Protein 2JSX (pdb70)

InterPro domains:
  IPR005623 Chaperone NapD, nitrate reductase assembly [MF_02200] (5-82)
  IPR005623 Chaperone NapD, nitrate reductase assembly [PF03927] (5-81)
  IPR005623 Chaperone NapD, nitrate reductase assembly [PTHR38603] (1-87)

Solvent-accessible surface area: 7201 Å² total; per-residue (Å²): 203,140,50,155,98,46,88,3,30,0,48,0,62,0,76,50,161,79,8,85,94,0,19,102,83,0,63,85,36,107,35,7,97,24,61,85,70,50,46,113,50,0,71,0,35,0,42,0,74,10,109,79,62,121,47,4,98,121,15,6,109,52,0,141,114,16,120,2,22,110,50,12,60,44,93,129,147,132,133,131,143,143,46,136,170,105,98,196,76,120,150,154,141,193,213

CATH classification: 3.30.70.920

Radius of gyration: 16.71 Å; Cα contacts (8 Å, |Δi|>4): 155; chains: 1; bounding box: 59×30×21 Å

Structure (mmCIF, N/CA/C/O backbone):
data_2JSX
#
_entry.id   2JSX
#
loop_
_atom_site.group_PDB
_atom_site.id
_atom_site.type_symbol
_atom_site.label_atom_id
_atom_site.label_alt_id
_atom_site.label_comp_id
_atom_site.label_asym_id
_atom_site.label_entity_id
_atom_site.label_seq_id
_atom_site.pdbx_PDB_ins_code
_atom_site.Cartn_x
_atom_site.Cartn_y
_atom_site.Cartn_z
_atom_site.occupancy
_atom_site.B_iso_or_equiv
_atom_site.auth_seq_id
_atom_site.auth_comp_id
_atom_site.auth_asym_id
_atom_site.auth_atom_id
_atom_site.pdbx_PDB_model_num
ATOM 1 N N . MET A 1 1 ? 86.360 17.611 4.296 1.00 0.00 1 MET A N 1
ATOM 2 C CA . MET A 1 1 ? 86.132 18.149 2.955 1.00 0.00 1 MET A CA 1
ATOM 3 C C . MET A 1 1 ? 84.919 17.483 2.343 1.00 0.00 1 MET A C 1
ATOM 4 O O . MET A 1 1 ? 84.469 16.431 2.816 1.00 0.00 1 MET A O 1
ATOM 20 N N . HIS A 1 2 ? 84.392 18.075 1.306 1.00 0.00 2 HIS A N 1
ATOM 21 C CA . HIS A 1 2 ? 83.335 17.469 0.555 1.00 0.00 2 HIS A CA 1
ATOM 22 C C . HIS A 1 2 ? 83.987 16.612 -0.506 1.00 0.00 2 HIS A C 1
ATOM 23 O O . HIS A 1 2 ? 84.624 17.125 -1.429 1.00 0.00 2 HIS A O 1
ATOM 37 N N . THR A 1 3 ? 83.906 15.337 -0.324 1.00 0.00 3 THR A N 1
ATOM 38 C CA . THR A 1 3 ? 84.475 14.394 -1.239 1.00 0.00 3 THR A CA 1
ATOM 39 C C . THR A 1 3 ? 83.498 14.105 -2.365 1.00 0.00 3 THR A C 1
ATOM 40 O O . THR A 1 3 ? 82.294 14.405 -2.243 1.00 0.00 3 THR A O 1
ATOM 51 N N . ASN A 1 4 ? 83.991 13.537 -3.446 1.00 0.00 4 ASN A N 1
ATOM 52 C CA . ASN A 1 4 ? 83.136 13.183 -4.559 1.00 0.00 4 ASN A CA 1
ATOM 53 C C . ASN A 1 4 ? 82.399 11.909 -4.205 1.00 0.00 4 ASN A C 1
ATOM 54 O O . ASN A 1 4 ? 82.902 10.782 -4.368 1.00 0.00 4 ASN A O 1
ATOM 65 N N . TRP A 1 5 ? 81.275 12.116 -3.616 1.00 0.00 5 TRP A N 1
ATOM 66 C CA . TRP A 1 5 ? 80.419 11.080 -3.126 1.00 0.00 5 TRP A CA 1
ATOM 67 C C . TRP A 1 5 ? 79.503 10.575 -4.208 1.00 0.00 5 TRP A C 1
ATOM 68 O O . TRP A 1 5 ? 79.359 11.206 -5.266 1.00 0.00 5 TRP A O 1
ATOM 89 N N . GLN A 1 6 ? 78.909 9.455 -3.969 1.00 0.00 6 GLN A N 1
ATOM 90 C CA . GLN A 1 6 ? 78.004 8.890 -4.903 1.00 0.00 6 GLN A CA 1
ATOM 91 C C . GLN A 1 6 ? 76.693 8.560 -4.249 1.00 0.00 6 GLN A C 1
ATOM 92 O O . GLN A 1 6 ? 76.648 8.155 -3.077 1.00 0.00 6 GLN A O 1
ATOM 106 N N . VAL A 1 7 ? 75.644 8.778 -4.984 1.00 0.00 7 VAL A N 1
ATOM 107 C CA . VAL A 1 7 ? 74.323 8.455 -4.544 1.00 0.00 7 VAL A CA 1
ATOM 108 C C . VAL A 1 7 ? 73.953 7.141 -5.211 1.00 0.00 7 VAL A C 1
ATOM 109 O O . VAL A 1 7 ? 74.451 6.848 -6.305 1.00 0.00 7 VAL A O 1
ATOM 122 N N . CYS A 1 8 ? 73.182 6.334 -4.571 1.00 0.00 8 CYS A N 1
ATOM 123 C CA . CYS A 1 8 ? 72.757 5.089 -5.156 1.00 0.00 8 CYS A CA 1
ATOM 124 C C . CYS A 1 8 ? 71.326 4.776 -4.801 1.00 0.00 8 CYS A C 1
ATOM 125 O O . CYS A 1 8 ? 70.925 4.897 -3.639 1.00 0.00 8 CYS A O 1
ATOM 133 N N . SER A 1 9 ? 70.561 4.427 -5.801 1.00 0.00 9 SER A N 1
ATOM 134 C CA . SER A 1 9 ? 69.203 4.016 -5.612 1.00 0.00 9 SER A CA 1
ATOM 135 C C . SER A 1 9 ? 69.175 2.529 -5.278 1.00 0.00 9 SER A C 1
ATOM 136 O O . SER A 1 9 ? 70.022 1.735 -5.752 1.00 0.00 9 SER A O 1
ATOM 144 N N . LEU A 1 10 ? 68.276 2.177 -4.433 1.00 0.00 10 LEU A N 1
ATOM 145 C CA . LEU A 1 10 ? 68.084 0.841 -4.004 1.00 0.00 10 LEU A CA 1
ATOM 146 C C . LEU A 1 10 ? 66.676 0.444 -4.284 1.00 0.00 10 LEU A C 1
ATOM 147 O O . LEU A 1 10 ? 65.741 1.144 -3.885 1.00 0.00 10 LEU A O 1
ATOM 163 N N . VAL A 1 11 ? 66.513 -0.629 -4.981 1.00 0.00 11 VAL A N 1
ATOM 164 C CA . VAL A 1 11 ? 65.217 -1.182 -5.191 1.00 0.00 11 VAL A CA 1
ATOM 165 C C . VAL A 1 11 ? 65.053 -2.253 -4.144 1.00 0.00 11 VAL A C 1
ATOM 166 O O . VAL A 1 11 ? 65.646 -3.333 -4.227 1.00 0.00 11 VAL A O 1
ATOM 179 N N . VAL A 1 12 ? 64.339 -1.919 -3.131 1.00 0.00 12 VAL A N 1
ATOM 180 C CA . VAL A 1 12 ? 64.145 -2.787 -2.020 1.00 0.00 12 VAL A CA 1
ATOM 181 C C . VAL A 1 12 ? 62.851 -3.550 -2.181 1.00 0.00 12 VAL A C 1
ATOM 182 O O . VAL A 1 12 ? 61.774 -2.952 -2.230 1.00 0.00 12 VAL A O 1
ATOM 195 N N . GLN A 1 13 ? 62.967 -4.844 -2.316 1.00 0.00 13 GLN A N 1
ATOM 196 C CA . GLN A 1 13 ? 61.826 -5.708 -2.347 1.00 0.00 13 GLN A CA 1
ATOM 197 C C . GLN A 1 13 ? 61.611 -6.160 -0.929 1.00 0.00 13 GLN A C 1
ATOM 198 O O . GLN A 1 13 ? 62.492 -6.800 -0.334 1.00 0.00 13 GLN A O 1
ATOM 212 N N . ALA A 1 14 ? 60.510 -5.806 -0.373 1.00 0.00 14 ALA A N 1
ATOM 213 C CA . ALA A 1 14 ? 60.230 -6.098 0.995 1.00 0.00 14 ALA A CA 1
ATOM 214 C C . ALA A 1 14 ? 58.810 -6.601 1.146 1.00 0.00 14 ALA A C 1
ATOM 215 O O . ALA A 1 14 ? 58.055 -6.612 0.168 1.00 0.00 14 ALA A O 1
ATOM 222 N N . LYS A 1 15 ? 58.461 -7.066 2.362 1.00 0.00 15 LYS A N 1
ATOM 223 C CA . LYS A 1 15 ? 57.083 -7.475 2.656 1.00 0.00 15 LYS A CA 1
ATOM 224 C C . LYS A 1 15 ? 56.141 -6.328 2.375 1.00 0.00 15 LYS A C 1
ATOM 225 O O . LYS A 1 15 ? 56.184 -5.307 3.065 1.00 0.00 15 LYS A O 1
ATOM 244 N N . SER A 1 16 ? 55.286 -6.512 1.393 1.00 0.00 16 SER A N 1
ATOM 245 C CA . SER A 1 16 ? 54.333 -5.515 0.944 1.00 0.00 16 SER A CA 1
ATOM 246 C C . SER A 1 16 ? 53.389 -5.071 2.087 1.00 0.00 16 SER A C 1
ATOM 247 O O . SER A 1 16 ? 52.868 -3.952 2.092 1.00 0.00 16 SER A O 1
ATOM 255 N N . GLU A 1 17 ? 53.192 -5.959 3.041 1.00 0.00 17 GLU A N 1
ATOM 256 C CA . GLU A 1 17 ? 52.363 -5.705 4.207 1.00 0.00 17 GLU A CA 1
ATOM 257 C C . GLU A 1 17 ? 53.098 -4.829 5.246 1.00 0.00 17 GLU A C 1
ATOM 258 O O . GLU A 1 17 ? 52.486 -4.033 5.955 1.00 0.00 17 GLU A O 1
ATOM 270 N N . ARG A 1 18 ? 54.411 -4.942 5.274 1.00 0.00 18 ARG A N 1
ATOM 271 C CA . ARG A 1 18 ? 55.223 -4.359 6.324 1.00 0.00 18 ARG A CA 1
ATOM 272 C C . ARG A 1 18 ? 55.944 -3.110 5.809 1.00 0.00 18 ARG A C 1
ATOM 273 O O . ARG A 1 18 ? 56.823 -2.546 6.469 1.00 0.00 18 ARG A O 1
ATOM 294 N N . ILE A 1 19 ? 55.514 -2.651 4.654 1.00 0.00 19 ILE A N 1
ATOM 295 C CA . ILE A 1 19 ? 56.129 -1.526 3.968 1.00 0.00 19 ILE A CA 1
ATOM 296 C C . ILE A 1 19 ? 56.206 -0.262 4.819 1.00 0.00 19 ILE A C 1
ATOM 297 O O . ILE A 1 19 ? 57.237 0.413 4.812 1.00 0.00 19 ILE A O 1
ATOM 313 N N . SER A 1 20 ? 55.177 0.019 5.597 1.00 0.00 20 SER A N 1
ATOM 314 C CA . SER A 1 20 ? 55.143 1.232 6.401 1.00 0.00 20 SER A CA 1
ATOM 315 C C . SER A 1 20 ? 56.240 1.211 7.476 1.00 0.00 20 SER A C 1
ATOM 316 O O . SER A 1 20 ? 56.946 2.207 7.679 1.00 0.00 20 SER A O 1
ATOM 324 N N . ASP A 1 21 ? 56.415 0.066 8.121 1.00 0.00 21 ASP A N 1
ATOM 325 C CA . ASP A 1 21 ? 57.433 -0.079 9.172 1.00 0.00 21 ASP A CA 1
ATOM 326 C C . ASP A 1 21 ? 58.816 0.061 8.573 1.00 0.00 21 ASP A C 1
ATOM 327 O O . ASP A 1 21 ? 59.646 0.849 9.045 1.00 0.00 21 ASP A O 1
ATOM 336 N N . ILE A 1 22 ? 59.030 -0.670 7.496 1.00 0.00 22 ILE A N 1
ATOM 337 C CA . ILE A 1 22 ? 60.318 -0.727 6.819 1.00 0.00 22 ILE A CA 1
ATOM 338 C C . ILE A 1 22 ? 60.736 0.650 6.288 1.00 0.00 22 ILE A C 1
ATOM 339 O O . ILE A 1 22 ? 61.840 1.104 6.558 1.00 0.00 22 ILE A O 1
ATOM 355 N N . SER A 1 23 ? 59.836 1.317 5.574 1.00 0.00 23 SER A N 1
ATOM 356 C CA . SER A 1 23 ? 60.127 2.624 4.991 1.00 0.00 23 SER A CA 1
ATOM 357 C C . SER A 1 23 ? 60.495 3.650 6.063 1.00 0.00 23 SER A C 1
ATOM 358 O O . SER A 1 23 ? 61.507 4.348 5.934 1.00 0.00 23 SER A O 1
ATOM 366 N N . THR A 1 24 ? 59.707 3.687 7.135 1.00 0.00 24 THR A N 1
ATOM 367 C CA . THR A 1 24 ? 59.943 4.592 8.240 1.00 0.00 24 THR A CA 1
ATOM 368 C C . THR A 1 24 ? 61.348 4.361 8.827 1.00 0.00 24 THR A C 1
ATOM 369 O O . THR A 1 24 ? 62.124 5.311 8.994 1.00 0.00 24 THR A O 1
ATOM 380 N N . GLN A 1 25 ? 61.674 3.095 9.094 1.00 0.00 25 GLN A N 1
ATOM 381 C CA . GLN A 1 25 ? 62.926 2.722 9.641 1.00 0.00 25 GLN A CA 1
ATOM 382 C C . GLN A 1 25 ? 64.087 3.072 8.699 1.00 0.00 25 GLN A C 1
ATOM 383 O O . GLN A 1 25 ? 65.078 3.643 9.137 1.00 0.00 25 GLN A O 1
ATOM 397 N N . LEU A 1 26 ? 63.951 2.747 7.407 1.00 0.00 26 LEU A N 1
ATOM 398 C CA . LEU A 1 26 ? 64.996 2.972 6.440 1.00 0.00 26 LEU A CA 1
ATOM 399 C C . LEU A 1 26 ? 65.264 4.447 6.200 1.00 0.00 26 LEU A C 1
ATOM 400 O O . LEU A 1 26 ? 66.396 4.845 5.964 1.00 0.00 26 LEU A O 1
ATOM 416 N N . ASN A 1 27 ? 64.238 5.263 6.287 1.00 0.00 27 ASN A N 1
ATOM 417 C CA . ASN A 1 27 ? 64.392 6.696 6.079 1.00 0.00 27 ASN A CA 1
ATOM 418 C C . ASN A 1 27 ? 65.064 7.337 7.304 1.00 0.00 27 ASN A C 1
ATOM 419 O O . ASN A 1 27 ? 65.449 8.501 7.298 1.00 0.00 27 ASN A O 1
ATOM 430 N N . ALA A 1 28 ? 65.210 6.558 8.349 1.00 0.00 28 ALA A N 1
ATOM 431 C CA . ALA A 1 28 ? 65.853 7.009 9.558 1.00 0.00 28 ALA A CA 1
ATOM 432 C C . ALA A 1 28 ? 67.335 6.602 9.556 1.00 0.00 28 ALA A C 1
ATOM 433 O O . ALA A 1 28 ? 68.045 6.760 10.551 1.00 0.00 28 ALA A O 1
ATOM 440 N N . PHE A 1 29 ? 67.793 6.064 8.437 1.00 0.00 29 PHE A N 1
ATOM 441 C CA . PHE A 1 29 ? 69.167 5.697 8.259 1.00 0.00 29 PHE A CA 1
ATOM 442 C C . PHE A 1 29 ? 69.955 6.913 7.757 1.00 0.00 29 PHE A C 1
ATOM 443 O O . PHE A 1 29 ? 69.374 7.824 7.135 1.00 0.00 29 PHE A O 1
ATOM 460 N N . PRO A 1 30 ? 71.268 6.962 8.007 1.00 0.00 30 PRO A N 1
ATOM 461 C CA . PRO A 1 30 ? 72.084 8.102 7.637 1.00 0.00 30 PRO A CA 1
ATOM 462 C C . PRO A 1 30 ? 72.382 8.132 6.143 1.00 0.00 30 PRO A C 1
ATOM 463 O O . PRO A 1 30 ? 73.079 7.260 5.610 1.00 0.00 30 PRO A O 1
ATOM 474 N N . GLY A 1 31 ? 71.813 9.098 5.465 1.00 0.00 31 GLY A N 1
ATOM 475 C CA . GLY A 1 31 ? 72.032 9.235 4.051 1.00 0.00 31 GLY A CA 1
ATOM 476 C C . GLY A 1 31 ? 71.011 8.485 3.232 1.00 0.00 31 GLY A C 1
ATOM 477 O O . GLY A 1 31 ? 71.094 8.480 2.018 1.00 0.00 31 GLY A O 1
ATOM 481 N N . CYS A 1 32 ? 70.066 7.836 3.893 1.00 0.00 32 CYS A N 1
ATOM 482 C CA . CYS A 1 32 ? 69.054 7.087 3.211 1.00 0.00 32 CYS A CA 1
ATOM 483 C C . CYS A 1 32 ? 67.736 7.854 3.187 1.00 0.00 32 CYS A C 1
ATOM 484 O O . CYS A 1 32 ? 67.239 8.278 4.229 1.00 0.00 32 CYS A O 1
ATOM 492 N N . GLU A 1 33 ? 67.210 8.057 2.007 1.00 0.00 33 GLU A N 1
ATOM 493 C CA . GLU A 1 33 ? 65.926 8.707 1.815 1.00 0.00 33 GLU A CA 1
ATOM 494 C C . GLU A 1 33 ? 65.035 7.798 0.985 1.00 0.00 33 GLU A C 1
ATOM 495 O O . GLU A 1 33 ? 65.478 7.242 -0.025 1.00 0.00 33 GLU A O 1
ATOM 507 N N . VAL A 1 34 ? 63.805 7.639 1.398 1.00 0.00 34 VAL A N 1
ATOM 508 C CA . VAL A 1 34 ? 62.863 6.831 0.657 1.00 0.00 34 VAL A CA 1
ATOM 509 C C . VAL A 1 34 ? 62.241 7.714 -0.412 1.00 0.00 34 VAL A C 1
ATOM 510 O O . VAL A 1 34 ? 61.471 8.632 -0.113 1.00 0.00 34 VAL A O 1
ATOM 523 N N . ALA A 1 35 ? 62.603 7.462 -1.633 1.00 0.00 35 ALA A N 1
ATOM 524 C CA . ALA A 1 35 ? 62.151 8.258 -2.738 1.00 0.00 35 ALA A CA 1
ATOM 525 C C . ALA A 1 35 ? 60.791 7.787 -3.202 1.00 0.00 35 ALA A C 1
ATOM 526 O O . ALA A 1 35 ? 59.836 8.555 -3.245 1.00 0.00 35 ALA A O 1
ATOM 533 N N . VAL A 1 36 ? 60.691 6.518 -3.497 1.00 0.00 36 VAL A N 1
ATOM 534 C CA . VAL A 1 36 ? 59.462 5.946 -4.021 1.00 0.00 36 VAL A CA 1
ATOM 535 C C . VAL A 1 36 ? 59.022 4.810 -3.114 1.00 0.00 36 VAL A C 1
ATOM 536 O O . VAL A 1 36 ? 59.863 4.046 -2.631 1.00 0.00 36 VAL A O 1
ATOM 549 N N . SER A 1 37 ? 57.746 4.710 -2.863 1.00 0.00 37 SER A N 1
ATOM 550 C CA . SER A 1 37 ? 57.224 3.669 -2.033 1.00 0.00 37 SER A CA 1
ATOM 551 C C . SER A 1 37 ? 55.955 3.049 -2.633 1.00 0.00 37 SER A C 1
ATOM 552 O O . SER A 1 37 ? 54.871 3.646 -2.597 1.00 0.00 37 SER A O 1
ATOM 560 N N . ASP A 1 38 ? 56.100 1.869 -3.203 1.00 0.00 38 ASP A N 1
ATOM 561 C CA . ASP A 1 38 ? 54.980 1.153 -3.788 1.00 0.00 38 ASP A CA 1
ATOM 562 C C . ASP A 1 38 ? 54.642 -0.019 -2.903 1.00 0.00 38 ASP A C 1
ATOM 563 O O . ASP A 1 38 ? 55.261 -1.091 -2.981 1.00 0.00 38 ASP A O 1
ATOM 572 N N . ALA A 1 39 ? 53.705 0.215 -2.019 1.00 0.00 39 ALA A N 1
ATOM 573 C CA . ALA A 1 39 ? 53.252 -0.775 -1.050 1.00 0.00 39 ALA A CA 1
ATOM 574 C C . ALA A 1 39 ? 52.688 -2.067 -1.696 1.00 0.00 39 ALA A C 1
ATOM 575 O O . ALA A 1 39 ? 53.023 -3.153 -1.236 1.00 0.00 39 ALA A O 1
ATOM 582 N N . PRO A 1 40 ? 51.829 -1.979 -2.768 1.00 0.00 40 PRO A N 1
ATOM 583 C CA . PRO A 1 40 ? 51.257 -3.158 -3.451 1.00 0.00 40 PRO A CA 1
ATOM 584 C C . PRO A 1 40 ? 52.312 -4.193 -3.902 1.00 0.00 40 PRO A C 1
ATOM 585 O O . PRO A 1 40 ? 52.119 -5.397 -3.711 1.00 0.00 40 PRO A O 1
ATOM 596 N N . SER A 1 41 ? 53.413 -3.737 -4.489 1.00 0.00 41 SER A N 1
ATOM 597 C CA . SER A 1 41 ? 54.446 -4.660 -4.936 1.00 0.00 41 SER A CA 1
ATOM 598 C C . SER A 1 41 ? 55.438 -4.933 -3.817 1.00 0.00 41 SER A C 1
ATOM 599 O O . SER A 1 41 ? 56.065 -5.997 -3.765 1.00 0.00 41 SER A O 1
ATOM 607 N N . GLY A 1 42 ? 55.558 -3.985 -2.911 1.00 0.00 42 GLY A N 1
ATOM 608 C CA . GLY A 1 42 ? 56.502 -4.118 -1.840 1.00 0.00 42 GLY A CA 1
ATOM 609 C C . GLY A 1 42 ? 57.826 -3.519 -2.213 1.00 0.00 42 GLY A C 1
ATOM 610 O O . GLY A 1 42 ? 58.860 -3.922 -1.700 1.00 0.00 42 GLY A O 1
ATOM 614 N N . GLN A 1 43 ? 57.785 -2.569 -3.125 1.00 0.00 43 GLN A N 1
ATOM 615 C CA . GLN A 1 43 ? 58.976 -1.947 -3.636 1.00 0.00 43 GLN A CA 1
ATOM 616 C C . GLN A 1 43 ? 59.217 -0.613 -2.977 1.00 0.00 43 GLN A C 1
ATOM 617 O O . GLN A 1 43 ? 58.342 0.261 -2.950 1.00 0.00 43 GLN A O 1
ATOM 631 N N . LEU A 1 44 ? 60.378 -0.472 -2.438 1.00 0.00 44 LEU A N 1
ATOM 632 C CA . LEU A 1 44 ? 60.814 0.752 -1.839 1.00 0.00 44 LEU A CA 1
ATOM 633 C C . LEU A 1 44 ? 62.066 1.217 -2.530 1.00 0.00 44 LEU A C 1
ATOM 634 O O . LEU A 1 44 ? 63.029 0.466 -2.641 1.00 0.00 44 LEU A O 1
ATOM 650 N N . ILE A 1 45 ? 62.039 2.409 -3.037 1.00 0.00 45 ILE A N 1
ATOM 651 C CA . ILE A 1 45 ? 63.201 2.989 -3.641 1.00 0.00 45 ILE A CA 1
ATOM 652 C C . ILE A 1 45 ? 63.852 3.862 -2.606 1.00 0.00 45 ILE A C 1
ATOM 653 O O . ILE A 1 45 ? 63.249 4.833 -2.130 1.00 0.00 45 ILE A O 1
ATOM 669 N N . VAL A 1 46 ? 65.045 3.528 -2.254 1.00 0.00 46 VAL A N 1
ATOM 670 C CA . VAL A 1 46 ? 65.772 4.249 -1.250 1.00 0.00 46 VAL A CA 1
ATOM 671 C C . VAL A 1 46 ? 67.040 4.768 -1.866 1.00 0.00 46 VAL A C 1
ATOM 672 O O . VAL A 1 46 ? 67.774 4.024 -2.484 1.00 0.00 46 VAL A O 1
ATOM 685 N N . VAL A 1 47 ? 67.259 6.037 -1.753 1.00 0.00 47 VAL A N 1
ATOM 686 C CA . VAL A 1 47 ? 68.438 6.646 -2.293 1.00 0.00 47 VAL A CA 1
ATOM 687 C C . VAL A 1 47 ? 69.384 6.907 -1.159 1.00 0.00 47 VAL A C 1
ATOM 688 O O . VAL A 1 47 ? 69.012 7.535 -0.164 1.00 0.00 47 VAL A O 1
ATOM 701 N N . VAL A 1 48 ? 70.562 6.371 -1.266 1.00 0.00 48 VAL A N 1
ATOM 702 C CA . VAL A 1 48 ? 71.561 6.538 -0.253 1.00 0.00 48 VAL A CA 1
ATOM 703 C C . VAL A 1 48 ? 72.712 7.347 -0.814 1.00 0.00 48 VAL A C 1
ATOM 704 O O . VAL A 1 48 ? 73.207 7.051 -1.903 1.00 0.00 48 VAL A O 1
ATOM 717 N N . GLU A 1 49 ? 73.099 8.376 -0.105 1.00 0.00 49 GLU A N 1
ATOM 718 C CA . GLU A 1 49 ? 74.226 9.193 -0.490 1.00 0.00 49 GLU A CA 1
ATOM 719 C C . GLU A 1 49 ? 75.280 9.172 0.612 1.00 0.00 49 GLU A C 1
ATOM 720 O O . GLU A 1 49 ? 74.998 9.504 1.775 1.00 0.00 49 GLU A O 1
ATOM 732 N N . ALA A 1 50 ? 76.477 8.756 0.264 1.00 0.00 50 ALA A N 1
ATOM 733 C CA . ALA A 1 50 ? 77.541 8.650 1.234 1.00 0.00 50 ALA A CA 1
ATOM 734 C C . ALA A 1 50 ? 78.855 9.097 0.637 1.00 0.00 50 ALA A C 1
ATOM 735 O O . ALA A 1 50 ? 79.095 8.910 -0.563 1.00 0.00 50 ALA A O 1
ATOM 742 N N . GLU A 1 51 ? 79.684 9.669 1.492 1.00 0.00 51 GLU A N 1
ATOM 743 C CA . GLU A 1 51 ? 80.991 10.252 1.170 1.00 0.00 51 GLU A CA 1
ATOM 744 C C . GLU A 1 51 ? 81.890 9.324 0.362 1.00 0.00 51 GLU A C 1
ATOM 745 O O . GLU A 1 51 ? 82.302 9.650 -0.750 1.00 0.00 51 GLU A O 1
ATOM 757 N N . ASP A 1 52 ? 82.214 8.196 0.928 1.00 0.00 52 ASP A N 1
ATOM 758 C CA . ASP A 1 52 ? 83.108 7.255 0.289 1.00 0.00 52 ASP A CA 1
ATOM 759 C C . ASP A 1 52 ? 82.320 6.025 -0.107 1.00 0.00 52 ASP A C 1
ATOM 760 O O . ASP A 1 52 ? 81.268 5.743 0.491 1.00 0.00 52 ASP A O 1
ATOM 769 N N . SER A 1 53 ? 82.801 5.306 -1.103 1.00 0.00 53 SER A N 1
ATOM 770 C CA . SER A 1 53 ? 82.154 4.110 -1.595 1.00 0.00 53 SER A CA 1
ATOM 771 C C . SER A 1 53 ? 81.978 3.070 -0.480 1.00 0.00 53 SER A C 1
ATOM 772 O O . SER A 1 53 ? 80.961 2.386 -0.416 1.00 0.00 53 SER A O 1
ATOM 780 N N . GLU A 1 54 ? 82.933 3.009 0.424 1.00 0.00 54 GLU A N 1
ATOM 781 C CA . GLU A 1 54 ? 82.900 2.074 1.523 1.00 0.00 54 GLU A CA 1
ATOM 782 C C . GLU A 1 54 ? 81.868 2.511 2.565 1.00 0.00 54 GLU A C 1
ATOM 783 O O . GLU A 1 54 ? 81.150 1.676 3.119 1.00 0.00 54 GLU A O 1
ATOM 795 N N . THR A 1 55 ? 81.761 3.825 2.787 1.00 0.00 55 THR A N 1
ATOM 796 C CA . THR A 1 55 ? 80.795 4.377 3.733 1.00 0.00 55 THR A CA 1
ATOM 797 C C . THR A 1 55 ? 79.383 4.043 3.239 1.00 0.00 55 THR A C 1
ATOM 798 O O . THR A 1 55 ? 78.456 3.767 4.026 1.00 0.00 55 THR A O 1
ATOM 809 N N . LEU A 1 56 ? 79.245 4.052 1.920 1.00 0.00 56 LEU A N 1
ATOM 810 C CA . LEU A 1 56 ? 78.020 3.703 1.259 1.00 0.00 56 LEU A CA 1
ATOM 811 C C . LEU A 1 56 ? 77.690 2.245 1.551 1.00 0.00 56 LEU A C 1
ATOM 812 O O . LEU A 1 56 ? 76.571 1.931 1.950 1.00 0.00 56 LEU A O 1
ATOM 828 N N . ILE A 1 57 ? 78.689 1.372 1.396 1.00 0.00 57 ILE A N 1
ATOM 829 C CA . ILE A 1 57 ? 78.526 -0.065 1.633 1.00 0.00 57 ILE A CA 1
ATOM 830 C C . ILE A 1 57 ? 78.084 -0.318 3.081 1.00 0.00 57 ILE A C 1
ATOM 831 O O . ILE A 1 57 ? 77.129 -1.063 3.320 1.00 0.00 57 ILE A O 1
ATOM 847 N N . GLN A 1 58 ? 78.757 0.350 4.031 1.00 0.00 58 GLN A N 1
ATOM 848 C CA . GLN A 1 58 ? 78.434 0.246 5.469 1.00 0.00 58 GLN A CA 1
ATOM 849 C C . GLN A 1 58 ? 76.963 0.572 5.724 1.00 0.00 58 GLN A C 1
ATOM 850 O O . GLN A 1 58 ? 76.283 -0.108 6.507 1.00 0.00 58 GLN A O 1
ATOM 864 N N . THR A 1 59 ? 76.483 1.588 5.043 1.00 0.00 59 THR A N 1
ATOM 865 C CA . THR A 1 59 ? 75.129 2.035 5.195 1.00 0.00 59 THR A CA 1
ATOM 866 C C . THR A 1 59 ? 74.145 1.038 4.515 1.00 0.00 59 THR A C 1
ATOM 867 O O . THR A 1 59 ? 73.188 0.567 5.142 1.00 0.00 59 THR A O 1
ATOM 878 N N . ILE A 1 60 ? 74.434 0.675 3.262 1.00 0.00 60 ILE A N 1
ATOM 879 C CA . ILE A 1 60 ? 73.578 -0.222 2.476 1.00 0.00 60 ILE A CA 1
ATOM 880 C C . ILE A 1 60 ? 73.470 -1.615 3.111 1.00 0.00 60 ILE A C 1
ATOM 881 O O . ILE A 1 60 ? 72.392 -2.221 3.116 1.00 0.00 60 ILE A O 1
ATOM 897 N N . GLU A 1 61 ? 74.566 -2.099 3.677 1.00 0.00 61 GLU A N 1
ATOM 898 C CA . GLU A 1 61 ? 74.568 -3.397 4.335 1.00 0.00 61 GLU A CA 1
ATOM 899 C C . GLU A 1 61 ? 73.605 -3.376 5.524 1.00 0.00 61 GLU A C 1
ATOM 900 O O . GLU A 1 61 ? 72.893 -4.345 5.779 1.00 0.00 61 GLU A O 1
ATOM 912 N N . SER A 1 62 ? 73.548 -2.252 6.213 1.00 0.00 62 SER A N 1
ATOM 913 C CA . SER A 1 62 ? 72.674 -2.109 7.348 1.00 0.00 62 SER A CA 1
ATOM 914 C C . SER A 1 62 ? 71.212 -2.140 6.871 1.00 0.00 62 SER A C 1
ATOM 915 O O . SER A 1 62 ? 70.356 -2.757 7.505 1.00 0.00 62 SER A O 1
ATOM 923 N N . VAL A 1 63 ? 70.960 -1.519 5.715 1.00 0.00 63 VAL A N 1
ATOM 924 C CA . VAL A 1 63 ? 69.636 -1.513 5.090 1.00 0.00 63 VAL A CA 1
ATOM 925 C C . VAL A 1 63 ? 69.180 -2.966 4.820 1.00 0.00 63 VAL A C 1
ATOM 926 O O . VAL A 1 63 ? 68.031 -3.335 5.055 1.00 0.00 63 VAL A O 1
ATOM 939 N N . ARG A 1 64 ? 70.124 -3.793 4.390 1.00 0.00 64 ARG A N 1
ATOM 940 C CA . ARG A 1 64 ? 69.854 -5.197 4.063 1.00 0.00 64 ARG A CA 1
ATOM 941 C C . ARG A 1 64 ? 69.714 -6.060 5.322 1.00 0.00 64 ARG A C 1
ATOM 942 O O . ARG A 1 64 ? 69.356 -7.235 5.245 1.00 0.00 64 ARG A O 1
ATOM 963 N N . ASN A 1 65 ? 70.021 -5.491 6.466 1.00 0.00 65 ASN A N 1
ATOM 964 C CA . ASN A 1 65 ? 69.932 -6.210 7.740 1.00 0.00 65 ASN A CA 1
ATOM 965 C C . ASN A 1 65 ? 68.601 -6.008 8.447 1.00 0.00 65 ASN A C 1
ATOM 966 O O . ASN A 1 65 ? 68.404 -6.484 9.563 1.00 0.00 65 ASN A O 1
ATOM 977 N N . VAL A 1 66 ? 67.686 -5.320 7.810 1.00 0.00 66 VAL A N 1
ATOM 978 C CA . VAL A 1 66 ? 66.366 -5.115 8.393 1.00 0.00 66 VAL A CA 1
ATOM 979 C C . VAL A 1 66 ? 65.457 -6.253 8.092 1.00 0.00 66 VAL A C 1
ATOM 980 O O . VAL A 1 66 ? 65.424 -6.779 6.957 1.00 0.00 66 VAL A O 1
ATOM 993 N N . GLU A 1 67 ? 64.741 -6.673 9.100 1.00 0.00 67 GLU A N 1
ATOM 994 C CA . GLU A 1 67 ? 63.720 -7.590 8.887 1.00 0.00 67 GLU A CA 1
ATOM 995 C C . GLU A 1 67 ? 62.561 -6.928 8.185 1.00 0.00 67 GLU A C 1
ATOM 996 O O . GLU A 1 67 ? 61.955 -5.975 8.667 1.00 0.00 67 GLU A O 1
ATOM 1008 N N . GLY A 1 68 ? 62.312 -7.415 7.048 1.00 0.00 68 GLY A N 1
ATOM 1009 C CA . GLY A 1 68 ? 61.243 -6.966 6.253 1.00 0.00 68 GLY A CA 1
ATOM 1010 C C . GLY A 1 68 ? 61.672 -6.939 4.844 1.00 0.00 68 GLY A C 1
ATOM 1011 O O . GLY A 1 68 ? 60.882 -7.164 3.931 1.00 0.00 68 GLY A O 1
ATOM 1015 N N . VAL A 1 69 ? 62.940 -6.697 4.672 1.00 0.00 69 VAL A N 1
ATOM 1016 C CA . VAL A 1 69 ? 63.543 -6.643 3.377 1.00 0.00 69 VAL A CA 1
ATOM 1017 C C . VAL A 1 69 ? 63.834 -8.051 2.891 1.00 0.00 69 VAL A C 1
ATOM 1018 O O . VAL A 1 69 ? 64.432 -8.859 3.611 1.00 0.00 69 VAL A O 1
ATOM 1031 N N . LEU A 1 70 ? 63.429 -8.333 1.689 1.00 0.00 70 LEU A N 1
ATOM 1032 C CA . LEU A 1 70 ? 63.594 -9.631 1.103 1.00 0.00 70 LEU A CA 1
ATOM 1033 C C . LEU A 1 70 ? 64.820 -9.593 0.229 1.00 0.00 70 LEU A C 1
ATOM 1034 O O . LEU A 1 70 ? 65.750 -10.377 0.413 1.00 0.00 70 LEU A O 1
ATOM 1050 N N . ALA A 1 71 ? 64.858 -8.631 -0.668 1.00 0.00 71 ALA A N 1
ATOM 1051 C CA . ALA A 1 71 ? 65.983 -8.470 -1.546 1.00 0.00 71 ALA A CA 1
ATOM 1052 C C . ALA A 1 71 ? 66.241 -7.005 -1.789 1.00 0.00 71 ALA A C 1
ATOM 1053 O O . ALA A 1 71 ? 65.307 -6.237 -1.995 1.00 0.00 71 ALA A O 1
ATOM 1060 N N . VAL A 1 72 ? 67.476 -6.613 -1.713 1.00 0.00 72 VAL A N 1
ATOM 1061 C CA . VAL A 1 72 ? 67.861 -5.262 -2.064 1.00 0.00 72 VAL A CA 1
ATOM 1062 C C . VAL A 1 72 ? 68.621 -5.288 -3.369 1.00 0.00 72 VAL A C 1
ATOM 1063 O O . VAL A 1 72 ? 69.718 -5.850 -3.465 1.00 0.00 72 VAL A O 1
ATOM 1076 N N . SER A 1 73 ? 68.025 -4.745 -4.364 1.00 0.00 73 SER A N 1
ATOM 1077 C CA . SER A 1 73 ? 68.622 -4.644 -5.642 1.00 0.00 73 SER A CA 1
ATOM 1078 C C . SER A 1 73 ? 69.307 -3.290 -5.754 1.00 0.00 73 SER A C 1
ATOM 1079 O O . SER A 1 73 ? 68.654 -2.244 -5.795 1.00 0.00 73 SER A O 1
ATOM 1087 N N . LEU A 1 74 ? 70.612 -3.314 -5.724 1.00 0.00 74 LEU A N 1
ATOM 1088 C CA . LEU A 1 74 ? 71.393 -2.111 -5.780 1.00 0.00 74 LEU A CA 1
ATOM 1089 C C . LEU A 1 74 ? 71.466 -1.660 -7.237 1.00 0.00 74 LEU A C 1
ATOM 1090 O O . LEU A 1 74 ? 71.896 -2.419 -8.105 1.00 0.00 74 LEU A O 1
ATOM 1106 N N . VAL A 1 75 ? 71.024 -0.445 -7.493 1.00 0.00 75 VAL A N 1
ATOM 1107 C CA . VAL A 1 75 ? 71.013 0.133 -8.835 1.00 0.00 75 VAL A CA 1
ATOM 1108 C C . VAL A 1 75 ? 72.437 0.399 -9.340 1.00 0.00 75 VAL A C 1
ATOM 1109 O O . VAL A 1 75 ? 72.692 0.461 -10.542 1.00 0.00 75 VAL A O 1
ATOM 1122 N N . TYR A 1 76 ? 73.351 0.492 -8.434 1.00 0.00 76 TYR A N 1
ATOM 1123 C CA . TYR A 1 76 ? 74.720 0.697 -8.782 1.00 0.00 76 TYR A CA 1
ATOM 1124 C C . TYR A 1 76 ? 75.542 -0.433 -8.223 1.00 0.00 76 TYR A C 1
ATOM 1125 O O . TYR A 1 76 ? 75.768 -0.515 -7.026 1.00 0.00 76 TYR A O 1
ATOM 1143 N N . HIS A 1 77 ? 75.947 -1.319 -9.072 1.00 0.00 77 HIS A N 1
ATOM 1144 C CA . HIS A 1 77 ? 76.685 -2.470 -8.641 1.00 0.00 77 HIS A CA 1
ATOM 1145 C C . HIS A 1 77 ? 77.927 -2.654 -9.478 1.00 0.00 77 HIS A C 1
ATOM 1146 O O . HIS A 1 77 ? 77.950 -2.296 -10.661 1.00 0.00 77 HIS A O 1
ATOM 1160 N N . GLN A 1 78 ? 78.949 -3.161 -8.857 1.00 0.00 78 GLN A N 1
ATOM 1161 C CA . GLN A 1 78 ? 80.181 -3.464 -9.519 1.00 0.00 78 GLN A CA 1
ATOM 1162 C C . GLN A 1 78 ? 80.348 -4.975 -9.511 1.00 0.00 78 GLN A C 1
ATOM 1163 O O . GLN A 1 78 ? 79.468 -5.708 -9.022 1.00 0.00 78 GLN A O 1
ATOM 1177 N N . GLN A 1 79 ? 81.442 -5.435 -10.040 1.00 0.00 79 GLN A N 1
ATOM 1178 C CA . GLN A 1 79 ? 81.778 -6.838 -9.999 1.00 0.00 79 GLN A CA 1
ATOM 1179 C C . GLN A 1 79 ? 82.348 -7.157 -8.619 1.00 0.00 79 GLN A C 1
ATOM 1180 O O . GLN A 1 79 ? 82.512 -6.259 -7.784 1.00 0.00 79 GLN A O 1
ATOM 1194 N N . GLU A 1 80 ? 82.659 -8.401 -8.370 1.00 0.00 80 GLU A N 1
ATOM 1195 C CA . GLU A 1 80 ? 83.322 -8.734 -7.144 1.00 0.00 80 GLU A CA 1
ATOM 1196 C C . GLU A 1 80 ? 84.776 -8.299 -7.285 1.00 0.00 80 GLU A C 1
ATOM 1197 O O . GLU A 1 80 ? 85.276 -8.158 -8.425 1.00 0.00 80 GLU A O 1
ATOM 1209 N N . GLU A 1 81 ? 85.443 -8.077 -6.176 1.00 0.00 81 GLU A N 1
ATOM 1210 C CA . GLU A 1 81 ? 86.838 -7.674 -6.200 1.00 0.00 81 GLU A CA 1
ATOM 1211 C C . GLU A 1 81 ? 87.673 -8.730 -6.897 1.00 0.00 81 GLU A C 1
ATOM 1212 O O . GLU A 1 81 ? 88.550 -8.406 -7.707 1.00 0.00 81 GLU A O 1
ATOM 1224 N N . GLN A 1 82 ? 87.370 -9.993 -6.573 1.00 0.00 82 GLN A N 1
ATOM 1225 C CA . GLN A 1 82 ? 87.973 -11.196 -7.174 1.00 0.00 82 GLN A CA 1
ATOM 1226 C C . GLN A 1 82 ? 89.442 -11.381 -6.768 1.00 0.00 82 GLN A C 1
ATOM 1227 O O . GLN A 1 82 ? 89.832 -12.435 -6.284 1.00 0.00 82 GLN A O 1
ATOM 1241 N N . GLY A 1 83 ? 90.219 -10.358 -6.941 1.00 0.00 83 GLY A N 1
ATOM 1242 C CA . GLY A 1 83 ? 91.607 -10.416 -6.642 1.00 0.00 83 GLY A CA 1
ATOM 1243 C C . GLY A 1 83 ? 92.403 -10.289 -7.899 1.00 0.00 83 GLY A C 1
ATOM 1244 O O . GLY A 1 83 ? 92.086 -10.927 -8.912 1.00 0.00 83 GLY A O 1
ATOM 1248 N N . GLU A 1 84 ? 93.391 -9.455 -7.884 1.00 0.00 84 GLU A N 1
ATOM 1249 C CA . GLU A 1 84 ? 94.196 -9.283 -9.041 1.00 0.00 84 GLU A CA 1
ATOM 1250 C C . GLU A 1 84 ? 95.375 -10.240 -8.962 1.00 0.00 84 GLU A C 1
ATOM 1251 O O . GLU A 1 84 ? 96.138 -10.222 -7.996 1.00 0.00 84 GLU A O 1
ATOM 1263 N N . GLU A 1 85 ? 95.501 -11.078 -9.977 1.00 0.00 85 GLU A N 1
ATOM 1264 C CA . GLU A 1 85 ? 96.496 -12.150 -9.999 1.00 0.00 85 GLU A CA 1
ATOM 1265 C C . GLU A 1 85 ? 97.904 -11.596 -10.212 1.00 0.00 85 GLU A C 1
ATOM 1266 O O . GLU A 1 85 ? 98.903 -12.240 -9.890 1.00 0.00 85 GLU A O 1
ATOM 1278 N N . THR A 1 86 ? 97.971 -10.420 -10.767 1.00 0.00 86 THR A N 1
ATOM 1279 C CA . THR A 1 86 ? 99.210 -9.730 -10.986 1.00 0.00 86 THR A CA 1
ATOM 1280 C C . THR A 1 86 ? 98.961 -8.252 -10.698 1.00 0.00 86 THR A C 1
ATOM 1281 O O . THR A 1 86 ? 98.246 -7.593 -11.452 1.00 0.00 86 THR A O 1
ATOM 1292 N N . PRO A 1 87 ? 99.516 -7.716 -9.604 1.00 0.00 87 PRO A N 1
ATOM 1293 C CA . PRO A 1 87 ? 99.228 -6.352 -9.160 1.00 0.00 87 PRO A CA 1
ATOM 1294 C C . PRO A 1 87 ? 99.725 -5.294 -10.117 1.00 0.00 87 PRO A C 1
ATOM 1295 O O . PRO A 1 87 ? 100.611 -5.534 -10.965 1.00 0.00 87 PRO A O 1
ATOM 1306 N N . ARG A 1 88 ? 99.173 -4.144 -9.974 1.00 0.00 88 ARG A N 1
ATOM 1307 C CA . ARG A 1 88 ? 99.504 -3.020 -10.796 1.00 0.00 88 ARG A CA 1
ATOM 1308 C C . ARG A 1 88 ? 100.543 -2.149 -10.085 1.00 0.00 88 ARG A C 1
ATOM 1309 O O . ARG A 1 88 ? 101.118 -2.562 -9.073 1.00 0.00 88 ARG A O 1
ATOM 1330 N N . SER A 1 89 ? 100.779 -0.974 -10.609 1.00 0.00 89 SER A N 1
ATOM 1331 C CA . SER A 1 89 ? 101.734 -0.067 -10.041 1.00 0.00 89 SER A CA 1
ATOM 1332 C C . SER A 1 89 ? 101.185 0.602 -8.774 1.00 0.00 89 SER A C 1
ATOM 1333 O O . SER A 1 89 ? 100.082 1.171 -8.772 1.00 0.00 89 SER A O 1
ATOM 1341 N N . HIS A 1 90 ? 101.922 0.476 -7.710 1.00 0.00 90 HIS A N 1
ATOM 1342 C CA . HIS A 1 90 ? 101.619 1.113 -6.454 1.00 0.00 90 HIS A CA 1
ATOM 1343 C C . HIS A 1 90 ? 102.625 2.222 -6.248 1.00 0.00 90 HIS A C 1
ATOM 1344 O O . HIS A 1 90 ? 103.789 2.078 -6.627 1.00 0.00 90 HIS A O 1
ATOM 1358 N N . HIS A 1 91 ? 102.196 3.316 -5.676 1.00 0.00 91 HIS A N 1
ATOM 1359 C CA . HIS A 1 91 ? 103.070 4.465 -5.497 1.00 0.00 91 HIS A CA 1
ATOM 1360 C C . HIS A 1 91 ? 103.077 4.899 -4.047 1.00 0.00 91 HIS A C 1
ATOM 1361 O O . HIS A 1 91 ? 103.025 6.090 -3.732 1.00 0.00 91 HIS A O 1
ATOM 1375 N N . HIS A 1 92 ? 103.171 3.940 -3.164 1.00 0.00 92 HIS A N 1
ATOM 1376 C CA . HIS A 1 92 ? 103.219 4.233 -1.750 1.00 0.00 92 HIS A CA 1
ATOM 1377 C C . HIS A 1 92 ? 104.682 4.398 -1.396 1.00 0.00 92 HIS A C 1
ATOM 1378 O O . HIS A 1 92 ? 105.390 3.408 -1.164 1.00 0.00 92 HIS A O 1
ATOM 1392 N N . HIS A 1 93 ? 105.162 5.610 -1.439 1.00 0.00 93 HIS A N 1
ATOM 1393 C CA . HIS A 1 93 ? 106.557 5.851 -1.193 1.00 0.00 93 HIS A CA 1
ATOM 1394 C C . HIS A 1 93 ? 106.773 6.576 0.106 1.00 0.00 93 HIS A C 1
ATOM 1395 O O . HIS A 1 93 ? 106.095 7.566 0.408 1.00 0.00 93 HIS A O 1
ATOM 1409 N N . HIS A 1 94 ? 107.677 6.052 0.898 1.00 0.00 94 HIS A N 1
ATOM 1410 C CA . HIS A 1 94 ? 108.036 6.653 2.171 1.00 0.00 94 HIS A CA 1
ATOM 1411 C C . HIS A 1 94 ? 109.060 7.736 1.941 1.00 0.00 94 HIS A C 1
ATOM 1412 O O . HIS A 1 94 ? 109.206 8.668 2.735 1.00 0.00 94 HIS A O 1
ATOM 1426 N N . HIS A 1 95 ? 109.752 7.617 0.859 1.00 0.00 95 HIS A N 1
ATOM 1427 C CA . HIS A 1 95 ? 110.706 8.580 0.444 1.00 0.00 95 HIS A CA 1
ATOM 1428 C C . HIS A 1 95 ? 110.521 8.749 -1.042 1.00 0.00 95 HIS A C 1
ATOM 1429 O O . HIS A 1 95 ? 110.931 7.859 -1.793 1.00 0.00 95 HIS A O 1
ATOM 1444 N N . MET A 1 1 ? 85.619 11.374 -6.234 1.00 0.00 1 MET A N 2
ATOM 1445 C CA . MET A 1 1 ? 85.781 12.798 -5.956 1.00 0.00 1 MET A CA 2
ATOM 1446 C C . MET A 1 1 ? 85.662 13.050 -4.480 1.00 0.00 1 MET A C 2
ATOM 1447 O O . MET A 1 1 ? 85.368 12.127 -3.709 1.00 0.00 1 MET A O 2
ATOM 1463 N N . HIS A 1 2 ? 85.914 14.272 -4.076 1.00 0.00 2 HIS A N 2
ATOM 1464 C CA . HIS A 1 2 ? 85.807 14.649 -2.684 1.00 0.00 2 HIS A CA 2
ATOM 1465 C C . HIS A 1 2 ? 84.669 15.620 -2.556 1.00 0.00 2 HIS A C 2
ATOM 1466 O O . HIS A 1 2 ? 84.378 16.359 -3.520 1.00 0.00 2 HIS A O 2
ATOM 1480 N N . THR A 1 3 ? 83.998 15.591 -1.418 1.00 0.00 3 THR A N 2
ATOM 1481 C CA . THR A 1 3 ? 82.879 16.479 -1.091 1.00 0.00 3 THR A CA 2
ATOM 1482 C C . THR A 1 3 ? 81.584 16.089 -1.841 1.00 0.00 3 THR A C 2
ATOM 1483 O O . THR A 1 3 ? 80.504 16.011 -1.239 1.00 0.00 3 THR A O 2
ATOM 1494 N N . ASN A 1 4 ? 81.696 15.854 -3.132 1.00 0.00 4 ASN A N 2
ATOM 1495 C CA . ASN A 1 4 ? 80.572 15.404 -3.915 1.00 0.00 4 ASN A CA 2
ATOM 1496 C C . ASN A 1 4 ? 80.323 13.957 -3.646 1.00 0.00 4 ASN A C 2
ATOM 1497 O O . ASN A 1 4 ? 81.072 13.080 -4.104 1.00 0.00 4 ASN A O 2
ATOM 1508 N N . TRP A 1 5 ? 79.326 13.723 -2.856 1.00 0.00 5 TRP A N 2
ATOM 1509 C CA . TRP A 1 5 ? 78.874 12.403 -2.511 1.00 0.00 5 TRP A CA 2
ATOM 1510 C C . TRP A 1 5 ? 78.356 11.645 -3.729 1.00 0.00 5 TRP A C 2
ATOM 1511 O O . TRP A 1 5 ? 78.155 12.217 -4.811 1.00 0.00 5 TRP A O 2
ATOM 1532 N N . GLN A 1 6 ? 78.139 10.388 -3.548 1.00 0.00 6 GLN A N 2
ATOM 1533 C CA . GLN A 1 6 ? 77.628 9.531 -4.573 1.00 0.00 6 GLN A CA 2
ATOM 1534 C C . GLN A 1 6 ? 76.372 8.858 -4.088 1.00 0.00 6 GLN A C 2
ATOM 1535 O O . GLN A 1 6 ? 76.252 8.525 -2.900 1.00 0.00 6 GLN A O 2
ATOM 1549 N N . VAL A 1 7 ? 75.436 8.681 -4.983 1.00 0.00 7 VAL A N 2
ATOM 1550 C CA . VAL A 1 7 ? 74.157 8.119 -4.633 1.00 0.00 7 VAL A CA 2
ATOM 1551 C C . VAL A 1 7 ? 74.043 6.675 -5.067 1.00 0.00 7 VAL A C 2
ATOM 1552 O O . VAL A 1 7 ? 74.719 6.229 -6.014 1.00 0.00 7 VAL A O 2
ATOM 1565 N N . CYS A 1 8 ? 73.228 5.955 -4.377 1.00 0.00 8 CYS A N 2
ATOM 1566 C CA . CYS A 1 8 ? 72.881 4.630 -4.756 1.00 0.00 8 CYS A CA 2
ATOM 1567 C C . CYS A 1 8 ? 71.407 4.451 -4.506 1.00 0.00 8 CYS A C 2
ATOM 1568 O O . CYS A 1 8 ? 70.894 4.875 -3.454 1.00 0.00 8 CYS A O 2
ATOM 1576 N N . SER A 1 9 ? 70.728 3.918 -5.465 1.00 0.00 9 SER A N 2
ATOM 1577 C CA . SER A 1 9 ? 69.352 3.600 -5.320 1.00 0.00 9 SER A CA 2
ATOM 1578 C C . SER A 1 9 ? 69.260 2.144 -4.912 1.00 0.00 9 SER A C 2
ATOM 1579 O O . SER A 1 9 ? 69.939 1.268 -5.491 1.00 0.00 9 SER A O 2
ATOM 1587 N N . LEU A 1 10 ? 68.531 1.902 -3.894 1.00 0.00 10 LEU A N 2
ATOM 1588 C CA . LEU A 1 10 ? 68.343 0.591 -3.400 1.00 0.00 10 LEU A CA 2
ATOM 1589 C C . LEU A 1 10 ? 66.931 0.181 -3.636 1.00 0.00 10 LEU A C 2
ATOM 1590 O O . LEU A 1 10 ? 65.993 0.841 -3.180 1.00 0.00 10 LEU A O 2
ATOM 1606 N N . VAL A 1 11 ? 66.784 -0.864 -4.371 1.00 0.00 11 VAL A N 2
ATOM 1607 C CA . VAL A 1 11 ? 65.509 -1.414 -4.675 1.00 0.00 11 VAL A CA 2
ATOM 1608 C C . VAL A 1 11 ? 65.183 -2.438 -3.610 1.00 0.00 11 VAL A C 2
ATOM 1609 O O . VAL A 1 11 ? 65.742 -3.547 -3.583 1.00 0.00 11 VAL A O 2
ATOM 1622 N N . VAL A 1 12 ? 64.347 -2.035 -2.705 1.00 0.00 12 VAL A N 2
ATOM 1623 C CA . VAL A 1 12 ? 63.950 -2.847 -1.597 1.00 0.00 12 VAL A CA 2
ATOM 1624 C C . VAL A 1 12 ? 62.603 -3.486 -1.882 1.00 0.00 12 VAL A C 2
ATOM 1625 O O . VAL A 1 12 ? 61.577 -2.814 -1.855 1.00 0.00 12 VAL A O 2
ATOM 1638 N N . GLN A 1 13 ? 62.623 -4.748 -2.224 1.00 0.00 13 GLN A N 2
ATOM 1639 C CA . GLN A 1 13 ? 61.407 -5.495 -2.439 1.00 0.00 13 GLN A CA 2
ATOM 1640 C C . GLN A 1 13 ? 61.128 -6.233 -1.132 1.00 0.00 13 GLN A C 2
ATOM 1641 O O . GLN A 1 13 ? 61.856 -7.168 -0.771 1.00 0.00 13 GLN A O 2
ATOM 1655 N N . ALA A 1 14 ? 60.124 -5.791 -0.416 1.00 0.00 14 ALA A N 2
ATOM 1656 C CA . ALA A 1 14 ? 59.836 -6.275 0.916 1.00 0.00 14 ALA A CA 2
ATOM 1657 C C . ALA A 1 14 ? 58.356 -6.585 1.089 1.00 0.00 14 ALA A C 2
ATOM 1658 O O . ALA A 1 14 ? 57.561 -6.319 0.185 1.00 0.00 14 ALA A O 2
ATOM 1665 N N . LYS A 1 15 ? 57.995 -7.184 2.242 1.00 0.00 15 LYS A N 2
ATOM 1666 C CA . LYS A 1 15 ? 56.585 -7.503 2.556 1.00 0.00 15 LYS A CA 2
ATOM 1667 C C . LYS A 1 15 ? 55.696 -6.268 2.452 1.00 0.00 15 LYS A C 2
ATOM 1668 O O . LYS A 1 15 ? 55.923 -5.278 3.141 1.00 0.00 15 LYS A O 2
ATOM 1687 N N . SER A 1 16 ? 54.653 -6.382 1.660 1.00 0.00 16 SER A N 2
ATOM 1688 C CA . SER A 1 16 ? 53.744 -5.291 1.362 1.00 0.00 16 SER A CA 2
ATOM 1689 C C . SER A 1 16 ? 53.021 -4.765 2.627 1.00 0.00 16 SER A C 2
ATOM 1690 O O . SER A 1 16 ? 52.861 -3.552 2.805 1.00 0.00 16 SER A O 2
ATOM 1698 N N . GLU A 1 17 ? 52.659 -5.658 3.533 1.00 0.00 17 GLU A N 2
ATOM 1699 C CA . GLU A 1 17 ? 51.957 -5.242 4.744 1.00 0.00 17 GLU A CA 2
ATOM 1700 C C . GLU A 1 17 ? 52.937 -4.692 5.789 1.00 0.00 17 GLU A C 2
ATOM 1701 O O . GLU A 1 17 ? 52.533 -4.083 6.777 1.00 0.00 17 GLU A O 2
ATOM 1713 N N . ARG A 1 18 ? 54.227 -4.878 5.544 1.00 0.00 18 ARG A N 2
ATOM 1714 C CA . ARG A 1 18 ? 55.253 -4.460 6.487 1.00 0.00 18 ARG A CA 2
ATOM 1715 C C . ARG A 1 18 ? 55.961 -3.206 5.955 1.00 0.00 18 ARG A C 2
ATOM 1716 O O . ARG A 1 18 ? 56.896 -2.675 6.571 1.00 0.00 18 ARG A O 2
ATOM 1737 N N . ILE A 1 19 ? 55.475 -2.724 4.829 1.00 0.00 19 ILE A N 2
ATOM 1738 C CA . ILE A 1 19 ? 56.046 -1.575 4.140 1.00 0.00 19 ILE A CA 2
ATOM 1739 C C . ILE A 1 19 ? 56.112 -0.309 5.019 1.00 0.00 19 ILE A C 2
ATOM 1740 O O . ILE A 1 19 ? 57.134 0.369 5.028 1.00 0.00 19 ILE A O 2
ATOM 1756 N N . SER A 1 20 ? 55.077 -0.044 5.798 1.00 0.00 20 SER A N 2
ATOM 1757 C CA . SER A 1 20 ? 55.023 1.161 6.628 1.00 0.00 20 SER A CA 2
ATOM 1758 C C . SER A 1 20 ? 56.143 1.127 7.697 1.00 0.00 20 SER A C 2
ATOM 1759 O O . SER A 1 20 ? 56.847 2.132 7.929 1.00 0.00 20 SER A O 2
ATOM 1767 N N . ASP A 1 21 ? 56.342 -0.041 8.291 1.00 0.00 21 ASP A N 2
ATOM 1768 C CA . ASP A 1 21 ? 57.396 -0.246 9.286 1.00 0.00 21 ASP A CA 2
ATOM 1769 C C . ASP A 1 21 ? 58.750 -0.074 8.648 1.00 0.00 21 ASP A C 2
ATOM 1770 O O . ASP A 1 21 ? 59.596 0.674 9.139 1.00 0.00 21 ASP A O 2
ATOM 1779 N N . ILE A 1 22 ? 58.947 -0.760 7.544 1.00 0.00 22 ILE A N 2
ATOM 1780 C CA . ILE A 1 22 ? 60.214 -0.746 6.836 1.00 0.00 22 ILE A CA 2
ATOM 1781 C C . ILE A 1 22 ? 60.557 0.653 6.291 1.00 0.00 22 ILE A C 2
ATOM 1782 O O . ILE A 1 22 ? 61.686 1.082 6.412 1.00 0.00 22 ILE A O 2
ATOM 1798 N N . SER A 1 23 ? 59.574 1.378 5.767 1.00 0.00 23 SER A N 2
ATOM 1799 C CA . SER A 1 23 ? 59.808 2.726 5.216 1.00 0.00 23 SER A CA 2
ATOM 1800 C C . SER A 1 23 ? 60.374 3.674 6.277 1.00 0.00 23 SER A C 2
ATOM 1801 O O . SER A 1 23 ? 61.257 4.480 5.995 1.00 0.00 23 SER A O 2
ATOM 1809 N N . THR A 1 24 ? 59.930 3.500 7.504 1.00 0.00 24 THR A N 2
ATOM 1810 C CA . THR A 1 24 ? 60.309 4.384 8.576 1.00 0.00 24 THR A CA 2
ATOM 1811 C C . THR A 1 24 ? 61.720 4.020 9.018 1.00 0.00 24 THR A C 2
ATOM 1812 O O . THR A 1 24 ? 62.548 4.875 9.308 1.00 0.00 24 THR A O 2
ATOM 1823 N N . GLN A 1 25 ? 61.975 2.737 8.996 1.00 0.00 25 GLN A N 2
ATOM 1824 C CA . GLN A 1 25 ? 63.235 2.175 9.323 1.00 0.00 25 GLN A CA 2
ATOM 1825 C C . GLN A 1 25 ? 64.307 2.578 8.312 1.00 0.00 25 GLN A C 2
ATOM 1826 O O . GLN A 1 25 ? 65.390 2.992 8.695 1.00 0.00 25 GLN A O 2
ATOM 1840 N N . LEU A 1 26 ? 63.979 2.491 7.024 1.00 0.00 26 LEU A N 2
ATOM 1841 C CA . LEU A 1 26 ? 64.884 2.852 5.965 1.00 0.00 26 LEU A CA 2
ATOM 1842 C C . LEU A 1 26 ? 65.179 4.354 5.993 1.00 0.00 26 LEU A C 2
ATOM 1843 O O . LEU A 1 26 ? 66.297 4.785 5.743 1.00 0.00 26 LEU A O 2
ATOM 1859 N N . ASN A 1 27 ? 64.161 5.129 6.333 1.00 0.00 27 ASN A N 2
ATOM 1860 C CA . ASN A 1 27 ? 64.250 6.581 6.417 1.00 0.00 27 ASN A CA 2
ATOM 1861 C C . ASN A 1 27 ? 65.162 7.011 7.576 1.00 0.00 27 ASN A C 2
ATOM 1862 O O . ASN A 1 27 ? 65.775 8.083 7.543 1.00 0.00 27 ASN A O 2
ATOM 1873 N N . ALA A 1 28 ? 65.255 6.164 8.584 1.00 0.00 28 ALA A N 2
ATOM 1874 C CA . ALA A 1 28 ? 66.003 6.456 9.798 1.00 0.00 28 ALA A CA 2
ATOM 1875 C C . ALA A 1 28 ? 67.511 6.382 9.594 1.00 0.00 28 ALA A C 2
ATOM 1876 O O . ALA A 1 28 ? 68.281 6.845 10.439 1.00 0.00 28 ALA A O 2
ATOM 1883 N N . PHE A 1 29 ? 67.940 5.817 8.493 1.00 0.00 29 PHE A N 2
ATOM 1884 C CA . PHE A 1 29 ? 69.322 5.679 8.230 1.00 0.00 29 PHE A CA 2
ATOM 1885 C C . PHE A 1 29 ? 69.941 6.988 7.727 1.00 0.00 29 PHE A C 2
ATOM 1886 O O . PHE A 1 29 ? 69.254 7.817 7.105 1.00 0.00 29 PHE A O 2
ATOM 1903 N N . PRO A 1 30 ? 71.235 7.213 8.023 1.00 0.00 30 PRO A N 2
ATOM 1904 C CA . PRO A 1 30 ? 71.957 8.417 7.595 1.00 0.00 30 PRO A CA 2
ATOM 1905 C C . PRO A 1 30 ? 72.068 8.500 6.075 1.00 0.00 30 PRO A C 2
ATOM 1906 O O . PRO A 1 30 ? 72.613 7.594 5.428 1.00 0.00 30 PRO A O 2
ATOM 1917 N N . GLY A 1 31 ? 71.475 9.534 5.512 1.00 0.00 31 GLY A N 2
ATOM 1918 C CA . GLY A 1 31 ? 71.558 9.780 4.089 1.00 0.00 31 GLY A CA 2
ATOM 1919 C C . GLY A 1 31 ? 70.667 8.877 3.265 1.00 0.00 31 GLY A C 2
ATOM 1920 O O . GLY A 1 31 ? 70.653 8.965 2.043 1.00 0.00 31 GLY A O 2
ATOM 1924 N N . CYS A 1 32 ? 69.914 8.033 3.919 1.00 0.00 32 CYS A N 2
ATOM 1925 C CA . CYS A 1 32 ? 69.074 7.098 3.246 1.00 0.00 32 CYS A CA 2
ATOM 1926 C C . CYS A 1 32 ? 67.637 7.568 3.320 1.00 0.00 32 CYS A C 2
ATOM 1927 O O . CYS A 1 32 ? 67.054 7.623 4.403 1.00 0.00 32 CYS A O 2
ATOM 1935 N N . GLU A 1 33 ? 67.075 7.952 2.216 1.00 0.00 33 GLU A N 2
ATOM 1936 C CA . GLU A 1 33 ? 65.702 8.373 2.224 1.00 0.00 33 GLU A CA 2
ATOM 1937 C C . GLU A 1 33 ? 64.917 7.546 1.226 1.00 0.00 33 GLU A C 2
ATOM 1938 O O . GLU A 1 33 ? 65.417 7.220 0.148 1.00 0.00 33 GLU A O 2
ATOM 1950 N N . VAL A 1 34 ? 63.714 7.183 1.595 1.00 0.00 34 VAL A N 2
ATOM 1951 C CA . VAL A 1 34 ? 62.841 6.429 0.728 1.00 0.00 34 VAL A CA 2
ATOM 1952 C C . VAL A 1 34 ? 62.210 7.406 -0.263 1.00 0.00 34 VAL A C 2
ATOM 1953 O O . VAL A 1 34 ? 61.419 8.259 0.121 1.00 0.00 34 VAL A O 2
ATOM 1966 N N . ALA A 1 35 ? 62.580 7.301 -1.503 1.00 0.00 35 ALA A N 2
ATOM 1967 C CA . ALA A 1 35 ? 62.119 8.234 -2.513 1.00 0.00 35 ALA A CA 2
ATOM 1968 C C . ALA A 1 35 ? 60.812 7.781 -3.124 1.00 0.00 35 ALA A C 2
ATOM 1969 O O . ALA A 1 35 ? 59.807 8.489 -3.069 1.00 0.00 35 ALA A O 2
ATOM 1976 N N . VAL A 1 36 ? 60.819 6.598 -3.687 1.00 0.00 36 VAL A N 2
ATOM 1977 C CA . VAL A 1 36 ? 59.654 6.074 -4.364 1.00 0.00 36 VAL A CA 2
ATOM 1978 C C . VAL A 1 36 ? 59.111 4.899 -3.579 1.00 0.00 36 VAL A C 2
ATOM 1979 O O . VAL A 1 36 ? 59.814 3.897 -3.395 1.00 0.00 36 VAL A O 2
ATOM 1992 N N . SER A 1 37 ? 57.908 5.021 -3.100 1.00 0.00 37 SER A N 2
ATOM 1993 C CA . SER A 1 37 ? 57.301 3.963 -2.352 1.00 0.00 37 SER A CA 2
ATOM 1994 C C . SER A 1 37 ? 56.148 3.352 -3.148 1.00 0.00 37 SER A C 2
ATOM 1995 O O . SER A 1 37 ? 55.179 4.043 -3.505 1.00 0.00 37 SER A O 2
ATOM 2003 N N . ASP A 1 38 ? 56.272 2.087 -3.464 1.00 0.00 38 ASP A N 2
ATOM 2004 C CA . ASP A 1 38 ? 55.238 1.364 -4.180 1.00 0.00 38 ASP A CA 2
ATOM 2005 C C . ASP A 1 38 ? 54.789 0.200 -3.325 1.00 0.00 38 ASP A C 2
ATOM 2006 O O . ASP A 1 38 ? 55.377 -0.889 -3.364 1.00 0.00 38 ASP A O 2
ATOM 2015 N N . ALA A 1 39 ? 53.797 0.457 -2.500 1.00 0.00 39 ALA A N 2
ATOM 2016 C CA . ALA A 1 39 ? 53.230 -0.549 -1.594 1.00 0.00 39 ALA A CA 2
ATOM 2017 C C . ALA A 1 39 ? 52.633 -1.790 -2.330 1.00 0.00 39 ALA A C 2
ATOM 2018 O O . ALA A 1 39 ? 52.821 -2.914 -1.854 1.00 0.00 39 ALA A O 2
ATOM 2025 N N . PRO A 1 40 ? 51.903 -1.616 -3.498 1.00 0.00 40 PRO A N 2
ATOM 2026 C CA . PRO A 1 40 ? 51.334 -2.738 -4.287 1.00 0.00 40 PRO A CA 2
ATOM 2027 C C . PRO A 1 40 ? 52.369 -3.823 -4.631 1.00 0.00 40 PRO A C 2
ATOM 2028 O O . PRO A 1 40 ? 52.096 -5.016 -4.496 1.00 0.00 40 PRO A O 2
ATOM 2039 N N . SER A 1 41 ? 53.552 -3.415 -5.058 1.00 0.00 41 SER A N 2
ATOM 2040 C CA . SER A 1 41 ? 54.579 -4.374 -5.396 1.00 0.00 41 SER A CA 2
ATOM 2041 C C . SER A 1 41 ? 55.427 -4.690 -4.164 1.00 0.00 41 SER A C 2
ATOM 2042 O O . SER A 1 41 ? 56.019 -5.771 -4.054 1.00 0.00 41 SER A O 2
ATOM 2050 N N . GLY A 1 42 ? 55.464 -3.749 -3.238 1.00 0.00 42 GLY A N 2
ATOM 2051 C CA . GLY A 1 42 ? 56.242 -3.917 -2.039 1.00 0.00 42 GLY A CA 2
ATOM 2052 C C . GLY A 1 42 ? 57.645 -3.399 -2.228 1.00 0.00 42 GLY A C 2
ATOM 2053 O O . GLY A 1 42 ? 58.571 -3.828 -1.549 1.00 0.00 42 GLY A O 2
ATOM 2057 N N . GLN A 1 43 ? 57.805 -2.477 -3.154 1.00 0.00 43 GLN A N 2
ATOM 2058 C CA . GLN A 1 43 ? 59.094 -1.943 -3.461 1.00 0.00 43 GLN A CA 2
ATOM 2059 C C . GLN A 1 43 ? 59.266 -0.538 -2.953 1.00 0.00 43 GLN A C 2
ATOM 2060 O O . GLN A 1 43 ? 58.437 0.347 -3.201 1.00 0.00 43 GLN A O 2
ATOM 2074 N N . LEU A 1 44 ? 60.318 -0.355 -2.235 1.00 0.00 44 LEU A N 2
ATOM 2075 C CA . LEU A 1 44 ? 60.706 0.921 -1.728 1.00 0.00 44 LEU A CA 2
ATOM 2076 C C . LEU A 1 44 ? 62.046 1.276 -2.329 1.00 0.00 44 LEU A C 2
ATOM 2077 O O . LEU A 1 44 ? 62.994 0.493 -2.244 1.00 0.00 44 LEU A O 2
ATOM 2093 N N . ILE A 1 45 ? 62.102 2.393 -2.985 1.00 0.00 45 ILE A N 2
ATOM 2094 C CA . ILE A 1 45 ? 63.329 2.880 -3.561 1.00 0.00 45 ILE A CA 2
ATOM 2095 C C . ILE A 1 45 ? 63.996 3.778 -2.551 1.00 0.00 45 ILE A C 2
ATOM 2096 O O . ILE A 1 45 ? 63.427 4.799 -2.154 1.00 0.00 45 ILE A O 2
ATOM 2112 N N . VAL A 1 46 ? 65.164 3.411 -2.132 1.00 0.00 46 VAL A N 2
ATOM 2113 C CA . VAL A 1 46 ? 65.883 4.179 -1.154 1.00 0.00 46 VAL A CA 2
ATOM 2114 C C . VAL A 1 46 ? 67.071 4.827 -1.816 1.00 0.00 46 VAL A C 2
ATOM 2115 O O . VAL A 1 46 ? 67.881 4.150 -2.445 1.00 0.00 46 VAL A O 2
ATOM 2128 N N . VAL A 1 47 ? 67.153 6.120 -1.718 1.00 0.00 47 VAL A N 2
ATOM 2129 C CA . VAL A 1 47 ? 68.253 6.837 -2.272 1.00 0.00 47 VAL A CA 2
ATOM 2130 C C . VAL A 1 47 ? 69.164 7.236 -1.141 1.00 0.00 47 VAL A C 2
ATOM 2131 O O . VAL A 1 47 ? 68.743 7.919 -0.202 1.00 0.00 47 VAL A O 2
ATOM 2144 N N . VAL A 1 48 ? 70.368 6.745 -1.198 1.00 0.00 48 VAL A N 2
ATOM 2145 C CA . VAL A 1 48 ? 71.368 7.002 -0.192 1.00 0.00 48 VAL A CA 2
ATOM 2146 C C . VAL A 1 48 ? 72.499 7.775 -0.828 1.00 0.00 48 VAL A C 2
ATOM 2147 O O . VAL A 1 48 ? 72.940 7.407 -1.924 1.00 0.00 48 VAL A O 2
ATOM 2160 N N . GLU A 1 49 ? 72.952 8.844 -0.197 1.00 0.00 49 GLU A N 2
ATOM 2161 C CA . GLU A 1 49 ? 74.127 9.502 -0.691 1.00 0.00 49 GLU A CA 2
ATOM 2162 C C . GLU A 1 49 ? 75.228 9.475 0.361 1.00 0.00 49 GLU A C 2
ATOM 2163 O O . GLU A 1 49 ? 75.054 9.948 1.490 1.00 0.00 49 GLU A O 2
ATOM 2175 N N . ALA A 1 50 ? 76.342 8.914 0.003 1.00 0.00 50 ALA A N 2
ATOM 2176 C CA . ALA A 1 50 ? 77.445 8.803 0.916 1.00 0.00 50 ALA A CA 2
ATOM 2177 C C . ALA A 1 50 ? 78.689 9.345 0.286 1.00 0.00 50 ALA A C 2
ATOM 2178 O O . ALA A 1 50 ? 78.771 9.444 -0.942 1.00 0.00 50 ALA A O 2
ATOM 2185 N N . GLU A 1 51 ? 79.629 9.714 1.118 1.00 0.00 51 GLU A N 2
ATOM 2186 C CA . GLU A 1 51 ? 80.887 10.301 0.685 1.00 0.00 51 GLU A CA 2
ATOM 2187 C C . GLU A 1 51 ? 81.734 9.292 -0.104 1.00 0.00 51 GLU A C 2
ATOM 2188 O O . GLU A 1 51 ? 81.822 9.343 -1.331 1.00 0.00 51 GLU A O 2
ATOM 2200 N N . ASP A 1 52 ? 82.313 8.349 0.604 1.00 0.00 52 ASP A N 2
ATOM 2201 C CA . ASP A 1 52 ? 83.188 7.373 -0.014 1.00 0.00 52 ASP A CA 2
ATOM 2202 C C . ASP A 1 52 ? 82.421 6.127 -0.332 1.00 0.00 52 ASP A C 2
ATOM 2203 O O . ASP A 1 52 ? 81.372 5.868 0.267 1.00 0.00 52 ASP A O 2
ATOM 2212 N N . SER A 1 53 ? 82.936 5.351 -1.253 1.00 0.00 53 SER A N 2
ATOM 2213 C CA . SER A 1 53 ? 82.259 4.163 -1.728 1.00 0.00 53 SER A CA 2
ATOM 2214 C C . SER A 1 53 ? 82.140 3.099 -0.636 1.00 0.00 53 SER A C 2
ATOM 2215 O O . SER A 1 53 ? 81.093 2.489 -0.471 1.00 0.00 53 SER A O 2
ATOM 2223 N N . GLU A 1 54 ? 83.189 2.920 0.136 1.00 0.00 54 GLU A N 2
ATOM 2224 C CA . GLU A 1 54 ? 83.166 1.937 1.198 1.00 0.00 54 GLU A CA 2
ATOM 2225 C C . GLU A 1 54 ? 82.265 2.392 2.350 1.00 0.00 54 GLU A C 2
ATOM 2226 O O . GLU A 1 54 ? 81.600 1.576 2.991 1.00 0.00 54 GLU A O 2
ATOM 2238 N N . THR A 1 55 ? 82.212 3.699 2.561 1.00 0.00 55 THR A N 2
ATOM 2239 C CA . THR A 1 55 ? 81.331 4.308 3.534 1.00 0.00 55 THR A CA 2
ATOM 2240 C C . THR A 1 55 ? 79.873 4.034 3.107 1.00 0.00 55 THR A C 2
ATOM 2241 O O . THR A 1 55 ? 78.994 3.740 3.931 1.00 0.00 55 THR A O 2
ATOM 2252 N N . LEU A 1 56 ? 79.652 4.106 1.799 1.00 0.00 56 LEU A N 2
ATOM 2253 C CA . LEU A 1 56 ? 78.370 3.817 1.190 1.00 0.00 56 LEU A CA 2
ATOM 2254 C C . LEU A 1 56 ? 77.997 2.361 1.471 1.00 0.00 56 LEU A C 2
ATOM 2255 O O . LEU A 1 56 ? 76.899 2.082 1.936 1.00 0.00 56 LEU A O 2
ATOM 2271 N N . ILE A 1 57 ? 78.949 1.457 1.237 1.00 0.00 57 ILE A N 2
ATOM 2272 C CA . ILE A 1 57 ? 78.764 0.018 1.478 1.00 0.00 57 ILE A CA 2
ATOM 2273 C C . ILE A 1 57 ? 78.349 -0.249 2.927 1.00 0.00 57 ILE A C 2
ATOM 2274 O O . ILE A 1 57 ? 77.368 -0.950 3.170 1.00 0.00 57 ILE A O 2
ATOM 2290 N N . GLN A 1 58 ? 79.078 0.352 3.874 1.00 0.00 58 GLN A N 2
ATOM 2291 C CA . GLN A 1 58 ? 78.780 0.211 5.311 1.00 0.00 58 GLN A CA 2
ATOM 2292 C C . GLN A 1 58 ? 77.344 0.613 5.613 1.00 0.00 58 GLN A C 2
ATOM 2293 O O . GLN A 1 58 ? 76.629 -0.065 6.368 1.00 0.00 58 GLN A O 2
ATOM 2307 N N . THR A 1 59 ? 76.928 1.688 4.991 1.00 0.00 59 THR A N 2
ATOM 2308 C CA . THR A 1 59 ? 75.600 2.200 5.141 1.00 0.00 59 THR A CA 2
ATOM 2309 C C . THR A 1 59 ? 74.579 1.206 4.544 1.00 0.00 59 THR A C 2
ATOM 2310 O O . THR A 1 59 ? 73.609 0.829 5.211 1.00 0.00 59 THR A O 2
ATOM 2321 N N . ILE A 1 60 ? 74.853 0.737 3.325 1.00 0.00 60 ILE A N 2
ATOM 2322 C CA . ILE A 1 60 ? 73.994 -0.214 2.623 1.00 0.00 60 ILE A CA 2
ATOM 2323 C C . ILE A 1 60 ? 73.801 -1.494 3.443 1.00 0.00 60 ILE A C 2
ATOM 2324 O O . ILE A 1 60 ? 72.696 -2.048 3.494 1.00 0.00 60 ILE A O 2
ATOM 2340 N N . GLU A 1 61 ? 74.863 -1.950 4.102 1.00 0.00 61 GLU A N 2
ATOM 2341 C CA . GLU A 1 61 ? 74.777 -3.132 4.947 1.00 0.00 61 GLU A CA 2
ATOM 2342 C C . GLU A 1 61 ? 73.796 -2.915 6.085 1.00 0.00 61 GLU A C 2
ATOM 2343 O O . GLU A 1 61 ? 72.931 -3.747 6.320 1.00 0.00 61 GLU A O 2
ATOM 2355 N N . SER A 1 62 ? 73.898 -1.771 6.747 1.00 0.00 62 SER A N 2
ATOM 2356 C CA . SER A 1 62 ? 73.026 -1.458 7.864 1.00 0.00 62 SER A CA 2
ATOM 2357 C C . SER A 1 62 ? 71.567 -1.330 7.378 1.00 0.00 62 SER A C 2
ATOM 2358 O O . SER A 1 62 ? 70.641 -1.742 8.073 1.00 0.00 62 SER A O 2
ATOM 2366 N N . VAL A 1 63 ? 71.379 -0.801 6.165 1.00 0.00 63 VAL A N 2
ATOM 2367 C CA . VAL A 1 63 ? 70.046 -0.692 5.550 1.00 0.00 63 VAL A CA 2
ATOM 2368 C C . VAL A 1 63 ? 69.444 -2.090 5.348 1.00 0.00 63 VAL A C 2
ATOM 2369 O O . VAL A 1 63 ? 68.266 -2.324 5.615 1.00 0.00 63 VAL A O 2
ATOM 2382 N N . ARG A 1 64 ? 70.284 -3.026 4.945 1.00 0.00 64 ARG A N 2
ATOM 2383 C CA . ARG A 1 64 ? 69.855 -4.398 4.704 1.00 0.00 64 ARG A CA 2
ATOM 2384 C C . ARG A 1 64 ? 69.596 -5.151 6.002 1.00 0.00 64 ARG A C 2
ATOM 2385 O O . ARG A 1 64 ? 69.048 -6.255 5.988 1.00 0.00 64 ARG A O 2
ATOM 2406 N N . ASN A 1 65 ? 69.971 -4.546 7.124 1.00 0.00 65 ASN A N 2
ATOM 2407 C CA . ASN A 1 65 ? 69.753 -5.149 8.439 1.00 0.00 65 ASN A CA 2
ATOM 2408 C C . ASN A 1 65 ? 68.286 -5.105 8.838 1.00 0.00 65 ASN A C 2
ATOM 2409 O O . ASN A 1 65 ? 67.903 -5.632 9.892 1.00 0.00 65 ASN A O 2
ATOM 2420 N N . VAL A 1 66 ? 67.468 -4.448 8.036 1.00 0.00 66 VAL A N 2
ATOM 2421 C CA . VAL A 1 66 ? 66.041 -4.492 8.232 1.00 0.00 66 VAL A CA 2
ATOM 2422 C C . VAL A 1 66 ? 65.530 -5.742 7.533 1.00 0.00 66 VAL A C 2
ATOM 2423 O O . VAL A 1 66 ? 65.364 -5.774 6.307 1.00 0.00 66 VAL A O 2
ATOM 2436 N N . GLU A 1 67 ? 65.301 -6.762 8.292 1.00 0.00 67 GLU A N 2
ATOM 2437 C CA . GLU A 1 67 ? 65.019 -8.038 7.754 1.00 0.00 67 GLU A CA 2
ATOM 2438 C C . GLU A 1 67 ? 63.549 -8.283 7.495 1.00 0.00 67 GLU A C 2
ATOM 2439 O O . GLU A 1 67 ? 62.879 -9.072 8.173 1.00 0.00 67 GLU A O 2
ATOM 2451 N N . GLY A 1 68 ? 63.049 -7.530 6.564 1.00 0.00 68 GLY A N 2
ATOM 2452 C CA . GLY A 1 68 ? 61.719 -7.706 6.066 1.00 0.00 68 GLY A CA 2
ATOM 2453 C C . GLY A 1 68 ? 61.746 -7.639 4.570 1.00 0.00 68 GLY A C 2
ATOM 2454 O O . GLY A 1 68 ? 60.709 -7.669 3.903 1.00 0.00 68 GLY A O 2
ATOM 2458 N N . VAL A 1 69 ? 62.958 -7.571 4.048 1.00 0.00 69 VAL A N 2
ATOM 2459 C CA . VAL A 1 69 ? 63.206 -7.426 2.641 1.00 0.00 69 VAL A CA 2
ATOM 2460 C C . VAL A 1 69 ? 63.430 -8.800 2.032 1.00 0.00 69 VAL A C 2
ATOM 2461 O O . VAL A 1 69 ? 64.124 -9.641 2.614 1.00 0.00 69 VAL A O 2
ATOM 2474 N N . LEU A 1 70 ? 62.827 -9.033 0.901 1.00 0.00 70 LEU A N 2
ATOM 2475 C CA . LEU A 1 70 ? 62.935 -10.287 0.197 1.00 0.00 70 LEU A CA 2
ATOM 2476 C C . LEU A 1 70 ? 64.105 -10.207 -0.754 1.00 0.00 70 LEU A C 2
ATOM 2477 O O . LEU A 1 70 ? 65.061 -10.987 -0.673 1.00 0.00 70 LEU A O 2
ATOM 2493 N N . ALA A 1 71 ? 64.055 -9.232 -1.609 1.00 0.00 71 ALA A N 2
ATOM 2494 C CA . ALA A 1 71 ? 65.083 -9.030 -2.573 1.00 0.00 71 ALA A CA 2
ATOM 2495 C C . ALA A 1 71 ? 65.573 -7.617 -2.475 1.00 0.00 71 ALA A C 2
ATOM 2496 O O . ALA A 1 71 ? 64.794 -6.674 -2.640 1.00 0.00 71 ALA A O 2
ATOM 2503 N N . VAL A 1 72 ? 66.819 -7.456 -2.138 1.00 0.00 72 VAL A N 2
ATOM 2504 C CA . VAL A 1 72 ? 67.404 -6.153 -2.096 1.00 0.00 72 VAL A CA 2
ATOM 2505 C C . VAL A 1 72 ? 68.376 -6.006 -3.250 1.00 0.00 72 VAL A C 2
ATOM 2506 O O . VAL A 1 72 ? 69.422 -6.673 -3.316 1.00 0.00 72 VAL A O 2
ATOM 2519 N N . SER A 1 73 ? 67.997 -5.204 -4.180 1.00 0.00 73 SER A N 2
ATOM 2520 C CA . SER A 1 73 ? 68.752 -5.000 -5.362 1.00 0.00 73 SER A CA 2
ATOM 2521 C C . SER A 1 73 ? 69.444 -3.649 -5.339 1.00 0.00 73 SER A C 2
ATOM 2522 O O . SER A 1 73 ? 68.802 -2.599 -5.266 1.00 0.00 73 SER A O 2
ATOM 2530 N N . LEU A 1 74 ? 70.749 -3.685 -5.344 1.00 0.00 74 LEU A N 2
ATOM 2531 C CA . LEU A 1 74 ? 71.543 -2.489 -5.369 1.00 0.00 74 LEU A CA 2
ATOM 2532 C C . LEU A 1 74 ? 71.611 -2.068 -6.833 1.00 0.00 74 LEU A C 2
ATOM 2533 O O . LEU A 1 74 ? 72.028 -2.856 -7.676 1.00 0.00 74 LEU A O 2
ATOM 2549 N N . VAL A 1 75 ? 71.210 -0.844 -7.126 1.00 0.00 75 VAL A N 2
ATOM 2550 C CA . VAL A 1 75 ? 71.128 -0.340 -8.508 1.00 0.00 75 VAL A CA 2
ATOM 2551 C C . VAL A 1 75 ? 72.502 -0.286 -9.195 1.00 0.00 75 VAL A C 2
ATOM 2552 O O . VAL A 1 75 ? 72.603 -0.251 -10.418 1.00 0.00 75 VAL A O 2
ATOM 2565 N N . TYR A 1 76 ? 73.532 -0.325 -8.399 1.00 0.00 76 TYR A N 2
ATOM 2566 C CA . TYR A 1 76 ? 74.874 -0.175 -8.876 1.00 0.00 76 TYR A CA 2
ATOM 2567 C C . TYR A 1 76 ? 75.587 -1.529 -8.791 1.00 0.00 76 TYR A C 2
ATOM 2568 O O . TYR A 1 76 ? 76.806 -1.616 -8.709 1.00 0.00 76 TYR A O 2
ATOM 2586 N N . HIS A 1 77 ? 74.805 -2.581 -8.792 1.00 0.00 77 HIS A N 2
ATOM 2587 C CA . HIS A 1 77 ? 75.328 -3.921 -8.805 1.00 0.00 77 HIS A CA 2
ATOM 2588 C C . HIS A 1 77 ? 74.491 -4.727 -9.769 1.00 0.00 77 HIS A C 2
ATOM 2589 O O . HIS A 1 77 ? 73.303 -4.971 -9.526 1.00 0.00 77 HIS A O 2
ATOM 2603 N N . GLN A 1 78 ? 75.068 -5.103 -10.860 1.00 0.00 78 GLN A N 2
ATOM 2604 C CA . GLN A 1 78 ? 74.352 -5.832 -11.861 1.00 0.00 78 GLN A CA 2
ATOM 2605 C C . GLN A 1 78 ? 74.493 -7.322 -11.637 1.00 0.00 78 GLN A C 2
ATOM 2606 O O . GLN A 1 78 ? 75.501 -7.925 -12.001 1.00 0.00 78 GLN A O 2
ATOM 2620 N N . GLN A 1 79 ? 73.502 -7.900 -10.981 1.00 0.00 79 GLN A N 2
ATOM 2621 C CA . GLN A 1 79 ? 73.482 -9.326 -10.753 1.00 0.00 79 GLN A CA 2
ATOM 2622 C C . GLN A 1 79 ? 73.103 -9.993 -12.045 1.00 0.00 79 GLN A C 2
ATOM 2623 O O . GLN A 1 79 ? 73.790 -10.915 -12.505 1.00 0.00 79 GLN A O 2
ATOM 2637 N N . GLU A 1 80 ? 72.018 -9.485 -12.643 1.00 0.00 80 GLU A N 2
ATOM 2638 C CA . GLU A 1 80 ? 71.518 -9.930 -13.937 1.00 0.00 80 GLU A CA 2
ATOM 2639 C C . GLU A 1 80 ? 71.129 -11.408 -13.884 1.00 0.00 80 GLU A C 2
ATOM 2640 O O . GLU A 1 80 ? 70.954 -11.988 -12.801 1.00 0.00 80 GLU A O 2
ATOM 2652 N N . GLU A 1 81 ? 70.964 -12.005 -15.043 1.00 0.00 81 GLU A N 2
ATOM 2653 C CA . GLU A 1 81 ? 70.680 -13.417 -15.129 1.00 0.00 81 GLU A CA 2
ATOM 2654 C C . GLU A 1 81 ? 71.944 -14.229 -14.822 1.00 0.00 81 GLU A C 2
ATOM 2655 O O . GLU A 1 81 ? 71.869 -15.380 -14.393 1.00 0.00 81 GLU A O 2
ATOM 2667 N N . GLN A 1 82 ? 73.083 -13.604 -15.029 1.00 0.00 82 GLN A N 2
ATOM 2668 C CA . GLN A 1 82 ? 74.365 -14.250 -14.920 1.00 0.00 82 GLN A CA 2
ATOM 2669 C C . GLN A 1 82 ? 74.755 -14.500 -13.462 1.00 0.00 82 GLN A C 2
ATOM 2670 O O . GLN A 1 82 ? 74.989 -13.568 -12.692 1.00 0.00 82 GLN A O 2
ATOM 2684 N N . GLY A 1 83 ? 74.822 -15.751 -13.104 1.00 0.00 83 GLY A N 2
ATOM 2685 C CA . GLY A 1 83 ? 75.228 -16.135 -11.788 1.00 0.00 83 GLY A CA 2
ATOM 2686 C C . GLY A 1 83 ? 76.610 -16.730 -11.841 1.00 0.00 83 GLY A C 2
ATOM 2687 O O . GLY A 1 83 ? 76.952 -17.403 -12.818 1.00 0.00 83 GLY A O 2
ATOM 2691 N N . GLU A 1 84 ? 77.398 -16.480 -10.824 1.00 0.00 84 GLU A N 2
ATOM 2692 C CA . GLU A 1 84 ? 78.778 -16.960 -10.765 1.00 0.00 84 GLU A CA 2
ATOM 2693 C C . GLU A 1 84 ? 78.792 -18.490 -10.700 1.00 0.00 84 GLU A C 2
ATOM 2694 O O . GLU A 1 84 ? 79.091 -19.187 -11.676 1.00 0.00 84 GLU A O 2
ATOM 2706 N N . GLU A 1 85 ? 78.426 -18.982 -9.557 1.00 0.00 85 GLU A N 2
ATOM 2707 C CA . GLU A 1 85 ? 78.340 -20.373 -9.270 1.00 0.00 85 GLU A CA 2
ATOM 2708 C C . GLU A 1 85 ? 77.230 -20.532 -8.266 1.00 0.00 85 GLU A C 2
ATOM 2709 O O . GLU A 1 85 ? 77.366 -20.185 -7.094 1.00 0.00 85 GLU A O 2
ATOM 2721 N N . THR A 1 86 ? 76.124 -20.964 -8.744 1.00 0.00 86 THR A N 2
ATOM 2722 C CA . THR A 1 86 ? 74.937 -20.984 -7.977 1.00 0.00 86 THR A CA 2
ATOM 2723 C C . THR A 1 86 ? 74.551 -22.418 -7.665 1.00 0.00 86 THR A C 2
ATOM 2724 O O . THR A 1 86 ? 74.092 -23.150 -8.544 1.00 0.00 86 THR A O 2
ATOM 2735 N N . PRO A 1 87 ? 74.693 -22.819 -6.403 1.00 0.00 87 PRO A N 2
ATOM 2736 C CA . PRO A 1 87 ? 74.462 -24.199 -5.952 1.00 0.00 87 PRO A CA 2
ATOM 2737 C C . PRO A 1 87 ? 72.972 -24.534 -5.781 1.00 0.00 87 PRO A C 2
ATOM 2738 O O . PRO A 1 87 ? 72.581 -25.302 -4.902 1.00 0.00 87 PRO A O 2
ATOM 2749 N N . ARG A 1 88 ? 72.166 -24.003 -6.658 1.00 0.00 88 ARG A N 2
ATOM 2750 C CA . ARG A 1 88 ? 70.733 -24.215 -6.632 1.00 0.00 88 ARG A CA 2
ATOM 2751 C C . ARG A 1 88 ? 70.349 -25.111 -7.800 1.00 0.00 88 ARG A C 2
ATOM 2752 O O . ARG A 1 88 ? 69.205 -25.136 -8.251 1.00 0.00 88 ARG A O 2
ATOM 2773 N N . SER A 1 89 ? 71.323 -25.839 -8.274 1.00 0.00 89 SER A N 2
ATOM 2774 C CA . SER A 1 89 ? 71.157 -26.767 -9.352 1.00 0.00 89 SER A CA 2
ATOM 2775 C C . SER A 1 89 ? 71.671 -28.135 -8.895 1.00 0.00 89 SER A C 2
ATOM 2776 O O . SER A 1 89 ? 72.265 -28.247 -7.812 1.00 0.00 89 SER A O 2
ATOM 2784 N N . HIS A 1 90 ? 71.436 -29.157 -9.678 1.00 0.00 90 HIS A N 2
ATOM 2785 C CA . HIS A 1 90 ? 71.930 -30.470 -9.362 1.00 0.00 90 HIS A CA 2
ATOM 2786 C C . HIS A 1 90 ? 73.292 -30.636 -9.998 1.00 0.00 90 HIS A C 2
ATOM 2787 O O . HIS A 1 90 ? 73.410 -30.962 -11.188 1.00 0.00 90 HIS A O 2
ATOM 2801 N N . HIS A 1 91 ? 74.300 -30.359 -9.230 1.00 0.00 91 HIS A N 2
ATOM 2802 C CA . HIS A 1 91 ? 75.647 -30.461 -9.703 1.00 0.00 91 HIS A CA 2
ATOM 2803 C C . HIS A 1 91 ? 76.086 -31.893 -9.540 1.00 0.00 91 HIS A C 2
ATOM 2804 O O . HIS A 1 91 ? 76.449 -32.558 -10.516 1.00 0.00 91 HIS A O 2
ATOM 2818 N N . HIS A 1 92 ? 75.995 -32.379 -8.312 1.00 0.00 92 HIS A N 2
ATOM 2819 C CA . HIS A 1 92 ? 76.360 -33.737 -7.955 1.00 0.00 92 HIS A CA 2
ATOM 2820 C C . HIS A 1 92 ? 76.055 -34.006 -6.497 1.00 0.00 92 HIS A C 2
ATOM 2821 O O . HIS A 1 92 ? 76.024 -33.084 -5.690 1.00 0.00 92 HIS A O 2
ATOM 2835 N N . HIS A 1 93 ? 75.802 -35.254 -6.172 1.00 0.00 93 HIS A N 2
ATOM 2836 C CA . HIS A 1 93 ? 75.649 -35.670 -4.780 1.00 0.00 93 HIS A CA 2
ATOM 2837 C C . HIS A 1 93 ? 76.923 -36.362 -4.340 1.00 0.00 93 HIS A C 2
ATOM 2838 O O . HIS A 1 93 ? 77.036 -36.826 -3.204 1.00 0.00 93 HIS A O 2
ATOM 2852 N N . HIS A 1 94 ? 77.874 -36.398 -5.272 1.00 0.00 94 HIS A N 2
ATOM 2853 C CA . HIS A 1 94 ? 79.189 -37.002 -5.130 1.00 0.00 94 HIS A CA 2
ATOM 2854 C C . HIS A 1 94 ? 79.087 -38.523 -5.234 1.00 0.00 94 HIS A C 2
ATOM 2855 O O . HIS A 1 94 ? 78.771 -39.237 -4.260 1.00 0.00 94 HIS A O 2
ATOM 2869 N N . HIS A 1 95 ? 79.269 -38.987 -6.441 1.00 0.00 95 HIS A N 2
ATOM 2870 C CA . HIS A 1 95 ? 79.205 -40.379 -6.798 1.00 0.00 95 HIS A CA 2
ATOM 2871 C C . HIS A 1 95 ? 80.035 -40.536 -8.063 1.00 0.00 95 HIS A C 2
ATOM 2872 O O . HIS A 1 95 ? 79.487 -40.443 -9.170 1.00 0.00 95 HIS A O 2
ATOM 2887 N N . MET A 1 1 ? 88.511 17.716 -3.221 1.00 0.00 1 MET A N 3
ATOM 2888 C CA . MET A 1 1 ? 87.528 18.720 -2.795 1.00 0.00 1 MET A CA 3
ATOM 2889 C C . MET A 1 1 ? 86.128 18.267 -3.177 1.00 0.00 1 MET A C 3
ATOM 2890 O O . MET A 1 1 ? 85.244 18.154 -2.322 1.00 0.00 1 MET A O 3
ATOM 2906 N N . HIS A 1 2 ? 85.914 18.033 -4.446 1.00 0.00 2 HIS A N 3
ATOM 2907 C CA . HIS A 1 2 ? 84.678 17.470 -4.914 1.00 0.00 2 HIS A CA 3
ATOM 2908 C C . HIS A 1 2 ? 84.942 16.046 -5.312 1.00 0.00 2 HIS A C 3
ATOM 2909 O O . HIS A 1 2 ? 85.433 15.761 -6.403 1.00 0.00 2 HIS A O 3
ATOM 2923 N N . THR A 1 3 ? 84.679 15.172 -4.389 1.00 0.00 3 THR A N 3
ATOM 2924 C CA . THR A 1 3 ? 84.963 13.771 -4.515 1.00 0.00 3 THR A CA 3
ATOM 2925 C C . THR A 1 3 ? 83.973 13.103 -5.464 1.00 0.00 3 THR A C 3
ATOM 2926 O O . THR A 1 3 ? 84.283 12.075 -6.089 1.00 0.00 3 THR A O 3
ATOM 2937 N N . ASN A 1 4 ? 82.806 13.728 -5.577 1.00 0.00 4 ASN A N 3
ATOM 2938 C CA . ASN A 1 4 ? 81.663 13.204 -6.305 1.00 0.00 4 ASN A CA 3
ATOM 2939 C C . ASN A 1 4 ? 81.185 11.931 -5.649 1.00 0.00 4 ASN A C 3
ATOM 2940 O O . ASN A 1 4 ? 81.653 10.819 -5.936 1.00 0.00 4 ASN A O 3
ATOM 2951 N N . TRP A 1 5 ? 80.328 12.132 -4.693 1.00 0.00 5 TRP A N 3
ATOM 2952 C CA . TRP A 1 5 ? 79.769 11.084 -3.878 1.00 0.00 5 TRP A CA 3
ATOM 2953 C C . TRP A 1 5 ? 78.954 10.079 -4.675 1.00 0.00 5 TRP A C 3
ATOM 2954 O O . TRP A 1 5 ? 78.427 10.385 -5.752 1.00 0.00 5 TRP A O 3
ATOM 2975 N N . GLN A 1 6 ? 78.838 8.901 -4.133 1.00 0.00 6 GLN A N 3
ATOM 2976 C CA . GLN A 1 6 ? 78.135 7.853 -4.777 1.00 0.00 6 GLN A CA 3
ATOM 2977 C C . GLN A 1 6 ? 76.680 7.938 -4.370 1.00 0.00 6 GLN A C 3
ATOM 2978 O O . GLN A 1 6 ? 76.347 7.909 -3.174 1.00 0.00 6 GLN A O 3
ATOM 2992 N N . VAL A 1 7 ? 75.839 8.111 -5.343 1.00 0.00 7 VAL A N 3
ATOM 2993 C CA . VAL A 1 7 ? 74.417 8.154 -5.145 1.00 0.00 7 VAL A CA 3
ATOM 2994 C C . VAL A 1 7 ? 73.789 7.017 -5.926 1.00 0.00 7 VAL A C 3
ATOM 2995 O O . VAL A 1 7 ? 73.895 6.952 -7.154 1.00 0.00 7 VAL A O 3
ATOM 3008 N N . CYS A 1 8 ? 73.226 6.082 -5.230 1.00 0.00 8 CYS A N 3
ATOM 3009 C CA . CYS A 1 8 ? 72.680 4.915 -5.874 1.00 0.00 8 CYS A CA 3
ATOM 3010 C C . CYS A 1 8 ? 71.271 4.687 -5.382 1.00 0.00 8 CYS A C 3
ATOM 3011 O O . CYS A 1 8 ? 70.929 5.058 -4.243 1.00 0.00 8 CYS A O 3
ATOM 3019 N N . SER A 1 9 ? 70.474 4.105 -6.212 1.00 0.00 9 SER A N 3
ATOM 3020 C CA . SER A 1 9 ? 69.131 3.803 -5.882 1.00 0.00 9 SER A CA 3
ATOM 3021 C C . SER A 1 9 ? 69.070 2.348 -5.456 1.00 0.00 9 SER A C 3
ATOM 3022 O O . SER A 1 9 ? 69.786 1.504 -5.981 1.00 0.00 9 SER A O 3
ATOM 3030 N N . LEU A 1 10 ? 68.310 2.073 -4.471 1.00 0.00 10 LEU A N 3
ATOM 3031 C CA . LEU A 1 10 ? 68.113 0.744 -4.026 1.00 0.00 10 LEU A CA 3
ATOM 3032 C C . LEU A 1 10 ? 66.686 0.382 -4.227 1.00 0.00 10 LEU A C 3
ATOM 3033 O O . LEU A 1 10 ? 65.788 1.093 -3.758 1.00 0.00 10 LEU A O 3
ATOM 3049 N N . VAL A 1 11 ? 66.460 -0.668 -4.948 1.00 0.00 11 VAL A N 3
ATOM 3050 C CA . VAL A 1 11 ? 65.138 -1.167 -5.109 1.00 0.00 11 VAL A CA 3
ATOM 3051 C C . VAL A 1 11 ? 64.969 -2.247 -4.082 1.00 0.00 11 VAL A C 3
ATOM 3052 O O . VAL A 1 11 ? 65.511 -3.351 -4.217 1.00 0.00 11 VAL A O 3
ATOM 3065 N N . VAL A 1 12 ? 64.306 -1.908 -3.034 1.00 0.00 12 VAL A N 3
ATOM 3066 C CA . VAL A 1 12 ? 64.097 -2.814 -1.966 1.00 0.00 12 VAL A CA 3
ATOM 3067 C C . VAL A 1 12 ? 62.765 -3.497 -2.150 1.00 0.00 12 VAL A C 3
ATOM 3068 O O . VAL A 1 12 ? 61.710 -2.865 -2.026 1.00 0.00 12 VAL A O 3
ATOM 3081 N N . GLN A 1 13 ? 62.816 -4.742 -2.528 1.00 0.00 13 GLN A N 3
ATOM 3082 C CA . GLN A 1 13 ? 61.640 -5.558 -2.596 1.00 0.00 13 GLN A CA 3
ATOM 3083 C C . GLN A 1 13 ? 61.453 -6.077 -1.202 1.00 0.00 13 GLN A C 3
ATOM 3084 O O . GLN A 1 13 ? 62.350 -6.740 -0.669 1.00 0.00 13 GLN A O 3
ATOM 3098 N N . ALA A 1 14 ? 60.363 -5.752 -0.590 1.00 0.00 14 ALA A N 3
ATOM 3099 C CA . ALA A 1 14 ? 60.158 -6.090 0.793 1.00 0.00 14 ALA A CA 3
ATOM 3100 C C . ALA A 1 14 ? 58.741 -6.544 1.040 1.00 0.00 14 ALA A C 3
ATOM 3101 O O . ALA A 1 14 ? 57.880 -6.430 0.156 1.00 0.00 14 ALA A O 3
ATOM 3108 N N . LYS A 1 15 ? 58.511 -7.091 2.242 1.00 0.00 15 LYS A N 3
ATOM 3109 C CA . LYS A 1 15 ? 57.169 -7.471 2.681 1.00 0.00 15 LYS A CA 3
ATOM 3110 C C . LYS A 1 15 ? 56.284 -6.253 2.607 1.00 0.00 15 LYS A C 3
ATOM 3111 O O . LYS A 1 15 ? 56.495 -5.284 3.341 1.00 0.00 15 LYS A O 3
ATOM 3130 N N . SER A 1 16 ? 55.300 -6.312 1.754 1.00 0.00 16 SER A N 3
ATOM 3131 C CA . SER A 1 16 ? 54.412 -5.209 1.498 1.00 0.00 16 SER A CA 3
ATOM 3132 C C . SER A 1 16 ? 53.608 -4.817 2.759 1.00 0.00 16 SER A C 3
ATOM 3133 O O . SER A 1 16 ? 53.258 -3.652 2.956 1.00 0.00 16 SER A O 3
ATOM 3141 N N . GLU A 1 17 ? 53.379 -5.778 3.637 1.00 0.00 17 GLU A N 3
ATOM 3142 C CA . GLU A 1 17 ? 52.664 -5.527 4.881 1.00 0.00 17 GLU A CA 3
ATOM 3143 C C . GLU A 1 17 ? 53.580 -4.846 5.906 1.00 0.00 17 GLU A C 3
ATOM 3144 O O . GLU A 1 17 ? 53.126 -4.148 6.817 1.00 0.00 17 GLU A O 3
ATOM 3156 N N . ARG A 1 18 ? 54.865 -5.036 5.738 1.00 0.00 18 ARG A N 3
ATOM 3157 C CA . ARG A 1 18 ? 55.833 -4.554 6.681 1.00 0.00 18 ARG A CA 3
ATOM 3158 C C . ARG A 1 18 ? 56.519 -3.311 6.143 1.00 0.00 18 ARG A C 3
ATOM 3159 O O . ARG A 1 18 ? 57.434 -2.776 6.752 1.00 0.00 18 ARG A O 3
ATOM 3180 N N . ILE A 1 19 ? 56.042 -2.833 5.004 1.00 0.00 19 ILE A N 3
ATOM 3181 C CA . ILE A 1 19 ? 56.575 -1.630 4.382 1.00 0.00 19 ILE A CA 3
ATOM 3182 C C . ILE A 1 19 ? 56.510 -0.428 5.317 1.00 0.00 19 ILE A C 3
ATOM 3183 O O . ILE A 1 19 ? 57.460 0.353 5.389 1.00 0.00 19 ILE A O 3
ATOM 3199 N N . SER A 1 20 ? 55.433 -0.335 6.073 1.00 0.00 20 SER A N 3
ATOM 3200 C CA . SER A 1 20 ? 55.224 0.728 7.037 1.00 0.00 20 SER A CA 3
ATOM 3201 C C . SER A 1 20 ? 56.395 0.779 8.053 1.00 0.00 20 SER A C 3
ATOM 3202 O O . SER A 1 20 ? 56.860 1.862 8.456 1.00 0.00 20 SER A O 3
ATOM 3210 N N . ASP A 1 21 ? 56.878 -0.393 8.424 1.00 0.00 21 ASP A N 3
ATOM 3211 C CA . ASP A 1 21 ? 57.980 -0.541 9.363 1.00 0.00 21 ASP A CA 3
ATOM 3212 C C . ASP A 1 21 ? 59.287 -0.259 8.651 1.00 0.00 21 ASP A C 3
ATOM 3213 O O . ASP A 1 21 ? 60.044 0.638 9.023 1.00 0.00 21 ASP A O 3
ATOM 3222 N N . ILE A 1 22 ? 59.507 -1.008 7.587 1.00 0.00 22 ILE A N 3
ATOM 3223 C CA . ILE A 1 22 ? 60.749 -0.995 6.815 1.00 0.00 22 ILE A CA 3
ATOM 3224 C C . ILE A 1 22 ? 61.056 0.389 6.233 1.00 0.00 22 ILE A C 3
ATOM 3225 O O . ILE A 1 22 ? 62.160 0.868 6.373 1.00 0.00 22 ILE A O 3
ATOM 3241 N N . SER A 1 23 ? 60.072 1.043 5.645 1.00 0.00 23 SER A N 3
ATOM 3242 C CA . SER A 1 23 ? 60.279 2.344 5.015 1.00 0.00 23 SER A CA 3
ATOM 3243 C C . SER A 1 23 ? 60.669 3.395 6.070 1.00 0.00 23 SER A C 3
ATOM 3244 O O . SER A 1 23 ? 61.472 4.273 5.808 1.00 0.00 23 SER A O 3
ATOM 3252 N N . THR A 1 24 ? 60.179 3.223 7.285 1.00 0.00 24 THR A N 3
ATOM 3253 C CA . THR A 1 24 ? 60.456 4.165 8.346 1.00 0.00 24 THR A CA 3
ATOM 3254 C C . THR A 1 24 ? 61.879 3.937 8.845 1.00 0.00 24 THR A C 3
ATOM 3255 O O . THR A 1 24 ? 62.625 4.876 9.126 1.00 0.00 24 THR A O 3
ATOM 3266 N N . GLN A 1 25 ? 62.241 2.680 8.868 1.00 0.00 25 GLN A N 3
ATOM 3267 C CA . GLN A 1 25 ? 63.532 2.225 9.269 1.00 0.00 25 GLN A CA 3
ATOM 3268 C C . GLN A 1 25 ? 64.618 2.579 8.252 1.00 0.00 25 GLN A C 3
ATOM 3269 O O . GLN A 1 25 ? 65.674 3.077 8.628 1.00 0.00 25 GLN A O 3
ATOM 3283 N N . LEU A 1 26 ? 64.349 2.358 6.972 1.00 0.00 26 LEU A N 3
ATOM 3284 C CA . LEU A 1 26 ? 65.289 2.656 5.932 1.00 0.00 26 LEU A CA 3
ATOM 3285 C C . LEU A 1 26 ? 65.514 4.147 5.829 1.00 0.00 26 LEU A C 3
ATOM 3286 O O . LEU A 1 26 ? 66.637 4.603 5.667 1.00 0.00 26 LEU A O 3
ATOM 3302 N N . ASN A 1 27 ? 64.447 4.909 5.986 1.00 0.00 27 ASN A N 3
ATOM 3303 C CA . ASN A 1 27 ? 64.500 6.346 5.865 1.00 0.00 27 ASN A CA 3
ATOM 3304 C C . ASN A 1 27 ? 65.091 6.980 7.133 1.00 0.00 27 ASN A C 3
ATOM 3305 O O . ASN A 1 27 ? 65.267 8.187 7.218 1.00 0.00 27 ASN A O 3
ATOM 3316 N N . ALA A 1 28 ? 65.401 6.153 8.115 1.00 0.00 28 ALA A N 3
ATOM 3317 C CA . ALA A 1 28 ? 65.935 6.636 9.373 1.00 0.00 28 ALA A CA 3
ATOM 3318 C C . ALA A 1 28 ? 67.458 6.727 9.349 1.00 0.00 28 ALA A C 3
ATOM 3319 O O . ALA A 1 28 ? 68.051 7.408 10.192 1.00 0.00 28 ALA A O 3
ATOM 3326 N N . PHE A 1 29 ? 68.098 6.064 8.407 1.00 0.00 29 PHE A N 3
ATOM 3327 C CA . PHE A 1 29 ? 69.515 6.072 8.344 1.00 0.00 29 PHE A CA 3
ATOM 3328 C C . PHE A 1 29 ? 70.010 7.359 7.675 1.00 0.00 29 PHE A C 3
ATOM 3329 O O . PHE A 1 29 ? 69.362 7.868 6.758 1.00 0.00 29 PHE A O 3
ATOM 3346 N N . PRO A 1 30 ? 71.134 7.912 8.129 1.00 0.00 30 PRO A N 3
ATOM 3347 C CA . PRO A 1 30 ? 71.712 9.121 7.537 1.00 0.00 30 PRO A CA 3
ATOM 3348 C C . PRO A 1 30 ? 72.277 8.833 6.150 1.00 0.00 30 PRO A C 3
ATOM 3349 O O . PRO A 1 30 ? 73.056 7.892 5.973 1.00 0.00 30 PRO A O 3
ATOM 3360 N N . GLY A 1 31 ? 71.851 9.595 5.173 1.00 0.00 31 GLY A N 3
ATOM 3361 C CA . GLY A 1 31 ? 72.324 9.400 3.821 1.00 0.00 31 GLY A CA 3
ATOM 3362 C C . GLY A 1 31 ? 71.445 8.436 3.057 1.00 0.00 31 GLY A C 3
ATOM 3363 O O . GLY A 1 31 ? 71.698 8.132 1.897 1.00 0.00 31 GLY A O 3
ATOM 3367 N N . CYS A 1 32 ? 70.423 7.958 3.708 1.00 0.00 32 CYS A N 3
ATOM 3368 C CA . CYS A 1 32 ? 69.517 7.020 3.145 1.00 0.00 32 CYS A CA 3
ATOM 3369 C C . CYS A 1 32 ? 68.125 7.596 3.239 1.00 0.00 32 CYS A C 3
ATOM 3370 O O . CYS A 1 32 ? 67.651 7.924 4.335 1.00 0.00 32 CYS A O 3
ATOM 3378 N N . GLU A 1 33 ? 67.497 7.784 2.117 1.00 0.00 33 GLU A N 3
ATOM 3379 C CA . GLU A 1 33 ? 66.174 8.337 2.110 1.00 0.00 33 GLU A CA 3
ATOM 3380 C C . GLU A 1 33 ? 65.297 7.576 1.140 1.00 0.00 33 GLU A C 3
ATOM 3381 O O . GLU A 1 33 ? 65.751 7.170 0.063 1.00 0.00 33 GLU A O 3
ATOM 3393 N N . VAL A 1 34 ? 64.061 7.369 1.518 1.00 0.00 34 VAL A N 3
ATOM 3394 C CA . VAL A 1 34 ? 63.117 6.664 0.686 1.00 0.00 34 VAL A CA 3
ATOM 3395 C C . VAL A 1 34 ? 62.411 7.672 -0.210 1.00 0.00 34 VAL A C 3
ATOM 3396 O O . VAL A 1 34 ? 61.733 8.579 0.275 1.00 0.00 34 VAL A O 3
ATOM 3409 N N . ALA A 1 35 ? 62.574 7.513 -1.500 1.00 0.00 35 ALA A N 3
ATOM 3410 C CA . ALA A 1 35 ? 62.032 8.455 -2.456 1.00 0.00 35 ALA A CA 3
ATOM 3411 C C . ALA A 1 35 ? 60.659 8.037 -2.959 1.00 0.00 35 ALA A C 3
ATOM 3412 O O . ALA A 1 35 ? 59.779 8.871 -3.128 1.00 0.00 35 ALA A O 3
ATOM 3419 N N . VAL A 1 36 ? 60.481 6.751 -3.211 1.00 0.00 36 VAL A N 3
ATOM 3420 C CA . VAL A 1 36 ? 59.216 6.239 -3.737 1.00 0.00 36 VAL A CA 3
ATOM 3421 C C . VAL A 1 36 ? 58.860 4.954 -3.014 1.00 0.00 36 VAL A C 3
ATOM 3422 O O . VAL A 1 36 ? 59.636 3.989 -3.040 1.00 0.00 36 VAL A O 3
ATOM 3435 N N . SER A 1 37 ? 57.728 4.938 -2.375 1.00 0.00 37 SER A N 3
ATOM 3436 C CA . SER A 1 37 ? 57.273 3.759 -1.697 1.00 0.00 37 SER A CA 3
ATOM 3437 C C . SER A 1 37 ? 56.044 3.210 -2.409 1.00 0.00 37 SER A C 3
ATOM 3438 O O . SER A 1 37 ? 55.067 3.930 -2.606 1.00 0.00 37 SER A O 3
ATOM 3446 N N . ASP A 1 38 ? 56.108 1.975 -2.831 1.00 0.00 38 ASP A N 3
ATOM 3447 C CA . ASP A 1 38 ? 54.972 1.328 -3.453 1.00 0.00 38 ASP A CA 3
ATOM 3448 C C . ASP A 1 38 ? 54.559 0.159 -2.651 1.00 0.00 38 ASP A C 3
ATOM 3449 O O . ASP A 1 38 ? 55.135 -0.933 -2.786 1.00 0.00 38 ASP A O 3
ATOM 3458 N N . ALA A 1 39 ? 53.588 0.371 -1.804 1.00 0.00 39 ALA A N 3
ATOM 3459 C CA . ALA A 1 39 ? 53.008 -0.695 -1.013 1.00 0.00 39 ALA A CA 3
ATOM 3460 C C . ALA A 1 39 ? 52.456 -1.845 -1.909 1.00 0.00 39 ALA A C 3
ATOM 3461 O O . ALA A 1 39 ? 52.733 -3.001 -1.631 1.00 0.00 39 ALA A O 3
ATOM 3468 N N . PRO A 1 40 ? 51.704 -1.542 -3.036 1.00 0.00 40 PRO A N 3
ATOM 3469 C CA . PRO A 1 40 ? 51.156 -2.578 -3.950 1.00 0.00 40 PRO A CA 3
ATOM 3470 C C . PRO A 1 40 ? 52.247 -3.469 -4.561 1.00 0.00 40 PRO A C 3
ATOM 3471 O O . PRO A 1 40 ? 52.089 -4.690 -4.666 1.00 0.00 40 PRO A O 3
ATOM 3482 N N . SER A 1 41 ? 53.356 -2.853 -4.932 1.00 0.00 41 SER A N 3
ATOM 3483 C CA . SER A 1 41 ? 54.416 -3.536 -5.628 1.00 0.00 41 SER A CA 3
ATOM 3484 C C . SER A 1 41 ? 55.386 -4.211 -4.647 1.00 0.00 41 SER A C 3
ATOM 3485 O O . SER A 1 41 ? 56.111 -5.133 -5.018 1.00 0.00 41 SER A O 3
ATOM 3493 N N . GLY A 1 42 ? 55.377 -3.764 -3.399 1.00 0.00 42 GLY A N 3
ATOM 3494 C CA . GLY A 1 42 ? 56.335 -4.265 -2.439 1.00 0.00 42 GLY A CA 3
ATOM 3495 C C . GLY A 1 42 ? 57.687 -3.635 -2.681 1.00 0.00 42 GLY A C 3
ATOM 3496 O O . GLY A 1 42 ? 58.722 -4.197 -2.344 1.00 0.00 42 GLY A O 3
ATOM 3500 N N . GLN A 1 43 ? 57.655 -2.457 -3.278 1.00 0.00 43 GLN A N 3
ATOM 3501 C CA . GLN A 1 43 ? 58.840 -1.749 -3.698 1.00 0.00 43 GLN A CA 3
ATOM 3502 C C . GLN A 1 43 ? 59.098 -0.538 -2.855 1.00 0.00 43 GLN A C 3
ATOM 3503 O O . GLN A 1 43 ? 58.191 0.238 -2.557 1.00 0.00 43 GLN A O 3
ATOM 3517 N N . LEU A 1 44 ? 60.315 -0.386 -2.474 1.00 0.00 44 LEU A N 3
ATOM 3518 C CA . LEU A 1 44 ? 60.776 0.781 -1.796 1.00 0.00 44 LEU A CA 3
ATOM 3519 C C . LEU A 1 44 ? 62.016 1.281 -2.496 1.00 0.00 44 LEU A C 3
ATOM 3520 O O . LEU A 1 44 ? 63.034 0.588 -2.529 1.00 0.00 44 LEU A O 3
ATOM 3536 N N . ILE A 1 45 ? 61.912 2.429 -3.112 1.00 0.00 45 ILE A N 3
ATOM 3537 C CA . ILE A 1 45 ? 63.042 3.033 -3.779 1.00 0.00 45 ILE A CA 3
ATOM 3538 C C . ILE A 1 45 ? 63.757 3.901 -2.778 1.00 0.00 45 ILE A C 3
ATOM 3539 O O . ILE A 1 45 ? 63.189 4.880 -2.262 1.00 0.00 45 ILE A O 3
ATOM 3555 N N . VAL A 1 46 ? 64.971 3.559 -2.509 1.00 0.00 46 VAL A N 3
ATOM 3556 C CA . VAL A 1 46 ? 65.761 4.255 -1.545 1.00 0.00 46 VAL A CA 3
ATOM 3557 C C . VAL A 1 46 ? 66.969 4.842 -2.230 1.00 0.00 46 VAL A C 3
ATOM 3558 O O . VAL A 1 46 ? 67.669 4.148 -2.935 1.00 0.00 46 VAL A O 3
ATOM 3571 N N . VAL A 1 47 ? 67.188 6.107 -2.051 1.00 0.00 47 VAL A N 3
ATOM 3572 C CA . VAL A 1 47 ? 68.317 6.755 -2.650 1.00 0.00 47 VAL A CA 3
ATOM 3573 C C . VAL A 1 47 ? 69.366 6.954 -1.577 1.00 0.00 47 VAL A C 3
ATOM 3574 O O . VAL A 1 47 ? 69.146 7.689 -0.595 1.00 0.00 47 VAL A O 3
ATOM 3587 N N . VAL A 1 48 ? 70.461 6.273 -1.728 1.00 0.00 48 VAL A N 3
ATOM 3588 C CA . VAL A 1 48 ? 71.531 6.347 -0.776 1.00 0.00 48 VAL A CA 3
ATOM 3589 C C . VAL A 1 48 ? 72.635 7.221 -1.327 1.00 0.00 48 VAL A C 3
ATOM 3590 O O . VAL A 1 48 ? 73.089 7.032 -2.462 1.00 0.00 48 VAL A O 3
ATOM 3603 N N . GLU A 1 49 ? 73.028 8.176 -0.541 1.00 0.00 49 GLU A N 3
ATOM 3604 C CA . GLU A 1 49 ? 74.054 9.106 -0.888 1.00 0.00 49 GLU A CA 3
ATOM 3605 C C . GLU A 1 49 ? 75.188 9.014 0.130 1.00 0.00 49 GLU A C 3
ATOM 3606 O O . GLU A 1 49 ? 74.972 9.157 1.344 1.00 0.00 49 GLU A O 3
ATOM 3618 N N . ALA A 1 50 ? 76.366 8.736 -0.339 1.00 0.00 50 ALA A N 3
ATOM 3619 C CA . ALA A 1 50 ? 77.514 8.656 0.529 1.00 0.00 50 ALA A CA 3
ATOM 3620 C C . ALA A 1 50 ? 78.752 8.967 -0.258 1.00 0.00 50 ALA A C 3
ATOM 3621 O O . ALA A 1 50 ? 78.860 8.583 -1.416 1.00 0.00 50 ALA A O 3
ATOM 3628 N N . GLU A 1 51 ? 79.677 9.670 0.345 1.00 0.00 51 GLU A N 3
ATOM 3629 C CA . GLU A 1 51 ? 80.881 10.043 -0.352 1.00 0.00 51 GLU A CA 3
ATOM 3630 C C . GLU A 1 51 ? 81.872 8.893 -0.343 1.00 0.00 51 GLU A C 3
ATOM 3631 O O . GLU A 1 51 ? 82.346 8.460 -1.395 1.00 0.00 51 GLU A O 3
ATOM 3643 N N . ASP A 1 52 ? 82.162 8.392 0.837 1.00 0.00 52 ASP A N 3
ATOM 3644 C CA . ASP A 1 52 ? 83.099 7.292 0.975 1.00 0.00 52 ASP A CA 3
ATOM 3645 C C . ASP A 1 52 ? 82.429 6.011 0.568 1.00 0.00 52 ASP A C 3
ATOM 3646 O O . ASP A 1 52 ? 81.224 5.824 0.814 1.00 0.00 52 ASP A O 3
ATOM 3655 N N . SER A 1 53 ? 83.192 5.124 -0.012 1.00 0.00 53 SER A N 3
ATOM 3656 C CA . SER A 1 53 ? 82.688 3.870 -0.501 1.00 0.00 53 SER A CA 3
ATOM 3657 C C . SER A 1 53 ? 82.185 3.008 0.671 1.00 0.00 53 SER A C 3
ATOM 3658 O O . SER A 1 53 ? 81.109 2.405 0.598 1.00 0.00 53 SER A O 3
ATOM 3666 N N . GLU A 1 54 ? 82.920 3.016 1.785 1.00 0.00 54 GLU A N 3
ATOM 3667 C CA . GLU A 1 54 ? 82.521 2.225 2.941 1.00 0.00 54 GLU A CA 3
ATOM 3668 C C . GLU A 1 54 ? 81.317 2.829 3.625 1.00 0.00 54 GLU A C 3
ATOM 3669 O O . GLU A 1 54 ? 80.518 2.123 4.210 1.00 0.00 54 GLU A O 3
ATOM 3681 N N . THR A 1 55 ? 81.182 4.131 3.520 1.00 0.00 55 THR A N 3
ATOM 3682 C CA . THR A 1 55 ? 80.051 4.824 4.064 1.00 0.00 55 THR A CA 3
ATOM 3683 C C . THR A 1 55 ? 78.784 4.386 3.313 1.00 0.00 55 THR A C 3
ATOM 3684 O O . THR A 1 55 ? 77.710 4.226 3.904 1.00 0.00 55 THR A O 3
ATOM 3695 N N . LEU A 1 56 ? 78.941 4.135 2.016 1.00 0.00 56 LEU A N 3
ATOM 3696 C CA . LEU A 1 56 ? 77.859 3.618 1.206 1.00 0.00 56 LEU A CA 3
ATOM 3697 C C . LEU A 1 56 ? 77.538 2.200 1.688 1.00 0.00 56 LEU A C 3
ATOM 3698 O O . LEU A 1 56 ? 76.382 1.875 1.981 1.00 0.00 56 LEU A O 3
ATOM 3714 N N . ILE A 1 57 ? 78.595 1.384 1.821 1.00 0.00 57 ILE A N 3
ATOM 3715 C CA . ILE A 1 57 ? 78.487 -0.008 2.281 1.00 0.00 57 ILE A CA 3
ATOM 3716 C C . ILE A 1 57 ? 77.763 -0.095 3.635 1.00 0.00 57 ILE A C 3
ATOM 3717 O O . ILE A 1 57 ? 76.793 -0.823 3.761 1.00 0.00 57 ILE A O 3
ATOM 3733 N N . GLN A 1 58 ? 78.219 0.690 4.618 1.00 0.00 58 GLN A N 3
ATOM 3734 C CA . GLN A 1 58 ? 77.637 0.701 5.982 1.00 0.00 58 GLN A CA 3
ATOM 3735 C C . GLN A 1 58 ? 76.149 1.054 5.969 1.00 0.00 58 GLN A C 3
ATOM 3736 O O . GLN A 1 58 ? 75.345 0.504 6.755 1.00 0.00 58 GLN A O 3
ATOM 3750 N N . THR A 1 59 ? 75.774 1.938 5.077 1.00 0.00 59 THR A N 3
ATOM 3751 C CA . THR A 1 59 ? 74.400 2.339 4.955 1.00 0.00 59 THR A CA 3
ATOM 3752 C C . THR A 1 59 ? 73.563 1.191 4.352 1.00 0.00 59 THR A C 3
ATOM 3753 O O . THR A 1 59 ? 72.514 0.823 4.896 1.00 0.00 59 THR A O 3
ATOM 3764 N N . ILE A 1 60 ? 74.068 0.589 3.271 1.00 0.00 60 ILE A N 3
ATOM 3765 C CA . ILE A 1 60 ? 73.395 -0.546 2.622 1.00 0.00 60 ILE A CA 3
ATOM 3766 C C . ILE A 1 60 ? 73.317 -1.731 3.598 1.00 0.00 60 ILE A C 3
ATOM 3767 O O . ILE A 1 60 ? 72.300 -2.422 3.682 1.00 0.00 60 ILE A O 3
ATOM 3783 N N . GLU A 1 61 ? 74.389 -1.916 4.350 1.00 0.00 61 GLU A N 3
ATOM 3784 C CA . GLU A 1 61 ? 74.498 -2.932 5.390 1.00 0.00 61 GLU A CA 3
ATOM 3785 C C . GLU A 1 61 ? 73.343 -2.780 6.383 1.00 0.00 61 GLU A C 3
ATOM 3786 O O . GLU A 1 61 ? 72.614 -3.728 6.651 1.00 0.00 61 GLU A O 3
ATOM 3798 N N . SER A 1 62 ? 73.169 -1.572 6.880 1.00 0.00 62 SER A N 3
ATOM 3799 C CA . SER A 1 62 ? 72.116 -1.235 7.812 1.00 0.00 62 SER A CA 3
ATOM 3800 C C . SER A 1 62 ? 70.730 -1.546 7.243 1.00 0.00 62 SER A C 3
ATOM 3801 O O . SER A 1 62 ? 69.865 -2.091 7.936 1.00 0.00 62 SER A O 3
ATOM 3809 N N . VAL A 1 63 ? 70.555 -1.207 5.988 1.00 0.00 63 VAL A N 3
ATOM 3810 C CA . VAL A 1 63 ? 69.337 -1.460 5.238 1.00 0.00 63 VAL A CA 3
ATOM 3811 C C . VAL A 1 63 ? 69.048 -2.971 5.157 1.00 0.00 63 VAL A C 3
ATOM 3812 O O . VAL A 1 63 ? 67.936 -3.416 5.418 1.00 0.00 63 VAL A O 3
ATOM 3825 N N . ARG A 1 64 ? 70.082 -3.750 4.857 1.00 0.00 64 ARG A N 3
ATOM 3826 C CA . ARG A 1 64 ? 69.958 -5.211 4.729 1.00 0.00 64 ARG A CA 3
ATOM 3827 C C . ARG A 1 64 ? 69.787 -5.885 6.091 1.00 0.00 64 ARG A C 3
ATOM 3828 O O . ARG A 1 64 ? 69.507 -7.086 6.179 1.00 0.00 64 ARG A O 3
ATOM 3849 N N . ASN A 1 65 ? 69.970 -5.118 7.140 1.00 0.00 65 ASN A N 3
ATOM 3850 C CA . ASN A 1 65 ? 69.794 -5.600 8.499 1.00 0.00 65 ASN A CA 3
ATOM 3851 C C . ASN A 1 65 ? 68.353 -5.475 8.950 1.00 0.00 65 ASN A C 3
ATOM 3852 O O . ASN A 1 65 ? 67.992 -5.909 10.046 1.00 0.00 65 ASN A O 3
ATOM 3863 N N . VAL A 1 66 ? 67.521 -4.885 8.112 1.00 0.00 66 VAL A N 3
ATOM 3864 C CA . VAL A 1 66 ? 66.108 -4.805 8.397 1.00 0.00 66 VAL A CA 3
ATOM 3865 C C . VAL A 1 66 ? 65.445 -6.058 7.890 1.00 0.00 66 VAL A C 3
ATOM 3866 O O . VAL A 1 66 ? 65.529 -6.395 6.694 1.00 0.00 66 VAL A O 3
ATOM 3879 N N . GLU A 1 67 ? 64.829 -6.772 8.785 1.00 0.00 67 GLU A N 3
ATOM 3880 C CA . GLU A 1 67 ? 64.205 -7.969 8.444 1.00 0.00 67 GLU A CA 3
ATOM 3881 C C . GLU A 1 67 ? 62.843 -7.729 7.875 1.00 0.00 67 GLU A C 3
ATOM 3882 O O . GLU A 1 67 ? 61.874 -7.381 8.572 1.00 0.00 67 GLU A O 3
ATOM 3894 N N . GLY A 1 68 ? 62.798 -7.902 6.617 1.00 0.00 68 GLY A N 3
ATOM 3895 C CA . GLY A 1 68 ? 61.641 -7.663 5.858 1.00 0.00 68 GLY A CA 3
ATOM 3896 C C . GLY A 1 68 ? 62.016 -7.455 4.427 1.00 0.00 68 GLY A C 3
ATOM 3897 O O . GLY A 1 68 ? 61.150 -7.419 3.546 1.00 0.00 68 GLY A O 3
ATOM 3901 N N . VAL A 1 69 ? 63.313 -7.310 4.185 1.00 0.00 69 VAL A N 3
ATOM 3902 C CA . VAL A 1 69 ? 63.801 -7.137 2.835 1.00 0.00 69 VAL A CA 3
ATOM 3903 C C . VAL A 1 69 ? 63.896 -8.495 2.157 1.00 0.00 69 VAL A C 3
ATOM 3904 O O . VAL A 1 69 ? 64.570 -9.399 2.648 1.00 0.00 69 VAL A O 3
ATOM 3917 N N . LEU A 1 70 ? 63.211 -8.632 1.050 1.00 0.00 70 LEU A N 3
ATOM 3918 C CA . LEU A 1 70 ? 63.215 -9.852 0.281 1.00 0.00 70 LEU A CA 3
ATOM 3919 C C . LEU A 1 70 ? 64.452 -9.860 -0.578 1.00 0.00 70 LEU A C 3
ATOM 3920 O O . LEU A 1 70 ? 65.246 -10.800 -0.548 1.00 0.00 70 LEU A O 3
ATOM 3936 N N . ALA A 1 71 ? 64.614 -8.791 -1.322 1.00 0.00 71 ALA A N 3
ATOM 3937 C CA . ALA A 1 71 ? 65.729 -8.613 -2.206 1.00 0.00 71 ALA A CA 3
ATOM 3938 C C . ALA A 1 71 ? 65.970 -7.143 -2.382 1.00 0.00 71 ALA A C 3
ATOM 3939 O O . ALA A 1 71 ? 65.058 -6.397 -2.725 1.00 0.00 71 ALA A O 3
ATOM 3946 N N . VAL A 1 72 ? 67.149 -6.715 -2.096 1.00 0.00 72 VAL A N 3
ATOM 3947 C CA . VAL A 1 72 ? 67.512 -5.349 -2.327 1.00 0.00 72 VAL A CA 3
ATOM 3948 C C . VAL A 1 72 ? 68.485 -5.268 -3.490 1.00 0.00 72 VAL A C 3
ATOM 3949 O O . VAL A 1 72 ? 69.651 -5.720 -3.404 1.00 0.00 72 VAL A O 3
ATOM 3962 N N . SER A 1 73 ? 67.989 -4.745 -4.570 1.00 0.00 73 SER A N 3
ATOM 3963 C CA . SER A 1 73 ? 68.730 -4.619 -5.778 1.00 0.00 73 SER A CA 3
ATOM 3964 C C . SER A 1 73 ? 69.439 -3.279 -5.797 1.00 0.00 73 SER A C 3
ATOM 3965 O O . SER A 1 73 ? 68.804 -2.215 -5.672 1.00 0.00 73 SER A O 3
ATOM 3973 N N . LEU A 1 74 ? 70.737 -3.328 -5.910 1.00 0.00 74 LEU A N 3
ATOM 3974 C CA . LEU A 1 74 ? 71.548 -2.151 -5.914 1.00 0.00 74 LEU A CA 3
ATOM 3975 C C . LEU A 1 74 ? 71.567 -1.583 -7.317 1.00 0.00 74 LEU A C 3
ATOM 3976 O O . LEU A 1 74 ? 72.011 -2.236 -8.269 1.00 0.00 74 LEU A O 3
ATOM 3992 N N . VAL A 1 75 ? 71.029 -0.412 -7.446 1.00 0.00 75 VAL A N 3
ATOM 3993 C CA . VAL A 1 75 ? 70.960 0.273 -8.689 1.00 0.00 75 VAL A CA 3
ATOM 3994 C C . VAL A 1 75 ? 71.959 1.419 -8.679 1.00 0.00 75 VAL A C 3
ATOM 3995 O O . VAL A 1 75 ? 71.668 2.537 -8.240 1.00 0.00 75 VAL A O 3
ATOM 4008 N N . TYR A 1 76 ? 73.158 1.098 -9.060 1.00 0.00 76 TYR A N 3
ATOM 4009 C CA . TYR A 1 76 ? 74.237 2.068 -9.141 1.00 0.00 76 TYR A CA 3
ATOM 4010 C C . TYR A 1 76 ? 74.153 2.768 -10.506 1.00 0.00 76 TYR A C 3
ATOM 4011 O O . TYR A 1 76 ? 74.586 3.914 -10.677 1.00 0.00 76 TYR A O 3
ATOM 4029 N N . HIS A 1 77 ? 73.589 2.063 -11.472 1.00 0.00 77 HIS A N 3
ATOM 4030 C CA . HIS A 1 77 ? 73.365 2.617 -12.799 1.00 0.00 77 HIS A CA 3
ATOM 4031 C C . HIS A 1 77 ? 72.003 3.272 -12.813 1.00 0.00 77 HIS A C 3
ATOM 4032 O O . HIS A 1 77 ? 70.982 2.585 -12.925 1.00 0.00 77 HIS A O 3
ATOM 4046 N N . GLN A 1 78 ? 71.971 4.563 -12.651 1.00 0.00 78 GLN A N 3
ATOM 4047 C CA . GLN A 1 78 ? 70.718 5.268 -12.558 1.00 0.00 78 GLN A CA 3
ATOM 4048 C C . GLN A 1 78 ? 70.606 6.361 -13.613 1.00 0.00 78 GLN A C 3
ATOM 4049 O O . GLN A 1 78 ? 71.493 7.223 -13.733 1.00 0.00 78 GLN A O 3
ATOM 4063 N N . GLN A 1 79 ? 69.531 6.275 -14.390 1.00 0.00 79 GLN A N 3
ATOM 4064 C CA . GLN A 1 79 ? 69.157 7.224 -15.429 1.00 0.00 79 GLN A CA 3
ATOM 4065 C C . GLN A 1 79 ? 70.156 7.221 -16.574 1.00 0.00 79 GLN A C 3
ATOM 4066 O O . GLN A 1 79 ? 71.176 7.932 -16.553 1.00 0.00 79 GLN A O 3
ATOM 4080 N N . GLU A 1 80 ? 69.889 6.376 -17.541 1.00 0.00 80 GLU A N 3
ATOM 4081 C CA . GLU A 1 80 ? 70.756 6.211 -18.698 1.00 0.00 80 GLU A CA 3
ATOM 4082 C C . GLU A 1 80 ? 70.020 5.607 -19.888 1.00 0.00 80 GLU A C 3
ATOM 4083 O O . GLU A 1 80 ? 70.440 5.781 -21.036 1.00 0.00 80 GLU A O 3
ATOM 4095 N N . GLU A 1 81 ? 68.918 4.919 -19.616 1.00 0.00 81 GLU A N 3
ATOM 4096 C CA . GLU A 1 81 ? 68.142 4.241 -20.653 1.00 0.00 81 GLU A CA 3
ATOM 4097 C C . GLU A 1 81 ? 67.579 5.234 -21.649 1.00 0.00 81 GLU A C 3
ATOM 4098 O O . GLU A 1 81 ? 67.536 4.974 -22.865 1.00 0.00 81 GLU A O 3
ATOM 4110 N N . GLN A 1 82 ? 67.175 6.362 -21.155 1.00 0.00 82 GLN A N 3
ATOM 4111 C CA . GLN A 1 82 ? 66.669 7.408 -21.991 1.00 0.00 82 GLN A CA 3
ATOM 4112 C C . GLN A 1 82 ? 67.470 8.660 -21.751 1.00 0.00 82 GLN A C 3
ATOM 4113 O O . GLN A 1 82 ? 68.380 8.678 -20.911 1.00 0.00 82 GLN A O 3
ATOM 4127 N N . GLY A 1 83 ? 67.157 9.677 -22.474 1.00 0.00 83 GLY A N 3
ATOM 4128 C CA . GLY A 1 83 ? 67.824 10.926 -22.326 1.00 0.00 83 GLY A CA 3
ATOM 4129 C C . GLY A 1 83 ? 66.859 12.026 -22.531 1.00 0.00 83 GLY A C 3
ATOM 4130 O O . GLY A 1 83 ? 66.953 12.763 -23.529 1.00 0.00 83 GLY A O 3
ATOM 4134 N N . GLU A 1 84 ? 65.903 12.125 -21.597 1.00 0.00 84 GLU A N 3
ATOM 4135 C CA . GLU A 1 84 ? 64.818 13.102 -21.651 1.00 0.00 84 GLU A CA 3
ATOM 4136 C C . GLU A 1 84 ? 63.983 12.837 -22.911 1.00 0.00 84 GLU A C 3
ATOM 4137 O O . GLU A 1 84 ? 63.872 11.674 -23.361 1.00 0.00 84 GLU A O 3
ATOM 4149 N N . GLU A 1 85 ? 63.369 13.873 -23.450 1.00 0.00 85 GLU A N 3
ATOM 4150 C CA . GLU A 1 85 ? 62.658 13.767 -24.702 1.00 0.00 85 GLU A CA 3
ATOM 4151 C C . GLU A 1 85 ? 63.664 13.491 -25.811 1.00 0.00 85 GLU A C 3
ATOM 4152 O O . GLU A 1 85 ? 64.863 13.750 -25.664 1.00 0.00 85 GLU A O 3
ATOM 4164 N N . THR A 1 86 ? 63.208 12.968 -26.887 1.00 0.00 86 THR A N 3
ATOM 4165 C CA . THR A 1 86 ? 64.064 12.622 -27.966 1.00 0.00 86 THR A CA 3
ATOM 4166 C C . THR A 1 86 ? 63.346 12.969 -29.257 1.00 0.00 86 THR A C 3
ATOM 4167 O O . THR A 1 86 ? 62.263 12.436 -29.530 1.00 0.00 86 THR A O 3
ATOM 4178 N N . PRO A 1 87 ? 63.901 13.902 -30.044 1.00 0.00 87 PRO A N 3
ATOM 4179 C CA . PRO A 1 87 ? 63.246 14.400 -31.246 1.00 0.00 87 PRO A CA 3
ATOM 4180 C C . PRO A 1 87 ? 63.140 13.347 -32.341 1.00 0.00 87 PRO A C 3
ATOM 4181 O O . PRO A 1 87 ? 63.740 12.268 -32.251 1.00 0.00 87 PRO A O 3
ATOM 4192 N N . ARG A 1 88 ? 62.416 13.674 -33.385 1.00 0.00 88 ARG A N 3
ATOM 4193 C CA . ARG A 1 88 ? 62.142 12.734 -34.462 1.00 0.00 88 ARG A CA 3
ATOM 4194 C C . ARG A 1 88 ? 63.272 12.674 -35.484 1.00 0.00 88 ARG A C 3
ATOM 4195 O O . ARG A 1 88 ? 63.158 12.007 -36.512 1.00 0.00 88 ARG A O 3
ATOM 4216 N N . SER A 1 89 ? 64.358 13.336 -35.191 1.00 0.00 89 SER A N 3
ATOM 4217 C CA . SER A 1 89 ? 65.512 13.321 -36.033 1.00 0.00 89 SER A CA 3
ATOM 4218 C C . SER A 1 89 ? 66.745 13.230 -35.133 1.00 0.00 89 SER A C 3
ATOM 4219 O O . SER A 1 89 ? 66.927 14.061 -34.227 1.00 0.00 89 SER A O 3
ATOM 4227 N N . HIS A 1 90 ? 67.545 12.201 -35.333 1.00 0.00 90 HIS A N 3
ATOM 4228 C CA . HIS A 1 90 ? 68.747 11.985 -34.529 1.00 0.00 90 HIS A CA 3
ATOM 4229 C C . HIS A 1 90 ? 69.911 12.811 -35.067 1.00 0.00 90 HIS A C 3
ATOM 4230 O O . HIS A 1 90 ? 70.832 13.168 -34.319 1.00 0.00 90 HIS A O 3
ATOM 4244 N N . HIS A 1 91 ? 69.829 13.125 -36.359 1.00 0.00 91 HIS A N 3
ATOM 4245 C CA . HIS A 1 91 ? 70.773 13.985 -37.086 1.00 0.00 91 HIS A CA 3
ATOM 4246 C C . HIS A 1 91 ? 72.125 13.361 -37.394 1.00 0.00 91 HIS A C 3
ATOM 4247 O O . HIS A 1 91 ? 72.905 13.027 -36.498 1.00 0.00 91 HIS A O 3
ATOM 4261 N N . HIS A 1 92 ? 72.382 13.190 -38.675 1.00 0.00 92 HIS A N 3
ATOM 4262 C CA . HIS A 1 92 ? 73.709 12.827 -39.156 1.00 0.00 92 HIS A CA 3
ATOM 4263 C C . HIS A 1 92 ? 74.420 14.127 -39.477 1.00 0.00 92 HIS A C 3
ATOM 4264 O O . HIS A 1 92 ? 75.639 14.234 -39.426 1.00 0.00 92 HIS A O 3
ATOM 4278 N N . HIS A 1 93 ? 73.618 15.122 -39.807 1.00 0.00 93 HIS A N 3
ATOM 4279 C CA . HIS A 1 93 ? 74.093 16.441 -40.134 1.00 0.00 93 HIS A CA 3
ATOM 4280 C C . HIS A 1 93 ? 73.684 17.415 -39.038 1.00 0.00 93 HIS A C 3
ATOM 4281 O O . HIS A 1 93 ? 72.493 17.782 -38.908 1.00 0.00 93 HIS A O 3
ATOM 4295 N N . HIS A 1 94 ? 74.650 17.804 -38.239 1.00 0.00 94 HIS A N 3
ATOM 4296 C CA . HIS A 1 94 ? 74.424 18.740 -37.137 1.00 0.00 94 HIS A CA 3
ATOM 4297 C C . HIS A 1 94 ? 74.425 20.169 -37.657 1.00 0.00 94 HIS A C 3
ATOM 4298 O O . HIS A 1 94 ? 73.944 21.104 -37.004 1.00 0.00 94 HIS A O 3
ATOM 4312 N N . HIS A 1 95 ? 74.955 20.332 -38.828 1.00 0.00 95 HIS A N 3
ATOM 4313 C CA . HIS A 1 95 ? 74.962 21.599 -39.494 1.00 0.00 95 HIS A CA 3
ATOM 4314 C C . HIS A 1 95 ? 74.211 21.399 -40.795 1.00 0.00 95 HIS A C 3
ATOM 4315 O O . HIS A 1 95 ? 72.967 21.493 -40.799 1.00 0.00 95 HIS A O 3
ATOM 4330 N N . MET A 1 1 ? 86.035 21.475 1.179 1.00 0.00 1 MET A N 4
ATOM 4331 C CA . MET A 1 1 ? 84.948 20.696 1.759 1.00 0.00 1 MET A CA 4
ATOM 4332 C C . MET A 1 1 ? 84.405 19.749 0.747 1.00 0.00 1 MET A C 4
ATOM 4333 O O . MET A 1 1 ? 84.052 20.157 -0.355 1.00 0.00 1 MET A O 4
ATOM 4349 N N . HIS A 1 2 ? 84.341 18.496 1.102 1.00 0.00 2 HIS A N 4
ATOM 4350 C CA . HIS A 1 2 ? 83.846 17.480 0.208 1.00 0.00 2 HIS A CA 4
ATOM 4351 C C . HIS A 1 2 ? 82.344 17.562 0.138 1.00 0.00 2 HIS A C 4
ATOM 4352 O O . HIS A 1 2 ? 81.666 17.681 1.164 1.00 0.00 2 HIS A O 4
ATOM 4366 N N . THR A 1 3 ? 81.840 17.633 -1.051 1.00 0.00 3 THR A N 4
ATOM 4367 C CA . THR A 1 3 ? 80.426 17.610 -1.311 1.00 0.00 3 THR A CA 4
ATOM 4368 C C . THR A 1 3 ? 80.258 16.933 -2.670 1.00 0.00 3 THR A C 4
ATOM 4369 O O . THR A 1 3 ? 79.596 17.425 -3.589 1.00 0.00 3 THR A O 4
ATOM 4380 N N . ASN A 1 4 ? 80.884 15.786 -2.774 1.00 0.00 4 ASN A N 4
ATOM 4381 C CA . ASN A 1 4 ? 80.934 15.023 -4.011 1.00 0.00 4 ASN A CA 4
ATOM 4382 C C . ASN A 1 4 ? 80.614 13.607 -3.683 1.00 0.00 4 ASN A C 4
ATOM 4383 O O . ASN A 1 4 ? 81.333 12.676 -4.034 1.00 0.00 4 ASN A O 4
ATOM 4394 N N . TRP A 1 5 ? 79.553 13.476 -2.965 1.00 0.00 5 TRP A N 4
ATOM 4395 C CA . TRP A 1 5 ? 79.030 12.218 -2.508 1.00 0.00 5 TRP A CA 4
ATOM 4396 C C . TRP A 1 5 ? 78.536 11.324 -3.618 1.00 0.00 5 TRP A C 4
ATOM 4397 O O . TRP A 1 5 ? 78.137 11.789 -4.699 1.00 0.00 5 TRP A O 4
ATOM 4418 N N . GLN A 1 6 ? 78.571 10.052 -3.346 1.00 0.00 6 GLN A N 4
ATOM 4419 C CA . GLN A 1 6 ? 78.132 9.066 -4.271 1.00 0.00 6 GLN A CA 4
ATOM 4420 C C . GLN A 1 6 ? 76.709 8.738 -3.960 1.00 0.00 6 GLN A C 4
ATOM 4421 O O . GLN A 1 6 ? 76.317 8.702 -2.778 1.00 0.00 6 GLN A O 4
ATOM 4435 N N . VAL A 1 7 ? 75.935 8.534 -4.980 1.00 0.00 7 VAL A N 4
ATOM 4436 C CA . VAL A 1 7 ? 74.553 8.212 -4.818 1.00 0.00 7 VAL A CA 4
ATOM 4437 C C . VAL A 1 7 ? 74.235 6.915 -5.542 1.00 0.00 7 VAL A C 4
ATOM 4438 O O . VAL A 1 7 ? 74.806 6.624 -6.605 1.00 0.00 7 VAL A O 4
ATOM 4451 N N . CYS A 1 8 ? 73.401 6.118 -4.955 1.00 0.00 8 CYS A N 4
ATOM 4452 C CA . CYS A 1 8 ? 72.986 4.891 -5.568 1.00 0.00 8 CYS A CA 4
ATOM 4453 C C . CYS A 1 8 ? 71.540 4.635 -5.239 1.00 0.00 8 CYS A C 4
ATOM 4454 O O . CYS A 1 8 ? 71.023 5.160 -4.239 1.00 0.00 8 CYS A O 4
ATOM 4462 N N . SER A 1 9 ? 70.883 3.886 -6.073 1.00 0.00 9 SER A N 4
ATOM 4463 C CA . SER A 1 9 ? 69.530 3.529 -5.844 1.00 0.00 9 SER A CA 4
ATOM 4464 C C . SER A 1 9 ? 69.470 2.059 -5.460 1.00 0.00 9 SER A C 4
ATOM 4465 O O . SER A 1 9 ? 70.315 1.241 -5.894 1.00 0.00 9 SER A O 4
ATOM 4473 N N . LEU A 1 10 ? 68.536 1.740 -4.627 1.00 0.00 10 LEU A N 4
ATOM 4474 C CA . LEU A 1 10 ? 68.327 0.405 -4.166 1.00 0.00 10 LEU A CA 4
ATOM 4475 C C . LEU A 1 10 ? 66.886 0.040 -4.359 1.00 0.00 10 LEU A C 4
ATOM 4476 O O . LEU A 1 10 ? 65.995 0.812 -3.984 1.00 0.00 10 LEU A O 4
ATOM 4492 N N . VAL A 1 11 ? 66.650 -1.099 -4.946 1.00 0.00 11 VAL A N 4
ATOM 4493 C CA . VAL A 1 11 ? 65.313 -1.605 -5.068 1.00 0.00 11 VAL A CA 4
ATOM 4494 C C . VAL A 1 11 ? 65.106 -2.556 -3.921 1.00 0.00 11 VAL A C 4
ATOM 4495 O O . VAL A 1 11 ? 65.658 -3.668 -3.902 1.00 0.00 11 VAL A O 4
ATOM 4508 N N . VAL A 1 12 ? 64.409 -2.092 -2.938 1.00 0.00 12 VAL A N 4
ATOM 4509 C CA . VAL A 1 12 ? 64.153 -2.848 -1.757 1.00 0.00 12 VAL A CA 4
ATOM 4510 C C . VAL A 1 12 ? 62.824 -3.566 -1.885 1.00 0.00 12 VAL A C 4
ATOM 4511 O O . VAL A 1 12 ? 61.765 -2.952 -1.823 1.00 0.00 12 VAL A O 4
ATOM 4524 N N . GLN A 1 13 ? 62.902 -4.837 -2.124 1.00 0.00 13 GLN A N 4
ATOM 4525 C CA . GLN A 1 13 ? 61.756 -5.698 -2.217 1.00 0.00 13 GLN A CA 4
ATOM 4526 C C . GLN A 1 13 ? 61.461 -6.161 -0.802 1.00 0.00 13 GLN A C 4
ATOM 4527 O O . GLN A 1 13 ? 62.273 -6.880 -0.206 1.00 0.00 13 GLN A O 4
ATOM 4541 N N . ALA A 1 14 ? 60.372 -5.728 -0.244 1.00 0.00 14 ALA A N 4
ATOM 4542 C CA . ALA A 1 14 ? 60.059 -6.047 1.124 1.00 0.00 14 ALA A CA 4
ATOM 4543 C C . ALA A 1 14 ? 58.599 -6.420 1.279 1.00 0.00 14 ALA A C 4
ATOM 4544 O O . ALA A 1 14 ? 57.827 -6.314 0.330 1.00 0.00 14 ALA A O 4
ATOM 4551 N N . LYS A 1 15 ? 58.239 -6.891 2.471 1.00 0.00 15 LYS A N 4
ATOM 4552 C CA . LYS A 1 15 ? 56.852 -7.234 2.796 1.00 0.00 15 LYS A CA 4
ATOM 4553 C C . LYS A 1 15 ? 55.945 -6.035 2.591 1.00 0.00 15 LYS A C 4
ATOM 4554 O O . LYS A 1 15 ? 56.092 -5.031 3.291 1.00 0.00 15 LYS A O 4
ATOM 4573 N N . SER A 1 16 ? 54.998 -6.161 1.668 1.00 0.00 16 SER A N 4
ATOM 4574 C CA . SER A 1 16 ? 54.019 -5.119 1.367 1.00 0.00 16 SER A CA 4
ATOM 4575 C C . SER A 1 16 ? 53.261 -4.726 2.641 1.00 0.00 16 SER A C 4
ATOM 4576 O O . SER A 1 16 ? 52.984 -3.557 2.891 1.00 0.00 16 SER A O 4
ATOM 4584 N N . GLU A 1 17 ? 53.012 -5.713 3.466 1.00 0.00 17 GLU A N 4
ATOM 4585 C CA . GLU A 1 17 ? 52.312 -5.561 4.727 1.00 0.00 17 GLU A CA 4
ATOM 4586 C C . GLU A 1 17 ? 53.125 -4.770 5.771 1.00 0.00 17 GLU A C 4
ATOM 4587 O O . GLU A 1 17 ? 52.569 -4.256 6.732 1.00 0.00 17 GLU A O 4
ATOM 4599 N N . ARG A 1 18 ? 54.416 -4.642 5.565 1.00 0.00 18 ARG A N 4
ATOM 4600 C CA . ARG A 1 18 ? 55.265 -4.069 6.577 1.00 0.00 18 ARG A CA 4
ATOM 4601 C C . ARG A 1 18 ? 56.030 -2.863 6.011 1.00 0.00 18 ARG A C 4
ATOM 4602 O O . ARG A 1 18 ? 56.899 -2.288 6.671 1.00 0.00 18 ARG A O 4
ATOM 4623 N N . ILE A 1 19 ? 55.642 -2.458 4.805 1.00 0.00 19 ILE A N 4
ATOM 4624 C CA . ILE A 1 19 ? 56.293 -1.365 4.059 1.00 0.00 19 ILE A CA 4
ATOM 4625 C C . ILE A 1 19 ? 56.413 -0.069 4.864 1.00 0.00 19 ILE A C 4
ATOM 4626 O O . ILE A 1 19 ? 57.492 0.523 4.933 1.00 0.00 19 ILE A O 4
ATOM 4642 N N . SER A 1 20 ? 55.335 0.330 5.489 1.00 0.00 20 SER A N 4
ATOM 4643 C CA . SER A 1 20 ? 55.275 1.562 6.241 1.00 0.00 20 SER A CA 4
ATOM 4644 C C . SER A 1 20 ? 56.350 1.591 7.359 1.00 0.00 20 SER A C 4
ATOM 4645 O O . SER A 1 20 ? 57.082 2.582 7.528 1.00 0.00 20 SER A O 4
ATOM 4653 N N . ASP A 1 21 ? 56.488 0.479 8.054 1.00 0.00 21 ASP A N 4
ATOM 4654 C CA . ASP A 1 21 ? 57.436 0.381 9.154 1.00 0.00 21 ASP A CA 4
ATOM 4655 C C . ASP A 1 21 ? 58.861 0.241 8.642 1.00 0.00 21 ASP A C 4
ATOM 4656 O O . ASP A 1 21 ? 59.784 0.862 9.163 1.00 0.00 21 ASP A O 4
ATOM 4665 N N . ILE A 1 22 ? 59.027 -0.531 7.590 1.00 0.00 22 ILE A N 4
ATOM 4666 C CA . ILE A 1 22 ? 60.335 -0.724 6.965 1.00 0.00 22 ILE A CA 4
ATOM 4667 C C . ILE A 1 22 ? 60.853 0.596 6.392 1.00 0.00 22 ILE A C 4
ATOM 4668 O O . ILE A 1 22 ? 62.028 0.907 6.518 1.00 0.00 22 ILE A O 4
ATOM 4684 N N . SER A 1 23 ? 59.965 1.390 5.825 1.00 0.00 23 SER A N 4
ATOM 4685 C CA . SER A 1 23 ? 60.335 2.675 5.269 1.00 0.00 23 SER A CA 4
ATOM 4686 C C . SER A 1 23 ? 60.815 3.621 6.386 1.00 0.00 23 SER A C 4
ATOM 4687 O O . SER A 1 23 ? 61.773 4.376 6.206 1.00 0.00 23 SER A O 4
ATOM 4695 N N . THR A 1 24 ? 60.232 3.471 7.572 1.00 0.00 24 THR A N 4
ATOM 4696 C CA . THR A 1 24 ? 60.556 4.329 8.696 1.00 0.00 24 THR A CA 4
ATOM 4697 C C . THR A 1 24 ? 61.942 3.944 9.204 1.00 0.00 24 THR A C 4
ATOM 4698 O O . THR A 1 24 ? 62.744 4.784 9.642 1.00 0.00 24 THR A O 4
ATOM 4709 N N . GLN A 1 25 ? 62.216 2.671 9.068 1.00 0.00 25 GLN A N 4
ATOM 4710 C CA . GLN A 1 25 ? 63.449 2.071 9.425 1.00 0.00 25 GLN A CA 4
ATOM 4711 C C . GLN A 1 25 ? 64.568 2.437 8.455 1.00 0.00 25 GLN A C 4
ATOM 4712 O O . GLN A 1 25 ? 65.671 2.780 8.888 1.00 0.00 25 GLN A O 4
ATOM 4726 N N . LEU A 1 26 ? 64.290 2.373 7.153 1.00 0.00 26 LEU A N 4
ATOM 4727 C CA . LEU A 1 26 ? 65.259 2.706 6.145 1.00 0.00 26 LEU A CA 4
ATOM 4728 C C . LEU A 1 26 ? 65.624 4.174 6.213 1.00 0.00 26 LEU A C 4
ATOM 4729 O O . LEU A 1 26 ? 66.788 4.534 6.101 1.00 0.00 26 LEU A O 4
ATOM 4745 N N . ASN A 1 27 ? 64.633 5.002 6.456 1.00 0.00 27 ASN A N 4
ATOM 4746 C CA . ASN A 1 27 ? 64.822 6.455 6.564 1.00 0.00 27 ASN A CA 4
ATOM 4747 C C . ASN A 1 27 ? 65.530 6.861 7.853 1.00 0.00 27 ASN A C 4
ATOM 4748 O O . ASN A 1 27 ? 65.811 8.046 8.067 1.00 0.00 27 ASN A O 4
ATOM 4759 N N . ALA A 1 28 ? 65.811 5.910 8.707 1.00 0.00 28 ALA A N 4
ATOM 4760 C CA . ALA A 1 28 ? 66.466 6.200 9.959 1.00 0.00 28 ALA A CA 4
ATOM 4761 C C . ALA A 1 28 ? 67.983 6.165 9.814 1.00 0.00 28 ALA A C 4
ATOM 4762 O O . ALA A 1 28 ? 68.705 6.785 10.606 1.00 0.00 28 ALA A O 4
ATOM 4769 N N . PHE A 1 29 ? 68.476 5.464 8.800 1.00 0.00 29 PHE A N 4
ATOM 4770 C CA . PHE A 1 29 ? 69.870 5.353 8.592 1.00 0.00 29 PHE A CA 4
ATOM 4771 C C . PHE A 1 29 ? 70.402 6.645 7.947 1.00 0.00 29 PHE A C 4
ATOM 4772 O O . PHE A 1 29 ? 69.740 7.226 7.075 1.00 0.00 29 PHE A O 4
ATOM 4789 N N . PRO A 1 30 ? 71.602 7.100 8.347 1.00 0.00 30 PRO A N 4
ATOM 4790 C CA . PRO A 1 30 ? 72.179 8.344 7.839 1.00 0.00 30 PRO A CA 4
ATOM 4791 C C . PRO A 1 30 ? 72.630 8.198 6.399 1.00 0.00 30 PRO A C 4
ATOM 4792 O O . PRO A 1 30 ? 73.570 7.446 6.108 1.00 0.00 30 PRO A O 4
ATOM 4803 N N . GLY A 1 31 ? 71.956 8.869 5.510 1.00 0.00 31 GLY A N 4
ATOM 4804 C CA . GLY A 1 31 ? 72.304 8.794 4.116 1.00 0.00 31 GLY A CA 4
ATOM 4805 C C . GLY A 1 31 ? 71.325 7.957 3.338 1.00 0.00 31 GLY A C 4
ATOM 4806 O O . GLY A 1 31 ? 71.361 7.922 2.113 1.00 0.00 31 GLY A O 4
ATOM 4810 N N . CYS A 1 32 ? 70.440 7.314 4.037 1.00 0.00 32 CYS A N 4
ATOM 4811 C CA . CYS A 1 32 ? 69.488 6.431 3.430 1.00 0.00 32 CYS A CA 4
ATOM 4812 C C . CYS A 1 32 ? 68.115 7.053 3.469 1.00 0.00 32 CYS A C 4
ATOM 4813 O O . CYS A 1 32 ? 67.618 7.420 4.547 1.00 0.00 32 CYS A O 4
ATOM 4821 N N . GLU A 1 33 ? 67.516 7.211 2.319 1.00 0.00 33 GLU A N 4
ATOM 4822 C CA . GLU A 1 33 ? 66.199 7.764 2.259 1.00 0.00 33 GLU A CA 4
ATOM 4823 C C . GLU A 1 33 ? 65.386 7.099 1.163 1.00 0.00 33 GLU A C 4
ATOM 4824 O O . GLU A 1 33 ? 65.874 6.877 0.048 1.00 0.00 33 GLU A O 4
ATOM 4836 N N . VAL A 1 34 ? 64.171 6.767 1.496 1.00 0.00 34 VAL A N 4
ATOM 4837 C CA . VAL A 1 34 ? 63.231 6.168 0.579 1.00 0.00 34 VAL A CA 4
ATOM 4838 C C . VAL A 1 34 ? 62.633 7.270 -0.279 1.00 0.00 34 VAL A C 4
ATOM 4839 O O . VAL A 1 34 ? 61.933 8.149 0.231 1.00 0.00 34 VAL A O 4
ATOM 4852 N N . ALA A 1 35 ? 62.916 7.237 -1.548 1.00 0.00 35 ALA A N 4
ATOM 4853 C CA . ALA A 1 35 ? 62.442 8.255 -2.465 1.00 0.00 35 ALA A CA 4
ATOM 4854 C C . ALA A 1 35 ? 61.065 7.898 -2.986 1.00 0.00 35 ALA A C 4
ATOM 4855 O O . ALA A 1 35 ? 60.121 8.682 -2.874 1.00 0.00 35 ALA A O 4
ATOM 4862 N N . VAL A 1 36 ? 60.949 6.706 -3.530 1.00 0.00 36 VAL A N 4
ATOM 4863 C CA . VAL A 1 36 ? 59.700 6.237 -4.093 1.00 0.00 36 VAL A CA 4
ATOM 4864 C C . VAL A 1 36 ? 59.257 4.999 -3.341 1.00 0.00 36 VAL A C 4
ATOM 4865 O O . VAL A 1 36 ? 60.054 4.081 -3.121 1.00 0.00 36 VAL A O 4
ATOM 4878 N N . SER A 1 37 ? 58.031 4.983 -2.935 1.00 0.00 37 SER A N 4
ATOM 4879 C CA . SER A 1 37 ? 57.484 3.877 -2.223 1.00 0.00 37 SER A CA 4
ATOM 4880 C C . SER A 1 37 ? 56.263 3.324 -2.948 1.00 0.00 37 SER A C 4
ATOM 4881 O O . SER A 1 37 ? 55.214 3.981 -3.012 1.00 0.00 37 SER A O 4
ATOM 4889 N N . ASP A 1 38 ? 56.401 2.151 -3.528 1.00 0.00 38 ASP A N 4
ATOM 4890 C CA . ASP A 1 38 ? 55.289 1.538 -4.212 1.00 0.00 38 ASP A CA 4
ATOM 4891 C C . ASP A 1 38 ? 54.810 0.365 -3.371 1.00 0.00 38 ASP A C 4
ATOM 4892 O O . ASP A 1 38 ? 55.292 -0.771 -3.489 1.00 0.00 38 ASP A O 4
ATOM 4901 N N . ALA A 1 39 ? 53.901 0.682 -2.466 1.00 0.00 39 ALA A N 4
ATOM 4902 C CA . ALA A 1 39 ? 53.316 -0.273 -1.520 1.00 0.00 39 ALA A CA 4
ATOM 4903 C C . ALA A 1 39 ? 52.652 -1.512 -2.189 1.00 0.00 39 ALA A C 4
ATOM 4904 O O . ALA A 1 39 ? 52.816 -2.626 -1.677 1.00 0.00 39 ALA A O 4
ATOM 4911 N N . PRO A 1 40 ? 51.884 -1.349 -3.332 1.00 0.00 40 PRO A N 4
ATOM 4912 C CA . PRO A 1 40 ? 51.238 -2.471 -4.054 1.00 0.00 40 PRO A CA 4
ATOM 4913 C C . PRO A 1 40 ? 52.198 -3.631 -4.352 1.00 0.00 40 PRO A C 4
ATOM 4914 O O . PRO A 1 40 ? 51.861 -4.804 -4.124 1.00 0.00 40 PRO A O 4
ATOM 4925 N N . SER A 1 41 ? 53.392 -3.307 -4.812 1.00 0.00 41 SER A N 4
ATOM 4926 C CA . SER A 1 41 ? 54.353 -4.324 -5.137 1.00 0.00 41 SER A CA 4
ATOM 4927 C C . SER A 1 41 ? 55.181 -4.681 -3.909 1.00 0.00 41 SER A C 4
ATOM 4928 O O . SER A 1 41 ? 55.567 -5.839 -3.721 1.00 0.00 41 SER A O 4
ATOM 4936 N N . GLY A 1 42 ? 55.386 -3.709 -3.052 1.00 0.00 42 GLY A N 4
ATOM 4937 C CA . GLY A 1 42 ? 56.196 -3.910 -1.887 1.00 0.00 42 GLY A CA 4
ATOM 4938 C C . GLY A 1 42 ? 57.622 -3.510 -2.158 1.00 0.00 42 GLY A C 4
ATOM 4939 O O . GLY A 1 42 ? 58.548 -3.982 -1.503 1.00 0.00 42 GLY A O 4
ATOM 4943 N N . GLN A 1 43 ? 57.798 -2.651 -3.140 1.00 0.00 43 GLN A N 4
ATOM 4944 C CA . GLN A 1 43 ? 59.102 -2.184 -3.509 1.00 0.00 43 GLN A CA 4
ATOM 4945 C C . GLN A 1 43 ? 59.335 -0.760 -3.061 1.00 0.00 43 GLN A C 4
ATOM 4946 O O . GLN A 1 43 ? 58.501 0.134 -3.272 1.00 0.00 43 GLN A O 4
ATOM 4960 N N . LEU A 1 44 ? 60.443 -0.568 -2.420 1.00 0.00 44 LEU A N 4
ATOM 4961 C CA . LEU A 1 44 ? 60.865 0.718 -1.963 1.00 0.00 44 LEU A CA 4
ATOM 4962 C C . LEU A 1 44 ? 62.130 1.111 -2.688 1.00 0.00 44 LEU A C 4
ATOM 4963 O O . LEU A 1 44 ? 63.079 0.338 -2.747 1.00 0.00 44 LEU A O 4
ATOM 4979 N N . ILE A 1 45 ? 62.128 2.269 -3.266 1.00 0.00 45 ILE A N 4
ATOM 4980 C CA . ILE A 1 45 ? 63.299 2.787 -3.919 1.00 0.00 45 ILE A CA 4
ATOM 4981 C C . ILE A 1 45 ? 64.023 3.665 -2.930 1.00 0.00 45 ILE A C 4
ATOM 4982 O O . ILE A 1 45 ? 63.479 4.678 -2.464 1.00 0.00 45 ILE A O 4
ATOM 4998 N N . VAL A 1 46 ? 65.215 3.290 -2.614 1.00 0.00 46 VAL A N 4
ATOM 4999 C CA . VAL A 1 46 ? 66.005 4.000 -1.657 1.00 0.00 46 VAL A CA 4
ATOM 5000 C C . VAL A 1 46 ? 67.178 4.630 -2.354 1.00 0.00 46 VAL A C 4
ATOM 5001 O O . VAL A 1 46 ? 67.839 3.991 -3.157 1.00 0.00 46 VAL A O 4
ATOM 5014 N N . VAL A 1 47 ? 67.391 5.881 -2.091 1.00 0.00 47 VAL A N 4
ATOM 5015 C CA . VAL A 1 47 ? 68.513 6.581 -2.626 1.00 0.00 47 VAL A CA 4
ATOM 5016 C C . VAL A 1 47 ? 69.494 6.768 -1.502 1.00 0.00 47 VAL A C 4
ATOM 5017 O O . VAL A 1 47 ? 69.171 7.373 -0.470 1.00 0.00 47 VAL A O 4
ATOM 5030 N N . VAL A 1 48 ? 70.641 6.199 -1.657 1.00 0.00 48 VAL A N 4
ATOM 5031 C CA . VAL A 1 48 ? 71.654 6.297 -0.664 1.00 0.00 48 VAL A CA 4
ATOM 5032 C C . VAL A 1 48 ? 72.638 7.355 -1.080 1.00 0.00 48 VAL A C 4
ATOM 5033 O O . VAL A 1 48 ? 73.163 7.330 -2.198 1.00 0.00 48 VAL A O 4
ATOM 5046 N N . GLU A 1 49 ? 72.835 8.287 -0.206 1.00 0.00 49 GLU A N 4
ATOM 5047 C CA . GLU A 1 49 ? 73.742 9.373 -0.394 1.00 0.00 49 GLU A CA 4
ATOM 5048 C C . GLU A 1 49 ? 74.798 9.298 0.667 1.00 0.00 49 GLU A C 4
ATOM 5049 O O . GLU A 1 49 ? 74.477 9.295 1.853 1.00 0.00 49 GLU A O 4
ATOM 5061 N N . ALA A 1 50 ? 76.034 9.211 0.270 1.00 0.00 50 ALA A N 4
ATOM 5062 C CA . ALA A 1 50 ? 77.107 9.174 1.230 1.00 0.00 50 ALA A CA 4
ATOM 5063 C C . ALA A 1 50 ? 78.371 9.734 0.621 1.00 0.00 50 ALA A C 4
ATOM 5064 O O . ALA A 1 50 ? 78.657 9.488 -0.557 1.00 0.00 50 ALA A O 4
ATOM 5071 N N . GLU A 1 51 ? 79.106 10.488 1.415 1.00 0.00 51 GLU A N 4
ATOM 5072 C CA . GLU A 1 51 ? 80.321 11.162 0.975 1.00 0.00 51 GLU A CA 4
ATOM 5073 C C . GLU A 1 51 ? 81.385 10.143 0.563 1.00 0.00 51 GLU A C 4
ATOM 5074 O O . GLU A 1 51 ? 82.014 10.268 -0.497 1.00 0.00 51 GLU A O 4
ATOM 5086 N N . ASP A 1 52 ? 81.566 9.141 1.398 1.00 0.00 52 ASP A N 4
ATOM 5087 C CA . ASP A 1 52 ? 82.549 8.105 1.153 1.00 0.00 52 ASP A CA 4
ATOM 5088 C C . ASP A 1 52 ? 81.893 6.923 0.499 1.00 0.00 52 ASP A C 4
ATOM 5089 O O . ASP A 1 52 ? 80.753 6.573 0.833 1.00 0.00 52 ASP A O 4
ATOM 5098 N N . SER A 1 53 ? 82.617 6.277 -0.386 1.00 0.00 53 SER A N 4
ATOM 5099 C CA . SER A 1 53 ? 82.117 5.134 -1.117 1.00 0.00 53 SER A CA 4
ATOM 5100 C C . SER A 1 53 ? 81.973 3.947 -0.168 1.00 0.00 53 SER A C 4
ATOM 5101 O O . SER A 1 53 ? 81.114 3.088 -0.348 1.00 0.00 53 SER A O 4
ATOM 5109 N N . GLU A 1 54 ? 82.780 3.937 0.865 1.00 0.00 54 GLU A N 4
ATOM 5110 C CA . GLU A 1 54 ? 82.715 2.901 1.865 1.00 0.00 54 GLU A CA 4
ATOM 5111 C C . GLU A 1 54 ? 81.473 3.109 2.742 1.00 0.00 54 GLU A C 4
ATOM 5112 O O . GLU A 1 54 ? 80.764 2.161 3.057 1.00 0.00 54 GLU A O 4
ATOM 5124 N N . THR A 1 55 ? 81.198 4.367 3.086 1.00 0.00 55 THR A N 4
ATOM 5125 C CA . THR A 1 55 ? 80.025 4.734 3.846 1.00 0.00 55 THR A CA 4
ATOM 5126 C C . THR A 1 55 ? 78.772 4.382 3.039 1.00 0.00 55 THR A C 4
ATOM 5127 O O . THR A 1 55 ? 77.747 3.977 3.597 1.00 0.00 55 THR A O 4
ATOM 5138 N N . LEU A 1 56 ? 78.885 4.514 1.725 1.00 0.00 56 LEU A N 4
ATOM 5139 C CA . LEU A 1 56 ? 77.831 4.155 0.805 1.00 0.00 56 LEU A CA 4
ATOM 5140 C C . LEU A 1 56 ? 77.503 2.670 1.006 1.00 0.00 56 LEU A C 4
ATOM 5141 O O . LEU A 1 56 ? 76.352 2.306 1.238 1.00 0.00 56 LEU A O 4
ATOM 5157 N N . ILE A 1 57 ? 78.550 1.839 1.004 1.00 0.00 57 ILE A N 4
ATOM 5158 C CA . ILE A 1 57 ? 78.411 0.392 1.190 1.00 0.00 57 ILE A CA 4
ATOM 5159 C C . ILE A 1 57 ? 77.805 0.082 2.565 1.00 0.00 57 ILE A C 4
ATOM 5160 O O . ILE A 1 57 ? 76.848 -0.697 2.665 1.00 0.00 57 ILE A O 4
ATOM 5176 N N . GLN A 1 58 ? 78.352 0.725 3.608 1.00 0.00 58 GLN A N 4
ATOM 5177 C CA . GLN A 1 58 ? 77.905 0.528 5.003 1.00 0.00 58 GLN A CA 4
ATOM 5178 C C . GLN A 1 58 ? 76.408 0.783 5.155 1.00 0.00 58 GLN A C 4
ATOM 5179 O O . GLN A 1 58 ? 75.702 0.038 5.833 1.00 0.00 58 GLN A O 4
ATOM 5193 N N . THR A 1 59 ? 75.932 1.824 4.506 1.00 0.00 59 THR A N 4
ATOM 5194 C CA . THR A 1 59 ? 74.537 2.194 4.571 1.00 0.00 59 THR A CA 4
ATOM 5195 C C . THR A 1 59 ? 73.652 1.126 3.883 1.00 0.00 59 THR A C 4
ATOM 5196 O O . THR A 1 59 ? 72.556 0.811 4.351 1.00 0.00 59 THR A O 4
ATOM 5207 N N . ILE A 1 60 ? 74.164 0.539 2.814 1.00 0.00 60 ILE A N 4
ATOM 5208 C CA . ILE A 1 60 ? 73.439 -0.501 2.100 1.00 0.00 60 ILE A CA 4
ATOM 5209 C C . ILE A 1 60 ? 73.382 -1.777 2.975 1.00 0.00 60 ILE A C 4
ATOM 5210 O O . ILE A 1 60 ? 72.389 -2.517 2.963 1.00 0.00 60 ILE A O 4
ATOM 5226 N N . GLU A 1 61 ? 74.443 -1.994 3.769 1.00 0.00 61 GLU A N 4
ATOM 5227 C CA . GLU A 1 61 ? 74.509 -3.128 4.699 1.00 0.00 61 GLU A CA 4
ATOM 5228 C C . GLU A 1 61 ? 73.392 -3.005 5.722 1.00 0.00 61 GLU A C 4
ATOM 5229 O O . GLU A 1 61 ? 72.705 -3.978 6.029 1.00 0.00 61 GLU A O 4
ATOM 5241 N N . SER A 1 62 ? 73.201 -1.796 6.209 1.00 0.00 62 SER A N 4
ATOM 5242 C CA . SER A 1 62 ? 72.161 -1.467 7.157 1.00 0.00 62 SER A CA 4
ATOM 5243 C C . SER A 1 62 ? 70.778 -1.822 6.606 1.00 0.00 62 SER A C 4
ATOM 5244 O O . SER A 1 62 ? 69.970 -2.461 7.271 1.00 0.00 62 SER A O 4
ATOM 5252 N N . VAL A 1 63 ? 70.547 -1.416 5.381 1.00 0.00 63 VAL A N 4
ATOM 5253 C CA . VAL A 1 63 ? 69.305 -1.656 4.672 1.00 0.00 63 VAL A CA 4
ATOM 5254 C C . VAL A 1 63 ? 69.007 -3.162 4.551 1.00 0.00 63 VAL A C 4
ATOM 5255 O O . VAL A 1 63 ? 67.877 -3.604 4.753 1.00 0.00 63 VAL A O 4
ATOM 5268 N N . ARG A 1 64 ? 70.037 -3.941 4.289 1.00 0.00 64 ARG A N 4
ATOM 5269 C CA . ARG A 1 64 ? 69.896 -5.389 4.139 1.00 0.00 64 ARG A CA 4
ATOM 5270 C C . ARG A 1 64 ? 69.695 -6.087 5.491 1.00 0.00 64 ARG A C 4
ATOM 5271 O O . ARG A 1 64 ? 69.367 -7.275 5.550 1.00 0.00 64 ARG A O 4
ATOM 5292 N N . ASN A 1 65 ? 69.876 -5.343 6.559 1.00 0.00 65 ASN A N 4
ATOM 5293 C CA . ASN A 1 65 ? 69.723 -5.864 7.914 1.00 0.00 65 ASN A CA 4
ATOM 5294 C C . ASN A 1 65 ? 68.303 -5.756 8.403 1.00 0.00 65 ASN A C 4
ATOM 5295 O O . ASN A 1 65 ? 67.971 -6.275 9.482 1.00 0.00 65 ASN A O 4
ATOM 5306 N N . VAL A 1 66 ? 67.462 -5.095 7.633 1.00 0.00 66 VAL A N 4
ATOM 5307 C CA . VAL A 1 66 ? 66.089 -4.906 8.025 1.00 0.00 66 VAL A CA 4
ATOM 5308 C C . VAL A 1 66 ? 65.280 -6.157 7.770 1.00 0.00 66 VAL A C 4
ATOM 5309 O O . VAL A 1 66 ? 65.121 -6.617 6.624 1.00 0.00 66 VAL A O 4
ATOM 5322 N N . GLU A 1 67 ? 64.784 -6.707 8.832 1.00 0.00 67 GLU A N 4
ATOM 5323 C CA . GLU A 1 67 ? 64.047 -7.890 8.793 1.00 0.00 67 GLU A CA 4
ATOM 5324 C C . GLU A 1 67 ? 62.616 -7.617 8.428 1.00 0.00 67 GLU A C 4
ATOM 5325 O O . GLU A 1 67 ? 61.823 -7.104 9.207 1.00 0.00 67 GLU A O 4
ATOM 5337 N N . GLY A 1 68 ? 62.337 -7.941 7.226 1.00 0.00 68 GLY A N 4
ATOM 5338 C CA . GLY A 1 68 ? 61.089 -7.666 6.600 1.00 0.00 68 GLY A CA 4
ATOM 5339 C C . GLY A 1 68 ? 61.364 -7.412 5.148 1.00 0.00 68 GLY A C 4
ATOM 5340 O O . GLY A 1 68 ? 60.453 -7.349 4.318 1.00 0.00 68 GLY A O 4
ATOM 5344 N N . VAL A 1 69 ? 62.642 -7.243 4.844 1.00 0.00 69 VAL A N 4
ATOM 5345 C CA . VAL A 1 69 ? 63.088 -7.077 3.485 1.00 0.00 69 VAL A CA 4
ATOM 5346 C C . VAL A 1 69 ? 63.386 -8.456 2.903 1.00 0.00 69 VAL A C 4
ATOM 5347 O O . VAL A 1 69 ? 63.925 -9.321 3.591 1.00 0.00 69 VAL A O 4
ATOM 5360 N N . LEU A 1 70 ? 63.013 -8.656 1.673 1.00 0.00 70 LEU A N 4
ATOM 5361 C CA . LEU A 1 70 ? 63.177 -9.928 1.019 1.00 0.00 70 LEU A CA 4
ATOM 5362 C C . LEU A 1 70 ? 64.380 -9.889 0.109 1.00 0.00 70 LEU A C 4
ATOM 5363 O O . LEU A 1 70 ? 65.148 -10.846 0.048 1.00 0.00 70 LEU A O 4
ATOM 5379 N N . ALA A 1 71 ? 64.554 -8.783 -0.582 1.00 0.00 71 ALA A N 4
ATOM 5380 C CA . ALA A 1 71 ? 65.655 -8.640 -1.496 1.00 0.00 71 ALA A CA 4
ATOM 5381 C C . ALA A 1 71 ? 65.987 -7.182 -1.718 1.00 0.00 71 ALA A C 4
ATOM 5382 O O . ALA A 1 71 ? 65.117 -6.381 -2.020 1.00 0.00 71 ALA A O 4
ATOM 5389 N N . VAL A 1 72 ? 67.217 -6.844 -1.529 1.00 0.00 72 VAL A N 4
ATOM 5390 C CA . VAL A 1 72 ? 67.707 -5.525 -1.844 1.00 0.00 72 VAL A CA 4
ATOM 5391 C C . VAL A 1 72 ? 68.580 -5.648 -3.066 1.00 0.00 72 VAL A C 4
ATOM 5392 O O . VAL A 1 72 ? 69.664 -6.265 -3.014 1.00 0.00 72 VAL A O 4
ATOM 5405 N N . SER A 1 73 ? 68.103 -5.137 -4.158 1.00 0.00 73 SER A N 4
ATOM 5406 C CA . SER A 1 73 ? 68.837 -5.159 -5.378 1.00 0.00 73 SER A CA 4
ATOM 5407 C C . SER A 1 73 ? 69.509 -3.811 -5.538 1.00 0.00 73 SER A C 4
ATOM 5408 O O . SER A 1 73 ? 68.847 -2.760 -5.467 1.00 0.00 73 SER A O 4
ATOM 5416 N N . LEU A 1 74 ? 70.804 -3.823 -5.704 1.00 0.00 74 LEU A N 4
ATOM 5417 C CA . LEU A 1 74 ? 71.543 -2.605 -5.866 1.00 0.00 74 LEU A CA 4
ATOM 5418 C C . LEU A 1 74 ? 71.452 -2.236 -7.342 1.00 0.00 74 LEU A C 4
ATOM 5419 O O . LEU A 1 74 ? 71.650 -3.087 -8.207 1.00 0.00 74 LEU A O 4
ATOM 5435 N N . VAL A 1 75 ? 71.133 -0.994 -7.627 1.00 0.00 75 VAL A N 4
ATOM 5436 C CA . VAL A 1 75 ? 70.982 -0.516 -9.002 1.00 0.00 75 VAL A CA 4
ATOM 5437 C C . VAL A 1 75 ? 72.362 -0.340 -9.700 1.00 0.00 75 VAL A C 4
ATOM 5438 O O . VAL A 1 75 ? 72.466 -0.059 -10.903 1.00 0.00 75 VAL A O 4
ATOM 5451 N N . TYR A 1 76 ? 73.400 -0.589 -8.960 1.00 0.00 76 TYR A N 4
ATOM 5452 C CA . TYR A 1 76 ? 74.732 -0.542 -9.471 1.00 0.00 76 TYR A CA 4
ATOM 5453 C C . TYR A 1 76 ? 75.478 -1.777 -8.987 1.00 0.00 76 TYR A C 4
ATOM 5454 O O . TYR A 1 76 ? 75.867 -1.869 -7.815 1.00 0.00 76 TYR A O 4
ATOM 5472 N N . HIS A 1 77 ? 75.634 -2.737 -9.856 1.00 0.00 77 HIS A N 4
ATOM 5473 C CA . HIS A 1 77 ? 76.291 -3.975 -9.502 1.00 0.00 77 HIS A CA 4
ATOM 5474 C C . HIS A 1 77 ? 77.370 -4.253 -10.527 1.00 0.00 77 HIS A C 4
ATOM 5475 O O . HIS A 1 77 ? 77.144 -4.078 -11.721 1.00 0.00 77 HIS A O 4
ATOM 5489 N N . GLN A 1 78 ? 78.527 -4.653 -10.077 1.00 0.00 78 GLN A N 4
ATOM 5490 C CA . GLN A 1 78 ? 79.625 -4.909 -10.972 1.00 0.00 78 GLN A CA 4
ATOM 5491 C C . GLN A 1 78 ? 80.074 -6.338 -10.894 1.00 0.00 78 GLN A C 4
ATOM 5492 O O . GLN A 1 78 ? 80.025 -6.960 -9.834 1.00 0.00 78 GLN A O 4
ATOM 5506 N N . GLN A 1 79 ? 80.482 -6.853 -12.010 1.00 0.00 79 GLN A N 4
ATOM 5507 C CA . GLN A 1 79 ? 81.090 -8.144 -12.088 1.00 0.00 79 GLN A CA 4
ATOM 5508 C C . GLN A 1 79 ? 82.570 -7.963 -11.816 1.00 0.00 79 GLN A C 4
ATOM 5509 O O . GLN A 1 79 ? 83.167 -8.661 -10.986 1.00 0.00 79 GLN A O 4
ATOM 5523 N N . GLU A 1 80 ? 83.136 -6.988 -12.484 1.00 0.00 80 GLU A N 4
ATOM 5524 C CA . GLU A 1 80 ? 84.534 -6.691 -12.387 1.00 0.00 80 GLU A CA 4
ATOM 5525 C C . GLU A 1 80 ? 84.740 -5.452 -11.512 1.00 0.00 80 GLU A C 4
ATOM 5526 O O . GLU A 1 80 ? 84.445 -4.331 -11.932 1.00 0.00 80 GLU A O 4
ATOM 5538 N N . GLU A 1 81 ? 85.177 -5.654 -10.282 1.00 0.00 81 GLU A N 4
ATOM 5539 C CA . GLU A 1 81 ? 85.516 -4.534 -9.405 1.00 0.00 81 GLU A CA 4
ATOM 5540 C C . GLU A 1 81 ? 86.819 -3.925 -9.878 1.00 0.00 81 GLU A C 4
ATOM 5541 O O . GLU A 1 81 ? 86.985 -2.701 -9.901 1.00 0.00 81 GLU A O 4
ATOM 5553 N N . GLN A 1 82 ? 87.733 -4.818 -10.238 1.00 0.00 82 GLN A N 4
ATOM 5554 C CA . GLN A 1 82 ? 89.044 -4.516 -10.807 1.00 0.00 82 GLN A CA 4
ATOM 5555 C C . GLN A 1 82 ? 89.934 -3.735 -9.866 1.00 0.00 82 GLN A C 4
ATOM 5556 O O . GLN A 1 82 ? 89.583 -3.460 -8.707 1.00 0.00 82 GLN A O 4
ATOM 5570 N N . GLY A 1 83 ? 91.090 -3.431 -10.347 1.00 0.00 83 GLY A N 4
ATOM 5571 C CA . GLY A 1 83 ? 91.997 -2.615 -9.644 1.00 0.00 83 GLY A CA 4
ATOM 5572 C C . GLY A 1 83 ? 92.650 -1.702 -10.615 1.00 0.00 83 GLY A C 4
ATOM 5573 O O . GLY A 1 83 ? 91.979 -1.025 -11.392 1.00 0.00 83 GLY A O 4
ATOM 5577 N N . GLU A 1 84 ? 93.926 -1.703 -10.618 1.00 0.00 84 GLU A N 4
ATOM 5578 C CA . GLU A 1 84 ? 94.689 -0.929 -11.557 1.00 0.00 84 GLU A CA 4
ATOM 5579 C C . GLU A 1 84 ? 95.213 -1.868 -12.627 1.00 0.00 84 GLU A C 4
ATOM 5580 O O . GLU A 1 84 ? 95.569 -1.443 -13.739 1.00 0.00 84 GLU A O 4
ATOM 5592 N N . GLU A 1 85 ? 95.205 -3.154 -12.273 1.00 0.00 85 GLU A N 4
ATOM 5593 C CA . GLU A 1 85 ? 95.773 -4.219 -13.056 1.00 0.00 85 GLU A CA 4
ATOM 5594 C C . GLU A 1 85 ? 97.282 -4.057 -13.082 1.00 0.00 85 GLU A C 4
ATOM 5595 O O . GLU A 1 85 ? 97.843 -3.296 -13.875 1.00 0.00 85 GLU A O 4
ATOM 5607 N N . THR A 1 86 ? 97.927 -4.735 -12.184 1.00 0.00 86 THR A N 4
ATOM 5608 C CA . THR A 1 86 ? 99.322 -4.581 -11.989 1.00 0.00 86 THR A CA 4
ATOM 5609 C C . THR A 1 86 ? 100.062 -5.808 -12.520 1.00 0.00 86 THR A C 4
ATOM 5610 O O . THR A 1 86 ? 99.712 -6.953 -12.204 1.00 0.00 86 THR A O 4
ATOM 5621 N N . PRO A 1 87 ? 101.030 -5.595 -13.395 1.00 0.00 87 PRO A N 4
ATOM 5622 C CA . PRO A 1 87 ? 101.819 -6.662 -13.944 1.00 0.00 87 PRO A CA 4
ATOM 5623 C C . PRO A 1 87 ? 103.101 -6.878 -13.135 1.00 0.00 87 PRO A C 4
ATOM 5624 O O . PRO A 1 87 ? 103.280 -6.293 -12.046 1.00 0.00 87 PRO A O 4
ATOM 5635 N N . ARG A 1 88 ? 103.972 -7.706 -13.633 1.00 0.00 88 ARG A N 4
ATOM 5636 C CA . ARG A 1 88 ? 105.227 -7.933 -12.982 1.00 0.00 88 ARG A CA 4
ATOM 5637 C C . ARG A 1 88 ? 106.343 -7.405 -13.854 1.00 0.00 88 ARG A C 4
ATOM 5638 O O . ARG A 1 88 ? 106.149 -7.170 -15.049 1.00 0.00 88 ARG A O 4
ATOM 5659 N N . SER A 1 89 ? 107.471 -7.179 -13.281 1.00 0.00 89 SER A N 4
ATOM 5660 C CA . SER A 1 89 ? 108.618 -6.701 -13.998 1.00 0.00 89 SER A CA 4
ATOM 5661 C C . SER A 1 89 ? 109.842 -7.225 -13.298 1.00 0.00 89 SER A C 4
ATOM 5662 O O . SER A 1 89 ? 109.839 -7.335 -12.070 1.00 0.00 89 SER A O 4
ATOM 5670 N N . HIS A 1 90 ? 110.852 -7.598 -14.041 1.00 0.00 90 HIS A N 4
ATOM 5671 C CA . HIS A 1 90 ? 112.049 -8.083 -13.421 1.00 0.00 90 HIS A CA 4
ATOM 5672 C C . HIS A 1 90 ? 112.877 -6.897 -12.978 1.00 0.00 90 HIS A C 4
ATOM 5673 O O . HIS A 1 90 ? 113.055 -5.925 -13.724 1.00 0.00 90 HIS A O 4
ATOM 5687 N N . HIS A 1 91 ? 113.309 -6.943 -11.761 1.00 0.00 91 HIS A N 4
ATOM 5688 C CA . HIS A 1 91 ? 114.092 -5.879 -11.169 1.00 0.00 91 HIS A CA 4
ATOM 5689 C C . HIS A 1 91 ? 115.522 -5.991 -11.608 1.00 0.00 91 HIS A C 4
ATOM 5690 O O . HIS A 1 91 ? 116.183 -4.997 -11.878 1.00 0.00 91 HIS A O 4
ATOM 5704 N N . HIS A 1 92 ? 115.993 -7.202 -11.695 1.00 0.00 92 HIS A N 4
ATOM 5705 C CA . HIS A 1 92 ? 117.324 -7.470 -12.174 1.00 0.00 92 HIS A CA 4
ATOM 5706 C C . HIS A 1 92 ? 117.231 -8.497 -13.269 1.00 0.00 92 HIS A C 4
ATOM 5707 O O . HIS A 1 92 ? 116.592 -9.540 -13.092 1.00 0.00 92 HIS A O 4
ATOM 5721 N N . HIS A 1 93 ? 117.795 -8.200 -14.394 1.00 0.00 93 HIS A N 4
ATOM 5722 C CA . HIS A 1 93 ? 117.792 -9.131 -15.498 1.00 0.00 93 HIS A CA 4
ATOM 5723 C C . HIS A 1 93 ? 118.903 -10.135 -15.313 1.00 0.00 93 HIS A C 4
ATOM 5724 O O . HIS A 1 93 ? 119.952 -9.803 -14.758 1.00 0.00 93 HIS A O 4
ATOM 5738 N N . HIS A 1 94 ? 118.662 -11.354 -15.736 1.00 0.00 94 HIS A N 4
ATOM 5739 C CA . HIS A 1 94 ? 119.616 -12.436 -15.540 1.00 0.00 94 HIS A CA 4
ATOM 5740 C C . HIS A 1 94 ? 120.637 -12.520 -16.657 1.00 0.00 94 HIS A C 4
ATOM 5741 O O . HIS A 1 94 ? 120.537 -11.791 -17.655 1.00 0.00 94 HIS A O 4
ATOM 5755 N N . HIS A 1 95 ? 121.602 -13.417 -16.470 1.00 0.00 95 HIS A N 4
ATOM 5756 C CA . HIS A 1 95 ? 122.688 -13.695 -17.418 1.00 0.00 95 HIS A CA 4
ATOM 5757 C C . HIS A 1 95 ? 123.625 -12.501 -17.518 1.00 0.00 95 HIS A C 4
ATOM 5758 O O . HIS A 1 95 ? 123.663 -11.820 -18.565 1.00 0.00 95 HIS A O 4
ATOM 5773 N N . MET A 1 1 ? 83.036 20.983 -4.264 1.00 0.00 1 MET A N 5
ATOM 5774 C CA . MET A 1 1 ? 84.009 21.432 -3.276 1.00 0.00 1 MET A CA 5
ATOM 5775 C C . MET A 1 1 ? 83.736 20.776 -1.933 1.00 0.00 1 MET A C 5
ATOM 5776 O O . MET A 1 1 ? 84.520 19.943 -1.472 1.00 0.00 1 MET A O 5
ATOM 5792 N N . HIS A 1 2 ? 82.620 21.108 -1.316 1.00 0.00 2 HIS A N 5
ATOM 5793 C CA . HIS A 1 2 ? 82.300 20.552 -0.028 1.00 0.00 2 HIS A CA 5
ATOM 5794 C C . HIS A 1 2 ? 81.445 19.311 -0.192 1.00 0.00 2 HIS A C 5
ATOM 5795 O O . HIS A 1 2 ? 80.349 19.377 -0.751 1.00 0.00 2 HIS A O 5
ATOM 5809 N N . THR A 1 3 ? 81.970 18.210 0.280 1.00 0.00 3 THR A N 5
ATOM 5810 C CA . THR A 1 3 ? 81.328 16.908 0.265 1.00 0.00 3 THR A CA 5
ATOM 5811 C C . THR A 1 3 ? 80.781 16.478 -1.119 1.00 0.00 3 THR A C 5
ATOM 5812 O O . THR A 1 3 ? 79.586 16.668 -1.445 1.00 0.00 3 THR A O 5
ATOM 5823 N N . ASN A 1 4 ? 81.672 15.993 -1.954 1.00 0.00 4 ASN A N 5
ATOM 5824 C CA . ASN A 1 4 ? 81.268 15.389 -3.195 1.00 0.00 4 ASN A CA 5
ATOM 5825 C C . ASN A 1 4 ? 80.957 13.958 -2.888 1.00 0.00 4 ASN A C 5
ATOM 5826 O O . ASN A 1 4 ? 81.813 13.204 -2.425 1.00 0.00 4 ASN A O 5
ATOM 5837 N N . TRP A 1 5 ? 79.746 13.612 -3.079 1.00 0.00 5 TRP A N 5
ATOM 5838 C CA . TRP A 1 5 ? 79.255 12.327 -2.711 1.00 0.00 5 TRP A CA 5
ATOM 5839 C C . TRP A 1 5 ? 78.801 11.538 -3.883 1.00 0.00 5 TRP A C 5
ATOM 5840 O O . TRP A 1 5 ? 78.731 12.042 -5.000 1.00 0.00 5 TRP A O 5
ATOM 5861 N N . GLN A 1 6 ? 78.513 10.323 -3.622 1.00 0.00 6 GLN A N 5
ATOM 5862 C CA . GLN A 1 6 ? 78.091 9.393 -4.595 1.00 0.00 6 GLN A CA 5
ATOM 5863 C C . GLN A 1 6 ? 76.761 8.813 -4.165 1.00 0.00 6 GLN A C 5
ATOM 5864 O O . GLN A 1 6 ? 76.556 8.495 -2.982 1.00 0.00 6 GLN A O 5
ATOM 5878 N N . VAL A 1 7 ? 75.852 8.735 -5.092 1.00 0.00 7 VAL A N 5
ATOM 5879 C CA . VAL A 1 7 ? 74.514 8.283 -4.806 1.00 0.00 7 VAL A CA 5
ATOM 5880 C C . VAL A 1 7 ? 74.296 6.890 -5.377 1.00 0.00 7 VAL A C 5
ATOM 5881 O O . VAL A 1 7 ? 74.941 6.496 -6.359 1.00 0.00 7 VAL A O 5
ATOM 5894 N N . CYS A 1 8 ? 73.431 6.156 -4.760 1.00 0.00 8 CYS A N 5
ATOM 5895 C CA . CYS A 1 8 ? 73.075 4.856 -5.217 1.00 0.00 8 CYS A CA 5
ATOM 5896 C C . CYS A 1 8 ? 71.590 4.647 -5.012 1.00 0.00 8 CYS A C 5
ATOM 5897 O O . CYS A 1 8 ? 70.992 5.259 -4.113 1.00 0.00 8 CYS A O 5
ATOM 5905 N N . SER A 1 9 ? 70.997 3.828 -5.838 1.00 0.00 9 SER A N 5
ATOM 5906 C CA . SER A 1 9 ? 69.596 3.530 -5.740 1.00 0.00 9 SER A CA 5
ATOM 5907 C C . SER A 1 9 ? 69.425 2.055 -5.499 1.00 0.00 9 SER A C 5
ATOM 5908 O O . SER A 1 9 ? 70.141 1.217 -6.101 1.00 0.00 9 SER A O 5
ATOM 5916 N N . LEU A 1 10 ? 68.534 1.745 -4.616 1.00 0.00 10 LEU A N 5
ATOM 5917 C CA . LEU A 1 10 ? 68.272 0.410 -4.209 1.00 0.00 10 LEU A CA 5
ATOM 5918 C C . LEU A 1 10 ? 66.798 0.115 -4.350 1.00 0.00 10 LEU A C 5
ATOM 5919 O O . LEU A 1 10 ? 65.961 0.900 -3.896 1.00 0.00 10 LEU A O 5
ATOM 5935 N N . VAL A 1 11 ? 66.478 -0.983 -4.990 1.00 0.00 11 VAL A N 5
ATOM 5936 C CA . VAL A 1 11 ? 65.109 -1.441 -5.047 1.00 0.00 11 VAL A CA 5
ATOM 5937 C C . VAL A 1 11 ? 64.943 -2.414 -3.921 1.00 0.00 11 VAL A C 5
ATOM 5938 O O . VAL A 1 11 ? 65.441 -3.547 -3.976 1.00 0.00 11 VAL A O 5
ATOM 5951 N N . VAL A 1 12 ? 64.338 -1.959 -2.887 1.00 0.00 12 VAL A N 5
ATOM 5952 C CA . VAL A 1 12 ? 64.096 -2.761 -1.744 1.00 0.00 12 VAL A CA 5
ATOM 5953 C C . VAL A 1 12 ? 62.769 -3.456 -1.916 1.00 0.00 12 VAL A C 5
ATOM 5954 O O . VAL A 1 12 ? 61.719 -2.822 -1.929 1.00 0.00 12 VAL A O 5
ATOM 5967 N N . GLN A 1 13 ? 62.846 -4.731 -2.134 1.00 0.00 13 GLN A N 5
ATOM 5968 C CA . GLN A 1 13 ? 61.692 -5.574 -2.262 1.00 0.00 13 GLN A CA 5
ATOM 5969 C C . GLN A 1 13 ? 61.430 -6.109 -0.892 1.00 0.00 13 GLN A C 5
ATOM 5970 O O . GLN A 1 13 ? 62.295 -6.777 -0.328 1.00 0.00 13 GLN A O 5
ATOM 5984 N N . ALA A 1 14 ? 60.301 -5.805 -0.341 1.00 0.00 14 ALA A N 5
ATOM 5985 C CA . ALA A 1 14 ? 60.024 -6.146 1.027 1.00 0.00 14 ALA A CA 5
ATOM 5986 C C . ALA A 1 14 ? 58.586 -6.566 1.211 1.00 0.00 14 ALA A C 5
ATOM 5987 O O . ALA A 1 14 ? 57.787 -6.486 0.279 1.00 0.00 14 ALA A O 5
ATOM 5994 N N . LYS A 1 15 ? 58.273 -7.050 2.412 1.00 0.00 15 LYS A N 5
ATOM 5995 C CA . LYS A 1 15 ? 56.908 -7.408 2.782 1.00 0.00 15 LYS A CA 5
ATOM 5996 C C . LYS A 1 15 ? 56.027 -6.181 2.693 1.00 0.00 15 LYS A C 5
ATOM 5997 O O . LYS A 1 15 ? 56.271 -5.195 3.389 1.00 0.00 15 LYS A O 5
ATOM 6016 N N . SER A 1 16 ? 55.002 -6.262 1.877 1.00 0.00 16 SER A N 5
ATOM 6017 C CA . SER A 1 16 ? 54.098 -5.164 1.627 1.00 0.00 16 SER A CA 5
ATOM 6018 C C . SER A 1 16 ? 53.403 -4.720 2.916 1.00 0.00 16 SER A C 5
ATOM 6019 O O . SER A 1 16 ? 53.335 -3.525 3.217 1.00 0.00 16 SER A O 5
ATOM 6027 N N . GLU A 1 17 ? 52.975 -5.686 3.722 1.00 0.00 17 GLU A N 5
ATOM 6028 C CA . GLU A 1 17 ? 52.269 -5.398 4.971 1.00 0.00 17 GLU A CA 5
ATOM 6029 C C . GLU A 1 17 ? 53.200 -4.767 6.014 1.00 0.00 17 GLU A C 5
ATOM 6030 O O . GLU A 1 17 ? 52.751 -4.129 6.970 1.00 0.00 17 GLU A O 5
ATOM 6042 N N . ARG A 1 18 ? 54.491 -4.897 5.792 1.00 0.00 18 ARG A N 5
ATOM 6043 C CA . ARG A 1 18 ? 55.471 -4.444 6.739 1.00 0.00 18 ARG A CA 5
ATOM 6044 C C . ARG A 1 18 ? 56.180 -3.194 6.207 1.00 0.00 18 ARG A C 5
ATOM 6045 O O . ARG A 1 18 ? 57.031 -2.615 6.880 1.00 0.00 18 ARG A O 5
ATOM 6066 N N . ILE A 1 19 ? 55.772 -2.750 5.011 1.00 0.00 19 ILE A N 5
ATOM 6067 C CA . ILE A 1 19 ? 56.362 -1.571 4.358 1.00 0.00 19 ILE A CA 5
ATOM 6068 C C . ILE A 1 19 ? 56.273 -0.326 5.229 1.00 0.00 19 ILE A C 5
ATOM 6069 O O . ILE A 1 19 ? 57.205 0.484 5.252 1.00 0.00 19 ILE A O 5
ATOM 6085 N N . SER A 1 20 ? 55.193 -0.215 5.972 1.00 0.00 20 SER A N 5
ATOM 6086 C CA . SER A 1 20 ? 54.962 0.895 6.869 1.00 0.00 20 SER A CA 5
ATOM 6087 C C . SER A 1 20 ? 56.142 1.042 7.864 1.00 0.00 20 SER A C 5
ATOM 6088 O O . SER A 1 20 ? 56.713 2.126 8.026 1.00 0.00 20 SER A O 5
ATOM 6096 N N . ASP A 1 21 ? 56.555 -0.081 8.433 1.00 0.00 21 ASP A N 5
ATOM 6097 C CA . ASP A 1 21 ? 57.647 -0.118 9.401 1.00 0.00 21 ASP A CA 5
ATOM 6098 C C . ASP A 1 21 ? 58.972 0.053 8.690 1.00 0.00 21 ASP A C 5
ATOM 6099 O O . ASP A 1 21 ? 59.812 0.871 9.087 1.00 0.00 21 ASP A O 5
ATOM 6108 N N . ILE A 1 22 ? 59.139 -0.705 7.617 1.00 0.00 22 ILE A N 5
ATOM 6109 C CA . ILE A 1 22 ? 60.384 -0.745 6.851 1.00 0.00 22 ILE A CA 5
ATOM 6110 C C . ILE A 1 22 ? 60.764 0.625 6.286 1.00 0.00 22 ILE A C 5
ATOM 6111 O O . ILE A 1 22 ? 61.911 1.030 6.397 1.00 0.00 22 ILE A O 5
ATOM 6127 N N . SER A 1 23 ? 59.803 1.349 5.752 1.00 0.00 23 SER A N 5
ATOM 6128 C CA . SER A 1 23 ? 60.071 2.660 5.172 1.00 0.00 23 SER A CA 5
ATOM 6129 C C . SER A 1 23 ? 60.611 3.643 6.221 1.00 0.00 23 SER A C 5
ATOM 6130 O O . SER A 1 23 ? 61.537 4.408 5.948 1.00 0.00 23 SER A O 5
ATOM 6138 N N . THR A 1 24 ? 60.114 3.548 7.437 1.00 0.00 24 THR A N 5
ATOM 6139 C CA . THR A 1 24 ? 60.510 4.464 8.477 1.00 0.00 24 THR A CA 5
ATOM 6140 C C . THR A 1 24 ? 61.894 4.074 8.976 1.00 0.00 24 THR A C 5
ATOM 6141 O O . THR A 1 24 ? 62.734 4.918 9.280 1.00 0.00 24 THR A O 5
ATOM 6152 N N . GLN A 1 25 ? 62.132 2.788 8.973 1.00 0.00 25 GLN A N 5
ATOM 6153 C CA . GLN A 1 25 ? 63.393 2.230 9.319 1.00 0.00 25 GLN A CA 5
ATOM 6154 C C . GLN A 1 25 ? 64.473 2.589 8.298 1.00 0.00 25 GLN A C 5
ATOM 6155 O O . GLN A 1 25 ? 65.591 2.935 8.676 1.00 0.00 25 GLN A O 5
ATOM 6169 N N . LEU A 1 26 ? 64.131 2.537 7.012 1.00 0.00 26 LEU A N 5
ATOM 6170 C CA . LEU A 1 26 ? 65.049 2.883 5.967 1.00 0.00 26 LEU A CA 5
ATOM 6171 C C . LEU A 1 26 ? 65.405 4.351 6.025 1.00 0.00 26 LEU A C 5
ATOM 6172 O O . LEU A 1 26 ? 66.551 4.716 5.845 1.00 0.00 26 LEU A O 5
ATOM 6188 N N . ASN A 1 27 ? 64.427 5.186 6.330 1.00 0.00 27 ASN A N 5
ATOM 6189 C CA . ASN A 1 27 ? 64.657 6.634 6.437 1.00 0.00 27 ASN A CA 5
ATOM 6190 C C . ASN A 1 27 ? 65.375 7.011 7.729 1.00 0.00 27 ASN A C 5
ATOM 6191 O O . ASN A 1 27 ? 65.687 8.190 7.952 1.00 0.00 27 ASN A O 5
ATOM 6202 N N . ALA A 1 28 ? 65.639 6.040 8.575 1.00 0.00 28 ALA A N 5
ATOM 6203 C CA . ALA A 1 28 ? 66.292 6.305 9.836 1.00 0.00 28 ALA A CA 5
ATOM 6204 C C . ALA A 1 28 ? 67.810 6.287 9.699 1.00 0.00 28 ALA A C 5
ATOM 6205 O O . ALA A 1 28 ? 68.511 6.941 10.471 1.00 0.00 28 ALA A O 5
ATOM 6212 N N . PHE A 1 29 ? 68.322 5.558 8.714 1.00 0.00 29 PHE A N 5
ATOM 6213 C CA . PHE A 1 29 ? 69.725 5.454 8.531 1.00 0.00 29 PHE A CA 5
ATOM 6214 C C . PHE A 1 29 ? 70.271 6.743 7.895 1.00 0.00 29 PHE A C 5
ATOM 6215 O O . PHE A 1 29 ? 69.634 7.319 6.992 1.00 0.00 29 PHE A O 5
ATOM 6232 N N . PRO A 1 30 ? 71.448 7.208 8.342 1.00 0.00 30 PRO A N 5
ATOM 6233 C CA . PRO A 1 30 ? 72.053 8.445 7.852 1.00 0.00 30 PRO A CA 5
ATOM 6234 C C . PRO A 1 30 ? 72.478 8.343 6.388 1.00 0.00 30 PRO A C 5
ATOM 6235 O O . PRO A 1 30 ? 73.393 7.591 6.039 1.00 0.00 30 PRO A O 5
ATOM 6246 N N . GLY A 1 31 ? 71.791 9.066 5.543 1.00 0.00 31 GLY A N 5
ATOM 6247 C CA . GLY A 1 31 ? 72.110 9.079 4.134 1.00 0.00 31 GLY A CA 5
ATOM 6248 C C . GLY A 1 31 ? 71.240 8.158 3.343 1.00 0.00 31 GLY A C 5
ATOM 6249 O O . GLY A 1 31 ? 71.430 7.995 2.143 1.00 0.00 31 GLY A O 5
ATOM 6253 N N . CYS A 1 32 ? 70.285 7.569 4.005 1.00 0.00 32 CYS A N 5
ATOM 6254 C CA . CYS A 1 32 ? 69.395 6.634 3.395 1.00 0.00 32 CYS A CA 5
ATOM 6255 C C . CYS A 1 32 ? 67.972 7.156 3.457 1.00 0.00 32 CYS A C 5
ATOM 6256 O O . CYS A 1 32 ? 67.402 7.316 4.535 1.00 0.00 32 CYS A O 5
ATOM 6264 N N . GLU A 1 33 ? 67.415 7.454 2.317 1.00 0.00 33 GLU A N 5
ATOM 6265 C CA . GLU A 1 33 ? 66.057 7.955 2.242 1.00 0.00 33 GLU A CA 5
ATOM 6266 C C . GLU A 1 33 ? 65.276 7.185 1.190 1.00 0.00 33 GLU A C 5
ATOM 6267 O O . GLU A 1 33 ? 65.823 6.814 0.147 1.00 0.00 33 GLU A O 5
ATOM 6279 N N . VAL A 1 34 ? 64.019 6.927 1.472 1.00 0.00 34 VAL A N 5
ATOM 6280 C CA . VAL A 1 34 ? 63.138 6.271 0.527 1.00 0.00 34 VAL A CA 5
ATOM 6281 C C . VAL A 1 34 ? 62.524 7.353 -0.342 1.00 0.00 34 VAL A C 5
ATOM 6282 O O . VAL A 1 34 ? 62.009 8.337 0.176 1.00 0.00 34 VAL A O 5
ATOM 6295 N N . ALA A 1 35 ? 62.605 7.193 -1.627 1.00 0.00 35 ALA A N 5
ATOM 6296 C CA . ALA A 1 35 ? 62.055 8.165 -2.538 1.00 0.00 35 ALA A CA 5
ATOM 6297 C C . ALA A 1 35 ? 60.716 7.679 -3.070 1.00 0.00 35 ALA A C 5
ATOM 6298 O O . ALA A 1 35 ? 59.661 8.265 -2.797 1.00 0.00 35 ALA A O 5
ATOM 6305 N N . VAL A 1 36 ? 60.753 6.596 -3.799 1.00 0.00 36 VAL A N 5
ATOM 6306 C CA . VAL A 1 36 ? 59.555 6.023 -4.372 1.00 0.00 36 VAL A CA 5
ATOM 6307 C C . VAL A 1 36 ? 59.118 4.865 -3.500 1.00 0.00 36 VAL A C 5
ATOM 6308 O O . VAL A 1 36 ? 59.929 4.003 -3.161 1.00 0.00 36 VAL A O 5
ATOM 6321 N N . SER A 1 37 ? 57.884 4.861 -3.115 1.00 0.00 37 SER A N 5
ATOM 6322 C CA . SER A 1 37 ? 57.365 3.836 -2.270 1.00 0.00 37 SER A CA 5
ATOM 6323 C C . SER A 1 37 ? 56.117 3.204 -2.883 1.00 0.00 37 SER A C 5
ATOM 6324 O O . SER A 1 37 ? 55.047 3.822 -2.917 1.00 0.00 37 SER A O 5
ATOM 6332 N N . ASP A 1 38 ? 56.268 2.004 -3.402 1.00 0.00 38 ASP A N 5
ATOM 6333 C CA . ASP A 1 38 ? 55.157 1.273 -3.982 1.00 0.00 38 ASP A CA 5
ATOM 6334 C C . ASP A 1 38 ? 54.728 0.218 -3.017 1.00 0.00 38 ASP A C 5
ATOM 6335 O O . ASP A 1 38 ? 55.293 -0.893 -3.015 1.00 0.00 38 ASP A O 5
ATOM 6344 N N . ALA A 1 39 ? 53.769 0.544 -2.179 1.00 0.00 39 ALA A N 5
ATOM 6345 C CA . ALA A 1 39 ? 53.212 -0.425 -1.251 1.00 0.00 39 ALA A CA 5
ATOM 6346 C C . ALA A 1 39 ? 52.670 -1.689 -1.992 1.00 0.00 39 ALA A C 5
ATOM 6347 O O . ALA A 1 39 ? 53.017 -2.802 -1.608 1.00 0.00 39 ALA A O 5
ATOM 6354 N N . PRO A 1 40 ? 51.863 -1.538 -3.109 1.00 0.00 40 PRO A N 5
ATOM 6355 C CA . PRO A 1 40 ? 51.290 -2.681 -3.874 1.00 0.00 40 PRO A CA 5
ATOM 6356 C C . PRO A 1 40 ? 52.356 -3.670 -4.375 1.00 0.00 40 PRO A C 5
ATOM 6357 O O . PRO A 1 40 ? 52.206 -4.886 -4.237 1.00 0.00 40 PRO A O 5
ATOM 6368 N N . SER A 1 41 ? 53.438 -3.133 -4.911 1.00 0.00 41 SER A N 5
ATOM 6369 C CA . SER A 1 41 ? 54.471 -3.921 -5.530 1.00 0.00 41 SER A CA 5
ATOM 6370 C C . SER A 1 41 ? 55.427 -4.510 -4.487 1.00 0.00 41 SER A C 5
ATOM 6371 O O . SER A 1 41 ? 56.080 -5.526 -4.727 1.00 0.00 41 SER A O 5
ATOM 6379 N N . GLY A 1 42 ? 55.486 -3.890 -3.326 1.00 0.00 42 GLY A N 5
ATOM 6380 C CA . GLY A 1 42 ? 56.438 -4.324 -2.335 1.00 0.00 42 GLY A CA 5
ATOM 6381 C C . GLY A 1 42 ? 57.790 -3.700 -2.621 1.00 0.00 42 GLY A C 5
ATOM 6382 O O . GLY A 1 42 ? 58.822 -4.230 -2.242 1.00 0.00 42 GLY A O 5
ATOM 6386 N N . GLN A 1 43 ? 57.757 -2.564 -3.304 1.00 0.00 43 GLN A N 5
ATOM 6387 C CA . GLN A 1 43 ? 58.950 -1.898 -3.787 1.00 0.00 43 GLN A CA 5
ATOM 6388 C C . GLN A 1 43 ? 59.191 -0.590 -3.093 1.00 0.00 43 GLN A C 5
ATOM 6389 O O . GLN A 1 43 ? 58.308 0.260 -3.019 1.00 0.00 43 GLN A O 5
ATOM 6403 N N . LEU A 1 44 ? 60.369 -0.437 -2.600 1.00 0.00 44 LEU A N 5
ATOM 6404 C CA . LEU A 1 44 ? 60.797 0.786 -1.989 1.00 0.00 44 LEU A CA 5
ATOM 6405 C C . LEU A 1 44 ? 62.111 1.214 -2.616 1.00 0.00 44 LEU A C 5
ATOM 6406 O O . LEU A 1 44 ? 63.090 0.474 -2.581 1.00 0.00 44 LEU A O 5
ATOM 6422 N N . ILE A 1 45 ? 62.118 2.368 -3.227 1.00 0.00 45 ILE A N 5
ATOM 6423 C CA . ILE A 1 45 ? 63.316 2.902 -3.834 1.00 0.00 45 ILE A CA 5
ATOM 6424 C C . ILE A 1 45 ? 64.044 3.709 -2.803 1.00 0.00 45 ILE A C 5
ATOM 6425 O O . ILE A 1 45 ? 63.516 4.706 -2.293 1.00 0.00 45 ILE A O 5
ATOM 6441 N N . VAL A 1 46 ? 65.222 3.298 -2.499 1.00 0.00 46 VAL A N 5
ATOM 6442 C CA . VAL A 1 46 ? 66.012 3.935 -1.504 1.00 0.00 46 VAL A CA 5
ATOM 6443 C C . VAL A 1 46 ? 67.213 4.576 -2.158 1.00 0.00 46 VAL A C 5
ATOM 6444 O O . VAL A 1 46 ? 67.911 3.942 -2.947 1.00 0.00 46 VAL A O 5
ATOM 6457 N N . VAL A 1 47 ? 67.414 5.827 -1.873 1.00 0.00 47 VAL A N 5
ATOM 6458 C CA . VAL A 1 47 ? 68.538 6.551 -2.380 1.00 0.00 47 VAL A CA 5
ATOM 6459 C C . VAL A 1 47 ? 69.515 6.740 -1.242 1.00 0.00 47 VAL A C 5
ATOM 6460 O O . VAL A 1 47 ? 69.223 7.445 -0.263 1.00 0.00 47 VAL A O 5
ATOM 6473 N N . VAL A 1 48 ? 70.627 6.086 -1.341 1.00 0.00 48 VAL A N 5
ATOM 6474 C CA . VAL A 1 48 ? 71.655 6.182 -0.347 1.00 0.00 48 VAL A CA 5
ATOM 6475 C C . VAL A 1 48 ? 72.768 7.010 -0.927 1.00 0.00 48 VAL A C 5
ATOM 6476 O O . VAL A 1 48 ? 73.246 6.724 -2.029 1.00 0.00 48 VAL A O 5
ATOM 6489 N N . GLU A 1 49 ? 73.147 8.033 -0.233 1.00 0.00 49 GLU A N 5
ATOM 6490 C CA . GLU A 1 49 ? 74.163 8.919 -0.702 1.00 0.00 49 GLU A CA 5
ATOM 6491 C C . GLU A 1 49 ? 75.130 9.270 0.412 1.00 0.00 49 GLU A C 5
ATOM 6492 O O . GLU A 1 49 ? 74.721 9.615 1.535 1.00 0.00 49 GLU A O 5
ATOM 6504 N N . ALA A 1 50 ? 76.399 9.128 0.120 1.00 0.00 50 ALA A N 5
ATOM 6505 C CA . ALA A 1 50 ? 77.455 9.366 1.071 1.00 0.00 50 ALA A CA 5
ATOM 6506 C C . ALA A 1 50 ? 78.716 9.692 0.306 1.00 0.00 50 ALA A C 5
ATOM 6507 O O . ALA A 1 50 ? 78.771 9.442 -0.901 1.00 0.00 50 ALA A O 5
ATOM 6514 N N . GLU A 1 51 ? 79.699 10.272 0.972 1.00 0.00 51 GLU A N 5
ATOM 6515 C CA . GLU A 1 51 ? 80.949 10.620 0.318 1.00 0.00 51 GLU A CA 5
ATOM 6516 C C . GLU A 1 51 ? 81.780 9.380 0.030 1.00 0.00 51 GLU A C 5
ATOM 6517 O O . GLU A 1 51 ? 81.993 9.022 -1.123 1.00 0.00 51 GLU A O 5
ATOM 6529 N N . ASP A 1 52 ? 82.239 8.734 1.087 1.00 0.00 52 ASP A N 5
ATOM 6530 C CA . ASP A 1 52 ? 83.087 7.562 0.961 1.00 0.00 52 ASP A CA 5
ATOM 6531 C C . ASP A 1 52 ? 82.259 6.399 0.496 1.00 0.00 52 ASP A C 5
ATOM 6532 O O . ASP A 1 52 ? 81.121 6.214 0.960 1.00 0.00 52 ASP A O 5
ATOM 6541 N N . SER A 1 53 ? 82.824 5.596 -0.365 1.00 0.00 53 SER A N 5
ATOM 6542 C CA . SER A 1 53 ? 82.157 4.428 -0.883 1.00 0.00 53 SER A CA 5
ATOM 6543 C C . SER A 1 53 ? 81.929 3.419 0.222 1.00 0.00 53 SER A C 5
ATOM 6544 O O . SER A 1 53 ? 80.913 2.768 0.260 1.00 0.00 53 SER A O 5
ATOM 6552 N N . GLU A 1 54 ? 82.864 3.346 1.145 1.00 0.00 54 GLU A N 5
ATOM 6553 C CA . GLU A 1 54 ? 82.787 2.440 2.278 1.00 0.00 54 GLU A CA 5
ATOM 6554 C C . GLU A 1 54 ? 81.602 2.832 3.155 1.00 0.00 54 GLU A C 5
ATOM 6555 O O . GLU A 1 54 ? 80.797 1.993 3.560 1.00 0.00 54 GLU A O 5
ATOM 6567 N N . THR A 1 55 ? 81.497 4.121 3.402 1.00 0.00 55 THR A N 5
ATOM 6568 C CA . THR A 1 55 ? 80.425 4.689 4.174 1.00 0.00 55 THR A CA 5
ATOM 6569 C C . THR A 1 55 ? 79.084 4.412 3.461 1.00 0.00 55 THR A C 5
ATOM 6570 O O . THR A 1 55 ? 78.066 4.100 4.098 1.00 0.00 55 THR A O 5
ATOM 6581 N N . LEU A 1 56 ? 79.118 4.476 2.136 1.00 0.00 56 LEU A N 5
ATOM 6582 C CA . LEU A 1 56 ? 77.974 4.167 1.304 1.00 0.00 56 LEU A CA 5
ATOM 6583 C C . LEU A 1 56 ? 77.593 2.685 1.511 1.00 0.00 56 LEU A C 5
ATOM 6584 O O . LEU A 1 56 ? 76.444 2.367 1.822 1.00 0.00 56 LEU A O 5
ATOM 6600 N N . ILE A 1 57 ? 78.601 1.796 1.400 1.00 0.00 57 ILE A N 5
ATOM 6601 C CA . ILE A 1 57 ? 78.428 0.335 1.561 1.00 0.00 57 ILE A CA 5
ATOM 6602 C C . ILE A 1 57 ? 77.784 0.006 2.905 1.00 0.00 57 ILE A C 5
ATOM 6603 O O . ILE A 1 57 ? 76.820 -0.739 2.966 1.00 0.00 57 ILE A O 5
ATOM 6619 N N . GLN A 1 58 ? 78.310 0.587 3.965 1.00 0.00 58 GLN A N 5
ATOM 6620 C CA . GLN A 1 58 ? 77.822 0.326 5.317 1.00 0.00 58 GLN A CA 5
ATOM 6621 C C . GLN A 1 58 ? 76.389 0.803 5.508 1.00 0.00 58 GLN A C 5
ATOM 6622 O O . GLN A 1 58 ? 75.609 0.199 6.271 1.00 0.00 58 GLN A O 5
ATOM 6636 N N . THR A 1 59 ? 76.019 1.845 4.805 1.00 0.00 59 THR A N 5
ATOM 6637 C CA . THR A 1 59 ? 74.673 2.324 4.874 1.00 0.00 59 THR A CA 5
ATOM 6638 C C . THR A 1 59 ? 73.744 1.348 4.084 1.00 0.00 59 THR A C 5
ATOM 6639 O O . THR A 1 59 ? 72.627 1.045 4.513 1.00 0.00 59 THR A O 5
ATOM 6650 N N . ILE A 1 60 ? 74.258 0.806 2.969 1.00 0.00 60 ILE A N 5
ATOM 6651 C CA . ILE A 1 60 ? 73.536 -0.209 2.182 1.00 0.00 60 ILE A CA 5
ATOM 6652 C C . ILE A 1 60 ? 73.403 -1.505 3.011 1.00 0.00 60 ILE A C 5
ATOM 6653 O O . ILE A 1 60 ? 72.353 -2.151 3.017 1.00 0.00 60 ILE A O 5
ATOM 6669 N N . GLU A 1 61 ? 74.478 -1.844 3.721 1.00 0.00 61 GLU A N 5
ATOM 6670 C CA . GLU A 1 61 ? 74.534 -2.996 4.628 1.00 0.00 61 GLU A CA 5
ATOM 6671 C C . GLU A 1 61 ? 73.398 -2.884 5.648 1.00 0.00 61 GLU A C 5
ATOM 6672 O O . GLU A 1 61 ? 72.658 -3.832 5.870 1.00 0.00 61 GLU A O 5
ATOM 6684 N N . SER A 1 62 ? 73.240 -1.691 6.200 1.00 0.00 62 SER A N 5
ATOM 6685 C CA . SER A 1 62 ? 72.196 -1.378 7.154 1.00 0.00 62 SER A CA 5
ATOM 6686 C C . SER A 1 62 ? 70.800 -1.656 6.582 1.00 0.00 62 SER A C 5
ATOM 6687 O O . SER A 1 62 ? 69.948 -2.242 7.241 1.00 0.00 62 SER A O 5
ATOM 6695 N N . VAL A 1 63 ? 70.605 -1.263 5.353 1.00 0.00 63 VAL A N 5
ATOM 6696 C CA . VAL A 1 63 ? 69.367 -1.478 4.631 1.00 0.00 63 VAL A CA 5
ATOM 6697 C C . VAL A 1 63 ? 69.092 -2.989 4.463 1.00 0.00 63 VAL A C 5
ATOM 6698 O O . VAL A 1 63 ? 67.960 -3.450 4.592 1.00 0.00 63 VAL A O 5
ATOM 6711 N N . ARG A 1 64 ? 70.152 -3.753 4.235 1.00 0.00 64 ARG A N 5
ATOM 6712 C CA . ARG A 1 64 ? 70.051 -5.206 4.075 1.00 0.00 64 ARG A CA 5
ATOM 6713 C C . ARG A 1 64 ? 69.824 -5.888 5.443 1.00 0.00 64 ARG A C 5
ATOM 6714 O O . ARG A 1 64 ? 69.559 -7.089 5.523 1.00 0.00 64 ARG A O 5
ATOM 6735 N N . ASN A 1 65 ? 69.951 -5.114 6.512 1.00 0.00 65 ASN A N 5
ATOM 6736 C CA . ASN A 1 65 ? 69.741 -5.600 7.877 1.00 0.00 65 ASN A CA 5
ATOM 6737 C C . ASN A 1 65 ? 68.298 -5.431 8.307 1.00 0.00 65 ASN A C 5
ATOM 6738 O O . ASN A 1 65 ? 67.927 -5.828 9.407 1.00 0.00 65 ASN A O 5
ATOM 6749 N N . VAL A 1 66 ? 67.486 -4.814 7.471 1.00 0.00 66 VAL A N 5
ATOM 6750 C CA . VAL A 1 66 ? 66.099 -4.611 7.831 1.00 0.00 66 VAL A CA 5
ATOM 6751 C C . VAL A 1 66 ? 65.322 -5.867 7.620 1.00 0.00 66 VAL A C 5
ATOM 6752 O O . VAL A 1 66 ? 65.226 -6.388 6.507 1.00 0.00 66 VAL A O 5
ATOM 6765 N N . GLU A 1 67 ? 64.790 -6.361 8.685 1.00 0.00 67 GLU A N 5
ATOM 6766 C CA . GLU A 1 67 ? 64.050 -7.536 8.673 1.00 0.00 67 GLU A CA 5
ATOM 6767 C C . GLU A 1 67 ? 62.666 -7.276 8.209 1.00 0.00 67 GLU A C 5
ATOM 6768 O O . GLU A 1 67 ? 61.891 -6.555 8.834 1.00 0.00 67 GLU A O 5
ATOM 6780 N N . GLY A 1 68 ? 62.409 -7.822 7.089 1.00 0.00 68 GLY A N 5
ATOM 6781 C CA . GLY A 1 68 ? 61.176 -7.651 6.408 1.00 0.00 68 GLY A CA 5
ATOM 6782 C C . GLY A 1 68 ? 61.452 -7.443 4.952 1.00 0.00 68 GLY A C 5
ATOM 6783 O O . GLY A 1 68 ? 60.541 -7.369 4.131 1.00 0.00 68 GLY A O 5
ATOM 6787 N N . VAL A 1 69 ? 62.721 -7.336 4.635 1.00 0.00 69 VAL A N 5
ATOM 6788 C CA . VAL A 1 69 ? 63.154 -7.174 3.276 1.00 0.00 69 VAL A CA 5
ATOM 6789 C C . VAL A 1 69 ? 63.353 -8.556 2.642 1.00 0.00 69 VAL A C 5
ATOM 6790 O O . VAL A 1 69 ? 63.739 -9.500 3.309 1.00 0.00 69 VAL A O 5
ATOM 6803 N N . LEU A 1 70 ? 63.048 -8.661 1.388 1.00 0.00 70 LEU A N 5
ATOM 6804 C CA . LEU A 1 70 ? 63.170 -9.893 0.654 1.00 0.00 70 LEU A CA 5
ATOM 6805 C C . LEU A 1 70 ? 64.466 -9.840 -0.111 1.00 0.00 70 LEU A C 5
ATOM 6806 O O . LEU A 1 70 ? 65.281 -10.760 -0.066 1.00 0.00 70 LEU A O 5
ATOM 6822 N N . ALA A 1 71 ? 64.673 -8.721 -0.780 1.00 0.00 71 ALA A N 5
ATOM 6823 C CA . ALA A 1 71 ? 65.845 -8.507 -1.572 1.00 0.00 71 ALA A CA 5
ATOM 6824 C C . ALA A 1 71 ? 66.101 -7.031 -1.733 1.00 0.00 71 ALA A C 5
ATOM 6825 O O . ALA A 1 71 ? 65.169 -6.247 -1.924 1.00 0.00 71 ALA A O 5
ATOM 6832 N N . VAL A 1 72 ? 67.329 -6.653 -1.609 1.00 0.00 72 VAL A N 5
ATOM 6833 C CA . VAL A 1 72 ? 67.746 -5.304 -1.880 1.00 0.00 72 VAL A CA 5
ATOM 6834 C C . VAL A 1 72 ? 68.527 -5.354 -3.172 1.00 0.00 72 VAL A C 5
ATOM 6835 O O . VAL A 1 72 ? 69.627 -5.918 -3.224 1.00 0.00 72 VAL A O 5
ATOM 6848 N N . SER A 1 73 ? 67.952 -4.833 -4.200 1.00 0.00 73 SER A N 5
ATOM 6849 C CA . SER A 1 73 ? 68.564 -4.859 -5.489 1.00 0.00 73 SER A CA 5
ATOM 6850 C C . SER A 1 73 ? 69.313 -3.560 -5.743 1.00 0.00 73 SER A C 5
ATOM 6851 O O . SER A 1 73 ? 68.733 -2.470 -5.672 1.00 0.00 73 SER A O 5
ATOM 6859 N N . LEU A 1 74 ? 70.595 -3.677 -6.000 1.00 0.00 74 LEU A N 5
ATOM 6860 C CA . LEU A 1 74 ? 71.435 -2.534 -6.240 1.00 0.00 74 LEU A CA 5
ATOM 6861 C C . LEU A 1 74 ? 71.272 -2.113 -7.699 1.00 0.00 74 LEU A C 5
ATOM 6862 O O . LEU A 1 74 ? 71.589 -2.881 -8.616 1.00 0.00 74 LEU A O 5
ATOM 6878 N N . VAL A 1 75 ? 70.751 -0.926 -7.902 1.00 0.00 75 VAL A N 5
ATOM 6879 C CA . VAL A 1 75 ? 70.476 -0.415 -9.231 1.00 0.00 75 VAL A CA 5
ATOM 6880 C C . VAL A 1 75 ? 71.681 0.312 -9.797 1.00 0.00 75 VAL A C 5
ATOM 6881 O O . VAL A 1 75 ? 72.230 -0.054 -10.845 1.00 0.00 75 VAL A O 5
ATOM 6894 N N . TYR A 1 76 ? 72.083 1.301 -9.098 1.00 0.00 76 TYR A N 5
ATOM 6895 C CA . TYR A 1 76 ? 73.157 2.162 -9.503 1.00 0.00 76 TYR A CA 5
ATOM 6896 C C . TYR A 1 76 ? 73.989 2.475 -8.306 1.00 0.00 76 TYR A C 5
ATOM 6897 O O . TYR A 1 76 ? 73.451 2.551 -7.213 1.00 0.00 76 TYR A O 5
ATOM 6915 N N . HIS A 1 77 ? 75.270 2.624 -8.510 1.00 0.00 77 HIS A N 5
ATOM 6916 C CA . HIS A 1 77 ? 76.206 3.026 -7.492 1.00 0.00 77 HIS A CA 5
ATOM 6917 C C . HIS A 1 77 ? 77.459 3.488 -8.192 1.00 0.00 77 HIS A C 5
ATOM 6918 O O . HIS A 1 77 ? 77.478 3.603 -9.417 1.00 0.00 77 HIS A O 5
ATOM 6932 N N . GLN A 1 78 ? 78.480 3.755 -7.443 1.00 0.00 78 GLN A N 5
ATOM 6933 C CA . GLN A 1 78 ? 79.736 4.132 -8.007 1.00 0.00 78 GLN A CA 5
ATOM 6934 C C . GLN A 1 78 ? 80.772 3.085 -7.642 1.00 0.00 78 GLN A C 5
ATOM 6935 O O . GLN A 1 78 ? 80.730 2.515 -6.540 1.00 0.00 78 GLN A O 5
ATOM 6949 N N . GLN A 1 79 ? 81.671 2.810 -8.555 1.00 0.00 79 GLN A N 5
ATOM 6950 C CA . GLN A 1 79 ? 82.704 1.790 -8.374 1.00 0.00 79 GLN A CA 5
ATOM 6951 C C . GLN A 1 79 ? 83.976 2.439 -7.845 1.00 0.00 79 GLN A C 5
ATOM 6952 O O . GLN A 1 79 ? 85.089 2.131 -8.280 1.00 0.00 79 GLN A O 5
ATOM 6966 N N . GLU A 1 80 ? 83.814 3.276 -6.850 1.00 0.00 80 GLU A N 5
ATOM 6967 C CA . GLU A 1 80 ? 84.917 4.051 -6.327 1.00 0.00 80 GLU A CA 5
ATOM 6968 C C . GLU A 1 80 ? 85.729 3.253 -5.305 1.00 0.00 80 GLU A C 5
ATOM 6969 O O . GLU A 1 80 ? 86.700 3.767 -4.754 1.00 0.00 80 GLU A O 5
ATOM 6981 N N . GLU A 1 81 ? 85.328 2.011 -5.033 1.00 0.00 81 GLU A N 5
ATOM 6982 C CA . GLU A 1 81 ? 86.085 1.168 -4.111 1.00 0.00 81 GLU A CA 5
ATOM 6983 C C . GLU A 1 81 ? 87.377 0.756 -4.787 1.00 0.00 81 GLU A C 5
ATOM 6984 O O . GLU A 1 81 ? 88.471 0.925 -4.224 1.00 0.00 81 GLU A O 5
ATOM 6996 N N . GLN A 1 82 ? 87.225 0.263 -6.014 1.00 0.00 82 GLN A N 5
ATOM 6997 C CA . GLN A 1 82 ? 88.312 -0.148 -6.898 1.00 0.00 82 GLN A CA 5
ATOM 6998 C C . GLN A 1 82 ? 89.002 -1.430 -6.380 1.00 0.00 82 GLN A C 5
ATOM 6999 O O . GLN A 1 82 ? 88.843 -1.827 -5.211 1.00 0.00 82 GLN A O 5
ATOM 7013 N N . GLY A 1 83 ? 89.717 -2.090 -7.248 1.00 0.00 83 GLY A N 5
ATOM 7014 C CA . GLY A 1 83 ? 90.426 -3.259 -6.864 1.00 0.00 83 GLY A CA 5
ATOM 7015 C C . GLY A 1 83 ? 89.734 -4.497 -7.338 1.00 0.00 83 GLY A C 5
ATOM 7016 O O . GLY A 1 83 ? 88.797 -4.428 -8.158 1.00 0.00 83 GLY A O 5
ATOM 7020 N N . GLU A 1 84 ? 90.151 -5.610 -6.827 1.00 0.00 84 GLU A N 5
ATOM 7021 C CA . GLU A 1 84 ? 89.620 -6.881 -7.225 1.00 0.00 84 GLU A CA 5
ATOM 7022 C C . GLU A 1 84 ? 89.022 -7.569 -6.023 1.00 0.00 84 GLU A C 5
ATOM 7023 O O . GLU A 1 84 ? 89.389 -7.268 -4.877 1.00 0.00 84 GLU A O 5
ATOM 7035 N N . GLU A 1 85 ? 88.099 -8.468 -6.256 1.00 0.00 85 GLU A N 5
ATOM 7036 C CA . GLU A 1 85 ? 87.500 -9.190 -5.173 1.00 0.00 85 GLU A CA 5
ATOM 7037 C C . GLU A 1 85 ? 88.248 -10.479 -4.935 1.00 0.00 85 GLU A C 5
ATOM 7038 O O . GLU A 1 85 ? 87.935 -11.528 -5.527 1.00 0.00 85 GLU A O 5
ATOM 7050 N N . THR A 1 86 ? 89.253 -10.382 -4.115 1.00 0.00 86 THR A N 5
ATOM 7051 C CA . THR A 1 86 ? 90.129 -11.460 -3.804 1.00 0.00 86 THR A CA 5
ATOM 7052 C C . THR A 1 86 ? 89.557 -12.307 -2.663 1.00 0.00 86 THR A C 5
ATOM 7053 O O . THR A 1 86 ? 89.367 -11.819 -1.541 1.00 0.00 86 THR A O 5
ATOM 7064 N N . PRO A 1 87 ? 89.210 -13.553 -2.942 1.00 0.00 87 PRO A N 5
ATOM 7065 C CA . PRO A 1 87 ? 88.666 -14.446 -1.959 1.00 0.00 87 PRO A CA 5
ATOM 7066 C C . PRO A 1 87 ? 89.728 -15.395 -1.389 1.00 0.00 87 PRO A C 5
ATOM 7067 O O . PRO A 1 87 ? 90.937 -15.158 -1.525 1.00 0.00 87 PRO A O 5
ATOM 7078 N N . ARG A 1 88 ? 89.278 -16.432 -0.743 1.00 0.00 88 ARG A N 5
ATOM 7079 C CA . ARG A 1 88 ? 90.145 -17.441 -0.209 1.00 0.00 88 ARG A CA 5
ATOM 7080 C C . ARG A 1 88 ? 89.985 -18.728 -0.982 1.00 0.00 88 ARG A C 5
ATOM 7081 O O . ARG A 1 88 ? 89.121 -19.550 -0.675 1.00 0.00 88 ARG A O 5
ATOM 7102 N N . SER A 1 89 ? 90.764 -18.877 -2.023 1.00 0.00 89 SER A N 5
ATOM 7103 C CA . SER A 1 89 ? 90.691 -20.060 -2.842 1.00 0.00 89 SER A CA 5
ATOM 7104 C C . SER A 1 89 ? 91.646 -21.155 -2.354 1.00 0.00 89 SER A C 5
ATOM 7105 O O . SER A 1 89 ? 91.589 -22.291 -2.827 1.00 0.00 89 SER A O 5
ATOM 7113 N N . HIS A 1 90 ? 92.508 -20.822 -1.408 1.00 0.00 90 HIS A N 5
ATOM 7114 C CA . HIS A 1 90 ? 93.414 -21.797 -0.824 1.00 0.00 90 HIS A CA 5
ATOM 7115 C C . HIS A 1 90 ? 93.782 -21.368 0.582 1.00 0.00 90 HIS A C 5
ATOM 7116 O O . HIS A 1 90 ? 94.441 -20.343 0.777 1.00 0.00 90 HIS A O 5
ATOM 7130 N N . HIS A 1 91 ? 93.334 -22.119 1.551 1.00 0.00 91 HIS A N 5
ATOM 7131 C CA . HIS A 1 91 ? 93.635 -21.818 2.936 1.00 0.00 91 HIS A CA 5
ATOM 7132 C C . HIS A 1 91 ? 94.941 -22.446 3.336 1.00 0.00 91 HIS A C 5
ATOM 7133 O O . HIS A 1 91 ? 94.984 -23.574 3.836 1.00 0.00 91 HIS A O 5
ATOM 7147 N N . HIS A 1 92 ? 96.003 -21.758 3.032 1.00 0.00 92 HIS A N 5
ATOM 7148 C CA . HIS A 1 92 ? 97.328 -22.217 3.371 1.00 0.00 92 HIS A CA 5
ATOM 7149 C C . HIS A 1 92 ? 97.640 -21.861 4.817 1.00 0.00 92 HIS A C 5
ATOM 7150 O O . HIS A 1 92 ? 98.316 -22.599 5.519 1.00 0.00 92 HIS A O 5
ATOM 7164 N N . HIS A 1 93 ? 97.112 -20.751 5.256 1.00 0.00 93 HIS A N 5
ATOM 7165 C CA . HIS A 1 93 ? 97.373 -20.261 6.588 1.00 0.00 93 HIS A CA 5
ATOM 7166 C C . HIS A 1 93 ? 96.160 -20.492 7.462 1.00 0.00 93 HIS A C 5
ATOM 7167 O O . HIS A 1 93 ? 95.157 -19.767 7.348 1.00 0.00 93 HIS A O 5
ATOM 7181 N N . HIS A 1 94 ? 96.264 -21.530 8.300 1.00 0.00 94 HIS A N 5
ATOM 7182 C CA . HIS A 1 94 ? 95.215 -21.997 9.215 1.00 0.00 94 HIS A CA 5
ATOM 7183 C C . HIS A 1 94 ? 94.116 -22.736 8.454 1.00 0.00 94 HIS A C 5
ATOM 7184 O O . HIS A 1 94 ? 93.354 -22.144 7.684 1.00 0.00 94 HIS A O 5
ATOM 7198 N N . HIS A 1 95 ? 94.049 -24.021 8.673 1.00 0.00 95 HIS A N 5
ATOM 7199 C CA . HIS A 1 95 ? 93.083 -24.864 8.031 1.00 0.00 95 HIS A CA 5
ATOM 7200 C C . HIS A 1 95 ? 92.506 -25.801 9.078 1.00 0.00 95 HIS A C 5
ATOM 7201 O O . HIS A 1 95 ? 91.357 -25.606 9.488 1.00 0.00 95 HIS A O 5
ATOM 7216 N N . MET A 1 1 ? 86.117 12.161 -1.350 1.00 0.00 1 MET A N 6
ATOM 7217 C CA . MET A 1 1 ? 85.847 13.551 -0.983 1.00 0.00 1 MET A CA 6
ATOM 7218 C C . MET A 1 1 ? 85.702 14.383 -2.241 1.00 0.00 1 MET A C 6
ATOM 7219 O O . MET A 1 1 ? 86.696 14.757 -2.867 1.00 0.00 1 MET A O 6
ATOM 7235 N N . HIS A 1 2 ? 84.484 14.655 -2.634 1.00 0.00 2 HIS A N 6
ATOM 7236 C CA . HIS A 1 2 ? 84.227 15.358 -3.878 1.00 0.00 2 HIS A CA 6
ATOM 7237 C C . HIS A 1 2 ? 83.207 16.457 -3.666 1.00 0.00 2 HIS A C 6
ATOM 7238 O O . HIS A 1 2 ? 82.669 16.618 -2.566 1.00 0.00 2 HIS A O 6
ATOM 7252 N N . THR A 1 3 ? 82.948 17.217 -4.711 1.00 0.00 3 THR A N 6
ATOM 7253 C CA . THR A 1 3 ? 81.916 18.220 -4.677 1.00 0.00 3 THR A CA 6
ATOM 7254 C C . THR A 1 3 ? 80.601 17.571 -5.076 1.00 0.00 3 THR A C 6
ATOM 7255 O O . THR A 1 3 ? 79.519 18.099 -4.853 1.00 0.00 3 THR A O 6
ATOM 7266 N N . ASN A 1 4 ? 80.722 16.413 -5.676 1.00 0.00 4 ASN A N 6
ATOM 7267 C CA . ASN A 1 4 ? 79.600 15.631 -6.103 1.00 0.00 4 ASN A CA 6
ATOM 7268 C C . ASN A 1 4 ? 79.685 14.282 -5.438 1.00 0.00 4 ASN A C 6
ATOM 7269 O O . ASN A 1 4 ? 80.545 13.467 -5.778 1.00 0.00 4 ASN A O 6
ATOM 7280 N N . TRP A 1 5 ? 78.859 14.086 -4.450 1.00 0.00 5 TRP A N 6
ATOM 7281 C CA . TRP A 1 5 ? 78.785 12.833 -3.721 1.00 0.00 5 TRP A CA 6
ATOM 7282 C C . TRP A 1 5 ? 78.168 11.736 -4.557 1.00 0.00 5 TRP A C 6
ATOM 7283 O O . TRP A 1 5 ? 77.318 11.990 -5.425 1.00 0.00 5 TRP A O 6
ATOM 7304 N N . GLN A 1 6 ? 78.604 10.541 -4.310 1.00 0.00 6 GLN A N 6
ATOM 7305 C CA . GLN A 1 6 ? 78.150 9.397 -5.040 1.00 0.00 6 GLN A CA 6
ATOM 7306 C C . GLN A 1 6 ? 76.843 8.892 -4.461 1.00 0.00 6 GLN A C 6
ATOM 7307 O O . GLN A 1 6 ? 76.693 8.742 -3.239 1.00 0.00 6 GLN A O 6
ATOM 7321 N N . VAL A 1 7 ? 75.890 8.679 -5.325 1.00 0.00 7 VAL A N 6
ATOM 7322 C CA . VAL A 1 7 ? 74.578 8.257 -4.919 1.00 0.00 7 VAL A CA 6
ATOM 7323 C C . VAL A 1 7 ? 74.247 6.932 -5.572 1.00 0.00 7 VAL A C 6
ATOM 7324 O O . VAL A 1 7 ? 74.827 6.579 -6.603 1.00 0.00 7 VAL A O 6
ATOM 7337 N N . CYS A 1 8 ? 73.353 6.212 -4.973 1.00 0.00 8 CYS A N 6
ATOM 7338 C CA . CYS A 1 8 ? 72.912 4.948 -5.483 1.00 0.00 8 CYS A CA 6
ATOM 7339 C C . CYS A 1 8 ? 71.459 4.773 -5.119 1.00 0.00 8 CYS A C 6
ATOM 7340 O O . CYS A 1 8 ? 71.007 5.322 -4.103 1.00 0.00 8 CYS A O 6
ATOM 7348 N N . SER A 1 9 ? 70.718 4.078 -5.929 1.00 0.00 9 SER A N 6
ATOM 7349 C CA . SER A 1 9 ? 69.354 3.814 -5.603 1.00 0.00 9 SER A CA 6
ATOM 7350 C C . SER A 1 9 ? 69.252 2.352 -5.202 1.00 0.00 9 SER A C 6
ATOM 7351 O O . SER A 1 9 ? 70.044 1.528 -5.647 1.00 0.00 9 SER A O 6
ATOM 7359 N N . LEU A 1 10 ? 68.346 2.046 -4.351 1.00 0.00 10 LEU A N 6
ATOM 7360 C CA . LEU A 1 10 ? 68.144 0.709 -3.901 1.00 0.00 10 LEU A CA 6
ATOM 7361 C C . LEU A 1 10 ? 66.700 0.326 -4.098 1.00 0.00 10 LEU A C 6
ATOM 7362 O O . LEU A 1 10 ? 65.800 1.061 -3.692 1.00 0.00 10 LEU A O 6
ATOM 7378 N N . VAL A 1 11 ? 66.478 -0.781 -4.744 1.00 0.00 11 VAL A N 6
ATOM 7379 C CA . VAL A 1 11 ? 65.140 -1.294 -4.900 1.00 0.00 11 VAL A CA 6
ATOM 7380 C C . VAL A 1 11 ? 64.919 -2.310 -3.809 1.00 0.00 11 VAL A C 6
ATOM 7381 O O . VAL A 1 11 ? 65.450 -3.433 -3.858 1.00 0.00 11 VAL A O 6
ATOM 7394 N N . VAL A 1 12 ? 64.210 -1.895 -2.814 1.00 0.00 12 VAL A N 6
ATOM 7395 C CA . VAL A 1 12 ? 63.929 -2.700 -1.669 1.00 0.00 12 VAL A CA 6
ATOM 7396 C C . VAL A 1 12 ? 62.667 -3.499 -1.918 1.00 0.00 12 VAL A C 6
ATOM 7397 O O . VAL A 1 12 ? 61.567 -2.952 -1.955 1.00 0.00 12 VAL A O 6
ATOM 7410 N N . GLN A 1 13 ? 62.849 -4.763 -2.162 1.00 0.00 13 GLN A N 6
ATOM 7411 C CA . GLN A 1 13 ? 61.761 -5.684 -2.346 1.00 0.00 13 GLN A CA 6
ATOM 7412 C C . GLN A 1 13 ? 61.421 -6.220 -0.988 1.00 0.00 13 GLN A C 6
ATOM 7413 O O . GLN A 1 13 ? 62.261 -6.865 -0.343 1.00 0.00 13 GLN A O 6
ATOM 7427 N N . ALA A 1 14 ? 60.244 -5.925 -0.525 1.00 0.00 14 ALA A N 6
ATOM 7428 C CA . ALA A 1 14 ? 59.865 -6.251 0.813 1.00 0.00 14 ALA A CA 6
ATOM 7429 C C . ALA A 1 14 ? 58.412 -6.664 0.891 1.00 0.00 14 ALA A C 6
ATOM 7430 O O . ALA A 1 14 ? 57.690 -6.610 -0.105 1.00 0.00 14 ALA A O 6
ATOM 7437 N N . LYS A 1 15 ? 58.003 -7.126 2.065 1.00 0.00 15 LYS A N 6
ATOM 7438 C CA . LYS A 1 15 ? 56.615 -7.489 2.306 1.00 0.00 15 LYS A CA 6
ATOM 7439 C C . LYS A 1 15 ? 55.721 -6.272 2.302 1.00 0.00 15 LYS A C 6
ATOM 7440 O O . LYS A 1 15 ? 55.947 -5.329 3.060 1.00 0.00 15 LYS A O 6
ATOM 7459 N N . SER A 1 16 ? 54.689 -6.323 1.477 1.00 0.00 16 SER A N 6
ATOM 7460 C CA . SER A 1 16 ? 53.718 -5.250 1.313 1.00 0.00 16 SER A CA 6
ATOM 7461 C C . SER A 1 16 ? 53.041 -4.890 2.639 1.00 0.00 16 SER A C 6
ATOM 7462 O O . SER A 1 16 ? 52.780 -3.723 2.935 1.00 0.00 16 SER A O 6
ATOM 7470 N N . GLU A 1 17 ? 52.835 -5.901 3.449 1.00 0.00 17 GLU A N 6
ATOM 7471 C CA . GLU A 1 17 ? 52.113 -5.791 4.703 1.00 0.00 17 GLU A CA 6
ATOM 7472 C C . GLU A 1 17 ? 52.994 -5.151 5.768 1.00 0.00 17 GLU A C 6
ATOM 7473 O O . GLU A 1 17 ? 52.517 -4.761 6.842 1.00 0.00 17 GLU A O 6
ATOM 7485 N N . ARG A 1 18 ? 54.272 -5.054 5.474 1.00 0.00 18 ARG A N 6
ATOM 7486 C CA . ARG A 1 18 ? 55.243 -4.631 6.438 1.00 0.00 18 ARG A CA 6
ATOM 7487 C C . ARG A 1 18 ? 56.017 -3.420 5.908 1.00 0.00 18 ARG A C 6
ATOM 7488 O O . ARG A 1 18 ? 57.080 -3.053 6.427 1.00 0.00 18 ARG A O 6
ATOM 7509 N N . ILE A 1 19 ? 55.447 -2.776 4.895 1.00 0.00 19 ILE A N 6
ATOM 7510 C CA . ILE A 1 19 ? 56.069 -1.627 4.236 1.00 0.00 19 ILE A CA 6
ATOM 7511 C C . ILE A 1 19 ? 56.304 -0.487 5.211 1.00 0.00 19 ILE A C 6
ATOM 7512 O O . ILE A 1 19 ? 57.364 0.115 5.211 1.00 0.00 19 ILE A O 6
ATOM 7528 N N . SER A 1 20 ? 55.339 -0.247 6.060 1.00 0.00 20 SER A N 6
ATOM 7529 C CA . SER A 1 20 ? 55.390 0.821 7.034 1.00 0.00 20 SER A CA 6
ATOM 7530 C C . SER A 1 20 ? 56.614 0.666 7.955 1.00 0.00 20 SER A C 6
ATOM 7531 O O . SER A 1 20 ? 57.366 1.622 8.172 1.00 0.00 20 SER A O 6
ATOM 7539 N N . ASP A 1 21 ? 56.826 -0.548 8.432 1.00 0.00 21 ASP A N 6
ATOM 7540 C CA . ASP A 1 21 ? 57.931 -0.879 9.339 1.00 0.00 21 ASP A CA 6
ATOM 7541 C C . ASP A 1 21 ? 59.248 -0.621 8.646 1.00 0.00 21 ASP A C 6
ATOM 7542 O O . ASP A 1 21 ? 60.127 0.074 9.158 1.00 0.00 21 ASP A O 6
ATOM 7551 N N . ILE A 1 22 ? 59.346 -1.157 7.461 1.00 0.00 22 ILE A N 6
ATOM 7552 C CA . ILE A 1 22 ? 60.536 -1.082 6.637 1.00 0.00 22 ILE A CA 6
ATOM 7553 C C . ILE A 1 22 ? 60.822 0.355 6.184 1.00 0.00 22 ILE A C 6
ATOM 7554 O O . ILE A 1 22 ? 61.936 0.817 6.298 1.00 0.00 22 ILE A O 6
ATOM 7570 N N . SER A 1 23 ? 59.806 1.061 5.744 1.00 0.00 23 SER A N 6
ATOM 7571 C CA . SER A 1 23 ? 59.946 2.436 5.278 1.00 0.00 23 SER A CA 6
ATOM 7572 C C . SER A 1 23 ? 60.416 3.360 6.420 1.00 0.00 23 SER A C 6
ATOM 7573 O O . SER A 1 23 ? 61.198 4.293 6.198 1.00 0.00 23 SER A O 6
ATOM 7581 N N . THR A 1 24 ? 60.010 3.048 7.644 1.00 0.00 24 THR A N 6
ATOM 7582 C CA . THR A 1 24 ? 60.369 3.865 8.782 1.00 0.00 24 THR A CA 6
ATOM 7583 C C . THR A 1 24 ? 61.828 3.606 9.107 1.00 0.00 24 THR A C 6
ATOM 7584 O O . THR A 1 24 ? 62.599 4.526 9.399 1.00 0.00 24 THR A O 6
ATOM 7595 N N . GLN A 1 25 ? 62.196 2.349 8.979 1.00 0.00 25 GLN A N 6
ATOM 7596 C CA . GLN A 1 25 ? 63.532 1.892 9.162 1.00 0.00 25 GLN A CA 6
ATOM 7597 C C . GLN A 1 25 ? 64.485 2.487 8.108 1.00 0.00 25 GLN A C 6
ATOM 7598 O O . GLN A 1 25 ? 65.536 3.006 8.453 1.00 0.00 25 GLN A O 6
ATOM 7612 N N . LEU A 1 26 ? 64.077 2.466 6.840 1.00 0.00 26 LEU A N 6
ATOM 7613 C CA . LEU A 1 26 ? 64.878 2.969 5.745 1.00 0.00 26 LEU A CA 6
ATOM 7614 C C . LEU A 1 26 ? 65.119 4.474 5.855 1.00 0.00 26 LEU A C 6
ATOM 7615 O O . LEU A 1 26 ? 66.232 4.951 5.641 1.00 0.00 26 LEU A O 6
ATOM 7631 N N . ASN A 1 27 ? 64.086 5.211 6.221 1.00 0.00 27 ASN A N 6
ATOM 7632 C CA . ASN A 1 27 ? 64.192 6.672 6.377 1.00 0.00 27 ASN A CA 6
ATOM 7633 C C . ASN A 1 27 ? 64.935 7.065 7.643 1.00 0.00 27 ASN A C 6
ATOM 7634 O O . ASN A 1 27 ? 65.288 8.237 7.827 1.00 0.00 27 ASN A O 6
ATOM 7645 N N . ALA A 1 28 ? 65.187 6.098 8.507 1.00 0.00 28 ALA A N 6
ATOM 7646 C CA . ALA A 1 28 ? 65.863 6.354 9.765 1.00 0.00 28 ALA A CA 6
ATOM 7647 C C . ALA A 1 28 ? 67.372 6.332 9.594 1.00 0.00 28 ALA A C 6
ATOM 7648 O O . ALA A 1 28 ? 68.106 6.766 10.474 1.00 0.00 28 ALA A O 6
ATOM 7655 N N . PHE A 1 29 ? 67.833 5.829 8.468 1.00 0.00 29 PHE A N 6
ATOM 7656 C CA . PHE A 1 29 ? 69.220 5.748 8.199 1.00 0.00 29 PHE A CA 6
ATOM 7657 C C . PHE A 1 29 ? 69.752 7.103 7.743 1.00 0.00 29 PHE A C 6
ATOM 7658 O O . PHE A 1 29 ? 69.070 7.836 7.018 1.00 0.00 29 PHE A O 6
ATOM 7675 N N . PRO A 1 30 ? 70.972 7.457 8.139 1.00 0.00 30 PRO A N 6
ATOM 7676 C CA . PRO A 1 30 ? 71.569 8.726 7.792 1.00 0.00 30 PRO A CA 6
ATOM 7677 C C . PRO A 1 30 ? 72.187 8.703 6.390 1.00 0.00 30 PRO A C 6
ATOM 7678 O O . PRO A 1 30 ? 73.296 8.177 6.174 1.00 0.00 30 PRO A O 6
ATOM 7689 N N . GLY A 1 31 ? 71.453 9.225 5.442 1.00 0.00 31 GLY A N 6
ATOM 7690 C CA . GLY A 1 31 ? 71.919 9.256 4.079 1.00 0.00 31 GLY A CA 6
ATOM 7691 C C . GLY A 1 31 ? 71.060 8.417 3.175 1.00 0.00 31 GLY A C 6
ATOM 7692 O O . GLY A 1 31 ? 71.280 8.363 1.976 1.00 0.00 31 GLY A O 6
ATOM 7696 N N . CYS A 1 32 ? 70.092 7.749 3.756 1.00 0.00 32 CYS A N 6
ATOM 7697 C CA . CYS A 1 32 ? 69.170 6.932 3.030 1.00 0.00 32 CYS A CA 6
ATOM 7698 C C . CYS A 1 32 ? 67.784 7.540 3.140 1.00 0.00 32 CYS A C 6
ATOM 7699 O O . CYS A 1 32 ? 67.372 7.939 4.229 1.00 0.00 32 CYS A O 6
ATOM 7707 N N . GLU A 1 33 ? 67.095 7.658 2.043 1.00 0.00 33 GLU A N 6
ATOM 7708 C CA . GLU A 1 33 ? 65.751 8.176 2.061 1.00 0.00 33 GLU A CA 6
ATOM 7709 C C . GLU A 1 33 ? 64.911 7.430 1.044 1.00 0.00 33 GLU A C 6
ATOM 7710 O O . GLU A 1 33 ? 65.399 7.082 -0.037 1.00 0.00 33 GLU A O 6
ATOM 7722 N N . VAL A 1 34 ? 63.680 7.146 1.397 1.00 0.00 34 VAL A N 6
ATOM 7723 C CA . VAL A 1 34 ? 62.755 6.512 0.490 1.00 0.00 34 VAL A CA 6
ATOM 7724 C C . VAL A 1 34 ? 62.302 7.540 -0.546 1.00 0.00 34 VAL A C 6
ATOM 7725 O O . VAL A 1 34 ? 61.715 8.572 -0.200 1.00 0.00 34 VAL A O 6
ATOM 7738 N N . ALA A 1 35 ? 62.619 7.271 -1.781 1.00 0.00 35 ALA A N 6
ATOM 7739 C CA . ALA A 1 35 ? 62.299 8.141 -2.887 1.00 0.00 35 ALA A CA 6
ATOM 7740 C C . ALA A 1 35 ? 60.953 7.762 -3.473 1.00 0.00 35 ALA A C 6
ATOM 7741 O O . ALA A 1 35 ? 60.160 8.621 -3.848 1.00 0.00 35 ALA A O 6
ATOM 7748 N N . VAL A 1 36 ? 60.704 6.467 -3.551 1.00 0.00 36 VAL A N 6
ATOM 7749 C CA . VAL A 1 36 ? 59.450 5.962 -4.067 1.00 0.00 36 VAL A CA 6
ATOM 7750 C C . VAL A 1 36 ? 58.944 4.890 -3.128 1.00 0.00 36 VAL A C 6
ATOM 7751 O O . VAL A 1 36 ? 59.670 3.942 -2.811 1.00 0.00 36 VAL A O 6
ATOM 7764 N N . SER A 1 37 ? 57.748 5.045 -2.668 1.00 0.00 37 SER A N 6
ATOM 7765 C CA . SER A 1 37 ? 57.134 4.094 -1.805 1.00 0.00 37 SER A CA 6
ATOM 7766 C C . SER A 1 37 ? 55.917 3.484 -2.495 1.00 0.00 37 SER A C 6
ATOM 7767 O O . SER A 1 37 ? 54.885 4.142 -2.662 1.00 0.00 37 SER A O 6
ATOM 7775 N N . ASP A 1 38 ? 56.057 2.255 -2.948 1.00 0.00 38 ASP A N 6
ATOM 7776 C CA . ASP A 1 38 ? 54.991 1.597 -3.671 1.00 0.00 38 ASP A CA 6
ATOM 7777 C C . ASP A 1 38 ? 54.563 0.337 -2.942 1.00 0.00 38 ASP A C 6
ATOM 7778 O O . ASP A 1 38 ? 55.191 -0.729 -3.063 1.00 0.00 38 ASP A O 6
ATOM 7787 N N . ALA A 1 39 ? 53.538 0.476 -2.141 1.00 0.00 39 ALA A N 6
ATOM 7788 C CA . ALA A 1 39 ? 52.968 -0.643 -1.401 1.00 0.00 39 ALA A CA 6
ATOM 7789 C C . ALA A 1 39 ? 52.369 -1.735 -2.335 1.00 0.00 39 ALA A C 6
ATOM 7790 O O . ALA A 1 39 ? 52.553 -2.923 -2.062 1.00 0.00 39 ALA A O 6
ATOM 7797 N N . PRO A 1 40 ? 51.624 -1.360 -3.443 1.00 0.00 40 PRO A N 6
ATOM 7798 C CA . PRO A 1 40 ? 51.078 -2.322 -4.431 1.00 0.00 40 PRO A CA 6
ATOM 7799 C C . PRO A 1 40 ? 52.101 -3.378 -4.916 1.00 0.00 40 PRO A C 6
ATOM 7800 O O . PRO A 1 40 ? 51.774 -4.557 -5.000 1.00 0.00 40 PRO A O 6
ATOM 7811 N N . SER A 1 41 ? 53.327 -2.976 -5.227 1.00 0.00 41 SER A N 6
ATOM 7812 C CA . SER A 1 41 ? 54.322 -3.957 -5.639 1.00 0.00 41 SER A CA 6
ATOM 7813 C C . SER A 1 41 ? 55.163 -4.440 -4.461 1.00 0.00 41 SER A C 6
ATOM 7814 O O . SER A 1 41 ? 55.812 -5.485 -4.537 1.00 0.00 41 SER A O 6
ATOM 7822 N N . GLY A 1 42 ? 55.148 -3.686 -3.372 1.00 0.00 42 GLY A N 6
ATOM 7823 C CA . GLY A 1 42 ? 55.931 -4.050 -2.213 1.00 0.00 42 GLY A CA 6
ATOM 7824 C C . GLY A 1 42 ? 57.377 -3.672 -2.404 1.00 0.00 42 GLY A C 6
ATOM 7825 O O . GLY A 1 42 ? 58.282 -4.290 -1.840 1.00 0.00 42 GLY A O 6
ATOM 7829 N N . GLN A 1 43 ? 57.594 -2.684 -3.234 1.00 0.00 43 GLN A N 6
ATOM 7830 C CA . GLN A 1 43 ? 58.907 -2.242 -3.582 1.00 0.00 43 GLN A CA 6
ATOM 7831 C C . GLN A 1 43 ? 59.096 -0.800 -3.167 1.00 0.00 43 GLN A C 6
ATOM 7832 O O . GLN A 1 43 ? 58.250 0.061 -3.437 1.00 0.00 43 GLN A O 6
ATOM 7846 N N . LEU A 1 44 ? 60.171 -0.552 -2.498 1.00 0.00 44 LEU A N 6
ATOM 7847 C CA . LEU A 1 44 ? 60.503 0.772 -2.062 1.00 0.00 44 LEU A CA 6
ATOM 7848 C C . LEU A 1 44 ? 61.813 1.171 -2.692 1.00 0.00 44 LEU A C 6
ATOM 7849 O O . LEU A 1 44 ? 62.774 0.409 -2.668 1.00 0.00 44 LEU A O 6
ATOM 7865 N N . ILE A 1 45 ? 61.845 2.323 -3.278 1.00 0.00 45 ILE A N 6
ATOM 7866 C CA . ILE A 1 45 ? 63.054 2.817 -3.873 1.00 0.00 45 ILE A CA 6
ATOM 7867 C C . ILE A 1 45 ? 63.712 3.729 -2.866 1.00 0.00 45 ILE A C 6
ATOM 7868 O O . ILE A 1 45 ? 63.126 4.729 -2.455 1.00 0.00 45 ILE A O 6
ATOM 7884 N N . VAL A 1 46 ? 64.883 3.378 -2.455 1.00 0.00 46 VAL A N 6
ATOM 7885 C CA . VAL A 1 46 ? 65.629 4.155 -1.503 1.00 0.00 46 VAL A CA 6
ATOM 7886 C C . VAL A 1 46 ? 66.799 4.765 -2.219 1.00 0.00 46 VAL A C 6
ATOM 7887 O O . VAL A 1 46 ? 67.398 4.126 -3.052 1.00 0.00 46 VAL A O 6
ATOM 7900 N N . VAL A 1 47 ? 67.072 5.988 -1.959 1.00 0.00 47 VAL A N 6
ATOM 7901 C CA . VAL A 1 47 ? 68.215 6.619 -2.531 1.00 0.00 47 VAL A CA 6
ATOM 7902 C C . VAL A 1 47 ? 69.222 6.832 -1.401 1.00 0.00 47 VAL A C 6
ATOM 7903 O O . VAL A 1 47 ? 68.836 7.198 -0.272 1.00 0.00 47 VAL A O 6
ATOM 7916 N N . VAL A 1 48 ? 70.459 6.495 -1.652 1.00 0.00 48 VAL A N 6
ATOM 7917 C CA . VAL A 1 48 ? 71.490 6.594 -0.651 1.00 0.00 48 VAL A CA 6
ATOM 7918 C C . VAL A 1 48 ? 72.610 7.481 -1.138 1.00 0.00 48 VAL A C 6
ATOM 7919 O O . VAL A 1 48 ? 73.192 7.239 -2.213 1.00 0.00 48 VAL A O 6
ATOM 7932 N N . GLU A 1 49 ? 72.902 8.488 -0.360 1.00 0.00 49 GLU A N 6
ATOM 7933 C CA . GLU A 1 49 ? 73.972 9.400 -0.641 1.00 0.00 49 GLU A CA 6
ATOM 7934 C C . GLU A 1 49 ? 75.127 9.134 0.292 1.00 0.00 49 GLU A C 6
ATOM 7935 O O . GLU A 1 49 ? 74.930 8.998 1.516 1.00 0.00 49 GLU A O 6
ATOM 7947 N N . ALA A 1 50 ? 76.315 9.086 -0.246 1.00 0.00 50 ALA A N 6
ATOM 7948 C CA . ALA A 1 50 ? 77.490 8.952 0.560 1.00 0.00 50 ALA A CA 6
ATOM 7949 C C . ALA A 1 50 ? 78.671 9.560 -0.156 1.00 0.00 50 ALA A C 6
ATOM 7950 O O . ALA A 1 50 ? 78.568 9.954 -1.312 1.00 0.00 50 ALA A O 6
ATOM 7957 N N . GLU A 1 51 ? 79.761 9.652 0.530 1.00 0.00 51 GLU A N 6
ATOM 7958 C CA . GLU A 1 51 ? 80.966 10.193 -0.013 1.00 0.00 51 GLU A CA 6
ATOM 7959 C C . GLU A 1 51 ? 81.981 9.082 -0.105 1.00 0.00 51 GLU A C 6
ATOM 7960 O O . GLU A 1 51 ? 82.334 8.643 -1.184 1.00 0.00 51 GLU A O 6
ATOM 7972 N N . ASP A 1 52 ? 82.390 8.582 1.031 1.00 0.00 52 ASP A N 6
ATOM 7973 C CA . ASP A 1 52 ? 83.364 7.518 1.060 1.00 0.00 52 ASP A CA 6
ATOM 7974 C C . ASP A 1 52 ? 82.719 6.203 0.652 1.00 0.00 52 ASP A C 6
ATOM 7975 O O . ASP A 1 52 ? 81.655 5.829 1.160 1.00 0.00 52 ASP A O 6
ATOM 7984 N N . SER A 1 53 ? 83.365 5.513 -0.246 1.00 0.00 53 SER A N 6
ATOM 7985 C CA . SER A 1 53 ? 82.836 4.318 -0.833 1.00 0.00 53 SER A CA 6
ATOM 7986 C C . SER A 1 53 ? 82.664 3.134 0.142 1.00 0.00 53 SER A C 6
ATOM 7987 O O . SER A 1 53 ? 81.679 2.408 0.035 1.00 0.00 53 SER A O 6
ATOM 7995 N N . GLU A 1 54 ? 83.563 2.957 1.125 1.00 0.00 54 GLU A N 6
ATOM 7996 C CA . GLU A 1 54 ? 83.401 1.823 2.043 1.00 0.00 54 GLU A CA 6
ATOM 7997 C C . GLU A 1 54 ? 82.245 2.143 2.979 1.00 0.00 54 GLU A C 6
ATOM 7998 O O . GLU A 1 54 ? 81.468 1.261 3.358 1.00 0.00 54 GLU A O 6
ATOM 8010 N N . THR A 1 55 ? 82.124 3.430 3.284 1.00 0.00 55 THR A N 6
ATOM 8011 C CA . THR A 1 55 ? 81.048 3.972 4.070 1.00 0.00 55 THR A CA 6
ATOM 8012 C C . THR A 1 55 ? 79.719 3.690 3.364 1.00 0.00 55 THR A C 6
ATOM 8013 O O . THR A 1 55 ? 78.770 3.213 3.984 1.00 0.00 55 THR A O 6
ATOM 8024 N N . LEU A 1 56 ? 79.683 3.947 2.057 1.00 0.00 56 LEU A N 6
ATOM 8025 C CA . LEU A 1 56 ? 78.513 3.684 1.224 1.00 0.00 56 LEU A CA 6
ATOM 8026 C C . LEU A 1 56 ? 78.087 2.220 1.347 1.00 0.00 56 LEU A C 6
ATOM 8027 O O . LEU A 1 56 ? 76.923 1.930 1.624 1.00 0.00 56 LEU A O 6
ATOM 8043 N N . ILE A 1 57 ? 79.052 1.315 1.187 1.00 0.00 57 ILE A N 6
ATOM 8044 C CA . ILE A 1 57 ? 78.804 -0.137 1.264 1.00 0.00 57 ILE A CA 6
ATOM 8045 C C . ILE A 1 57 ? 78.187 -0.494 2.620 1.00 0.00 57 ILE A C 6
ATOM 8046 O O . ILE A 1 57 ? 77.147 -1.143 2.692 1.00 0.00 57 ILE A O 6
ATOM 8062 N N . GLN A 1 58 ? 78.815 -0.009 3.679 1.00 0.00 58 GLN A N 6
ATOM 8063 C CA . GLN A 1 58 ? 78.379 -0.284 5.046 1.00 0.00 58 GLN A CA 6
ATOM 8064 C C . GLN A 1 58 ? 76.996 0.305 5.331 1.00 0.00 58 GLN A C 6
ATOM 8065 O O . GLN A 1 58 ? 76.213 -0.270 6.089 1.00 0.00 58 GLN A O 6
ATOM 8079 N N . THR A 1 59 ? 76.681 1.419 4.693 1.00 0.00 59 THR A N 6
ATOM 8080 C CA . THR A 1 59 ? 75.373 2.031 4.834 1.00 0.00 59 THR A CA 6
ATOM 8081 C C . THR A 1 59 ? 74.310 1.115 4.200 1.00 0.00 59 THR A C 6
ATOM 8082 O O . THR A 1 59 ? 73.215 0.925 4.741 1.00 0.00 59 THR A O 6
ATOM 8093 N N . ILE A 1 60 ? 74.671 0.503 3.083 1.00 0.00 60 ILE A N 6
ATOM 8094 C CA . ILE A 1 60 ? 73.798 -0.427 2.398 1.00 0.00 60 ILE A CA 6
ATOM 8095 C C . ILE A 1 60 ? 73.611 -1.683 3.268 1.00 0.00 60 ILE A C 6
ATOM 8096 O O . ILE A 1 60 ? 72.521 -2.253 3.328 1.00 0.00 60 ILE A O 6
ATOM 8112 N N . GLU A 1 61 ? 74.666 -2.071 3.976 1.00 0.00 61 GLU A N 6
ATOM 8113 C CA . GLU A 1 61 ? 74.605 -3.192 4.911 1.00 0.00 61 GLU A CA 6
ATOM 8114 C C . GLU A 1 61 ? 73.586 -2.919 6.012 1.00 0.00 61 GLU A C 6
ATOM 8115 O O . GLU A 1 61 ? 72.796 -3.797 6.362 1.00 0.00 61 GLU A O 6
ATOM 8127 N N . SER A 1 62 ? 73.585 -1.695 6.518 1.00 0.00 62 SER A N 6
ATOM 8128 C CA . SER A 1 62 ? 72.630 -1.242 7.511 1.00 0.00 62 SER A CA 6
ATOM 8129 C C . SER A 1 62 ? 71.205 -1.397 7.004 1.00 0.00 62 SER A C 6
ATOM 8130 O O . SER A 1 62 ? 70.314 -1.844 7.726 1.00 0.00 62 SER A O 6
ATOM 8138 N N . VAL A 1 63 ? 71.019 -1.031 5.764 1.00 0.00 63 VAL A N 6
ATOM 8139 C CA . VAL A 1 63 ? 69.751 -1.143 5.072 1.00 0.00 63 VAL A CA 6
ATOM 8140 C C . VAL A 1 63 ? 69.315 -2.616 4.996 1.00 0.00 63 VAL A C 6
ATOM 8141 O O . VAL A 1 63 ? 68.146 -2.946 5.172 1.00 0.00 63 VAL A O 6
ATOM 8154 N N . ARG A 1 64 ? 70.278 -3.503 4.806 1.00 0.00 64 ARG A N 6
ATOM 8155 C CA . ARG A 1 64 ? 70.002 -4.940 4.737 1.00 0.00 64 ARG A CA 6
ATOM 8156 C C . ARG A 1 64 ? 69.638 -5.498 6.118 1.00 0.00 64 ARG A C 6
ATOM 8157 O O . ARG A 1 64 ? 69.217 -6.650 6.244 1.00 0.00 64 ARG A O 6
ATOM 8178 N N . ASN A 1 65 ? 69.817 -4.686 7.146 1.00 0.00 65 ASN A N 6
ATOM 8179 C CA . ASN A 1 65 ? 69.485 -5.070 8.512 1.00 0.00 65 ASN A CA 6
ATOM 8180 C C . ASN A 1 65 ? 68.006 -4.895 8.792 1.00 0.00 65 ASN A C 6
ATOM 8181 O O . ASN A 1 65 ? 67.537 -5.215 9.884 1.00 0.00 65 ASN A O 6
ATOM 8192 N N . VAL A 1 66 ? 67.268 -4.363 7.825 1.00 0.00 66 VAL A N 6
ATOM 8193 C CA . VAL A 1 66 ? 65.836 -4.244 7.971 1.00 0.00 66 VAL A CA 6
ATOM 8194 C C . VAL A 1 66 ? 65.214 -5.628 7.824 1.00 0.00 66 VAL A C 6
ATOM 8195 O O . VAL A 1 66 ? 65.188 -6.203 6.747 1.00 0.00 66 VAL A O 6
ATOM 8208 N N . GLU A 1 67 ? 64.733 -6.118 8.929 1.00 0.00 67 GLU A N 6
ATOM 8209 C CA . GLU A 1 67 ? 64.203 -7.468 9.117 1.00 0.00 67 GLU A CA 6
ATOM 8210 C C . GLU A 1 67 ? 63.235 -7.973 8.029 1.00 0.00 67 GLU A C 6
ATOM 8211 O O . GLU A 1 67 ? 63.275 -9.143 7.666 1.00 0.00 67 GLU A O 6
ATOM 8223 N N . GLY A 1 68 ? 62.419 -7.101 7.485 1.00 0.00 68 GLY A N 6
ATOM 8224 C CA . GLY A 1 68 ? 61.407 -7.554 6.562 1.00 0.00 68 GLY A CA 6
ATOM 8225 C C . GLY A 1 68 ? 61.804 -7.440 5.108 1.00 0.00 68 GLY A C 6
ATOM 8226 O O . GLY A 1 68 ? 60.942 -7.542 4.222 1.00 0.00 68 GLY A O 6
ATOM 8230 N N . VAL A 1 69 ? 63.069 -7.214 4.842 1.00 0.00 69 VAL A N 6
ATOM 8231 C CA . VAL A 1 69 ? 63.503 -7.079 3.466 1.00 0.00 69 VAL A CA 6
ATOM 8232 C C . VAL A 1 69 ? 63.710 -8.461 2.824 1.00 0.00 69 VAL A C 6
ATOM 8233 O O . VAL A 1 69 ? 64.155 -9.409 3.483 1.00 0.00 69 VAL A O 6
ATOM 8246 N N . LEU A 1 70 ? 63.344 -8.579 1.564 1.00 0.00 70 LEU A N 6
ATOM 8247 C CA . LEU A 1 70 ? 63.521 -9.809 0.828 1.00 0.00 70 LEU A CA 6
ATOM 8248 C C . LEU A 1 70 ? 64.829 -9.721 0.093 1.00 0.00 70 LEU A C 6
ATOM 8249 O O . LEU A 1 70 ? 65.751 -10.511 0.318 1.00 0.00 70 LEU A O 6
ATOM 8265 N N . ALA A 1 71 ? 64.914 -8.739 -0.764 1.00 0.00 71 ALA A N 6
ATOM 8266 C CA . ALA A 1 71 ? 66.081 -8.502 -1.555 1.00 0.00 71 ALA A CA 6
ATOM 8267 C C . ALA A 1 71 ? 66.221 -7.029 -1.777 1.00 0.00 71 ALA A C 6
ATOM 8268 O O . ALA A 1 71 ? 65.237 -6.349 -2.093 1.00 0.00 71 ALA A O 6
ATOM 8275 N N . VAL A 1 72 ? 67.387 -6.520 -1.560 1.00 0.00 72 VAL A N 6
ATOM 8276 C CA . VAL A 1 72 ? 67.651 -5.149 -1.863 1.00 0.00 72 VAL A CA 6
ATOM 8277 C C . VAL A 1 72 ? 68.564 -5.084 -3.075 1.00 0.00 72 VAL A C 6
ATOM 8278 O O . VAL A 1 72 ? 69.719 -5.520 -3.050 1.00 0.00 72 VAL A O 6
ATOM 8291 N N . SER A 1 73 ? 68.018 -4.631 -4.146 1.00 0.00 73 SER A N 6
ATOM 8292 C CA . SER A 1 73 ? 68.736 -4.554 -5.379 1.00 0.00 73 SER A CA 6
ATOM 8293 C C . SER A 1 73 ? 69.462 -3.222 -5.466 1.00 0.00 73 SER A C 6
ATOM 8294 O O . SER A 1 73 ? 68.836 -2.154 -5.396 1.00 0.00 73 SER A O 6
ATOM 8302 N N . LEU A 1 74 ? 70.768 -3.289 -5.583 1.00 0.00 74 LEU A N 6
ATOM 8303 C CA . LEU A 1 74 ? 71.607 -2.112 -5.622 1.00 0.00 74 LEU A CA 6
ATOM 8304 C C . LEU A 1 74 ? 71.615 -1.573 -7.048 1.00 0.00 74 LEU A C 6
ATOM 8305 O O . LEU A 1 74 ? 72.036 -2.257 -7.985 1.00 0.00 74 LEU A O 6
ATOM 8321 N N . VAL A 1 75 ? 71.147 -0.377 -7.210 1.00 0.00 75 VAL A N 6
ATOM 8322 C CA . VAL A 1 75 ? 71.079 0.245 -8.504 1.00 0.00 75 VAL A CA 6
ATOM 8323 C C . VAL A 1 75 ? 72.170 1.314 -8.623 1.00 0.00 75 VAL A C 6
ATOM 8324 O O . VAL A 1 75 ? 71.900 2.519 -8.463 1.00 0.00 75 VAL A O 6
ATOM 8337 N N . TYR A 1 76 ? 73.407 0.827 -8.767 1.00 0.00 76 TYR A N 6
ATOM 8338 C CA . TYR A 1 76 ? 74.643 1.607 -9.016 1.00 0.00 76 TYR A CA 6
ATOM 8339 C C . TYR A 1 76 ? 75.820 0.735 -8.637 1.00 0.00 76 TYR A C 6
ATOM 8340 O O . TYR A 1 76 ? 76.346 0.835 -7.541 1.00 0.00 76 TYR A O 6
ATOM 8358 N N . HIS A 1 77 ? 76.184 -0.173 -9.490 1.00 0.00 77 HIS A N 6
ATOM 8359 C CA . HIS A 1 77 ? 77.293 -1.037 -9.168 1.00 0.00 77 HIS A CA 6
ATOM 8360 C C . HIS A 1 77 ? 78.300 -1.036 -10.291 1.00 0.00 77 HIS A C 6
ATOM 8361 O O . HIS A 1 77 ? 78.479 -2.019 -11.004 1.00 0.00 77 HIS A O 6
ATOM 8375 N N . GLN A 1 78 ? 78.899 0.086 -10.497 1.00 0.00 78 GLN A N 6
ATOM 8376 C CA . GLN A 1 78 ? 79.907 0.205 -11.494 1.00 0.00 78 GLN A CA 6
ATOM 8377 C C . GLN A 1 78 ? 81.248 0.212 -10.810 1.00 0.00 78 GLN A C 6
ATOM 8378 O O . GLN A 1 78 ? 81.752 1.248 -10.390 1.00 0.00 78 GLN A O 6
ATOM 8392 N N . GLN A 1 79 ? 81.775 -0.966 -10.607 1.00 0.00 79 GLN A N 6
ATOM 8393 C CA . GLN A 1 79 ? 83.013 -1.105 -9.917 1.00 0.00 79 GLN A CA 6
ATOM 8394 C C . GLN A 1 79 ? 84.146 -1.172 -10.909 1.00 0.00 79 GLN A C 6
ATOM 8395 O O . GLN A 1 79 ? 84.391 -2.203 -11.534 1.00 0.00 79 GLN A O 6
ATOM 8409 N N . GLU A 1 80 ? 84.756 -0.048 -11.126 1.00 0.00 80 GLU A N 6
ATOM 8410 C CA . GLU A 1 80 ? 85.914 0.028 -11.953 1.00 0.00 80 GLU A CA 6
ATOM 8411 C C . GLU A 1 80 ? 87.107 -0.174 -11.036 1.00 0.00 80 GLU A C 6
ATOM 8412 O O . GLU A 1 80 ? 87.168 0.436 -9.969 1.00 0.00 80 GLU A O 6
ATOM 8424 N N . GLU A 1 81 ? 87.999 -1.061 -11.413 1.00 0.00 81 GLU A N 6
ATOM 8425 C CA . GLU A 1 81 ? 89.094 -1.466 -10.545 1.00 0.00 81 GLU A CA 6
ATOM 8426 C C . GLU A 1 81 ? 90.090 -0.345 -10.285 1.00 0.00 81 GLU A C 6
ATOM 8427 O O . GLU A 1 81 ? 90.477 -0.115 -9.129 1.00 0.00 81 GLU A O 6
ATOM 8439 N N . GLN A 1 82 ? 90.490 0.342 -11.355 1.00 0.00 82 GLN A N 6
ATOM 8440 C CA . GLN A 1 82 ? 91.453 1.451 -11.288 1.00 0.00 82 GLN A CA 6
ATOM 8441 C C . GLN A 1 82 ? 92.790 0.932 -10.735 1.00 0.00 82 GLN A C 6
ATOM 8442 O O . GLN A 1 82 ? 93.088 -0.273 -10.822 1.00 0.00 82 GLN A O 6
ATOM 8456 N N . GLY A 1 83 ? 93.590 1.815 -10.204 1.00 0.00 83 GLY A N 6
ATOM 8457 C CA . GLY A 1 83 ? 94.833 1.423 -9.613 1.00 0.00 83 GLY A CA 6
ATOM 8458 C C . GLY A 1 83 ? 94.880 1.825 -8.176 1.00 0.00 83 GLY A C 6
ATOM 8459 O O . GLY A 1 83 ? 95.696 2.659 -7.788 1.00 0.00 83 GLY A O 6
ATOM 8463 N N . GLU A 1 84 ? 93.972 1.270 -7.384 1.00 0.00 84 GLU A N 6
ATOM 8464 C CA . GLU A 1 84 ? 93.922 1.575 -5.967 1.00 0.00 84 GLU A CA 6
ATOM 8465 C C . GLU A 1 84 ? 95.205 1.170 -5.279 1.00 0.00 84 GLU A C 6
ATOM 8466 O O . GLU A 1 84 ? 95.699 0.063 -5.474 1.00 0.00 84 GLU A O 6
ATOM 8478 N N . GLU A 1 85 ? 95.743 2.063 -4.492 1.00 0.00 85 GLU A N 6
ATOM 8479 C CA . GLU A 1 85 ? 96.936 1.774 -3.732 1.00 0.00 85 GLU A CA 6
ATOM 8480 C C . GLU A 1 85 ? 96.555 1.398 -2.306 1.00 0.00 85 GLU A C 6
ATOM 8481 O O . GLU A 1 85 ? 97.404 1.058 -1.477 1.00 0.00 85 GLU A O 6
ATOM 8493 N N . THR A 1 86 ? 95.277 1.488 -2.024 1.00 0.00 86 THR A N 6
ATOM 8494 C CA . THR A 1 86 ? 94.742 1.109 -0.747 1.00 0.00 86 THR A CA 6
ATOM 8495 C C . THR A 1 86 ? 93.607 0.101 -0.912 1.00 0.00 86 THR A C 6
ATOM 8496 O O . THR A 1 86 ? 92.469 0.484 -1.197 1.00 0.00 86 THR A O 6
ATOM 8507 N N . PRO A 1 87 ? 93.916 -1.201 -0.803 1.00 0.00 87 PRO A N 6
ATOM 8508 C CA . PRO A 1 87 ? 92.916 -2.264 -0.897 1.00 0.00 87 PRO A CA 6
ATOM 8509 C C . PRO A 1 87 ? 92.158 -2.406 0.431 1.00 0.00 87 PRO A C 6
ATOM 8510 O O . PRO A 1 87 ? 92.339 -1.589 1.339 1.00 0.00 87 PRO A O 6
ATOM 8521 N N . ARG A 1 88 ? 91.324 -3.412 0.559 1.00 0.00 88 ARG A N 6
ATOM 8522 C CA . ARG A 1 88 ? 90.596 -3.587 1.801 1.00 0.00 88 ARG A CA 6
ATOM 8523 C C . ARG A 1 88 ? 91.335 -4.511 2.743 1.00 0.00 88 ARG A C 6
ATOM 8524 O O . ARG A 1 88 ? 91.877 -5.550 2.325 1.00 0.00 88 ARG A O 6
ATOM 8545 N N . SER A 1 89 ? 91.375 -4.139 3.990 1.00 0.00 89 SER A N 6
ATOM 8546 C CA . SER A 1 89 ? 92.010 -4.942 4.977 1.00 0.00 89 SER A CA 6
ATOM 8547 C C . SER A 1 89 ? 91.007 -5.943 5.497 1.00 0.00 89 SER A C 6
ATOM 8548 O O . SER A 1 89 ? 90.001 -5.581 6.139 1.00 0.00 89 SER A O 6
ATOM 8556 N N . HIS A 1 90 ? 91.246 -7.178 5.198 1.00 0.00 90 HIS A N 6
ATOM 8557 C CA . HIS A 1 90 ? 90.403 -8.240 5.644 1.00 0.00 90 HIS A CA 6
ATOM 8558 C C . HIS A 1 90 ? 91.320 -9.211 6.371 1.00 0.00 90 HIS A C 6
ATOM 8559 O O . HIS A 1 90 ? 91.317 -10.419 6.129 1.00 0.00 90 HIS A O 6
ATOM 8573 N N . HIS A 1 91 ? 92.134 -8.638 7.254 1.00 0.00 91 HIS A N 6
ATOM 8574 C CA . HIS A 1 91 ? 93.129 -9.372 8.036 1.00 0.00 91 HIS A CA 6
ATOM 8575 C C . HIS A 1 91 ? 92.456 -10.327 8.997 1.00 0.00 91 HIS A C 6
ATOM 8576 O O . HIS A 1 91 ? 93.002 -11.372 9.339 1.00 0.00 91 HIS A O 6
ATOM 8590 N N . HIS A 1 92 ? 91.283 -9.950 9.421 1.00 0.00 92 HIS A N 6
ATOM 8591 C CA . HIS A 1 92 ? 90.480 -10.752 10.286 1.00 0.00 92 HIS A CA 6
ATOM 8592 C C . HIS A 1 92 ? 89.148 -10.964 9.613 1.00 0.00 92 HIS A C 6
ATOM 8593 O O . HIS A 1 92 ? 88.452 -9.988 9.275 1.00 0.00 92 HIS A O 6
ATOM 8607 N N . HIS A 1 93 ? 88.813 -12.211 9.376 1.00 0.00 93 HIS A N 6
ATOM 8608 C CA . HIS A 1 93 ? 87.567 -12.546 8.731 1.00 0.00 93 HIS A CA 6
ATOM 8609 C C . HIS A 1 93 ? 86.401 -12.300 9.672 1.00 0.00 93 HIS A C 6
ATOM 8610 O O . HIS A 1 93 ? 86.099 -13.102 10.564 1.00 0.00 93 HIS A O 6
ATOM 8624 N N . HIS A 1 94 ? 85.805 -11.167 9.498 1.00 0.00 94 HIS A N 6
ATOM 8625 C CA . HIS A 1 94 ? 84.682 -10.760 10.277 1.00 0.00 94 HIS A CA 6
ATOM 8626 C C . HIS A 1 94 ? 83.410 -11.118 9.549 1.00 0.00 94 HIS A C 6
ATOM 8627 O O . HIS A 1 94 ? 83.358 -11.088 8.316 1.00 0.00 94 HIS A O 6
ATOM 8641 N N . HIS A 1 95 ? 82.422 -11.490 10.294 1.00 0.00 95 HIS A N 6
ATOM 8642 C CA . HIS A 1 95 ? 81.187 -11.962 9.733 1.00 0.00 95 HIS A CA 6
ATOM 8643 C C . HIS A 1 95 ? 80.172 -10.843 9.726 1.00 0.00 95 HIS A C 6
ATOM 8644 O O . HIS A 1 95 ? 80.072 -10.144 8.716 1.00 0.00 95 HIS A O 6
ATOM 8659 N N . MET A 1 1 ? 87.695 21.292 -0.861 1.00 0.00 1 MET A N 7
ATOM 8660 C CA . MET A 1 1 ? 86.784 21.089 0.280 1.00 0.00 1 MET A CA 7
ATOM 8661 C C . MET A 1 1 ? 85.477 20.467 -0.158 1.00 0.00 1 MET A C 7
ATOM 8662 O O . MET A 1 1 ? 84.801 19.808 0.636 1.00 0.00 1 MET A O 7
ATOM 8678 N N . HIS A 1 2 ? 85.104 20.670 -1.407 1.00 0.00 2 HIS A N 7
ATOM 8679 C CA . HIS A 1 2 ? 83.879 20.102 -1.915 1.00 0.00 2 HIS A CA 7
ATOM 8680 C C . HIS A 1 2 ? 84.119 18.680 -2.338 1.00 0.00 2 HIS A C 7
ATOM 8681 O O . HIS A 1 2 ? 85.009 18.403 -3.130 1.00 0.00 2 HIS A O 7
ATOM 8695 N N . THR A 1 3 ? 83.386 17.781 -1.781 1.00 0.00 3 THR A N 7
ATOM 8696 C CA . THR A 1 3 ? 83.506 16.415 -2.145 1.00 0.00 3 THR A CA 7
ATOM 8697 C C . THR A 1 3 ? 82.177 15.935 -2.714 1.00 0.00 3 THR A C 7
ATOM 8698 O O . THR A 1 3 ? 81.148 15.948 -2.026 1.00 0.00 3 THR A O 7
ATOM 8709 N N . ASN A 1 4 ? 82.182 15.599 -3.983 1.00 0.00 4 ASN A N 7
ATOM 8710 C CA . ASN A 1 4 ? 80.998 15.070 -4.621 1.00 0.00 4 ASN A CA 7
ATOM 8711 C C . ASN A 1 4 ? 80.773 13.649 -4.210 1.00 0.00 4 ASN A C 7
ATOM 8712 O O . ASN A 1 4 ? 81.437 12.731 -4.681 1.00 0.00 4 ASN A O 7
ATOM 8723 N N . TRP A 1 5 ? 79.893 13.504 -3.260 1.00 0.00 5 TRP A N 7
ATOM 8724 C CA . TRP A 1 5 ? 79.506 12.236 -2.717 1.00 0.00 5 TRP A CA 7
ATOM 8725 C C . TRP A 1 5 ? 78.728 11.409 -3.714 1.00 0.00 5 TRP A C 7
ATOM 8726 O O . TRP A 1 5 ? 78.184 11.933 -4.700 1.00 0.00 5 TRP A O 7
ATOM 8747 N N . GLN A 1 6 ? 78.658 10.153 -3.448 1.00 0.00 6 GLN A N 7
ATOM 8748 C CA . GLN A 1 6 ? 78.071 9.218 -4.346 1.00 0.00 6 GLN A CA 7
ATOM 8749 C C . GLN A 1 6 ? 76.759 8.684 -3.818 1.00 0.00 6 GLN A C 7
ATOM 8750 O O . GLN A 1 6 ? 76.586 8.479 -2.611 1.00 0.00 6 GLN A O 7
ATOM 8764 N N . VAL A 1 7 ? 75.827 8.505 -4.720 1.00 0.00 7 VAL A N 7
ATOM 8765 C CA . VAL A 1 7 ? 74.508 8.053 -4.379 1.00 0.00 7 VAL A CA 7
ATOM 8766 C C . VAL A 1 7 ? 74.229 6.725 -5.056 1.00 0.00 7 VAL A C 7
ATOM 8767 O O . VAL A 1 7 ? 74.828 6.411 -6.096 1.00 0.00 7 VAL A O 7
ATOM 8780 N N . CYS A 1 8 ? 73.367 5.958 -4.471 1.00 0.00 8 CYS A N 7
ATOM 8781 C CA . CYS A 1 8 ? 72.964 4.695 -5.020 1.00 0.00 8 CYS A CA 7
ATOM 8782 C C . CYS A 1 8 ? 71.481 4.506 -4.774 1.00 0.00 8 CYS A C 7
ATOM 8783 O O . CYS A 1 8 ? 70.943 4.987 -3.758 1.00 0.00 8 CYS A O 7
ATOM 8791 N N . SER A 1 9 ? 70.821 3.873 -5.697 1.00 0.00 9 SER A N 7
ATOM 8792 C CA . SER A 1 9 ? 69.431 3.585 -5.559 1.00 0.00 9 SER A CA 7
ATOM 8793 C C . SER A 1 9 ? 69.266 2.135 -5.202 1.00 0.00 9 SER A C 7
ATOM 8794 O O . SER A 1 9 ? 69.856 1.261 -5.813 1.00 0.00 9 SER A O 7
ATOM 8802 N N . LEU A 1 10 ? 68.546 1.894 -4.180 1.00 0.00 10 LEU A N 7
ATOM 8803 C CA . LEU A 1 10 ? 68.274 0.571 -3.760 1.00 0.00 10 LEU A CA 7
ATOM 8804 C C . LEU A 1 10 ? 66.841 0.265 -4.022 1.00 0.00 10 LEU A C 7
ATOM 8805 O O . LEU A 1 10 ? 65.951 0.939 -3.500 1.00 0.00 10 LEU A O 7
ATOM 8821 N N . VAL A 1 11 ? 66.609 -0.686 -4.855 1.00 0.00 11 VAL A N 7
ATOM 8822 C CA . VAL A 1 11 ? 65.264 -1.124 -5.127 1.00 0.00 11 VAL A CA 7
ATOM 8823 C C . VAL A 1 11 ? 64.992 -2.260 -4.180 1.00 0.00 11 VAL A C 7
ATOM 8824 O O . VAL A 1 11 ? 65.501 -3.374 -4.357 1.00 0.00 11 VAL A O 7
ATOM 8837 N N . VAL A 1 12 ? 64.273 -1.960 -3.154 1.00 0.00 12 VAL A N 7
ATOM 8838 C CA . VAL A 1 12 ? 63.998 -2.891 -2.108 1.00 0.00 12 VAL A CA 7
ATOM 8839 C C . VAL A 1 12 ? 62.630 -3.521 -2.298 1.00 0.00 12 VAL A C 7
ATOM 8840 O O . VAL A 1 12 ? 61.638 -2.825 -2.514 1.00 0.00 12 VAL A O 7
ATOM 8853 N N . GLN A 1 13 ? 62.618 -4.825 -2.277 1.00 0.00 13 GLN A N 7
ATOM 8854 C CA . GLN A 1 13 ? 61.413 -5.620 -2.286 1.00 0.00 13 GLN A CA 7
ATOM 8855 C C . GLN A 1 13 ? 61.219 -6.092 -0.860 1.00 0.00 13 GLN A C 7
ATOM 8856 O O . GLN A 1 13 ? 62.172 -6.614 -0.255 1.00 0.00 13 GLN A O 7
ATOM 8870 N N . ALA A 1 14 ? 60.049 -5.904 -0.320 1.00 0.00 14 ALA A N 7
ATOM 8871 C CA . ALA A 1 14 ? 59.798 -6.206 1.070 1.00 0.00 14 ALA A CA 7
ATOM 8872 C C . ALA A 1 14 ? 58.362 -6.661 1.286 1.00 0.00 14 ALA A C 7
ATOM 8873 O O . ALA A 1 14 ? 57.556 -6.642 0.354 1.00 0.00 14 ALA A O 7
ATOM 8880 N N . LYS A 1 15 ? 58.053 -7.114 2.509 1.00 0.00 15 LYS A N 7
ATOM 8881 C CA . LYS A 1 15 ? 56.681 -7.497 2.869 1.00 0.00 15 LYS A CA 7
ATOM 8882 C C . LYS A 1 15 ? 55.735 -6.315 2.694 1.00 0.00 15 LYS A C 7
ATOM 8883 O O . LYS A 1 15 ? 55.932 -5.273 3.315 1.00 0.00 15 LYS A O 7
ATOM 8902 N N . SER A 1 16 ? 54.702 -6.509 1.899 1.00 0.00 16 SER A N 7
ATOM 8903 C CA . SER A 1 16 ? 53.727 -5.474 1.581 1.00 0.00 16 SER A CA 7
ATOM 8904 C C . SER A 1 16 ? 53.012 -4.947 2.846 1.00 0.00 16 SER A C 7
ATOM 8905 O O . SER A 1 16 ? 52.674 -3.769 2.936 1.00 0.00 16 SER A O 7
ATOM 8913 N N . GLU A 1 17 ? 52.839 -5.812 3.833 1.00 0.00 17 GLU A N 7
ATOM 8914 C CA . GLU A 1 17 ? 52.168 -5.430 5.077 1.00 0.00 17 GLU A CA 7
ATOM 8915 C C . GLU A 1 17 ? 53.129 -4.706 6.022 1.00 0.00 17 GLU A C 7
ATOM 8916 O O . GLU A 1 17 ? 52.716 -4.136 7.029 1.00 0.00 17 GLU A O 7
ATOM 8928 N N . ARG A 1 18 ? 54.398 -4.720 5.696 1.00 0.00 18 ARG A N 7
ATOM 8929 C CA . ARG A 1 18 ? 55.397 -4.218 6.593 1.00 0.00 18 ARG A CA 7
ATOM 8930 C C . ARG A 1 18 ? 56.093 -3.012 5.972 1.00 0.00 18 ARG A C 7
ATOM 8931 O O . ARG A 1 18 ? 57.088 -2.503 6.488 1.00 0.00 18 ARG A O 7
ATOM 8952 N N . ILE A 1 19 ? 55.517 -2.522 4.891 1.00 0.00 19 ILE A N 7
ATOM 8953 C CA . ILE A 1 19 ? 56.069 -1.397 4.149 1.00 0.00 19 ILE A CA 7
ATOM 8954 C C . ILE A 1 19 ? 56.128 -0.143 5.018 1.00 0.00 19 ILE A C 7
ATOM 8955 O O . ILE A 1 19 ? 57.126 0.579 4.996 1.00 0.00 19 ILE A O 7
ATOM 8971 N N . SER A 1 20 ? 55.095 0.073 5.822 1.00 0.00 20 SER A N 7
ATOM 8972 C CA . SER A 1 20 ? 55.042 1.228 6.703 1.00 0.00 20 SER A CA 7
ATOM 8973 C C . SER A 1 20 ? 56.188 1.168 7.740 1.00 0.00 20 SER A C 7
ATOM 8974 O O . SER A 1 20 ? 56.817 2.193 8.044 1.00 0.00 20 SER A O 7
ATOM 8982 N N . ASP A 1 21 ? 56.497 -0.035 8.224 1.00 0.00 21 ASP A N 7
ATOM 8983 C CA . ASP A 1 21 ? 57.577 -0.215 9.203 1.00 0.00 21 ASP A CA 7
ATOM 8984 C C . ASP A 1 21 ? 58.905 0.062 8.540 1.00 0.00 21 ASP A C 7
ATOM 8985 O O . ASP A 1 21 ? 59.664 0.946 8.951 1.00 0.00 21 ASP A O 7
ATOM 8994 N N . ILE A 1 22 ? 59.141 -0.658 7.471 1.00 0.00 22 ILE A N 7
ATOM 8995 C CA . ILE A 1 22 ? 60.391 -0.628 6.750 1.00 0.00 22 ILE A CA 7
ATOM 8996 C C . ILE A 1 22 ? 60.685 0.749 6.153 1.00 0.00 22 ILE A C 7
ATOM 8997 O O . ILE A 1 22 ? 61.785 1.231 6.290 1.00 0.00 22 ILE A O 7
ATOM 9013 N N . SER A 1 23 ? 59.690 1.404 5.566 1.00 0.00 23 SER A N 7
ATOM 9014 C CA . SER A 1 23 ? 59.902 2.717 4.949 1.00 0.00 23 SER A CA 7
ATOM 9015 C C . SER A 1 23 ? 60.323 3.758 6.007 1.00 0.00 23 SER A C 7
ATOM 9016 O O . SER A 1 23 ? 61.132 4.641 5.730 1.00 0.00 23 SER A O 7
ATOM 9024 N N . THR A 1 24 ? 59.862 3.590 7.231 1.00 0.00 24 THR A N 7
ATOM 9025 C CA . THR A 1 24 ? 60.178 4.543 8.272 1.00 0.00 24 THR A CA 7
ATOM 9026 C C . THR A 1 24 ? 61.603 4.271 8.745 1.00 0.00 24 THR A C 7
ATOM 9027 O O . THR A 1 24 ? 62.410 5.178 8.945 1.00 0.00 24 THR A O 7
ATOM 9038 N N . GLN A 1 25 ? 61.905 3.000 8.830 1.00 0.00 25 GLN A N 7
ATOM 9039 C CA . GLN A 1 25 ? 63.186 2.509 9.211 1.00 0.00 25 GLN A CA 7
ATOM 9040 C C . GLN A 1 25 ? 64.276 2.868 8.193 1.00 0.00 25 GLN A C 7
ATOM 9041 O O . GLN A 1 25 ? 65.369 3.254 8.573 1.00 0.00 25 GLN A O 7
ATOM 9055 N N . LEU A 1 26 ? 63.964 2.770 6.909 1.00 0.00 26 LEU A N 7
ATOM 9056 C CA . LEU A 1 26 ? 64.901 3.080 5.861 1.00 0.00 26 LEU A CA 7
ATOM 9057 C C . LEU A 1 26 ? 65.286 4.555 5.870 1.00 0.00 26 LEU A C 7
ATOM 9058 O O . LEU A 1 26 ? 66.423 4.905 5.600 1.00 0.00 26 LEU A O 7
ATOM 9074 N N . ASN A 1 27 ? 64.344 5.408 6.235 1.00 0.00 27 ASN A N 7
ATOM 9075 C CA . ASN A 1 27 ? 64.606 6.854 6.301 1.00 0.00 27 ASN A CA 7
ATOM 9076 C C . ASN A 1 27 ? 65.348 7.229 7.577 1.00 0.00 27 ASN A C 7
ATOM 9077 O O . ASN A 1 27 ? 65.791 8.375 7.743 1.00 0.00 27 ASN A O 7
ATOM 9088 N N . ALA A 1 28 ? 65.495 6.272 8.473 1.00 0.00 28 ALA A N 7
ATOM 9089 C CA . ALA A 1 28 ? 66.164 6.507 9.732 1.00 0.00 28 ALA A CA 7
ATOM 9090 C C . ALA A 1 28 ? 67.679 6.426 9.571 1.00 0.00 28 ALA A C 7
ATOM 9091 O O . ALA A 1 28 ? 68.434 6.820 10.465 1.00 0.00 28 ALA A O 7
ATOM 9098 N N . PHE A 1 29 ? 68.127 5.921 8.441 1.00 0.00 29 PHE A N 7
ATOM 9099 C CA . PHE A 1 29 ? 69.512 5.815 8.156 1.00 0.00 29 PHE A CA 7
ATOM 9100 C C . PHE A 1 29 ? 70.034 7.142 7.589 1.00 0.00 29 PHE A C 7
ATOM 9101 O O . PHE A 1 29 ? 69.295 7.853 6.891 1.00 0.00 29 PHE A O 7
ATOM 9118 N N . PRO A 1 30 ? 71.305 7.493 7.872 1.00 0.00 30 PRO A N 7
ATOM 9119 C CA . PRO A 1 30 ? 71.897 8.758 7.430 1.00 0.00 30 PRO A CA 7
ATOM 9120 C C . PRO A 1 30 ? 71.960 8.857 5.914 1.00 0.00 30 PRO A C 7
ATOM 9121 O O . PRO A 1 30 ? 72.608 8.032 5.250 1.00 0.00 30 PRO A O 7
ATOM 9132 N N . GLY A 1 31 ? 71.244 9.813 5.373 1.00 0.00 31 GLY A N 7
ATOM 9133 C CA . GLY A 1 31 ? 71.258 10.054 3.955 1.00 0.00 31 GLY A CA 7
ATOM 9134 C C . GLY A 1 31 ? 70.576 8.963 3.170 1.00 0.00 31 GLY A C 7
ATOM 9135 O O . GLY A 1 31 ? 70.893 8.737 2.008 1.00 0.00 31 GLY A O 7
ATOM 9139 N N . CYS A 1 32 ? 69.692 8.249 3.806 1.00 0.00 32 CYS A N 7
ATOM 9140 C CA . CYS A 1 32 ? 68.953 7.243 3.155 1.00 0.00 32 CYS A CA 7
ATOM 9141 C C . CYS A 1 32 ? 67.495 7.641 3.178 1.00 0.00 32 CYS A C 7
ATOM 9142 O O . CYS A 1 32 ? 66.879 7.704 4.239 1.00 0.00 32 CYS A O 7
ATOM 9150 N N . GLU A 1 33 ? 66.972 7.991 2.045 1.00 0.00 33 GLU A N 7
ATOM 9151 C CA . GLU A 1 33 ? 65.592 8.387 1.952 1.00 0.00 33 GLU A CA 7
ATOM 9152 C C . GLU A 1 33 ? 64.868 7.477 0.992 1.00 0.00 33 GLU A C 7
ATOM 9153 O O . GLU A 1 33 ? 65.422 7.079 -0.045 1.00 0.00 33 GLU A O 7
ATOM 9165 N N . VAL A 1 34 ? 63.662 7.120 1.334 1.00 0.00 34 VAL A N 7
ATOM 9166 C CA . VAL A 1 34 ? 62.855 6.311 0.462 1.00 0.00 34 VAL A CA 7
ATOM 9167 C C . VAL A 1 34 ? 62.092 7.247 -0.463 1.00 0.00 34 VAL A C 7
ATOM 9168 O O . VAL A 1 34 ? 61.177 7.973 -0.026 1.00 0.00 34 VAL A O 7
ATOM 9181 N N . ALA A 1 35 ? 62.476 7.258 -1.703 1.00 0.00 35 ALA A N 7
ATOM 9182 C CA . ALA A 1 35 ? 61.864 8.124 -2.676 1.00 0.00 35 ALA A CA 7
ATOM 9183 C C . ALA A 1 35 ? 60.564 7.516 -3.164 1.00 0.00 35 ALA A C 7
ATOM 9184 O O . ALA A 1 35 ? 59.499 8.088 -2.992 1.00 0.00 35 ALA A O 7
ATOM 9191 N N . VAL A 1 36 ? 60.657 6.336 -3.727 1.00 0.00 36 VAL A N 7
ATOM 9192 C CA . VAL A 1 36 ? 59.506 5.655 -4.288 1.00 0.00 36 VAL A CA 7
ATOM 9193 C C . VAL A 1 36 ? 59.037 4.570 -3.335 1.00 0.00 36 VAL A C 7
ATOM 9194 O O . VAL A 1 36 ? 59.853 3.812 -2.807 1.00 0.00 36 VAL A O 7
ATOM 9207 N N . SER A 1 37 ? 57.757 4.527 -3.077 1.00 0.00 37 SER A N 7
ATOM 9208 C CA . SER A 1 37 ? 57.174 3.503 -2.249 1.00 0.00 37 SER A CA 7
ATOM 9209 C C . SER A 1 37 ? 55.887 3.015 -2.885 1.00 0.00 37 SER A C 7
ATOM 9210 O O . SER A 1 37 ? 54.982 3.819 -3.160 1.00 0.00 37 SER A O 7
ATOM 9218 N N . ASP A 1 38 ? 55.826 1.738 -3.165 1.00 0.00 38 ASP A N 7
ATOM 9219 C CA . ASP A 1 38 ? 54.638 1.119 -3.719 1.00 0.00 38 ASP A CA 7
ATOM 9220 C C . ASP A 1 38 ? 54.302 -0.117 -2.955 1.00 0.00 38 ASP A C 7
ATOM 9221 O O . ASP A 1 38 ? 54.879 -1.181 -3.195 1.00 0.00 38 ASP A O 7
ATOM 9230 N N . ALA A 1 39 ? 53.398 0.024 -2.015 1.00 0.00 39 ALA A N 7
ATOM 9231 C CA . ALA A 1 39 ? 52.882 -1.087 -1.220 1.00 0.00 39 ALA A CA 7
ATOM 9232 C C . ALA A 1 39 ? 52.349 -2.263 -2.093 1.00 0.00 39 ALA A C 7
ATOM 9233 O O . ALA A 1 39 ? 52.654 -3.403 -1.794 1.00 0.00 39 ALA A O 7
ATOM 9240 N N . PRO A 1 40 ? 51.577 -2.005 -3.222 1.00 0.00 40 PRO A N 7
ATOM 9241 C CA . PRO A 1 40 ? 51.073 -3.084 -4.132 1.00 0.00 40 PRO A CA 7
ATOM 9242 C C . PRO A 1 40 ? 52.209 -3.893 -4.798 1.00 0.00 40 PRO A C 7
ATOM 9243 O O . PRO A 1 40 ? 51.985 -4.956 -5.381 1.00 0.00 40 PRO A O 7
ATOM 9254 N N . SER A 1 41 ? 53.401 -3.374 -4.729 1.00 0.00 41 SER A N 7
ATOM 9255 C CA . SER A 1 41 ? 54.533 -3.997 -5.347 1.00 0.00 41 SER A CA 7
ATOM 9256 C C . SER A 1 41 ? 55.505 -4.486 -4.273 1.00 0.00 41 SER A C 7
ATOM 9257 O O . SER A 1 41 ? 56.323 -5.376 -4.517 1.00 0.00 41 SER A O 7
ATOM 9265 N N . GLY A 1 42 ? 55.354 -3.944 -3.066 1.00 0.00 42 GLY A N 7
ATOM 9266 C CA . GLY A 1 42 ? 56.302 -4.199 -2.003 1.00 0.00 42 GLY A CA 7
ATOM 9267 C C . GLY A 1 42 ? 57.608 -3.484 -2.298 1.00 0.00 42 GLY A C 7
ATOM 9268 O O . GLY A 1 42 ? 58.663 -3.856 -1.801 1.00 0.00 42 GLY A O 7
ATOM 9272 N N . GLN A 1 43 ? 57.509 -2.428 -3.088 1.00 0.00 43 GLN A N 7
ATOM 9273 C CA . GLN A 1 43 ? 58.660 -1.745 -3.599 1.00 0.00 43 GLN A CA 7
ATOM 9274 C C . GLN A 1 43 ? 58.987 -0.518 -2.781 1.00 0.00 43 GLN A C 7
ATOM 9275 O O . GLN A 1 43 ? 58.119 0.329 -2.519 1.00 0.00 43 GLN A O 7
ATOM 9289 N N . LEU A 1 44 ? 60.219 -0.424 -2.402 1.00 0.00 44 LEU A N 7
ATOM 9290 C CA . LEU A 1 44 ? 60.752 0.706 -1.690 1.00 0.00 44 LEU A CA 7
ATOM 9291 C C . LEU A 1 44 ? 62.081 1.096 -2.313 1.00 0.00 44 LEU A C 7
ATOM 9292 O O . LEU A 1 44 ? 63.025 0.332 -2.279 1.00 0.00 44 LEU A O 7
ATOM 9308 N N . ILE A 1 45 ? 62.135 2.239 -2.938 1.00 0.00 45 ILE A N 7
ATOM 9309 C CA . ILE A 1 45 ? 63.377 2.699 -3.521 1.00 0.00 45 ILE A CA 7
ATOM 9310 C C . ILE A 1 45 ? 64.052 3.663 -2.582 1.00 0.00 45 ILE A C 7
ATOM 9311 O O . ILE A 1 45 ? 63.509 4.727 -2.271 1.00 0.00 45 ILE A O 7
ATOM 9327 N N . VAL A 1 46 ? 65.223 3.303 -2.159 1.00 0.00 46 VAL A N 7
ATOM 9328 C CA . VAL A 1 46 ? 65.968 4.073 -1.207 1.00 0.00 46 VAL A CA 7
ATOM 9329 C C . VAL A 1 46 ? 67.141 4.707 -1.907 1.00 0.00 46 VAL A C 7
ATOM 9330 O O . VAL A 1 46 ? 67.814 4.056 -2.698 1.00 0.00 46 VAL A O 7
ATOM 9343 N N . VAL A 1 47 ? 67.340 5.960 -1.674 1.00 0.00 47 VAL A N 7
ATOM 9344 C CA . VAL A 1 47 ? 68.475 6.654 -2.194 1.00 0.00 47 VAL A CA 7
ATOM 9345 C C . VAL A 1 47 ? 69.451 6.831 -1.052 1.00 0.00 47 VAL A C 7
ATOM 9346 O O . VAL A 1 47 ? 69.154 7.530 -0.076 1.00 0.00 47 VAL A O 7
ATOM 9359 N N . VAL A 1 48 ? 70.556 6.152 -1.136 1.00 0.00 48 VAL A N 7
ATOM 9360 C CA . VAL A 1 48 ? 71.575 6.233 -0.122 1.00 0.00 48 VAL A CA 7
ATOM 9361 C C . VAL A 1 48 ? 72.704 7.099 -0.633 1.00 0.00 48 VAL A C 7
ATOM 9362 O O . VAL A 1 48 ? 73.309 6.796 -1.675 1.00 0.00 48 VAL A O 7
ATOM 9375 N N . GLU A 1 49 ? 72.950 8.179 0.057 1.00 0.00 49 GLU A N 7
ATOM 9376 C CA . GLU A 1 49 ? 73.983 9.115 -0.303 1.00 0.00 49 GLU A CA 7
ATOM 9377 C C . GLU A 1 49 ? 75.091 9.141 0.757 1.00 0.00 49 GLU A C 7
ATOM 9378 O O . GLU A 1 49 ? 74.830 9.373 1.954 1.00 0.00 49 GLU A O 7
ATOM 9390 N N . ALA A 1 50 ? 76.308 8.863 0.334 1.00 0.00 50 ALA A N 7
ATOM 9391 C CA . ALA A 1 50 ? 77.450 8.815 1.226 1.00 0.00 50 ALA A CA 7
ATOM 9392 C C . ALA A 1 50 ? 78.674 9.338 0.515 1.00 0.00 50 ALA A C 7
ATOM 9393 O O . ALA A 1 50 ? 78.722 9.346 -0.709 1.00 0.00 50 ALA A O 7
ATOM 9400 N N . GLU A 1 51 ? 79.650 9.756 1.274 1.00 0.00 51 GLU A N 7
ATOM 9401 C CA . GLU A 1 51 ? 80.855 10.351 0.732 1.00 0.00 51 GLU A CA 7
ATOM 9402 C C . GLU A 1 51 ? 81.845 9.276 0.267 1.00 0.00 51 GLU A C 7
ATOM 9403 O O . GLU A 1 51 ? 82.267 9.268 -0.891 1.00 0.00 51 GLU A O 7
ATOM 9415 N N . ASP A 1 52 ? 82.185 8.353 1.155 1.00 0.00 52 ASP A N 7
ATOM 9416 C CA . ASP A 1 52 ? 83.136 7.301 0.817 1.00 0.00 52 ASP A CA 7
ATOM 9417 C C . ASP A 1 52 ? 82.407 6.131 0.222 1.00 0.00 52 ASP A C 7
ATOM 9418 O O . ASP A 1 52 ? 81.302 5.804 0.657 1.00 0.00 52 ASP A O 7
ATOM 9427 N N . SER A 1 53 ? 83.038 5.478 -0.715 1.00 0.00 53 SER A N 7
ATOM 9428 C CA . SER A 1 53 ? 82.491 4.317 -1.379 1.00 0.00 53 SER A CA 7
ATOM 9429 C C . SER A 1 53 ? 82.288 3.154 -0.391 1.00 0.00 53 SER A C 7
ATOM 9430 O O . SER A 1 53 ? 81.262 2.479 -0.397 1.00 0.00 53 SER A O 7
ATOM 9438 N N . GLU A 1 54 ? 83.249 2.972 0.489 1.00 0.00 54 GLU A N 7
ATOM 9439 C CA . GLU A 1 54 ? 83.205 1.896 1.459 1.00 0.00 54 GLU A CA 7
ATOM 9440 C C . GLU A 1 54 ? 82.201 2.197 2.568 1.00 0.00 54 GLU A C 7
ATOM 9441 O O . GLU A 1 54 ? 81.498 1.305 3.049 1.00 0.00 54 GLU A O 7
ATOM 9453 N N . THR A 1 55 ? 82.103 3.460 2.938 1.00 0.00 55 THR A N 7
ATOM 9454 C CA . THR A 1 55 ? 81.140 3.890 3.918 1.00 0.00 55 THR A CA 7
ATOM 9455 C C . THR A 1 55 ? 79.725 3.732 3.331 1.00 0.00 55 THR A C 7
ATOM 9456 O O . THR A 1 55 ? 78.771 3.389 4.044 1.00 0.00 55 THR A O 7
ATOM 9467 N N . LEU A 1 56 ? 79.614 3.945 2.014 1.00 0.00 56 LEU A N 7
ATOM 9468 C CA . LEU A 1 56 ? 78.375 3.737 1.294 1.00 0.00 56 LEU A CA 7
ATOM 9469 C C . LEU A 1 56 ? 77.943 2.284 1.466 1.00 0.00 56 LEU A C 7
ATOM 9470 O O . LEU A 1 56 ? 76.817 2.012 1.868 1.00 0.00 56 LEU A O 7
ATOM 9486 N N . ILE A 1 57 ? 78.883 1.368 1.222 1.00 0.00 57 ILE A N 7
ATOM 9487 C CA . ILE A 1 57 ? 78.661 -0.080 1.360 1.00 0.00 57 ILE A CA 7
ATOM 9488 C C . ILE A 1 57 ? 78.128 -0.422 2.758 1.00 0.00 57 ILE A C 7
ATOM 9489 O O . ILE A 1 57 ? 77.122 -1.108 2.888 1.00 0.00 57 ILE A O 7
ATOM 9505 N N . GLN A 1 58 ? 78.791 0.103 3.788 1.00 0.00 58 GLN A N 7
ATOM 9506 C CA . GLN A 1 58 ? 78.390 -0.127 5.187 1.00 0.00 58 GLN A CA 7
ATOM 9507 C C . GLN A 1 58 ? 76.953 0.342 5.432 1.00 0.00 58 GLN A C 7
ATOM 9508 O O . GLN A 1 58 ? 76.160 -0.332 6.101 1.00 0.00 58 GLN A O 7
ATOM 9522 N N . THR A 1 59 ? 76.623 1.481 4.869 1.00 0.00 59 THR A N 7
ATOM 9523 C CA . THR A 1 59 ? 75.312 2.053 5.028 1.00 0.00 59 THR A CA 7
ATOM 9524 C C . THR A 1 59 ? 74.259 1.204 4.268 1.00 0.00 59 THR A C 7
ATOM 9525 O O . THR A 1 59 ? 73.158 0.958 4.771 1.00 0.00 59 THR A O 7
ATOM 9536 N N . ILE A 1 60 ? 74.634 0.709 3.092 1.00 0.00 60 ILE A N 7
ATOM 9537 C CA . ILE A 1 60 ? 73.779 -0.186 2.314 1.00 0.00 60 ILE A CA 7
ATOM 9538 C C . ILE A 1 60 ? 73.561 -1.488 3.094 1.00 0.00 60 ILE A C 7
ATOM 9539 O O . ILE A 1 60 ? 72.442 -2.001 3.177 1.00 0.00 60 ILE A O 7
ATOM 9555 N N . GLU A 1 61 ? 74.633 -1.991 3.696 1.00 0.00 61 GLU A N 7
ATOM 9556 C CA . GLU A 1 61 ? 74.576 -3.202 4.500 1.00 0.00 61 GLU A CA 7
ATOM 9557 C C . GLU A 1 61 ? 73.638 -3.000 5.693 1.00 0.00 61 GLU A C 7
ATOM 9558 O O . GLU A 1 61 ? 72.886 -3.891 6.054 1.00 0.00 61 GLU A O 7
ATOM 9570 N N . SER A 1 62 ? 73.667 -1.809 6.264 1.00 0.00 62 SER A N 7
ATOM 9571 C CA . SER A 1 62 ? 72.799 -1.436 7.362 1.00 0.00 62 SER A CA 7
ATOM 9572 C C . SER A 1 62 ? 71.339 -1.594 6.950 1.00 0.00 62 SER A C 7
ATOM 9573 O O . SER A 1 62 ? 70.530 -2.171 7.672 1.00 0.00 62 SER A O 7
ATOM 9581 N N . VAL A 1 63 ? 71.042 -1.110 5.765 1.00 0.00 63 VAL A N 7
ATOM 9582 C CA . VAL A 1 63 ? 69.730 -1.203 5.160 1.00 0.00 63 VAL A CA 7
ATOM 9583 C C . VAL A 1 63 ? 69.330 -2.678 4.958 1.00 0.00 63 VAL A C 7
ATOM 9584 O O . VAL A 1 63 ? 68.179 -3.061 5.180 1.00 0.00 63 VAL A O 7
ATOM 9597 N N . ARG A 1 64 ? 70.302 -3.509 4.595 1.00 0.00 64 ARG A N 7
ATOM 9598 C CA . ARG A 1 64 ? 70.047 -4.934 4.377 1.00 0.00 64 ARG A CA 7
ATOM 9599 C C . ARG A 1 64 ? 69.896 -5.674 5.708 1.00 0.00 64 ARG A C 7
ATOM 9600 O O . ARG A 1 64 ? 69.476 -6.816 5.745 1.00 0.00 64 ARG A O 7
ATOM 9621 N N . ASN A 1 65 ? 70.220 -5.005 6.797 1.00 0.00 65 ASN A N 7
ATOM 9622 C CA . ASN A 1 65 ? 70.134 -5.600 8.128 1.00 0.00 65 ASN A CA 7
ATOM 9623 C C . ASN A 1 65 ? 68.755 -5.424 8.746 1.00 0.00 65 ASN A C 7
ATOM 9624 O O . ASN A 1 65 ? 68.535 -5.725 9.932 1.00 0.00 65 ASN A O 7
ATOM 9635 N N . VAL A 1 66 ? 67.821 -4.949 7.953 1.00 0.00 66 VAL A N 7
ATOM 9636 C CA . VAL A 1 66 ? 66.435 -4.865 8.368 1.00 0.00 66 VAL A CA 7
ATOM 9637 C C . VAL A 1 66 ? 65.736 -6.127 8.031 1.00 0.00 66 VAL A C 7
ATOM 9638 O O . VAL A 1 66 ? 65.873 -6.648 6.921 1.00 0.00 66 VAL A O 7
ATOM 9651 N N . GLU A 1 67 ? 65.000 -6.625 8.979 1.00 0.00 67 GLU A N 7
ATOM 9652 C CA . GLU A 1 67 ? 64.187 -7.728 8.732 1.00 0.00 67 GLU A CA 7
ATOM 9653 C C . GLU A 1 67 ? 62.885 -7.299 8.103 1.00 0.00 67 GLU A C 7
ATOM 9654 O O . GLU A 1 67 ? 62.096 -6.560 8.686 1.00 0.00 67 GLU A O 7
ATOM 9666 N N . GLY A 1 68 ? 62.694 -7.740 6.928 1.00 0.00 68 GLY A N 7
ATOM 9667 C CA . GLY A 1 68 ? 61.477 -7.473 6.217 1.00 0.00 68 GLY A CA 7
ATOM 9668 C C . GLY A 1 68 ? 61.737 -7.368 4.760 1.00 0.00 68 GLY A C 7
ATOM 9669 O O . GLY A 1 68 ? 60.812 -7.414 3.943 1.00 0.00 68 GLY A O 7
ATOM 9673 N N . VAL A 1 69 ? 62.995 -7.259 4.437 1.00 0.00 69 VAL A N 7
ATOM 9674 C CA . VAL A 1 69 ? 63.447 -7.132 3.084 1.00 0.00 69 VAL A CA 7
ATOM 9675 C C . VAL A 1 69 ? 63.550 -8.519 2.450 1.00 0.00 69 VAL A C 7
ATOM 9676 O O . VAL A 1 69 ? 63.895 -9.487 3.115 1.00 0.00 69 VAL A O 7
ATOM 9689 N N . LEU A 1 70 ? 63.216 -8.607 1.198 1.00 0.00 70 LEU A N 7
ATOM 9690 C CA . LEU A 1 70 ? 63.255 -9.849 0.476 1.00 0.00 70 LEU A CA 7
ATOM 9691 C C . LEU A 1 70 ? 64.341 -9.765 -0.580 1.00 0.00 70 LEU A C 7
ATOM 9692 O O . LEU A 1 70 ? 65.120 -10.697 -0.768 1.00 0.00 70 LEU A O 7
ATOM 9708 N N . ALA A 1 71 ? 64.420 -8.627 -1.241 1.00 0.00 71 ALA A N 7
ATOM 9709 C CA . ALA A 1 71 ? 65.410 -8.421 -2.270 1.00 0.00 71 ALA A CA 7
ATOM 9710 C C . ALA A 1 71 ? 65.885 -6.983 -2.270 1.00 0.00 71 ALA A C 7
ATOM 9711 O O . ALA A 1 71 ? 65.079 -6.059 -2.116 1.00 0.00 71 ALA A O 7
ATOM 9718 N N . VAL A 1 72 ? 67.180 -6.806 -2.369 1.00 0.00 72 VAL A N 7
ATOM 9719 C CA . VAL A 1 72 ? 67.790 -5.490 -2.480 1.00 0.00 72 VAL A CA 7
ATOM 9720 C C . VAL A 1 72 ? 68.576 -5.421 -3.780 1.00 0.00 72 VAL A C 7
ATOM 9721 O O . VAL A 1 72 ? 69.594 -6.108 -3.939 1.00 0.00 72 VAL A O 7
ATOM 9734 N N . SER A 1 73 ? 68.106 -4.648 -4.711 1.00 0.00 73 SER A N 7
ATOM 9735 C CA . SER A 1 73 ? 68.825 -4.456 -5.932 1.00 0.00 73 SER A CA 7
ATOM 9736 C C . SER A 1 73 ? 69.635 -3.176 -5.800 1.00 0.00 73 SER A C 7
ATOM 9737 O O . SER A 1 73 ? 69.081 -2.109 -5.477 1.00 0.00 73 SER A O 7
ATOM 9745 N N . LEU A 1 74 ? 70.924 -3.277 -6.024 1.00 0.00 74 LEU A N 7
ATOM 9746 C CA . LEU A 1 74 ? 71.809 -2.167 -5.827 1.00 0.00 74 LEU A CA 7
ATOM 9747 C C . LEU A 1 74 ? 72.046 -1.463 -7.159 1.00 0.00 74 LEU A C 7
ATOM 9748 O O . LEU A 1 74 ? 72.746 -1.974 -8.045 1.00 0.00 74 LEU A O 7
ATOM 9764 N N . VAL A 1 75 ? 71.435 -0.326 -7.308 1.00 0.00 75 VAL A N 7
ATOM 9765 C CA . VAL A 1 75 ? 71.594 0.484 -8.474 1.00 0.00 75 VAL A CA 7
ATOM 9766 C C . VAL A 1 75 ? 72.741 1.462 -8.238 1.00 0.00 75 VAL A C 7
ATOM 9767 O O . VAL A 1 75 ? 72.557 2.569 -7.696 1.00 0.00 75 VAL A O 7
ATOM 9780 N N . TYR A 1 76 ? 73.919 0.993 -8.535 1.00 0.00 76 TYR A N 7
ATOM 9781 C CA . TYR A 1 76 ? 75.130 1.755 -8.416 1.00 0.00 76 TYR A CA 7
ATOM 9782 C C . TYR A 1 76 ? 76.035 1.373 -9.551 1.00 0.00 76 TYR A C 7
ATOM 9783 O O . TYR A 1 76 ? 76.113 0.197 -9.909 1.00 0.00 76 TYR A O 7
ATOM 9801 N N . HIS A 1 77 ? 76.682 2.351 -10.118 1.00 0.00 77 HIS A N 7
ATOM 9802 C CA . HIS A 1 77 ? 77.598 2.159 -11.217 1.00 0.00 77 HIS A CA 7
ATOM 9803 C C . HIS A 1 77 ? 78.481 3.372 -11.339 1.00 0.00 77 HIS A C 7
ATOM 9804 O O . HIS A 1 77 ? 78.261 4.375 -10.655 1.00 0.00 77 HIS A O 7
ATOM 9818 N N . GLN A 1 78 ? 79.461 3.287 -12.184 1.00 0.00 78 GLN A N 7
ATOM 9819 C CA . GLN A 1 78 ? 80.351 4.388 -12.423 1.00 0.00 78 GLN A CA 7
ATOM 9820 C C . GLN A 1 78 ? 79.935 5.069 -13.712 1.00 0.00 78 GLN A C 7
ATOM 9821 O O . GLN A 1 78 ? 79.151 4.513 -14.486 1.00 0.00 78 GLN A O 7
ATOM 9835 N N . GLN A 1 79 ? 80.445 6.238 -13.956 1.00 0.00 79 GLN A N 7
ATOM 9836 C CA . GLN A 1 79 ? 80.046 7.006 -15.108 1.00 0.00 79 GLN A CA 7
ATOM 9837 C C . GLN A 1 79 ? 81.243 7.662 -15.780 1.00 0.00 79 GLN A C 7
ATOM 9838 O O . GLN A 1 79 ? 82.070 8.273 -15.119 1.00 0.00 79 GLN A O 7
ATOM 9852 N N . GLU A 1 80 ? 81.337 7.478 -17.083 1.00 0.00 80 GLU A N 7
ATOM 9853 C CA . GLU A 1 80 ? 82.446 7.998 -17.885 1.00 0.00 80 GLU A CA 7
ATOM 9854 C C . GLU A 1 80 ? 81.910 8.684 -19.146 1.00 0.00 80 GLU A C 7
ATOM 9855 O O . GLU A 1 80 ? 82.267 9.812 -19.469 1.00 0.00 80 GLU A O 7
ATOM 9867 N N . GLU A 1 81 ? 81.064 7.980 -19.869 1.00 0.00 81 GLU A N 7
ATOM 9868 C CA . GLU A 1 81 ? 80.509 8.490 -21.111 1.00 0.00 81 GLU A CA 7
ATOM 9869 C C . GLU A 1 81 ? 79.220 9.250 -20.869 1.00 0.00 81 GLU A C 7
ATOM 9870 O O . GLU A 1 81 ? 78.738 9.985 -21.732 1.00 0.00 81 GLU A O 7
ATOM 9882 N N . GLN A 1 82 ? 78.643 9.046 -19.723 1.00 0.00 82 GLN A N 7
ATOM 9883 C CA . GLN A 1 82 ? 77.433 9.724 -19.363 1.00 0.00 82 GLN A CA 7
ATOM 9884 C C . GLN A 1 82 ? 77.618 10.335 -18.010 1.00 0.00 82 GLN A C 7
ATOM 9885 O O . GLN A 1 82 ? 78.244 9.726 -17.143 1.00 0.00 82 GLN A O 7
ATOM 9899 N N . GLY A 1 83 ? 77.159 11.545 -17.850 1.00 0.00 83 GLY A N 7
ATOM 9900 C CA . GLY A 1 83 ? 77.271 12.221 -16.586 1.00 0.00 83 GLY A CA 7
ATOM 9901 C C . GLY A 1 83 ? 78.643 12.816 -16.373 1.00 0.00 83 GLY A C 7
ATOM 9902 O O . GLY A 1 83 ? 78.875 13.985 -16.667 1.00 0.00 83 GLY A O 7
ATOM 9906 N N . GLU A 1 84 ? 79.573 12.004 -15.932 1.00 0.00 84 GLU A N 7
ATOM 9907 C CA . GLU A 1 84 ? 80.882 12.505 -15.617 1.00 0.00 84 GLU A CA 7
ATOM 9908 C C . GLU A 1 84 ? 81.813 12.258 -16.783 1.00 0.00 84 GLU A C 7
ATOM 9909 O O . GLU A 1 84 ? 82.613 11.328 -16.791 1.00 0.00 84 GLU A O 7
ATOM 9921 N N . GLU A 1 85 ? 81.627 13.052 -17.794 1.00 0.00 85 GLU A N 7
ATOM 9922 C CA . GLU A 1 85 ? 82.416 12.970 -18.987 1.00 0.00 85 GLU A CA 7
ATOM 9923 C C . GLU A 1 85 ? 83.692 13.737 -18.778 1.00 0.00 85 GLU A C 7
ATOM 9924 O O . GLU A 1 85 ? 83.659 14.934 -18.441 1.00 0.00 85 GLU A O 7
ATOM 9936 N N . THR A 1 86 ? 84.790 13.090 -18.972 1.00 0.00 86 THR A N 7
ATOM 9937 C CA . THR A 1 86 ? 86.058 13.686 -18.731 1.00 0.00 86 THR A CA 7
ATOM 9938 C C . THR A 1 86 ? 86.900 13.605 -20.010 1.00 0.00 86 THR A C 7
ATOM 9939 O O . THR A 1 86 ? 87.590 12.600 -20.251 1.00 0.00 86 THR A O 7
ATOM 9950 N N . PRO A 1 87 ? 86.789 14.628 -20.882 1.00 0.00 87 PRO A N 7
ATOM 9951 C CA . PRO A 1 87 ? 87.515 14.662 -22.137 1.00 0.00 87 PRO A CA 7
ATOM 9952 C C . PRO A 1 87 ? 89.001 14.947 -21.907 1.00 0.00 87 PRO A C 7
ATOM 9953 O O . PRO A 1 87 ? 89.871 14.386 -22.585 1.00 0.00 87 PRO A O 7
ATOM 9964 N N . ARG A 1 88 ? 89.294 15.817 -20.957 1.00 0.00 88 ARG A N 7
ATOM 9965 C CA . ARG A 1 88 ? 90.659 16.020 -20.510 1.00 0.00 88 ARG A CA 7
ATOM 9966 C C . ARG A 1 88 ? 91.031 14.906 -19.561 1.00 0.00 88 ARG A C 7
ATOM 9967 O O . ARG A 1 88 ? 90.793 14.993 -18.346 1.00 0.00 88 ARG A O 7
ATOM 9988 N N . SER A 1 89 ? 91.538 13.844 -20.119 1.00 0.00 89 SER A N 7
ATOM 9989 C CA . SER A 1 89 ? 91.900 12.689 -19.362 1.00 0.00 89 SER A CA 7
ATOM 9990 C C . SER A 1 89 ? 93.236 12.903 -18.624 1.00 0.00 89 SER A C 7
ATOM 9991 O O . SER A 1 89 ? 93.848 13.982 -18.711 1.00 0.00 89 SER A O 7
ATOM 9999 N N . HIS A 1 90 ? 93.667 11.883 -17.918 1.00 0.00 90 HIS A N 7
ATOM 10000 C CA . HIS A 1 90 ? 94.843 11.947 -17.065 1.00 0.00 90 HIS A CA 7
ATOM 10001 C C . HIS A 1 90 ? 96.116 12.218 -17.850 1.00 0.00 90 HIS A C 7
ATOM 10002 O O . HIS A 1 90 ? 96.311 11.692 -18.948 1.00 0.00 90 HIS A O 7
ATOM 10016 N N . HIS A 1 91 ? 96.946 13.075 -17.314 1.00 0.00 91 HIS A N 7
ATOM 10017 C CA . HIS A 1 91 ? 98.236 13.350 -17.903 1.00 0.00 91 HIS A CA 7
ATOM 10018 C C . HIS A 1 91 ? 99.165 12.265 -17.449 1.00 0.00 91 HIS A C 7
ATOM 10019 O O . HIS A 1 91 ? 99.696 11.493 -18.258 1.00 0.00 91 HIS A O 7
ATOM 10033 N N . HIS A 1 92 ? 99.295 12.163 -16.136 1.00 0.00 92 HIS A N 7
ATOM 10034 C CA . HIS A 1 92 ? 100.161 11.190 -15.513 1.00 0.00 92 HIS A CA 7
ATOM 10035 C C . HIS A 1 92 ? 99.421 9.869 -15.461 1.00 0.00 92 HIS A C 7
ATOM 10036 O O . HIS A 1 92 ? 98.706 9.574 -14.501 1.00 0.00 92 HIS A O 7
ATOM 10050 N N . HIS A 1 93 ? 99.518 9.128 -16.515 1.00 0.00 93 HIS A N 7
ATOM 10051 C CA . HIS A 1 93 ? 98.829 7.876 -16.636 1.00 0.00 93 HIS A CA 7
ATOM 10052 C C . HIS A 1 93 ? 99.743 6.767 -16.143 1.00 0.00 93 HIS A C 7
ATOM 10053 O O . HIS A 1 93 ? 100.683 6.361 -16.838 1.00 0.00 93 HIS A O 7
ATOM 10067 N N . HIS A 1 94 ? 99.512 6.339 -14.928 1.00 0.00 94 HIS A N 7
ATOM 10068 C CA . HIS A 1 94 ? 100.306 5.286 -14.305 1.00 0.00 94 HIS A CA 7
ATOM 10069 C C . HIS A 1 94 ? 99.379 4.236 -13.709 1.00 0.00 94 HIS A C 7
ATOM 10070 O O . HIS A 1 94 ? 99.770 3.430 -12.850 1.00 0.00 94 HIS A O 7
ATOM 10084 N N . HIS A 1 95 ? 98.159 4.248 -14.184 1.00 0.00 95 HIS A N 7
ATOM 10085 C CA . HIS A 1 95 ? 97.136 3.324 -13.781 1.00 0.00 95 HIS A CA 7
ATOM 10086 C C . HIS A 1 95 ? 96.511 2.777 -15.045 1.00 0.00 95 HIS A C 7
ATOM 10087 O O . HIS A 1 95 ? 95.623 3.448 -15.607 1.00 0.00 95 HIS A O 7
ATOM 10102 N N . MET A 1 1 ? 83.358 22.569 1.646 1.00 0.00 1 MET A N 8
ATOM 10103 C CA . MET A 1 1 ? 83.369 22.750 0.190 1.00 0.00 1 MET A CA 8
ATOM 10104 C C . MET A 1 1 ? 82.156 21.966 -0.336 1.00 0.00 1 MET A C 8
ATOM 10105 O O . MET A 1 1 ? 81.371 21.465 0.469 1.00 0.00 1 MET A O 8
ATOM 10121 N N . HIS A 1 2 ? 81.983 21.877 -1.631 1.00 0.00 2 HIS A N 8
ATOM 10122 C CA . HIS A 1 2 ? 80.876 21.147 -2.227 1.00 0.00 2 HIS A CA 8
ATOM 10123 C C . HIS A 1 2 ? 81.082 19.657 -2.043 1.00 0.00 2 HIS A C 8
ATOM 10124 O O . HIS A 1 2 ? 81.876 19.038 -2.763 1.00 0.00 2 HIS A O 8
ATOM 10138 N N . THR A 1 3 ? 80.433 19.110 -1.057 1.00 0.00 3 THR A N 8
ATOM 10139 C CA . THR A 1 3 ? 80.479 17.707 -0.795 1.00 0.00 3 THR A CA 8
ATOM 10140 C C . THR A 1 3 ? 79.649 16.974 -1.846 1.00 0.00 3 THR A C 8
ATOM 10141 O O . THR A 1 3 ? 78.407 16.945 -1.777 1.00 0.00 3 THR A O 8
ATOM 10152 N N . ASN A 1 4 ? 80.311 16.460 -2.853 1.00 0.00 4 ASN A N 8
ATOM 10153 C CA . ASN A 1 4 ? 79.623 15.834 -3.949 1.00 0.00 4 ASN A CA 8
ATOM 10154 C C . ASN A 1 4 ? 79.635 14.346 -3.851 1.00 0.00 4 ASN A C 8
ATOM 10155 O O . ASN A 1 4 ? 80.449 13.656 -4.454 1.00 0.00 4 ASN A O 8
ATOM 10166 N N . TRP A 1 5 ? 78.777 13.903 -2.998 1.00 0.00 5 TRP A N 8
ATOM 10167 C CA . TRP A 1 5 ? 78.488 12.522 -2.708 1.00 0.00 5 TRP A CA 8
ATOM 10168 C C . TRP A 1 5 ? 78.114 11.673 -3.906 1.00 0.00 5 TRP A C 8
ATOM 10169 O O . TRP A 1 5 ? 77.629 12.153 -4.936 1.00 0.00 5 TRP A O 8
ATOM 10190 N N . GLN A 1 6 ? 78.313 10.404 -3.720 1.00 0.00 6 GLN A N 8
ATOM 10191 C CA . GLN A 1 6 ? 77.964 9.400 -4.658 1.00 0.00 6 GLN A CA 8
ATOM 10192 C C . GLN A 1 6 ? 76.702 8.711 -4.160 1.00 0.00 6 GLN A C 8
ATOM 10193 O O . GLN A 1 6 ? 76.620 8.300 -2.997 1.00 0.00 6 GLN A O 8
ATOM 10207 N N . VAL A 1 7 ? 75.711 8.648 -5.003 1.00 0.00 7 VAL A N 8
ATOM 10208 C CA . VAL A 1 7 ? 74.428 8.102 -4.627 1.00 0.00 7 VAL A CA 8
ATOM 10209 C C . VAL A 1 7 ? 74.225 6.719 -5.198 1.00 0.00 7 VAL A C 8
ATOM 10210 O O . VAL A 1 7 ? 74.866 6.336 -6.186 1.00 0.00 7 VAL A O 8
ATOM 10223 N N . CYS A 1 8 ? 73.366 5.972 -4.572 1.00 0.00 8 CYS A N 8
ATOM 10224 C CA . CYS A 1 8 ? 73.033 4.665 -5.036 1.00 0.00 8 CYS A CA 8
ATOM 10225 C C . CYS A 1 8 ? 71.555 4.402 -4.835 1.00 0.00 8 CYS A C 8
ATOM 10226 O O . CYS A 1 8 ? 71.019 4.644 -3.751 1.00 0.00 8 CYS A O 8
ATOM 10234 N N . SER A 1 9 ? 70.884 3.992 -5.881 1.00 0.00 9 SER A N 8
ATOM 10235 C CA . SER A 1 9 ? 69.518 3.587 -5.757 1.00 0.00 9 SER A CA 8
ATOM 10236 C C . SER A 1 9 ? 69.475 2.108 -5.380 1.00 0.00 9 SER A C 8
ATOM 10237 O O . SER A 1 9 ? 70.259 1.290 -5.893 1.00 0.00 9 SER A O 8
ATOM 10245 N N . LEU A 1 10 ? 68.637 1.795 -4.452 1.00 0.00 10 LEU A N 8
ATOM 10246 C CA . LEU A 1 10 ? 68.419 0.466 -3.993 1.00 0.00 10 LEU A CA 8
ATOM 10247 C C . LEU A 1 10 ? 66.972 0.111 -4.227 1.00 0.00 10 LEU A C 8
ATOM 10248 O O . LEU A 1 10 ? 66.083 0.939 -3.985 1.00 0.00 10 LEU A O 8
ATOM 10264 N N . VAL A 1 11 ? 66.738 -1.064 -4.723 1.00 0.00 11 VAL A N 8
ATOM 10265 C CA . VAL A 1 11 ? 65.396 -1.555 -4.917 1.00 0.00 11 VAL A CA 8
ATOM 10266 C C . VAL A 1 11 ? 65.119 -2.564 -3.838 1.00 0.00 11 VAL A C 8
ATOM 10267 O O . VAL A 1 11 ? 65.658 -3.681 -3.859 1.00 0.00 11 VAL A O 8
ATOM 10280 N N . VAL A 1 12 ? 64.355 -2.165 -2.882 1.00 0.00 12 VAL A N 8
ATOM 10281 C CA . VAL A 1 12 ? 64.036 -3.008 -1.782 1.00 0.00 12 VAL A CA 8
ATOM 10282 C C . VAL A 1 12 ? 62.697 -3.685 -2.026 1.00 0.00 12 VAL A C 8
ATOM 10283 O O . VAL A 1 12 ? 61.659 -3.025 -2.054 1.00 0.00 12 VAL A O 8
ATOM 10296 N N . GLN A 1 13 ? 62.739 -4.967 -2.277 1.00 0.00 13 GLN A N 8
ATOM 10297 C CA . GLN A 1 13 ? 61.551 -5.771 -2.380 1.00 0.00 13 GLN A CA 8
ATOM 10298 C C . GLN A 1 13 ? 61.264 -6.248 -0.976 1.00 0.00 13 GLN A C 8
ATOM 10299 O O . GLN A 1 13 ? 62.062 -7.007 -0.391 1.00 0.00 13 GLN A O 8
ATOM 10313 N N . ALA A 1 14 ? 60.195 -5.791 -0.420 1.00 0.00 14 ALA A N 8
ATOM 10314 C CA . ALA A 1 14 ? 59.899 -6.041 0.952 1.00 0.00 14 ALA A CA 8
ATOM 10315 C C . ALA A 1 14 ? 58.439 -6.353 1.162 1.00 0.00 14 ALA A C 8
ATOM 10316 O O . ALA A 1 14 ? 57.634 -6.320 0.217 1.00 0.00 14 ALA A O 8
ATOM 10323 N N . LYS A 1 15 ? 58.115 -6.729 2.390 1.00 0.00 15 LYS A N 8
ATOM 10324 C CA . LYS A 1 15 ? 56.737 -6.958 2.800 1.00 0.00 15 LYS A CA 8
ATOM 10325 C C . LYS A 1 15 ? 55.899 -5.706 2.594 1.00 0.00 15 LYS A C 8
ATOM 10326 O O . LYS A 1 15 ? 56.124 -4.686 3.252 1.00 0.00 15 LYS A O 8
ATOM 10345 N N . SER A 1 16 ? 54.921 -5.800 1.730 1.00 0.00 16 SER A N 8
ATOM 10346 C CA . SER A 1 16 ? 54.036 -4.703 1.404 1.00 0.00 16 SER A CA 8
ATOM 10347 C C . SER A 1 16 ? 53.202 -4.261 2.612 1.00 0.00 16 SER A C 8
ATOM 10348 O O . SER A 1 16 ? 52.857 -3.088 2.763 1.00 0.00 16 SER A O 8
ATOM 10356 N N . GLU A 1 17 ? 52.951 -5.197 3.488 1.00 0.00 17 GLU A N 8
ATOM 10357 C CA . GLU A 1 17 ? 52.185 -4.969 4.705 1.00 0.00 17 GLU A CA 8
ATOM 10358 C C . GLU A 1 17 ? 53.043 -4.285 5.787 1.00 0.00 17 GLU A C 8
ATOM 10359 O O . GLU A 1 17 ? 52.525 -3.747 6.761 1.00 0.00 17 GLU A O 8
ATOM 10371 N N . ARG A 1 18 ? 54.348 -4.286 5.592 1.00 0.00 18 ARG A N 8
ATOM 10372 C CA . ARG A 1 18 ? 55.267 -3.849 6.614 1.00 0.00 18 ARG A CA 8
ATOM 10373 C C . ARG A 1 18 ? 56.064 -2.644 6.103 1.00 0.00 18 ARG A C 8
ATOM 10374 O O . ARG A 1 18 ? 57.069 -2.247 6.690 1.00 0.00 18 ARG A O 8
ATOM 10395 N N . ILE A 1 19 ? 55.563 -2.042 5.026 1.00 0.00 19 ILE A N 8
ATOM 10396 C CA . ILE A 1 19 ? 56.217 -0.918 4.349 1.00 0.00 19 ILE A CA 8
ATOM 10397 C C . ILE A 1 19 ? 56.475 0.266 5.275 1.00 0.00 19 ILE A C 8
ATOM 10398 O O . ILE A 1 19 ? 57.590 0.774 5.314 1.00 0.00 19 ILE A O 8
ATOM 10414 N N . SER A 1 20 ? 55.482 0.657 6.057 1.00 0.00 20 SER A N 8
ATOM 10415 C CA . SER A 1 20 ? 55.615 1.792 6.956 1.00 0.00 20 SER A CA 8
ATOM 10416 C C . SER A 1 20 ? 56.715 1.548 8.003 1.00 0.00 20 SER A C 8
ATOM 10417 O O . SER A 1 20 ? 57.408 2.470 8.420 1.00 0.00 20 SER A O 8
ATOM 10425 N N . ASP A 1 21 ? 56.890 0.303 8.379 1.00 0.00 21 ASP A N 8
ATOM 10426 C CA . ASP A 1 21 ? 57.924 -0.085 9.334 1.00 0.00 21 ASP A CA 8
ATOM 10427 C C . ASP A 1 21 ? 59.280 -0.002 8.664 1.00 0.00 21 ASP A C 8
ATOM 10428 O O . ASP A 1 21 ? 60.190 0.691 9.116 1.00 0.00 21 ASP A O 8
ATOM 10437 N N . ILE A 1 22 ? 59.381 -0.694 7.554 1.00 0.00 22 ILE A N 8
ATOM 10438 C CA . ILE A 1 22 ? 60.611 -0.827 6.787 1.00 0.00 22 ILE A CA 8
ATOM 10439 C C . ILE A 1 22 ? 61.106 0.521 6.269 1.00 0.00 22 ILE A C 8
ATOM 10440 O O . ILE A 1 22 ? 62.261 0.849 6.441 1.00 0.00 22 ILE A O 8
ATOM 10456 N N . SER A 1 23 ? 60.219 1.303 5.692 1.00 0.00 23 SER A N 8
ATOM 10457 C CA . SER A 1 23 ? 60.572 2.586 5.104 1.00 0.00 23 SER A CA 8
ATOM 10458 C C . SER A 1 23 ? 61.123 3.552 6.160 1.00 0.00 23 SER A C 8
ATOM 10459 O O . SER A 1 23 ? 62.109 4.249 5.923 1.00 0.00 23 SER A O 8
ATOM 10467 N N . THR A 1 24 ? 60.558 3.514 7.356 1.00 0.00 24 THR A N 8
ATOM 10468 C CA . THR A 1 24 ? 60.967 4.426 8.402 1.00 0.00 24 THR A CA 8
ATOM 10469 C C . THR A 1 24 ? 62.329 3.988 8.920 1.00 0.00 24 THR A C 8
ATOM 10470 O O . THR A 1 24 ? 63.190 4.813 9.254 1.00 0.00 24 THR A O 8
ATOM 10481 N N . GLN A 1 25 ? 62.519 2.685 8.914 1.00 0.00 25 GLN A N 8
ATOM 10482 C CA . GLN A 1 25 ? 63.756 2.065 9.266 1.00 0.00 25 GLN A CA 8
ATOM 10483 C C . GLN A 1 25 ? 64.851 2.415 8.260 1.00 0.00 25 GLN A C 8
ATOM 10484 O O . GLN A 1 25 ? 65.958 2.764 8.651 1.00 0.00 25 GLN A O 8
ATOM 10498 N N . LEU A 1 26 ? 64.529 2.349 6.970 1.00 0.00 26 LEU A N 8
ATOM 10499 C CA . LEU A 1 26 ? 65.461 2.670 5.930 1.00 0.00 26 LEU A CA 8
ATOM 10500 C C . LEU A 1 26 ? 65.852 4.133 5.997 1.00 0.00 26 LEU A C 8
ATOM 10501 O O . LEU A 1 26 ? 67.025 4.471 5.935 1.00 0.00 26 LEU A O 8
ATOM 10517 N N . ASN A 1 27 ? 64.867 4.980 6.196 1.00 0.00 27 ASN A N 8
ATOM 10518 C CA . ASN A 1 27 ? 65.071 6.434 6.303 1.00 0.00 27 ASN A CA 8
ATOM 10519 C C . ASN A 1 27 ? 65.879 6.830 7.534 1.00 0.00 27 ASN A C 8
ATOM 10520 O O . ASN A 1 27 ? 66.331 7.970 7.646 1.00 0.00 27 ASN A O 8
ATOM 10531 N N . ALA A 1 28 ? 66.060 5.905 8.453 1.00 0.00 28 ALA A N 8
ATOM 10532 C CA . ALA A 1 28 ? 66.783 6.178 9.674 1.00 0.00 28 ALA A CA 8
ATOM 10533 C C . ALA A 1 28 ? 68.289 6.105 9.456 1.00 0.00 28 ALA A C 8
ATOM 10534 O O . ALA A 1 28 ? 69.060 6.762 10.172 1.00 0.00 28 ALA A O 8
ATOM 10541 N N . PHE A 1 29 ? 68.714 5.334 8.467 1.00 0.00 29 PHE A N 8
ATOM 10542 C CA . PHE A 1 29 ? 70.100 5.136 8.200 1.00 0.00 29 PHE A CA 8
ATOM 10543 C C . PHE A 1 29 ? 70.728 6.411 7.602 1.00 0.00 29 PHE A C 8
ATOM 10544 O O . PHE A 1 29 ? 70.040 7.171 6.907 1.00 0.00 29 PHE A O 8
ATOM 10561 N N . PRO A 1 30 ? 72.040 6.659 7.855 1.00 0.00 30 PRO A N 8
ATOM 10562 C CA . PRO A 1 30 ? 72.726 7.895 7.433 1.00 0.00 30 PRO A CA 8
ATOM 10563 C C . PRO A 1 30 ? 72.731 8.114 5.920 1.00 0.00 30 PRO A C 8
ATOM 10564 O O . PRO A 1 30 ? 73.411 7.409 5.179 1.00 0.00 30 PRO A O 8
ATOM 10575 N N . GLY A 1 31 ? 71.923 9.062 5.479 1.00 0.00 31 GLY A N 8
ATOM 10576 C CA . GLY A 1 31 ? 71.878 9.424 4.073 1.00 0.00 31 GLY A CA 8
ATOM 10577 C C . GLY A 1 31 ? 70.950 8.538 3.268 1.00 0.00 31 GLY A C 8
ATOM 10578 O O . GLY A 1 31 ? 70.810 8.700 2.053 1.00 0.00 31 GLY A O 8
ATOM 10582 N N . CYS A 1 32 ? 70.327 7.615 3.930 1.00 0.00 32 CYS A N 8
ATOM 10583 C CA . CYS A 1 32 ? 69.433 6.701 3.294 1.00 0.00 32 CYS A CA 8
ATOM 10584 C C . CYS A 1 32 ? 68.027 7.253 3.356 1.00 0.00 32 CYS A C 8
ATOM 10585 O O . CYS A 1 32 ? 67.507 7.537 4.441 1.00 0.00 32 CYS A O 8
ATOM 10593 N N . GLU A 1 33 ? 67.439 7.470 2.207 1.00 0.00 33 GLU A N 8
ATOM 10594 C CA . GLU A 1 33 ? 66.092 7.971 2.148 1.00 0.00 33 GLU A CA 8
ATOM 10595 C C . GLU A 1 33 ? 65.316 7.311 1.016 1.00 0.00 33 GLU A C 8
ATOM 10596 O O . GLU A 1 33 ? 65.811 7.195 -0.132 1.00 0.00 33 GLU A O 8
ATOM 10608 N N . VAL A 1 34 ? 64.130 6.879 1.343 1.00 0.00 34 VAL A N 8
ATOM 10609 C CA . VAL A 1 34 ? 63.221 6.237 0.426 1.00 0.00 34 VAL A CA 8
ATOM 10610 C C . VAL A 1 34 ? 62.569 7.303 -0.443 1.00 0.00 34 VAL A C 8
ATOM 10611 O O . VAL A 1 34 ? 62.093 8.320 0.064 1.00 0.00 34 VAL A O 8
ATOM 10624 N N . ALA A 1 35 ? 62.561 7.080 -1.727 1.00 0.00 35 ALA A N 8
ATOM 10625 C CA . ALA A 1 35 ? 61.973 8.007 -2.650 1.00 0.00 35 ALA A CA 8
ATOM 10626 C C . ALA A 1 35 ? 60.595 7.511 -3.067 1.00 0.00 35 ALA A C 8
ATOM 10627 O O . ALA A 1 35 ? 59.585 7.989 -2.576 1.00 0.00 35 ALA A O 8
ATOM 10634 N N . VAL A 1 36 ? 60.567 6.499 -3.900 1.00 0.00 36 VAL A N 8
ATOM 10635 C CA . VAL A 1 36 ? 59.318 5.964 -4.398 1.00 0.00 36 VAL A CA 8
ATOM 10636 C C . VAL A 1 36 ? 58.933 4.766 -3.559 1.00 0.00 36 VAL A C 8
ATOM 10637 O O . VAL A 1 36 ? 59.782 3.916 -3.264 1.00 0.00 36 VAL A O 8
ATOM 10650 N N . SER A 1 37 ? 57.704 4.711 -3.148 1.00 0.00 37 SER A N 8
ATOM 10651 C CA . SER A 1 37 ? 57.230 3.620 -2.355 1.00 0.00 37 SER A CA 8
ATOM 10652 C C . SER A 1 37 ? 56.019 2.989 -3.024 1.00 0.00 37 SER A C 8
ATOM 10653 O O . SER A 1 37 ? 54.975 3.627 -3.163 1.00 0.00 37 SER A O 8
ATOM 10661 N N . ASP A 1 38 ? 56.160 1.762 -3.445 1.00 0.00 38 ASP A N 8
ATOM 10662 C CA . ASP A 1 38 ? 55.077 1.061 -4.102 1.00 0.00 38 ASP A CA 8
ATOM 10663 C C . ASP A 1 38 ? 54.516 0.038 -3.181 1.00 0.00 38 ASP A C 8
ATOM 10664 O O . ASP A 1 38 ? 55.009 -1.090 -3.130 1.00 0.00 38 ASP A O 8
ATOM 10673 N N . ALA A 1 39 ? 53.513 0.420 -2.432 1.00 0.00 39 ALA A N 8
ATOM 10674 C CA . ALA A 1 39 ? 52.835 -0.497 -1.519 1.00 0.00 39 ALA A CA 8
ATOM 10675 C C . ALA A 1 39 ? 52.234 -1.742 -2.238 1.00 0.00 39 ALA A C 8
ATOM 10676 O O . ALA A 1 39 ? 52.316 -2.829 -1.693 1.00 0.00 39 ALA A O 8
ATOM 10683 N N . PRO A 1 40 ? 51.623 -1.617 -3.478 1.00 0.00 40 PRO A N 8
ATOM 10684 C CA . PRO A 1 40 ? 51.089 -2.781 -4.238 1.00 0.00 40 PRO A CA 8
ATOM 10685 C C . PRO A 1 40 ? 52.136 -3.887 -4.440 1.00 0.00 40 PRO A C 8
ATOM 10686 O O . PRO A 1 40 ? 51.828 -5.081 -4.348 1.00 0.00 40 PRO A O 8
ATOM 10697 N N . SER A 1 41 ? 53.357 -3.484 -4.713 1.00 0.00 41 SER A N 8
ATOM 10698 C CA . SER A 1 41 ? 54.420 -4.411 -4.993 1.00 0.00 41 SER A CA 8
ATOM 10699 C C . SER A 1 41 ? 55.205 -4.733 -3.721 1.00 0.00 41 SER A C 8
ATOM 10700 O O . SER A 1 41 ? 55.707 -5.842 -3.548 1.00 0.00 41 SER A O 8
ATOM 10708 N N . GLY A 1 42 ? 55.266 -3.771 -2.828 1.00 0.00 42 GLY A N 8
ATOM 10709 C CA . GLY A 1 42 ? 56.099 -3.892 -1.662 1.00 0.00 42 GLY A CA 8
ATOM 10710 C C . GLY A 1 42 ? 57.493 -3.428 -1.994 1.00 0.00 42 GLY A C 8
ATOM 10711 O O . GLY A 1 42 ? 58.461 -3.835 -1.383 1.00 0.00 42 GLY A O 8
ATOM 10715 N N . GLN A 1 43 ? 57.578 -2.570 -2.986 1.00 0.00 43 GLN A N 8
ATOM 10716 C CA . GLN A 1 43 ? 58.836 -2.115 -3.494 1.00 0.00 43 GLN A CA 8
ATOM 10717 C C . GLN A 1 43 ? 59.147 -0.744 -2.939 1.00 0.00 43 GLN A C 8
ATOM 10718 O O . GLN A 1 43 ? 58.283 0.135 -2.917 1.00 0.00 43 GLN A O 8
ATOM 10732 N N . LEU A 1 44 ? 60.345 -0.568 -2.491 1.00 0.00 44 LEU A N 8
ATOM 10733 C CA . LEU A 1 44 ? 60.797 0.702 -2.006 1.00 0.00 44 LEU A CA 8
ATOM 10734 C C . LEU A 1 44 ? 62.060 1.099 -2.734 1.00 0.00 44 LEU A C 8
ATOM 10735 O O . LEU A 1 44 ? 63.059 0.366 -2.720 1.00 0.00 44 LEU A O 8
ATOM 10751 N N . ILE A 1 45 ? 62.003 2.217 -3.409 1.00 0.00 45 ILE A N 8
ATOM 10752 C CA . ILE A 1 45 ? 63.162 2.752 -4.076 1.00 0.00 45 ILE A CA 8
ATOM 10753 C C . ILE A 1 45 ? 63.865 3.647 -3.097 1.00 0.00 45 ILE A C 8
ATOM 10754 O O . ILE A 1 45 ? 63.304 4.646 -2.641 1.00 0.00 45 ILE A O 8
ATOM 10770 N N . VAL A 1 46 ? 65.057 3.300 -2.771 1.00 0.00 46 VAL A N 8
ATOM 10771 C CA . VAL A 1 46 ? 65.829 4.052 -1.832 1.00 0.00 46 VAL A CA 8
ATOM 10772 C C . VAL A 1 46 ? 67.019 4.635 -2.537 1.00 0.00 46 VAL A C 8
ATOM 10773 O O . VAL A 1 46 ? 67.580 4.006 -3.413 1.00 0.00 46 VAL A O 8
ATOM 10786 N N . VAL A 1 47 ? 67.350 5.845 -2.216 1.00 0.00 47 VAL A N 8
ATOM 10787 C CA . VAL A 1 47 ? 68.538 6.450 -2.732 1.00 0.00 47 VAL A CA 8
ATOM 10788 C C . VAL A 1 47 ? 69.401 6.778 -1.543 1.00 0.00 47 VAL A C 8
ATOM 10789 O O . VAL A 1 47 ? 69.001 7.558 -0.665 1.00 0.00 47 VAL A O 8
ATOM 10802 N N . VAL A 1 48 ? 70.536 6.164 -1.483 1.00 0.00 48 VAL A N 8
ATOM 10803 C CA . VAL A 1 48 ? 71.426 6.366 -0.388 1.00 0.00 48 VAL A CA 8
ATOM 10804 C C . VAL A 1 48 ? 72.490 7.344 -0.806 1.00 0.00 48 VAL A C 8
ATOM 10805 O O . VAL A 1 48 ? 73.146 7.166 -1.843 1.00 0.00 48 VAL A O 8
ATOM 10818 N N . GLU A 1 49 ? 72.593 8.381 -0.040 1.00 0.00 49 GLU A N 8
ATOM 10819 C CA . GLU A 1 49 ? 73.526 9.443 -0.235 1.00 0.00 49 GLU A CA 8
ATOM 10820 C C . GLU A 1 49 ? 74.599 9.374 0.830 1.00 0.00 49 GLU A C 8
ATOM 10821 O O . GLU A 1 49 ? 74.294 9.440 2.017 1.00 0.00 49 GLU A O 8
ATOM 10833 N N . ALA A 1 50 ? 75.831 9.253 0.428 1.00 0.00 50 ALA A N 8
ATOM 10834 C CA . ALA A 1 50 ? 76.929 9.249 1.365 1.00 0.00 50 ALA A CA 8
ATOM 10835 C C . ALA A 1 50 ? 78.153 9.798 0.682 1.00 0.00 50 ALA A C 8
ATOM 10836 O O . ALA A 1 50 ? 78.295 9.664 -0.542 1.00 0.00 50 ALA A O 8
ATOM 10843 N N . GLU A 1 51 ? 79.024 10.403 1.444 1.00 0.00 51 GLU A N 8
ATOM 10844 C CA . GLU A 1 51 ? 80.168 11.071 0.889 1.00 0.00 51 GLU A CA 8
ATOM 10845 C C . GLU A 1 51 ? 81.280 10.070 0.555 1.00 0.00 51 GLU A C 8
ATOM 10846 O O . GLU A 1 51 ? 81.937 10.176 -0.483 1.00 0.00 51 GLU A O 8
ATOM 10858 N N . ASP A 1 52 ? 81.483 9.093 1.417 1.00 0.00 52 ASP A N 8
ATOM 10859 C CA . ASP A 1 52 ? 82.520 8.093 1.170 1.00 0.00 52 ASP A CA 8
ATOM 10860 C C . ASP A 1 52 ? 81.947 6.796 0.704 1.00 0.00 52 ASP A C 8
ATOM 10861 O O . ASP A 1 52 ? 80.822 6.430 1.069 1.00 0.00 52 ASP A O 8
ATOM 10870 N N . SER A 1 53 ? 82.736 6.084 -0.068 1.00 0.00 53 SER A N 8
ATOM 10871 C CA . SER A 1 53 ? 82.379 4.804 -0.632 1.00 0.00 53 SER A CA 8
ATOM 10872 C C . SER A 1 53 ? 82.077 3.787 0.480 1.00 0.00 53 SER A C 8
ATOM 10873 O O . SER A 1 53 ? 81.092 3.046 0.413 1.00 0.00 53 SER A O 8
ATOM 10881 N N . GLU A 1 54 ? 82.900 3.809 1.520 1.00 0.00 54 GLU A N 8
ATOM 10882 C CA . GLU A 1 54 ? 82.781 2.893 2.651 1.00 0.00 54 GLU A CA 8
ATOM 10883 C C . GLU A 1 54 ? 81.507 3.191 3.449 1.00 0.00 54 GLU A C 8
ATOM 10884 O O . GLU A 1 54 ? 80.787 2.282 3.853 1.00 0.00 54 GLU A O 8
ATOM 10896 N N . THR A 1 55 ? 81.217 4.473 3.606 1.00 0.00 55 THR A N 8
ATOM 10897 C CA . THR A 1 55 ? 80.065 4.936 4.317 1.00 0.00 55 THR A CA 8
ATOM 10898 C C . THR A 1 55 ? 78.807 4.538 3.544 1.00 0.00 55 THR A C 8
ATOM 10899 O O . THR A 1 55 ? 77.771 4.192 4.125 1.00 0.00 55 THR A O 8
ATOM 10910 N N . LEU A 1 56 ? 78.931 4.543 2.228 1.00 0.00 56 LEU A N 8
ATOM 10911 C CA . LEU A 1 56 ? 77.858 4.147 1.357 1.00 0.00 56 LEU A CA 8
ATOM 10912 C C . LEU A 1 56 ? 77.599 2.645 1.532 1.00 0.00 56 LEU A C 8
ATOM 10913 O O . LEU A 1 56 ? 76.471 2.238 1.784 1.00 0.00 56 LEU A O 8
ATOM 10929 N N . ILE A 1 57 ? 78.676 1.838 1.459 1.00 0.00 57 ILE A N 8
ATOM 10930 C CA . ILE A 1 57 ? 78.595 0.365 1.605 1.00 0.00 57 ILE A CA 8
ATOM 10931 C C . ILE A 1 57 ? 77.951 -0.010 2.943 1.00 0.00 57 ILE A C 8
ATOM 10932 O O . ILE A 1 57 ? 77.038 -0.840 2.995 1.00 0.00 57 ILE A O 8
ATOM 10948 N N . GLN A 1 58 ? 78.408 0.641 4.004 1.00 0.00 58 GLN A N 8
ATOM 10949 C CA . GLN A 1 58 ? 77.919 0.433 5.334 1.00 0.00 58 GLN A CA 8
ATOM 10950 C C . GLN A 1 58 ? 76.408 0.685 5.409 1.00 0.00 58 GLN A C 8
ATOM 10951 O O . GLN A 1 58 ? 75.662 -0.101 6.007 1.00 0.00 58 GLN A O 8
ATOM 10965 N N . THR A 1 59 ? 75.962 1.733 4.771 1.00 0.00 59 THR A N 8
ATOM 10966 C CA . THR A 1 59 ? 74.569 2.071 4.780 1.00 0.00 59 THR A CA 8
ATOM 10967 C C . THR A 1 59 ? 73.755 1.100 3.883 1.00 0.00 59 THR A C 8
ATOM 10968 O O . THR A 1 59 ? 72.624 0.739 4.216 1.00 0.00 59 THR A O 8
ATOM 10979 N N . ILE A 1 60 ? 74.359 0.636 2.787 1.00 0.00 60 ILE A N 8
ATOM 10980 C CA . ILE A 1 60 ? 73.717 -0.354 1.915 1.00 0.00 60 ILE A CA 8
ATOM 10981 C C . ILE A 1 60 ? 73.511 -1.665 2.687 1.00 0.00 60 ILE A C 8
ATOM 10982 O O . ILE A 1 60 ? 72.416 -2.249 2.671 1.00 0.00 60 ILE A O 8
ATOM 10998 N N . GLU A 1 61 ? 74.547 -2.107 3.403 1.00 0.00 61 GLU A N 8
ATOM 10999 C CA . GLU A 1 61 ? 74.427 -3.305 4.219 1.00 0.00 61 GLU A CA 8
ATOM 11000 C C . GLU A 1 61 ? 73.423 -3.112 5.340 1.00 0.00 61 GLU A C 8
ATOM 11001 O O . GLU A 1 61 ? 72.705 -4.036 5.689 1.00 0.00 61 GLU A O 8
ATOM 11013 N N . SER A 1 62 ? 73.341 -1.902 5.860 1.00 0.00 62 SER A N 8
ATOM 11014 C CA . SER A 1 62 ? 72.377 -1.549 6.887 1.00 0.00 62 SER A CA 8
ATOM 11015 C C . SER A 1 62 ? 70.948 -1.815 6.413 1.00 0.00 62 SER A C 8
ATOM 11016 O O . SER A 1 62 ? 70.126 -2.349 7.147 1.00 0.00 62 SER A O 8
ATOM 11024 N N . VAL A 1 63 ? 70.692 -1.473 5.179 1.00 0.00 63 VAL A N 8
ATOM 11025 C CA . VAL A 1 63 ? 69.415 -1.693 4.537 1.00 0.00 63 VAL A CA 8
ATOM 11026 C C . VAL A 1 63 ? 69.113 -3.204 4.427 1.00 0.00 63 VAL A C 8
ATOM 11027 O O . VAL A 1 63 ? 67.983 -3.647 4.639 1.00 0.00 63 VAL A O 8
ATOM 11040 N N . ARG A 1 64 ? 70.150 -3.994 4.169 1.00 0.00 64 ARG A N 8
ATOM 11041 C CA . ARG A 1 64 ? 69.999 -5.451 4.039 1.00 0.00 64 ARG A CA 8
ATOM 11042 C C . ARG A 1 64 ? 69.803 -6.095 5.424 1.00 0.00 64 ARG A C 8
ATOM 11043 O O . ARG A 1 64 ? 69.423 -7.271 5.550 1.00 0.00 64 ARG A O 8
ATOM 11064 N N . ASN A 1 65 ? 70.037 -5.309 6.457 1.00 0.00 65 ASN A N 8
ATOM 11065 C CA . ASN A 1 65 ? 69.895 -5.753 7.843 1.00 0.00 65 ASN A CA 8
ATOM 11066 C C . ASN A 1 65 ? 68.470 -5.604 8.335 1.00 0.00 65 ASN A C 8
ATOM 11067 O O . ASN A 1 65 ? 68.177 -5.890 9.495 1.00 0.00 65 ASN A O 8
ATOM 11078 N N . VAL A 1 66 ? 67.582 -5.165 7.472 1.00 0.00 66 VAL A N 8
ATOM 11079 C CA . VAL A 1 66 ? 66.191 -5.052 7.842 1.00 0.00 66 VAL A CA 8
ATOM 11080 C C . VAL A 1 66 ? 65.464 -6.380 7.576 1.00 0.00 66 VAL A C 8
ATOM 11081 O O . VAL A 1 66 ? 65.636 -7.014 6.520 1.00 0.00 66 VAL A O 8
ATOM 11094 N N . GLU A 1 67 ? 64.671 -6.772 8.542 1.00 0.00 67 GLU A N 8
ATOM 11095 C CA . GLU A 1 67 ? 63.965 -8.040 8.593 1.00 0.00 67 GLU A CA 8
ATOM 11096 C C . GLU A 1 67 ? 62.896 -8.158 7.544 1.00 0.00 67 GLU A C 8
ATOM 11097 O O . GLU A 1 67 ? 62.673 -9.226 6.988 1.00 0.00 67 GLU A O 8
ATOM 11109 N N . GLY A 1 68 ? 62.244 -7.065 7.268 1.00 0.00 68 GLY A N 8
ATOM 11110 C CA . GLY A 1 68 ? 61.173 -7.070 6.313 1.00 0.00 68 GLY A CA 8
ATOM 11111 C C . GLY A 1 68 ? 61.658 -7.093 4.890 1.00 0.00 68 GLY A C 8
ATOM 11112 O O . GLY A 1 68 ? 60.844 -7.156 3.958 1.00 0.00 68 GLY A O 8
ATOM 11116 N N . VAL A 1 69 ? 62.967 -7.051 4.707 1.00 0.00 69 VAL A N 8
ATOM 11117 C CA . VAL A 1 69 ? 63.515 -7.047 3.360 1.00 0.00 69 VAL A CA 8
ATOM 11118 C C . VAL A 1 69 ? 63.608 -8.464 2.815 1.00 0.00 69 VAL A C 8
ATOM 11119 O O . VAL A 1 69 ? 64.174 -9.362 3.453 1.00 0.00 69 VAL A O 8
ATOM 11132 N N . LEU A 1 70 ? 63.016 -8.666 1.667 1.00 0.00 70 LEU A N 8
ATOM 11133 C CA . LEU A 1 70 ? 63.029 -9.945 1.004 1.00 0.00 70 LEU A CA 8
ATOM 11134 C C . LEU A 1 70 ? 64.213 -9.994 0.059 1.00 0.00 70 LEU A C 8
ATOM 11135 O O . LEU A 1 70 ? 65.069 -10.860 0.173 1.00 0.00 70 LEU A O 8
ATOM 11151 N N . ALA A 1 71 ? 64.266 -9.035 -0.847 1.00 0.00 71 ALA A N 8
ATOM 11152 C CA . ALA A 1 71 ? 65.330 -8.942 -1.823 1.00 0.00 71 ALA A CA 8
ATOM 11153 C C . ALA A 1 71 ? 65.684 -7.490 -2.044 1.00 0.00 71 ALA A C 8
ATOM 11154 O O . ALA A 1 71 ? 64.842 -6.703 -2.442 1.00 0.00 71 ALA A O 8
ATOM 11161 N N . VAL A 1 72 ? 66.890 -7.125 -1.755 1.00 0.00 72 VAL A N 8
ATOM 11162 C CA . VAL A 1 72 ? 67.327 -5.773 -1.986 1.00 0.00 72 VAL A CA 8
ATOM 11163 C C . VAL A 1 72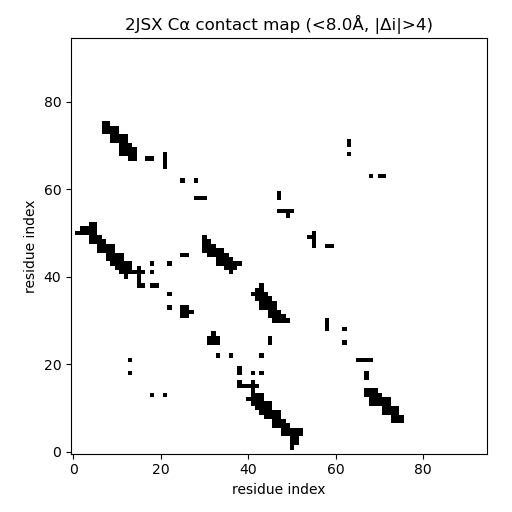 ? 68.407 -5.725 -3.063 1.00 0.00 72 VAL A C 8
ATOM 11164 O O . VAL A 1 72 ? 69.536 -6.216 -2.884 1.00 0.00 72 VAL A O 8
ATOM 11177 N N . SER A 1 73 ? 68.032 -5.184 -4.185 1.00 0.00 73 SER A N 8
ATOM 11178 C CA . SER A 1 73 ? 68.881 -5.084 -5.333 1.00 0.00 73 SER A CA 8
ATOM 11179 C C . SER A 1 73 ? 69.608 -3.740 -5.326 1.00 0.00 73 SER A C 8
ATOM 11180 O O . SER A 1 73 ? 69.024 -2.704 -4.979 1.00 0.00 73 SER A O 8
ATOM 11188 N N . LEU A 1 74 ? 70.855 -3.758 -5.697 1.00 0.00 74 LEU A N 8
ATOM 11189 C CA . LEU A 1 74 ? 71.661 -2.577 -5.702 1.00 0.00 74 LEU A CA 8
ATOM 11190 C C . LEU A 1 74 ? 71.697 -2.048 -7.132 1.00 0.00 74 LEU A C 8
ATOM 11191 O O . LEU A 1 74 ? 72.273 -2.668 -8.018 1.00 0.00 74 LEU A O 8
ATOM 11207 N N . VAL A 1 75 ? 71.043 -0.944 -7.357 1.00 0.00 75 VAL A N 8
ATOM 11208 C CA . VAL A 1 75 ? 70.998 -0.332 -8.672 1.00 0.00 75 VAL A CA 8
ATOM 11209 C C . VAL A 1 75 ? 72.167 0.609 -8.844 1.00 0.00 75 VAL A C 8
ATOM 11210 O O . VAL A 1 75 ? 72.790 0.656 -9.908 1.00 0.00 75 VAL A O 8
ATOM 11223 N N . TYR A 1 76 ? 72.462 1.320 -7.768 1.00 0.00 76 TYR A N 8
ATOM 11224 C CA . TYR A 1 76 ? 73.522 2.323 -7.697 1.00 0.00 76 TYR A CA 8
ATOM 11225 C C . TYR A 1 76 ? 73.181 3.476 -8.628 1.00 0.00 76 TYR A C 8
ATOM 11226 O O . TYR A 1 76 ? 72.467 4.394 -8.236 1.00 0.00 76 TYR A O 8
ATOM 11244 N N . HIS A 1 77 ? 73.595 3.359 -9.856 1.00 0.00 77 HIS A N 8
ATOM 11245 C CA . HIS A 1 77 ? 73.312 4.318 -10.877 1.00 0.00 77 HIS A CA 8
ATOM 11246 C C . HIS A 1 77 ? 73.537 3.636 -12.199 1.00 0.00 77 HIS A C 8
ATOM 11247 O O . HIS A 1 77 ? 74.673 3.442 -12.627 1.00 0.00 77 HIS A O 8
ATOM 11261 N N . GLN A 1 78 ? 72.479 3.189 -12.787 1.00 0.00 78 GLN A N 8
ATOM 11262 C CA . GLN A 1 78 ? 72.548 2.515 -14.043 1.00 0.00 78 GLN A CA 8
ATOM 11263 C C . GLN A 1 78 ? 72.485 3.501 -15.175 1.00 0.00 78 GLN A C 8
ATOM 11264 O O . GLN A 1 78 ? 71.413 3.917 -15.615 1.00 0.00 78 GLN A O 8
ATOM 11278 N N . GLN A 1 79 ? 73.649 3.914 -15.586 1.00 0.00 79 GLN A N 8
ATOM 11279 C CA . GLN A 1 79 ? 73.819 4.851 -16.649 1.00 0.00 79 GLN A CA 8
ATOM 11280 C C . GLN A 1 79 ? 73.605 4.149 -17.971 1.00 0.00 79 GLN A C 8
ATOM 11281 O O . GLN A 1 79 ? 73.906 2.950 -18.100 1.00 0.00 79 GLN A O 8
ATOM 11295 N N . GLU A 1 80 ? 73.075 4.888 -18.922 1.00 0.00 80 GLU A N 8
ATOM 11296 C CA . GLU A 1 80 ? 72.702 4.393 -20.238 1.00 0.00 80 GLU A CA 8
ATOM 11297 C C . GLU A 1 80 ? 71.536 3.423 -20.133 1.00 0.00 80 GLU A C 8
ATOM 11298 O O . GLU A 1 80 ? 71.702 2.234 -19.815 1.00 0.00 80 GLU A O 8
ATOM 11310 N N . GLU A 1 81 ? 70.362 3.934 -20.355 1.00 0.00 81 GLU A N 8
ATOM 11311 C CA . GLU A 1 81 ? 69.175 3.123 -20.336 1.00 0.00 81 GLU A CA 8
ATOM 11312 C C . GLU A 1 81 ? 69.168 2.278 -21.602 1.00 0.00 81 GLU A C 8
ATOM 11313 O O . GLU A 1 81 ? 68.996 1.056 -21.571 1.00 0.00 81 GLU A O 8
ATOM 11325 N N . GLN A 1 82 ? 69.421 2.939 -22.698 1.00 0.00 82 GLN A N 8
ATOM 11326 C CA . GLN A 1 82 ? 69.515 2.325 -24.001 1.00 0.00 82 GLN A CA 8
ATOM 11327 C C . GLN A 1 82 ? 70.252 3.267 -24.929 1.00 0.00 82 GLN A C 8
ATOM 11328 O O . GLN A 1 82 ? 70.192 4.489 -24.743 1.00 0.00 82 GLN A O 8
ATOM 11342 N N . GLY A 1 83 ? 70.982 2.714 -25.864 1.00 0.00 83 GLY A N 8
ATOM 11343 C CA . GLY A 1 83 ? 71.608 3.513 -26.875 1.00 0.00 83 GLY A CA 8
ATOM 11344 C C . GLY A 1 83 ? 70.612 3.771 -27.974 1.00 0.00 83 GLY A C 8
ATOM 11345 O O . GLY A 1 83 ? 69.840 2.868 -28.337 1.00 0.00 83 GLY A O 8
ATOM 11349 N N . GLU A 1 84 ? 70.586 4.961 -28.495 1.00 0.00 84 GLU A N 8
ATOM 11350 C CA . GLU A 1 84 ? 69.608 5.306 -29.492 1.00 0.00 84 GLU A CA 8
ATOM 11351 C C . GLU A 1 84 ? 70.265 6.077 -30.623 1.00 0.00 84 GLU A C 8
ATOM 11352 O O . GLU A 1 84 ? 71.100 6.953 -30.380 1.00 0.00 84 GLU A O 8
ATOM 11364 N N . GLU A 1 85 ? 69.921 5.733 -31.837 1.00 0.00 85 GLU A N 8
ATOM 11365 C CA . GLU A 1 85 ? 70.385 6.440 -32.997 1.00 0.00 85 GLU A CA 8
ATOM 11366 C C . GLU A 1 85 ? 69.224 6.595 -33.950 1.00 0.00 85 GLU A C 8
ATOM 11367 O O . GLU A 1 85 ? 68.323 5.748 -33.986 1.00 0.00 85 GLU A O 8
ATOM 11379 N N . THR A 1 86 ? 69.242 7.647 -34.681 1.00 0.00 86 THR A N 8
ATOM 11380 C CA . THR A 1 86 ? 68.269 7.948 -35.645 1.00 0.00 86 THR A CA 8
ATOM 11381 C C . THR A 1 86 ? 69.023 8.282 -36.916 1.00 0.00 86 THR A C 8
ATOM 11382 O O . THR A 1 86 ? 69.919 9.134 -36.901 1.00 0.00 86 THR A O 8
ATOM 11393 N N . PRO A 1 87 ? 68.757 7.586 -38.010 1.00 0.00 87 PRO A N 8
ATOM 11394 C CA . PRO A 1 87 ? 69.412 7.888 -39.245 1.00 0.00 87 PRO A CA 8
ATOM 11395 C C . PRO A 1 87 ? 68.874 9.170 -39.838 1.00 0.00 87 PRO A C 8
ATOM 11396 O O . PRO A 1 87 ? 67.673 9.496 -39.701 1.00 0.00 87 PRO A O 8
ATOM 11407 N N . ARG A 1 88 ? 69.730 9.875 -40.504 1.00 0.00 88 ARG A N 8
ATOM 11408 C CA . ARG A 1 88 ? 69.429 11.202 -40.952 1.00 0.00 88 ARG A CA 8
ATOM 11409 C C . ARG A 1 88 ? 68.583 11.203 -42.198 1.00 0.00 88 ARG A C 8
ATOM 11410 O O . ARG A 1 88 ? 69.091 11.037 -43.318 1.00 0.00 88 ARG A O 8
ATOM 11431 N N . SER A 1 89 ? 67.300 11.344 -42.010 1.00 0.00 89 SER A N 8
ATOM 11432 C CA . SER A 1 89 ? 66.401 11.392 -43.102 1.00 0.00 89 SER A CA 8
ATOM 11433 C C . SER A 1 89 ? 66.009 12.842 -43.380 1.00 0.00 89 SER A C 8
ATOM 11434 O O . SER A 1 89 ? 65.507 13.547 -42.501 1.00 0.00 89 SER A O 8
ATOM 11442 N N . HIS A 1 90 ? 66.272 13.299 -44.574 1.00 0.00 90 HIS A N 8
ATOM 11443 C CA . HIS A 1 90 ? 65.931 14.659 -44.935 1.00 0.00 90 HIS A CA 8
ATOM 11444 C C . HIS A 1 90 ? 64.588 14.691 -45.620 1.00 0.00 90 HIS A C 8
ATOM 11445 O O . HIS A 1 90 ? 63.827 15.641 -45.465 1.00 0.00 90 HIS A O 8
ATOM 11459 N N . HIS A 1 91 ? 64.276 13.625 -46.344 1.00 0.00 91 HIS A N 8
ATOM 11460 C CA . HIS A 1 91 ? 62.992 13.537 -47.026 1.00 0.00 91 HIS A CA 8
ATOM 11461 C C . HIS A 1 91 ? 61.930 13.115 -46.014 1.00 0.00 91 HIS A C 8
ATOM 11462 O O . HIS A 1 91 ? 60.746 13.459 -46.131 1.00 0.00 91 HIS A O 8
ATOM 11476 N N . HIS A 1 92 ? 62.368 12.373 -45.019 1.00 0.00 92 HIS A N 8
ATOM 11477 C CA . HIS A 1 92 ? 61.493 11.914 -43.969 1.00 0.00 92 HIS A CA 8
ATOM 11478 C C . HIS A 1 92 ? 61.870 12.616 -42.676 1.00 0.00 92 HIS A C 8
ATOM 11479 O O . HIS A 1 92 ? 62.832 12.239 -42.004 1.00 0.00 92 HIS A O 8
ATOM 11493 N N . HIS A 1 93 ? 61.176 13.660 -42.365 1.00 0.00 93 HIS A N 8
ATOM 11494 C CA . HIS A 1 93 ? 61.463 14.395 -41.165 1.00 0.00 93 HIS A CA 8
ATOM 11495 C C . HIS A 1 93 ? 60.579 13.928 -40.041 1.00 0.00 93 HIS A C 8
ATOM 11496 O O . HIS A 1 93 ? 59.578 13.231 -40.270 1.00 0.00 93 HIS A O 8
ATOM 11510 N N . HIS A 1 94 ? 60.947 14.287 -38.837 1.00 0.00 94 HIS A N 8
ATOM 11511 C CA . HIS A 1 94 ? 60.143 13.973 -37.680 1.00 0.00 94 HIS A CA 8
ATOM 11512 C C . HIS A 1 94 ? 58.949 14.888 -37.658 1.00 0.00 94 HIS A C 8
ATOM 11513 O O . HIS A 1 94 ? 58.965 15.964 -38.286 1.00 0.00 94 HIS A O 8
ATOM 11527 N N . HIS A 1 95 ? 57.929 14.477 -37.000 1.00 0.00 95 HIS A N 8
ATOM 11528 C CA . HIS A 1 95 ? 56.713 15.235 -36.961 1.00 0.00 95 HIS A CA 8
ATOM 11529 C C . HIS A 1 95 ? 56.536 15.821 -35.582 1.00 0.00 95 HIS A C 8
ATOM 11530 O O . HIS A 1 95 ? 56.871 16.994 -35.381 1.00 0.00 95 HIS A O 8
ATOM 11545 N N . MET A 1 1 ? 80.104 25.411 -4.034 1.00 0.00 1 MET A N 9
ATOM 11546 C CA . MET A 1 1 ? 80.629 24.072 -3.787 1.00 0.00 1 MET A CA 9
ATOM 11547 C C . MET A 1 1 ? 79.655 23.052 -4.343 1.00 0.00 1 MET A C 9
ATOM 11548 O O . MET A 1 1 ? 78.447 23.307 -4.380 1.00 0.00 1 MET A O 9
ATOM 11564 N N . HIS A 1 2 ? 80.161 21.941 -4.827 1.00 0.00 2 HIS A N 9
ATOM 11565 C CA . HIS A 1 2 ? 79.313 20.855 -5.250 1.00 0.00 2 HIS A CA 9
ATOM 11566 C C . HIS A 1 2 ? 79.808 19.575 -4.615 1.00 0.00 2 HIS A C 9
ATOM 11567 O O . HIS A 1 2 ? 80.962 19.180 -4.821 1.00 0.00 2 HIS A O 9
ATOM 11581 N N . THR A 1 3 ? 78.981 18.968 -3.814 1.00 0.00 3 THR A N 9
ATOM 11582 C CA . THR A 1 3 ? 79.332 17.741 -3.165 1.00 0.00 3 THR A CA 9
ATOM 11583 C C . THR A 1 3 ? 79.383 16.595 -4.195 1.00 0.00 3 THR A C 9
ATOM 11584 O O . THR A 1 3 ? 78.357 16.233 -4.807 1.00 0.00 3 THR A O 9
ATOM 11595 N N . ASN A 1 4 ? 80.571 16.048 -4.396 1.00 0.00 4 ASN A N 9
ATOM 11596 C CA . ASN A 1 4 ? 80.766 14.987 -5.363 1.00 0.00 4 ASN A CA 9
ATOM 11597 C C . ASN A 1 4 ? 80.755 13.637 -4.724 1.00 0.00 4 ASN A C 9
ATOM 11598 O O . ASN A 1 4 ? 81.794 13.021 -4.457 1.00 0.00 4 ASN A O 9
ATOM 11609 N N . TRP A 1 5 ? 79.592 13.217 -4.429 1.00 0.00 5 TRP A N 9
ATOM 11610 C CA . TRP A 1 5 ? 79.326 11.943 -3.842 1.00 0.00 5 TRP A CA 9
ATOM 11611 C C . TRP A 1 5 ? 78.739 11.018 -4.863 1.00 0.00 5 TRP A C 9
ATOM 11612 O O . TRP A 1 5 ? 78.479 11.422 -5.997 1.00 0.00 5 TRP A O 9
ATOM 11633 N N . GLN A 1 6 ? 78.543 9.810 -4.481 1.00 0.00 6 GLN A N 9
ATOM 11634 C CA . GLN A 1 6 ? 77.968 8.835 -5.341 1.00 0.00 6 GLN A CA 9
ATOM 11635 C C . GLN A 1 6 ? 76.591 8.478 -4.855 1.00 0.00 6 GLN A C 9
ATOM 11636 O O . GLN A 1 6 ? 76.406 8.073 -3.699 1.00 0.00 6 GLN A O 9
ATOM 11650 N N . VAL A 1 7 ? 75.631 8.682 -5.708 1.00 0.00 7 VAL A N 9
ATOM 11651 C CA . VAL A 1 7 ? 74.259 8.456 -5.369 1.00 0.00 7 VAL A CA 9
ATOM 11652 C C . VAL A 1 7 ? 73.837 7.059 -5.836 1.00 0.00 7 VAL A C 9
ATOM 11653 O O . VAL A 1 7 ? 74.043 6.684 -6.993 1.00 0.00 7 VAL A O 9
ATOM 11666 N N . CYS A 1 8 ? 73.327 6.272 -4.935 1.00 0.00 8 CYS A N 9
ATOM 11667 C CA . CYS A 1 8 ? 72.895 4.952 -5.272 1.00 0.00 8 CYS A CA 9
ATOM 11668 C C . CYS A 1 8 ? 71.436 4.785 -4.929 1.00 0.00 8 CYS A C 9
ATOM 11669 O O . CYS A 1 8 ? 70.960 5.284 -3.905 1.00 0.00 8 CYS A O 9
ATOM 11677 N N . SER A 1 9 ? 70.731 4.122 -5.789 1.00 0.00 9 SER A N 9
ATOM 11678 C CA . SER A 1 9 ? 69.370 3.802 -5.559 1.00 0.00 9 SER A CA 9
ATOM 11679 C C . SER A 1 9 ? 69.327 2.339 -5.193 1.00 0.00 9 SER A C 9
ATOM 11680 O O . SER A 1 9 ? 70.214 1.576 -5.581 1.00 0.00 9 SER A O 9
ATOM 11688 N N . LEU A 1 10 ? 68.392 1.971 -4.402 1.00 0.00 10 LEU A N 9
ATOM 11689 C CA . LEU A 1 10 ? 68.220 0.619 -3.999 1.00 0.00 10 LEU A CA 9
ATOM 11690 C C . LEU A 1 10 ? 66.792 0.236 -4.239 1.00 0.00 10 LEU A C 9
ATOM 11691 O O . LEU A 1 10 ? 65.878 0.977 -3.857 1.00 0.00 10 LEU A O 9
ATOM 11707 N N . VAL A 1 11 ? 66.592 -0.861 -4.903 1.00 0.00 11 VAL A N 9
ATOM 11708 C CA . VAL A 1 11 ? 65.273 -1.397 -5.080 1.00 0.00 11 VAL A CA 9
ATOM 11709 C C . VAL A 1 11 ? 65.111 -2.450 -4.024 1.00 0.00 11 VAL A C 9
ATOM 11710 O O . VAL A 1 11 ? 65.701 -3.536 -4.108 1.00 0.00 11 VAL A O 9
ATOM 11723 N N . VAL A 1 12 ? 64.410 -2.105 -2.999 1.00 0.00 12 VAL A N 9
ATOM 11724 C CA . VAL A 1 12 ? 64.222 -2.983 -1.893 1.00 0.00 12 VAL A CA 9
ATOM 11725 C C . VAL A 1 12 ? 62.879 -3.672 -1.993 1.00 0.00 12 VAL A C 9
ATOM 11726 O O . VAL A 1 12 ? 61.832 -3.023 -1.965 1.00 0.00 12 VAL A O 9
ATOM 11739 N N . GLN A 1 13 ? 62.922 -4.962 -2.171 1.00 0.00 13 GLN A N 9
ATOM 11740 C CA . GLN A 1 13 ? 61.746 -5.785 -2.151 1.00 0.00 13 GLN A CA 9
ATOM 11741 C C . GLN A 1 13 ? 61.527 -6.176 -0.729 1.00 0.00 13 GLN A C 9
ATOM 11742 O O . GLN A 1 13 ? 62.434 -6.738 -0.092 1.00 0.00 13 GLN A O 9
ATOM 11756 N N . ALA A 1 14 ? 60.391 -5.873 -0.213 1.00 0.00 14 ALA A N 9
ATOM 11757 C CA . ALA A 1 14 ? 60.097 -6.160 1.151 1.00 0.00 14 ALA A CA 9
ATOM 11758 C C . ALA A 1 14 ? 58.644 -6.515 1.291 1.00 0.00 14 ALA A C 9
ATOM 11759 O O . ALA A 1 14 ? 57.871 -6.339 0.338 1.00 0.00 14 ALA A O 9
ATOM 11766 N N . LYS A 1 15 ? 58.268 -7.032 2.459 1.00 0.00 15 LYS A N 9
ATOM 11767 C CA . LYS A 1 15 ? 56.874 -7.340 2.728 1.00 0.00 15 LYS A CA 9
ATOM 11768 C C . LYS A 1 15 ? 56.032 -6.090 2.609 1.00 0.00 15 LYS A C 9
ATOM 11769 O O . LYS A 1 15 ? 56.169 -5.154 3.384 1.00 0.00 15 LYS A O 9
ATOM 11788 N N . SER A 1 16 ? 55.162 -6.118 1.644 1.00 0.00 16 SER A N 9
ATOM 11789 C CA . SER A 1 16 ? 54.379 -4.995 1.200 1.00 0.00 16 SER A CA 9
ATOM 11790 C C . SER A 1 16 ? 53.398 -4.484 2.261 1.00 0.00 16 SER A C 9
ATOM 11791 O O . SER A 1 16 ? 53.038 -3.301 2.285 1.00 0.00 16 SER A O 9
ATOM 11799 N N . GLU A 1 17 ? 52.986 -5.360 3.146 1.00 0.00 17 GLU A N 9
ATOM 11800 C CA . GLU A 1 17 ? 52.092 -4.981 4.218 1.00 0.00 17 GLU A CA 9
ATOM 11801 C C . GLU A 1 17 ? 52.876 -4.440 5.411 1.00 0.00 17 GLU A C 9
ATOM 11802 O O . GLU A 1 17 ? 52.316 -3.855 6.330 1.00 0.00 17 GLU A O 9
ATOM 11814 N N . ARG A 1 18 ? 54.176 -4.609 5.364 1.00 0.00 18 ARG A N 9
ATOM 11815 C CA . ARG A 1 18 ? 55.046 -4.192 6.432 1.00 0.00 18 ARG A CA 9
ATOM 11816 C C . ARG A 1 18 ? 55.929 -3.043 5.925 1.00 0.00 18 ARG A C 9
ATOM 11817 O O . ARG A 1 18 ? 56.907 -2.640 6.554 1.00 0.00 18 ARG A O 9
ATOM 11838 N N . ILE A 1 19 ? 55.527 -2.477 4.808 1.00 0.00 19 ILE A N 9
ATOM 11839 C CA . ILE A 1 19 ? 56.276 -1.432 4.153 1.00 0.00 19 ILE A CA 9
ATOM 11840 C C . ILE A 1 19 ? 56.434 -0.175 4.997 1.00 0.00 19 ILE A C 9
ATOM 11841 O O . ILE A 1 19 ? 57.487 0.430 4.986 1.00 0.00 19 ILE A O 9
ATOM 11857 N N . SER A 1 20 ? 55.435 0.157 5.763 1.00 0.00 20 SER A N 9
ATOM 11858 C CA . SER A 1 20 ? 55.472 1.335 6.594 1.00 0.00 20 SER A CA 9
ATOM 11859 C C . SER A 1 20 ? 56.510 1.148 7.720 1.00 0.00 20 SER A C 9
ATOM 11860 O O . SER A 1 20 ? 57.281 2.065 8.046 1.00 0.00 20 SER A O 9
ATOM 11868 N N . ASP A 1 21 ? 56.550 -0.066 8.243 1.00 0.00 21 ASP A N 9
ATOM 11869 C CA . ASP A 1 21 ? 57.497 -0.484 9.281 1.00 0.00 21 ASP A CA 9
ATOM 11870 C C . ASP A 1 21 ? 58.921 -0.357 8.741 1.00 0.00 21 ASP A C 9
ATOM 11871 O O . ASP A 1 21 ? 59.770 0.339 9.301 1.00 0.00 21 ASP A O 9
ATOM 11880 N N . ILE A 1 22 ? 59.126 -0.957 7.603 1.00 0.00 22 ILE A N 9
ATOM 11881 C CA . ILE A 1 22 ? 60.419 -0.997 6.933 1.00 0.00 22 ILE A CA 9
ATOM 11882 C C . ILE A 1 22 ? 60.844 0.390 6.416 1.00 0.00 22 ILE A C 9
ATOM 11883 O O . ILE A 1 22 ? 62.007 0.758 6.517 1.00 0.00 22 ILE A O 9
ATOM 11899 N N . SER A 1 23 ? 59.901 1.159 5.908 1.00 0.00 23 SER A N 9
ATOM 11900 C CA . SER A 1 23 ? 60.183 2.488 5.373 1.00 0.00 23 SER A CA 9
ATOM 11901 C C . SER A 1 23 ? 60.697 3.416 6.481 1.00 0.00 23 SER A C 9
ATOM 11902 O O . SER A 1 23 ? 61.577 4.247 6.247 1.00 0.00 23 SER A O 9
ATOM 11910 N N . THR A 1 24 ? 60.214 3.207 7.698 1.00 0.00 24 THR A N 9
ATOM 11911 C CA . THR A 1 24 ? 60.616 4.027 8.820 1.00 0.00 24 THR A CA 9
ATOM 11912 C C . THR A 1 24 ? 62.066 3.681 9.184 1.00 0.00 24 THR A C 9
ATOM 11913 O O . THR A 1 24 ? 62.877 4.561 9.496 1.00 0.00 24 THR A O 9
ATOM 11924 N N . GLN A 1 25 ? 62.369 2.395 9.116 1.00 0.00 25 GLN A N 9
ATOM 11925 C CA . GLN A 1 25 ? 63.679 1.880 9.290 1.00 0.00 25 GLN A CA 9
ATOM 11926 C C . GLN A 1 25 ? 64.658 2.456 8.264 1.00 0.00 25 GLN A C 9
ATOM 11927 O O . GLN A 1 25 ? 65.677 3.030 8.638 1.00 0.00 25 GLN A O 9
ATOM 11941 N N . LEU A 1 26 ? 64.314 2.351 6.983 1.00 0.00 26 LEU A N 9
ATOM 11942 C CA . LEU A 1 26 ? 65.164 2.801 5.908 1.00 0.00 26 LEU A CA 9
ATOM 11943 C C . LEU A 1 26 ? 65.377 4.317 5.954 1.00 0.00 26 LEU A C 9
ATOM 11944 O O . LEU A 1 26 ? 66.455 4.813 5.640 1.00 0.00 26 LEU A O 9
ATOM 11960 N N . ASN A 1 27 ? 64.355 5.037 6.379 1.00 0.00 27 ASN A N 9
ATOM 11961 C CA . ASN A 1 27 ? 64.390 6.496 6.473 1.00 0.00 27 ASN A CA 9
ATOM 11962 C C . ASN A 1 27 ? 65.324 6.955 7.609 1.00 0.00 27 ASN A C 9
ATOM 11963 O O . ASN A 1 27 ? 65.771 8.110 7.638 1.00 0.00 27 ASN A O 9
ATOM 11974 N N . ALA A 1 28 ? 65.625 6.053 8.522 1.00 0.00 28 ALA A N 9
ATOM 11975 C CA . ALA A 1 28 ? 66.391 6.385 9.713 1.00 0.00 28 ALA A CA 9
ATOM 11976 C C . ALA A 1 28 ? 67.896 6.173 9.545 1.00 0.00 28 ALA A C 9
ATOM 11977 O O . ALA A 1 28 ? 68.661 6.449 10.469 1.00 0.00 28 ALA A O 9
ATOM 11984 N N . PHE A 1 29 ? 68.332 5.694 8.402 1.00 0.00 29 PHE A N 9
ATOM 11985 C CA . PHE A 1 29 ? 69.709 5.431 8.215 1.00 0.00 29 PHE A CA 9
ATOM 11986 C C . PHE A 1 29 ? 70.451 6.672 7.671 1.00 0.00 29 PHE A C 9
ATOM 11987 O O . PHE A 1 29 ? 69.874 7.464 6.913 1.00 0.00 29 PHE A O 9
ATOM 12004 N N . PRO A 1 30 ? 71.735 6.853 8.056 1.00 0.00 30 PRO A N 9
ATOM 12005 C CA . PRO A 1 30 ? 72.547 8.021 7.663 1.00 0.00 30 PRO A CA 9
ATOM 12006 C C . PRO A 1 30 ? 72.751 8.140 6.156 1.00 0.00 30 PRO A C 9
ATOM 12007 O O . PRO A 1 30 ? 73.459 7.344 5.554 1.00 0.00 30 PRO A O 9
ATOM 12018 N N . GLY A 1 31 ? 72.108 9.124 5.559 1.00 0.00 31 GLY A N 9
ATOM 12019 C CA . GLY A 1 31 ? 72.245 9.344 4.129 1.00 0.00 31 GLY A CA 9
ATOM 12020 C C . GLY A 1 31 ? 71.329 8.452 3.311 1.00 0.00 31 GLY A C 9
ATOM 12021 O O . GLY A 1 31 ? 71.376 8.454 2.088 1.00 0.00 31 GLY A O 9
ATOM 12025 N N . CYS A 1 32 ? 70.495 7.708 3.987 1.00 0.00 32 CYS A N 9
ATOM 12026 C CA . CYS A 1 32 ? 69.589 6.796 3.363 1.00 0.00 32 CYS A CA 9
ATOM 12027 C C . CYS A 1 32 ? 68.161 7.284 3.546 1.00 0.00 32 CYS A C 9
ATOM 12028 O O . CYS A 1 32 ? 67.738 7.568 4.665 1.00 0.00 32 CYS A O 9
ATOM 12036 N N . GLU A 1 33 ? 67.431 7.414 2.465 1.00 0.00 33 GLU A N 9
ATOM 12037 C CA . GLU A 1 33 ? 66.056 7.858 2.535 1.00 0.00 33 GLU A CA 9
ATOM 12038 C C . GLU A 1 33 ? 65.236 7.170 1.454 1.00 0.00 33 GLU A C 9
ATOM 12039 O O . GLU A 1 33 ? 65.742 6.898 0.363 1.00 0.00 33 GLU A O 9
ATOM 12051 N N . VAL A 1 34 ? 63.994 6.869 1.762 1.00 0.00 34 VAL A N 9
ATOM 12052 C CA . VAL A 1 34 ? 63.100 6.260 0.806 1.00 0.00 34 VAL A CA 9
ATOM 12053 C C . VAL A 1 34 ? 62.528 7.363 -0.085 1.00 0.00 34 VAL A C 9
ATOM 12054 O O . VAL A 1 34 ? 62.009 8.372 0.412 1.00 0.00 34 VAL A O 9
ATOM 12067 N N . ALA A 1 35 ? 62.654 7.192 -1.369 1.00 0.00 35 ALA A N 9
ATOM 12068 C CA . ALA A 1 35 ? 62.157 8.158 -2.318 1.00 0.00 35 ALA A CA 9
ATOM 12069 C C . ALA A 1 35 ? 60.739 7.804 -2.706 1.00 0.00 35 ALA A C 9
ATOM 12070 O O . ALA A 1 35 ? 59.813 8.568 -2.466 1.00 0.00 35 ALA A O 9
ATOM 12077 N N . VAL A 1 36 ? 60.574 6.624 -3.250 1.00 0.00 36 VAL A N 9
ATOM 12078 C CA . VAL A 1 36 ? 59.282 6.154 -3.689 1.00 0.00 36 VAL A CA 9
ATOM 12079 C C . VAL A 1 36 ? 58.978 4.855 -2.982 1.00 0.00 36 VAL A C 9
ATOM 12080 O O . VAL A 1 36 ? 59.795 3.927 -3.010 1.00 0.00 36 VAL A O 9
ATOM 12093 N N . SER A 1 37 ? 57.858 4.787 -2.330 1.00 0.00 37 SER A N 9
ATOM 12094 C CA . SER A 1 37 ? 57.458 3.592 -1.669 1.00 0.00 37 SER A CA 9
ATOM 12095 C C . SER A 1 37 ? 56.176 3.028 -2.302 1.00 0.00 37 SER A C 9
ATOM 12096 O O . SER A 1 37 ? 55.066 3.518 -2.062 1.00 0.00 37 SER A O 9
ATOM 12104 N N . ASP A 1 38 ? 56.334 1.997 -3.101 1.00 0.00 38 ASP A N 9
ATOM 12105 C CA . ASP A 1 38 ? 55.213 1.395 -3.804 1.00 0.00 38 ASP A CA 9
ATOM 12106 C C . ASP A 1 38 ? 54.751 0.178 -3.049 1.00 0.00 38 ASP A C 9
ATOM 12107 O O . ASP A 1 38 ? 55.329 -0.911 -3.170 1.00 0.00 38 ASP A O 9
ATOM 12116 N N . ALA A 1 39 ? 53.757 0.390 -2.214 1.00 0.00 39 ALA A N 9
ATOM 12117 C CA . ALA A 1 39 ? 53.163 -0.664 -1.399 1.00 0.00 39 ALA A CA 9
ATOM 12118 C C . ALA A 1 39 ? 52.621 -1.861 -2.234 1.00 0.00 39 ALA A C 9
ATOM 12119 O O . ALA A 1 39 ? 52.904 -2.996 -1.891 1.00 0.00 39 ALA A O 9
ATOM 12126 N N . PRO A 1 40 ? 51.840 -1.624 -3.341 1.00 0.00 40 PRO A N 9
ATOM 12127 C CA . PRO A 1 40 ? 51.277 -2.699 -4.202 1.00 0.00 40 PRO A CA 9
ATOM 12128 C C . PRO A 1 40 ? 52.312 -3.718 -4.729 1.00 0.00 40 PRO A C 9
ATOM 12129 O O . PRO A 1 40 ? 52.063 -4.922 -4.717 1.00 0.00 40 PRO A O 9
ATOM 12140 N N . SER A 1 41 ? 53.452 -3.252 -5.207 1.00 0.00 41 SER A N 9
ATOM 12141 C CA . SER A 1 41 ? 54.437 -4.164 -5.754 1.00 0.00 41 SER A CA 9
ATOM 12142 C C . SER A 1 41 ? 55.403 -4.618 -4.672 1.00 0.00 41 SER A C 9
ATOM 12143 O O . SER A 1 41 ? 56.002 -5.701 -4.763 1.00 0.00 41 SER A O 9
ATOM 12151 N N . GLY A 1 42 ? 55.532 -3.812 -3.641 1.00 0.00 42 GLY A N 9
ATOM 12152 C CA . GLY A 1 42 ? 56.433 -4.128 -2.574 1.00 0.00 42 GLY A CA 9
ATOM 12153 C C . GLY A 1 42 ? 57.794 -3.549 -2.825 1.00 0.00 42 GLY A C 9
ATOM 12154 O O . GLY A 1 42 ? 58.792 -4.054 -2.315 1.00 0.00 42 GLY A O 9
ATOM 12158 N N . GLN A 1 43 ? 57.839 -2.490 -3.611 1.00 0.00 43 GLN A N 9
ATOM 12159 C CA . GLN A 1 43 ? 59.096 -1.886 -3.982 1.00 0.00 43 GLN A CA 9
ATOM 12160 C C . GLN A 1 43 ? 59.336 -0.644 -3.199 1.00 0.00 43 GLN A C 9
ATOM 12161 O O . GLN A 1 43 ? 58.512 0.281 -3.178 1.00 0.00 43 GLN A O 9
ATOM 12175 N N . LEU A 1 44 ? 60.436 -0.620 -2.574 1.00 0.00 44 LEU A N 9
ATOM 12176 C CA . LEU A 1 44 ? 60.875 0.518 -1.847 1.00 0.00 44 LEU A CA 9
ATOM 12177 C C . LEU A 1 44 ? 62.109 1.057 -2.511 1.00 0.00 44 LEU A C 9
ATOM 12178 O O . LEU A 1 44 ? 63.147 0.391 -2.543 1.00 0.00 44 LEU A O 9
ATOM 12194 N N . ILE A 1 45 ? 61.992 2.214 -3.094 1.00 0.00 45 ILE A N 9
ATOM 12195 C CA . ILE A 1 45 ? 63.110 2.846 -3.722 1.00 0.00 45 ILE A CA 9
ATOM 12196 C C . ILE A 1 45 ? 63.798 3.686 -2.691 1.00 0.00 45 ILE A C 9
ATOM 12197 O O . ILE A 1 45 ? 63.222 4.639 -2.152 1.00 0.00 45 ILE A O 9
ATOM 12213 N N . VAL A 1 46 ? 65.006 3.351 -2.424 1.00 0.00 46 VAL A N 9
ATOM 12214 C CA . VAL A 1 46 ? 65.773 4.023 -1.432 1.00 0.00 46 VAL A CA 9
ATOM 12215 C C . VAL A 1 46 ? 66.938 4.680 -2.110 1.00 0.00 46 VAL A C 9
ATOM 12216 O O . VAL A 1 46 ? 67.532 4.103 -3.003 1.00 0.00 46 VAL A O 9
ATOM 12229 N N . VAL A 1 47 ? 67.219 5.884 -1.746 1.00 0.00 47 VAL A N 9
ATOM 12230 C CA . VAL A 1 47 ? 68.346 6.575 -2.278 1.00 0.00 47 VAL A CA 9
ATOM 12231 C C . VAL A 1 47 ? 69.321 6.790 -1.155 1.00 0.00 47 VAL A C 9
ATOM 12232 O O . VAL A 1 47 ? 68.944 7.283 -0.076 1.00 0.00 47 VAL A O 9
ATOM 12245 N N . VAL A 1 48 ? 70.525 6.378 -1.374 1.00 0.00 48 VAL A N 9
ATOM 12246 C CA . VAL A 1 48 ? 71.575 6.538 -0.422 1.00 0.00 48 VAL A CA 9
ATOM 12247 C C . VAL A 1 48 ? 72.709 7.246 -1.117 1.00 0.00 48 VAL A C 9
ATOM 12248 O O . VAL A 1 48 ? 73.298 6.704 -2.065 1.00 0.00 48 VAL A O 9
ATOM 12261 N N . GLU A 1 49 ? 72.964 8.456 -0.740 1.00 0.00 49 GLU A N 9
ATOM 12262 C CA . GLU A 1 49 ? 74.086 9.144 -1.271 1.00 0.00 49 GLU A CA 9
ATOM 12263 C C . GLU A 1 49 ? 75.140 9.332 -0.214 1.00 0.00 49 GLU A C 9
ATOM 12264 O O . GLU A 1 49 ? 74.893 9.896 0.864 1.00 0.00 49 GLU A O 9
ATOM 12276 N N . ALA A 1 50 ? 76.295 8.833 -0.500 1.00 0.00 50 ALA A N 9
ATOM 12277 C CA . ALA A 1 50 ? 77.393 8.924 0.397 1.00 0.00 50 ALA A CA 9
ATOM 12278 C C . ALA A 1 50 ? 78.605 9.310 -0.386 1.00 0.00 50 ALA A C 9
ATOM 12279 O O . ALA A 1 50 ? 78.684 9.042 -1.598 1.00 0.00 50 ALA A O 9
ATOM 12286 N N . GLU A 1 51 ? 79.522 9.942 0.264 1.00 0.00 51 GLU A N 9
ATOM 12287 C CA . GLU A 1 51 ? 80.692 10.430 -0.390 1.00 0.00 51 GLU A CA 9
ATOM 12288 C C . GLU A 1 51 ? 81.709 9.298 -0.558 1.00 0.00 51 GLU A C 9
ATOM 12289 O O . GLU A 1 51 ? 82.189 9.035 -1.665 1.00 0.00 51 GLU A O 9
ATOM 12301 N N . ASP A 1 52 ? 81.999 8.619 0.525 1.00 0.00 52 ASP A N 9
ATOM 12302 C CA . ASP A 1 52 ? 82.953 7.518 0.514 1.00 0.00 52 ASP A CA 9
ATOM 12303 C C . ASP A 1 52 ? 82.283 6.198 0.219 1.00 0.00 52 ASP A C 9
ATOM 12304 O O . ASP A 1 52 ? 81.105 5.985 0.563 1.00 0.00 52 ASP A O 9
ATOM 12313 N N . SER A 1 53 ? 83.042 5.316 -0.408 1.00 0.00 53 SER A N 9
ATOM 12314 C CA . SER A 1 53 ? 82.621 3.969 -0.751 1.00 0.00 53 SER A CA 9
ATOM 12315 C C . SER A 1 53 ? 82.155 3.229 0.499 1.00 0.00 53 SER A C 9
ATOM 12316 O O . SER A 1 53 ? 81.056 2.679 0.537 1.00 0.00 53 SER A O 9
ATOM 12324 N N . GLU A 1 54 ? 82.958 3.310 1.545 1.00 0.00 54 GLU A N 9
ATOM 12325 C CA . GLU A 1 54 ? 82.710 2.583 2.766 1.00 0.00 54 GLU A CA 9
ATOM 12326 C C . GLU A 1 54 ? 81.438 3.070 3.441 1.00 0.00 54 GLU A C 9
ATOM 12327 O O . GLU A 1 54 ? 80.635 2.272 3.926 1.00 0.00 54 GLU A O 9
ATOM 12339 N N . THR A 1 55 ? 81.246 4.371 3.426 1.00 0.00 55 THR A N 9
ATOM 12340 C CA . THR A 1 55 ? 80.084 4.986 3.998 1.00 0.00 55 THR A CA 9
ATOM 12341 C C . THR A 1 55 ? 78.822 4.500 3.270 1.00 0.00 55 THR A C 9
ATOM 12342 O O . THR A 1 55 ? 77.791 4.244 3.890 1.00 0.00 55 THR A O 9
ATOM 12353 N N . LEU A 1 56 ? 78.938 4.335 1.962 1.00 0.00 56 LEU A N 9
ATOM 12354 C CA . LEU A 1 56 ? 77.849 3.842 1.154 1.00 0.00 56 LEU A CA 9
ATOM 12355 C C . LEU A 1 56 ? 77.558 2.384 1.526 1.00 0.00 56 LEU A C 9
ATOM 12356 O O . LEU A 1 56 ? 76.423 2.038 1.841 1.00 0.00 56 LEU A O 9
ATOM 12372 N N . ILE A 1 57 ? 78.615 1.565 1.549 1.00 0.00 57 ILE A N 9
ATOM 12373 C CA . ILE A 1 57 ? 78.521 0.125 1.848 1.00 0.00 57 ILE A CA 9
ATOM 12374 C C . ILE A 1 57 ? 77.817 -0.146 3.178 1.00 0.00 57 ILE A C 9
ATOM 12375 O O . ILE A 1 57 ? 76.815 -0.873 3.218 1.00 0.00 57 ILE A O 9
ATOM 12391 N N . GLN A 1 58 ? 78.312 0.468 4.252 1.00 0.00 58 GLN A N 9
ATOM 12392 C CA . GLN A 1 58 ? 77.779 0.211 5.590 1.00 0.00 58 GLN A CA 9
ATOM 12393 C C . GLN A 1 58 ? 76.307 0.602 5.689 1.00 0.00 58 GLN A C 9
ATOM 12394 O O . GLN A 1 58 ? 75.508 -0.111 6.303 1.00 0.00 58 GLN A O 9
ATOM 12408 N N . THR A 1 59 ? 75.950 1.694 5.039 1.00 0.00 59 THR A N 9
ATOM 12409 C CA . THR A 1 59 ? 74.591 2.184 5.059 1.00 0.00 59 THR A CA 9
ATOM 12410 C C . THR A 1 59 ? 73.667 1.274 4.217 1.00 0.00 59 THR A C 9
ATOM 12411 O O . THR A 1 59 ? 72.532 0.983 4.615 1.00 0.00 59 THR A O 9
ATOM 12422 N N . ILE A 1 60 ? 74.168 0.794 3.079 1.00 0.00 60 ILE A N 9
ATOM 12423 C CA . ILE A 1 60 ? 73.407 -0.135 2.248 1.00 0.00 60 ILE A CA 9
ATOM 12424 C C . ILE A 1 60 ? 73.180 -1.433 3.022 1.00 0.00 60 ILE A C 9
ATOM 12425 O O . ILE A 1 60 ? 72.099 -2.029 2.968 1.00 0.00 60 ILE A O 9
ATOM 12441 N N . GLU A 1 61 ? 74.183 -1.841 3.785 1.00 0.00 61 GLU A N 9
ATOM 12442 C CA . GLU A 1 61 ? 74.062 -3.019 4.597 1.00 0.00 61 GLU A CA 9
ATOM 12443 C C . GLU A 1 61 ? 73.016 -2.852 5.704 1.00 0.00 61 GLU A C 9
ATOM 12444 O O . GLU A 1 61 ? 72.303 -3.793 6.010 1.00 0.00 61 GLU A O 9
ATOM 12456 N N . SER A 1 62 ? 72.890 -1.647 6.248 1.00 0.00 62 SER A N 9
ATOM 12457 C CA . SER A 1 62 ? 71.877 -1.352 7.245 1.00 0.00 62 SER A CA 9
ATOM 12458 C C . SER A 1 62 ? 70.488 -1.663 6.685 1.00 0.00 62 SER A C 9
ATOM 12459 O O . SER A 1 62 ? 69.657 -2.275 7.342 1.00 0.00 62 SER A O 9
ATOM 12467 N N . VAL A 1 63 ? 70.297 -1.275 5.450 1.00 0.00 63 VAL A N 9
ATOM 12468 C CA . VAL A 1 63 ? 69.084 -1.512 4.700 1.00 0.00 63 VAL A CA 9
ATOM 12469 C C . VAL A 1 63 ? 68.849 -3.025 4.519 1.00 0.00 63 VAL A C 9
ATOM 12470 O O . VAL A 1 63 ? 67.728 -3.520 4.659 1.00 0.00 63 VAL A O 9
ATOM 12483 N N . ARG A 1 64 ? 69.928 -3.757 4.258 1.00 0.00 64 ARG A N 9
ATOM 12484 C CA . ARG A 1 64 ? 69.856 -5.211 4.071 1.00 0.00 64 ARG A CA 9
ATOM 12485 C C . ARG A 1 64 ? 69.579 -5.896 5.406 1.00 0.00 64 ARG A C 9
ATOM 12486 O O . ARG A 1 64 ? 69.120 -7.036 5.455 1.00 0.00 64 ARG A O 9
ATOM 12507 N N . ASN A 1 65 ? 69.867 -5.193 6.479 1.00 0.00 65 ASN A N 9
ATOM 12508 C CA . ASN A 1 65 ? 69.687 -5.691 7.821 1.00 0.00 65 ASN A CA 9
ATOM 12509 C C . ASN A 1 65 ? 68.316 -5.380 8.376 1.00 0.00 65 ASN A C 9
ATOM 12510 O O . ASN A 1 65 ? 68.096 -5.498 9.573 1.00 0.00 65 ASN A O 9
ATOM 12521 N N . VAL A 1 66 ? 67.396 -4.978 7.530 1.00 0.00 66 VAL A N 9
ATOM 12522 C CA . VAL A 1 66 ? 66.039 -4.788 7.980 1.00 0.00 66 VAL A CA 9
ATOM 12523 C C . VAL A 1 66 ? 65.287 -6.122 7.841 1.00 0.00 66 VAL A C 9
ATOM 12524 O O . VAL A 1 66 ? 65.436 -6.836 6.842 1.00 0.00 66 VAL A O 9
ATOM 12537 N N . GLU A 1 67 ? 64.497 -6.424 8.843 1.00 0.00 67 GLU A N 9
ATOM 12538 C CA . GLU A 1 67 ? 63.849 -7.716 9.057 1.00 0.00 67 GLU A CA 9
ATOM 12539 C C . GLU A 1 67 ? 62.956 -8.134 7.919 1.00 0.00 67 GLU A C 9
ATOM 12540 O O . GLU A 1 67 ? 63.129 -9.211 7.344 1.00 0.00 67 GLU A O 9
ATOM 12552 N N . GLY A 1 68 ? 62.011 -7.278 7.587 1.00 0.00 68 GLY A N 9
ATOM 12553 C CA . GLY A 1 68 ? 61.041 -7.596 6.571 1.00 0.00 68 GLY A CA 9
ATOM 12554 C C . GLY A 1 68 ? 61.558 -7.421 5.163 1.00 0.00 68 GLY A C 9
ATOM 12555 O O . GLY A 1 68 ? 60.780 -7.520 4.198 1.00 0.00 68 GLY A O 9
ATOM 12559 N N . VAL A 1 69 ? 62.839 -7.144 5.027 1.00 0.00 69 VAL A N 9
ATOM 12560 C CA . VAL A 1 69 ? 63.423 -7.001 3.697 1.00 0.00 69 VAL A CA 9
ATOM 12561 C C . VAL A 1 69 ? 63.707 -8.369 3.070 1.00 0.00 69 VAL A C 9
ATOM 12562 O O . VAL A 1 69 ? 64.228 -9.270 3.722 1.00 0.00 69 VAL A O 9
ATOM 12575 N N . LEU A 1 70 ? 63.363 -8.502 1.809 1.00 0.00 70 LEU A N 9
ATOM 12576 C CA . LEU A 1 70 ? 63.533 -9.728 1.081 1.00 0.00 70 LEU A CA 9
ATOM 12577 C C . LEU A 1 70 ? 64.786 -9.649 0.258 1.00 0.00 70 LEU A C 9
ATOM 12578 O O . LEU A 1 70 ? 65.701 -10.446 0.425 1.00 0.00 70 LEU A O 9
ATOM 12594 N N . ALA A 1 71 ? 64.847 -8.658 -0.599 1.00 0.00 71 ALA A N 9
ATOM 12595 C CA . ALA A 1 71 ? 65.963 -8.496 -1.481 1.00 0.00 71 ALA A CA 9
ATOM 12596 C C . ALA A 1 71 ? 66.230 -7.035 -1.738 1.00 0.00 71 ALA A C 9
ATOM 12597 O O . ALA A 1 71 ? 65.311 -6.266 -2.026 1.00 0.00 71 ALA A O 9
ATOM 12604 N N . VAL A 1 72 ? 67.459 -6.659 -1.592 1.00 0.00 72 VAL A N 9
ATOM 12605 C CA . VAL A 1 72 ? 67.910 -5.312 -1.876 1.00 0.00 72 VAL A CA 9
ATOM 12606 C C . VAL A 1 72 ? 68.745 -5.334 -3.147 1.00 0.00 72 VAL A C 9
ATOM 12607 O O . VAL A 1 72 ? 69.782 -5.997 -3.198 1.00 0.00 72 VAL A O 9
ATOM 12620 N N . SER A 1 73 ? 68.285 -4.671 -4.169 1.00 0.00 73 SER A N 9
ATOM 12621 C CA . SER A 1 73 ? 69.030 -4.578 -5.395 1.00 0.00 73 SER A CA 9
ATOM 12622 C C . SER A 1 73 ? 69.722 -3.216 -5.458 1.00 0.00 73 SER A C 9
ATOM 12623 O O . SER A 1 73 ? 69.083 -2.171 -5.257 1.00 0.00 73 SER A O 9
ATOM 12631 N N . LEU A 1 74 ? 71.012 -3.235 -5.705 1.00 0.00 74 LEU A N 9
ATOM 12632 C CA . LEU A 1 74 ? 71.809 -2.035 -5.774 1.00 0.00 74 LEU A CA 9
ATOM 12633 C C . LEU A 1 74 ? 71.749 -1.469 -7.182 1.00 0.00 74 LEU A C 9
ATOM 12634 O O . LEU A 1 74 ? 72.107 -2.146 -8.157 1.00 0.00 74 LEU A O 9
ATOM 12650 N N . VAL A 1 75 ? 71.262 -0.255 -7.285 1.00 0.00 75 VAL A N 9
ATOM 12651 C CA . VAL A 1 75 ? 71.126 0.425 -8.540 1.00 0.00 75 VAL A CA 9
ATOM 12652 C C . VAL A 1 75 ? 72.094 1.608 -8.620 1.00 0.00 75 VAL A C 9
ATOM 12653 O O . VAL A 1 75 ? 71.813 2.731 -8.157 1.00 0.00 75 VAL A O 9
ATOM 12666 N N . TYR A 1 76 ? 73.259 1.292 -9.082 1.00 0.00 76 TYR A N 9
ATOM 12667 C CA . TYR A 1 76 ? 74.308 2.239 -9.414 1.00 0.00 76 TYR A CA 9
ATOM 12668 C C . TYR A 1 76 ? 75.102 1.577 -10.522 1.00 0.00 76 TYR A C 9
ATOM 12669 O O . TYR A 1 76 ? 74.970 1.917 -11.689 1.00 0.00 76 TYR A O 9
ATOM 12687 N N . HIS A 1 77 ? 75.840 0.577 -10.131 1.00 0.00 77 HIS A N 9
ATOM 12688 C CA . HIS A 1 77 ? 76.561 -0.332 -10.987 1.00 0.00 77 HIS A CA 9
ATOM 12689 C C . HIS A 1 77 ? 76.731 -1.538 -10.133 1.00 0.00 77 HIS A C 9
ATOM 12690 O O . HIS A 1 77 ? 76.736 -1.399 -8.919 1.00 0.00 77 HIS A O 9
ATOM 12704 N N . GLN A 1 78 ? 76.827 -2.699 -10.699 1.00 0.00 78 GLN A N 9
ATOM 12705 C CA . GLN A 1 78 ? 76.929 -3.884 -9.871 1.00 0.00 78 GLN A CA 9
ATOM 12706 C C . GLN A 1 78 ? 78.343 -4.038 -9.303 1.00 0.00 78 GLN A C 9
ATOM 12707 O O . GLN A 1 78 ? 78.520 -4.358 -8.128 1.00 0.00 78 GLN A O 9
ATOM 12721 N N . GLN A 1 79 ? 79.337 -3.792 -10.128 1.00 0.00 79 GLN A N 9
ATOM 12722 C CA . GLN A 1 79 ? 80.728 -3.908 -9.691 1.00 0.00 79 GLN A CA 9
ATOM 12723 C C . GLN A 1 79 ? 81.518 -2.639 -9.957 1.00 0.00 79 GLN A C 9
ATOM 12724 O O . GLN A 1 79 ? 82.592 -2.424 -9.381 1.00 0.00 79 GLN A O 9
ATOM 12738 N N . GLU A 1 80 ? 80.990 -1.780 -10.796 1.00 0.00 80 GLU A N 9
ATOM 12739 C CA . GLU A 1 80 ? 81.739 -0.619 -11.205 1.00 0.00 80 GLU A CA 9
ATOM 12740 C C . GLU A 1 80 ? 81.498 0.539 -10.252 1.00 0.00 80 GLU A C 9
ATOM 12741 O O . GLU A 1 80 ? 80.718 1.446 -10.536 1.00 0.00 80 GLU A O 9
ATOM 12753 N N . GLU A 1 81 ? 82.111 0.480 -9.105 1.00 0.00 81 GLU A N 9
ATOM 12754 C CA . GLU A 1 81 ? 81.978 1.541 -8.149 1.00 0.00 81 GLU A CA 9
ATOM 12755 C C . GLU A 1 81 ? 82.913 2.677 -8.530 1.00 0.00 81 GLU A C 9
ATOM 12756 O O . GLU A 1 81 ? 82.550 3.845 -8.466 1.00 0.00 81 GLU A O 9
ATOM 12768 N N . GLN A 1 82 ? 84.097 2.320 -8.975 1.00 0.00 82 GLN A N 9
ATOM 12769 C CA . GLN A 1 82 ? 85.076 3.290 -9.414 1.00 0.00 82 GLN A CA 9
ATOM 12770 C C . GLN A 1 82 ? 84.769 3.642 -10.855 1.00 0.00 82 GLN A C 9
ATOM 12771 O O . GLN A 1 82 ? 84.792 4.806 -11.253 1.00 0.00 82 GLN A O 9
ATOM 12785 N N . GLY A 1 83 ? 84.445 2.622 -11.608 1.00 0.00 83 GLY A N 9
ATOM 12786 C CA . GLY A 1 83 ? 84.121 2.761 -12.992 1.00 0.00 83 GLY A CA 9
ATOM 12787 C C . GLY A 1 83 ? 84.659 1.589 -13.748 1.00 0.00 83 GLY A C 9
ATOM 12788 O O . GLY A 1 83 ? 84.982 0.573 -13.138 1.00 0.00 83 GLY A O 9
ATOM 12792 N N . GLU A 1 84 ? 84.782 1.726 -15.039 1.00 0.00 84 GLU A N 9
ATOM 12793 C CA . GLU A 1 84 ? 85.325 0.679 -15.881 1.00 0.00 84 GLU A CA 9
ATOM 12794 C C . GLU A 1 84 ? 86.671 1.135 -16.418 1.00 0.00 84 GLU A C 9
ATOM 12795 O O . GLU A 1 84 ? 87.438 0.350 -17.000 1.00 0.00 84 GLU A O 9
ATOM 12807 N N . GLU A 1 85 ? 86.931 2.417 -16.236 1.00 0.00 85 GLU A N 9
ATOM 12808 C CA . GLU A 1 85 ? 88.151 3.052 -16.667 1.00 0.00 85 GLU A CA 9
ATOM 12809 C C . GLU A 1 85 ? 89.346 2.413 -15.965 1.00 0.00 85 GLU A C 9
ATOM 12810 O O . GLU A 1 85 ? 89.311 2.190 -14.747 1.00 0.00 85 GLU A O 9
ATOM 12822 N N . THR A 1 86 ? 90.380 2.104 -16.698 1.00 0.00 86 THR A N 9
ATOM 12823 C CA . THR A 1 86 ? 91.525 1.516 -16.096 1.00 0.00 86 THR A CA 9
ATOM 12824 C C . THR A 1 86 ? 92.817 2.117 -16.661 1.00 0.00 86 THR A C 9
ATOM 12825 O O . THR A 1 86 ? 93.193 1.888 -17.819 1.00 0.00 86 THR A O 9
ATOM 12836 N N . PRO A 1 87 ? 93.474 2.958 -15.864 1.00 0.00 87 PRO A N 9
ATOM 12837 C CA . PRO A 1 87 ? 94.725 3.566 -16.247 1.00 0.00 87 PRO A CA 9
ATOM 12838 C C . PRO A 1 87 ? 95.908 2.653 -15.906 1.00 0.00 87 PRO A C 9
ATOM 12839 O O . PRO A 1 87 ? 95.728 1.582 -15.302 1.00 0.00 87 PRO A O 9
ATOM 12850 N N . ARG A 1 88 ? 97.104 3.070 -16.274 1.00 0.00 88 ARG A N 9
ATOM 12851 C CA . ARG A 1 88 ? 98.288 2.267 -16.030 1.00 0.00 88 ARG A CA 9
ATOM 12852 C C . ARG A 1 88 ? 98.782 2.418 -14.592 1.00 0.00 88 ARG A C 9
ATOM 12853 O O . ARG A 1 88 ? 98.456 1.604 -13.738 1.00 0.00 88 ARG A O 9
ATOM 12874 N N . SER A 1 89 ? 99.533 3.470 -14.322 1.00 0.00 89 SER A N 9
ATOM 12875 C CA . SER A 1 89 ? 100.048 3.722 -12.982 1.00 0.00 89 SER A CA 9
ATOM 12876 C C . SER A 1 89 ? 99.711 5.159 -12.570 1.00 0.00 89 SER A C 9
ATOM 12877 O O . SER A 1 89 ? 100.339 5.744 -11.677 1.00 0.00 89 SER A O 9
ATOM 12885 N N . HIS A 1 90 ? 98.674 5.679 -13.178 1.00 0.00 90 HIS A N 9
ATOM 12886 C CA . HIS A 1 90 ? 98.251 7.059 -13.009 1.00 0.00 90 HIS A CA 9
ATOM 12887 C C . HIS A 1 90 ? 96.763 7.119 -12.676 1.00 0.00 90 HIS A C 9
ATOM 12888 O O . HIS A 1 90 ? 95.930 6.993 -13.552 1.00 0.00 90 HIS A O 9
ATOM 12902 N N . HIS A 1 91 ? 96.429 7.257 -11.417 1.00 0.00 91 HIS A N 9
ATOM 12903 C CA . HIS A 1 91 ? 95.023 7.316 -11.048 1.00 0.00 91 HIS A CA 9
ATOM 12904 C C . HIS A 1 91 ? 94.446 8.686 -11.364 1.00 0.00 91 HIS A C 9
ATOM 12905 O O . HIS A 1 91 ? 95.066 9.721 -11.063 1.00 0.00 91 HIS A O 9
ATOM 12919 N N . HIS A 1 92 ? 93.309 8.700 -12.008 1.00 0.00 92 HIS A N 9
ATOM 12920 C CA . HIS A 1 92 ? 92.651 9.942 -12.335 1.00 0.00 92 HIS A CA 9
ATOM 12921 C C . HIS A 1 92 ? 91.741 10.297 -11.201 1.00 0.00 92 HIS A C 9
ATOM 12922 O O . HIS A 1 92 ? 90.717 9.647 -10.987 1.00 0.00 92 HIS A O 9
ATOM 12936 N N . HIS A 1 93 ? 92.122 11.270 -10.444 1.00 0.00 93 HIS A N 9
ATOM 12937 C CA . HIS A 1 93 ? 91.351 11.646 -9.293 1.00 0.00 93 HIS A CA 9
ATOM 12938 C C . HIS A 1 93 ? 90.606 12.928 -9.545 1.00 0.00 93 HIS A C 9
ATOM 12939 O O . HIS A 1 93 ? 90.821 13.600 -10.560 1.00 0.00 93 HIS A O 9
ATOM 12953 N N . HIS A 1 94 ? 89.747 13.257 -8.637 1.00 0.00 94 HIS A N 9
ATOM 12954 C CA . HIS A 1 94 ? 88.989 14.476 -8.695 1.00 0.00 94 HIS A CA 9
ATOM 12955 C C . HIS A 1 94 ? 89.600 15.478 -7.733 1.00 0.00 94 HIS A C 9
ATOM 12956 O O . HIS A 1 94 ? 90.550 15.143 -7.019 1.00 0.00 94 HIS A O 9
ATOM 12970 N N . HIS A 1 95 ? 89.087 16.673 -7.727 1.00 0.00 95 HIS A N 9
ATOM 12971 C CA . HIS A 1 95 ? 89.558 17.702 -6.839 1.00 0.00 95 HIS A CA 9
ATOM 12972 C C . HIS A 1 95 ? 88.378 18.284 -6.095 1.00 0.00 95 HIS A C 9
ATOM 12973 O O . HIS A 1 95 ? 88.154 17.894 -4.936 1.00 0.00 95 HIS A O 9
ATOM 12988 N N . MET A 1 1 ? 84.470 21.565 2.908 1.00 0.00 1 MET A N 10
ATOM 12989 C CA . MET A 1 1 ? 84.211 22.087 1.568 1.00 0.00 1 MET A CA 10
ATOM 12990 C C . MET A 1 1 ? 83.229 21.195 0.839 1.00 0.00 1 MET A C 10
ATOM 12991 O O . MET A 1 1 ? 82.773 20.182 1.399 1.00 0.00 1 MET A O 10
ATOM 13007 N N . HIS A 1 2 ? 82.884 21.556 -0.385 1.00 0.00 2 HIS A N 10
ATOM 13008 C CA . HIS A 1 2 ? 81.896 20.814 -1.148 1.00 0.00 2 HIS A CA 10
ATOM 13009 C C . HIS A 1 2 ? 82.511 19.590 -1.797 1.00 0.00 2 HIS A C 10
ATOM 13010 O O . HIS A 1 2 ? 83.107 19.664 -2.877 1.00 0.00 2 HIS A O 10
ATOM 13024 N N . THR A 1 3 ? 82.403 18.490 -1.111 1.00 0.00 3 THR A N 10
ATOM 13025 C CA . THR A 1 3 ? 82.901 17.234 -1.569 1.00 0.00 3 THR A CA 10
ATOM 13026 C C . THR A 1 3 ? 81.871 16.544 -2.437 1.00 0.00 3 THR A C 10
ATOM 13027 O O . THR A 1 3 ? 80.657 16.697 -2.225 1.00 0.00 3 THR A O 10
ATOM 13038 N N . ASN A 1 4 ? 82.331 15.824 -3.411 1.00 0.00 4 ASN A N 10
ATOM 13039 C CA . ASN A 1 4 ? 81.449 15.109 -4.292 1.00 0.00 4 ASN A CA 10
ATOM 13040 C C . ASN A 1 4 ? 81.244 13.727 -3.757 1.00 0.00 4 ASN A C 10
ATOM 13041 O O . ASN A 1 4 ? 82.202 12.975 -3.536 1.00 0.00 4 ASN A O 10
ATOM 13052 N N . TRP A 1 5 ? 80.025 13.408 -3.515 1.00 0.00 5 TRP A N 10
ATOM 13053 C CA . TRP A 1 5 ? 79.664 12.142 -2.980 1.00 0.00 5 TRP A CA 10
ATOM 13054 C C . TRP A 1 5 ? 78.562 11.547 -3.816 1.00 0.00 5 TRP A C 10
ATOM 13055 O O . TRP A 1 5 ? 77.724 12.281 -4.363 1.00 0.00 5 TRP A O 10
ATOM 13076 N N . GLN A 1 6 ? 78.573 10.252 -3.941 1.00 0.00 6 GLN A N 10
ATOM 13077 C CA . GLN A 1 6 ? 77.696 9.580 -4.857 1.00 0.00 6 GLN A CA 10
ATOM 13078 C C . GLN A 1 6 ? 76.381 9.167 -4.238 1.00 0.00 6 GLN A C 10
ATOM 13079 O O . GLN A 1 6 ? 76.309 8.807 -3.057 1.00 0.00 6 GLN A O 10
ATOM 13093 N N . VAL A 1 7 ? 75.342 9.272 -5.024 1.00 0.00 7 VAL A N 10
ATOM 13094 C CA . VAL A 1 7 ? 74.022 8.908 -4.602 1.00 0.00 7 VAL A CA 10
ATOM 13095 C C . VAL A 1 7 ? 73.619 7.638 -5.361 1.00 0.00 7 VAL A C 10
ATOM 13096 O O . VAL A 1 7 ? 74.062 7.426 -6.502 1.00 0.00 7 VAL A O 10
ATOM 13109 N N . CYS A 1 8 ? 72.858 6.789 -4.742 1.00 0.00 8 CYS A N 10
ATOM 13110 C CA . CYS A 1 8 ? 72.418 5.577 -5.374 1.00 0.00 8 CYS A CA 10
ATOM 13111 C C . CYS A 1 8 ? 70.981 5.264 -4.986 1.00 0.00 8 CYS A C 10
ATOM 13112 O O . CYS A 1 8 ? 70.568 5.485 -3.843 1.00 0.00 8 CYS A O 10
ATOM 13120 N N . SER A 1 9 ? 70.219 4.820 -5.935 1.00 0.00 9 SER A N 10
ATOM 13121 C CA . SER A 1 9 ? 68.890 4.390 -5.697 1.00 0.00 9 SER A CA 10
ATOM 13122 C C . SER A 1 9 ? 68.903 2.915 -5.376 1.00 0.00 9 SER A C 10
ATOM 13123 O O . SER A 1 9 ? 69.469 2.098 -6.107 1.00 0.00 9 SER A O 10
ATOM 13131 N N . LEU A 1 10 ? 68.351 2.596 -4.274 1.00 0.00 10 LEU A N 10
ATOM 13132 C CA . LEU A 1 10 ? 68.203 1.251 -3.868 1.00 0.00 10 LEU A CA 10
ATOM 13133 C C . LEU A 1 10 ? 66.788 0.838 -4.064 1.00 0.00 10 LEU A C 10
ATOM 13134 O O . LEU A 1 10 ? 65.860 1.552 -3.675 1.00 0.00 10 LEU A O 10
ATOM 13150 N N . VAL A 1 11 ? 66.625 -0.257 -4.704 1.00 0.00 11 VAL A N 10
ATOM 13151 C CA . VAL A 1 11 ? 65.350 -0.849 -4.884 1.00 0.00 11 VAL A CA 10
ATOM 13152 C C . VAL A 1 11 ? 65.235 -1.925 -3.824 1.00 0.00 11 VAL A C 10
ATOM 13153 O O . VAL A 1 11 ? 65.859 -2.984 -3.915 1.00 0.00 11 VAL A O 10
ATOM 13166 N N . VAL A 1 12 ? 64.522 -1.617 -2.794 1.00 0.00 12 VAL A N 10
ATOM 13167 C CA . VAL A 1 12 ? 64.383 -2.509 -1.685 1.00 0.00 12 VAL A CA 10
ATOM 13168 C C . VAL A 1 12 ? 63.081 -3.261 -1.800 1.00 0.00 12 VAL A C 10
ATOM 13169 O O . VAL A 1 12 ? 62.012 -2.673 -1.718 1.00 0.00 12 VAL A O 10
ATOM 13182 N N . GLN A 1 13 ? 63.175 -4.535 -2.038 1.00 0.00 13 GLN A N 10
ATOM 13183 C CA . GLN A 1 13 ? 62.018 -5.375 -2.099 1.00 0.00 13 GLN A CA 10
ATOM 13184 C C . GLN A 1 13 ? 61.757 -5.872 -0.698 1.00 0.00 13 GLN A C 10
ATOM 13185 O O . GLN A 1 13 ? 62.614 -6.551 -0.091 1.00 0.00 13 GLN A O 10
ATOM 13199 N N . ALA A 1 14 ? 60.637 -5.515 -0.177 1.00 0.00 14 ALA A N 10
ATOM 13200 C CA . ALA A 1 14 ? 60.290 -5.803 1.171 1.00 0.00 14 ALA A CA 10
ATOM 13201 C C . ALA A 1 14 ? 58.863 -6.312 1.256 1.00 0.00 14 ALA A C 10
ATOM 13202 O O . ALA A 1 14 ? 58.159 -6.384 0.237 1.00 0.00 14 ALA A O 10
ATOM 13209 N N . LYS A 1 15 ? 58.473 -6.740 2.447 1.00 0.00 15 LYS A N 10
ATOM 13210 C CA . LYS A 1 15 ? 57.100 -7.170 2.715 1.00 0.00 15 LYS A CA 10
ATOM 13211 C C . LYS A 1 15 ? 56.125 -6.045 2.438 1.00 0.00 15 LYS A C 10
ATOM 13212 O O . LYS A 1 15 ? 56.161 -5.014 3.113 1.00 0.00 15 LYS A O 10
ATOM 13231 N N . SER A 1 16 ? 55.254 -6.263 1.482 1.00 0.00 16 SER A N 10
ATOM 13232 C CA . SER A 1 16 ? 54.216 -5.324 1.117 1.00 0.00 16 SER A CA 10
ATOM 13233 C C . SER A 1 16 ? 53.335 -4.958 2.330 1.00 0.00 16 SER A C 10
ATOM 13234 O O . SER A 1 16 ? 52.954 -3.797 2.510 1.00 0.00 16 SER A O 10
ATOM 13242 N N . GLU A 1 17 ? 53.074 -5.926 3.190 1.00 0.00 17 GLU A N 10
ATOM 13243 C CA . GLU A 1 17 ? 52.239 -5.707 4.369 1.00 0.00 17 GLU A CA 10
ATOM 13244 C C . GLU A 1 17 ? 52.951 -4.849 5.420 1.00 0.00 17 GLU A C 10
ATOM 13245 O O . GLU A 1 17 ? 52.308 -4.219 6.252 1.00 0.00 17 GLU A O 10
ATOM 13257 N N . ARG A 1 18 ? 54.264 -4.791 5.340 1.00 0.00 18 ARG A N 10
ATOM 13258 C CA . ARG A 1 18 ? 55.071 -4.178 6.370 1.00 0.00 18 ARG A CA 10
ATOM 13259 C C . ARG A 1 18 ? 55.781 -2.925 5.842 1.00 0.00 18 ARG A C 10
ATOM 13260 O O . ARG A 1 18 ? 56.633 -2.336 6.516 1.00 0.00 18 ARG A O 10
ATOM 13281 N N . ILE A 1 19 ? 55.373 -2.507 4.654 1.00 0.00 19 ILE A N 10
ATOM 13282 C CA . ILE A 1 19 ? 55.938 -1.354 3.938 1.00 0.00 19 ILE A CA 10
ATOM 13283 C C . ILE A 1 19 ? 56.084 -0.097 4.803 1.00 0.00 19 ILE A C 10
ATOM 13284 O O . ILE A 1 19 ? 57.168 0.466 4.873 1.00 0.00 19 ILE A O 10
ATOM 13300 N N . SER A 1 20 ? 55.030 0.275 5.502 1.00 0.00 20 SER A N 10
ATOM 13301 C CA . SER A 1 20 ? 55.003 1.497 6.298 1.00 0.00 20 SER A CA 10
ATOM 13302 C C . SER A 1 20 ? 56.049 1.482 7.431 1.00 0.00 20 SER A C 10
ATOM 13303 O O . SER A 1 20 ? 56.667 2.514 7.752 1.00 0.00 20 SER A O 10
ATOM 13311 N N . ASP A 1 21 ? 56.270 0.318 8.013 1.00 0.00 21 ASP A N 10
ATOM 13312 C CA . ASP A 1 21 ? 57.252 0.192 9.089 1.00 0.00 21 ASP A CA 10
ATOM 13313 C C . ASP A 1 21 ? 58.643 0.233 8.534 1.00 0.00 21 ASP A C 10
ATOM 13314 O O . ASP A 1 21 ? 59.542 0.859 9.110 1.00 0.00 21 ASP A O 10
ATOM 13323 N N . ILE A 1 22 ? 58.819 -0.415 7.413 1.00 0.00 22 ILE A N 10
ATOM 13324 C CA . ILE A 1 22 ? 60.112 -0.517 6.779 1.00 0.00 22 ILE A CA 10
ATOM 13325 C C . ILE A 1 22 ? 60.553 0.825 6.192 1.00 0.00 22 ILE A C 10
ATOM 13326 O O . ILE A 1 22 ? 61.693 1.224 6.371 1.00 0.00 22 ILE A O 10
ATOM 13342 N N . SER A 1 23 ? 59.639 1.536 5.551 1.00 0.00 23 SER A N 10
ATOM 13343 C CA . SER A 1 23 ? 59.953 2.821 4.951 1.00 0.00 23 SER A CA 10
ATOM 13344 C C . SER A 1 23 ? 60.382 3.833 6.010 1.00 0.00 23 SER A C 10
ATOM 13345 O O . SER A 1 23 ? 61.433 4.473 5.886 1.00 0.00 23 SER A O 10
ATOM 13353 N N . THR A 1 24 ? 59.601 3.928 7.068 1.00 0.00 24 THR A N 10
ATOM 13354 C CA . THR A 1 24 ? 59.889 4.831 8.158 1.00 0.00 24 THR A CA 10
ATOM 13355 C C . THR A 1 24 ? 61.238 4.472 8.817 1.00 0.00 24 THR A C 10
ATOM 13356 O O . THR A 1 24 ? 62.003 5.354 9.226 1.00 0.00 24 THR A O 10
ATOM 13367 N N . GLN A 1 25 ? 61.526 3.175 8.888 1.00 0.00 25 GLN A N 10
ATOM 13368 C CA . GLN A 1 25 ? 62.746 2.694 9.415 1.00 0.00 25 GLN A CA 10
ATOM 13369 C C . GLN A 1 25 ? 63.908 3.120 8.524 1.00 0.00 25 GLN A C 10
ATOM 13370 O O . GLN A 1 25 ? 64.888 3.664 9.009 1.00 0.00 25 GLN A O 10
ATOM 13384 N N . LEU A 1 26 ? 63.771 2.901 7.212 1.00 0.00 26 LEU A N 10
ATOM 13385 C CA . LEU A 1 26 ? 64.794 3.220 6.255 1.00 0.00 26 LEU A CA 10
ATOM 13386 C C . LEU A 1 26 ? 65.079 4.708 6.195 1.00 0.00 26 LEU A C 10
ATOM 13387 O O . LEU A 1 26 ? 66.204 5.115 5.999 1.00 0.00 26 LEU A O 10
ATOM 13403 N N . ASN A 1 27 ? 64.061 5.504 6.408 1.00 0.00 27 ASN A N 10
ATOM 13404 C CA . ASN A 1 27 ? 64.205 6.969 6.453 1.00 0.00 27 ASN A CA 10
ATOM 13405 C C . ASN A 1 27 ? 64.997 7.419 7.670 1.00 0.00 27 ASN A C 10
ATOM 13406 O O . ASN A 1 27 ? 65.467 8.561 7.748 1.00 0.00 27 ASN A O 10
ATOM 13417 N N . ALA A 1 28 ? 65.149 6.532 8.614 1.00 0.00 28 ALA A N 10
ATOM 13418 C CA . ALA A 1 28 ? 65.860 6.820 9.822 1.00 0.00 28 ALA A CA 10
ATOM 13419 C C . ALA A 1 28 ? 67.322 6.386 9.709 1.00 0.00 28 ALA A C 10
ATOM 13420 O O . ALA A 1 28 ? 68.099 6.569 10.637 1.00 0.00 28 ALA A O 10
ATOM 13427 N N . PHE A 1 29 ? 67.689 5.816 8.576 1.00 0.00 29 PHE A N 10
ATOM 13428 C CA . PHE A 1 29 ? 69.038 5.399 8.332 1.00 0.00 29 PHE A CA 10
ATOM 13429 C C . PHE A 1 29 ? 69.882 6.590 7.886 1.00 0.00 29 PHE A C 10
ATOM 13430 O O . PHE A 1 29 ? 69.347 7.554 7.309 1.00 0.00 29 PHE A O 10
ATOM 13447 N N . PRO A 1 30 ? 71.207 6.546 8.130 1.00 0.00 30 PRO A N 10
ATOM 13448 C CA . PRO A 1 30 ? 72.110 7.632 7.782 1.00 0.00 30 PRO A CA 10
ATOM 13449 C C . PRO A 1 30 ? 72.283 7.771 6.277 1.00 0.00 30 PRO A C 10
ATOM 13450 O O . PRO A 1 30 ? 73.032 7.018 5.643 1.00 0.00 30 PRO A O 10
ATOM 13461 N N . GLY A 1 31 ? 71.547 8.683 5.711 1.00 0.00 31 GLY A N 10
ATOM 13462 C CA . GLY A 1 31 ? 71.641 8.931 4.308 1.00 0.00 31 GLY A CA 10
ATOM 13463 C C . GLY A 1 31 ? 70.747 8.025 3.500 1.00 0.00 31 GLY A C 10
ATOM 13464 O O . GLY A 1 31 ? 71.091 7.652 2.388 1.00 0.00 31 GLY A O 10
ATOM 13468 N N . CYS A 1 32 ? 69.627 7.617 4.065 1.00 0.00 32 CYS A N 10
ATOM 13469 C CA . CYS A 1 32 ? 68.674 6.839 3.343 1.00 0.00 32 CYS A CA 10
ATOM 13470 C C . CYS A 1 32 ? 67.309 7.538 3.334 1.00 0.00 32 CYS A C 10
ATOM 13471 O O . CYS A 1 32 ? 66.770 7.896 4.390 1.00 0.00 32 CYS A O 10
ATOM 13479 N N . GLU A 1 33 ? 66.780 7.771 2.150 1.00 0.00 33 GLU A N 10
ATOM 13480 C CA . GLU A 1 33 ? 65.494 8.420 1.989 1.00 0.00 33 GLU A CA 10
ATOM 13481 C C . GLU A 1 33 ? 64.603 7.589 1.083 1.00 0.00 33 GLU A C 10
ATOM 13482 O O . GLU A 1 33 ? 64.971 7.296 -0.061 1.00 0.00 33 GLU A O 10
ATOM 13494 N N . VAL A 1 34 ? 63.463 7.204 1.580 1.00 0.00 34 VAL A N 10
ATOM 13495 C CA . VAL A 1 34 ? 62.501 6.472 0.803 1.00 0.00 34 VAL A CA 10
ATOM 13496 C C . VAL A 1 34 ? 61.770 7.460 -0.086 1.00 0.00 34 VAL A C 10
ATOM 13497 O O . VAL A 1 34 ? 60.907 8.221 0.368 1.00 0.00 34 VAL A O 10
ATOM 13510 N N . ALA A 1 35 ? 62.146 7.466 -1.325 1.00 0.00 35 ALA A N 10
ATOM 13511 C CA . ALA A 1 35 ? 61.616 8.377 -2.287 1.00 0.00 35 ALA A CA 10
ATOM 13512 C C . ALA A 1 35 ? 60.246 7.935 -2.752 1.00 0.00 35 ALA A C 10
ATOM 13513 O O . ALA A 1 35 ? 59.303 8.736 -2.809 1.00 0.00 35 ALA A O 10
ATOM 13520 N N . VAL A 1 36 ? 60.129 6.664 -3.065 1.00 0.00 36 VAL A N 10
ATOM 13521 C CA . VAL A 1 36 ? 58.899 6.118 -3.600 1.00 0.00 36 VAL A CA 10
ATOM 13522 C C . VAL A 1 36 ? 58.598 4.799 -2.931 1.00 0.00 36 VAL A C 10
ATOM 13523 O O . VAL A 1 36 ? 59.450 3.910 -2.911 1.00 0.00 36 VAL A O 10
ATOM 13536 N N . SER A 1 37 ? 57.438 4.675 -2.359 1.00 0.00 37 SER A N 10
ATOM 13537 C CA . SER A 1 37 ? 57.005 3.411 -1.855 1.00 0.00 37 SER A CA 10
ATOM 13538 C C . SER A 1 37 ? 56.000 2.846 -2.840 1.00 0.00 37 SER A C 10
ATOM 13539 O O . SER A 1 37 ? 55.122 3.578 -3.318 1.00 0.00 37 SER A O 10
ATOM 13547 N N . ASP A 1 38 ? 56.166 1.605 -3.203 1.00 0.00 38 ASP A N 10
ATOM 13548 C CA . ASP A 1 38 ? 55.237 0.939 -4.088 1.00 0.00 38 ASP A CA 10
ATOM 13549 C C . ASP A 1 38 ? 54.773 -0.331 -3.421 1.00 0.00 38 ASP A C 10
ATOM 13550 O O . ASP A 1 38 ? 55.428 -1.371 -3.505 1.00 0.00 38 ASP A O 10
ATOM 13559 N N . ALA A 1 39 ? 53.689 -0.220 -2.690 1.00 0.00 39 ALA A N 10
ATOM 13560 C CA . ALA A 1 39 ? 53.100 -1.344 -1.968 1.00 0.00 39 ALA A CA 10
ATOM 13561 C C . ALA A 1 39 ? 52.695 -2.530 -2.884 1.00 0.00 39 ALA A C 10
ATOM 13562 O O . ALA A 1 39 ? 52.919 -3.670 -2.493 1.00 0.00 39 ALA A O 10
ATOM 13569 N N . PRO A 1 40 ? 52.083 -2.292 -4.103 1.00 0.00 40 PRO A N 10
ATOM 13570 C CA . PRO A 1 40 ? 51.732 -3.364 -5.071 1.00 0.00 40 PRO A CA 10
ATOM 13571 C C . PRO A 1 40 ? 52.868 -4.384 -5.301 1.00 0.00 40 PRO A C 10
ATOM 13572 O O . PRO A 1 40 ? 52.631 -5.594 -5.306 1.00 0.00 40 PRO A O 10
ATOM 13583 N N . SER A 1 41 ? 54.091 -3.910 -5.471 1.00 0.00 41 SER A N 10
ATOM 13584 C CA . SER A 1 41 ? 55.206 -4.824 -5.641 1.00 0.00 41 SER A CA 10
ATOM 13585 C C . SER A 1 41 ? 55.899 -5.085 -4.302 1.00 0.00 41 SER A C 10
ATOM 13586 O O . SER A 1 41 ? 56.458 -6.159 -4.063 1.00 0.00 41 SER A O 10
ATOM 13594 N N . GLY A 1 42 ? 55.826 -4.111 -3.425 1.00 0.00 42 GLY A N 10
ATOM 13595 C CA . GLY A 1 42 ? 56.478 -4.212 -2.152 1.00 0.00 42 GLY A CA 10
ATOM 13596 C C . GLY A 1 42 ? 57.864 -3.637 -2.232 1.00 0.00 42 GLY A C 10
ATOM 13597 O O . GLY A 1 42 ? 58.732 -3.974 -1.443 1.00 0.00 42 GLY A O 10
ATOM 13601 N N . GLN A 1 43 ? 58.076 -2.782 -3.199 1.00 0.00 43 GLN A N 10
ATOM 13602 C CA . GLN A 1 43 ? 59.353 -2.184 -3.399 1.00 0.00 43 GLN A CA 10
ATOM 13603 C C . GLN A 1 43 ? 59.400 -0.774 -2.879 1.00 0.00 43 GLN A C 10
ATOM 13604 O O . GLN A 1 43 ? 58.455 0.004 -3.039 1.00 0.00 43 GLN A O 10
ATOM 13618 N N . LEU A 1 44 ? 60.475 -0.468 -2.234 1.00 0.00 44 LEU A N 10
ATOM 13619 C CA . LEU A 1 44 ? 60.745 0.844 -1.737 1.00 0.00 44 LEU A CA 10
ATOM 13620 C C . LEU A 1 44 ? 61.948 1.390 -2.468 1.00 0.00 44 LEU A C 10
ATOM 13621 O O . LEU A 1 44 ? 62.996 0.734 -2.521 1.00 0.00 44 LEU A O 10
ATOM 13637 N N . ILE A 1 45 ? 61.800 2.532 -3.068 1.00 0.00 45 ILE A N 10
ATOM 13638 C CA . ILE A 1 45 ? 62.908 3.183 -3.710 1.00 0.00 45 ILE A CA 10
ATOM 13639 C C . ILE A 1 45 ? 63.559 4.063 -2.676 1.00 0.00 45 ILE A C 10
ATOM 13640 O O . ILE A 1 45 ? 62.937 4.999 -2.169 1.00 0.00 45 ILE A O 10
ATOM 13656 N N . VAL A 1 46 ? 64.781 3.773 -2.364 1.00 0.00 46 VAL A N 10
ATOM 13657 C CA . VAL A 1 46 ? 65.493 4.499 -1.356 1.00 0.00 46 VAL A CA 10
ATOM 13658 C C . VAL A 1 46 ? 66.720 5.139 -1.961 1.00 0.00 46 VAL A C 10
ATOM 13659 O O . VAL A 1 46 ? 67.506 4.476 -2.606 1.00 0.00 46 VAL A O 10
ATOM 13672 N N . VAL A 1 47 ? 66.851 6.418 -1.803 1.00 0.00 47 VAL A N 10
ATOM 13673 C CA . VAL A 1 47 ? 68.005 7.113 -2.284 1.00 0.00 47 VAL A CA 10
ATOM 13674 C C . VAL A 1 47 ? 69.007 7.186 -1.152 1.00 0.00 47 VAL A C 10
ATOM 13675 O O . VAL A 1 47 ? 68.732 7.779 -0.096 1.00 0.00 47 VAL A O 10
ATOM 13688 N N . VAL A 1 48 ? 70.110 6.533 -1.340 1.00 0.00 48 VAL A N 10
ATOM 13689 C CA . VAL A 1 48 ? 71.162 6.487 -0.366 1.00 0.00 48 VAL A CA 10
ATOM 13690 C C . VAL A 1 48 ? 72.377 7.166 -0.927 1.00 0.00 48 VAL A C 10
ATOM 13691 O O . VAL A 1 48 ? 72.830 6.818 -2.018 1.00 0.00 48 VAL A O 10
ATOM 13704 N N . GLU A 1 49 ? 72.883 8.137 -0.235 1.00 0.00 49 GLU A N 10
ATOM 13705 C CA . GLU A 1 49 ? 74.080 8.776 -0.670 1.00 0.00 49 GLU A CA 10
ATOM 13706 C C . GLU A 1 49 ? 75.194 8.589 0.328 1.00 0.00 49 GLU A C 10
ATOM 13707 O O . GLU A 1 49 ? 74.975 8.609 1.561 1.00 0.00 49 GLU A O 10
ATOM 13719 N N . ALA A 1 50 ? 76.373 8.364 -0.189 1.00 0.00 50 ALA A N 10
ATOM 13720 C CA . ALA A 1 50 ? 77.524 8.123 0.621 1.00 0.00 50 ALA A CA 10
ATOM 13721 C C . ALA A 1 50 ? 78.737 8.719 -0.035 1.00 0.00 50 ALA A C 10
ATOM 13722 O O . ALA A 1 50 ? 78.771 8.890 -1.256 1.00 0.00 50 ALA A O 10
ATOM 13729 N N . GLU A 1 51 ? 79.716 9.032 0.767 1.00 0.00 51 GLU A N 10
ATOM 13730 C CA . GLU A 1 51 ? 80.939 9.648 0.302 1.00 0.00 51 GLU A CA 10
ATOM 13731 C C . GLU A 1 51 ? 81.784 8.699 -0.541 1.00 0.00 51 GLU A C 10
ATOM 13732 O O . GLU A 1 51 ? 81.852 8.817 -1.771 1.00 0.00 51 GLU A O 10
ATOM 13744 N N . ASP A 1 52 ? 82.391 7.751 0.118 1.00 0.00 52 ASP A N 10
ATOM 13745 C CA . ASP A 1 52 ? 83.285 6.817 -0.523 1.00 0.00 52 ASP A CA 10
ATOM 13746 C C . ASP A 1 52 ? 82.569 5.498 -0.733 1.00 0.00 52 ASP A C 10
ATOM 13747 O O . ASP A 1 52 ? 81.410 5.334 -0.296 1.00 0.00 52 ASP A O 10
ATOM 13756 N N . SER A 1 53 ? 83.230 4.556 -1.365 1.00 0.00 53 SER A N 10
ATOM 13757 C CA . SER A 1 53 ? 82.634 3.269 -1.627 1.00 0.00 53 SER A CA 10
ATOM 13758 C C . SER A 1 53 ? 82.490 2.460 -0.331 1.00 0.00 53 SER A C 10
ATOM 13759 O O . SER A 1 53 ? 81.459 1.841 -0.103 1.00 0.00 53 SER A O 10
ATOM 13767 N N . GLU A 1 54 ? 83.497 2.529 0.542 1.00 0.00 54 GLU A N 10
ATOM 13768 C CA . GLU A 1 54 ? 83.461 1.797 1.805 1.00 0.00 54 GLU A CA 10
ATOM 13769 C C . GLU A 1 54 ? 82.312 2.276 2.687 1.00 0.00 54 GLU A C 10
ATOM 13770 O O . GLU A 1 54 ? 81.608 1.472 3.294 1.00 0.00 54 GLU A O 10
ATOM 13782 N N . THR A 1 55 ? 82.093 3.586 2.710 1.00 0.00 55 THR A N 10
ATOM 13783 C CA . THR A 1 55 ? 81.012 4.157 3.469 1.00 0.00 55 THR A CA 10
ATOM 13784 C C . THR A 1 55 ? 79.662 3.747 2.877 1.00 0.00 55 THR A C 10
ATOM 13785 O O . THR A 1 55 ? 78.680 3.605 3.588 1.00 0.00 55 THR A O 10
ATOM 13796 N N . LEU A 1 56 ? 79.644 3.522 1.567 1.00 0.00 56 LEU A N 10
ATOM 13797 C CA . LEU A 1 56 ? 78.437 3.100 0.885 1.00 0.00 56 LEU A CA 10
ATOM 13798 C C . LEU A 1 56 ? 78.081 1.684 1.306 1.00 0.00 56 LEU A C 10
ATOM 13799 O O . LEU A 1 56 ? 76.932 1.408 1.663 1.00 0.00 56 LEU A O 10
ATOM 13815 N N . ILE A 1 57 ? 79.095 0.808 1.305 1.00 0.00 57 ILE A N 10
ATOM 13816 C CA . ILE A 1 57 ? 78.931 -0.604 1.662 1.00 0.00 57 ILE A CA 10
ATOM 13817 C C . ILE A 1 57 ? 78.275 -0.737 3.032 1.00 0.00 57 ILE A C 10
ATOM 13818 O O . ILE A 1 57 ? 77.257 -1.407 3.168 1.00 0.00 57 ILE A O 10
ATOM 13834 N N . GLN A 1 58 ? 78.835 -0.041 4.009 1.00 0.00 58 GLN A N 10
ATOM 13835 C CA . GLN A 1 58 ? 78.371 -0.106 5.396 1.00 0.00 58 GLN A CA 10
ATOM 13836 C C . GLN A 1 58 ? 76.905 0.298 5.543 1.00 0.00 58 GLN A C 10
ATOM 13837 O O . GLN A 1 58 ? 76.138 -0.374 6.250 1.00 0.00 58 GLN A O 10
ATOM 13851 N N . THR A 1 59 ? 76.504 1.360 4.852 1.00 0.00 59 THR A N 10
ATOM 13852 C CA . THR A 1 59 ? 75.127 1.800 4.907 1.00 0.00 59 THR A CA 10
ATOM 13853 C C . THR A 1 59 ? 74.206 0.701 4.332 1.00 0.00 59 THR A C 10
ATOM 13854 O O . THR A 1 59 ? 73.181 0.355 4.927 1.00 0.00 59 THR A O 10
ATOM 13865 N N . ILE A 1 60 ? 74.626 0.119 3.210 1.00 0.00 60 ILE A N 10
ATOM 13866 C CA . ILE A 1 60 ? 73.880 -0.945 2.553 1.00 0.00 60 ILE A CA 10
ATOM 13867 C C . ILE A 1 60 ? 73.772 -2.167 3.471 1.00 0.00 60 ILE A C 10
ATOM 13868 O O . ILE A 1 60 ? 72.709 -2.782 3.572 1.00 0.00 60 ILE A O 10
ATOM 13884 N N . GLU A 1 61 ? 74.862 -2.489 4.163 1.00 0.00 61 GLU A N 10
ATOM 13885 C CA . GLU A 1 61 ? 74.885 -3.603 5.105 1.00 0.00 61 GLU A CA 10
ATOM 13886 C C . GLU A 1 61 ? 73.869 -3.373 6.214 1.00 0.00 61 GLU A C 10
ATOM 13887 O O . GLU A 1 61 ? 73.135 -4.283 6.583 1.00 0.00 61 GLU A O 10
ATOM 13899 N N . SER A 1 62 ? 73.801 -2.146 6.707 1.00 0.00 62 SER A N 10
ATOM 13900 C CA . SER A 1 62 ? 72.859 -1.789 7.747 1.00 0.00 62 SER A CA 10
ATOM 13901 C C . SER A 1 62 ? 71.412 -1.919 7.212 1.00 0.00 62 SER A C 10
ATOM 13902 O O . SER A 1 62 ? 70.527 -2.419 7.910 1.00 0.00 62 SER A O 10
ATOM 13910 N N . VAL A 1 63 ? 71.190 -1.505 5.957 1.00 0.00 63 VAL A N 10
ATOM 13911 C CA . VAL A 1 63 ? 69.871 -1.630 5.312 1.00 0.00 63 VAL A CA 10
ATOM 13912 C C . VAL A 1 63 ? 69.480 -3.119 5.183 1.00 0.00 63 VAL A C 10
ATOM 13913 O O . VAL A 1 63 ? 68.333 -3.510 5.413 1.00 0.00 63 VAL A O 10
ATOM 13926 N N . ARG A 1 64 ? 70.469 -3.939 4.859 1.00 0.00 64 ARG A N 10
ATOM 13927 C CA . ARG A 1 64 ? 70.297 -5.391 4.723 1.00 0.00 64 ARG A CA 10
ATOM 13928 C C . ARG A 1 64 ? 70.069 -6.064 6.072 1.00 0.00 64 ARG A C 10
ATOM 13929 O O . ARG A 1 64 ? 69.751 -7.254 6.136 1.00 0.00 64 ARG A O 10
ATOM 13950 N N . ASN A 1 65 ? 70.244 -5.314 7.134 1.00 0.00 65 ASN A N 10
ATOM 13951 C CA . ASN A 1 65 ? 70.044 -5.813 8.489 1.00 0.00 65 ASN A CA 10
ATOM 13952 C C . ASN A 1 65 ? 68.621 -5.601 8.966 1.00 0.00 65 ASN A C 10
ATOM 13953 O O . ASN A 1 65 ? 68.313 -5.817 10.141 1.00 0.00 65 ASN A O 10
ATOM 13964 N N . VAL A 1 66 ? 67.745 -5.169 8.073 1.00 0.00 66 VAL A N 10
ATOM 13965 C CA . VAL A 1 66 ? 66.360 -5.042 8.442 1.00 0.00 66 VAL A CA 10
ATOM 13966 C C . VAL A 1 66 ? 65.630 -6.344 8.223 1.00 0.00 66 VAL A C 10
ATOM 13967 O O . VAL A 1 66 ? 65.777 -7.012 7.175 1.00 0.00 66 VAL A O 10
ATOM 13980 N N . GLU A 1 67 ? 64.858 -6.670 9.211 1.00 0.00 67 GLU A N 10
ATOM 13981 C CA . GLU A 1 67 ? 63.988 -7.790 9.265 1.00 0.00 67 GLU A CA 10
ATOM 13982 C C . GLU A 1 67 ? 63.091 -7.932 8.020 1.00 0.00 67 GLU A C 10
ATOM 13983 O O . GLU A 1 67 ? 63.138 -8.954 7.327 1.00 0.00 67 GLU A O 10
ATOM 13995 N N . GLY A 1 68 ? 62.308 -6.911 7.731 1.00 0.00 68 GLY A N 10
ATOM 13996 C CA . GLY A 1 68 ? 61.325 -6.997 6.667 1.00 0.00 68 GLY A CA 10
ATOM 13997 C C . GLY A 1 68 ? 61.875 -6.874 5.250 1.00 0.00 68 GLY A C 10
ATOM 13998 O O . GLY A 1 68 ? 61.097 -6.873 4.292 1.00 0.00 68 GLY A O 10
ATOM 14002 N N . VAL A 1 69 ? 63.179 -6.788 5.096 1.00 0.00 69 VAL A N 10
ATOM 14003 C CA . VAL A 1 69 ? 63.762 -6.647 3.767 1.00 0.00 69 VAL A CA 10
ATOM 14004 C C . VAL A 1 69 ? 64.068 -8.020 3.174 1.00 0.00 69 VAL A C 10
ATOM 14005 O O . VAL A 1 69 ? 64.527 -8.923 3.877 1.00 0.00 69 VAL A O 10
ATOM 14018 N N . LEU A 1 70 ? 63.785 -8.177 1.899 1.00 0.00 70 LEU A N 10
ATOM 14019 C CA . LEU A 1 70 ? 63.986 -9.425 1.208 1.00 0.00 70 LEU A CA 10
ATOM 14020 C C . LEU A 1 70 ? 65.162 -9.287 0.271 1.00 0.00 70 LEU A C 10
ATOM 14021 O O . LEU A 1 70 ? 66.141 -10.030 0.360 1.00 0.00 70 LEU A O 10
ATOM 14037 N N . ALA A 1 71 ? 65.081 -8.318 -0.608 1.00 0.00 71 ALA A N 10
ATOM 14038 C CA . ALA A 1 71 ? 66.110 -8.115 -1.577 1.00 0.00 71 ALA A CA 10
ATOM 14039 C C . ALA A 1 71 ? 66.451 -6.662 -1.688 1.00 0.00 71 ALA A C 10
ATOM 14040 O O . ALA A 1 71 ? 65.567 -5.820 -1.803 1.00 0.00 71 ALA A O 10
ATOM 14047 N N . VAL A 1 72 ? 67.710 -6.368 -1.633 1.00 0.00 72 VAL A N 10
ATOM 14048 C CA . VAL A 1 72 ? 68.183 -5.031 -1.827 1.00 0.00 72 VAL A CA 10
ATOM 14049 C C . VAL A 1 72 ? 68.870 -4.998 -3.177 1.00 0.00 72 VAL A C 10
ATOM 14050 O O . VAL A 1 72 ? 69.911 -5.623 -3.375 1.00 0.00 72 VAL A O 10
ATOM 14063 N N . SER A 1 73 ? 68.257 -4.346 -4.103 1.00 0.00 73 SER A N 10
ATOM 14064 C CA . SER A 1 73 ? 68.767 -4.244 -5.431 1.00 0.00 73 SER A CA 10
ATOM 14065 C C . SER A 1 73 ? 69.422 -2.876 -5.624 1.00 0.00 73 SER A C 10
ATOM 14066 O O . SER A 1 73 ? 68.778 -1.833 -5.454 1.00 0.00 73 SER A O 10
ATOM 14074 N N . LEU A 1 74 ? 70.695 -2.879 -5.941 1.00 0.00 74 LEU A N 10
ATOM 14075 C CA . LEU A 1 74 ? 71.438 -1.652 -6.120 1.00 0.00 74 LEU A CA 10
ATOM 14076 C C . LEU A 1 74 ? 71.249 -1.156 -7.559 1.00 0.00 74 LEU A C 10
ATOM 14077 O O . LEU A 1 74 ? 71.175 -1.959 -8.492 1.00 0.00 74 LEU A O 10
ATOM 14093 N N . VAL A 1 75 ? 71.152 0.156 -7.722 1.00 0.00 75 VAL A N 10
ATOM 14094 C CA . VAL A 1 75 ? 70.970 0.796 -9.036 1.00 0.00 75 VAL A CA 10
ATOM 14095 C C . VAL A 1 75 ? 72.231 0.614 -9.922 1.00 0.00 75 VAL A C 10
ATOM 14096 O O . VAL A 1 75 ? 72.183 0.737 -11.160 1.00 0.00 75 VAL A O 10
ATOM 14109 N N . TYR A 1 76 ? 73.329 0.328 -9.272 1.00 0.00 76 TYR A N 10
ATOM 14110 C CA . TYR A 1 76 ? 74.606 0.127 -9.892 1.00 0.00 76 TYR A CA 10
ATOM 14111 C C . TYR A 1 76 ? 75.374 -0.828 -9.017 1.00 0.00 76 TYR A C 10
ATOM 14112 O O . TYR A 1 76 ? 75.400 -0.656 -7.808 1.00 0.00 76 TYR A O 10
ATOM 14130 N N . HIS A 1 77 ? 75.955 -1.834 -9.591 1.00 0.00 77 HIS A N 10
ATOM 14131 C CA . HIS A 1 77 ? 76.699 -2.777 -8.808 1.00 0.00 77 HIS A CA 10
ATOM 14132 C C . HIS A 1 77 ? 78.078 -2.206 -8.561 1.00 0.00 77 HIS A C 10
ATOM 14133 O O . HIS A 1 77 ? 78.788 -1.857 -9.508 1.00 0.00 77 HIS A O 10
ATOM 14147 N N . GLN A 1 78 ? 78.442 -2.089 -7.307 1.00 0.00 78 GLN A N 10
ATOM 14148 C CA . GLN A 1 78 ? 79.731 -1.547 -6.930 1.00 0.00 78 GLN A CA 10
ATOM 14149 C C . GLN A 1 78 ? 80.873 -2.512 -7.273 1.00 0.00 78 GLN A C 10
ATOM 14150 O O . GLN A 1 78 ? 80.648 -3.566 -7.892 1.00 0.00 78 GLN A O 10
ATOM 14164 N N . GLN A 1 79 ? 82.069 -2.168 -6.890 1.00 0.00 79 GLN A N 10
ATOM 14165 C CA . GLN A 1 79 ? 83.223 -2.933 -7.286 1.00 0.00 79 GLN A CA 10
ATOM 14166 C C . GLN A 1 79 ? 84.069 -3.312 -6.095 1.00 0.00 79 GLN A C 10
ATOM 14167 O O . GLN A 1 79 ? 83.860 -2.810 -4.976 1.00 0.00 79 GLN A O 10
ATOM 14181 N N . GLU A 1 80 ? 85.048 -4.149 -6.350 1.00 0.00 80 GLU A N 10
ATOM 14182 C CA . GLU A 1 80 ? 86.043 -4.499 -5.376 1.00 0.00 80 GLU A CA 10
ATOM 14183 C C . GLU A 1 80 ? 87.080 -3.384 -5.346 1.00 0.00 80 GLU A C 10
ATOM 14184 O O . GLU A 1 80 ? 88.182 -3.531 -5.862 1.00 0.00 80 GLU A O 10
ATOM 14196 N N . GLU A 1 81 ? 86.677 -2.223 -4.831 1.00 0.00 81 GLU A N 10
ATOM 14197 C CA . GLU A 1 81 ? 87.581 -1.089 -4.737 1.00 0.00 81 GLU A CA 10
ATOM 14198 C C . GLU A 1 81 ? 88.671 -1.452 -3.754 1.00 0.00 81 GLU A C 10
ATOM 14199 O O . GLU A 1 81 ? 89.853 -1.179 -3.963 1.00 0.00 81 GLU A O 10
ATOM 14211 N N . GLN A 1 82 ? 88.243 -2.091 -2.698 1.00 0.00 82 GLN A N 10
ATOM 14212 C CA . GLN A 1 82 ? 89.113 -2.693 -1.747 1.00 0.00 82 GLN A CA 10
ATOM 14213 C C . GLN A 1 82 ? 88.887 -4.174 -1.873 1.00 0.00 82 GLN A C 10
ATOM 14214 O O . GLN A 1 82 ? 87.960 -4.727 -1.281 1.00 0.00 82 GLN A O 10
ATOM 14228 N N . GLY A 1 83 ? 89.638 -4.778 -2.748 1.00 0.00 83 GLY A N 10
ATOM 14229 C CA . GLY A 1 83 ? 89.483 -6.169 -3.011 1.00 0.00 83 GLY A CA 10
ATOM 14230 C C . GLY A 1 83 ? 90.349 -7.007 -2.129 1.00 0.00 83 GLY A C 10
ATOM 14231 O O . GLY A 1 83 ? 91.339 -6.508 -1.555 1.00 0.00 83 GLY A O 10
ATOM 14235 N N . GLU A 1 84 ? 89.978 -8.271 -2.013 1.00 0.00 84 GLU A N 10
ATOM 14236 C CA . GLU A 1 84 ? 90.679 -9.267 -1.221 1.00 0.00 84 GLU A CA 10
ATOM 14237 C C . GLU A 1 84 ? 90.599 -8.966 0.272 1.00 0.00 84 GLU A C 10
ATOM 14238 O O . GLU A 1 84 ? 91.405 -9.455 1.068 1.00 0.00 84 GLU A O 10
ATOM 14250 N N . GLU A 1 85 ? 89.568 -8.203 0.644 1.00 0.00 85 GLU A N 10
ATOM 14251 C CA . GLU A 1 85 ? 89.261 -7.948 2.044 1.00 0.00 85 GLU A CA 10
ATOM 14252 C C . GLU A 1 85 ? 88.684 -9.212 2.633 1.00 0.00 85 GLU A C 10
ATOM 14253 O O . GLU A 1 85 ? 88.801 -9.486 3.824 1.00 0.00 85 GLU A O 10
ATOM 14265 N N . THR A 1 86 ? 88.050 -9.966 1.776 1.00 0.00 86 THR A N 10
ATOM 14266 C CA . THR A 1 86 ? 87.591 -11.264 2.092 1.00 0.00 86 THR A CA 10
ATOM 14267 C C . THR A 1 86 ? 88.319 -12.247 1.134 1.00 0.00 86 THR A C 10
ATOM 14268 O O . THR A 1 86 ? 87.912 -12.455 -0.010 1.00 0.00 86 THR A O 10
ATOM 14279 N N . PRO A 1 87 ? 89.470 -12.778 1.566 1.00 0.00 87 PRO A N 10
ATOM 14280 C CA . PRO A 1 87 ? 90.302 -13.628 0.728 1.00 0.00 87 PRO A CA 10
ATOM 14281 C C . PRO A 1 87 ? 89.785 -15.062 0.649 1.00 0.00 87 PRO A C 10
ATOM 14282 O O . PRO A 1 87 ? 88.882 -15.453 1.402 1.00 0.00 87 PRO A O 10
ATOM 14293 N N . ARG A 1 88 ? 90.346 -15.843 -0.258 1.00 0.00 88 ARG A N 10
ATOM 14294 C CA . ARG A 1 88 ? 89.933 -17.225 -0.404 1.00 0.00 88 ARG A CA 10
ATOM 14295 C C . ARG A 1 88 ? 90.535 -18.072 0.720 1.00 0.00 88 ARG A C 10
ATOM 14296 O O . ARG A 1 88 ? 89.946 -19.070 1.149 1.00 0.00 88 ARG A O 10
ATOM 14317 N N . SER A 1 89 ? 91.687 -17.664 1.196 1.00 0.00 89 SER A N 10
ATOM 14318 C CA . SER A 1 89 ? 92.311 -18.315 2.300 1.00 0.00 89 SER A CA 10
ATOM 14319 C C . SER A 1 89 ? 91.734 -17.661 3.552 1.00 0.00 89 SER A C 10
ATOM 14320 O O . SER A 1 89 ? 91.962 -16.477 3.800 1.00 0.00 89 SER A O 10
ATOM 14328 N N . HIS A 1 90 ? 90.940 -18.409 4.293 1.00 0.00 90 HIS A N 10
ATOM 14329 C CA . HIS A 1 90 ? 90.255 -17.875 5.459 1.00 0.00 90 HIS A CA 10
ATOM 14330 C C . HIS A 1 90 ? 91.205 -17.758 6.642 1.00 0.00 90 HIS A C 10
ATOM 14331 O O . HIS A 1 90 ? 90.951 -17.015 7.587 1.00 0.00 90 HIS A O 10
ATOM 14345 N N . HIS A 1 91 ? 92.286 -18.500 6.590 1.00 0.00 91 HIS A N 10
ATOM 14346 C CA . HIS A 1 91 ? 93.329 -18.392 7.583 1.00 0.00 91 HIS A CA 10
ATOM 14347 C C . HIS A 1 91 ? 94.291 -17.328 7.133 1.00 0.00 91 HIS A C 10
ATOM 14348 O O . HIS A 1 91 ? 94.544 -17.178 5.930 1.00 0.00 91 HIS A O 10
ATOM 14362 N N . HIS A 1 92 ? 94.809 -16.586 8.058 1.00 0.00 92 HIS A N 10
ATOM 14363 C CA . HIS A 1 92 ? 95.706 -15.514 7.733 1.00 0.00 92 HIS A CA 10
ATOM 14364 C C . HIS A 1 92 ? 97.110 -15.971 7.438 1.00 0.00 92 HIS A C 10
ATOM 14365 O O . HIS A 1 92 ? 97.552 -17.048 7.877 1.00 0.00 92 HIS A O 10
ATOM 14379 N N . HIS A 1 93 ? 97.796 -15.138 6.699 1.00 0.00 93 HIS A N 10
ATOM 14380 C CA . HIS A 1 93 ? 99.142 -15.369 6.230 1.00 0.00 93 HIS A CA 10
ATOM 14381 C C . HIS A 1 93 ? 100.127 -15.258 7.391 1.00 0.00 93 HIS A C 10
ATOM 14382 O O . HIS A 1 93 ? 101.147 -15.956 7.440 1.00 0.00 93 HIS A O 10
ATOM 14396 N N . HIS A 1 94 ? 99.795 -14.406 8.326 1.00 0.00 94 HIS A N 10
ATOM 14397 C CA . HIS A 1 94 ? 100.631 -14.174 9.476 1.00 0.00 94 HIS A CA 10
ATOM 14398 C C . HIS A 1 94 ? 100.326 -15.183 10.556 1.00 0.00 94 HIS A C 10
ATOM 14399 O O . HIS A 1 94 ? 99.162 -15.478 10.841 1.00 0.00 94 HIS A O 10
ATOM 14413 N N . HIS A 1 95 ? 101.360 -15.723 11.121 1.00 0.00 95 HIS A N 10
ATOM 14414 C CA . HIS A 1 95 ? 101.257 -16.712 12.161 1.00 0.00 95 HIS A CA 10
ATOM 14415 C C . HIS A 1 95 ? 101.811 -16.127 13.436 1.00 0.00 95 HIS A C 10
ATOM 14416 O O . HIS A 1 95 ? 101.237 -16.336 14.509 1.00 0.00 95 HIS A O 10
ATOM 14431 N N . MET A 1 1 ? 91.142 13.666 -2.428 1.00 0.00 1 MET A N 11
ATOM 14432 C CA . MET A 1 1 ? 89.840 13.946 -1.825 1.00 0.00 1 MET A CA 11
ATOM 14433 C C . MET A 1 1 ? 88.756 13.432 -2.719 1.00 0.00 1 MET A C 11
ATOM 14434 O O . MET A 1 1 ? 88.863 13.543 -3.940 1.00 0.00 1 MET A O 11
ATOM 14450 N N . HIS A 1 2 ? 87.734 12.846 -2.144 1.00 0.00 2 HIS A N 11
ATOM 14451 C CA . HIS A 1 2 ? 86.630 12.382 -2.934 1.00 0.00 2 HIS A CA 11
ATOM 14452 C C . HIS A 1 2 ? 85.614 13.503 -3.039 1.00 0.00 2 HIS A C 11
ATOM 14453 O O . HIS A 1 2 ? 85.407 14.042 -4.110 1.00 0.00 2 HIS A O 11
ATOM 14467 N N . THR A 1 3 ? 85.057 13.896 -1.897 1.00 0.00 3 THR A N 11
ATOM 14468 C CA . THR A 1 3 ? 84.051 14.966 -1.762 1.00 0.00 3 THR A CA 11
ATOM 14469 C C . THR A 1 3 ? 82.751 14.737 -2.564 1.00 0.00 3 THR A C 11
ATOM 14470 O O . THR A 1 3 ? 82.745 14.043 -3.599 1.00 0.00 3 THR A O 11
ATOM 14481 N N . ASN A 1 4 ? 81.648 15.294 -2.043 1.00 0.00 4 ASN A N 11
ATOM 14482 C CA . ASN A 1 4 ? 80.311 15.206 -2.656 1.00 0.00 4 ASN A CA 11
ATOM 14483 C C . ASN A 1 4 ? 79.715 13.833 -2.472 1.00 0.00 4 ASN A C 11
ATOM 14484 O O . ASN A 1 4 ? 80.373 12.807 -2.671 1.00 0.00 4 ASN A O 11
ATOM 14495 N N . TRP A 1 5 ? 78.494 13.809 -2.053 1.00 0.00 5 TRP A N 11
ATOM 14496 C CA . TRP A 1 5 ? 77.787 12.575 -1.891 1.00 0.00 5 TRP A CA 11
ATOM 14497 C C . TRP A 1 5 ? 77.494 11.941 -3.234 1.00 0.00 5 TRP A C 11
ATOM 14498 O O . TRP A 1 5 ? 77.280 12.633 -4.241 1.00 0.00 5 TRP A O 11
ATOM 14519 N N . GLN A 1 6 ? 77.570 10.661 -3.259 1.00 0.00 6 GLN A N 11
ATOM 14520 C CA . GLN A 1 6 ? 77.233 9.878 -4.401 1.00 0.00 6 GLN A CA 11
ATOM 14521 C C . GLN A 1 6 ? 76.078 8.999 -3.997 1.00 0.00 6 GLN A C 11
ATOM 14522 O O . GLN A 1 6 ? 75.970 8.622 -2.816 1.00 0.00 6 GLN A O 11
ATOM 14536 N N . VAL A 1 7 ? 75.210 8.707 -4.917 1.00 0.00 7 VAL A N 11
ATOM 14537 C CA . VAL A 1 7 ? 74.041 7.940 -4.589 1.00 0.00 7 VAL A CA 11
ATOM 14538 C C . VAL A 1 7 ? 74.031 6.601 -5.262 1.00 0.00 7 VAL A C 11
ATOM 14539 O O . VAL A 1 7 ? 74.766 6.360 -6.231 1.00 0.00 7 VAL A O 11
ATOM 14552 N N . CYS A 1 8 ? 73.237 5.739 -4.720 1.00 0.00 8 CYS A N 11
ATOM 14553 C CA . CYS A 1 8 ? 72.950 4.459 -5.277 1.00 0.00 8 CYS A CA 11
ATOM 14554 C C . CYS A 1 8 ? 71.508 4.139 -4.966 1.00 0.00 8 CYS A C 11
ATOM 14555 O O . CYS A 1 8 ? 71.077 4.278 -3.812 1.00 0.00 8 CYS A O 11
ATOM 14563 N N . SER A 1 9 ? 70.760 3.808 -5.987 1.00 0.00 9 SER A N 11
ATOM 14564 C CA . SER A 1 9 ? 69.397 3.411 -5.834 1.00 0.00 9 SER A CA 11
ATOM 14565 C C . SER A 1 9 ? 69.357 1.939 -5.495 1.00 0.00 9 SER A C 11
ATOM 14566 O O . SER A 1 9 ? 70.127 1.129 -6.040 1.00 0.00 9 SER A O 11
ATOM 14574 N N . LEU A 1 10 ? 68.535 1.612 -4.574 1.00 0.00 10 LEU A N 11
ATOM 14575 C CA . LEU A 1 10 ? 68.366 0.275 -4.142 1.00 0.00 10 LEU A CA 11
ATOM 14576 C C . LEU A 1 10 ? 66.916 -0.087 -4.285 1.00 0.00 10 LEU A C 11
ATOM 14577 O O . LEU A 1 10 ? 66.049 0.594 -3.729 1.00 0.00 10 LEU A O 11
ATOM 14593 N N . VAL A 1 11 ? 66.642 -1.103 -5.042 1.00 0.00 11 VAL A N 11
ATOM 14594 C CA . VAL A 1 11 ? 65.293 -1.580 -5.163 1.00 0.00 11 VAL A CA 11
ATOM 14595 C C . VAL A 1 11 ? 65.106 -2.627 -4.102 1.00 0.00 11 VAL A C 11
ATOM 14596 O O . VAL A 1 11 ? 65.617 -3.748 -4.206 1.00 0.00 11 VAL A O 11
ATOM 14609 N N . VAL A 1 12 ? 64.456 -2.236 -3.071 1.00 0.00 12 VAL A N 11
ATOM 14610 C CA . VAL A 1 12 ? 64.242 -3.058 -1.935 1.00 0.00 12 VAL A CA 11
ATOM 14611 C C . VAL A 1 12 ? 62.909 -3.765 -2.053 1.00 0.00 12 VAL A C 11
ATOM 14612 O O . VAL A 1 12 ? 61.857 -3.127 -2.087 1.00 0.00 12 VAL A O 11
ATOM 14625 N N . GLN A 1 13 ? 62.968 -5.055 -2.171 1.00 0.00 13 GLN A N 11
ATOM 14626 C CA . GLN A 1 13 ? 61.796 -5.876 -2.168 1.00 0.00 13 GLN A CA 11
ATOM 14627 C C . GLN A 1 13 ? 61.503 -6.190 -0.718 1.00 0.00 13 GLN A C 11
ATOM 14628 O O . GLN A 1 13 ? 62.347 -6.796 -0.032 1.00 0.00 13 GLN A O 11
ATOM 14642 N N . ALA A 1 14 ? 60.374 -5.770 -0.241 1.00 0.00 14 ALA A N 11
ATOM 14643 C CA . ALA A 1 14 ? 60.040 -5.937 1.138 1.00 0.00 14 ALA A CA 11
ATOM 14644 C C . ALA A 1 14 ? 58.608 -6.404 1.286 1.00 0.00 14 ALA A C 11
ATOM 14645 O O . ALA A 1 14 ? 57.871 -6.485 0.305 1.00 0.00 14 ALA A O 11
ATOM 14652 N N . LYS A 1 15 ? 58.233 -6.752 2.505 1.00 0.00 15 LYS A N 11
ATOM 14653 C CA . LYS A 1 15 ? 56.855 -7.122 2.815 1.00 0.00 15 LYS A CA 11
ATOM 14654 C C . LYS A 1 15 ? 55.933 -5.939 2.574 1.00 0.00 15 LYS A C 11
ATOM 14655 O O . LYS A 1 15 ? 56.081 -4.898 3.212 1.00 0.00 15 LYS A O 11
ATOM 14674 N N . SER A 1 16 ? 54.966 -6.129 1.703 1.00 0.00 16 SER A N 11
ATOM 14675 C CA . SER A 1 16 ? 54.016 -5.106 1.307 1.00 0.00 16 SER A CA 11
ATOM 14676 C C . SER A 1 16 ? 53.188 -4.621 2.511 1.00 0.00 16 SER A C 11
ATOM 14677 O O . SER A 1 16 ? 52.830 -3.450 2.613 1.00 0.00 16 SER A O 11
ATOM 14685 N N . GLU A 1 17 ? 52.941 -5.522 3.431 1.00 0.00 17 GLU A N 11
ATOM 14686 C CA . GLU A 1 17 ? 52.141 -5.223 4.610 1.00 0.00 17 GLU A CA 11
ATOM 14687 C C . GLU A 1 17 ? 52.993 -4.635 5.741 1.00 0.00 17 GLU A C 11
ATOM 14688 O O . GLU A 1 17 ? 52.489 -4.350 6.838 1.00 0.00 17 GLU A O 11
ATOM 14700 N N . ARG A 1 18 ? 54.273 -4.488 5.497 1.00 0.00 18 ARG A N 11
ATOM 14701 C CA . ARG A 1 18 ? 55.164 -3.972 6.500 1.00 0.00 18 ARG A CA 11
ATOM 14702 C C . ARG A 1 18 ? 55.906 -2.738 5.953 1.00 0.00 18 ARG A C 11
ATOM 14703 O O . ARG A 1 18 ? 56.861 -2.244 6.543 1.00 0.00 18 ARG A O 11
ATOM 14724 N N . ILE A 1 19 ? 55.403 -2.207 4.859 1.00 0.00 19 ILE A N 11
ATOM 14725 C CA . ILE A 1 19 ? 56.030 -1.088 4.161 1.00 0.00 19 ILE A CA 11
ATOM 14726 C C . ILE A 1 19 ? 56.169 0.158 5.040 1.00 0.00 19 ILE A C 11
ATOM 14727 O O . ILE A 1 19 ? 57.237 0.773 5.067 1.00 0.00 19 ILE A O 11
ATOM 14743 N N . SER A 1 20 ? 55.128 0.500 5.773 1.00 0.00 20 SER A N 11
ATOM 14744 C CA . SER A 1 20 ? 55.147 1.676 6.646 1.00 0.00 20 SER A CA 11
ATOM 14745 C C . SER A 1 20 ? 56.224 1.529 7.745 1.00 0.00 20 SER A C 11
ATOM 14746 O O . SER A 1 20 ? 56.863 2.498 8.156 1.00 0.00 20 SER A O 11
ATOM 14754 N N . ASP A 1 21 ? 56.439 0.304 8.148 1.00 0.00 21 ASP A N 11
ATOM 14755 C CA . ASP A 1 21 ? 57.405 -0.050 9.173 1.00 0.00 21 ASP A CA 11
ATOM 14756 C C . ASP A 1 21 ? 58.822 0.028 8.608 1.00 0.00 21 ASP A C 11
ATOM 14757 O O . ASP A 1 21 ? 59.681 0.748 9.126 1.00 0.00 21 ASP A O 11
ATOM 14766 N N . ILE A 1 22 ? 59.019 -0.644 7.500 1.00 0.00 22 ILE A N 11
ATOM 14767 C CA . ILE A 1 22 ? 60.313 -0.747 6.842 1.00 0.00 22 ILE A CA 11
ATOM 14768 C C . ILE A 1 22 ? 60.794 0.599 6.293 1.00 0.00 22 ILE A C 11
ATOM 14769 O O . ILE A 1 22 ? 61.954 0.949 6.472 1.00 0.00 22 ILE A O 11
ATOM 14785 N N . SER A 1 23 ? 59.906 1.362 5.680 1.00 0.00 23 SER A N 11
ATOM 14786 C CA . SER A 1 23 ? 60.280 2.639 5.084 1.00 0.00 23 SER A CA 11
ATOM 14787 C C . SER A 1 23 ? 60.806 3.620 6.136 1.00 0.00 23 SER A C 11
ATOM 14788 O O . SER A 1 23 ? 61.798 4.300 5.912 1.00 0.00 23 SER A O 11
ATOM 14796 N N . THR A 1 24 ? 60.223 3.587 7.312 1.00 0.00 24 THR A N 11
ATOM 14797 C CA . THR A 1 24 ? 60.581 4.508 8.365 1.00 0.00 24 THR A CA 11
ATOM 14798 C C . THR A 1 24 ? 61.931 4.105 8.938 1.00 0.00 24 THR A C 11
ATOM 14799 O O . THR A 1 24 ? 62.761 4.942 9.321 1.00 0.00 24 THR A O 11
ATOM 14810 N N . GLN A 1 25 ? 62.147 2.825 8.919 1.00 0.00 25 GLN A N 11
ATOM 14811 C CA . GLN A 1 25 ? 63.343 2.221 9.356 1.00 0.00 25 GLN A CA 11
ATOM 14812 C C . GLN A 1 25 ? 64.495 2.457 8.375 1.00 0.00 25 GLN A C 11
ATOM 14813 O O . GLN A 1 25 ? 65.616 2.718 8.794 1.00 0.00 25 GLN A O 11
ATOM 14827 N N . LEU A 1 26 ? 64.207 2.413 7.077 1.00 0.00 26 LEU A N 11
ATOM 14828 C CA . LEU A 1 26 ? 65.193 2.696 6.071 1.00 0.00 26 LEU A CA 11
ATOM 14829 C C . LEU A 1 26 ? 65.581 4.159 6.124 1.00 0.00 26 LEU A C 11
ATOM 14830 O O . LEU A 1 26 ? 66.745 4.510 5.998 1.00 0.00 26 LEU A O 11
ATOM 14846 N N . ASN A 1 27 ? 64.603 4.992 6.380 1.00 0.00 27 ASN A N 11
ATOM 14847 C CA . ASN A 1 27 ? 64.796 6.442 6.483 1.00 0.00 27 ASN A CA 11
ATOM 14848 C C . ASN A 1 27 ? 65.520 6.848 7.767 1.00 0.00 27 ASN A C 11
ATOM 14849 O O . ASN A 1 27 ? 65.815 8.033 7.980 1.00 0.00 27 ASN A O 11
ATOM 14860 N N . ALA A 1 28 ? 65.793 5.892 8.633 1.00 0.00 28 ALA A N 11
ATOM 14861 C CA . ALA A 1 28 ? 66.474 6.178 9.877 1.00 0.00 28 ALA A CA 11
ATOM 14862 C C . ALA A 1 28 ? 67.988 6.155 9.691 1.00 0.00 28 ALA A C 11
ATOM 14863 O O . ALA A 1 28 ? 68.729 6.789 10.455 1.00 0.00 28 ALA A O 11
ATOM 14870 N N . PHE A 1 29 ? 68.449 5.463 8.654 1.00 0.00 29 PHE A N 11
ATOM 14871 C CA . PHE A 1 29 ? 69.842 5.328 8.394 1.00 0.00 29 PHE A CA 11
ATOM 14872 C C . PHE A 1 29 ? 70.421 6.630 7.814 1.00 0.00 29 PHE A C 11
ATOM 14873 O O . PHE A 1 29 ? 69.730 7.343 7.062 1.00 0.00 29 PHE A O 11
ATOM 14890 N N . PRO A 1 30 ? 71.691 6.949 8.137 1.00 0.00 30 PRO A N 11
ATOM 14891 C CA . PRO A 1 30 ? 72.342 8.197 7.708 1.00 0.00 30 PRO A CA 11
ATOM 14892 C C . PRO A 1 30 ? 72.470 8.321 6.185 1.00 0.00 30 PRO A C 11
ATOM 14893 O O . PRO A 1 30 ? 73.180 7.543 5.543 1.00 0.00 30 PRO A O 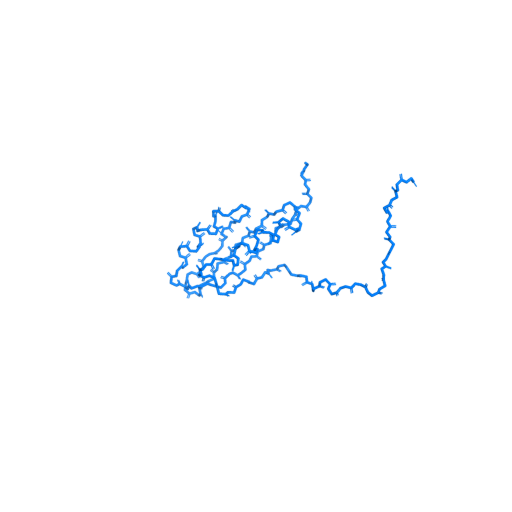11
ATOM 14904 N N . GLY A 1 31 ? 71.752 9.281 5.623 1.00 0.00 31 GLY A N 11
ATOM 14905 C CA . GLY A 1 31 ? 71.808 9.540 4.193 1.00 0.00 31 GLY A CA 11
ATOM 14906 C C . GLY A 1 31 ? 70.907 8.631 3.388 1.00 0.00 31 GLY A C 11
ATOM 14907 O O . GLY A 1 31 ? 70.823 8.750 2.164 1.00 0.00 31 GLY A O 11
ATOM 14911 N N . CYS A 1 32 ? 70.230 7.740 4.063 1.00 0.00 32 CYS A N 11
ATOM 14912 C CA . CYS A 1 32 ? 69.376 6.788 3.429 1.00 0.00 32 CYS A CA 11
ATOM 14913 C C . CYS A 1 32 ? 67.937 7.276 3.447 1.00 0.00 32 CYS A C 11
ATOM 14914 O O . CYS A 1 32 ? 67.373 7.563 4.515 1.00 0.00 32 CYS A O 11
ATOM 14922 N N . GLU A 1 33 ? 67.363 7.414 2.279 1.00 0.00 33 GLU A N 11
ATOM 14923 C CA . GLU A 1 33 ? 65.989 7.833 2.150 1.00 0.00 33 GLU A CA 11
ATOM 14924 C C . GLU A 1 33 ? 65.254 6.975 1.134 1.00 0.00 33 GLU A C 11
ATOM 14925 O O . GLU A 1 33 ? 65.807 6.613 0.093 1.00 0.00 33 GLU A O 11
ATOM 14937 N N . VAL A 1 34 ? 64.040 6.626 1.464 1.00 0.00 34 VAL A N 11
ATOM 14938 C CA . VAL A 1 34 ? 63.158 5.950 0.562 1.00 0.00 34 VAL A CA 11
ATOM 14939 C C . VAL A 1 34 ? 62.572 7.016 -0.355 1.00 0.00 34 VAL A C 11
ATOM 14940 O O . VAL A 1 34 ? 61.770 7.855 0.068 1.00 0.00 34 VAL A O 11
ATOM 14953 N N . ALA A 1 35 ? 63.003 7.016 -1.572 1.00 0.00 35 ALA A N 11
ATOM 14954 C CA . ALA A 1 35 ? 62.575 8.007 -2.518 1.00 0.00 35 ALA A CA 11
ATOM 14955 C C . ALA A 1 35 ? 61.225 7.647 -3.088 1.00 0.00 35 ALA A C 11
ATOM 14956 O O . ALA A 1 35 ? 60.350 8.492 -3.224 1.00 0.00 35 ALA A O 11
ATOM 14963 N N . VAL A 1 36 ? 61.049 6.383 -3.393 1.00 0.00 36 VAL A N 11
ATOM 14964 C CA . VAL A 1 36 ? 59.817 5.899 -3.975 1.00 0.00 36 VAL A CA 11
ATOM 14965 C C . VAL A 1 36 ? 59.332 4.707 -3.172 1.00 0.00 36 VAL A C 11
ATOM 14966 O O . VAL A 1 36 ? 60.003 3.676 -3.122 1.00 0.00 36 VAL A O 11
ATOM 14979 N N . SER A 1 37 ? 58.225 4.853 -2.521 1.00 0.00 37 SER A N 11
ATOM 14980 C CA . SER A 1 37 ? 57.661 3.782 -1.770 1.00 0.00 37 SER A CA 11
ATOM 14981 C C . SER A 1 37 ? 56.397 3.289 -2.459 1.00 0.00 37 SER A C 11
ATOM 14982 O O . SER A 1 37 ? 55.406 4.017 -2.534 1.00 0.00 37 SER A O 11
ATOM 14990 N N . ASP A 1 38 ? 56.431 2.094 -3.008 1.00 0.00 38 ASP A N 11
ATOM 14991 C CA . ASP A 1 38 ? 55.257 1.555 -3.672 1.00 0.00 38 ASP A CA 11
ATOM 14992 C C . ASP A 1 38 ? 54.762 0.342 -2.915 1.00 0.00 38 ASP A C 11
ATOM 14993 O O . ASP A 1 38 ? 55.215 -0.793 -3.138 1.00 0.00 38 ASP A O 11
ATOM 15002 N N . ALA A 1 39 ? 53.890 0.603 -1.963 1.00 0.00 39 ALA A N 11
ATOM 15003 C CA . ALA A 1 39 ? 53.284 -0.428 -1.120 1.00 0.00 39 ALA A CA 11
ATOM 15004 C C . ALA A 1 39 ? 52.523 -1.514 -1.928 1.00 0.00 39 ALA A C 11
ATOM 15005 O O . ALA A 1 39 ? 52.659 -2.697 -1.609 1.00 0.00 39 ALA A O 11
ATOM 15012 N N . PRO A 1 40 ? 51.703 -1.131 -2.978 1.00 0.00 40 PRO A N 11
ATOM 15013 C CA . PRO A 1 40 ? 50.996 -2.087 -3.862 1.00 0.00 40 PRO A CA 11
ATOM 15014 C C . PRO A 1 40 ? 51.879 -3.253 -4.350 1.00 0.00 40 PRO A C 11
ATOM 15015 O O . PRO A 1 40 ? 51.443 -4.412 -4.330 1.00 0.00 40 PRO A O 11
ATOM 15026 N N . SER A 1 41 ? 53.109 -2.966 -4.776 1.00 0.00 41 SER A N 11
ATOM 15027 C CA . SER A 1 41 ? 54.001 -4.030 -5.201 1.00 0.00 41 SER A CA 11
ATOM 15028 C C . SER A 1 41 ? 54.838 -4.555 -4.025 1.00 0.00 41 SER A C 11
ATOM 15029 O O . SER A 1 41 ? 55.145 -5.756 -3.950 1.00 0.00 41 SER A O 11
ATOM 15037 N N . GLY A 1 42 ? 55.139 -3.670 -3.086 1.00 0.00 42 GLY A N 11
ATOM 15038 C CA . GLY A 1 42 ? 55.966 -4.023 -1.949 1.00 0.00 42 GLY A CA 11
ATOM 15039 C C . GLY A 1 42 ? 57.422 -3.725 -2.231 1.00 0.00 42 GLY A C 11
ATOM 15040 O O . GLY A 1 42 ? 58.326 -4.321 -1.646 1.00 0.00 42 GLY A O 11
ATOM 15044 N N . GLN A 1 43 ? 57.643 -2.803 -3.135 1.00 0.00 43 GLN A N 11
ATOM 15045 C CA . GLN A 1 43 ? 58.966 -2.442 -3.551 1.00 0.00 43 GLN A CA 11
ATOM 15046 C C . GLN A 1 43 ? 59.264 -1.008 -3.186 1.00 0.00 43 GLN A C 11
ATOM 15047 O O . GLN A 1 43 ? 58.450 -0.105 -3.417 1.00 0.00 43 GLN A O 11
ATOM 15061 N N . LEU A 1 44 ? 60.405 -0.808 -2.600 1.00 0.00 44 LEU A N 11
ATOM 15062 C CA . LEU A 1 44 ? 60.836 0.490 -2.163 1.00 0.00 44 LEU A CA 11
ATOM 15063 C C . LEU A 1 44 ? 62.103 0.868 -2.889 1.00 0.00 44 LEU A C 11
ATOM 15064 O O . LEU A 1 44 ? 62.974 0.030 -3.097 1.00 0.00 44 LEU A O 11
ATOM 15080 N N . ILE A 1 45 ? 62.194 2.089 -3.305 1.00 0.00 45 ILE A N 11
ATOM 15081 C CA . ILE A 1 45 ? 63.394 2.596 -3.912 1.00 0.00 45 ILE A CA 11
ATOM 15082 C C . ILE A 1 45 ? 64.105 3.415 -2.868 1.00 0.00 45 ILE A C 11
ATOM 15083 O O . ILE A 1 45 ? 63.569 4.422 -2.388 1.00 0.00 45 ILE A O 11
ATOM 15099 N N . VAL A 1 46 ? 65.269 3.000 -2.516 1.00 0.00 46 VAL A N 11
ATOM 15100 C CA . VAL A 1 46 ? 66.050 3.670 -1.519 1.00 0.00 46 VAL A CA 11
ATOM 15101 C C . VAL A 1 46 ? 67.223 4.351 -2.175 1.00 0.00 46 VAL A C 11
ATOM 15102 O O . VAL A 1 46 ? 67.906 3.759 -2.996 1.00 0.00 46 VAL A O 11
ATOM 15115 N N . VAL A 1 47 ? 67.409 5.590 -1.851 1.00 0.00 47 VAL A N 11
ATOM 15116 C CA . VAL A 1 47 ? 68.499 6.357 -2.342 1.00 0.00 47 VAL A CA 11
ATOM 15117 C C . VAL A 1 47 ? 69.420 6.643 -1.183 1.00 0.00 47 VAL A C 11
ATOM 15118 O O . VAL A 1 47 ? 69.030 7.293 -0.202 1.00 0.00 47 VAL A O 11
ATOM 15131 N N . VAL A 1 48 ? 70.591 6.099 -1.252 1.00 0.00 48 VAL A N 11
ATOM 15132 C CA . VAL A 1 48 ? 71.577 6.314 -0.236 1.00 0.00 48 VAL A CA 11
ATOM 15133 C C . VAL A 1 48 ? 72.548 7.367 -0.716 1.00 0.00 48 VAL A C 11
ATOM 15134 O O . VAL A 1 48 ? 73.122 7.228 -1.797 1.00 0.00 48 VAL A O 11
ATOM 15147 N N . GLU A 1 49 ? 72.700 8.413 0.060 1.00 0.00 49 GLU A N 11
ATOM 15148 C CA . GLU A 1 49 ? 73.651 9.456 -0.234 1.00 0.00 49 GLU A CA 11
ATOM 15149 C C . GLU A 1 49 ? 74.806 9.288 0.719 1.00 0.00 49 GLU A C 11
ATOM 15150 O O . GLU A 1 49 ? 74.608 9.240 1.941 1.00 0.00 49 GLU A O 11
ATOM 15162 N N . ALA A 1 50 ? 75.981 9.129 0.183 1.00 0.00 50 ALA A N 11
ATOM 15163 C CA . ALA A 1 50 ? 77.173 9.004 0.984 1.00 0.00 50 ALA A CA 11
ATOM 15164 C C . ALA A 1 50 ? 78.336 9.570 0.220 1.00 0.00 50 ALA A C 11
ATOM 15165 O O . ALA A 1 50 ? 78.435 9.369 -0.977 1.00 0.00 50 ALA A O 11
ATOM 15172 N N . GLU A 1 51 ? 79.180 10.299 0.888 1.00 0.00 51 GLU A N 11
ATOM 15173 C CA . GLU A 1 51 ? 80.327 10.916 0.249 1.00 0.00 51 GLU A CA 11
ATOM 15174 C C . GLU A 1 51 ? 81.448 9.907 0.067 1.00 0.00 51 GLU A C 11
ATOM 15175 O O . GLU A 1 51 ? 82.162 9.922 -0.938 1.00 0.00 51 GLU A O 11
ATOM 15187 N N . ASP A 1 52 ? 81.575 9.018 1.013 1.00 0.00 52 ASP A N 11
ATOM 15188 C CA . ASP A 1 52 ? 82.647 8.050 0.986 1.00 0.00 52 ASP A CA 11
ATOM 15189 C C . ASP A 1 52 ? 82.119 6.700 0.530 1.00 0.00 52 ASP A C 11
ATOM 15190 O O . ASP A 1 52 ? 80.957 6.354 0.805 1.00 0.00 52 ASP A O 11
ATOM 15199 N N . SER A 1 53 ? 82.960 5.949 -0.148 1.00 0.00 53 SER A N 11
ATOM 15200 C CA . SER A 1 53 ? 82.620 4.657 -0.698 1.00 0.00 53 SER A CA 11
ATOM 15201 C C . SER A 1 53 ? 82.261 3.650 0.417 1.00 0.00 53 SER A C 11
ATOM 15202 O O . SER A 1 53 ? 81.248 2.959 0.328 1.00 0.00 53 SER A O 11
ATOM 15210 N N . GLU A 1 54 ? 83.035 3.637 1.500 1.00 0.00 54 GLU A N 11
ATOM 15211 C CA . GLU A 1 54 ? 82.818 2.716 2.580 1.00 0.00 54 GLU A CA 11
ATOM 15212 C C . GLU A 1 54 ? 81.576 3.090 3.362 1.00 0.00 54 GLU A C 11
ATOM 15213 O O . GLU A 1 54 ? 80.819 2.228 3.813 1.00 0.00 54 GLU A O 11
ATOM 15225 N N . THR A 1 55 ? 81.353 4.375 3.476 1.00 0.00 55 THR A N 11
ATOM 15226 C CA . THR A 1 55 ? 80.187 4.911 4.139 1.00 0.00 55 THR A CA 11
ATOM 15227 C C . THR A 1 55 ? 78.912 4.501 3.361 1.00 0.00 55 THR A C 11
ATOM 15228 O O . THR A 1 55 ? 77.843 4.251 3.944 1.00 0.00 55 THR A O 11
ATOM 15239 N N . LEU A 1 56 ? 79.062 4.392 2.054 1.00 0.00 56 LEU A N 11
ATOM 15240 C CA . LEU A 1 56 ? 78.000 3.956 1.183 1.00 0.00 56 LEU A CA 11
ATOM 15241 C C . LEU A 1 56 ? 77.714 2.477 1.438 1.00 0.00 56 LEU A C 11
ATOM 15242 O O . LEU A 1 56 ? 76.578 2.101 1.703 1.00 0.00 56 LEU A O 11
ATOM 15258 N N . ILE A 1 57 ? 78.776 1.666 1.422 1.00 0.00 57 ILE A N 11
ATOM 15259 C CA . ILE A 1 57 ? 78.689 0.209 1.639 1.00 0.00 57 ILE A CA 11
ATOM 15260 C C . ILE A 1 57 ? 78.002 -0.103 2.970 1.00 0.00 57 ILE A C 11
ATOM 15261 O O . ILE A 1 57 ? 77.065 -0.914 3.026 1.00 0.00 57 ILE A O 11
ATOM 15277 N N . GLN A 1 58 ? 78.434 0.597 4.016 1.00 0.00 58 GLN A N 11
ATOM 15278 C CA . GLN A 1 58 ? 77.920 0.449 5.340 1.00 0.00 58 GLN A CA 11
ATOM 15279 C C . GLN A 1 58 ? 76.406 0.678 5.373 1.00 0.00 58 GLN A C 11
ATOM 15280 O O . GLN A 1 58 ? 75.651 -0.123 5.941 1.00 0.00 58 GLN A O 11
ATOM 15294 N N . THR A 1 59 ? 75.967 1.733 4.739 1.00 0.00 59 THR A N 11
ATOM 15295 C CA . THR A 1 59 ? 74.578 2.084 4.749 1.00 0.00 59 THR A CA 11
ATOM 15296 C C . THR A 1 59 ? 73.747 1.098 3.876 1.00 0.00 59 THR A C 11
ATOM 15297 O O . THR A 1 59 ? 72.630 0.725 4.245 1.00 0.00 59 THR A O 11
ATOM 15308 N N . ILE A 1 60 ? 74.327 0.638 2.767 1.00 0.00 60 ILE A N 11
ATOM 15309 C CA . ILE A 1 60 ? 73.656 -0.323 1.881 1.00 0.00 60 ILE A CA 11
ATOM 15310 C C . ILE A 1 60 ? 73.415 -1.661 2.606 1.00 0.00 60 ILE A C 11
ATOM 15311 O O . ILE A 1 60 ? 72.301 -2.197 2.581 1.00 0.00 60 ILE A O 11
ATOM 15327 N N . GLU A 1 61 ? 74.445 -2.170 3.281 1.00 0.00 61 GLU A N 11
ATOM 15328 C CA . GLU A 1 61 ? 74.318 -3.420 4.036 1.00 0.00 61 GLU A CA 11
ATOM 15329 C C . GLU A 1 61 ? 73.307 -3.279 5.168 1.00 0.00 61 GLU A C 11
ATOM 15330 O O . GLU A 1 61 ? 72.586 -4.215 5.478 1.00 0.00 61 GLU A O 11
ATOM 15342 N N . SER A 1 62 ? 73.233 -2.089 5.741 1.00 0.00 62 SER A N 11
ATOM 15343 C CA . SER A 1 62 ? 72.279 -1.778 6.785 1.00 0.00 62 SER A CA 11
ATOM 15344 C C . SER A 1 62 ? 70.851 -1.959 6.294 1.00 0.00 62 SER A C 11
ATOM 15345 O O . SER A 1 62 ? 70.023 -2.561 6.965 1.00 0.00 62 SER A O 11
ATOM 15353 N N . VAL A 1 63 ? 70.598 -1.462 5.110 1.00 0.00 63 VAL A N 11
ATOM 15354 C CA . VAL A 1 63 ? 69.315 -1.585 4.447 1.00 0.00 63 VAL A CA 11
ATOM 15355 C C . VAL A 1 63 ? 68.957 -3.072 4.253 1.00 0.00 63 VAL A C 11
ATOM 15356 O O . VAL A 1 63 ? 67.813 -3.484 4.436 1.00 0.00 63 VAL A O 11
ATOM 15369 N N . ARG A 1 64 ? 69.964 -3.870 3.951 1.00 0.00 64 ARG A N 11
ATOM 15370 C CA . ARG A 1 64 ? 69.786 -5.301 3.727 1.00 0.00 64 ARG A CA 11
ATOM 15371 C C . ARG A 1 64 ? 69.588 -6.043 5.062 1.00 0.00 64 ARG A C 11
ATOM 15372 O O . ARG A 1 64 ? 69.165 -7.189 5.091 1.00 0.00 64 ARG A O 11
ATOM 15393 N N . ASN A 1 65 ? 69.887 -5.367 6.163 1.00 0.00 65 ASN A N 11
ATOM 15394 C CA . ASN A 1 65 ? 69.743 -5.938 7.506 1.00 0.00 65 ASN A CA 11
ATOM 15395 C C . ASN A 1 65 ? 68.363 -5.706 8.074 1.00 0.00 65 ASN A C 11
ATOM 15396 O O . ASN A 1 65 ? 68.057 -6.160 9.174 1.00 0.00 65 ASN A O 11
ATOM 15407 N N . VAL A 1 66 ? 67.530 -4.999 7.343 1.00 0.00 66 VAL A N 11
ATOM 15408 C CA . VAL A 1 66 ? 66.194 -4.730 7.803 1.00 0.00 66 VAL A CA 11
ATOM 15409 C C . VAL A 1 66 ? 65.315 -5.974 7.692 1.00 0.00 66 VAL A C 11
ATOM 15410 O O . VAL A 1 66 ? 65.284 -6.651 6.670 1.00 0.00 66 VAL A O 11
ATOM 15423 N N . GLU A 1 67 ? 64.665 -6.247 8.789 1.00 0.00 67 GLU A N 11
ATOM 15424 C CA . GLU A 1 67 ? 63.769 -7.366 9.063 1.00 0.00 67 GLU A CA 11
ATOM 15425 C C . GLU A 1 67 ? 62.927 -7.795 7.874 1.00 0.00 67 GLU A C 11
ATOM 15426 O O . GLU A 1 67 ? 63.090 -8.890 7.352 1.00 0.00 67 GLU A O 11
ATOM 15438 N N . GLY A 1 68 ? 62.052 -6.912 7.439 1.00 0.00 68 GLY A N 11
ATOM 15439 C CA . GLY A 1 68 ? 61.127 -7.254 6.394 1.00 0.00 68 GLY A CA 11
ATOM 15440 C C . GLY A 1 68 ? 61.700 -7.087 5.015 1.00 0.00 68 GLY A C 11
ATOM 15441 O O . GLY A 1 68 ? 60.964 -7.159 4.024 1.00 0.00 68 GLY A O 11
ATOM 15445 N N . VAL A 1 69 ? 62.985 -6.833 4.940 1.00 0.00 69 VAL A N 11
ATOM 15446 C CA . VAL A 1 69 ? 63.635 -6.720 3.648 1.00 0.00 69 VAL A CA 11
ATOM 15447 C C . VAL A 1 69 ? 64.037 -8.092 3.152 1.00 0.00 69 VAL A C 11
ATOM 15448 O O . VAL A 1 69 ? 64.667 -8.865 3.874 1.00 0.00 69 VAL A O 11
ATOM 15461 N N . LEU A 1 70 ? 63.671 -8.377 1.926 1.00 0.00 70 LEU A N 11
ATOM 15462 C CA . LEU A 1 70 ? 63.885 -9.663 1.327 1.00 0.00 70 LEU A CA 11
ATOM 15463 C C . LEU A 1 70 ? 65.066 -9.599 0.378 1.00 0.00 70 LEU A C 11
ATOM 15464 O O . LEU A 1 70 ? 66.080 -10.272 0.572 1.00 0.00 70 LEU A O 11
ATOM 15480 N N . ALA A 1 71 ? 64.946 -8.760 -0.622 1.00 0.00 71 ALA A N 11
ATOM 15481 C CA . ALA A 1 71 ? 65.952 -8.650 -1.641 1.00 0.00 71 ALA A CA 11
ATOM 15482 C C . ALA A 1 71 ? 66.223 -7.201 -1.956 1.00 0.00 71 ALA A C 11
ATOM 15483 O O . ALA A 1 71 ? 65.299 -6.445 -2.241 1.00 0.00 71 ALA A O 11
ATOM 15490 N N . VAL A 1 72 ? 67.460 -6.812 -1.864 1.00 0.00 72 VAL A N 11
ATOM 15491 C CA . VAL A 1 72 ? 67.868 -5.470 -2.215 1.00 0.00 72 VAL A CA 11
ATOM 15492 C C . VAL A 1 72 ? 68.667 -5.513 -3.507 1.00 0.00 72 VAL A C 11
ATOM 15493 O O . VAL A 1 72 ? 69.751 -6.103 -3.563 1.00 0.00 72 VAL A O 11
ATOM 15506 N N . SER A 1 73 ? 68.122 -4.930 -4.533 1.00 0.00 73 SER A N 11
ATOM 15507 C CA . SER A 1 73 ? 68.766 -4.857 -5.811 1.00 0.00 73 SER A CA 11
ATOM 15508 C C . SER A 1 73 ? 69.574 -3.551 -5.846 1.00 0.00 73 SER A C 11
ATOM 15509 O O . SER A 1 73 ? 69.002 -2.456 -5.757 1.00 0.00 73 SER A O 11
ATOM 15517 N N . LEU A 1 74 ? 70.876 -3.668 -5.925 1.00 0.00 74 LEU A N 11
ATOM 15518 C CA . LEU A 1 74 ? 71.755 -2.515 -5.940 1.00 0.00 74 LEU A CA 11
ATOM 15519 C C . LEU A 1 74 ? 71.893 -2.075 -7.396 1.00 0.00 74 LEU A C 11
ATOM 15520 O O . LEU A 1 74 ? 72.361 -2.842 -8.219 1.00 0.00 74 LEU A O 11
ATOM 15536 N N . VAL A 1 75 ? 71.490 -0.842 -7.690 1.00 0.00 75 VAL A N 11
ATOM 15537 C CA . VAL A 1 75 ? 71.443 -0.307 -9.067 1.00 0.00 75 VAL A CA 11
ATOM 15538 C C . VAL A 1 75 ? 72.795 -0.385 -9.818 1.00 0.00 75 VAL A C 11
ATOM 15539 O O . VAL A 1 75 ? 72.825 -0.531 -11.048 1.00 0.00 75 VAL A O 11
ATOM 15552 N N . TYR A 1 76 ? 73.875 -0.317 -9.093 1.00 0.00 76 TYR A N 11
ATOM 15553 C CA . TYR A 1 76 ? 75.189 -0.259 -9.695 1.00 0.00 76 TYR A CA 11
ATOM 15554 C C . TYR A 1 76 ? 76.131 -1.243 -9.012 1.00 0.00 76 TYR A C 11
ATOM 15555 O O . TYR A 1 76 ? 76.691 -0.956 -7.957 1.00 0.00 76 TYR A O 11
ATOM 15573 N N . HIS A 1 77 ? 76.235 -2.413 -9.578 1.00 0.00 77 HIS A N 11
ATOM 15574 C CA . HIS A 1 77 ? 77.135 -3.441 -9.110 1.00 0.00 77 HIS A CA 11
ATOM 15575 C C . HIS A 1 77 ? 77.397 -4.371 -10.264 1.00 0.00 77 HIS A C 11
ATOM 15576 O O . HIS A 1 77 ? 76.491 -4.668 -11.037 1.00 0.00 77 HIS A O 11
ATOM 15590 N N . GLN A 1 78 ? 78.604 -4.776 -10.423 1.00 0.00 78 GLN A N 11
ATOM 15591 C CA . GLN A 1 78 ? 78.945 -5.684 -11.472 1.00 0.00 78 GLN A CA 11
ATOM 15592 C C . GLN A 1 78 ? 79.786 -6.814 -10.905 1.00 0.00 78 GLN A C 11
ATOM 15593 O O . GLN A 1 78 ? 80.475 -6.640 -9.891 1.00 0.00 78 GLN A O 11
ATOM 15607 N N . GLN A 1 79 ? 79.699 -7.970 -11.515 1.00 0.00 79 GLN A N 11
ATOM 15608 C CA . GLN A 1 79 ? 80.374 -9.158 -11.021 1.00 0.00 79 GLN A CA 11
ATOM 15609 C C . GLN A 1 79 ? 81.871 -9.120 -11.283 1.00 0.00 79 GLN A C 11
ATOM 15610 O O . GLN A 1 79 ? 82.362 -9.666 -12.266 1.00 0.00 79 GLN A O 11
ATOM 15624 N N . GLU A 1 80 ? 82.566 -8.390 -10.446 1.00 0.00 80 GLU A N 11
ATOM 15625 C CA . GLU A 1 80 ? 84.010 -8.270 -10.540 1.00 0.00 80 GLU A CA 11
ATOM 15626 C C . GLU A 1 80 ? 84.659 -9.135 -9.485 1.00 0.00 80 GLU A C 11
ATOM 15627 O O . GLU A 1 80 ? 85.451 -10.022 -9.789 1.00 0.00 80 GLU A O 11
ATOM 15639 N N . GLU A 1 81 ? 84.280 -8.899 -8.240 1.00 0.00 81 GLU A N 11
ATOM 15640 C CA . GLU A 1 81 ? 84.861 -9.605 -7.105 1.00 0.00 81 GLU A CA 11
ATOM 15641 C C . GLU A 1 81 ? 84.282 -11.004 -6.939 1.00 0.00 81 GLU A C 11
ATOM 15642 O O . GLU A 1 81 ? 84.797 -11.809 -6.161 1.00 0.00 81 GLU A O 11
ATOM 15654 N N . GLN A 1 82 ? 83.204 -11.269 -7.641 1.00 0.00 82 GLN A N 11
ATOM 15655 C CA . GLN A 1 82 ? 82.576 -12.569 -7.638 1.00 0.00 82 GLN A CA 11
ATOM 15656 C C . GLN A 1 82 ? 81.880 -12.809 -8.972 1.00 0.00 82 GLN A C 11
ATOM 15657 O O . GLN A 1 82 ? 80.789 -12.326 -9.214 1.00 0.00 82 GLN A O 11
ATOM 15671 N N . GLY A 1 83 ? 82.575 -13.461 -9.860 1.00 0.00 83 GLY A N 11
ATOM 15672 C CA . GLY A 1 83 ? 82.024 -13.771 -11.156 1.00 0.00 83 GLY A CA 11
ATOM 15673 C C . GLY A 1 83 ? 82.781 -14.885 -11.809 1.00 0.00 83 GLY A C 11
ATOM 15674 O O . GLY A 1 83 ? 82.246 -15.964 -12.030 1.00 0.00 83 GLY A O 11
ATOM 15678 N N . GLU A 1 84 ? 84.054 -14.660 -12.036 1.00 0.00 84 GLU A N 11
ATOM 15679 C CA . GLU A 1 84 ? 84.912 -15.638 -12.696 1.00 0.00 84 GLU A CA 11
ATOM 15680 C C . GLU A 1 84 ? 85.586 -16.541 -11.663 1.00 0.00 84 GLU A C 11
ATOM 15681 O O . GLU A 1 84 ? 86.573 -17.232 -11.964 1.00 0.00 84 GLU A O 11
ATOM 15693 N N . GLU A 1 85 ? 85.002 -16.556 -10.470 1.00 0.00 85 GLU A N 11
ATOM 15694 C CA . GLU A 1 85 ? 85.474 -17.323 -9.329 1.00 0.00 85 GLU A CA 11
ATOM 15695 C C . GLU A 1 85 ? 85.665 -18.774 -9.681 1.00 0.00 85 GLU A C 11
ATOM 15696 O O . GLU A 1 85 ? 84.723 -19.450 -10.080 1.00 0.00 85 GLU A O 11
ATOM 15708 N N . THR A 1 86 ? 86.869 -19.227 -9.583 1.00 0.00 86 THR A N 11
ATOM 15709 C CA . THR A 1 86 ? 87.169 -20.594 -9.840 1.00 0.00 86 THR A CA 11
ATOM 15710 C C . THR A 1 86 ? 87.425 -21.315 -8.506 1.00 0.00 86 THR A C 11
ATOM 15711 O O . THR A 1 86 ? 88.491 -21.165 -7.908 1.00 0.00 86 THR A O 11
ATOM 15722 N N . PRO A 1 87 ? 86.425 -22.036 -7.970 1.00 0.00 87 PRO A N 11
ATOM 15723 C CA . PRO A 1 87 ? 86.583 -22.755 -6.722 1.00 0.00 87 PRO A CA 11
ATOM 15724 C C . PRO A 1 87 ? 87.141 -24.166 -6.930 1.00 0.00 87 PRO A C 11
ATOM 15725 O O . PRO A 1 87 ? 87.813 -24.717 -6.064 1.00 0.00 87 PRO A O 11
ATOM 15736 N N . ARG A 1 88 ? 86.913 -24.713 -8.094 1.00 0.00 88 ARG A N 11
ATOM 15737 C CA . ARG A 1 88 ? 87.299 -26.069 -8.378 1.00 0.00 88 ARG A CA 11
ATOM 15738 C C . ARG A 1 88 ? 88.622 -26.093 -9.116 1.00 0.00 88 ARG A C 11
ATOM 15739 O O . ARG A 1 88 ? 88.687 -25.793 -10.305 1.00 0.00 88 ARG A O 11
ATOM 15760 N N . SER A 1 89 ? 89.666 -26.404 -8.405 1.00 0.00 89 SER A N 11
ATOM 15761 C CA . SER A 1 89 ? 90.983 -26.432 -8.969 1.00 0.00 89 SER A CA 11
ATOM 15762 C C . SER A 1 89 ? 91.413 -27.861 -9.257 1.00 0.00 89 SER A C 11
ATOM 15763 O O . SER A 1 89 ? 91.796 -28.618 -8.349 1.00 0.00 89 SER A O 11
ATOM 15771 N N . HIS A 1 90 ? 91.308 -28.224 -10.508 1.00 0.00 90 HIS A N 11
ATOM 15772 C CA . HIS A 1 90 ? 91.652 -29.557 -10.966 1.00 0.00 90 HIS A CA 11
ATOM 15773 C C . HIS A 1 90 ? 93.133 -29.625 -11.255 1.00 0.00 90 HIS A C 11
ATOM 15774 O O . HIS A 1 90 ? 93.774 -28.594 -11.511 1.00 0.00 90 HIS A O 11
ATOM 15788 N N . HIS A 1 91 ? 93.684 -30.801 -11.218 1.00 0.00 91 HIS A N 11
ATOM 15789 C CA . HIS A 1 91 ? 95.080 -30.974 -11.511 1.00 0.00 91 HIS A CA 11
ATOM 15790 C C . HIS A 1 91 ? 95.203 -31.408 -12.964 1.00 0.00 91 HIS A C 11
ATOM 15791 O O . HIS A 1 91 ? 95.211 -32.601 -13.288 1.00 0.00 91 HIS A O 11
ATOM 15805 N N . HIS A 1 92 ? 95.192 -30.428 -13.835 1.00 0.00 92 HIS A N 11
ATOM 15806 C CA . HIS A 1 92 ? 95.255 -30.669 -15.260 1.00 0.00 92 HIS A CA 11
ATOM 15807 C C . HIS A 1 92 ? 96.216 -29.647 -15.879 1.00 0.00 92 HIS A C 11
ATOM 15808 O O . HIS A 1 92 ? 96.077 -29.231 -17.032 1.00 0.00 92 HIS A O 11
ATOM 15822 N N . HIS A 1 93 ? 97.214 -29.274 -15.106 1.00 0.00 93 HIS A N 11
ATOM 15823 C CA . HIS A 1 93 ? 98.194 -28.297 -15.530 1.00 0.00 93 HIS A CA 11
ATOM 15824 C C . HIS A 1 93 ? 99.462 -28.428 -14.710 1.00 0.00 93 HIS A C 11
ATOM 15825 O O . HIS A 1 93 ? 99.425 -28.840 -13.542 1.00 0.00 93 HIS A O 11
ATOM 15839 N N . HIS A 1 94 ? 100.563 -28.132 -15.336 1.00 0.00 94 HIS A N 11
ATOM 15840 C CA . HIS A 1 94 ? 101.865 -28.132 -14.696 1.00 0.00 94 HIS A CA 11
ATOM 15841 C C . HIS A 1 94 ? 102.161 -26.730 -14.232 1.00 0.00 94 HIS A C 11
ATOM 15842 O O . HIS A 1 94 ? 102.714 -26.513 -13.161 1.00 0.00 94 HIS A O 11
ATOM 15856 N N . HIS A 1 95 ? 101.770 -25.789 -15.045 1.00 0.00 95 HIS A N 11
ATOM 15857 C CA . HIS A 1 95 ? 101.896 -24.396 -14.737 1.00 0.00 95 HIS A CA 11
ATOM 15858 C C . HIS A 1 95 ? 100.510 -23.838 -14.684 1.00 0.00 95 HIS A C 11
ATOM 15859 O O . HIS A 1 95 ? 99.993 -23.593 -13.575 1.00 0.00 95 HIS A O 11
ATOM 15874 N N . MET A 1 1 ? 88.874 10.726 -1.116 1.00 0.00 1 MET A N 12
ATOM 15875 C CA . MET A 1 1 ? 87.681 11.438 -0.662 1.00 0.00 1 MET A CA 12
ATOM 15876 C C . MET A 1 1 ? 86.828 11.799 -1.854 1.00 0.00 1 MET A C 12
ATOM 15877 O O . MET A 1 1 ? 87.327 12.356 -2.835 1.00 0.00 1 MET A O 12
ATOM 15893 N N . HIS A 1 2 ? 85.556 11.481 -1.786 1.00 0.00 2 HIS A N 12
ATOM 15894 C CA . HIS A 1 2 ? 84.636 11.787 -2.863 1.00 0.00 2 HIS A CA 12
ATOM 15895 C C . HIS A 1 2 ? 84.062 13.178 -2.735 1.00 0.00 2 HIS A C 12
ATOM 15896 O O . HIS A 1 2 ? 83.159 13.410 -1.929 1.00 0.00 2 HIS A O 12
ATOM 15910 N N . THR A 1 3 ? 84.593 14.104 -3.495 1.00 0.00 3 THR A N 12
ATOM 15911 C CA . THR A 1 3 ? 83.988 15.405 -3.601 1.00 0.00 3 THR A CA 12
ATOM 15912 C C . THR A 1 3 ? 82.735 15.267 -4.464 1.00 0.00 3 THR A C 12
ATOM 15913 O O . THR A 1 3 ? 81.740 15.977 -4.299 1.00 0.00 3 THR A O 12
ATOM 15924 N N . ASN A 1 4 ? 82.798 14.306 -5.372 1.00 0.00 4 ASN A N 12
ATOM 15925 C CA . ASN A 1 4 ? 81.655 13.871 -6.126 1.00 0.00 4 ASN A CA 12
ATOM 15926 C C . ASN A 1 4 ? 81.145 12.606 -5.458 1.00 0.00 4 ASN A C 12
ATOM 15927 O O . ASN A 1 4 ? 81.573 11.494 -5.784 1.00 0.00 4 ASN A O 12
ATOM 15938 N N . TRP A 1 5 ? 80.351 12.800 -4.434 1.00 0.00 5 TRP A N 12
ATOM 15939 C CA . TRP A 1 5 ? 79.768 11.713 -3.675 1.00 0.00 5 TRP A CA 12
ATOM 15940 C C . TRP A 1 5 ? 78.884 10.816 -4.521 1.00 0.00 5 TRP A C 12
ATOM 15941 O O . TRP A 1 5 ? 78.146 11.278 -5.410 1.00 0.00 5 TRP A O 12
ATOM 15962 N N . GLN A 1 6 ? 78.993 9.547 -4.259 1.00 0.00 6 GLN A N 12
ATOM 15963 C CA . GLN A 1 6 ? 78.321 8.539 -5.016 1.00 0.00 6 GLN A CA 12
ATOM 15964 C C . GLN A 1 6 ? 76.948 8.222 -4.453 1.00 0.00 6 GLN A C 12
ATOM 15965 O O . GLN A 1 6 ? 76.768 8.068 -3.236 1.00 0.00 6 GLN A O 12
ATOM 15979 N N . VAL A 1 7 ? 75.994 8.151 -5.343 1.00 0.00 7 VAL A N 12
ATOM 15980 C CA . VAL A 1 7 ? 74.627 7.873 -5.006 1.00 0.00 7 VAL A CA 12
ATOM 15981 C C . VAL A 1 7 ? 74.267 6.486 -5.526 1.00 0.00 7 VAL A C 12
ATOM 15982 O O . VAL A 1 7 ? 74.824 6.022 -6.539 1.00 0.00 7 VAL A O 12
ATOM 15995 N N . CYS A 1 8 ? 73.398 5.829 -4.846 1.00 0.00 8 CYS A N 12
ATOM 15996 C CA . CYS A 1 8 ? 72.918 4.549 -5.258 1.00 0.00 8 CYS A CA 12
ATOM 15997 C C . CYS A 1 8 ? 71.441 4.467 -4.966 1.00 0.00 8 CYS A C 12
ATOM 15998 O O . CYS A 1 8 ? 70.968 5.011 -3.960 1.00 0.00 8 CYS A O 12
ATOM 16006 N N . SER A 1 9 ? 70.715 3.897 -5.864 1.00 0.00 9 SER A N 12
ATOM 16007 C CA . SER A 1 9 ? 69.319 3.694 -5.688 1.00 0.00 9 SER A CA 12
ATOM 16008 C C . SER A 1 9 ? 69.126 2.260 -5.284 1.00 0.00 9 SER A C 12
ATOM 16009 O O . SER A 1 9 ? 69.786 1.369 -5.799 1.00 0.00 9 SER A O 12
ATOM 16017 N N . LEU A 1 10 ? 68.322 2.040 -4.331 1.00 0.00 10 LEU A N 12
ATOM 16018 C CA . LEU A 1 10 ? 68.066 0.728 -3.876 1.00 0.00 10 LEU A CA 12
ATOM 16019 C C . LEU A 1 10 ? 66.631 0.407 -4.081 1.00 0.00 10 LEU A C 12
ATOM 16020 O O . LEU A 1 10 ? 65.756 1.145 -3.626 1.00 0.00 10 LEU A O 12
ATOM 16036 N N . VAL A 1 11 ? 66.377 -0.643 -4.793 1.00 0.00 11 VAL A N 12
ATOM 16037 C CA . VAL A 1 11 ? 65.033 -1.107 -4.944 1.00 0.00 11 VAL A CA 12
ATOM 16038 C C . VAL A 1 11 ? 64.834 -2.142 -3.874 1.00 0.00 11 VAL A C 12
ATOM 16039 O O . VAL A 1 11 ? 65.345 -3.274 -3.971 1.00 0.00 11 VAL A O 12
ATOM 16052 N N . VAL A 1 12 ? 64.176 -1.746 -2.843 1.00 0.00 12 VAL A N 12
ATOM 16053 C CA . VAL A 1 12 ? 63.955 -2.588 -1.720 1.00 0.00 12 VAL A CA 12
ATOM 16054 C C . VAL A 1 12 ? 62.673 -3.357 -1.907 1.00 0.00 12 VAL A C 12
ATOM 16055 O O . VAL A 1 12 ? 61.594 -2.779 -1.953 1.00 0.00 12 VAL A O 12
ATOM 16068 N N . GLN A 1 13 ? 62.814 -4.636 -2.081 1.00 0.00 13 GLN A N 12
ATOM 16069 C CA . GLN A 1 13 ? 61.706 -5.537 -2.212 1.00 0.00 13 GLN A CA 12
ATOM 16070 C C . GLN A 1 13 ? 61.465 -6.132 -0.854 1.00 0.00 13 GLN A C 12
ATOM 16071 O O . GLN A 1 13 ? 62.299 -6.884 -0.341 1.00 0.00 13 GLN A O 12
ATOM 16085 N N . ALA A 1 14 ? 60.382 -5.757 -0.251 1.00 0.00 14 ALA A N 12
ATOM 16086 C CA . ALA A 1 14 ? 60.094 -6.129 1.105 1.00 0.00 14 ALA A CA 12
ATOM 16087 C C . ALA A 1 14 ? 58.642 -6.539 1.272 1.00 0.00 14 ALA A C 12
ATOM 16088 O O . ALA A 1 14 ? 57.847 -6.438 0.326 1.00 0.00 14 ALA A O 12
ATOM 16095 N N . LYS A 1 15 ? 58.320 -7.041 2.463 1.00 0.00 15 LYS A N 12
ATOM 16096 C CA . LYS A 1 15 ? 56.949 -7.409 2.834 1.00 0.00 15 LYS A CA 12
ATOM 16097 C C . LYS A 1 15 ? 56.023 -6.217 2.698 1.00 0.00 15 LYS A C 12
ATOM 16098 O O . LYS A 1 15 ? 56.197 -5.215 3.389 1.00 0.00 15 LYS A O 12
ATOM 16117 N N . SER A 1 16 ? 55.024 -6.359 1.850 1.00 0.00 16 SER A N 12
ATOM 16118 C CA . SER A 1 16 ? 54.048 -5.320 1.566 1.00 0.00 16 SER A CA 12
ATOM 16119 C C . SER A 1 16 ? 53.318 -4.887 2.850 1.00 0.00 16 SER A C 12
ATOM 16120 O O . SER A 1 16 ? 53.067 -3.694 3.082 1.00 0.00 16 SER A O 12
ATOM 16128 N N . GLU A 1 17 ? 53.063 -5.846 3.709 1.00 0.00 17 GLU A N 12
ATOM 16129 C CA . GLU A 1 17 ? 52.363 -5.614 4.959 1.00 0.00 17 GLU A CA 12
ATOM 16130 C C . GLU A 1 17 ? 53.236 -4.861 5.979 1.00 0.00 17 GLU A C 12
ATOM 16131 O O . GLU A 1 17 ? 52.726 -4.200 6.888 1.00 0.00 17 GLU A O 12
ATOM 16143 N N . ARG A 1 18 ? 54.540 -4.908 5.798 1.00 0.00 18 ARG A N 12
ATOM 16144 C CA . ARG A 1 18 ? 55.461 -4.374 6.781 1.00 0.00 18 ARG A CA 12
ATOM 16145 C C . ARG A 1 18 ? 56.168 -3.127 6.230 1.00 0.00 18 ARG A C 12
ATOM 16146 O O . ARG A 1 18 ? 57.029 -2.549 6.884 1.00 0.00 18 ARG A O 12
ATOM 16167 N N . ILE A 1 19 ? 55.726 -2.691 5.050 1.00 0.00 19 ILE A N 12
ATOM 16168 C CA . ILE A 1 19 ? 56.315 -1.558 4.319 1.00 0.00 19 ILE A CA 12
ATOM 16169 C C . ILE A 1 19 ? 56.512 -0.296 5.168 1.00 0.00 19 ILE A C 12
ATOM 16170 O O . ILE A 1 19 ? 57.613 0.238 5.196 1.00 0.00 19 ILE A O 12
ATOM 16186 N N . SER A 1 20 ? 55.487 0.125 5.899 1.00 0.00 20 SER A N 12
ATOM 16187 C CA . SER A 1 20 ? 55.547 1.360 6.674 1.00 0.00 20 SER A CA 12
ATOM 16188 C C . SER A 1 20 ? 56.642 1.327 7.756 1.00 0.00 20 SER A C 12
ATOM 16189 O O . SER A 1 20 ? 57.261 2.357 8.063 1.00 0.00 20 SER A O 12
ATOM 16197 N N . ASP A 1 21 ? 56.893 0.158 8.315 1.00 0.00 21 ASP A N 12
ATOM 16198 C CA . ASP A 1 21 ? 57.904 0.040 9.357 1.00 0.00 21 ASP A CA 12
ATOM 16199 C C . ASP A 1 21 ? 59.289 0.003 8.737 1.00 0.00 21 ASP A C 12
ATOM 16200 O O . ASP A 1 21 ? 60.251 0.609 9.245 1.00 0.00 21 ASP A O 12
ATOM 16209 N N . ILE A 1 22 ? 59.363 -0.666 7.610 1.00 0.00 22 ILE A N 12
ATOM 16210 C CA . ILE A 1 22 ? 60.592 -0.837 6.871 1.00 0.00 22 ILE A CA 12
ATOM 16211 C C . ILE A 1 22 ? 61.079 0.493 6.286 1.00 0.00 22 ILE A C 12
ATOM 16212 O O . ILE A 1 22 ? 62.237 0.862 6.471 1.00 0.00 22 ILE A O 12
ATOM 16228 N N . SER A 1 23 ? 60.179 1.226 5.640 1.00 0.00 23 SER A N 12
ATOM 16229 C CA . SER A 1 23 ? 60.510 2.489 5.007 1.00 0.00 23 SER A CA 12
ATOM 16230 C C . SER A 1 23 ? 61.081 3.487 6.015 1.00 0.00 23 SER A C 12
ATOM 16231 O O . SER A 1 23 ? 62.081 4.153 5.748 1.00 0.00 23 SER A O 12
ATOM 16239 N N . THR A 1 24 ? 60.464 3.544 7.171 1.00 0.00 24 THR A N 12
ATOM 16240 C CA . THR A 1 24 ? 60.877 4.422 8.236 1.00 0.00 24 THR A CA 12
ATOM 16241 C C . THR A 1 24 ? 62.282 4.043 8.749 1.00 0.00 24 THR A C 12
ATOM 16242 O O . THR A 1 24 ? 63.118 4.917 8.988 1.00 0.00 24 THR A O 12
ATOM 16253 N N . GLN A 1 25 ? 62.540 2.745 8.877 1.00 0.00 25 GLN A N 12
ATOM 16254 C CA . GLN A 1 25 ? 63.810 2.263 9.289 1.00 0.00 25 GLN A CA 12
ATOM 16255 C C . GLN A 1 25 ? 64.883 2.635 8.258 1.00 0.00 25 GLN A C 12
ATOM 16256 O O . GLN A 1 25 ? 65.963 3.079 8.622 1.00 0.00 25 GLN A O 12
ATOM 16270 N N . LEU A 1 26 ? 64.559 2.472 6.974 1.00 0.00 26 LEU A N 12
ATOM 16271 C CA . LEU A 1 26 ? 65.453 2.805 5.898 1.00 0.00 26 LEU A CA 12
ATOM 16272 C C . LEU A 1 26 ? 65.755 4.299 5.914 1.00 0.00 26 LEU A C 12
ATOM 16273 O O . LEU A 1 26 ? 66.897 4.712 5.796 1.00 0.00 26 LEU A O 12
ATOM 16289 N N . ASN A 1 27 ? 64.715 5.082 6.116 1.00 0.00 27 ASN A N 12
ATOM 16290 C CA . ASN A 1 27 ? 64.772 6.538 6.195 1.00 0.00 27 ASN A CA 12
ATOM 16291 C C . ASN A 1 27 ? 65.667 7.014 7.360 1.00 0.00 27 ASN A C 12
ATOM 16292 O O . ASN A 1 27 ? 66.188 8.130 7.346 1.00 0.00 27 ASN A O 12
ATOM 16303 N N . ALA A 1 28 ? 65.862 6.155 8.339 1.00 0.00 28 ALA A N 12
ATOM 16304 C CA . ALA A 1 28 ? 66.602 6.500 9.530 1.00 0.00 28 ALA A CA 12
ATOM 16305 C C . ALA A 1 28 ? 68.117 6.351 9.359 1.00 0.00 28 ALA A C 12
ATOM 16306 O O . ALA A 1 28 ? 68.883 6.820 10.206 1.00 0.00 28 ALA A O 12
ATOM 16313 N N . PHE A 1 29 ? 68.568 5.712 8.290 1.00 0.00 29 PHE A N 12
ATOM 16314 C CA . PHE A 1 29 ? 69.966 5.516 8.090 1.00 0.00 29 PHE A CA 12
ATOM 16315 C C . PHE A 1 29 ? 70.622 6.777 7.479 1.00 0.00 29 PHE A C 12
ATOM 16316 O O . PHE A 1 29 ? 69.990 7.484 6.692 1.00 0.00 29 PHE A O 12
ATOM 16333 N N . PRO A 1 30 ? 71.895 7.074 7.833 1.00 0.00 30 PRO A N 12
ATOM 16334 C CA . PRO A 1 30 ? 72.592 8.299 7.397 1.00 0.00 30 PRO A CA 12
ATOM 16335 C C . PRO A 1 30 ? 72.857 8.369 5.883 1.00 0.00 30 PRO A C 12
ATOM 16336 O O . PRO A 1 30 ? 73.789 7.734 5.361 1.00 0.00 30 PRO A O 12
ATOM 16347 N N . GLY A 1 31 ? 72.034 9.136 5.196 1.00 0.00 31 GLY A N 12
ATOM 16348 C CA . GLY A 1 31 ? 72.197 9.322 3.776 1.00 0.00 31 GLY A CA 12
ATOM 16349 C C . GLY A 1 31 ? 71.274 8.432 2.996 1.00 0.00 31 GLY A C 12
ATOM 16350 O O . GLY A 1 31 ? 71.324 8.390 1.775 1.00 0.00 31 GLY A O 12
ATOM 16354 N N . CYS A 1 32 ? 70.437 7.729 3.706 1.00 0.00 32 CYS A N 12
ATOM 16355 C CA . CYS A 1 32 ? 69.502 6.823 3.133 1.00 0.00 32 CYS A CA 12
ATOM 16356 C C . CYS A 1 32 ? 68.103 7.373 3.334 1.00 0.00 32 CYS A C 12
ATOM 16357 O O . CYS A 1 32 ? 67.638 7.526 4.468 1.00 0.00 32 CYS A O 12
ATOM 16365 N N . GLU A 1 33 ? 67.466 7.730 2.252 1.00 0.00 33 GLU A N 12
ATOM 16366 C CA . GLU A 1 33 ? 66.135 8.292 2.303 1.00 0.00 33 GLU A CA 12
ATOM 16367 C C . GLU A 1 33 ? 65.278 7.659 1.207 1.00 0.00 33 GLU A C 12
ATOM 16368 O O . GLU A 1 33 ? 65.791 7.276 0.154 1.00 0.00 33 GLU A O 12
ATOM 16380 N N . VAL A 1 34 ? 63.990 7.555 1.448 1.00 0.00 34 VAL A N 12
ATOM 16381 C CA . VAL A 1 34 ? 63.085 6.905 0.528 1.00 0.00 34 VAL A CA 12
ATOM 16382 C C . VAL A 1 34 ? 62.572 7.929 -0.489 1.00 0.00 34 VAL A C 12
ATOM 16383 O O . VAL A 1 34 ? 62.369 9.105 -0.161 1.00 0.00 34 VAL A O 12
ATOM 16396 N N . ALA A 1 35 ? 62.421 7.512 -1.717 1.00 0.00 35 ALA A N 12
ATOM 16397 C CA . ALA A 1 35 ? 61.932 8.384 -2.754 1.00 0.00 35 ALA A CA 12
ATOM 16398 C C . ALA A 1 35 ? 60.557 7.934 -3.229 1.00 0.00 35 ALA A C 12
ATOM 16399 O O . ALA A 1 35 ? 59.557 8.602 -2.985 1.00 0.00 35 ALA A O 12
ATOM 16406 N N . VAL A 1 36 ? 60.506 6.779 -3.856 1.00 0.00 36 VAL A N 12
ATOM 16407 C CA . VAL A 1 36 ? 59.272 6.269 -4.425 1.00 0.00 36 VAL A CA 12
ATOM 16408 C C . VAL A 1 36 ? 58.833 5.027 -3.667 1.00 0.00 36 VAL A C 12
ATOM 16409 O O . VAL A 1 36 ? 59.583 4.046 -3.584 1.00 0.00 36 VAL A O 12
ATOM 16422 N N . SER A 1 37 ? 57.654 5.056 -3.129 1.00 0.00 37 SER A N 12
ATOM 16423 C CA . SER A 1 37 ? 57.147 3.947 -2.375 1.00 0.00 37 SER A CA 12
ATOM 16424 C C . SER A 1 37 ? 55.992 3.275 -3.118 1.00 0.00 37 SER A C 12
ATOM 16425 O O . SER A 1 37 ? 55.064 3.948 -3.578 1.00 0.00 37 SER A O 12
ATOM 16433 N N . ASP A 1 38 ? 56.064 1.970 -3.269 1.00 0.00 38 ASP A N 12
ATOM 16434 C CA . ASP A 1 38 ? 54.999 1.215 -3.904 1.00 0.00 38 ASP A CA 12
ATOM 16435 C C . ASP A 1 38 ? 54.670 0.007 -3.049 1.00 0.00 38 ASP A C 12
ATOM 16436 O O . ASP A 1 38 ? 55.311 -1.047 -3.148 1.00 0.00 38 ASP A O 12
ATOM 16445 N N . ALA A 1 39 ? 53.730 0.205 -2.151 1.00 0.00 39 ALA A N 12
ATOM 16446 C CA . ALA A 1 39 ? 53.258 -0.834 -1.234 1.00 0.00 39 ALA A CA 12
ATOM 16447 C C . ALA A 1 39 ? 52.712 -2.101 -1.947 1.00 0.00 39 ALA A C 12
ATOM 16448 O O . ALA A 1 39 ? 53.036 -3.201 -1.517 1.00 0.00 39 ALA A O 12
ATOM 16455 N N . PRO A 1 40 ? 51.884 -1.981 -3.048 1.00 0.00 40 PRO A N 12
ATOM 16456 C CA . PRO A 1 40 ? 51.325 -3.146 -3.786 1.00 0.00 40 PRO A CA 12
ATOM 16457 C C . PRO A 1 40 ? 52.386 -4.185 -4.192 1.00 0.00 40 PRO A C 12
ATOM 16458 O O . PRO A 1 40 ? 52.173 -5.396 -4.045 1.00 0.00 40 PRO A O 12
ATOM 16469 N N . SER A 1 41 ? 53.514 -3.729 -4.698 1.00 0.00 41 SER A N 12
ATOM 16470 C CA . SER A 1 41 ? 54.568 -4.641 -5.093 1.00 0.00 41 SER A CA 12
ATOM 16471 C C . SER A 1 41 ? 55.518 -4.875 -3.921 1.00 0.00 41 SER A C 12
ATOM 16472 O O . SER A 1 41 ? 56.211 -5.893 -3.851 1.00 0.00 41 SER A O 12
ATOM 16480 N N . GLY A 1 42 ? 55.526 -3.941 -2.991 1.00 0.00 42 GLY A N 12
ATOM 16481 C CA . GLY A 1 42 ? 56.405 -4.038 -1.854 1.00 0.00 42 GLY A CA 12
ATOM 16482 C C . GLY A 1 42 ? 57.767 -3.504 -2.188 1.00 0.00 42 GLY A C 12
ATOM 16483 O O . GLY A 1 42 ? 58.760 -3.899 -1.591 1.00 0.00 42 GLY A O 12
ATOM 16487 N N . GLN A 1 43 ? 57.808 -2.617 -3.156 1.00 0.00 43 GLN A N 12
ATOM 16488 C CA . GLN A 1 43 ? 59.044 -2.056 -3.628 1.00 0.00 43 GLN A CA 12
ATOM 16489 C C . GLN A 1 43 ? 59.187 -0.627 -3.188 1.00 0.00 43 GLN A C 12
ATOM 16490 O O . GLN A 1 43 ? 58.279 0.198 -3.371 1.00 0.00 43 GLN A O 12
ATOM 16504 N N . LEU A 1 44 ? 60.291 -0.339 -2.594 1.00 0.00 44 LEU A N 12
ATOM 16505 C CA . LEU A 1 44 ? 60.600 0.989 -2.153 1.00 0.00 44 LEU A CA 12
ATOM 16506 C C . LEU A 1 44 ? 61.895 1.431 -2.799 1.00 0.00 44 LEU A C 12
ATOM 16507 O O . LEU A 1 44 ? 62.888 0.713 -2.738 1.00 0.00 44 LEU A O 12
ATOM 16523 N N . ILE A 1 45 ? 61.872 2.569 -3.440 1.00 0.00 45 ILE A N 12
ATOM 16524 C CA . ILE A 1 45 ? 63.063 3.136 -4.027 1.00 0.00 45 ILE A CA 12
ATOM 16525 C C . ILE A 1 45 ? 63.709 4.000 -2.988 1.00 0.00 45 ILE A C 12
ATOM 16526 O O . ILE A 1 45 ? 63.112 4.980 -2.516 1.00 0.00 45 ILE A O 12
ATOM 16542 N N . VAL A 1 46 ? 64.892 3.643 -2.626 1.00 0.00 46 VAL A N 12
ATOM 16543 C CA . VAL A 1 46 ? 65.621 4.335 -1.616 1.00 0.00 46 VAL A CA 12
ATOM 16544 C C . VAL A 1 46 ? 66.874 4.913 -2.224 1.00 0.00 46 VAL A C 12
ATOM 16545 O O . VAL A 1 46 ? 67.582 4.232 -2.949 1.00 0.00 46 VAL A O 12
ATOM 16558 N N . VAL A 1 47 ? 67.130 6.157 -1.963 1.00 0.00 47 VAL A N 12
ATOM 16559 C CA . VAL A 1 47 ? 68.305 6.786 -2.467 1.00 0.00 47 VAL A CA 12
ATOM 16560 C C . VAL A 1 47 ? 69.295 6.896 -1.343 1.00 0.00 47 VAL A C 12
ATOM 16561 O O . VAL A 1 47 ? 69.009 7.502 -0.304 1.00 0.00 47 VAL A O 12
ATOM 16574 N N . VAL A 1 48 ? 70.410 6.264 -1.516 1.00 0.00 48 VAL A N 12
ATOM 16575 C CA . VAL A 1 48 ? 71.450 6.307 -0.549 1.00 0.00 48 VAL A CA 12
ATOM 16576 C C . VAL A 1 48 ? 72.611 7.047 -1.160 1.00 0.00 48 VAL A C 12
ATOM 16577 O O . VAL A 1 48 ? 73.175 6.610 -2.175 1.00 0.00 48 VAL A O 12
ATOM 16590 N N . GLU A 1 49 ? 72.928 8.159 -0.589 1.00 0.00 49 GLU A N 12
ATOM 16591 C CA . GLU A 1 49 ? 73.989 8.995 -1.057 1.00 0.00 49 GLU A CA 12
ATOM 16592 C C . GLU A 1 49 ? 74.928 9.310 0.097 1.00 0.00 49 GLU A C 12
ATOM 16593 O O . GLU A 1 49 ? 74.506 9.817 1.148 1.00 0.00 49 GLU A O 12
ATOM 16605 N N . ALA A 1 50 ? 76.178 8.968 -0.075 1.00 0.00 50 ALA A N 12
ATOM 16606 C CA . ALA A 1 50 ? 77.159 9.138 0.964 1.00 0.00 50 ALA A CA 12
ATOM 16607 C C . ALA A 1 50 ? 78.454 9.626 0.373 1.00 0.00 50 ALA A C 12
ATOM 16608 O O . ALA A 1 50 ? 78.772 9.319 -0.786 1.00 0.00 50 ALA A O 12
ATOM 16615 N N . GLU A 1 51 ? 79.187 10.368 1.162 1.00 0.00 51 GLU A N 12
ATOM 16616 C CA . GLU A 1 51 ? 80.435 10.959 0.752 1.00 0.00 51 GLU A CA 12
ATOM 16617 C C . GLU A 1 51 ? 81.539 9.911 0.711 1.00 0.00 51 GLU A C 12
ATOM 16618 O O . GLU A 1 51 ? 82.425 9.947 -0.138 1.00 0.00 51 GLU A O 12
ATOM 16630 N N . ASP A 1 52 ? 81.496 8.991 1.627 1.00 0.00 52 ASP A N 12
ATOM 16631 C CA . ASP A 1 52 ? 82.527 7.978 1.707 1.00 0.00 52 ASP A CA 12
ATOM 16632 C C . ASP A 1 52 ? 82.066 6.656 1.127 1.00 0.00 52 ASP A C 12
ATOM 16633 O O . ASP A 1 52 ? 80.922 6.236 1.342 1.00 0.00 52 ASP A O 12
ATOM 16642 N N . SER A 1 53 ? 82.962 6.016 0.392 1.00 0.00 53 SER A N 12
ATOM 16643 C CA . SER A 1 53 ? 82.715 4.757 -0.279 1.00 0.00 53 SER A CA 12
ATOM 16644 C C . SER A 1 53 ? 82.194 3.670 0.687 1.00 0.00 53 SER A C 12
ATOM 16645 O O . SER A 1 53 ? 81.127 3.103 0.474 1.00 0.00 53 SER A O 12
ATOM 16653 N N . GLU A 1 54 ? 82.914 3.444 1.774 1.00 0.00 54 GLU A N 12
ATOM 16654 C CA . GLU A 1 54 ? 82.594 2.409 2.713 1.00 0.00 54 GLU A CA 12
ATOM 16655 C C . GLU A 1 54 ? 81.361 2.784 3.514 1.00 0.00 54 GLU A C 12
ATOM 16656 O O . GLU A 1 54 ? 80.549 1.934 3.849 1.00 0.00 54 GLU A O 12
ATOM 16668 N N . THR A 1 55 ? 81.227 4.067 3.788 1.00 0.00 55 THR A N 12
ATOM 16669 C CA . THR A 1 55 ? 80.073 4.610 4.484 1.00 0.00 55 THR A CA 12
ATOM 16670 C C . THR A 1 55 ? 78.783 4.324 3.674 1.00 0.00 55 THR A C 12
ATOM 16671 O O . THR A 1 55 ? 77.708 4.060 4.247 1.00 0.00 55 THR A O 12
ATOM 16682 N N . LEU A 1 56 ? 78.913 4.335 2.349 1.00 0.00 56 LEU A N 12
ATOM 16683 C CA . LEU A 1 56 ? 77.813 3.990 1.472 1.00 0.00 56 LEU A CA 12
ATOM 16684 C C . LEU A 1 56 ? 77.497 2.504 1.660 1.00 0.00 56 LEU A C 12
ATOM 16685 O O . LEU A 1 56 ? 76.356 2.129 1.934 1.00 0.00 56 LEU A O 12
ATOM 16701 N N . ILE A 1 57 ? 78.550 1.680 1.579 1.00 0.00 57 ILE A N 12
ATOM 16702 C CA . ILE A 1 57 ? 78.446 0.216 1.696 1.00 0.00 57 ILE A CA 12
ATOM 16703 C C . ILE A 1 57 ? 77.771 -0.188 3.013 1.00 0.00 57 ILE A C 12
ATOM 16704 O O . ILE A 1 57 ? 76.830 -0.981 3.009 1.00 0.00 57 ILE A O 12
ATOM 16720 N N . GLN A 1 58 ? 78.235 0.401 4.121 1.00 0.00 58 GLN A N 12
ATOM 16721 C CA . GLN A 1 58 ? 77.691 0.120 5.463 1.00 0.00 58 GLN A CA 12
ATOM 16722 C C . GLN A 1 58 ? 76.189 0.359 5.492 1.00 0.00 58 GLN A C 12
ATOM 16723 O O . GLN A 1 58 ? 75.426 -0.444 6.022 1.00 0.00 58 GLN A O 12
ATOM 16737 N N . THR A 1 59 ? 75.777 1.439 4.877 1.00 0.00 59 THR A N 12
ATOM 16738 C CA . THR A 1 59 ? 74.395 1.820 4.847 1.00 0.00 59 THR A CA 12
ATOM 16739 C C . THR A 1 59 ? 73.571 0.862 3.965 1.00 0.00 59 THR A C 12
ATOM 16740 O O . THR A 1 59 ? 72.437 0.512 4.304 1.00 0.00 59 THR A O 12
ATOM 16751 N N . ILE A 1 60 ? 74.162 0.397 2.881 1.00 0.00 60 ILE A N 12
ATOM 16752 C CA . ILE A 1 60 ? 73.507 -0.569 2.017 1.00 0.00 60 ILE A CA 12
ATOM 16753 C C . ILE A 1 60 ? 73.326 -1.890 2.784 1.00 0.00 60 ILE A C 12
ATOM 16754 O O . ILE A 1 60 ? 72.271 -2.527 2.711 1.00 0.00 60 ILE A O 12
ATOM 16770 N N . GLU A 1 61 ? 74.346 -2.265 3.555 1.00 0.00 61 GLU A N 12
ATOM 16771 C CA . GLU A 1 61 ? 74.284 -3.459 4.383 1.00 0.00 61 GLU A CA 12
ATOM 16772 C C . GLU A 1 61 ? 73.199 -3.311 5.449 1.00 0.00 61 GLU A C 12
ATOM 16773 O O . GLU A 1 61 ? 72.461 -4.251 5.710 1.00 0.00 61 GLU A O 12
ATOM 16785 N N . SER A 1 62 ? 73.073 -2.105 6.000 1.00 0.00 62 SER A N 12
ATOM 16786 C CA . SER A 1 62 ? 72.059 -1.778 6.991 1.00 0.00 62 SER A CA 12
ATOM 16787 C C . SER A 1 62 ? 70.663 -2.053 6.446 1.00 0.00 62 SER A C 12
ATOM 16788 O O . SER A 1 62 ? 69.830 -2.663 7.105 1.00 0.00 62 SER A O 12
ATOM 16796 N N . VAL A 1 63 ? 70.448 -1.609 5.232 1.00 0.00 63 VAL A N 12
ATOM 16797 C CA . VAL A 1 63 ? 69.204 -1.785 4.523 1.00 0.00 63 VAL A CA 12
ATOM 16798 C C . VAL A 1 63 ? 68.870 -3.282 4.360 1.00 0.00 63 VAL A C 12
ATOM 16799 O O . VAL A 1 63 ? 67.723 -3.694 4.500 1.00 0.00 63 VAL A O 12
ATOM 16812 N N . ARG A 1 64 ? 69.889 -4.092 4.128 1.00 0.00 64 ARG A N 12
ATOM 16813 C CA . ARG A 1 64 ? 69.700 -5.531 3.962 1.00 0.00 64 ARG A CA 12
ATOM 16814 C C . ARG A 1 64 ? 69.458 -6.193 5.312 1.00 0.00 64 ARG A C 12
ATOM 16815 O O . ARG A 1 64 ? 68.987 -7.323 5.384 1.00 0.00 64 ARG A O 12
ATOM 16836 N N . ASN A 1 65 ? 69.796 -5.497 6.377 1.00 0.00 65 ASN A N 12
ATOM 16837 C CA . ASN A 1 65 ? 69.641 -6.009 7.728 1.00 0.00 65 ASN A CA 12
ATOM 16838 C C . ASN A 1 65 ? 68.259 -5.724 8.260 1.00 0.00 65 ASN A C 12
ATOM 16839 O O . ASN A 1 65 ? 67.904 -6.162 9.355 1.00 0.00 65 ASN A O 12
ATOM 16850 N N . VAL A 1 66 ? 67.479 -4.986 7.491 1.00 0.00 66 VAL A N 12
ATOM 16851 C CA . VAL A 1 66 ? 66.122 -4.686 7.865 1.00 0.00 66 VAL A CA 12
ATOM 16852 C C . VAL A 1 66 ? 65.261 -5.904 7.691 1.00 0.00 66 VAL A C 12
ATOM 16853 O O . VAL A 1 66 ? 65.085 -6.424 6.581 1.00 0.00 66 VAL A O 12
ATOM 16866 N N . GLU A 1 67 ? 64.773 -6.380 8.789 1.00 0.00 67 GLU A N 12
ATOM 16867 C CA . GLU A 1 67 ? 63.968 -7.523 8.830 1.00 0.00 67 GLU A CA 12
ATOM 16868 C C . GLU A 1 67 ? 62.612 -7.244 8.279 1.00 0.00 67 GLU A C 12
ATOM 16869 O O . GLU A 1 67 ? 61.811 -6.494 8.847 1.00 0.00 67 GLU A O 12
ATOM 16881 N N . GLY A 1 68 ? 62.413 -7.798 7.146 1.00 0.00 68 GLY A N 12
ATOM 16882 C CA . GLY A 1 68 ? 61.230 -7.609 6.390 1.00 0.00 68 GLY A CA 12
ATOM 16883 C C . GLY A 1 68 ? 61.592 -7.444 4.946 1.00 0.00 68 GLY A C 12
ATOM 16884 O O . GLY A 1 68 ? 60.730 -7.463 4.067 1.00 0.00 68 GLY A O 12
ATOM 16888 N N . VAL A 1 69 ? 62.881 -7.284 4.697 1.00 0.00 69 VAL A N 12
ATOM 16889 C CA . VAL A 1 69 ? 63.372 -7.118 3.341 1.00 0.00 69 VAL A CA 12
ATOM 16890 C C . VAL A 1 69 ? 63.686 -8.477 2.722 1.00 0.00 69 VAL A C 12
ATOM 16891 O O . VAL A 1 69 ? 64.252 -9.366 3.385 1.00 0.00 69 VAL A O 12
ATOM 16904 N N . LEU A 1 70 ? 63.314 -8.632 1.475 1.00 0.00 70 LEU A N 12
ATOM 16905 C CA . LEU A 1 70 ? 63.494 -9.857 0.749 1.00 0.00 70 LEU A CA 12
ATOM 16906 C C . LEU A 1 70 ? 64.742 -9.720 -0.073 1.00 0.00 70 LEU A C 12
ATOM 16907 O O . LEU A 1 70 ? 65.709 -10.458 0.097 1.00 0.00 70 LEU A O 12
ATOM 16923 N N . ALA A 1 71 ? 64.741 -8.730 -0.925 1.00 0.00 71 ALA A N 12
ATOM 16924 C CA . ALA A 1 71 ? 65.843 -8.482 -1.795 1.00 0.00 71 ALA A CA 12
ATOM 16925 C C . ALA A 1 71 ? 66.081 -7.004 -1.908 1.00 0.00 71 ALA A C 12
ATOM 16926 O O . ALA A 1 71 ? 65.135 -6.219 -2.030 1.00 0.00 71 ALA A O 12
ATOM 16933 N N . VAL A 1 72 ? 67.307 -6.623 -1.819 1.00 0.00 72 VAL A N 12
ATOM 16934 C CA . VAL A 1 72 ? 67.693 -5.259 -2.041 1.00 0.00 72 VAL A CA 12
ATOM 16935 C C . VAL A 1 72 ? 68.421 -5.229 -3.354 1.00 0.00 72 VAL A C 12
ATOM 16936 O O . VAL A 1 72 ? 69.525 -5.763 -3.479 1.00 0.00 72 VAL A O 12
ATOM 16949 N N . SER A 1 73 ? 67.808 -4.670 -4.331 1.00 0.00 73 SER A N 12
ATOM 16950 C CA . SER A 1 73 ? 68.413 -4.581 -5.613 1.00 0.00 73 SER A CA 12
ATOM 16951 C C . SER A 1 73 ? 69.203 -3.279 -5.680 1.00 0.00 73 SER A C 12
ATOM 16952 O O . SER A 1 73 ? 68.634 -2.178 -5.599 1.00 0.00 73 SER A O 12
ATOM 16960 N N . LEU A 1 74 ? 70.505 -3.414 -5.761 1.00 0.00 74 LEU A N 12
ATOM 16961 C CA . LEU A 1 74 ? 71.412 -2.297 -5.671 1.00 0.00 74 LEU A CA 12
ATOM 16962 C C . LEU A 1 74 ? 71.604 -1.671 -7.048 1.00 0.00 74 LEU A C 12
ATOM 16963 O O . LEU A 1 74 ? 72.264 -2.237 -7.923 1.00 0.00 74 LEU A O 12
ATOM 16979 N N . VAL A 1 75 ? 71.036 -0.521 -7.239 1.00 0.00 75 VAL A N 12
ATOM 16980 C CA . VAL A 1 75 ? 71.159 0.188 -8.476 1.00 0.00 75 VAL A CA 12
ATOM 16981 C C . VAL A 1 75 ? 72.351 1.136 -8.405 1.00 0.00 75 VAL A C 12
ATOM 16982 O O . VAL A 1 75 ? 72.249 2.284 -7.949 1.00 0.00 75 VAL A O 12
ATOM 16995 N N . TYR A 1 76 ? 73.483 0.598 -8.741 1.00 0.00 76 TYR A N 12
ATOM 16996 C CA . TYR A 1 76 ? 74.716 1.329 -8.838 1.00 0.00 76 TYR A CA 12
ATOM 16997 C C . TYR A 1 76 ? 75.497 0.716 -9.960 1.00 0.00 76 TYR A C 12
ATOM 16998 O O . TYR A 1 76 ? 75.714 -0.500 -9.977 1.00 0.00 76 TYR A O 12
ATOM 17016 N N . HIS A 1 77 ? 75.875 1.511 -10.903 1.00 0.00 77 HIS A N 12
ATOM 17017 C CA . HIS A 1 77 ? 76.626 1.016 -12.019 1.00 0.00 77 HIS A CA 12
ATOM 17018 C C . HIS A 1 77 ? 78.091 1.309 -11.844 1.00 0.00 77 HIS A C 12
ATOM 17019 O O . HIS A 1 77 ? 78.469 2.365 -11.313 1.00 0.00 77 HIS A O 12
ATOM 17033 N N . GLN A 1 78 ? 78.898 0.378 -12.249 1.00 0.00 78 GLN A N 12
ATOM 17034 C CA . GLN A 1 78 ? 80.320 0.479 -12.144 1.00 0.00 78 GLN A CA 12
ATOM 17035 C C . GLN A 1 78 ? 80.928 -0.135 -13.392 1.00 0.00 78 GLN A C 12
ATOM 17036 O O . GLN A 1 78 ? 80.269 -0.926 -14.078 1.00 0.00 78 GLN A O 12
ATOM 17050 N N . GLN A 1 79 ? 82.135 0.264 -13.710 1.00 0.00 79 GLN A N 12
ATOM 17051 C CA . GLN A 1 79 ? 82.841 -0.211 -14.881 1.00 0.00 79 GLN A CA 12
ATOM 17052 C C . GLN A 1 79 ? 83.244 -1.678 -14.716 1.00 0.00 79 GLN A C 12
ATOM 17053 O O . GLN A 1 79 ? 84.283 -1.990 -14.117 1.00 0.00 79 GLN A O 12
ATOM 17067 N N . GLU A 1 80 ? 82.410 -2.567 -15.190 1.00 0.00 80 GLU A N 12
ATOM 17068 C CA . GLU A 1 80 ? 82.680 -3.980 -15.126 1.00 0.00 80 GLU A CA 12
ATOM 17069 C C . GLU A 1 80 ? 83.258 -4.446 -16.462 1.00 0.00 80 GLU A C 12
ATOM 17070 O O . GLU A 1 80 ? 82.732 -4.107 -17.531 1.00 0.00 80 GLU A O 12
ATOM 17082 N N . GLU A 1 81 ? 84.367 -5.139 -16.400 1.00 0.00 81 GLU A N 12
ATOM 17083 C CA . GLU A 1 81 ? 85.023 -5.644 -17.580 1.00 0.00 81 GLU A CA 12
ATOM 17084 C C . GLU A 1 81 ? 84.496 -7.029 -17.917 1.00 0.00 81 GLU A C 12
ATOM 17085 O O . GLU A 1 81 ? 84.327 -7.367 -19.093 1.00 0.00 81 GLU A O 12
ATOM 17097 N N . GLN A 1 82 ? 84.222 -7.807 -16.873 1.00 0.00 82 GLN A N 12
ATOM 17098 C CA . GLN A 1 82 ? 83.676 -9.170 -16.969 1.00 0.00 82 GLN A CA 12
ATOM 17099 C C . GLN A 1 82 ? 84.679 -10.160 -17.598 1.00 0.00 82 GLN A C 12
ATOM 17100 O O . GLN A 1 82 ? 85.336 -10.926 -16.881 1.00 0.00 82 GLN A O 12
ATOM 17114 N N . GLY A 1 83 ? 84.815 -10.121 -18.917 1.00 0.00 83 GLY A N 12
ATOM 17115 C CA . GLY A 1 83 ? 85.707 -11.030 -19.609 1.00 0.00 83 GLY A CA 12
ATOM 17116 C C . GLY A 1 83 ? 85.151 -12.431 -19.696 1.00 0.00 83 GLY A C 12
ATOM 17117 O O . GLY A 1 83 ? 83.976 -12.667 -19.368 1.00 0.00 83 GLY A O 12
ATOM 17121 N N . GLU A 1 84 ? 86.001 -13.340 -20.142 1.00 0.00 84 GLU A N 12
ATOM 17122 C CA . GLU A 1 84 ? 85.716 -14.761 -20.296 1.00 0.00 84 GLU A CA 12
ATOM 17123 C C . GLU A 1 84 ? 84.664 -15.020 -21.382 1.00 0.00 84 GLU A C 12
ATOM 17124 O O . GLU A 1 84 ? 83.464 -14.757 -21.198 1.00 0.00 84 GLU A O 12
ATOM 17136 N N . GLU A 1 85 ? 85.104 -15.541 -22.499 1.00 0.00 85 GLU A N 12
ATOM 17137 C CA . GLU A 1 85 ? 84.214 -15.804 -23.600 1.00 0.00 85 GLU A CA 12
ATOM 17138 C C . GLU A 1 85 ? 84.253 -17.276 -24.009 1.00 0.00 85 GLU A C 12
ATOM 17139 O O . GLU A 1 85 ? 85.322 -17.891 -24.103 1.00 0.00 85 GLU A O 12
ATOM 17151 N N . THR A 1 86 ? 83.100 -17.827 -24.219 1.00 0.00 86 THR A N 12
ATOM 17152 C CA . THR A 1 86 ? 82.945 -19.171 -24.681 1.00 0.00 86 THR A CA 12
ATOM 17153 C C . THR A 1 86 ? 82.019 -19.105 -25.891 1.00 0.00 86 THR A C 12
ATOM 17154 O O . THR A 1 86 ? 80.796 -19.061 -25.740 1.00 0.00 86 THR A O 12
ATOM 17165 N N . PRO A 1 87 ? 82.586 -18.973 -27.097 1.00 0.00 87 PRO A N 12
ATOM 17166 C CA . PRO A 1 87 ? 81.798 -18.809 -28.306 1.00 0.00 87 PRO A CA 12
ATOM 17167 C C . PRO A 1 87 ? 81.081 -20.090 -28.730 1.00 0.00 87 PRO A C 12
ATOM 17168 O O . PRO A 1 87 ? 79.884 -20.235 -28.517 1.00 0.00 87 PRO A O 12
ATOM 17179 N N . ARG A 1 88 ? 81.808 -21.028 -29.286 1.00 0.00 88 ARG A N 12
ATOM 17180 C CA . ARG A 1 88 ? 81.209 -22.281 -29.713 1.00 0.00 88 ARG A CA 12
ATOM 17181 C C . ARG A 1 88 ? 81.955 -23.402 -29.022 1.00 0.00 88 ARG A C 12
ATOM 17182 O O . ARG A 1 88 ? 81.887 -24.571 -29.417 1.00 0.00 88 ARG A O 12
ATOM 17203 N N . SER A 1 89 ? 82.635 -22.992 -27.942 1.00 0.00 89 SER A N 12
ATOM 17204 C CA . SER A 1 89 ? 83.520 -23.808 -27.141 1.00 0.00 89 SER A CA 12
ATOM 17205 C C . SER A 1 89 ? 84.837 -24.022 -27.884 1.00 0.00 89 SER A C 12
ATOM 17206 O O . SER A 1 89 ? 84.876 -24.088 -29.119 1.00 0.00 89 SER A O 12
ATOM 17214 N N . HIS A 1 90 ? 85.909 -24.071 -27.147 1.00 0.00 90 HIS A N 12
ATOM 17215 C CA . HIS A 1 90 ? 87.210 -24.265 -27.733 1.00 0.00 90 HIS A CA 12
ATOM 17216 C C . HIS A 1 90 ? 87.431 -25.736 -27.995 1.00 0.00 90 HIS A C 12
ATOM 17217 O O . HIS A 1 90 ? 88.033 -26.122 -28.994 1.00 0.00 90 HIS A O 12
ATOM 17231 N N . HIS A 1 91 ? 86.918 -26.552 -27.107 1.00 0.00 91 HIS A N 12
ATOM 17232 C CA . HIS A 1 91 ? 87.016 -27.978 -27.255 1.00 0.00 91 HIS A CA 12
ATOM 17233 C C . HIS A 1 91 ? 85.669 -28.572 -27.572 1.00 0.00 91 HIS A C 12
ATOM 17234 O O . HIS A 1 91 ? 84.635 -28.136 -27.039 1.00 0.00 91 HIS A O 12
ATOM 17248 N N . HIS A 1 92 ? 85.683 -29.536 -28.447 1.00 0.00 92 HIS A N 12
ATOM 17249 C CA . HIS A 1 92 ? 84.504 -30.242 -28.858 1.00 0.00 92 HIS A CA 12
ATOM 17250 C C . HIS A 1 92 ? 84.000 -31.105 -27.705 1.00 0.00 92 HIS A C 12
ATOM 17251 O O . HIS A 1 92 ? 84.640 -32.090 -27.313 1.00 0.00 92 HIS A O 12
ATOM 17265 N N . HIS A 1 93 ? 82.895 -30.696 -27.130 1.00 0.00 93 HIS A N 12
ATOM 17266 C CA . HIS A 1 93 ? 82.297 -31.423 -26.034 1.00 0.00 93 HIS A CA 12
ATOM 17267 C C . HIS A 1 93 ? 81.526 -32.607 -26.558 1.00 0.00 93 HIS A C 12
ATOM 17268 O O . HIS A 1 93 ? 80.383 -32.464 -27.015 1.00 0.00 93 HIS A O 12
ATOM 17282 N N . HIS A 1 94 ? 82.161 -33.745 -26.551 1.00 0.00 94 HIS A N 12
ATOM 17283 C CA . HIS A 1 94 ? 81.549 -34.970 -26.985 1.00 0.00 94 HIS A CA 12
ATOM 17284 C C . HIS A 1 94 ? 81.797 -36.019 -25.923 1.00 0.00 94 HIS A C 12
ATOM 17285 O O . HIS A 1 94 ? 82.942 -36.340 -25.621 1.00 0.00 94 HIS A O 12
ATOM 17299 N N . HIS A 1 95 ? 80.745 -36.499 -25.330 1.00 0.00 95 HIS A N 12
ATOM 17300 C CA . HIS A 1 95 ? 80.842 -37.503 -24.293 1.00 0.00 95 HIS A CA 12
ATOM 17301 C C . HIS A 1 95 ? 80.077 -38.714 -24.757 1.00 0.00 95 HIS A C 12
ATOM 17302 O O . HIS A 1 95 ? 80.697 -39.690 -25.204 1.00 0.00 95 HIS A O 12
ATOM 17317 N N . MET A 1 1 ? 78.244 17.286 4.122 1.00 0.00 1 MET A N 13
ATOM 17318 C CA . MET A 1 1 ? 77.395 17.258 2.920 1.00 0.00 1 MET A CA 13
ATOM 17319 C C . MET A 1 1 ? 78.097 16.569 1.770 1.00 0.00 1 MET A C 13
ATOM 17320 O O . MET A 1 1 ? 77.542 16.466 0.677 1.00 0.00 1 MET A O 13
ATOM 17336 N N . HIS A 1 2 ? 79.315 16.089 2.038 1.00 0.00 2 HIS A N 13
ATOM 17337 C CA . HIS A 1 2 ? 80.200 15.434 1.077 1.00 0.00 2 HIS A CA 13
ATOM 17338 C C . HIS A 1 2 ? 80.808 16.448 0.118 1.00 0.00 2 HIS A C 13
ATOM 17339 O O . HIS A 1 2 ? 80.181 17.456 -0.241 1.00 0.00 2 HIS A O 13
ATOM 17353 N N . THR A 1 3 ? 82.021 16.207 -0.270 1.00 0.00 3 THR A N 13
ATOM 17354 C CA . THR A 1 3 ? 82.720 17.077 -1.160 1.00 0.00 3 THR A CA 13
ATOM 17355 C C . THR A 1 3 ? 82.205 16.804 -2.565 1.00 0.00 3 THR A C 13
ATOM 17356 O O . THR A 1 3 ? 81.863 17.727 -3.321 1.00 0.00 3 THR A O 13
ATOM 17367 N N . ASN A 1 4 ? 82.114 15.540 -2.882 1.00 0.00 4 ASN A N 13
ATOM 17368 C CA . ASN A 1 4 ? 81.554 15.074 -4.126 1.00 0.00 4 ASN A CA 13
ATOM 17369 C C . ASN A 1 4 ? 80.855 13.780 -3.838 1.00 0.00 4 ASN A C 13
ATOM 17370 O O . ASN A 1 4 ? 81.479 12.806 -3.428 1.00 0.00 4 ASN A O 13
ATOM 17381 N N . TRP A 1 5 ? 79.581 13.770 -4.007 1.00 0.00 5 TRP A N 13
ATOM 17382 C CA . TRP A 1 5 ? 78.788 12.625 -3.668 1.00 0.00 5 TRP A CA 13
ATOM 17383 C C . TRP A 1 5 ? 78.257 11.904 -4.884 1.00 0.00 5 TRP A C 13
ATOM 17384 O O . TRP A 1 5 ? 78.226 12.449 -5.993 1.00 0.00 5 TRP A O 13
ATOM 17405 N N . GLN A 1 6 ? 77.886 10.677 -4.671 1.00 0.00 6 GLN A N 13
ATOM 17406 C CA . GLN A 1 6 ? 77.251 9.833 -5.640 1.00 0.00 6 GLN A CA 13
ATOM 17407 C C . GLN A 1 6 ? 75.954 9.320 -5.034 1.00 0.00 6 GLN A C 13
ATOM 17408 O O . GLN A 1 6 ? 75.915 8.994 -3.831 1.00 0.00 6 GLN A O 13
ATOM 17422 N N . VAL A 1 7 ? 74.902 9.281 -5.815 1.00 0.00 7 VAL A N 13
ATOM 17423 C CA . VAL A 1 7 ? 73.646 8.739 -5.337 1.00 0.00 7 VAL A CA 13
ATOM 17424 C C . VAL A 1 7 ? 73.345 7.417 -5.998 1.00 0.00 7 VAL A C 13
ATOM 17425 O O . VAL A 1 7 ? 73.587 7.229 -7.204 1.00 0.00 7 VAL A O 13
ATOM 17438 N N . CYS A 1 8 ? 72.876 6.499 -5.221 1.00 0.00 8 CYS A N 13
ATOM 17439 C CA . CYS A 1 8 ? 72.509 5.209 -5.718 1.00 0.00 8 CYS A CA 13
ATOM 17440 C C . CYS A 1 8 ? 71.091 4.931 -5.307 1.00 0.00 8 CYS A C 13
ATOM 17441 O O . CYS A 1 8 ? 70.657 5.375 -4.227 1.00 0.00 8 CYS A O 13
ATOM 17449 N N . SER A 1 9 ? 70.383 4.234 -6.125 1.00 0.00 9 SER A N 13
ATOM 17450 C CA . SER A 1 9 ? 69.052 3.855 -5.824 1.00 0.00 9 SER A CA 13
ATOM 17451 C C . SER A 1 9 ? 69.091 2.441 -5.310 1.00 0.00 9 SER A C 13
ATOM 17452 O O . SER A 1 9 ? 69.823 1.609 -5.818 1.00 0.00 9 SER A O 13
ATOM 17460 N N . LEU A 1 10 ? 68.409 2.194 -4.272 1.00 0.00 10 LEU A N 13
ATOM 17461 C CA . LEU A 1 10 ? 68.348 0.894 -3.723 1.00 0.00 10 LEU A CA 13
ATOM 17462 C C . LEU A 1 10 ? 66.961 0.402 -3.871 1.00 0.00 10 LEU A C 13
ATOM 17463 O O . LEU A 1 10 ? 66.029 1.001 -3.339 1.00 0.00 10 LEU A O 13
ATOM 17479 N N . VAL A 1 11 ? 66.802 -0.635 -4.620 1.00 0.00 11 VAL A N 13
ATOM 17480 C CA . VAL A 1 11 ? 65.518 -1.232 -4.780 1.00 0.00 11 VAL A CA 13
ATOM 17481 C C . VAL A 1 11 ? 65.369 -2.273 -3.707 1.00 0.00 11 VAL A C 13
ATOM 17482 O O . VAL A 1 11 ? 65.957 -3.362 -3.774 1.00 0.00 11 VAL A O 13
ATOM 17495 N N . VAL A 1 12 ? 64.651 -1.912 -2.701 1.00 0.00 12 VAL A N 13
ATOM 17496 C CA . VAL A 1 12 ? 64.435 -2.756 -1.581 1.00 0.00 12 VAL A CA 13
ATOM 17497 C C . VAL A 1 12 ? 63.129 -3.490 -1.757 1.00 0.00 12 VAL A C 13
ATOM 17498 O O . VAL A 1 12 ? 62.057 -2.882 -1.758 1.00 0.00 12 VAL A O 13
ATOM 17511 N N . GLN A 1 13 ? 63.224 -4.764 -1.978 1.00 0.00 13 GLN A N 13
ATOM 17512 C CA . GLN A 1 13 ? 62.068 -5.605 -2.036 1.00 0.00 13 GLN A CA 13
ATOM 17513 C C . GLN A 1 13 ? 61.751 -5.963 -0.628 1.00 0.00 13 GLN A C 13
ATOM 17514 O O . GLN A 1 13 ? 62.654 -6.335 0.129 1.00 0.00 13 GLN A O 13
ATOM 17528 N N . ALA A 1 14 ? 60.536 -5.839 -0.260 1.00 0.00 14 ALA A N 13
ATOM 17529 C CA . ALA A 1 14 ? 60.140 -6.094 1.102 1.00 0.00 14 ALA A CA 13
ATOM 17530 C C . ALA A 1 14 ? 58.735 -6.646 1.161 1.00 0.00 14 ALA A C 13
ATOM 17531 O O . ALA A 1 14 ? 58.049 -6.722 0.127 1.00 0.00 14 ALA A O 13
ATOM 17538 N N . LYS A 1 15 ? 58.319 -7.075 2.354 1.00 0.00 15 LYS A N 13
ATOM 17539 C CA . LYS A 1 15 ? 56.951 -7.534 2.574 1.00 0.00 15 LYS A CA 13
ATOM 17540 C C . LYS A 1 15 ? 55.972 -6.385 2.352 1.00 0.00 15 LYS A C 13
ATOM 17541 O O . LYS A 1 15 ? 56.063 -5.353 3.017 1.00 0.00 15 LYS A O 13
ATOM 17560 N N . SER A 1 16 ? 55.028 -6.594 1.460 1.00 0.00 16 SER A N 13
ATOM 17561 C CA . SER A 1 16 ? 54.073 -5.581 1.033 1.00 0.00 16 SER A CA 13
ATOM 17562 C C . SER A 1 16 ? 53.176 -5.086 2.184 1.00 0.00 16 SER A C 13
ATOM 17563 O O . SER A 1 16 ? 52.769 -3.929 2.218 1.00 0.00 16 SER A O 13
ATOM 17571 N N . GLU A 1 17 ? 52.922 -5.944 3.139 1.00 0.00 17 GLU A N 13
ATOM 17572 C CA . GLU A 1 17 ? 52.085 -5.600 4.289 1.00 0.00 17 GLU A CA 13
ATOM 17573 C C . GLU A 1 17 ? 52.910 -4.920 5.386 1.00 0.00 17 GLU A C 13
ATOM 17574 O O . GLU A 1 17 ? 52.372 -4.476 6.403 1.00 0.00 17 GLU A O 13
ATOM 17586 N N . ARG A 1 18 ? 54.200 -4.847 5.179 1.00 0.00 18 ARG A N 13
ATOM 17587 C CA . ARG A 1 18 ? 55.101 -4.365 6.183 1.00 0.00 18 ARG A CA 13
ATOM 17588 C C . ARG A 1 18 ? 55.900 -3.173 5.622 1.00 0.00 18 ARG A C 13
ATOM 17589 O O . ARG A 1 18 ? 56.818 -2.656 6.257 1.00 0.00 18 ARG A O 13
ATOM 17610 N N . ILE A 1 19 ? 55.474 -2.707 4.446 1.00 0.00 19 ILE A N 13
ATOM 17611 C CA . ILE A 1 19 ? 56.131 -1.611 3.720 1.00 0.00 19 ILE A CA 13
ATOM 17612 C C . ILE A 1 19 ? 56.148 -0.335 4.542 1.00 0.00 19 ILE A C 13
ATOM 17613 O O . ILE A 1 19 ? 57.180 0.333 4.627 1.00 0.00 19 ILE A O 13
ATOM 17629 N N . SER A 1 20 ? 55.039 -0.034 5.186 1.00 0.00 20 SER A N 13
ATOM 17630 C CA . SER A 1 20 ? 54.899 1.186 5.962 1.00 0.00 20 SER A CA 13
ATOM 17631 C C . SER A 1 20 ? 55.887 1.185 7.148 1.00 0.00 20 SER A C 13
ATOM 17632 O O . SER A 1 20 ? 56.511 2.207 7.461 1.00 0.00 20 SER A O 13
ATOM 17640 N N . ASP A 1 21 ? 56.078 0.038 7.756 1.00 0.00 21 ASP A N 13
ATOM 17641 C CA . ASP A 1 21 ? 57.011 -0.074 8.868 1.00 0.00 21 ASP A CA 13
ATOM 17642 C C . ASP A 1 21 ? 58.443 -0.058 8.392 1.00 0.00 21 ASP A C 13
ATOM 17643 O O . ASP A 1 21 ? 59.280 0.654 8.942 1.00 0.00 21 ASP A O 13
ATOM 17652 N N . ILE A 1 22 ? 58.724 -0.814 7.354 1.00 0.00 22 ILE A N 13
ATOM 17653 C CA . ILE A 1 22 ? 60.078 -0.915 6.808 1.00 0.00 22 ILE A CA 13
ATOM 17654 C C . ILE A 1 22 ? 60.550 0.423 6.241 1.00 0.00 22 ILE A C 13
ATOM 17655 O O . ILE A 1 22 ? 61.668 0.812 6.468 1.00 0.00 22 ILE A O 13
ATOM 17671 N N . SER A 1 23 ? 59.676 1.148 5.566 1.00 0.00 23 SER A N 13
ATOM 17672 C CA . SER A 1 23 ? 60.038 2.446 4.992 1.00 0.00 23 SER A CA 13
ATOM 17673 C C . SER A 1 23 ? 60.412 3.462 6.079 1.00 0.00 23 SER A C 13
ATOM 17674 O O . SER A 1 23 ? 61.264 4.317 5.880 1.00 0.00 23 SER A O 13
ATOM 17682 N N . THR A 1 24 ? 59.833 3.293 7.249 1.00 0.00 24 THR A N 13
ATOM 17683 C CA . THR A 1 24 ? 60.078 4.188 8.356 1.00 0.00 24 THR A CA 13
ATOM 17684 C C . THR A 1 24 ? 61.441 3.854 8.937 1.00 0.00 24 THR A C 13
ATOM 17685 O O . THR A 1 24 ? 62.218 4.724 9.317 1.00 0.00 24 THR A O 13
ATOM 17696 N N . GLN A 1 25 ? 61.725 2.578 8.924 1.00 0.00 25 GLN A N 13
ATOM 17697 C CA . GLN A 1 25 ? 62.952 2.027 9.372 1.00 0.00 25 GLN A CA 13
ATOM 17698 C C . GLN A 1 25 ? 64.099 2.394 8.430 1.00 0.00 25 GLN A C 13
ATOM 17699 O O . GLN A 1 25 ? 65.173 2.762 8.882 1.00 0.00 25 GLN A O 13
ATOM 17713 N N . LEU A 1 26 ? 63.850 2.347 7.121 1.00 0.00 26 LEU A N 13
ATOM 17714 C CA . LEU A 1 26 ? 64.838 2.701 6.137 1.00 0.00 26 LEU A CA 13
ATOM 17715 C C . LEU A 1 26 ? 65.186 4.181 6.232 1.00 0.00 26 LEU A C 13
ATOM 17716 O O . LEU A 1 26 ? 66.315 4.581 6.003 1.00 0.00 26 LEU A O 13
ATOM 17732 N N . ASN A 1 27 ? 64.211 4.973 6.606 1.00 0.00 27 ASN A N 13
ATOM 17733 C CA . ASN A 1 27 ? 64.392 6.412 6.770 1.00 0.00 27 ASN A CA 13
ATOM 17734 C C . ASN A 1 27 ? 65.039 6.754 8.098 1.00 0.00 27 ASN A C 13
ATOM 17735 O O . ASN A 1 27 ? 65.385 7.909 8.347 1.00 0.00 27 ASN A O 13
ATOM 17746 N N . ALA A 1 28 ? 65.227 5.757 8.935 1.00 0.00 28 ALA A N 13
ATOM 17747 C CA . ALA A 1 28 ? 65.791 5.963 10.252 1.00 0.00 28 ALA A CA 13
ATOM 17748 C C . ALA A 1 28 ? 67.312 5.794 10.250 1.00 0.00 28 ALA A C 13
ATOM 17749 O O . ALA A 1 28 ? 67.961 5.859 11.309 1.00 0.00 28 ALA A O 13
ATOM 17756 N N . PHE A 1 29 ? 67.884 5.553 9.090 1.00 0.00 29 PHE A N 13
ATOM 17757 C CA . PHE A 1 29 ? 69.281 5.444 8.962 1.00 0.00 29 PHE A CA 13
ATOM 17758 C C . PHE A 1 29 ? 69.845 6.789 8.486 1.00 0.00 29 PHE A C 13
ATOM 17759 O O . PHE A 1 29 ? 69.183 7.503 7.719 1.00 0.00 29 PHE A O 13
ATOM 17776 N N . PRO A 1 30 ? 71.053 7.161 8.931 1.00 0.00 30 PRO A N 13
ATOM 17777 C CA . PRO A 1 30 ? 71.684 8.432 8.548 1.00 0.00 30 PRO A CA 13
ATOM 17778 C C . PRO A 1 30 ? 72.047 8.480 7.061 1.00 0.00 30 PRO A C 13
ATOM 17779 O O . PRO A 1 30 ? 72.773 7.610 6.560 1.00 0.00 30 PRO A O 13
ATOM 17790 N N . GLY A 1 31 ? 71.508 9.459 6.350 1.00 0.00 31 GLY A N 13
ATOM 17791 C CA . GLY A 1 31 ? 71.827 9.641 4.939 1.00 0.00 31 GLY A CA 13
ATOM 17792 C C . GLY A 1 31 ? 70.976 8.784 4.033 1.00 0.00 31 GLY A C 13
ATOM 17793 O O . GLY A 1 31 ? 70.997 8.928 2.810 1.00 0.00 31 GLY A O 13
ATOM 17797 N N . CYS A 1 32 ? 70.216 7.926 4.627 1.00 0.00 32 CYS A N 13
ATOM 17798 C CA . CYS A 1 32 ? 69.393 7.011 3.915 1.00 0.00 32 CYS A CA 13
ATOM 17799 C C . CYS A 1 32 ? 67.993 7.565 3.862 1.00 0.00 32 CYS A C 13
ATOM 17800 O O . CYS A 1 32 ? 67.408 7.904 4.898 1.00 0.00 32 CYS A O 13
ATOM 17808 N N . GLU A 1 33 ? 67.468 7.703 2.678 1.00 0.00 33 GLU A N 13
ATOM 17809 C CA . GLU A 1 33 ? 66.170 8.273 2.524 1.00 0.00 33 GLU A CA 13
ATOM 17810 C C . GLU A 1 33 ? 65.394 7.549 1.439 1.00 0.00 33 GLU A C 13
ATOM 17811 O O . GLU A 1 33 ? 65.907 7.322 0.338 1.00 0.00 33 GLU A O 13
ATOM 17823 N N . VAL A 1 34 ? 64.185 7.165 1.760 1.00 0.00 34 VAL A N 13
ATOM 17824 C CA . VAL A 1 34 ? 63.297 6.543 0.815 1.00 0.00 34 VAL A CA 13
ATOM 17825 C C . VAL A 1 34 ? 62.809 7.612 -0.149 1.00 0.00 34 VAL A C 13
ATOM 17826 O O . VAL A 1 34 ? 62.411 8.705 0.273 1.00 0.00 34 VAL A O 13
ATOM 17839 N N . ALA A 1 35 ? 62.879 7.318 -1.415 1.00 0.00 35 ALA A N 13
ATOM 17840 C CA . ALA A 1 35 ? 62.481 8.243 -2.442 1.00 0.00 35 ALA A CA 13
ATOM 17841 C C . ALA A 1 35 ? 61.109 7.884 -2.967 1.00 0.00 35 ALA A C 13
ATOM 17842 O O . ALA A 1 35 ? 60.211 8.724 -3.024 1.00 0.00 35 ALA A O 13
ATOM 17849 N N . VAL A 1 36 ? 60.937 6.632 -3.335 1.00 0.00 36 VAL A N 13
ATOM 17850 C CA . VAL A 1 36 ? 59.677 6.149 -3.875 1.00 0.00 36 VAL A CA 13
ATOM 17851 C C . VAL A 1 36 ? 59.249 4.933 -3.075 1.00 0.00 36 VAL A C 13
ATOM 17852 O O . VAL A 1 36 ? 60.082 4.082 -2.745 1.00 0.00 36 VAL A O 13
ATOM 17865 N N . SER A 1 37 ? 57.988 4.855 -2.749 1.00 0.00 37 SER A N 13
ATOM 17866 C CA . SER A 1 37 ? 57.476 3.735 -2.015 1.00 0.00 37 SER A CA 13
ATOM 17867 C C . SER A 1 37 ? 56.336 3.100 -2.800 1.00 0.00 37 SER A C 13
ATOM 17868 O O . SER A 1 37 ? 55.339 3.762 -3.103 1.00 0.00 37 SER A O 13
ATOM 17876 N N . ASP A 1 38 ? 56.499 1.854 -3.175 1.00 0.00 38 ASP A N 13
ATOM 17877 C CA . ASP A 1 38 ? 55.449 1.140 -3.870 1.00 0.00 38 ASP A CA 13
ATOM 17878 C C . ASP A 1 38 ? 54.930 0.039 -3.038 1.00 0.00 38 ASP A C 13
ATOM 17879 O O . ASP A 1 38 ? 55.485 -1.065 -3.037 1.00 0.00 38 ASP A O 13
ATOM 17888 N N . ALA A 1 39 ? 53.893 0.325 -2.310 1.00 0.00 39 ALA A N 13
ATOM 17889 C CA . ALA A 1 39 ? 53.170 -0.695 -1.576 1.00 0.00 39 ALA A CA 13
ATOM 17890 C C . ALA A 1 39 ? 52.662 -1.827 -2.529 1.00 0.00 39 ALA A C 13
ATOM 17891 O O . ALA A 1 39 ? 52.825 -3.000 -2.205 1.00 0.00 39 ALA A O 13
ATOM 17898 N N . PRO A 1 40 ? 52.078 -1.490 -3.750 1.00 0.00 40 PRO A N 13
ATOM 17899 C CA . PRO A 1 40 ? 51.606 -2.494 -4.734 1.00 0.00 40 PRO A CA 13
ATOM 17900 C C . PRO A 1 40 ? 52.708 -3.470 -5.167 1.00 0.00 40 PRO A C 13
ATOM 17901 O O . PRO A 1 40 ? 52.482 -4.671 -5.247 1.00 0.00 40 PRO A O 13
ATOM 17912 N N . SER A 1 41 ? 53.892 -2.940 -5.434 1.00 0.00 41 SER A N 13
ATOM 17913 C CA . SER A 1 41 ? 54.996 -3.740 -5.908 1.00 0.00 41 SER A CA 13
ATOM 17914 C C . SER A 1 41 ? 55.726 -4.418 -4.752 1.00 0.00 41 SER A C 13
ATOM 17915 O O . SER A 1 41 ? 56.322 -5.481 -4.926 1.00 0.00 41 SER A O 13
ATOM 17923 N N . GLY A 1 42 ? 55.655 -3.814 -3.571 1.00 0.00 42 GLY A N 13
ATOM 17924 C CA . GLY A 1 42 ? 56.439 -4.301 -2.463 1.00 0.00 42 GLY A CA 13
ATOM 17925 C C . GLY A 1 42 ? 57.854 -3.779 -2.589 1.00 0.00 42 GLY A C 13
ATOM 17926 O O . GLY A 1 42 ? 58.810 -4.402 -2.113 1.00 0.00 42 GLY A O 13
ATOM 17930 N N . GLN A 1 43 ? 57.975 -2.642 -3.270 1.00 0.00 43 GLN A N 13
ATOM 17931 C CA . GLN A 1 43 ? 59.234 -2.063 -3.626 1.00 0.00 43 GLN A CA 13
ATOM 17932 C C . GLN A 1 43 ? 59.440 -0.754 -2.882 1.00 0.00 43 GLN A C 13
ATOM 17933 O O . GLN A 1 43 ? 58.547 0.090 -2.833 1.00 0.00 43 GLN A O 13
ATOM 17947 N N . LEU A 1 44 ? 60.582 -0.601 -2.311 1.00 0.00 44 LEU A N 13
ATOM 17948 C CA . LEU A 1 44 ? 60.969 0.617 -1.670 1.00 0.00 44 LEU A CA 13
ATOM 17949 C C . LEU A 1 44 ? 62.245 1.121 -2.297 1.00 0.00 44 LEU A C 13
ATOM 17950 O O . LEU A 1 44 ? 63.266 0.448 -2.264 1.00 0.00 44 LEU A O 13
ATOM 17966 N N . ILE A 1 45 ? 62.165 2.265 -2.912 1.00 0.00 45 ILE A N 13
ATOM 17967 C CA . ILE A 1 45 ? 63.299 2.871 -3.566 1.00 0.00 45 ILE A CA 13
ATOM 17968 C C . ILE A 1 45 ? 63.965 3.806 -2.585 1.00 0.00 45 ILE A C 13
ATOM 17969 O O . ILE A 1 45 ? 63.345 4.766 -2.125 1.00 0.00 45 ILE A O 13
ATOM 17985 N N . VAL A 1 46 ? 65.191 3.536 -2.267 1.00 0.00 46 VAL A N 13
ATOM 17986 C CA . VAL A 1 46 ? 65.936 4.344 -1.334 1.00 0.00 46 VAL A CA 13
ATOM 17987 C C . VAL A 1 46 ? 67.104 4.995 -2.051 1.00 0.00 46 VAL A C 13
ATOM 17988 O O . VAL A 1 46 ? 67.792 4.349 -2.812 1.00 0.00 46 VAL A O 13
ATOM 18001 N N . VAL A 1 47 ? 67.295 6.264 -1.832 1.00 0.00 47 VAL A N 13
ATOM 18002 C CA . VAL A 1 47 ? 68.381 6.987 -2.440 1.00 0.00 47 VAL A CA 13
ATOM 18003 C C . VAL A 1 47 ? 69.260 7.524 -1.340 1.00 0.00 47 VAL A C 13
ATOM 18004 O O . VAL A 1 47 ? 68.781 8.202 -0.420 1.00 0.00 47 VAL A O 13
ATOM 18017 N N . VAL A 1 48 ? 70.508 7.175 -1.398 1.00 0.00 48 VAL A N 13
ATOM 18018 C CA . VAL A 1 48 ? 71.475 7.579 -0.407 1.00 0.00 48 VAL A CA 13
ATOM 18019 C C . VAL A 1 48 ? 72.560 8.373 -1.112 1.00 0.00 48 VAL A C 13
ATOM 18020 O O . VAL A 1 48 ? 72.922 8.031 -2.254 1.00 0.00 48 VAL A O 13
ATOM 18033 N N . GLU A 1 49 ? 73.062 9.412 -0.473 1.00 0.00 49 GLU A N 13
ATOM 18034 C CA . GLU A 1 49 ? 74.158 10.169 -1.029 1.00 0.00 49 GLU A CA 13
ATOM 18035 C C . GLU A 1 49 ? 75.393 9.781 -0.247 1.00 0.00 49 GLU A C 13
ATOM 18036 O O . GLU A 1 49 ? 75.409 9.891 0.982 1.00 0.00 49 GLU A O 13
ATOM 18048 N N . ALA A 1 50 ? 76.385 9.299 -0.922 1.00 0.00 50 ALA A N 13
ATOM 18049 C CA . ALA A 1 50 ? 77.613 8.904 -0.279 1.00 0.00 50 ALA A CA 13
ATOM 18050 C C . ALA A 1 50 ? 78.773 9.423 -1.073 1.00 0.00 50 ALA A C 13
ATOM 18051 O O . ALA A 1 50 ? 78.609 9.782 -2.225 1.00 0.00 50 ALA A O 13
ATOM 18058 N N . GLU A 1 51 ? 79.915 9.479 -0.473 1.00 0.00 51 GLU A N 13
ATOM 18059 C CA . GLU A 1 51 ? 81.092 9.958 -1.147 1.00 0.00 51 GLU A CA 13
ATOM 18060 C C . GLU A 1 51 ? 81.973 8.780 -1.498 1.00 0.00 51 GLU A C 13
ATOM 18061 O O . GLU A 1 51 ? 82.470 8.664 -2.619 1.00 0.00 51 GLU A O 13
ATOM 18073 N N . ASP A 1 52 ? 82.126 7.890 -0.548 1.00 0.00 52 ASP A N 13
ATOM 18074 C CA . ASP A 1 52 ? 82.933 6.705 -0.718 1.00 0.00 52 ASP A CA 13
ATOM 18075 C C . ASP A 1 52 ? 82.031 5.536 -0.982 1.00 0.00 52 ASP A C 13
ATOM 18076 O O . ASP A 1 52 ? 80.909 5.482 -0.457 1.00 0.00 52 ASP A O 13
ATOM 18085 N N . SER A 1 53 ? 82.510 4.597 -1.752 1.00 0.00 53 SER A N 13
ATOM 18086 C CA . SER A 1 53 ? 81.731 3.443 -2.122 1.00 0.00 53 SER A CA 13
ATOM 18087 C C . SER A 1 53 ? 81.573 2.493 -0.928 1.00 0.00 53 SER A C 13
ATOM 18088 O O . SER A 1 53 ? 80.480 1.985 -0.665 1.00 0.00 53 SER A O 13
ATOM 18096 N N . GLU A 1 54 ? 82.639 2.309 -0.163 1.00 0.00 54 GLU A N 13
ATOM 18097 C CA . GLU A 1 54 ? 82.604 1.371 0.939 1.00 0.00 54 GLU A CA 13
ATOM 18098 C C . GLU A 1 54 ? 81.784 1.915 2.108 1.00 0.00 54 GLU A C 13
ATOM 18099 O O . GLU A 1 54 ? 81.076 1.160 2.784 1.00 0.00 54 GLU A O 13
ATOM 18111 N N . THR A 1 55 ? 81.851 3.223 2.313 1.00 0.00 55 THR A N 13
ATOM 18112 C CA . THR A 1 55 ? 81.041 3.899 3.312 1.00 0.00 55 THR A CA 13
ATOM 18113 C C . THR A 1 55 ? 79.553 3.678 2.994 1.00 0.00 55 THR A C 13
ATOM 18114 O O . THR A 1 55 ? 78.719 3.445 3.893 1.00 0.00 55 THR A O 13
ATOM 18125 N N . LEU A 1 56 ? 79.245 3.704 1.707 1.00 0.00 56 LEU A N 13
ATOM 18126 C CA . LEU A 1 56 ? 77.913 3.458 1.223 1.00 0.00 56 LEU A CA 13
ATOM 18127 C C . LEU A 1 56 ? 77.497 2.029 1.571 1.00 0.00 56 LEU A C 13
ATOM 18128 O O . LEU A 1 56 ? 76.451 1.821 2.180 1.00 0.00 56 LEU A O 13
ATOM 18144 N N . ILE A 1 57 ? 78.362 1.068 1.237 1.00 0.00 57 ILE A N 13
ATOM 18145 C CA . ILE A 1 57 ? 78.124 -0.359 1.497 1.00 0.00 57 ILE A CA 13
ATOM 18146 C C . ILE A 1 57 ? 77.827 -0.618 2.984 1.00 0.00 57 ILE A C 13
ATOM 18147 O O . ILE A 1 57 ? 76.881 -1.329 3.316 1.00 0.00 57 ILE A O 13
ATOM 18163 N N . GLN A 1 58 ? 78.616 -0.008 3.859 1.00 0.00 58 GLN A N 13
ATOM 18164 C CA . GLN A 1 58 ? 78.431 -0.160 5.307 1.00 0.00 58 GLN A CA 13
ATOM 18165 C C . GLN A 1 58 ? 77.066 0.357 5.766 1.00 0.00 58 GLN A C 13
ATOM 18166 O O . GLN A 1 58 ? 76.424 -0.232 6.631 1.00 0.00 58 GLN A O 13
ATOM 18180 N N . THR A 1 59 ? 76.623 1.433 5.169 1.00 0.00 59 THR A N 13
ATOM 18181 C CA . THR A 1 59 ? 75.331 1.987 5.488 1.00 0.00 59 THR A CA 13
ATOM 18182 C C . THR A 1 59 ? 74.220 1.065 4.947 1.00 0.00 59 THR A C 13
ATOM 18183 O O . THR A 1 59 ? 73.240 0.760 5.645 1.00 0.00 59 THR A O 13
ATOM 18194 N N . ILE A 1 60 ? 74.428 0.566 3.731 1.00 0.00 60 ILE A N 13
ATOM 18195 C CA . ILE A 1 60 ? 73.507 -0.361 3.085 1.00 0.00 60 ILE A CA 13
ATOM 18196 C C . ILE A 1 60 ? 73.393 -1.659 3.902 1.00 0.00 60 ILE A C 13
ATOM 18197 O O . ILE A 1 60 ? 72.333 -2.270 3.959 1.00 0.00 60 ILE A O 13
ATOM 18213 N N . GLU A 1 61 ? 74.490 -2.049 4.555 1.00 0.00 61 GLU A N 13
ATOM 18214 C CA . GLU A 1 61 ? 74.512 -3.212 5.437 1.00 0.00 61 GLU A CA 13
ATOM 18215 C C . GLU A 1 61 ? 73.411 -3.112 6.486 1.00 0.00 61 GLU A C 13
ATOM 18216 O O . GLU A 1 61 ? 72.619 -4.042 6.649 1.00 0.00 61 GLU A O 13
ATOM 18228 N N . SER A 1 62 ? 73.330 -1.962 7.143 1.00 0.00 62 SER A N 13
ATOM 18229 C CA . SER A 1 62 ? 72.338 -1.737 8.181 1.00 0.00 62 SER A CA 13
ATOM 18230 C C . SER A 1 62 ? 70.926 -1.787 7.574 1.00 0.00 62 SER A C 13
ATOM 18231 O O . SER A 1 62 ? 69.992 -2.313 8.181 1.00 0.00 62 SER A O 13
ATOM 18239 N N . VAL A 1 63 ? 70.806 -1.291 6.348 1.00 0.00 63 VAL A N 13
ATOM 18240 C CA . VAL A 1 63 ? 69.552 -1.321 5.592 1.00 0.00 63 VAL A CA 13
ATOM 18241 C C . VAL A 1 63 ? 69.121 -2.784 5.354 1.00 0.00 63 VAL A C 13
ATOM 18242 O O . VAL A 1 63 ? 67.946 -3.132 5.440 1.00 0.00 63 VAL A O 13
ATOM 18255 N N . ARG A 1 64 ? 70.103 -3.636 5.106 1.00 0.00 64 ARG A N 13
ATOM 18256 C CA . ARG A 1 64 ? 69.863 -5.052 4.846 1.00 0.00 64 ARG A CA 13
ATOM 18257 C C . ARG A 1 64 ? 69.588 -5.815 6.146 1.00 0.00 64 ARG A C 13
ATOM 18258 O O . ARG A 1 64 ? 69.099 -6.935 6.119 1.00 0.00 64 ARG A O 13
ATOM 18279 N N . ASN A 1 65 ? 69.906 -5.197 7.278 1.00 0.00 65 ASN A N 13
ATOM 18280 C CA . ASN A 1 65 ? 69.683 -5.812 8.600 1.00 0.00 65 ASN A CA 13
ATOM 18281 C C . ASN A 1 65 ? 68.219 -5.804 8.981 1.00 0.00 65 ASN A C 13
ATOM 18282 O O . ASN A 1 65 ? 67.811 -6.532 9.893 1.00 0.00 65 ASN A O 13
ATOM 18293 N N . VAL A 1 66 ? 67.433 -4.988 8.297 1.00 0.00 66 VAL A N 13
ATOM 18294 C CA . VAL A 1 66 ? 66.021 -4.868 8.600 1.00 0.00 66 VAL A CA 13
ATOM 18295 C C . VAL A 1 66 ? 65.269 -6.103 8.216 1.00 0.00 66 VAL A C 13
ATOM 18296 O O . VAL A 1 66 ? 65.248 -6.519 7.042 1.00 0.00 66 VAL A O 13
ATOM 18309 N N . GLU A 1 67 ? 64.661 -6.695 9.198 1.00 0.00 67 GLU A N 13
ATOM 18310 C CA . GLU A 1 67 ? 63.854 -7.794 8.989 1.00 0.00 67 GLU A CA 13
ATOM 18311 C C . GLU A 1 67 ? 62.562 -7.379 8.382 1.00 0.00 67 GLU A C 13
ATOM 18312 O O . GLU A 1 67 ? 61.762 -6.640 8.965 1.00 0.00 67 GLU A O 13
ATOM 18324 N N . GLY A 1 68 ? 62.412 -7.800 7.201 1.00 0.00 68 GLY A N 13
ATOM 18325 C CA . GLY A 1 68 ? 61.295 -7.477 6.407 1.00 0.00 68 GLY A CA 13
ATOM 18326 C C . GLY A 1 68 ? 61.745 -7.290 4.992 1.00 0.00 68 GLY A C 13
ATOM 18327 O O . GLY A 1 68 ? 60.940 -7.334 4.055 1.00 0.00 68 GLY A O 13
ATOM 18331 N N . VAL A 1 69 ? 63.049 -7.101 4.835 1.00 0.00 69 VAL A N 13
ATOM 18332 C CA . VAL A 1 69 ? 63.637 -6.917 3.529 1.00 0.00 69 VAL A CA 13
ATOM 18333 C C . VAL A 1 69 ? 63.856 -8.273 2.870 1.00 0.00 69 VAL A C 13
ATOM 18334 O O . VAL A 1 69 ? 64.345 -9.216 3.500 1.00 0.00 69 VAL A O 13
ATOM 18347 N N . LEU A 1 70 ? 63.487 -8.367 1.623 1.00 0.00 70 LEU A N 13
ATOM 18348 C CA . LEU A 1 70 ? 63.591 -9.584 0.869 1.00 0.00 70 LEU A CA 13
ATOM 18349 C C . LEU A 1 70 ? 64.867 -9.548 0.089 1.00 0.00 70 LEU A C 13
ATOM 18350 O O . LEU A 1 70 ? 65.613 -10.522 0.054 1.00 0.00 70 LEU A O 13
ATOM 18366 N N . ALA A 1 71 ? 65.127 -8.407 -0.521 1.00 0.00 71 ALA A N 13
ATOM 18367 C CA . ALA A 1 71 ? 66.300 -8.218 -1.330 1.00 0.00 71 ALA A CA 13
ATOM 18368 C C . ALA A 1 71 ? 66.533 -6.756 -1.564 1.00 0.00 71 ALA A C 13
ATOM 18369 O O . ALA A 1 71 ? 65.597 -6.008 -1.798 1.00 0.00 71 ALA A O 13
ATOM 18376 N N . VAL A 1 72 ? 67.746 -6.348 -1.447 1.00 0.00 72 VAL A N 13
ATOM 18377 C CA . VAL A 1 72 ? 68.131 -5.001 -1.781 1.00 0.00 72 VAL A CA 13
ATOM 18378 C C . VAL A 1 72 ? 68.957 -5.046 -3.059 1.00 0.00 72 VAL A C 13
ATOM 18379 O O . VAL A 1 72 ? 70.074 -5.559 -3.063 1.00 0.00 72 VAL A O 13
ATOM 18392 N N . SER A 1 73 ? 68.401 -4.569 -4.127 1.00 0.00 73 SER A N 13
ATOM 18393 C CA . SER A 1 73 ? 69.114 -4.498 -5.367 1.00 0.00 73 SER A CA 13
ATOM 18394 C C . SER A 1 73 ? 69.771 -3.137 -5.464 1.00 0.00 73 SER A C 13
ATOM 18395 O O . SER A 1 73 ? 69.083 -2.100 -5.518 1.00 0.00 73 SER A O 13
ATOM 18403 N N . LEU A 1 74 ? 71.082 -3.129 -5.429 1.00 0.00 74 LEU A N 13
ATOM 18404 C CA . LEU A 1 74 ? 71.824 -1.905 -5.463 1.00 0.00 74 LEU A CA 13
ATOM 18405 C C . LEU A 1 74 ? 71.841 -1.391 -6.898 1.00 0.00 74 LEU A C 13
ATOM 18406 O O . LEU A 1 74 ? 72.475 -1.982 -7.787 1.00 0.00 74 LEU A O 13
ATOM 18422 N N . VAL A 1 75 ? 71.121 -0.333 -7.125 1.00 0.00 75 VAL A N 13
ATOM 18423 C CA . VAL A 1 75 ? 71.031 0.267 -8.415 1.00 0.00 75 VAL A CA 13
ATOM 18424 C C . VAL A 1 75 ? 72.010 1.418 -8.520 1.00 0.00 75 VAL A C 13
ATOM 18425 O O . VAL A 1 75 ? 71.734 2.574 -8.146 1.00 0.00 75 VAL A O 13
ATOM 18438 N N . TYR A 1 76 ? 73.175 1.047 -8.900 1.00 0.00 76 TYR A N 13
ATOM 18439 C CA . TYR A 1 76 ? 74.254 1.941 -9.200 1.00 0.00 76 TYR A CA 13
ATOM 18440 C C . TYR A 1 76 ? 74.757 1.466 -10.535 1.00 0.00 76 TYR A C 13
ATOM 18441 O O . TYR A 1 76 ? 74.916 2.251 -11.477 1.00 0.00 76 TYR A O 13
ATOM 18459 N N . HIS A 1 77 ? 74.936 0.136 -10.608 1.00 0.00 77 HIS A N 13
ATOM 18460 C CA . HIS A 1 77 ? 75.263 -0.579 -11.834 1.00 0.00 77 HIS A CA 13
ATOM 18461 C C . HIS A 1 77 ? 76.627 -0.189 -12.346 1.00 0.00 77 HIS A C 13
ATOM 18462 O O . HIS A 1 77 ? 77.432 0.428 -11.633 1.00 0.00 77 HIS A O 13
ATOM 18476 N N . GLN A 1 78 ? 76.908 -0.588 -13.542 1.00 0.00 78 GLN A N 13
ATOM 18477 C CA . GLN A 1 78 ? 78.131 -0.254 -14.171 1.00 0.00 78 GLN A CA 13
ATOM 18478 C C . GLN A 1 78 ? 77.907 0.925 -15.094 1.00 0.00 78 GLN A C 13
ATOM 18479 O O . GLN A 1 78 ? 76.767 1.242 -15.421 1.00 0.00 78 GLN A O 13
ATOM 18493 N N . GLN A 1 79 ? 78.979 1.559 -15.508 1.00 0.00 79 GLN A N 13
ATOM 18494 C CA . GLN A 1 79 ? 78.937 2.794 -16.314 1.00 0.00 79 GLN A CA 13
ATOM 18495 C C . GLN A 1 79 ? 78.382 2.599 -17.737 1.00 0.00 79 GLN A C 13
ATOM 18496 O O . GLN A 1 79 ? 78.273 3.555 -18.498 1.00 0.00 79 GLN A O 13
ATOM 18510 N N . GLU A 1 80 ? 78.018 1.396 -18.065 1.00 0.00 80 GLU A N 13
ATOM 18511 C CA . GLU A 1 80 ? 77.530 1.067 -19.369 1.00 0.00 80 GLU A CA 13
ATOM 18512 C C . GLU A 1 80 ? 76.019 0.934 -19.318 1.00 0.00 80 GLU A C 13
ATOM 18513 O O . GLU A 1 80 ? 75.487 0.220 -18.465 1.00 0.00 80 GLU A O 13
ATOM 18525 N N . GLU A 1 81 ? 75.346 1.653 -20.200 1.00 0.00 81 GLU A N 13
ATOM 18526 C CA . GLU A 1 81 ? 73.892 1.650 -20.303 1.00 0.00 81 GLU A CA 13
ATOM 18527 C C . GLU A 1 81 ? 73.380 0.227 -20.521 1.00 0.00 81 GLU A C 13
ATOM 18528 O O . GLU A 1 81 ? 72.671 -0.343 -19.676 1.00 0.00 81 GLU A O 13
ATOM 18540 N N . GLN A 1 82 ? 73.807 -0.362 -21.612 1.00 0.00 82 GLN A N 13
ATOM 18541 C CA . GLN A 1 82 ? 73.460 -1.739 -21.961 1.00 0.00 82 GLN A CA 13
ATOM 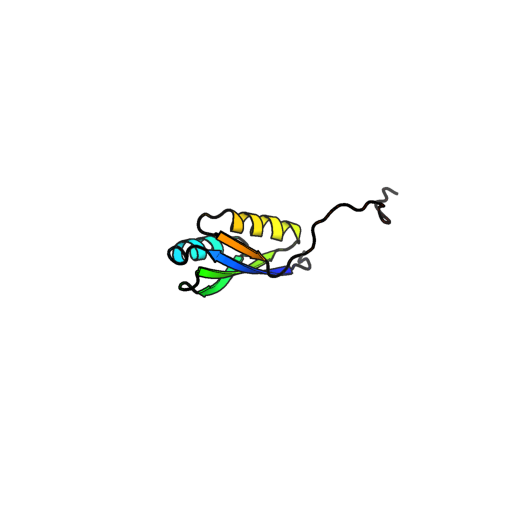18542 C C . GLN A 1 82 ? 74.491 -2.667 -21.311 1.00 0.00 82 GLN A C 13
ATOM 18543 O O . GLN A 1 82 ? 75.036 -3.569 -21.956 1.00 0.00 82 GLN A O 13
ATOM 18557 N N . GLY A 1 83 ? 74.737 -2.438 -20.034 1.00 0.00 83 GLY A N 13
ATOM 18558 C CA . GLY A 1 83 ? 75.720 -3.186 -19.286 1.00 0.00 83 GLY A CA 13
ATOM 18559 C C . GLY A 1 83 ? 75.228 -4.547 -18.869 1.00 0.00 83 GLY A C 13
ATOM 18560 O O . GLY A 1 83 ? 75.114 -4.845 -17.678 1.00 0.00 83 GLY A O 13
ATOM 18564 N N . GLU A 1 84 ? 74.923 -5.351 -19.843 1.00 0.00 84 GLU A N 13
ATOM 18565 C CA . GLU A 1 84 ? 74.486 -6.701 -19.662 1.00 0.00 84 GLU A CA 13
ATOM 18566 C C . GLU A 1 84 ? 74.748 -7.453 -20.944 1.00 0.00 84 GLU A C 13
ATOM 18567 O O . GLU A 1 84 ? 74.643 -6.867 -22.036 1.00 0.00 84 GLU A O 13
ATOM 18579 N N . GLU A 1 85 ? 75.127 -8.714 -20.827 1.00 0.00 85 GLU A N 13
ATOM 18580 C CA . GLU A 1 85 ? 75.368 -9.547 -21.986 1.00 0.00 85 GLU A CA 13
ATOM 18581 C C . GLU A 1 85 ? 74.085 -9.682 -22.761 1.00 0.00 85 GLU A C 13
ATOM 18582 O O . GLU A 1 85 ? 73.113 -10.278 -22.286 1.00 0.00 85 GLU A O 13
ATOM 18594 N N . THR A 1 86 ? 74.054 -9.090 -23.906 1.00 0.00 86 THR A N 13
ATOM 18595 C CA . THR A 1 86 ? 72.880 -9.083 -24.692 1.00 0.00 86 THR A CA 13
ATOM 18596 C C . THR A 1 86 ? 73.143 -9.749 -26.041 1.00 0.00 86 THR A C 13
ATOM 18597 O O . THR A 1 86 ? 73.955 -9.273 -26.834 1.00 0.00 86 THR A O 13
ATOM 18608 N N . PRO A 1 87 ? 72.495 -10.879 -26.288 1.00 0.00 87 PRO A N 13
ATOM 18609 C CA . PRO A 1 87 ? 72.651 -11.617 -27.528 1.00 0.00 87 PRO A CA 13
ATOM 18610 C C . PRO A 1 87 ? 71.720 -11.073 -28.637 1.00 0.00 87 PRO A C 13
ATOM 18611 O O . PRO A 1 87 ? 71.192 -9.954 -28.536 1.00 0.00 87 PRO A O 13
ATOM 18622 N N . ARG A 1 88 ? 71.473 -11.895 -29.653 1.00 0.00 88 ARG A N 13
ATOM 18623 C CA . ARG A 1 88 ? 70.645 -11.517 -30.813 1.00 0.00 88 ARG A CA 13
ATOM 18624 C C . ARG A 1 88 ? 69.182 -11.242 -30.420 1.00 0.00 88 ARG A C 13
ATOM 18625 O O . ARG A 1 88 ? 68.413 -10.672 -31.188 1.00 0.00 88 ARG A O 13
ATOM 18646 N N . SER A 1 89 ? 68.825 -11.596 -29.205 1.00 0.00 89 SER A N 13
ATOM 18647 C CA . SER A 1 89 ? 67.483 -11.402 -28.709 1.00 0.00 89 SER A CA 13
ATOM 18648 C C . SER A 1 89 ? 67.266 -9.940 -28.220 1.00 0.00 89 SER A C 13
ATOM 18649 O O . SER A 1 89 ? 66.332 -9.664 -27.471 1.00 0.00 89 SER A O 13
ATOM 18657 N N . HIS A 1 90 ? 68.129 -9.014 -28.665 1.00 0.00 90 HIS A N 13
ATOM 18658 C CA . HIS A 1 90 ? 67.949 -7.588 -28.368 1.00 0.00 90 HIS A CA 13
ATOM 18659 C C . HIS A 1 90 ? 66.887 -7.031 -29.324 1.00 0.00 90 HIS A C 13
ATOM 18660 O O . HIS A 1 90 ? 66.341 -5.945 -29.121 1.00 0.00 90 HIS A O 13
ATOM 18674 N N . HIS A 1 91 ? 66.600 -7.830 -30.360 1.00 0.00 91 HIS A N 13
ATOM 18675 C CA . HIS A 1 91 ? 65.615 -7.523 -31.394 1.00 0.00 91 HIS A CA 13
ATOM 18676 C C . HIS A 1 91 ? 66.066 -6.330 -32.213 1.00 0.00 91 HIS A C 13
ATOM 18677 O O . HIS A 1 91 ? 65.633 -5.182 -32.001 1.00 0.00 91 HIS A O 13
ATOM 18691 N N . HIS A 1 92 ? 66.962 -6.601 -33.131 1.00 0.00 92 HIS A N 13
ATOM 18692 C CA . HIS A 1 92 ? 67.575 -5.569 -33.941 1.00 0.00 92 HIS A CA 13
ATOM 18693 C C . HIS A 1 92 ? 66.658 -5.197 -35.085 1.00 0.00 92 HIS A C 13
ATOM 18694 O O . HIS A 1 92 ? 66.755 -5.742 -36.194 1.00 0.00 92 HIS A O 13
ATOM 18708 N N . HIS A 1 93 ? 65.725 -4.335 -34.740 1.00 0.00 93 HIS A N 13
ATOM 18709 C CA . HIS A 1 93 ? 64.652 -3.810 -35.581 1.00 0.00 93 HIS A CA 13
ATOM 18710 C C . HIS A 1 93 ? 63.697 -3.126 -34.638 1.00 0.00 93 HIS A C 13
ATOM 18711 O O . HIS A 1 93 ? 63.173 -2.056 -34.915 1.00 0.00 93 HIS A O 13
ATOM 18725 N N . HIS A 1 94 ? 63.505 -3.767 -33.497 1.00 0.00 94 HIS A N 13
ATOM 18726 C CA . HIS A 1 94 ? 62.647 -3.258 -32.451 1.00 0.00 94 HIS A CA 13
ATOM 18727 C C . HIS A 1 94 ? 63.347 -2.074 -31.811 1.00 0.00 94 HIS A C 13
ATOM 18728 O O . HIS A 1 94 ? 62.743 -1.019 -31.586 1.00 0.00 94 HIS A O 13
ATOM 18742 N N . HIS A 1 95 ? 64.618 -2.254 -31.533 1.00 0.00 95 HIS A N 13
ATOM 18743 C CA . HIS A 1 95 ? 65.443 -1.198 -31.033 1.00 0.00 95 HIS A CA 13
ATOM 18744 C C . HIS A 1 95 ? 66.339 -0.739 -32.168 1.00 0.00 95 HIS A C 13
ATOM 18745 O O . HIS A 1 95 ? 66.040 0.288 -32.794 1.00 0.00 95 HIS A O 13
ATOM 18760 N N . MET A 1 1 ? 89.213 14.741 2.440 1.00 0.00 1 MET A N 14
ATOM 18761 C CA . MET A 1 1 ? 89.707 15.500 1.278 1.00 0.00 1 MET A CA 14
ATOM 18762 C C . MET A 1 1 ? 88.926 15.168 0.011 1.00 0.00 1 MET A C 14
ATOM 18763 O O . MET A 1 1 ? 88.814 16.002 -0.887 1.00 0.00 1 MET A O 14
ATOM 18779 N N . HIS A 1 2 ? 88.377 13.976 -0.068 1.00 0.00 2 HIS A N 14
ATOM 18780 C CA . HIS A 1 2 ? 87.644 13.566 -1.249 1.00 0.00 2 HIS A CA 14
ATOM 18781 C C . HIS A 1 2 ? 86.204 14.027 -1.159 1.00 0.00 2 HIS A C 14
ATOM 18782 O O . HIS A 1 2 ? 85.394 13.426 -0.455 1.00 0.00 2 HIS A O 14
ATOM 18796 N N . THR A 1 3 ? 85.903 15.095 -1.861 1.00 0.00 3 THR A N 14
ATOM 18797 C CA . THR A 1 3 ? 84.606 15.719 -1.812 1.00 0.00 3 THR A CA 14
ATOM 18798 C C . THR A 1 3 ? 83.633 15.154 -2.849 1.00 0.00 3 THR A C 14
ATOM 18799 O O . THR A 1 3 ? 82.431 15.374 -2.762 1.00 0.00 3 THR A O 14
ATOM 18810 N N . ASN A 1 4 ? 84.139 14.441 -3.827 1.00 0.00 4 ASN A N 14
ATOM 18811 C CA . ASN A 1 4 ? 83.264 13.879 -4.861 1.00 0.00 4 ASN A CA 14
ATOM 18812 C C . ASN A 1 4 ? 82.584 12.637 -4.355 1.00 0.00 4 ASN A C 14
ATOM 18813 O O . ASN A 1 4 ? 83.195 11.571 -4.222 1.00 0.00 4 ASN A O 14
ATOM 18824 N N . TRP A 1 5 ? 81.354 12.793 -4.026 1.00 0.00 5 TRP A N 14
ATOM 18825 C CA . TRP A 1 5 ? 80.541 11.722 -3.531 1.00 0.00 5 TRP A CA 14
ATOM 18826 C C . TRP A 1 5 ? 79.791 11.023 -4.670 1.00 0.00 5 TRP A C 14
ATOM 18827 O O . TRP A 1 5 ? 79.892 11.427 -5.849 1.00 0.00 5 TRP A O 14
ATOM 18848 N N . GLN A 1 6 ? 79.064 9.997 -4.333 1.00 0.00 6 GLN A N 14
ATOM 18849 C CA . GLN A 1 6 ? 78.358 9.194 -5.310 1.00 0.00 6 GLN A CA 14
ATOM 18850 C C . GLN A 1 6 ? 76.926 8.934 -4.871 1.00 0.00 6 GLN A C 14
ATOM 18851 O O . GLN A 1 6 ? 76.614 9.070 -3.677 1.00 0.00 6 GLN A O 14
ATOM 18865 N N . VAL A 1 7 ? 76.062 8.597 -5.816 1.00 0.00 7 VAL A N 14
ATOM 18866 C CA . VAL A 1 7 ? 74.655 8.363 -5.522 1.00 0.00 7 VAL A CA 14
ATOM 18867 C C . VAL A 1 7 ? 74.262 6.944 -5.959 1.00 0.00 7 VAL A C 14
ATOM 18868 O O . VAL A 1 7 ? 74.836 6.409 -6.912 1.00 0.00 7 VAL A O 14
ATOM 18881 N N . CYS A 1 8 ? 73.320 6.336 -5.269 1.00 0.00 8 CYS A N 14
ATOM 18882 C CA . CYS A 1 8 ? 72.837 5.021 -5.643 1.00 0.00 8 CYS A CA 14
ATOM 18883 C C . CYS A 1 8 ? 71.345 4.919 -5.360 1.00 0.00 8 CYS A C 14
ATOM 18884 O O . CYS A 1 8 ? 70.807 5.668 -4.520 1.00 0.00 8 CYS A O 14
ATOM 18892 N N . SER A 1 9 ? 70.686 4.033 -6.054 1.00 0.00 9 SER A N 14
ATOM 18893 C CA . SER A 1 9 ? 69.302 3.759 -5.815 1.00 0.00 9 SER A CA 14
ATOM 18894 C C . SER A 1 9 ? 69.184 2.325 -5.358 1.00 0.00 9 SER A C 14
ATOM 18895 O O . SER A 1 9 ? 69.918 1.452 -5.820 1.00 0.00 9 SER A O 14
ATOM 18903 N N . LEU A 1 10 ? 68.350 2.098 -4.416 1.00 0.00 10 LEU A N 14
ATOM 18904 C CA . LEU A 1 10 ? 68.110 0.793 -3.920 1.00 0.00 10 LEU A CA 14
ATOM 18905 C C . LEU A 1 10 ? 66.692 0.432 -4.207 1.00 0.00 10 LEU A C 14
ATOM 18906 O O . LEU A 1 10 ? 65.772 1.165 -3.823 1.00 0.00 10 LEU A O 14
ATOM 18922 N N . VAL A 1 11 ? 66.511 -0.633 -4.916 1.00 0.00 11 VAL A N 14
ATOM 18923 C CA . VAL A 1 11 ? 65.201 -1.145 -5.177 1.00 0.00 11 VAL A CA 14
ATOM 18924 C C . VAL A 1 11 ? 64.993 -2.271 -4.213 1.00 0.00 11 VAL A C 14
ATOM 18925 O O . VAL A 1 11 ? 65.574 -3.357 -4.359 1.00 0.00 11 VAL A O 14
ATOM 18938 N N . VAL A 1 12 ? 64.260 -2.000 -3.198 1.00 0.00 12 VAL A N 14
ATOM 18939 C CA . VAL A 1 12 ? 64.055 -2.944 -2.159 1.00 0.00 12 VAL A CA 14
ATOM 18940 C C . VAL A 1 12 ? 62.724 -3.645 -2.325 1.00 0.00 12 VAL A C 14
ATOM 18941 O O . VAL A 1 12 ? 61.669 -3.000 -2.318 1.00 0.00 12 VAL A O 14
ATOM 18954 N N . GLN A 1 13 ? 62.785 -4.939 -2.535 1.00 0.00 13 GLN A N 14
ATOM 18955 C CA . GLN A 1 13 ? 61.611 -5.765 -2.488 1.00 0.00 13 GLN A CA 14
ATOM 18956 C C . GLN A 1 13 ? 61.453 -6.136 -1.039 1.00 0.00 13 GLN A C 14
ATOM 18957 O O . GLN A 1 13 ? 62.348 -6.771 -0.462 1.00 0.00 13 GLN A O 14
ATOM 18971 N N . ALA A 1 14 ? 60.397 -5.720 -0.441 1.00 0.00 14 ALA A N 14
ATOM 18972 C CA . ALA A 1 14 ? 60.186 -5.948 0.958 1.00 0.00 14 ALA A CA 14
ATOM 18973 C C . ALA A 1 14 ? 58.809 -6.516 1.201 1.00 0.00 14 ALA A C 14
ATOM 18974 O O . ALA A 1 14 ? 58.020 -6.653 0.257 1.00 0.00 14 ALA A O 14
ATOM 18981 N N . LYS A 1 15 ? 58.548 -6.907 2.448 1.00 0.00 15 LYS A N 14
ATOM 18982 C CA . LYS A 1 15 ? 57.226 -7.369 2.857 1.00 0.00 15 LYS A CA 14
ATOM 18983 C C . LYS A 1 15 ? 56.219 -6.261 2.612 1.00 0.00 15 LYS A C 14
ATOM 18984 O O . LYS A 1 15 ? 56.259 -5.217 3.273 1.00 0.00 15 LYS A O 14
ATOM 19003 N N . SER A 1 16 ? 55.334 -6.503 1.689 1.00 0.00 16 SER A N 14
ATOM 19004 C CA . SER A 1 16 ? 54.372 -5.541 1.208 1.00 0.00 16 SER A CA 14
ATOM 19005 C C . SER A 1 16 ? 53.459 -5.001 2.322 1.00 0.00 16 SER A C 14
ATOM 19006 O O . SER A 1 16 ? 53.055 -3.844 2.303 1.00 0.00 16 SER A O 14
ATOM 19014 N N . GLU A 1 17 ? 53.160 -5.829 3.290 1.00 0.00 17 GLU A N 14
ATOM 19015 C CA . GLU A 1 17 ? 52.296 -5.443 4.393 1.00 0.00 17 GLU A CA 14
ATOM 19016 C C . GLU A 1 17 ? 53.094 -4.775 5.519 1.00 0.00 17 GLU A C 14
ATOM 19017 O O . GLU A 1 17 ? 52.532 -4.370 6.535 1.00 0.00 17 GLU A O 14
ATOM 19029 N N . ARG A 1 18 ? 54.387 -4.669 5.342 1.00 0.00 18 ARG A N 14
ATOM 19030 C CA . ARG A 1 18 ? 55.245 -4.151 6.378 1.00 0.00 18 ARG A CA 14
ATOM 19031 C C . ARG A 1 18 ? 56.035 -2.953 5.844 1.00 0.00 18 ARG A C 14
ATOM 19032 O O . ARG A 1 18 ? 56.965 -2.455 6.479 1.00 0.00 18 ARG A O 14
ATOM 19053 N N . ILE A 1 19 ? 55.589 -2.452 4.709 1.00 0.00 19 ILE A N 14
ATOM 19054 C CA . ILE A 1 19 ? 56.249 -1.356 3.997 1.00 0.00 19 ILE A CA 14
ATOM 19055 C C . ILE A 1 19 ? 56.476 -0.109 4.859 1.00 0.00 19 ILE A C 14
ATOM 19056 O O . ILE A 1 19 ? 57.576 0.419 4.886 1.00 0.00 19 ILE A O 14
ATOM 19072 N N . SER A 1 20 ? 55.482 0.314 5.602 1.00 0.00 20 SER A N 14
ATOM 19073 C CA . SER A 1 20 ? 55.617 1.522 6.395 1.00 0.00 20 SER A CA 14
ATOM 19074 C C . SER A 1 20 ? 56.588 1.326 7.591 1.00 0.00 20 SER A C 14
ATOM 19075 O O . SER A 1 20 ? 57.331 2.253 7.973 1.00 0.00 20 SER A O 14
ATOM 19083 N N . ASP A 1 21 ? 56.630 0.107 8.127 1.00 0.00 21 ASP A N 14
ATOM 19084 C CA . ASP A 1 21 ? 57.554 -0.242 9.226 1.00 0.00 21 ASP A CA 14
ATOM 19085 C C . ASP A 1 21 ? 58.989 -0.173 8.729 1.00 0.00 21 ASP A C 14
ATOM 19086 O O . ASP A 1 21 ? 59.869 0.415 9.362 1.00 0.00 21 ASP A O 14
ATOM 19095 N N . ILE A 1 22 ? 59.199 -0.734 7.571 1.00 0.00 22 ILE A N 14
ATOM 19096 C CA . ILE A 1 22 ? 60.502 -0.753 6.922 1.00 0.00 22 ILE A CA 14
ATOM 19097 C C . ILE A 1 22 ? 60.878 0.650 6.430 1.00 0.00 22 ILE A C 14
ATOM 19098 O O . ILE A 1 22 ? 62.018 1.056 6.534 1.00 0.00 22 ILE A O 14
ATOM 19114 N N . SER A 1 23 ? 59.902 1.389 5.938 1.00 0.00 23 SER A N 14
ATOM 19115 C CA . SER A 1 23 ? 60.110 2.746 5.455 1.00 0.00 23 SER A CA 14
ATOM 19116 C C . SER A 1 23 ? 60.640 3.655 6.568 1.00 0.00 23 SER A C 14
ATOM 19117 O O . SER A 1 23 ? 61.518 4.485 6.333 1.00 0.00 23 SER A O 14
ATOM 19125 N N . THR A 1 24 ? 60.172 3.431 7.784 1.00 0.00 24 THR A N 14
ATOM 19126 C CA . THR A 1 24 ? 60.554 4.255 8.911 1.00 0.00 24 THR A CA 14
ATOM 19127 C C . THR A 1 24 ? 61.992 3.936 9.261 1.00 0.00 24 THR A C 14
ATOM 19128 O O . THR A 1 24 ? 62.794 4.806 9.568 1.00 0.00 24 THR A O 14
ATOM 19139 N N . GLN A 1 25 ? 62.304 2.684 9.099 1.00 0.00 25 GLN A N 14
ATOM 19140 C CA . GLN A 1 25 ? 63.586 2.152 9.331 1.00 0.00 25 GLN A CA 14
ATOM 19141 C C . GLN A 1 25 ? 64.612 2.649 8.305 1.00 0.00 25 GLN A C 14
ATOM 19142 O O . GLN A 1 25 ? 65.693 3.110 8.681 1.00 0.00 25 GLN A O 14
ATOM 19156 N N . LEU A 1 26 ? 64.255 2.593 7.024 1.00 0.00 26 LEU A N 14
ATOM 19157 C CA . LEU A 1 26 ? 65.127 2.999 5.950 1.00 0.00 26 LEU A CA 14
ATOM 19158 C C . LEU A 1 26 ? 65.397 4.495 5.982 1.00 0.00 26 LEU A C 14
ATOM 19159 O O . LEU A 1 26 ? 66.498 4.946 5.661 1.00 0.00 26 LEU A O 14
ATOM 19175 N N . ASN A 1 27 ? 64.404 5.247 6.395 1.00 0.00 27 ASN A N 14
ATOM 19176 C CA . ASN A 1 27 ? 64.503 6.705 6.483 1.00 0.00 27 ASN A CA 14
ATOM 19177 C C . ASN A 1 27 ? 65.272 7.156 7.705 1.00 0.00 27 ASN A C 14
ATOM 19178 O O . ASN A 1 27 ? 65.518 8.344 7.878 1.00 0.00 27 ASN A O 14
ATOM 19189 N N . ALA A 1 28 ? 65.649 6.231 8.555 1.00 0.00 28 ALA A N 14
ATOM 19190 C CA . ALA A 1 28 ? 66.339 6.585 9.779 1.00 0.00 28 ALA A CA 14
ATOM 19191 C C . ALA A 1 28 ? 67.847 6.372 9.681 1.00 0.00 28 ALA A C 14
ATOM 19192 O O . ALA A 1 28 ? 68.572 6.584 10.654 1.00 0.00 28 ALA A O 14
ATOM 19199 N N . PHE A 1 29 ? 68.329 5.958 8.526 1.00 0.00 29 PHE A N 14
ATOM 19200 C CA . PHE A 1 29 ? 69.718 5.790 8.339 1.00 0.00 29 PHE A CA 14
ATOM 19201 C C . PHE A 1 29 ? 70.324 7.111 7.835 1.00 0.00 29 PHE A C 14
ATOM 19202 O O . PHE A 1 29 ? 69.648 7.874 7.133 1.00 0.00 29 PHE A O 14
ATOM 19219 N N . PRO A 1 30 ? 71.590 7.403 8.169 1.00 0.00 30 PRO A N 14
ATOM 19220 C CA . PRO A 1 30 ? 72.211 8.675 7.828 1.00 0.00 30 PRO A CA 14
ATOM 19221 C C . PRO A 1 30 ? 72.658 8.771 6.365 1.00 0.00 30 PRO A C 14
ATOM 19222 O O . PRO A 1 30 ? 73.718 8.254 5.980 1.00 0.00 30 PRO A O 14
ATOM 19233 N N . GLY A 1 31 ? 71.839 9.409 5.553 1.00 0.00 31 GLY A N 14
ATOM 19234 C CA . GLY A 1 31 ? 72.153 9.565 4.151 1.00 0.00 31 GLY A CA 14
ATOM 19235 C C . GLY A 1 31 ? 71.334 8.624 3.312 1.00 0.00 31 GLY A C 14
ATOM 19236 O O . GLY A 1 31 ? 71.499 8.540 2.101 1.00 0.00 31 GLY A O 14
ATOM 19240 N N . CYS A 1 32 ? 70.455 7.925 3.967 1.00 0.00 32 CYS A N 14
ATOM 19241 C CA . CYS A 1 32 ? 69.589 6.981 3.355 1.00 0.00 32 CYS A CA 14
ATOM 19242 C C . CYS A 1 32 ? 68.169 7.466 3.530 1.00 0.00 32 CYS A C 14
ATOM 19243 O O . CYS A 1 32 ? 67.757 7.782 4.649 1.00 0.00 32 CYS A O 14
ATOM 19251 N N . GLU A 1 33 ? 67.440 7.577 2.448 1.00 0.00 33 GLU A N 14
ATOM 19252 C CA . GLU A 1 33 ? 66.084 8.046 2.529 1.00 0.00 33 GLU A CA 14
ATOM 19253 C C . GLU A 1 33 ? 65.274 7.542 1.337 1.00 0.00 33 GLU A C 14
ATOM 19254 O O . GLU A 1 33 ? 65.751 7.548 0.186 1.00 0.00 33 GLU A O 14
ATOM 19266 N N . VAL A 1 34 ? 64.069 7.111 1.622 1.00 0.00 34 VAL A N 14
ATOM 19267 C CA . VAL A 1 34 ? 63.146 6.571 0.638 1.00 0.00 34 VAL A CA 14
ATOM 19268 C C . VAL A 1 34 ? 62.627 7.704 -0.259 1.00 0.00 34 VAL A C 14
ATOM 19269 O O . VAL A 1 34 ? 62.494 8.852 0.191 1.00 0.00 34 VAL A O 14
ATOM 19282 N N . ALA A 1 35 ? 62.398 7.400 -1.509 1.00 0.00 35 ALA A N 14
ATOM 19283 C CA . ALA A 1 35 ? 61.858 8.355 -2.444 1.00 0.00 35 ALA A CA 14
ATOM 19284 C C . ALA A 1 35 ? 60.536 7.831 -2.999 1.00 0.00 35 ALA A C 14
ATOM 19285 O O . ALA A 1 35 ? 59.469 8.338 -2.682 1.00 0.00 35 ALA A O 14
ATOM 19292 N N . VAL A 1 36 ? 60.618 6.773 -3.778 1.00 0.00 36 VAL A N 14
ATOM 19293 C CA . VAL A 1 36 ? 59.444 6.175 -4.380 1.00 0.00 36 VAL A CA 14
ATOM 19294 C C . VAL A 1 36 ? 59.025 4.983 -3.532 1.00 0.00 36 VAL A C 14
ATOM 19295 O O . VAL A 1 36 ? 59.880 4.287 -2.962 1.00 0.00 36 VAL A O 14
ATOM 19308 N N . SER A 1 37 ? 57.748 4.771 -3.396 1.00 0.00 37 SER A N 14
ATOM 19309 C CA . SER A 1 37 ? 57.240 3.665 -2.635 1.00 0.00 37 SER A CA 14
ATOM 19310 C C . SER A 1 37 ? 56.049 3.054 -3.351 1.00 0.00 37 SER A C 14
ATOM 19311 O O . SER A 1 37 ? 55.262 3.774 -3.976 1.00 0.00 37 SER A O 14
ATOM 19319 N N . ASP A 1 38 ? 55.964 1.741 -3.324 1.00 0.00 38 ASP A N 14
ATOM 19320 C CA . ASP A 1 38 ? 54.833 1.029 -3.883 1.00 0.00 38 ASP A CA 14
ATOM 19321 C C . ASP A 1 38 ? 54.459 -0.098 -2.981 1.00 0.00 38 ASP A C 14
ATOM 19322 O O . ASP A 1 38 ? 55.019 -1.192 -3.087 1.00 0.00 38 ASP A O 14
ATOM 19331 N N . ALA A 1 39 ? 53.557 0.171 -2.068 1.00 0.00 39 ALA A N 14
ATOM 19332 C CA . ALA A 1 39 ? 53.014 -0.848 -1.170 1.00 0.00 39 ALA A CA 14
ATOM 19333 C C . ALA A 1 39 ? 52.438 -2.085 -1.932 1.00 0.00 39 ALA A C 14
ATOM 19334 O O . ALA A 1 39 ? 52.677 -3.215 -1.505 1.00 0.00 39 ALA A O 14
ATOM 19341 N N . PRO A 1 40 ? 51.681 -1.906 -3.077 1.00 0.00 40 PRO A N 14
ATOM 19342 C CA . PRO A 1 40 ? 51.147 -3.032 -3.883 1.00 0.00 40 PRO A CA 14
ATOM 19343 C C . PRO A 1 40 ? 52.223 -4.047 -4.294 1.00 0.00 40 PRO A C 14
ATOM 19344 O O . PRO A 1 40 ? 52.029 -5.250 -4.163 1.00 0.00 40 PRO A O 14
ATOM 19355 N N . SER A 1 41 ? 53.362 -3.551 -4.743 1.00 0.00 41 SER A N 14
ATOM 19356 C CA . SER A 1 41 ? 54.433 -4.411 -5.204 1.00 0.00 41 SER A CA 14
ATOM 19357 C C . SER A 1 41 ? 55.354 -4.778 -4.034 1.00 0.00 41 SER A C 14
ATOM 19358 O O . SER A 1 41 ? 56.013 -5.818 -4.044 1.00 0.00 41 SER A O 14
ATOM 19366 N N . GLY A 1 42 ? 55.358 -3.942 -3.011 1.00 0.00 42 GLY A N 14
ATOM 19367 C CA . GLY A 1 42 ? 56.245 -4.156 -1.897 1.00 0.00 42 GLY A CA 14
ATOM 19368 C C . GLY A 1 42 ? 57.589 -3.544 -2.192 1.00 0.00 42 GLY A C 14
ATOM 19369 O O . GLY A 1 42 ? 58.613 -3.982 -1.686 1.00 0.00 42 GLY A O 14
ATOM 19373 N N . GLN A 1 43 ? 57.567 -2.542 -3.045 1.00 0.00 43 GLN A N 14
ATOM 19374 C CA . GLN A 1 43 ? 58.762 -1.920 -3.541 1.00 0.00 43 GLN A CA 14
ATOM 19375 C C . GLN A 1 43 ? 59.054 -0.628 -2.800 1.00 0.00 43 GLN A C 14
ATOM 19376 O O . GLN A 1 43 ? 58.152 0.195 -2.571 1.00 0.00 43 GLN A O 14
ATOM 19390 N N . LEU A 1 44 ? 60.287 -0.459 -2.438 1.00 0.00 44 LEU A N 14
ATOM 19391 C CA . LEU A 1 44 ? 60.766 0.751 -1.825 1.00 0.00 44 LEU A CA 14
ATOM 19392 C C . LEU A 1 44 ? 62.021 1.209 -2.532 1.00 0.00 44 LEU A C 14
ATOM 19393 O O . LEU A 1 44 ? 62.986 0.456 -2.644 1.00 0.00 44 LEU A O 14
ATOM 19409 N N . ILE A 1 45 ? 61.981 2.409 -3.060 1.00 0.00 45 ILE A N 14
ATOM 19410 C CA . ILE A 1 45 ? 63.125 2.989 -3.728 1.00 0.00 45 ILE A CA 14
ATOM 19411 C C . ILE A 1 45 ? 63.808 3.918 -2.767 1.00 0.00 45 ILE A C 14
ATOM 19412 O O . ILE A 1 45 ? 63.215 4.906 -2.315 1.00 0.00 45 ILE A O 14
ATOM 19428 N N . VAL A 1 46 ? 65.023 3.619 -2.460 1.00 0.00 46 VAL A N 14
ATOM 19429 C CA . VAL A 1 46 ? 65.778 4.404 -1.536 1.00 0.00 46 VAL A CA 14
ATOM 19430 C C . VAL A 1 46 ? 66.958 4.993 -2.263 1.00 0.00 46 VAL A C 14
ATOM 19431 O O . VAL A 1 46 ? 67.636 4.296 -2.999 1.00 0.00 46 VAL A O 14
ATOM 19444 N N . VAL A 1 47 ? 67.165 6.264 -2.113 1.00 0.00 47 VAL A N 14
ATOM 19445 C CA . VAL A 1 47 ? 68.288 6.911 -2.726 1.00 0.00 47 VAL A CA 14
ATOM 19446 C C . VAL A 1 47 ? 69.283 7.216 -1.648 1.00 0.00 47 VAL A C 14
ATOM 19447 O O . VAL A 1 47 ? 68.946 7.861 -0.640 1.00 0.00 47 VAL A O 14
ATOM 19460 N N . VAL A 1 48 ? 70.466 6.706 -1.810 1.00 0.00 48 VAL A N 14
ATOM 19461 C CA . VAL A 1 48 ? 71.498 6.886 -0.835 1.00 0.00 48 VAL A CA 14
ATOM 19462 C C . VAL A 1 48 ? 72.715 7.479 -1.508 1.00 0.00 48 VAL A C 14
ATOM 19463 O O . VAL A 1 48 ? 73.326 6.845 -2.374 1.00 0.00 48 VAL A O 14
ATOM 19476 N N . GLU A 1 49 ? 73.020 8.688 -1.190 1.00 0.00 49 GLU A N 14
ATOM 19477 C CA . GLU A 1 49 ? 74.221 9.297 -1.653 1.00 0.00 49 GLU A CA 14
ATOM 19478 C C . GLU A 1 49 ? 75.164 9.425 -0.476 1.00 0.00 49 GLU A C 14
ATOM 19479 O O . GLU A 1 49 ? 74.767 9.879 0.601 1.00 0.00 49 GLU A O 14
ATOM 19491 N N . ALA A 1 50 ? 76.382 8.997 -0.651 1.00 0.00 50 ALA A N 14
ATOM 19492 C CA . ALA A 1 50 ? 77.313 8.969 0.447 1.00 0.00 50 ALA A CA 14
ATOM 19493 C C . ALA A 1 50 ? 78.624 9.594 0.070 1.00 0.00 50 ALA A C 14
ATOM 19494 O O . ALA A 1 50 ? 79.074 9.471 -1.082 1.00 0.00 50 ALA A O 14
ATOM 19501 N N . GLU A 1 51 ? 79.223 10.258 1.053 1.00 0.00 51 GLU A N 14
ATOM 19502 C CA . GLU A 1 51 ? 80.509 10.945 0.936 1.00 0.00 51 GLU A CA 14
ATOM 19503 C C . GLU A 1 51 ? 81.577 9.939 0.462 1.00 0.00 51 GLU A C 14
ATOM 19504 O O . GLU A 1 51 ? 82.296 10.162 -0.522 1.00 0.00 51 GLU A O 14
ATOM 19516 N N . ASP A 1 52 ? 81.617 8.813 1.152 1.00 0.00 52 ASP A N 14
ATOM 19517 C CA . ASP A 1 52 ? 82.568 7.737 0.904 1.00 0.00 52 ASP A CA 14
ATOM 19518 C C . ASP A 1 52 ? 81.824 6.442 0.551 1.00 0.00 52 ASP A C 14
ATOM 19519 O O . ASP A 1 52 ? 80.750 6.164 1.104 1.00 0.00 52 ASP A O 14
ATOM 19528 N N . SER A 1 53 ? 82.386 5.669 -0.355 1.00 0.00 53 SER A N 14
ATOM 19529 C CA . SER A 1 53 ? 81.758 4.463 -0.870 1.00 0.00 53 SER A CA 14
ATOM 19530 C C . SER A 1 53 ? 81.751 3.308 0.149 1.00 0.00 53 SER A C 14
ATOM 19531 O O . SER A 1 53 ? 80.813 2.512 0.181 1.00 0.00 53 SER A O 14
ATOM 19539 N N . GLU A 1 54 ? 82.753 3.226 0.995 1.00 0.00 54 GLU A N 14
ATOM 19540 C CA . GLU A 1 54 ? 82.798 2.168 1.986 1.00 0.00 54 GLU A CA 14
ATOM 19541 C C . GLU A 1 54 ? 81.767 2.466 3.077 1.00 0.00 54 GLU A C 14
ATOM 19542 O O . GLU A 1 54 ? 81.157 1.562 3.660 1.00 0.00 54 GLU A O 14
ATOM 19554 N N . THR A 1 55 ? 81.559 3.740 3.324 1.00 0.00 55 THR A N 14
ATOM 19555 C CA . THR A 1 55 ? 80.527 4.198 4.223 1.00 0.00 55 THR A CA 14
ATOM 19556 C C . THR A 1 55 ? 79.161 3.800 3.642 1.00 0.00 55 THR A C 14
ATOM 19557 O O . THR A 1 55 ? 78.266 3.360 4.365 1.00 0.00 55 THR A O 14
ATOM 19568 N N . LEU A 1 56 ? 79.050 3.911 2.316 1.00 0.00 56 LEU A N 14
ATOM 19569 C CA . LEU A 1 56 ? 77.844 3.540 1.585 1.00 0.00 56 LEU A CA 14
ATOM 19570 C C . LEU A 1 56 ? 77.512 2.068 1.834 1.00 0.00 56 LEU A C 14
ATOM 19571 O O . LEU A 1 56 ? 76.395 1.742 2.212 1.00 0.00 56 LEU A O 14
ATOM 19587 N N . ILE A 1 57 ? 78.515 1.204 1.660 1.00 0.00 57 ILE A N 14
ATOM 19588 C CA . ILE A 1 57 ? 78.353 -0.246 1.823 1.00 0.00 57 ILE A CA 14
ATOM 19589 C C . ILE A 1 57 ? 77.823 -0.580 3.218 1.00 0.00 57 ILE A C 14
ATOM 19590 O O . ILE A 1 57 ? 76.819 -1.267 3.352 1.00 0.00 57 ILE A O 14
ATOM 19606 N N . GLN A 1 58 ? 78.472 -0.037 4.237 1.00 0.00 58 GLN A N 14
ATOM 19607 C CA . GLN A 1 58 ? 78.088 -0.253 5.639 1.00 0.00 58 GLN A CA 14
ATOM 19608 C C . GLN A 1 58 ? 76.646 0.230 5.910 1.00 0.00 58 GLN A C 14
ATOM 19609 O O . GLN A 1 58 ? 75.882 -0.404 6.666 1.00 0.00 58 GLN A O 14
ATOM 19623 N N . THR A 1 59 ? 76.271 1.321 5.273 1.00 0.00 59 THR A N 14
ATOM 19624 C CA . THR A 1 59 ? 74.941 1.872 5.418 1.00 0.00 59 THR A CA 14
ATOM 19625 C C . THR A 1 59 ? 73.913 0.957 4.722 1.00 0.00 59 THR A C 14
ATOM 19626 O O . THR A 1 59 ? 72.879 0.603 5.305 1.00 0.00 59 THR A O 14
ATOM 19637 N N . ILE A 1 60 ? 74.238 0.527 3.511 1.00 0.00 60 ILE A N 14
ATOM 19638 C CA . ILE A 1 60 ? 73.375 -0.360 2.744 1.00 0.00 60 ILE A CA 14
ATOM 19639 C C . ILE A 1 60 ? 73.272 -1.724 3.431 1.00 0.00 60 ILE A C 14
ATOM 19640 O O . ILE A 1 60 ? 72.215 -2.348 3.437 1.00 0.00 60 ILE A O 14
ATOM 19656 N N . GLU A 1 61 ? 74.356 -2.161 4.044 1.00 0.00 61 GLU A N 14
ATOM 19657 C CA . GLU A 1 61 ? 74.372 -3.423 4.759 1.00 0.00 61 GLU A CA 14
ATOM 19658 C C . GLU A 1 61 ? 73.405 -3.359 5.945 1.00 0.00 61 GLU A C 14
ATOM 19659 O O . GLU A 1 61 ? 72.677 -4.304 6.211 1.00 0.00 61 GLU A O 14
ATOM 19671 N N . SER A 1 62 ? 73.375 -2.221 6.615 1.00 0.00 62 SER A N 14
ATOM 19672 C CA . SER A 1 62 ? 72.447 -1.977 7.703 1.00 0.00 62 SER A CA 14
ATOM 19673 C C . SER A 1 62 ? 70.997 -2.092 7.210 1.00 0.00 62 SER A C 14
ATOM 19674 O O . SER A 1 62 ? 70.127 -2.658 7.877 1.00 0.00 62 SER A O 14
ATOM 19682 N N . VAL A 1 63 ? 70.778 -1.560 6.034 1.00 0.00 63 VAL A N 14
ATOM 19683 C CA . VAL A 1 63 ? 69.509 -1.610 5.344 1.00 0.00 63 VAL A CA 14
ATOM 19684 C C . VAL A 1 63 ? 69.123 -3.069 5.024 1.00 0.00 63 VAL A C 14
ATOM 19685 O O . VAL A 1 63 ? 67.982 -3.480 5.212 1.00 0.00 63 VAL A O 14
ATOM 19698 N N . ARG A 1 64 ? 70.104 -3.854 4.595 1.00 0.00 64 ARG A N 14
ATOM 19699 C CA . ARG A 1 64 ? 69.886 -5.266 4.254 1.00 0.00 64 ARG A CA 14
ATOM 19700 C C . ARG A 1 64 ? 69.698 -6.105 5.506 1.00 0.00 64 ARG A C 14
ATOM 19701 O O . ARG A 1 64 ? 69.302 -7.277 5.441 1.00 0.00 64 ARG A O 14
ATOM 19722 N N . ASN A 1 65 ? 69.986 -5.509 6.633 1.00 0.00 65 ASN A N 14
ATOM 19723 C CA . ASN A 1 65 ? 69.826 -6.154 7.912 1.00 0.00 65 ASN A CA 14
ATOM 19724 C C . ASN A 1 65 ? 68.476 -5.859 8.525 1.00 0.00 65 ASN A C 14
ATOM 19725 O O . ASN A 1 65 ? 68.163 -6.357 9.605 1.00 0.00 65 ASN A O 14
ATOM 19736 N N . VAL A 1 66 ? 67.671 -5.045 7.839 1.00 0.00 66 VAL A N 14
ATOM 19737 C CA . VAL A 1 66 ? 66.300 -4.812 8.260 1.00 0.00 66 VAL A CA 14
ATOM 19738 C C . VAL A 1 66 ? 65.514 -6.071 7.960 1.00 0.00 66 VAL A C 14
ATOM 19739 O O . VAL A 1 66 ? 65.454 -6.527 6.799 1.00 0.00 66 VAL A O 14
ATOM 19752 N N . GLU A 1 67 ? 64.930 -6.647 8.965 1.00 0.00 67 GLU A N 14
ATOM 19753 C CA . GLU A 1 67 ? 64.259 -7.882 8.819 1.00 0.00 67 GLU A CA 14
ATOM 19754 C C . GLU A 1 67 ? 62.821 -7.743 8.374 1.00 0.00 67 GLU A C 14
ATOM 19755 O O . GLU A 1 67 ? 61.877 -7.984 9.125 1.00 0.00 67 GLU A O 14
ATOM 19767 N N . GLY A 1 68 ? 62.694 -7.281 7.175 1.00 0.00 68 GLY A N 14
ATOM 19768 C CA . GLY A 1 68 ? 61.438 -7.194 6.499 1.00 0.00 68 GLY A CA 14
ATOM 19769 C C . GLY A 1 68 ? 61.691 -7.141 5.013 1.00 0.00 68 GLY A C 14
ATOM 19770 O O . GLY A 1 68 ? 60.805 -6.844 4.219 1.00 0.00 68 GLY A O 14
ATOM 19774 N N . VAL A 1 69 ? 62.904 -7.476 4.637 1.00 0.00 69 VAL A N 14
ATOM 19775 C CA . VAL A 1 69 ? 63.342 -7.354 3.256 1.00 0.00 69 VAL A CA 14
ATOM 19776 C C . VAL A 1 69 ? 63.365 -8.723 2.557 1.00 0.00 69 VAL A C 14
ATOM 19777 O O . VAL A 1 69 ? 63.562 -9.745 3.204 1.00 0.00 69 VAL A O 14
ATOM 19790 N N . LEU A 1 70 ? 63.064 -8.731 1.273 1.00 0.00 70 LEU A N 14
ATOM 19791 C CA . LEU A 1 70 ? 63.109 -9.934 0.465 1.00 0.00 70 LEU A CA 14
ATOM 19792 C C . LEU A 1 70 ? 64.404 -9.898 -0.336 1.00 0.00 70 LEU A C 14
ATOM 19793 O O . LEU A 1 70 ? 65.268 -10.770 -0.214 1.00 0.00 70 LEU A O 14
ATOM 19809 N N . ALA A 1 71 ? 64.546 -8.847 -1.133 1.00 0.00 71 ALA A N 14
ATOM 19810 C CA . ALA A 1 71 ? 65.700 -8.672 -1.976 1.00 0.00 71 ALA A CA 14
ATOM 19811 C C . ALA A 1 71 ? 66.016 -7.206 -2.129 1.00 0.00 71 ALA A C 14
ATOM 19812 O O . ALA A 1 71 ? 65.124 -6.399 -2.369 1.00 0.00 71 ALA A O 14
ATOM 19819 N N . VAL A 1 72 ? 67.261 -6.859 -1.977 1.00 0.00 72 VAL A N 14
ATOM 19820 C CA . VAL A 1 72 ? 67.697 -5.493 -2.190 1.00 0.00 72 VAL A CA 14
ATOM 19821 C C . VAL A 1 72 ? 68.498 -5.443 -3.471 1.00 0.00 72 VAL A C 14
ATOM 19822 O O . VAL A 1 72 ? 69.596 -5.992 -3.546 1.00 0.00 72 VAL A O 14
ATOM 19835 N N . SER A 1 73 ? 67.940 -4.846 -4.473 1.00 0.00 73 SER A N 14
ATOM 19836 C CA . SER A 1 73 ? 68.611 -4.692 -5.722 1.00 0.00 73 SER A CA 14
ATOM 19837 C C . SER A 1 73 ? 69.332 -3.338 -5.719 1.00 0.00 73 SER A C 14
ATOM 19838 O O . SER A 1 73 ? 68.694 -2.276 -5.682 1.00 0.00 73 SER A O 14
ATOM 19846 N N . LEU A 1 74 ? 70.641 -3.388 -5.702 1.00 0.00 74 LEU A N 14
ATOM 19847 C CA . LEU A 1 74 ? 71.458 -2.200 -5.606 1.00 0.00 74 LEU A CA 14
ATOM 19848 C C . LEU A 1 74 ? 71.695 -1.664 -6.994 1.00 0.00 74 LEU A C 14
ATOM 19849 O O . LEU A 1 74 ? 72.210 -2.370 -7.868 1.00 0.00 74 LEU A O 14
ATOM 19865 N N . VAL A 1 75 ? 71.294 -0.445 -7.198 1.00 0.00 75 VAL A N 14
ATOM 19866 C CA . VAL A 1 75 ? 71.455 0.234 -8.446 1.00 0.00 75 VAL A CA 14
ATOM 19867 C C . VAL A 1 75 ? 72.600 1.230 -8.329 1.00 0.00 75 VAL A C 14
ATOM 19868 O O . VAL A 1 75 ? 72.403 2.381 -7.892 1.00 0.00 75 VAL A O 14
ATOM 19881 N N . TYR A 1 76 ? 73.792 0.729 -8.605 1.00 0.00 76 TYR A N 14
ATOM 19882 C CA . TYR A 1 76 ? 75.041 1.506 -8.623 1.00 0.00 76 TYR A CA 14
ATOM 19883 C C . TYR A 1 76 ? 76.191 0.600 -9.011 1.00 0.00 76 TYR A C 14
ATOM 19884 O O . TYR A 1 76 ? 76.895 0.848 -9.985 1.00 0.00 76 TYR A O 14
ATOM 19902 N N . HIS A 1 77 ? 76.357 -0.445 -8.242 1.00 0.00 77 HIS A N 14
ATOM 19903 C CA . HIS A 1 77 ? 77.421 -1.405 -8.397 1.00 0.00 77 HIS A CA 14
ATOM 19904 C C . HIS A 1 77 ? 77.052 -2.593 -7.545 1.00 0.00 77 HIS A C 14
ATOM 19905 O O . HIS A 1 77 ? 76.381 -2.422 -6.529 1.00 0.00 77 HIS A O 14
ATOM 19919 N N . GLN A 1 78 ? 77.429 -3.770 -7.958 1.00 0.00 78 GLN A N 14
ATOM 19920 C CA . GLN A 1 78 ? 77.161 -4.947 -7.181 1.00 0.00 78 GLN A CA 14
ATOM 19921 C C . GLN A 1 78 ? 78.468 -5.667 -6.919 1.00 0.00 78 GLN A C 14
ATOM 19922 O O . GLN A 1 78 ? 79.344 -5.729 -7.797 1.00 0.00 78 GLN A O 14
ATOM 19936 N N . GLN A 1 79 ? 78.637 -6.141 -5.721 1.00 0.00 79 GLN A N 14
ATOM 19937 C CA . GLN A 1 79 ? 79.837 -6.832 -5.353 1.00 0.00 79 GLN A CA 14
ATOM 19938 C C . GLN A 1 79 ? 79.506 -8.200 -4.795 1.00 0.00 79 GLN A C 14
ATOM 19939 O O . GLN A 1 79 ? 79.635 -9.200 -5.505 1.00 0.00 79 GLN A O 14
ATOM 19953 N N . GLU A 1 80 ? 79.050 -8.230 -3.539 1.00 0.00 80 GLU A N 14
ATOM 19954 C CA . GLU A 1 80 ? 78.707 -9.466 -2.819 1.00 0.00 80 GLU A CA 14
ATOM 19955 C C . GLU A 1 80 ? 79.911 -10.424 -2.747 1.00 0.00 80 GLU A C 14
ATOM 19956 O O . GLU A 1 80 ? 81.036 -10.081 -3.154 1.00 0.00 80 GLU A O 14
ATOM 19968 N N . GLU A 1 81 ? 79.693 -11.584 -2.188 1.00 0.00 81 GLU A N 14
ATOM 19969 C CA . GLU A 1 81 ? 80.689 -12.615 -2.216 1.00 0.00 81 GLU A CA 14
ATOM 19970 C C . GLU A 1 81 ? 80.455 -13.420 -3.465 1.00 0.00 81 GLU A C 14
ATOM 19971 O O . GLU A 1 81 ? 81.279 -13.453 -4.381 1.00 0.00 81 GLU A O 14
ATOM 19983 N N . GLN A 1 82 ? 79.295 -14.000 -3.513 1.00 0.00 82 GLN A N 14
ATOM 19984 C CA . GLN A 1 82 ? 78.860 -14.821 -4.595 1.00 0.00 82 GLN A CA 14
ATOM 19985 C C . GLN A 1 82 ? 77.357 -14.732 -4.664 1.00 0.00 82 GLN A C 14
ATOM 19986 O O . GLN A 1 82 ? 76.704 -14.415 -3.662 1.00 0.00 82 GLN A O 14
ATOM 20000 N N . GLY A 1 83 ? 76.819 -14.977 -5.811 1.00 0.00 83 GLY A N 14
ATOM 20001 C CA . GLY A 1 83 ? 75.411 -14.948 -5.981 1.00 0.00 83 GLY A CA 14
ATOM 20002 C C . GLY A 1 83 ? 74.991 -16.064 -6.865 1.00 0.00 83 GLY A C 14
ATOM 20003 O O . GLY A 1 83 ? 75.807 -16.572 -7.652 1.00 0.00 83 GLY A O 14
ATOM 20007 N N . GLU A 1 84 ? 73.760 -16.479 -6.759 1.00 0.00 84 GLU A N 14
ATOM 20008 C CA . GLU A 1 84 ? 73.275 -17.527 -7.607 1.00 0.00 84 GLU A CA 14
ATOM 20009 C C . GLU A 1 84 ? 72.843 -16.928 -8.936 1.00 0.00 84 GLU A C 14
ATOM 20010 O O . GLU A 1 84 ? 71.671 -16.667 -9.177 1.00 0.00 84 GLU A O 14
ATOM 20022 N N . GLU A 1 85 ? 73.852 -16.635 -9.743 1.00 0.00 85 GLU A N 14
ATOM 20023 C CA . GLU A 1 85 ? 73.723 -15.971 -11.022 1.00 0.00 85 GLU A CA 14
ATOM 20024 C C . GLU A 1 85 ? 72.826 -16.757 -11.968 1.00 0.00 85 GLU A C 14
ATOM 20025 O O . GLU A 1 85 ? 71.938 -16.190 -12.624 1.00 0.00 85 GLU A O 14
ATOM 20037 N N . THR A 1 86 ? 73.035 -18.038 -12.030 1.00 0.00 86 THR A N 14
ATOM 20038 C CA . THR A 1 86 ? 72.199 -18.878 -12.813 1.00 0.00 86 THR A CA 14
ATOM 20039 C C . THR A 1 86 ? 71.918 -20.204 -12.076 1.00 0.00 86 THR A C 14
ATOM 20040 O O . THR A 1 86 ? 72.697 -21.166 -12.145 1.00 0.00 86 THR A O 14
ATOM 20051 N N . PRO A 1 87 ? 70.821 -20.243 -11.290 1.00 0.00 87 PRO A N 14
ATOM 20052 C CA . PRO A 1 87 ? 70.420 -21.449 -10.573 1.00 0.00 87 PRO A CA 14
ATOM 20053 C C . PRO A 1 87 ? 69.878 -22.535 -11.532 1.00 0.00 87 PRO A C 14
ATOM 20054 O O . PRO A 1 87 ? 69.855 -22.338 -12.762 1.00 0.00 87 PRO A O 14
ATOM 20065 N N . ARG A 1 88 ? 69.394 -23.633 -10.960 1.00 0.00 88 ARG A N 14
ATOM 20066 C CA . ARG A 1 88 ? 68.948 -24.830 -11.687 1.00 0.00 88 ARG A CA 14
ATOM 20067 C C . ARG A 1 88 ? 70.096 -25.444 -12.467 1.00 0.00 88 ARG A C 14
ATOM 20068 O O . ARG A 1 88 ? 70.326 -25.099 -13.636 1.00 0.00 88 ARG A O 14
ATOM 20089 N N . SER A 1 89 ? 70.866 -26.274 -11.798 1.00 0.00 89 SER A N 14
ATOM 20090 C CA . SER A 1 89 ? 71.936 -27.022 -12.434 1.00 0.00 89 SER A CA 14
ATOM 20091 C C . SER A 1 89 ? 71.294 -28.013 -13.397 1.00 0.00 89 SER A C 14
ATOM 20092 O O . SER A 1 89 ? 71.626 -28.098 -14.585 1.00 0.00 89 SER A O 14
ATOM 20100 N N . HIS A 1 90 ? 70.354 -28.723 -12.861 1.00 0.00 90 HIS A N 14
ATOM 20101 C CA . HIS A 1 90 ? 69.507 -29.604 -13.593 1.00 0.00 90 HIS A CA 14
ATOM 20102 C C . HIS A 1 90 ? 68.285 -28.796 -13.993 1.00 0.00 90 HIS A C 14
ATOM 20103 O O . HIS A 1 90 ? 67.723 -28.065 -13.168 1.00 0.00 90 HIS A O 14
ATOM 20117 N N . HIS A 1 91 ? 67.916 -28.885 -15.235 1.00 0.00 91 HIS A N 14
ATOM 20118 C CA . HIS A 1 91 ? 66.881 -28.030 -15.783 1.00 0.00 91 HIS A CA 14
ATOM 20119 C C . HIS A 1 91 ? 65.497 -28.426 -15.301 1.00 0.00 91 HIS A C 14
ATOM 20120 O O . HIS A 1 91 ? 64.844 -27.668 -14.553 1.00 0.00 91 HIS A O 14
ATOM 20134 N N . HIS A 1 92 ? 65.052 -29.597 -15.713 1.00 0.00 92 HIS A N 14
ATOM 20135 C CA . HIS A 1 92 ? 63.739 -30.097 -15.364 1.00 0.00 92 HIS A CA 14
ATOM 20136 C C . HIS A 1 92 ? 63.612 -31.522 -15.837 1.00 0.00 92 HIS A C 14
ATOM 20137 O O . HIS A 1 92 ? 64.239 -31.908 -16.821 1.00 0.00 92 HIS A O 14
ATOM 20151 N N . HIS A 1 93 ? 62.867 -32.301 -15.128 1.00 0.00 93 HIS A N 14
ATOM 20152 C CA . HIS A 1 93 ? 62.559 -33.647 -15.530 1.00 0.00 93 HIS A CA 14
ATOM 20153 C C . HIS A 1 93 ? 61.209 -33.976 -14.956 1.00 0.00 93 HIS A C 14
ATOM 20154 O O . HIS A 1 93 ? 61.077 -34.165 -13.746 1.00 0.00 93 HIS A O 14
ATOM 20168 N N . HIS A 1 94 ? 60.203 -34.000 -15.793 1.00 0.00 94 HIS A N 14
ATOM 20169 C CA . HIS A 1 94 ? 58.848 -34.256 -15.333 1.00 0.00 94 HIS A CA 14
ATOM 20170 C C . HIS A 1 94 ? 58.572 -35.741 -15.116 1.00 0.00 94 HIS A C 14
ATOM 20171 O O . HIS A 1 94 ? 57.777 -36.371 -15.831 1.00 0.00 94 HIS A O 14
ATOM 20185 N N . HIS A 1 95 ? 59.291 -36.282 -14.156 1.00 0.00 95 HIS A N 14
ATOM 20186 C CA . HIS A 1 95 ? 59.196 -37.645 -13.715 1.00 0.00 95 HIS A CA 14
ATOM 20187 C C . HIS A 1 95 ? 60.179 -37.791 -12.578 1.00 0.00 95 HIS A C 14
ATOM 20188 O O . HIS A 1 95 ? 61.391 -37.936 -12.834 1.00 0.00 95 HIS A O 14
ATOM 20203 N N . MET A 1 1 ? 82.163 14.869 -0.718 1.00 0.00 1 MET A N 15
ATOM 20204 C CA . MET A 1 1 ? 81.729 16.236 -0.471 1.00 0.00 1 MET A CA 15
ATOM 20205 C C . MET A 1 1 ? 80.208 16.200 -0.324 1.00 0.00 1 MET A C 15
ATOM 20206 O O . MET A 1 1 ? 79.645 15.117 -0.230 1.00 0.00 1 MET A O 15
ATOM 20222 N N . HIS A 1 2 ? 79.544 17.349 -0.298 1.00 0.00 2 HIS A N 15
ATOM 20223 C CA . HIS A 1 2 ? 78.075 17.375 -0.148 1.00 0.00 2 HIS A CA 15
ATOM 20224 C C . HIS A 1 2 ? 77.331 17.489 -1.467 1.00 0.00 2 HIS A C 15
ATOM 20225 O O . HIS A 1 2 ? 76.148 17.238 -1.529 1.00 0.00 2 HIS A O 15
ATOM 20239 N N . THR A 1 3 ? 78.002 17.900 -2.493 1.00 0.00 3 THR A N 15
ATOM 20240 C CA . THR A 1 3 ? 77.404 17.940 -3.807 1.00 0.00 3 THR A CA 15
ATOM 20241 C C . THR A 1 3 ? 78.113 16.900 -4.689 1.00 0.00 3 THR A C 15
ATOM 20242 O O . THR A 1 3 ? 77.508 16.252 -5.553 1.00 0.00 3 THR A O 15
ATOM 20253 N N . ASN A 1 4 ? 79.398 16.728 -4.440 1.00 0.00 4 ASN A N 15
ATOM 20254 C CA . ASN A 1 4 ? 80.180 15.696 -5.109 1.00 0.00 4 ASN A CA 15
ATOM 20255 C C . ASN A 1 4 ? 80.302 14.514 -4.161 1.00 0.00 4 ASN A C 15
ATOM 20256 O O . ASN A 1 4 ? 81.039 14.578 -3.171 1.00 0.00 4 ASN A O 15
ATOM 20267 N N . TRP A 1 5 ? 79.576 13.469 -4.439 1.00 0.00 5 TRP A N 15
ATOM 20268 C CA . TRP A 1 5 ? 79.491 12.307 -3.563 1.00 0.00 5 TRP A CA 15
ATOM 20269 C C . TRP A 1 5 ? 78.958 11.113 -4.302 1.00 0.00 5 TRP A C 15
ATOM 20270 O O . TRP A 1 5 ? 78.635 11.212 -5.482 1.00 0.00 5 TRP A O 15
ATOM 20291 N N . GLN A 1 6 ? 78.867 10.004 -3.627 1.00 0.00 6 GLN A N 15
ATOM 20292 C CA . GLN A 1 6 ? 78.449 8.781 -4.242 1.00 0.00 6 GLN A CA 15
ATOM 20293 C C . GLN A 1 6 ? 77.042 8.464 -3.834 1.00 0.00 6 GLN A C 15
ATOM 20294 O O . GLN A 1 6 ? 76.735 8.346 -2.641 1.00 0.00 6 GLN A O 15
ATOM 20308 N N . VAL A 1 7 ? 76.185 8.367 -4.807 1.00 0.00 7 VAL A N 15
ATOM 20309 C CA . VAL A 1 7 ? 74.797 8.119 -4.563 1.00 0.00 7 VAL A CA 15
ATOM 20310 C C . VAL A 1 7 ? 74.380 6.850 -5.268 1.00 0.00 7 VAL A C 15
ATOM 20311 O O . VAL A 1 7 ? 75.018 6.434 -6.237 1.00 0.00 7 VAL A O 15
ATOM 20324 N N . CYS A 1 8 ? 73.344 6.250 -4.793 1.00 0.00 8 CYS A N 15
ATOM 20325 C CA . CYS A 1 8 ? 72.823 5.052 -5.367 1.00 0.00 8 CYS A CA 15
ATOM 20326 C C . CYS A 1 8 ? 71.345 4.985 -5.090 1.00 0.00 8 CYS A C 15
ATOM 20327 O O . CYS A 1 8 ? 70.849 5.688 -4.206 1.00 0.00 8 CYS A O 15
ATOM 20335 N N . SER A 1 9 ? 70.647 4.205 -5.843 1.00 0.00 9 SER A N 15
ATOM 20336 C CA . SER A 1 9 ? 69.264 3.988 -5.601 1.00 0.00 9 SER A CA 15
ATOM 20337 C C . SER A 1 9 ? 69.111 2.539 -5.236 1.00 0.00 9 SER A C 15
ATOM 20338 O O . SER A 1 9 ? 69.854 1.692 -5.721 1.00 0.00 9 SER A O 15
ATOM 20346 N N . LEU A 1 10 ? 68.243 2.259 -4.351 1.00 0.00 10 LEU A N 15
ATOM 20347 C CA . LEU A 1 10 ? 68.030 0.929 -3.917 1.00 0.00 10 LEU A CA 15
ATOM 20348 C C . LEU A 1 10 ? 66.616 0.544 -4.173 1.00 0.00 10 LEU A C 15
ATOM 20349 O O . LEU A 1 10 ? 65.694 1.256 -3.772 1.00 0.00 10 LEU A O 15
ATOM 20365 N N . VAL A 1 11 ? 66.438 -0.540 -4.861 1.00 0.00 11 VAL A N 15
ATOM 20366 C CA . VAL A 1 11 ? 65.132 -1.086 -5.062 1.00 0.00 11 VAL A CA 15
ATOM 20367 C C . VAL A 1 11 ? 64.970 -2.163 -4.020 1.00 0.00 11 VAL A C 15
ATOM 20368 O O . VAL A 1 11 ? 65.573 -3.247 -4.112 1.00 0.00 11 VAL A O 15
ATOM 20381 N N . VAL A 1 12 ? 64.250 -1.839 -3.002 1.00 0.00 12 VAL A N 15
ATOM 20382 C CA . VAL A 1 12 ? 64.080 -2.716 -1.889 1.00 0.00 12 VAL A CA 15
ATOM 20383 C C . VAL A 1 12 ? 62.832 -3.555 -2.045 1.00 0.00 12 VAL A C 15
ATOM 20384 O O . VAL A 1 12 ? 61.733 -3.021 -2.159 1.00 0.00 12 VAL A O 15
ATOM 20397 N N . GLN A 1 13 ? 63.023 -4.848 -2.089 1.00 0.00 13 GLN A N 15
ATOM 20398 C CA . GLN A 1 13 ? 61.943 -5.794 -2.051 1.00 0.00 13 GLN A CA 15
ATOM 20399 C C . GLN A 1 13 ? 61.740 -6.130 -0.603 1.00 0.00 13 GLN A C 15
ATOM 20400 O O . GLN A 1 13 ? 62.681 -6.601 0.076 1.00 0.00 13 GLN A O 15
ATOM 20414 N N . ALA A 1 14 ? 60.583 -5.871 -0.115 1.00 0.00 14 ALA A N 15
ATOM 20415 C CA . ALA A 1 14 ? 60.304 -6.038 1.271 1.00 0.00 14 ALA A CA 15
ATOM 20416 C C . ALA A 1 14 ? 58.948 -6.675 1.463 1.00 0.00 14 ALA A C 15
ATOM 20417 O O . ALA A 1 14 ? 58.237 -6.931 0.483 1.00 0.00 14 ALA A O 15
ATOM 20424 N N . LYS A 1 15 ? 58.629 -7.010 2.710 1.00 0.00 15 LYS A N 15
ATOM 20425 C CA . LYS A 1 15 ? 57.296 -7.502 3.060 1.00 0.00 15 LYS A CA 15
ATOM 20426 C C . LYS A 1 15 ? 56.259 -6.458 2.697 1.00 0.00 15 LYS A C 15
ATOM 20427 O O . LYS A 1 15 ? 56.206 -5.390 3.314 1.00 0.00 15 LYS A O 15
ATOM 20446 N N . SER A 1 16 ? 55.437 -6.786 1.728 1.00 0.00 16 SER A N 15
ATOM 20447 C CA . SER A 1 16 ? 54.423 -5.907 1.192 1.00 0.00 16 SER A CA 15
ATOM 20448 C C . SER A 1 16 ? 53.424 -5.444 2.271 1.00 0.00 16 SER A C 15
ATOM 20449 O O . SER A 1 16 ? 52.874 -4.354 2.184 1.00 0.00 16 SER A O 15
ATOM 20457 N N . GLU A 1 17 ? 53.219 -6.250 3.292 1.00 0.00 17 GLU A N 15
ATOM 20458 C CA . GLU A 1 17 ? 52.283 -5.887 4.350 1.00 0.00 17 GLU A CA 15
ATOM 20459 C C . GLU A 1 17 ? 52.934 -4.947 5.374 1.00 0.00 17 GLU A C 15
ATOM 20460 O O . GLU A 1 17 ? 52.247 -4.234 6.115 1.00 0.00 17 GLU A O 15
ATOM 20472 N N . ARG A 1 18 ? 54.245 -4.925 5.385 1.00 0.00 18 ARG A N 15
ATOM 20473 C CA . ARG A 1 18 ? 54.993 -4.246 6.421 1.00 0.00 18 ARG A CA 15
ATOM 20474 C C . ARG A 1 18 ? 55.726 -3.004 5.857 1.00 0.00 18 ARG A C 15
ATOM 20475 O O . ARG A 1 18 ? 56.583 -2.408 6.511 1.00 0.00 18 ARG A O 15
ATOM 20496 N N . ILE A 1 19 ? 55.320 -2.590 4.671 1.00 0.00 19 ILE A N 15
ATOM 20497 C CA . ILE A 1 19 ? 55.956 -1.474 3.942 1.00 0.00 19 ILE A CA 15
ATOM 20498 C C . ILE A 1 19 ? 56.087 -0.183 4.782 1.00 0.00 19 ILE A C 15
ATOM 20499 O O . ILE A 1 19 ? 57.140 0.447 4.775 1.00 0.00 19 ILE A O 15
ATOM 20515 N N . SER A 1 20 ? 55.056 0.168 5.531 1.00 0.00 20 SER A N 15
ATOM 20516 C CA . SER A 1 20 ? 55.076 1.369 6.365 1.00 0.00 20 SER A CA 15
ATOM 20517 C C . SER A 1 20 ? 56.193 1.300 7.433 1.00 0.00 20 SER A C 15
ATOM 20518 O O . SER A 1 20 ? 56.971 2.253 7.611 1.00 0.00 20 SER A O 15
ATOM 20526 N N . ASP A 1 21 ? 56.292 0.160 8.091 1.00 0.00 21 ASP A N 15
ATOM 20527 C CA . ASP A 1 21 ? 57.310 -0.080 9.120 1.00 0.00 21 ASP A CA 15
ATOM 20528 C C . ASP A 1 21 ? 58.700 -0.009 8.517 1.00 0.00 21 ASP A C 15
ATOM 20529 O O . ASP A 1 21 ? 59.595 0.682 9.022 1.00 0.00 21 ASP A O 15
ATOM 20538 N N . ILE A 1 22 ? 58.849 -0.673 7.406 1.00 0.00 22 ILE A N 15
ATOM 20539 C CA . ILE A 1 22 ? 60.114 -0.769 6.717 1.00 0.00 22 ILE A CA 15
ATOM 20540 C C . ILE A 1 22 ? 60.543 0.588 6.152 1.00 0.00 22 ILE A C 15
ATOM 20541 O O . ILE A 1 22 ? 61.701 0.956 6.256 1.00 0.00 22 ILE A O 15
ATOM 20557 N N . SER A 1 23 ? 59.596 1.350 5.631 1.00 0.00 23 SER A N 15
ATOM 20558 C CA . SER A 1 23 ? 59.881 2.668 5.079 1.00 0.00 23 SER A CA 15
ATOM 20559 C C . SER A 1 23 ? 60.433 3.590 6.177 1.00 0.00 23 SER A C 15
ATOM 20560 O O . SER A 1 23 ? 61.367 4.342 5.943 1.00 0.00 23 SER A O 15
ATOM 20568 N N . THR A 1 24 ? 59.935 3.424 7.393 1.00 0.00 24 THR A N 15
ATOM 20569 C CA . THR A 1 24 ? 60.319 4.267 8.513 1.00 0.00 24 THR A CA 15
ATOM 20570 C C . THR A 1 24 ? 61.741 3.904 8.941 1.00 0.00 24 THR A C 15
ATOM 20571 O O . THR A 1 24 ? 62.539 4.741 9.357 1.00 0.00 24 THR A O 15
ATOM 20582 N N . GLN A 1 25 ? 62.039 2.655 8.785 1.00 0.00 25 GLN A N 15
ATOM 20583 C CA . GLN A 1 25 ? 63.316 2.102 9.097 1.00 0.00 25 GLN A CA 15
ATOM 20584 C C . GLN A 1 25 ? 64.372 2.504 8.074 1.00 0.00 25 GLN A C 15
ATOM 20585 O O . GLN A 1 25 ? 65.476 2.897 8.445 1.00 0.00 25 GLN A O 15
ATOM 20599 N N . LEU A 1 26 ? 64.017 2.454 6.806 1.00 0.00 26 LEU A N 15
ATOM 20600 C CA . LEU A 1 26 ? 64.916 2.778 5.736 1.00 0.00 26 LEU A CA 15
ATOM 20601 C C . LEU A 1 26 ? 65.188 4.280 5.668 1.00 0.00 26 LEU A C 15
ATOM 20602 O O . LEU A 1 26 ? 66.315 4.708 5.467 1.00 0.00 26 LEU A O 15
ATOM 20618 N N . ASN A 1 27 ? 64.156 5.065 5.897 1.00 0.00 27 ASN A N 15
ATOM 20619 C CA . ASN A 1 27 ? 64.220 6.513 5.823 1.00 0.00 27 ASN A CA 15
ATOM 20620 C C . ASN A 1 27 ? 64.834 7.106 7.114 1.00 0.00 27 ASN A C 15
ATOM 20621 O O . ASN A 1 27 ? 64.825 8.321 7.338 1.00 0.00 27 ASN A O 15
ATOM 20632 N N . ALA A 1 28 ? 65.328 6.246 7.973 1.00 0.00 28 ALA A N 15
ATOM 20633 C CA . ALA A 1 28 ? 65.963 6.682 9.199 1.00 0.00 28 ALA A CA 15
ATOM 20634 C C . ALA A 1 28 ? 67.468 6.447 9.147 1.00 0.00 28 ALA A C 15
ATOM 20635 O O . ALA A 1 28 ? 68.189 6.747 10.104 1.00 0.00 28 ALA A O 15
ATOM 20642 N N . PHE A 1 29 ? 67.943 5.898 8.048 1.00 0.00 29 PHE A N 15
ATOM 20643 C CA . PHE A 1 29 ? 69.334 5.646 7.880 1.00 0.00 29 PHE A CA 15
ATOM 20644 C C . PHE A 1 29 ? 70.062 6.933 7.439 1.00 0.00 29 PHE A C 15
ATOM 20645 O O . PHE A 1 29 ? 69.481 7.745 6.719 1.00 0.00 29 PHE A O 15
ATOM 20662 N N . PRO A 1 30 ? 71.362 7.100 7.844 1.00 0.00 30 PRO A N 15
ATOM 20663 C CA . PRO A 1 30 ? 72.149 8.369 7.697 1.00 0.00 30 PRO A CA 15
ATOM 20664 C C . PRO A 1 30 ? 72.094 9.073 6.353 1.00 0.00 30 PRO A C 15
ATOM 20665 O O . PRO A 1 30 ? 72.149 10.304 6.276 1.00 0.00 30 PRO A O 15
ATOM 20676 N N . GLY A 1 31 ? 71.991 8.319 5.338 1.00 0.00 31 GLY A N 15
ATOM 20677 C CA . GLY A 1 31 ? 71.954 8.884 4.012 1.00 0.00 31 GLY A CA 15
ATOM 20678 C C . GLY A 1 31 ? 70.943 8.217 3.141 1.00 0.00 31 GLY A C 15
ATOM 20679 O O . GLY A 1 31 ? 71.028 8.280 1.925 1.00 0.00 31 GLY A O 15
ATOM 20683 N N . CYS A 1 32 ? 69.972 7.603 3.744 1.00 0.00 32 CYS A N 15
ATOM 20684 C CA . CYS A 1 32 ? 68.998 6.863 3.019 1.00 0.00 32 CYS A CA 15
ATOM 20685 C C . CYS A 1 32 ? 67.642 7.544 3.109 1.00 0.00 32 CYS A C 15
ATOM 20686 O O . CYS A 1 32 ? 67.120 7.762 4.205 1.00 0.00 32 CYS A O 15
ATOM 20694 N N . GLU A 1 33 ? 67.094 7.912 1.980 1.00 0.00 33 GLU A N 15
ATOM 20695 C CA . GLU A 1 33 ? 65.790 8.520 1.935 1.00 0.00 33 GLU A CA 15
ATOM 20696 C C . GLU A 1 33 ? 64.898 7.745 0.985 1.00 0.00 33 GLU A C 15
ATOM 20697 O O . GLU A 1 33 ? 65.313 7.392 -0.124 1.00 0.00 33 GLU A O 15
ATOM 20709 N N . VAL A 1 34 ? 63.693 7.470 1.413 1.00 0.00 34 VAL A N 15
ATOM 20710 C CA . VAL A 1 34 ? 62.746 6.758 0.591 1.00 0.00 34 VAL A CA 15
ATOM 20711 C C . VAL A 1 34 ? 62.076 7.750 -0.350 1.00 0.00 34 VAL A C 15
ATOM 20712 O O . VAL A 1 34 ? 61.391 8.684 0.096 1.00 0.00 34 VAL A O 15
ATOM 20725 N N . ALA A 1 35 ? 62.285 7.566 -1.623 1.00 0.00 35 ALA A N 15
ATOM 20726 C CA . ALA A 1 35 ? 61.730 8.452 -2.616 1.00 0.00 35 ALA A CA 15
ATOM 20727 C C . ALA A 1 35 ? 60.343 7.980 -3.008 1.00 0.00 35 ALA A C 15
ATOM 20728 O O . ALA A 1 35 ? 59.361 8.710 -2.869 1.00 0.00 35 ALA A O 15
ATOM 20735 N N . VAL A 1 36 ? 60.263 6.742 -3.453 1.00 0.00 36 VAL A N 15
ATOM 20736 C CA . VAL A 1 36 ? 59.013 6.160 -3.888 1.00 0.00 36 VAL A CA 15
ATOM 20737 C C . VAL A 1 36 ? 58.776 4.865 -3.136 1.00 0.00 36 VAL A C 15
ATOM 20738 O O . VAL A 1 36 ? 59.605 3.964 -3.172 1.00 0.00 36 VAL A O 15
ATOM 20751 N N . SER A 1 37 ? 57.694 4.792 -2.431 1.00 0.00 37 SER A N 15
ATOM 20752 C CA . SER A 1 37 ? 57.318 3.600 -1.728 1.00 0.00 37 SER A CA 15
ATOM 20753 C C . SER A 1 37 ? 56.035 3.052 -2.340 1.00 0.00 37 SER A C 15
ATOM 20754 O O . SER A 1 37 ? 54.975 3.673 -2.222 1.00 0.00 37 SER A O 15
ATOM 20762 N N . ASP A 1 38 ? 56.129 1.936 -3.028 1.00 0.00 38 ASP A N 15
ATOM 20763 C CA . ASP A 1 38 ? 54.970 1.373 -3.689 1.00 0.00 38 ASP A CA 15
ATOM 20764 C C . ASP A 1 38 ? 54.582 0.071 -3.025 1.00 0.00 38 ASP A C 15
ATOM 20765 O O . ASP A 1 38 ? 55.111 -1.012 -3.353 1.00 0.00 38 ASP A O 15
ATOM 20774 N N . ALA A 1 39 ? 53.705 0.198 -2.046 1.00 0.00 39 ALA A N 15
ATOM 20775 C CA . ALA A 1 39 ? 53.209 -0.919 -1.240 1.00 0.00 39 ALA A CA 15
ATOM 20776 C C . ALA A 1 39 ? 52.628 -2.095 -2.065 1.00 0.00 39 ALA A C 15
ATOM 20777 O O . ALA A 1 39 ? 52.939 -3.241 -1.759 1.00 0.00 39 ALA A O 15
ATOM 20784 N N . PRO A 1 40 ? 51.775 -1.843 -3.127 1.00 0.00 40 PRO A N 15
ATOM 20785 C CA . PRO A 1 40 ? 51.222 -2.909 -4.004 1.00 0.00 40 PRO A CA 15
ATOM 20786 C C . PRO A 1 40 ? 52.296 -3.872 -4.532 1.00 0.00 40 PRO A C 15
ATOM 20787 O O . PRO A 1 40 ? 52.074 -5.074 -4.606 1.00 0.00 40 PRO A O 15
ATOM 20798 N N . SER A 1 41 ? 53.460 -3.340 -4.867 1.00 0.00 41 SER A N 15
ATOM 20799 C CA . SER A 1 41 ? 54.538 -4.150 -5.403 1.00 0.00 41 SER A CA 15
ATOM 20800 C C . SER A 1 41 ? 55.482 -4.639 -4.298 1.00 0.00 41 SER A C 15
ATOM 20801 O O . SER A 1 41 ? 56.243 -5.589 -4.494 1.00 0.00 41 SER A O 15
ATOM 20809 N N . GLY A 1 42 ? 55.424 -3.986 -3.149 1.00 0.00 42 GLY A N 15
ATOM 20810 C CA . GLY A 1 42 ? 56.307 -4.322 -2.052 1.00 0.00 42 GLY A CA 15
ATOM 20811 C C . GLY A 1 42 ? 57.708 -3.796 -2.294 1.00 0.00 42 GLY A C 15
ATOM 20812 O O . GLY A 1 42 ? 58.685 -4.320 -1.756 1.00 0.00 42 GLY A O 15
ATOM 20816 N N . GLN A 1 43 ? 57.795 -2.754 -3.105 1.00 0.00 43 GLN A N 15
ATOM 20817 C CA . GLN A 1 43 ? 59.058 -2.186 -3.501 1.00 0.00 43 GLN A CA 15
ATOM 20818 C C . GLN A 1 43 ? 59.201 -0.763 -3.032 1.00 0.00 43 GLN A C 15
ATOM 20819 O O . GLN A 1 43 ? 58.254 0.033 -3.112 1.00 0.00 43 GLN A O 15
ATOM 20833 N N . LEU A 1 44 ? 60.362 -0.448 -2.536 1.00 0.00 44 LEU A N 15
ATOM 20834 C CA . LEU A 1 44 ? 60.662 0.886 -2.091 1.00 0.00 44 LEU A CA 15
ATOM 20835 C C . LEU A 1 44 ? 61.921 1.357 -2.778 1.00 0.00 44 LEU A C 15
ATOM 20836 O O . LEU A 1 44 ? 62.891 0.606 -2.865 1.00 0.00 44 LEU A O 15
ATOM 20852 N N . ILE A 1 45 ? 61.890 2.552 -3.298 1.00 0.00 45 ILE A N 15
ATOM 20853 C CA . ILE A 1 45 ? 63.050 3.162 -3.890 1.00 0.00 45 ILE A CA 15
ATOM 20854 C C . ILE A 1 45 ? 63.702 4.021 -2.834 1.00 0.00 45 ILE A C 15
ATOM 20855 O O . ILE A 1 45 ? 63.089 4.978 -2.327 1.00 0.00 45 ILE A O 15
ATOM 20871 N N . VAL A 1 46 ? 64.903 3.693 -2.498 1.00 0.00 46 VAL A N 15
ATOM 20872 C CA . VAL A 1 46 ? 65.624 4.403 -1.486 1.00 0.00 46 VAL A CA 15
ATOM 20873 C C . VAL A 1 46 ? 66.862 4.992 -2.104 1.00 0.00 46 VAL A C 15
ATOM 20874 O O . VAL A 1 46 ? 67.686 4.274 -2.639 1.00 0.00 46 VAL A O 15
ATOM 20887 N N . VAL A 1 47 ? 66.967 6.278 -2.068 1.00 0.00 47 VAL A N 15
ATOM 20888 C CA . VAL A 1 47 ? 68.113 6.940 -2.615 1.00 0.00 47 VAL A CA 15
ATOM 20889 C C . VAL A 1 47 ? 69.095 7.151 -1.488 1.00 0.00 47 VAL A C 15
ATOM 20890 O O . VAL A 1 47 ? 68.737 7.689 -0.425 1.00 0.00 47 VAL A O 15
ATOM 20903 N N . VAL A 1 48 ? 70.286 6.668 -1.677 1.00 0.00 48 VAL A N 15
ATOM 20904 C CA . VAL A 1 48 ? 71.283 6.720 -0.658 1.00 0.00 48 VAL A CA 15
ATOM 20905 C C . VAL A 1 48 ? 72.453 7.568 -1.091 1.00 0.00 48 VAL A C 15
ATOM 20906 O O . VAL A 1 48 ? 73.071 7.315 -2.133 1.00 0.00 48 VAL A O 15
ATOM 20919 N N . GLU A 1 49 ? 72.735 8.548 -0.291 1.00 0.00 49 GLU A N 15
ATOM 20920 C CA . GLU A 1 49 ? 73.858 9.422 -0.458 1.00 0.00 49 GLU A CA 15
ATOM 20921 C C . GLU A 1 49 ? 74.885 9.059 0.577 1.00 0.00 49 GLU A C 15
ATOM 20922 O O . GLU A 1 49 ? 74.527 8.815 1.734 1.00 0.00 49 GLU A O 15
ATOM 20934 N N . ALA A 1 50 ? 76.131 8.996 0.183 1.00 0.00 50 ALA A N 15
ATOM 20935 C CA . ALA A 1 50 ? 77.195 8.763 1.120 1.00 0.00 50 ALA A CA 15
ATOM 20936 C C . ALA A 1 50 ? 78.488 9.334 0.599 1.00 0.00 50 ALA A C 15
ATOM 20937 O O . ALA A 1 50 ? 78.626 9.624 -0.604 1.00 0.00 50 ALA A O 15
ATOM 20944 N N . GLU A 1 51 ? 79.421 9.506 1.493 1.00 0.00 51 GLU A N 15
ATOM 20945 C CA . GLU A 1 51 ? 80.699 10.072 1.168 1.00 0.00 51 GLU A CA 15
ATOM 20946 C C . GLU A 1 51 ? 81.627 9.027 0.534 1.00 0.00 51 GLU A C 15
ATOM 20947 O O . GLU A 1 51 ? 81.859 9.035 -0.690 1.00 0.00 51 GLU A O 15
ATOM 20959 N N . ASP A 1 52 ? 82.118 8.114 1.348 1.00 0.00 52 ASP A N 15
ATOM 20960 C CA . ASP A 1 52 ? 83.077 7.114 0.893 1.00 0.00 52 ASP A CA 15
ATOM 20961 C C . ASP A 1 52 ? 82.380 5.909 0.324 1.00 0.00 52 ASP A C 15
ATOM 20962 O O . ASP A 1 52 ? 81.241 5.612 0.696 1.00 0.00 52 ASP A O 15
ATOM 20971 N N . SER A 1 53 ? 83.069 5.196 -0.548 1.00 0.00 53 SER A N 15
ATOM 20972 C CA . SER A 1 53 ? 82.506 4.053 -1.243 1.00 0.00 53 SER A CA 15
ATOM 20973 C C . SER A 1 53 ? 82.211 2.927 -0.261 1.00 0.00 53 SER A C 15
ATOM 20974 O O . SER A 1 53 ? 81.135 2.326 -0.290 1.00 0.00 53 SER A O 15
ATOM 20982 N N . GLU A 1 54 ? 83.147 2.680 0.631 1.00 0.00 54 GLU A N 15
ATOM 20983 C CA . GLU A 1 54 ? 83.005 1.631 1.605 1.00 0.00 54 GLU A CA 15
ATOM 20984 C C . GLU A 1 54 ? 81.924 2.005 2.600 1.00 0.00 54 GLU A C 15
ATOM 20985 O O . GLU A 1 54 ? 81.102 1.173 2.972 1.00 0.00 54 GLU A O 15
ATOM 20997 N N . THR A 1 55 ? 81.908 3.265 2.986 1.00 0.00 55 THR A N 15
ATOM 20998 C CA . THR A 1 55 ? 80.902 3.799 3.868 1.00 0.00 55 THR A CA 15
ATOM 20999 C C . THR A 1 55 ? 79.510 3.590 3.248 1.00 0.00 55 THR A C 15
ATOM 21000 O O . THR A 1 55 ? 78.573 3.160 3.932 1.00 0.00 55 THR A O 15
ATOM 21011 N N . LEU A 1 56 ? 79.409 3.844 1.942 1.00 0.00 56 LEU A N 15
ATOM 21012 C CA . LEU A 1 56 ? 78.181 3.636 1.188 1.00 0.00 56 LEU A CA 15
ATOM 21013 C C . LEU A 1 56 ? 77.754 2.171 1.283 1.00 0.00 56 LEU A C 15
ATOM 21014 O O . LEU A 1 56 ? 76.634 1.875 1.688 1.00 0.00 56 LEU A O 15
ATOM 21030 N N . ILE A 1 57 ? 78.692 1.268 0.991 1.00 0.00 57 ILE A N 15
ATOM 21031 C CA . ILE A 1 57 ? 78.450 -0.183 1.029 1.00 0.00 57 ILE A CA 15
ATOM 21032 C C . ILE A 1 57 ? 77.945 -0.619 2.411 1.00 0.00 57 ILE A C 15
ATOM 21033 O O . ILE A 1 57 ? 76.928 -1.308 2.518 1.00 0.00 57 ILE A O 15
ATOM 21049 N N . GLN A 1 58 ? 78.633 -0.163 3.452 1.00 0.00 58 GLN A N 15
ATOM 21050 C CA . GLN A 1 58 ? 78.286 -0.491 4.836 1.00 0.00 58 GLN A CA 15
ATOM 21051 C C . GLN A 1 58 ? 76.896 0.043 5.210 1.00 0.00 58 GLN A C 15
ATOM 21052 O O . GLN A 1 58 ? 76.134 -0.619 5.922 1.00 0.00 58 GLN A O 15
ATOM 21066 N N . THR A 1 59 ? 76.554 1.213 4.692 1.00 0.00 59 THR A N 15
ATOM 21067 C CA . THR A 1 59 ? 75.251 1.805 4.940 1.00 0.00 59 THR A CA 15
ATOM 21068 C C . THR A 1 59 ? 74.166 0.940 4.277 1.00 0.00 59 THR A C 15
ATOM 21069 O O . THR A 1 59 ? 73.131 0.642 4.876 1.00 0.00 59 THR A O 15
ATOM 21080 N N . ILE A 1 60 ? 74.452 0.487 3.070 1.00 0.00 60 ILE A N 15
ATOM 21081 C CA . ILE A 1 60 ? 73.544 -0.356 2.315 1.00 0.00 60 ILE A CA 15
ATOM 21082 C C . ILE A 1 60 ? 73.402 -1.733 2.993 1.00 0.00 60 ILE A C 15
ATOM 21083 O O . ILE A 1 60 ? 72.324 -2.332 2.990 1.00 0.00 60 ILE A O 15
ATOM 21099 N N . GLU A 1 61 ? 74.476 -2.207 3.616 1.00 0.00 61 GLU A N 15
ATOM 21100 C CA . GLU A 1 61 ? 74.418 -3.449 4.366 1.00 0.00 61 GLU A CA 15
ATOM 21101 C C . GLU A 1 61 ? 73.515 -3.297 5.575 1.00 0.00 61 GLU A C 15
ATOM 21102 O O . GLU A 1 61 ? 72.791 -4.214 5.926 1.00 0.00 61 GLU A O 15
ATOM 21114 N N . SER A 1 62 ? 73.522 -2.118 6.171 1.00 0.00 62 SER A N 15
ATOM 21115 C CA . SER A 1 62 ? 72.666 -1.822 7.300 1.00 0.00 62 SER A CA 15
ATOM 21116 C C . SER A 1 62 ? 71.202 -1.859 6.839 1.00 0.00 62 SER A C 15
ATOM 21117 O O . SER A 1 62 ? 70.324 -2.347 7.560 1.00 0.00 62 SER A O 15
ATOM 21125 N N . VAL A 1 63 ? 70.971 -1.371 5.620 1.00 0.00 63 VAL A N 15
ATOM 21126 C CA . VAL A 1 63 ? 69.661 -1.414 4.970 1.00 0.00 63 VAL A CA 15
ATOM 21127 C C . VAL A 1 63 ? 69.228 -2.876 4.788 1.00 0.00 63 VAL A C 15
ATOM 21128 O O . VAL A 1 63 ? 68.086 -3.247 5.052 1.00 0.00 63 VAL A O 15
ATOM 21141 N N . ARG A 1 64 ? 70.177 -3.703 4.384 1.00 0.00 64 ARG A N 15
ATOM 21142 C CA . ARG A 1 64 ? 69.942 -5.128 4.179 1.00 0.00 64 ARG A CA 15
ATOM 21143 C C . ARG A 1 64 ? 69.757 -5.883 5.496 1.00 0.00 64 ARG A C 15
ATOM 21144 O O . ARG A 1 64 ? 69.338 -7.037 5.501 1.00 0.00 64 ARG A O 15
ATOM 21165 N N . ASN A 1 65 ? 70.061 -5.230 6.598 1.00 0.00 65 ASN A N 15
ATOM 21166 C CA . ASN A 1 65 ? 69.907 -5.817 7.913 1.00 0.00 65 ASN A CA 15
ATOM 21167 C C . ASN A 1 65 ? 68.523 -5.584 8.483 1.00 0.00 65 ASN A C 15
ATOM 21168 O O . ASN A 1 65 ? 68.239 -6.003 9.602 1.00 0.00 65 ASN A O 15
ATOM 21179 N N . VAL A 1 66 ? 67.658 -4.916 7.730 1.00 0.00 66 VAL A N 15
ATOM 21180 C CA . VAL A 1 66 ? 66.296 -4.739 8.169 1.00 0.00 66 VAL A CA 15
ATOM 21181 C C . VAL A 1 66 ? 65.534 -6.049 7.967 1.00 0.00 66 VAL A C 15
ATOM 21182 O O . VAL A 1 66 ? 65.584 -6.662 6.898 1.00 0.00 66 VAL A O 15
ATOM 21195 N N . GLU A 1 67 ? 64.813 -6.430 8.975 1.00 0.00 67 GLU A N 15
ATOM 21196 C CA . GLU A 1 67 ? 64.170 -7.723 9.084 1.00 0.00 67 GLU A CA 15
ATOM 21197 C C . GLU A 1 67 ? 63.011 -7.885 8.128 1.00 0.00 67 GLU A C 15
ATOM 21198 O O . GLU A 1 67 ? 62.644 -9.003 7.757 1.00 0.00 67 GLU A O 15
ATOM 21210 N N . GLY A 1 68 ? 62.434 -6.781 7.736 1.00 0.00 68 GLY A N 15
ATOM 21211 C CA . GLY A 1 68 ? 61.353 -6.828 6.805 1.00 0.00 68 GLY A CA 15
ATOM 21212 C C . GLY A 1 68 ? 61.855 -6.788 5.379 1.00 0.00 68 GLY A C 15
ATOM 21213 O O . GLY A 1 68 ? 61.068 -6.891 4.431 1.00 0.00 68 GLY A O 15
ATOM 21217 N N . VAL A 1 69 ? 63.155 -6.652 5.218 1.00 0.00 69 VAL A N 15
ATOM 21218 C CA . VAL A 1 69 ? 63.733 -6.563 3.891 1.00 0.00 69 VAL A CA 15
ATOM 21219 C C . VAL A 1 69 ? 64.113 -7.943 3.379 1.00 0.00 69 VAL A C 15
ATOM 21220 O O . VAL A 1 69 ? 64.631 -8.787 4.131 1.00 0.00 69 VAL A O 15
ATOM 21233 N N . LEU A 1 70 ? 63.815 -8.174 2.119 1.00 0.00 70 LEU A N 15
ATOM 21234 C CA . LEU A 1 70 ? 64.077 -9.427 1.475 1.00 0.00 70 LEU A CA 15
ATOM 21235 C C . LEU A 1 70 ? 65.309 -9.279 0.620 1.00 0.00 70 LEU A C 15
ATOM 21236 O O . LEU A 1 70 ? 66.327 -9.927 0.857 1.00 0.00 70 LEU A O 15
ATOM 21252 N N . ALA A 1 71 ? 65.236 -8.385 -0.345 1.00 0.00 71 ALA A N 15
ATOM 21253 C CA . ALA A 1 71 ? 66.332 -8.157 -1.252 1.00 0.00 71 ALA A CA 15
ATOM 21254 C C . ALA A 1 71 ? 66.452 -6.697 -1.563 1.00 0.00 71 ALA A C 15
ATOM 21255 O O . ALA A 1 71 ? 65.464 -6.038 -1.857 1.00 0.00 71 ALA A O 15
ATOM 21262 N N . VAL A 1 72 ? 67.632 -6.192 -1.470 1.00 0.00 72 VAL A N 15
ATOM 21263 C CA . VAL A 1 72 ? 67.915 -4.839 -1.836 1.00 0.00 72 VAL A CA 15
ATOM 21264 C C . VAL A 1 72 ? 68.725 -4.863 -3.113 1.00 0.00 72 VAL A C 15
ATOM 21265 O O . VAL A 1 72 ? 69.897 -5.267 -3.117 1.00 0.00 72 VAL A O 15
ATOM 21278 N N . SER A 1 73 ? 68.114 -4.464 -4.178 1.00 0.00 73 SER A N 15
ATOM 21279 C CA . SER A 1 73 ? 68.769 -4.400 -5.439 1.00 0.00 73 SER A CA 15
ATOM 21280 C C . SER A 1 73 ? 69.433 -3.033 -5.576 1.00 0.00 73 SER A C 15
ATOM 21281 O O . SER A 1 73 ? 68.764 -1.989 -5.622 1.00 0.00 73 SER A O 15
ATOM 21289 N N . LEU A 1 74 ? 70.739 -3.053 -5.584 1.00 0.00 74 LEU A N 15
ATOM 21290 C CA . LEU A 1 74 ? 71.543 -1.862 -5.540 1.00 0.00 74 LEU A CA 15
ATOM 21291 C C . LEU A 1 74 ? 71.716 -1.296 -6.948 1.00 0.00 74 LEU A C 15
ATOM 21292 O O . LEU A 1 74 ? 72.363 -1.902 -7.801 1.00 0.00 74 LEU A O 15
ATOM 21308 N N . VAL A 1 75 ? 71.135 -0.159 -7.179 1.00 0.00 75 VAL A N 15
ATOM 21309 C CA . VAL A 1 75 ? 71.220 0.507 -8.448 1.00 0.00 75 VAL A CA 15
ATOM 21310 C C . VAL A 1 75 ? 72.406 1.472 -8.434 1.00 0.00 75 VAL A C 15
ATOM 21311 O O . VAL A 1 75 ? 72.277 2.648 -8.054 1.00 0.00 75 VAL A O 15
ATOM 21324 N N . TYR A 1 76 ? 73.560 0.923 -8.723 1.00 0.00 76 TYR A N 15
ATOM 21325 C CA . TYR A 1 76 ? 74.818 1.644 -8.852 1.00 0.00 76 TYR A CA 15
ATOM 21326 C C . TYR A 1 76 ? 75.825 0.656 -9.370 1.00 0.00 76 TYR A C 15
ATOM 21327 O O . TYR A 1 76 ? 75.996 -0.425 -8.792 1.00 0.00 76 TYR A O 15
ATOM 21345 N N . HIS A 1 77 ? 76.453 0.976 -10.447 1.00 0.00 77 HIS A N 15
ATOM 21346 C CA . HIS A 1 77 ? 77.401 0.072 -11.043 1.00 0.00 77 HIS A CA 15
ATOM 21347 C C . HIS A 1 77 ? 78.785 0.634 -10.886 1.00 0.00 77 HIS A C 15
ATOM 21348 O O . HIS A 1 77 ? 79.013 1.827 -11.123 1.00 0.00 77 HIS A O 15
ATOM 21362 N N . GLN A 1 78 ? 79.710 -0.193 -10.477 1.00 0.00 78 GLN A N 15
ATOM 21363 C CA . GLN A 1 78 ? 81.077 0.236 -10.335 1.00 0.00 78 GLN A CA 15
ATOM 21364 C C . GLN A 1 78 ? 81.750 0.209 -11.691 1.00 0.00 78 GLN A C 15
ATOM 21365 O O . GLN A 1 78 ? 82.377 -0.779 -12.066 1.00 0.00 78 GLN A O 15
ATOM 21379 N N . GLN A 1 79 ? 81.532 1.243 -12.465 1.00 0.00 79 GLN A N 15
ATOM 21380 C CA . GLN A 1 79 ? 82.165 1.344 -13.753 1.00 0.00 79 GLN A CA 15
ATOM 21381 C C . GLN A 1 79 ? 83.528 1.945 -13.591 1.00 0.00 79 GLN A C 15
ATOM 21382 O O . GLN A 1 79 ? 83.722 3.159 -13.703 1.00 0.00 79 GLN A O 15
ATOM 21396 N N . GLU A 1 80 ? 84.439 1.096 -13.233 1.00 0.00 80 GLU A N 15
ATOM 21397 C CA . GLU A 1 80 ? 85.787 1.465 -12.957 1.00 0.00 80 GLU A CA 15
ATOM 21398 C C . GLU A 1 80 ? 86.744 0.807 -13.939 1.00 0.00 80 GLU A C 15
ATOM 21399 O O . GLU A 1 80 ? 86.814 -0.427 -14.058 1.00 0.00 80 GLU A O 15
ATOM 21411 N N . GLU A 1 81 ? 87.449 1.647 -14.653 1.00 0.00 81 GLU A N 15
ATOM 21412 C CA . GLU A 1 81 ? 88.400 1.249 -15.692 1.00 0.00 81 GLU A CA 15
ATOM 21413 C C . GLU A 1 81 ? 89.786 1.046 -15.100 1.00 0.00 81 GLU A C 15
ATOM 21414 O O . GLU A 1 81 ? 90.620 0.316 -15.642 1.00 0.00 81 GLU A O 15
ATOM 21426 N N . GLN A 1 82 ? 90.015 1.693 -13.999 1.00 0.00 82 GLN A N 15
ATOM 21427 C CA . GLN A 1 82 ? 91.272 1.651 -13.322 1.00 0.00 82 GLN A CA 15
ATOM 21428 C C . GLN A 1 82 ? 91.020 1.203 -11.900 1.00 0.00 82 GLN A C 15
ATOM 21429 O O . GLN A 1 82 ? 89.877 1.253 -11.423 1.00 0.00 82 GLN A O 15
ATOM 21443 N N . GLY A 1 83 ? 92.040 0.720 -11.250 1.00 0.00 83 GLY A N 15
ATOM 21444 C CA . GLY A 1 83 ? 91.914 0.344 -9.884 1.00 0.00 83 GLY A CA 15
ATOM 21445 C C . GLY A 1 83 ? 92.111 1.546 -9.008 1.00 0.00 83 GLY A C 15
ATOM 21446 O O . GLY A 1 83 ? 93.256 1.916 -8.701 1.00 0.00 83 GLY A O 15
ATOM 21450 N N . GLU A 1 84 ? 91.023 2.187 -8.624 1.00 0.00 84 GLU A N 15
ATOM 21451 C CA . GLU A 1 84 ? 91.084 3.360 -7.789 1.00 0.00 84 GLU A CA 15
ATOM 21452 C C . GLU A 1 84 ? 91.308 2.936 -6.337 1.00 0.00 84 GLU A C 15
ATOM 21453 O O . GLU A 1 84 ? 90.416 2.986 -5.485 1.00 0.00 84 GLU A O 15
ATOM 21465 N N . GLU A 1 85 ? 92.466 2.419 -6.130 1.00 0.00 85 GLU A N 15
ATOM 21466 C CA . GLU A 1 85 ? 92.953 1.969 -4.868 1.00 0.00 85 GLU A CA 15
ATOM 21467 C C . GLU A 1 85 ? 94.208 2.771 -4.638 1.00 0.00 85 GLU A C 15
ATOM 21468 O O . GLU A 1 85 ? 94.338 3.533 -3.682 1.00 0.00 85 GLU A O 15
ATOM 21480 N N . THR A 1 86 ? 95.124 2.597 -5.551 1.00 0.00 86 THR A N 15
ATOM 21481 C CA . THR A 1 86 ? 96.317 3.359 -5.623 1.00 0.00 86 THR A CA 15
ATOM 21482 C C . THR A 1 86 ? 96.647 3.502 -7.111 1.00 0.00 86 THR A C 15
ATOM 21483 O O . THR A 1 86 ? 97.258 2.628 -7.698 1.00 0.00 86 THR A O 15
ATOM 21494 N N . PRO A 1 87 ? 96.159 4.580 -7.761 1.00 0.00 87 PRO A N 15
ATOM 21495 C CA . PRO A 1 87 ? 96.336 4.791 -9.210 1.00 0.00 87 PRO A CA 15
ATOM 21496 C C . PRO A 1 87 ? 97.750 5.245 -9.587 1.00 0.00 87 PRO A C 15
ATOM 21497 O O . PRO A 1 87 ? 98.024 5.574 -10.738 1.00 0.00 87 PRO A O 15
ATOM 21508 N N . ARG A 1 88 ? 98.636 5.246 -8.627 1.00 0.00 88 ARG A N 15
ATOM 21509 C CA . ARG A 1 88 ? 99.992 5.653 -8.850 1.00 0.00 88 ARG A CA 15
ATOM 21510 C C . ARG A 1 88 ? 100.944 4.536 -8.577 1.00 0.00 88 ARG A C 15
ATOM 21511 O O . ARG A 1 88 ? 100.760 3.758 -7.637 1.00 0.00 88 ARG A O 15
ATOM 21532 N N . SER A 1 89 ? 101.953 4.466 -9.389 1.00 0.00 89 SER A N 15
ATOM 21533 C CA . SER A 1 89 ? 103.009 3.538 -9.206 1.00 0.00 89 SER A CA 15
ATOM 21534 C C . SER A 1 89 ? 104.301 4.266 -9.548 1.00 0.00 89 SER A C 15
ATOM 21535 O O . SER A 1 89 ? 105.053 4.673 -8.661 1.00 0.00 89 SER A O 15
ATOM 21543 N N . HIS A 1 90 ? 104.497 4.534 -10.813 1.00 0.00 90 HIS A N 15
ATOM 21544 C CA . HIS A 1 90 ? 105.651 5.245 -11.268 1.00 0.00 90 HIS A CA 15
ATOM 21545 C C . HIS A 1 90 ? 105.210 6.048 -12.470 1.00 0.00 90 HIS A C 15
ATOM 21546 O O . HIS A 1 90 ? 104.549 5.506 -13.355 1.00 0.00 90 HIS A O 15
ATOM 21560 N N . HIS A 1 91 ? 105.495 7.318 -12.458 1.00 0.00 91 HIS A N 15
ATOM 21561 C CA . HIS A 1 91 ? 105.205 8.198 -13.572 1.00 0.00 91 HIS A CA 15
ATOM 21562 C C . HIS A 1 91 ? 106.187 9.333 -13.514 1.00 0.00 91 HIS A C 15
ATOM 21563 O O . HIS A 1 91 ? 106.876 9.610 -14.488 1.00 0.00 91 HIS A O 15
ATOM 21577 N N . HIS A 1 92 ? 106.239 9.996 -12.367 1.00 0.00 92 HIS A N 15
ATOM 21578 C CA . HIS A 1 92 ? 107.258 10.999 -12.126 1.00 0.00 92 HIS A CA 15
ATOM 21579 C C . HIS A 1 92 ? 108.620 10.308 -12.175 1.00 0.00 92 HIS A C 15
ATOM 21580 O O . HIS A 1 92 ? 108.775 9.188 -11.664 1.00 0.00 92 HIS A O 15
ATOM 21594 N N . HIS A 1 93 ? 109.565 10.944 -12.803 1.00 0.00 93 HIS A N 15
ATOM 21595 C CA . HIS A 1 93 ? 110.854 10.337 -13.033 1.00 0.00 93 HIS A CA 15
ATOM 21596 C C . HIS A 1 93 ? 111.632 10.189 -11.745 1.00 0.00 93 HIS A C 15
ATOM 21597 O O . HIS A 1 93 ? 111.894 11.173 -11.043 1.00 0.00 93 HIS A O 15
ATOM 21611 N N . HIS A 1 94 ? 111.951 8.959 -11.415 1.00 0.00 94 HIS A N 15
ATOM 21612 C CA . HIS A 1 94 ? 112.812 8.674 -10.295 1.00 0.00 94 HIS A CA 15
ATOM 21613 C C . HIS A 1 94 ? 114.235 8.918 -10.754 1.00 0.00 94 HIS A C 15
ATOM 21614 O O . HIS A 1 94 ? 114.750 8.197 -11.619 1.00 0.00 94 HIS A O 15
ATOM 21628 N N . HIS A 1 95 ? 114.833 9.936 -10.242 1.00 0.00 95 HIS A N 15
ATOM 21629 C CA . HIS A 1 95 ? 116.164 10.300 -10.634 1.00 0.00 95 HIS A CA 15
ATOM 21630 C C . HIS A 1 95 ? 117.142 9.799 -9.593 1.00 0.00 95 HIS A C 15
ATOM 21631 O O . HIS A 1 95 ? 117.515 10.578 -8.688 1.00 0.00 95 HIS A O 15
ATOM 21646 N N . MET A 1 1 ? 83.518 23.143 2.709 1.00 0.00 1 MET A N 16
ATOM 21647 C CA . MET A 1 1 ? 83.332 22.401 1.467 1.00 0.00 1 MET A CA 16
ATOM 21648 C C . MET A 1 1 ? 82.387 21.264 1.745 1.00 0.00 1 MET A C 16
ATOM 21649 O O . MET A 1 1 ? 82.332 20.791 2.860 1.00 0.00 1 MET A O 16
ATOM 21665 N N . HIS A 1 2 ? 81.603 20.866 0.778 1.00 0.00 2 HIS A N 16
ATOM 21666 C CA . HIS A 1 2 ? 80.819 19.663 0.941 1.00 0.00 2 HIS A CA 16
ATOM 21667 C C . HIS A 1 2 ? 81.606 18.529 0.357 1.00 0.00 2 HIS A C 16
ATOM 21668 O O . HIS A 1 2 ? 82.097 18.641 -0.780 1.00 0.00 2 HIS A O 16
ATOM 21682 N N . THR A 1 3 ? 81.780 17.484 1.117 1.00 0.00 3 THR A N 16
ATOM 21683 C CA . THR A 1 3 ? 82.510 16.344 0.661 1.00 0.00 3 THR A CA 16
ATOM 21684 C C . THR A 1 3 ? 81.715 15.569 -0.394 1.00 0.00 3 THR A C 16
ATOM 21685 O O . THR A 1 3 ? 80.480 15.433 -0.289 1.00 0.00 3 THR A O 16
ATOM 21696 N N . ASN A 1 4 ? 82.417 15.127 -1.430 1.00 0.00 4 ASN A N 16
ATOM 21697 C CA . ASN A 1 4 ? 81.816 14.427 -2.565 1.00 0.00 4 ASN A CA 16
ATOM 21698 C C . ASN A 1 4 ? 81.139 13.159 -2.158 1.00 0.00 4 ASN A C 16
ATOM 21699 O O . ASN A 1 4 ? 81.702 12.324 -1.435 1.00 0.00 4 ASN A O 16
ATOM 21710 N N . TRP A 1 5 ? 79.946 13.012 -2.634 1.00 0.00 5 TRP A N 16
ATOM 21711 C CA . TRP A 1 5 ? 79.140 11.884 -2.338 1.00 0.00 5 TRP A CA 16
ATOM 21712 C C . TRP A 1 5 ? 78.772 11.135 -3.599 1.00 0.00 5 TRP A C 16
ATOM 21713 O O . TRP A 1 5 ? 78.851 11.679 -4.715 1.00 0.00 5 TRP A O 16
ATOM 21734 N N . GLN A 1 6 ? 78.423 9.902 -3.424 1.00 0.00 6 GLN A N 16
ATOM 21735 C CA . GLN A 1 6 ? 77.952 9.057 -4.484 1.00 0.00 6 GLN A CA 16
ATOM 21736 C C . GLN A 1 6 ? 76.483 8.862 -4.234 1.00 0.00 6 GLN A C 16
ATOM 21737 O O . GLN A 1 6 ? 76.077 8.733 -3.067 1.00 0.00 6 GLN A O 16
ATOM 21751 N N . VAL A 1 7 ? 75.698 8.857 -5.264 1.00 0.00 7 VAL A N 16
ATOM 21752 C CA . VAL A 1 7 ? 74.288 8.637 -5.114 1.00 0.00 7 VAL A CA 16
ATOM 21753 C C . VAL A 1 7 ? 73.883 7.380 -5.845 1.00 0.00 7 VAL A C 16
ATOM 21754 O O . VAL A 1 7 ? 74.214 7.191 -7.016 1.00 0.00 7 VAL A O 16
ATOM 21767 N N . CYS A 1 8 ? 73.258 6.496 -5.139 1.00 0.00 8 CYS A N 16
ATOM 21768 C CA . CYS A 1 8 ? 72.796 5.265 -5.701 1.00 0.00 8 CYS A CA 16
ATOM 21769 C C . CYS A 1 8 ? 71.409 4.988 -5.171 1.00 0.00 8 CYS A C 16
ATOM 21770 O O . CYS A 1 8 ? 71.050 5.453 -4.070 1.00 0.00 8 CYS A O 16
ATOM 21778 N N . SER A 1 9 ? 70.644 4.280 -5.932 1.00 0.00 9 SER A N 16
ATOM 21779 C CA . SER A 1 9 ? 69.308 3.947 -5.575 1.00 0.00 9 SER A CA 16
ATOM 21780 C C . SER A 1 9 ? 69.271 2.515 -5.095 1.00 0.00 9 SER A C 16
ATOM 21781 O O . SER A 1 9 ? 70.103 1.695 -5.481 1.00 0.00 9 SER A O 16
ATOM 21789 N N . LEU A 1 10 ? 68.380 2.233 -4.220 1.00 0.00 10 LEU A N 16
ATOM 21790 C CA . LEU A 1 10 ? 68.213 0.918 -3.713 1.00 0.00 10 LEU A CA 16
ATOM 21791 C C . LEU A 1 10 ? 66.807 0.501 -3.934 1.00 0.00 10 LEU A C 16
ATOM 21792 O O . LEU A 1 10 ? 65.884 1.149 -3.446 1.00 0.00 10 LEU A O 16
ATOM 21808 N N . VAL A 1 11 ? 66.626 -0.533 -4.676 1.00 0.00 11 VAL A N 16
ATOM 21809 C CA . VAL A 1 11 ? 65.322 -1.084 -4.841 1.00 0.00 11 VAL A CA 16
ATOM 21810 C C . VAL A 1 11 ? 65.157 -2.131 -3.777 1.00 0.00 11 VAL A C 16
ATOM 21811 O O . VAL A 1 11 ? 65.733 -3.231 -3.860 1.00 0.00 11 VAL A O 16
ATOM 21824 N N . VAL A 1 12 ? 64.452 -1.770 -2.757 1.00 0.00 12 VAL A N 16
ATOM 21825 C CA . VAL A 1 12 ? 64.232 -2.636 -1.649 1.00 0.00 12 VAL A CA 16
ATOM 21826 C C . VAL A 1 12 ? 62.920 -3.363 -1.815 1.00 0.00 12 VAL A C 16
ATOM 21827 O O . VAL A 1 12 ? 61.853 -2.752 -1.780 1.00 0.00 12 VAL A O 16
ATOM 21840 N N . GLN A 1 13 ? 63.014 -4.639 -2.058 1.00 0.00 13 GLN A N 16
ATOM 21841 C CA . GLN A 1 13 ? 61.867 -5.502 -2.130 1.00 0.00 13 GLN A CA 16
ATOM 21842 C C . GLN A 1 13 ? 61.711 -6.084 -0.746 1.00 0.00 13 GLN A C 16
ATOM 21843 O O . GLN A 1 13 ? 62.660 -6.694 -0.217 1.00 0.00 13 GLN A O 16
ATOM 21857 N N . ALA A 1 14 ? 60.582 -5.899 -0.148 1.00 0.00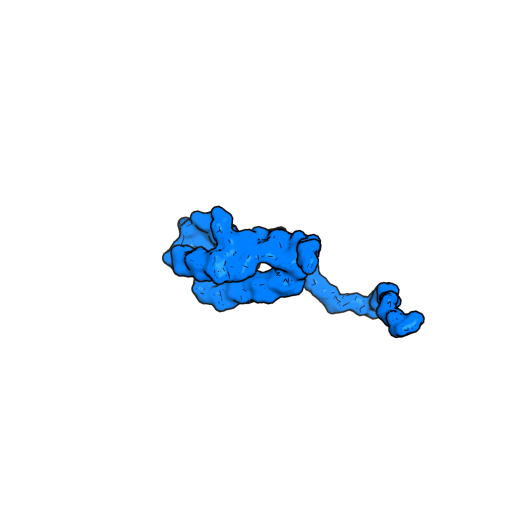 14 ALA A N 16
ATOM 21858 C CA . ALA A 1 14 ? 60.391 -6.305 1.216 1.00 0.00 14 ALA A CA 16
ATOM 21859 C C . ALA A 1 14 ? 59.016 -6.895 1.425 1.00 0.00 14 ALA A C 16
ATOM 21860 O O . ALA A 1 14 ? 58.199 -6.898 0.502 1.00 0.00 14 ALA A O 16
ATOM 21867 N N . LYS A 1 15 ? 58.800 -7.444 2.631 1.00 0.00 15 LYS A N 16
ATOM 21868 C CA . LYS A 1 15 ? 57.492 -7.950 3.064 1.00 0.00 15 LYS A CA 16
ATOM 21869 C C . LYS A 1 15 ? 56.442 -6.885 2.846 1.00 0.00 15 LYS A C 16
ATOM 21870 O O . LYS A 1 15 ? 56.488 -5.832 3.492 1.00 0.00 15 LYS A O 16
ATOM 21889 N N . SER A 1 16 ? 55.506 -7.168 1.970 1.00 0.00 16 SER A N 16
ATOM 21890 C CA . SER A 1 16 ? 54.440 -6.268 1.599 1.00 0.00 16 SER A CA 16
ATOM 21891 C C . SER A 1 16 ? 53.656 -5.793 2.837 1.00 0.00 16 SER A C 16
ATOM 21892 O O . SER A 1 16 ? 53.240 -4.631 2.927 1.00 0.00 16 SER A O 16
ATOM 21900 N N . GLU A 1 17 ? 53.515 -6.681 3.797 1.00 0.00 17 GLU A N 16
ATOM 21901 C CA . GLU A 1 17 ? 52.769 -6.414 5.011 1.00 0.00 17 GLU A CA 16
ATOM 21902 C C . GLU A 1 17 ? 53.550 -5.518 5.980 1.00 0.00 17 GLU A C 16
ATOM 21903 O O . GLU A 1 17 ? 52.968 -4.852 6.821 1.00 0.00 17 GLU A O 16
ATOM 21915 N N . ARG A 1 18 ? 54.852 -5.474 5.837 1.00 0.00 18 ARG A N 16
ATOM 21916 C CA . ARG A 1 18 ? 55.693 -4.796 6.809 1.00 0.00 18 ARG A CA 16
ATOM 21917 C C . ARG A 1 18 ? 56.325 -3.550 6.183 1.00 0.00 18 ARG A C 16
ATOM 21918 O O . ARG A 1 18 ? 57.164 -2.882 6.789 1.00 0.00 18 ARG A O 16
ATOM 21939 N N . ILE A 1 19 ? 55.861 -3.215 4.986 1.00 0.00 19 ILE A N 16
ATOM 21940 C CA . ILE A 1 19 ? 56.368 -2.078 4.225 1.00 0.00 19 ILE A CA 16
ATOM 21941 C C . ILE A 1 19 ? 56.302 -0.753 5.002 1.00 0.00 19 ILE A C 16
ATOM 21942 O O . ILE A 1 19 ? 57.273 0.002 5.000 1.00 0.00 19 ILE A O 16
ATOM 21958 N N . SER A 1 20 ? 55.197 -0.508 5.691 1.00 0.00 20 SER A N 16
ATOM 21959 C CA . SER A 1 20 ? 55.017 0.715 6.466 1.00 0.00 20 SER A CA 16
ATOM 21960 C C . SER A 1 20 ? 56.143 0.885 7.525 1.00 0.00 20 SER A C 16
ATOM 21961 O O . SER A 1 20 ? 56.740 1.977 7.659 1.00 0.00 20 SER A O 16
ATOM 21969 N N . ASP A 1 21 ? 56.459 -0.212 8.218 1.00 0.00 21 ASP A N 16
ATOM 21970 C CA . ASP A 1 21 ? 57.501 -0.232 9.250 1.00 0.00 21 ASP A CA 16
ATOM 21971 C C . ASP A 1 21 ? 58.840 0.041 8.610 1.00 0.00 21 ASP A C 16
ATOM 21972 O O . ASP A 1 21 ? 59.545 1.001 8.955 1.00 0.00 21 ASP A O 16
ATOM 21981 N N . ILE A 1 22 ? 59.154 -0.775 7.625 1.00 0.00 22 ILE A N 16
ATOM 21982 C CA . ILE A 1 22 ? 60.427 -0.742 6.930 1.00 0.00 22 ILE A CA 16
ATOM 21983 C C . ILE A 1 22 ? 60.675 0.613 6.268 1.00 0.00 22 ILE A C 16
ATOM 21984 O O . ILE A 1 22 ? 61.740 1.168 6.417 1.00 0.00 22 ILE A O 16
ATOM 22000 N N . SER A 1 23 ? 59.672 1.162 5.612 1.00 0.00 23 SER A N 16
ATOM 22001 C CA . SER A 1 23 ? 59.808 2.434 4.909 1.00 0.00 23 SER A CA 16
ATOM 22002 C C . SER A 1 23 ? 60.154 3.577 5.887 1.00 0.00 23 SER A C 16
ATOM 22003 O O . SER A 1 23 ? 60.901 4.501 5.546 1.00 0.00 23 SER A O 16
ATOM 22011 N N . THR A 1 24 ? 59.682 3.474 7.109 1.00 0.00 24 THR A N 16
ATOM 22012 C CA . THR A 1 24 ? 59.907 4.510 8.089 1.00 0.00 24 THR A CA 16
ATOM 22013 C C . THR A 1 24 ? 61.316 4.352 8.653 1.00 0.00 24 THR A C 16
ATOM 22014 O O . THR A 1 24 ? 62.036 5.327 8.901 1.00 0.00 24 THR A O 16
ATOM 22025 N N . GLN A 1 25 ? 61.702 3.116 8.779 1.00 0.00 25 GLN A N 16
ATOM 22026 C CA . GLN A 1 25 ? 62.975 2.723 9.254 1.00 0.00 25 GLN A CA 16
ATOM 22027 C C . GLN A 1 25 ? 64.087 3.055 8.240 1.00 0.00 25 GLN A C 16
ATOM 22028 O O . GLN A 1 25 ? 65.122 3.582 8.615 1.00 0.00 25 GLN A O 16
ATOM 22042 N N . LEU A 1 26 ? 63.841 2.802 6.957 1.00 0.00 26 LEU A N 16
ATOM 22043 C CA . LEU A 1 26 ? 64.808 3.053 5.913 1.00 0.00 26 LEU A CA 16
ATOM 22044 C C . LEU A 1 26 ? 65.092 4.540 5.734 1.00 0.00 26 LEU A C 16
ATOM 22045 O O . LEU A 1 26 ? 66.219 4.936 5.452 1.00 0.00 26 LEU A O 16
ATOM 22061 N N . ASN A 1 27 ? 64.074 5.354 5.926 1.00 0.00 27 ASN A N 16
ATOM 22062 C CA . ASN A 1 27 ? 64.181 6.793 5.740 1.00 0.00 27 ASN A CA 16
ATOM 22063 C C . ASN A 1 27 ? 64.938 7.427 6.921 1.00 0.00 27 ASN A C 16
ATOM 22064 O O . ASN A 1 27 ? 65.323 8.597 6.889 1.00 0.00 27 ASN A O 16
ATOM 22075 N N . ALA A 1 28 ? 65.147 6.644 7.953 1.00 0.00 28 ALA A N 16
ATOM 22076 C CA . ALA A 1 28 ? 65.808 7.111 9.151 1.00 0.00 28 ALA A CA 16
ATOM 22077 C C . ALA A 1 28 ? 67.331 6.941 9.081 1.00 0.00 28 ALA A C 16
ATOM 22078 O O . ALA A 1 28 ? 68.061 7.488 9.924 1.00 0.00 28 ALA A O 16
ATOM 22085 N N . PHE A 1 29 ? 67.823 6.207 8.087 1.00 0.00 29 PHE A N 16
ATOM 22086 C CA . PHE A 1 29 ? 69.233 5.960 7.955 1.00 0.00 29 PHE A CA 16
ATOM 22087 C C . PHE A 1 29 ? 69.994 7.208 7.493 1.00 0.00 29 PHE A C 16
ATOM 22088 O O . PHE A 1 29 ? 69.442 8.041 6.760 1.00 0.00 29 PHE A O 16
ATOM 22105 N N . PRO A 1 30 ? 71.276 7.350 7.916 1.00 0.00 30 PRO A N 16
ATOM 22106 C CA . PRO A 1 30 ? 72.113 8.524 7.604 1.00 0.00 30 PRO A CA 16
ATOM 22107 C C . PRO A 1 30 ? 72.323 8.745 6.105 1.00 0.00 30 PRO A C 16
ATOM 22108 O O . PRO A 1 30 ? 73.115 8.048 5.457 1.00 0.00 30 PRO A O 16
ATOM 22119 N N . GLY A 1 31 ? 71.589 9.687 5.558 1.00 0.00 31 GLY A N 16
ATOM 22120 C CA . GLY A 1 31 ? 71.728 10.019 4.168 1.00 0.00 31 GLY A CA 16
ATOM 22121 C C . GLY A 1 31 ? 70.966 9.081 3.263 1.00 0.00 31 GLY A C 16
ATOM 22122 O O . GLY A 1 31 ? 71.233 9.022 2.064 1.00 0.00 31 GLY A O 16
ATOM 22126 N N . CYS A 1 32 ? 70.055 8.317 3.833 1.00 0.00 32 CYS A N 16
ATOM 22127 C CA . CYS A 1 32 ? 69.232 7.431 3.080 1.00 0.00 32 CYS A CA 16
ATOM 22128 C C . CYS A 1 32 ? 67.804 7.925 3.157 1.00 0.00 32 CYS A C 16
ATOM 22129 O O . CYS A 1 32 ? 67.306 8.218 4.253 1.00 0.00 32 CYS A O 16
ATOM 22137 N N . GLU A 1 33 ? 67.151 8.052 2.033 1.00 0.00 33 GLU A N 16
ATOM 22138 C CA . GLU A 1 33 ? 65.784 8.471 2.032 1.00 0.00 33 GLU A CA 16
ATOM 22139 C C . GLU A 1 33 ? 64.988 7.651 1.062 1.00 0.00 33 GLU A C 16
ATOM 22140 O O . GLU A 1 33 ? 65.442 7.364 -0.043 1.00 0.00 33 GLU A O 16
ATOM 22152 N N . VAL A 1 34 ? 63.816 7.266 1.472 1.00 0.00 34 VAL A N 16
ATOM 22153 C CA . VAL A 1 34 ? 62.938 6.506 0.635 1.00 0.00 34 VAL A CA 16
ATOM 22154 C C . VAL A 1 34 ? 62.205 7.484 -0.253 1.00 0.00 34 VAL A C 16
ATOM 22155 O O . VAL A 1 34 ? 61.326 8.204 0.209 1.00 0.00 34 VAL A O 16
ATOM 22168 N N . ALA A 1 35 ? 62.596 7.540 -1.492 1.00 0.00 35 ALA A N 16
ATOM 22169 C CA . ALA A 1 35 ? 62.017 8.468 -2.433 1.00 0.00 35 ALA A CA 16
ATOM 22170 C C . ALA A 1 35 ? 60.725 7.914 -2.981 1.00 0.00 35 ALA A C 16
ATOM 22171 O O . ALA A 1 35 ? 59.739 8.619 -3.112 1.00 0.00 35 ALA A O 16
ATOM 22178 N N . VAL A 1 36 ? 60.730 6.637 -3.282 1.00 0.00 36 VAL A N 16
ATOM 22179 C CA . VAL A 1 36 ? 59.557 5.991 -3.815 1.00 0.00 36 VAL A CA 16
ATOM 22180 C C . VAL A 1 36 ? 59.127 4.884 -2.885 1.00 0.00 36 VAL A C 16
ATOM 22181 O O . VAL A 1 36 ? 59.834 3.888 -2.725 1.00 0.00 36 VAL A O 16
ATOM 22194 N N . SER A 1 37 ? 58.029 5.076 -2.227 1.00 0.00 37 SER A N 16
ATOM 22195 C CA . SER A 1 37 ? 57.483 4.052 -1.401 1.00 0.00 37 SER A CA 16
ATOM 22196 C C . SER A 1 37 ? 56.270 3.477 -2.125 1.00 0.00 37 SER A C 16
ATOM 22197 O O . SER A 1 37 ? 55.233 4.143 -2.230 1.00 0.00 37 SER A O 16
ATOM 22205 N N . ASP A 1 38 ? 56.419 2.301 -2.679 1.00 0.00 38 ASP A N 16
ATOM 22206 C CA . ASP A 1 38 ? 55.348 1.690 -3.445 1.00 0.00 38 ASP A CA 16
ATOM 22207 C C . ASP A 1 38 ? 55.008 0.316 -2.899 1.00 0.00 38 ASP A C 16
ATOM 22208 O O . ASP A 1 38 ? 55.681 -0.675 -3.188 1.00 0.00 38 ASP A O 16
ATOM 22217 N N . ALA A 1 39 ? 53.988 0.276 -2.076 1.00 0.00 39 ALA A N 16
ATOM 22218 C CA . ALA A 1 39 ? 53.492 -0.951 -1.455 1.00 0.00 39 ALA A CA 16
ATOM 22219 C C . ALA A 1 39 ? 52.958 -2.019 -2.470 1.00 0.00 39 ALA A C 16
ATOM 22220 O O . ALA A 1 39 ? 53.236 -3.211 -2.290 1.00 0.00 39 ALA A O 16
ATOM 22227 N N . PRO A 1 40 ? 52.191 -1.635 -3.545 1.00 0.00 40 PRO A N 16
ATOM 22228 C CA . PRO A 1 40 ? 51.632 -2.598 -4.530 1.00 0.00 40 PRO A CA 16
ATOM 22229 C C . PRO A 1 40 ? 52.705 -3.480 -5.174 1.00 0.00 40 PRO A C 16
ATOM 22230 O O . PRO A 1 40 ? 52.537 -4.691 -5.274 1.00 0.00 40 PRO A O 16
ATOM 22241 N N . SER A 1 41 ? 53.813 -2.885 -5.573 1.00 0.00 41 SER A N 16
ATOM 22242 C CA . SER A 1 41 ? 54.864 -3.636 -6.195 1.00 0.00 41 SER A CA 16
ATOM 22243 C C . SER A 1 41 ? 55.857 -4.137 -5.129 1.00 0.00 41 SER A C 16
ATOM 22244 O O . SER A 1 41 ? 56.691 -5.013 -5.395 1.00 0.00 41 SER A O 16
ATOM 22252 N N . GLY A 1 42 ? 55.749 -3.574 -3.930 1.00 0.00 42 GLY A N 16
ATOM 22253 C CA . GLY A 1 42 ? 56.592 -3.978 -2.819 1.00 0.00 42 GLY A CA 16
ATOM 22254 C C . GLY A 1 42 ? 57.972 -3.401 -2.919 1.00 0.00 42 GLY A C 16
ATOM 22255 O O . GLY A 1 42 ? 58.926 -3.953 -2.374 1.00 0.00 42 GLY A O 16
ATOM 22259 N N . GLN A 1 43 ? 58.081 -2.289 -3.611 1.00 0.00 43 GLN A N 16
ATOM 22260 C CA . GLN A 1 43 ? 59.355 -1.672 -3.837 1.00 0.00 43 GLN A CA 16
ATOM 22261 C C . GLN A 1 43 ? 59.480 -0.388 -3.077 1.00 0.00 43 GLN A C 16
ATOM 22262 O O . GLN A 1 43 ? 58.633 0.510 -3.172 1.00 0.00 43 GLN A O 16
ATOM 22276 N N . LEU A 1 44 ? 60.505 -0.315 -2.317 1.00 0.00 44 LEU A N 16
ATOM 22277 C CA . LEU A 1 44 ? 60.855 0.877 -1.618 1.00 0.00 44 LEU A CA 16
ATOM 22278 C C . LEU A 1 44 ? 62.180 1.337 -2.156 1.00 0.00 44 LEU A C 16
ATOM 22279 O O . LEU A 1 44 ? 63.191 0.665 -1.989 1.00 0.00 44 LEU A O 16
ATOM 22295 N N . ILE A 1 45 ? 62.166 2.426 -2.855 1.00 0.00 45 ILE A N 16
ATOM 22296 C CA . ILE A 1 45 ? 63.366 2.950 -3.438 1.00 0.00 45 ILE A CA 16
ATOM 22297 C C . ILE A 1 45 ? 64.021 3.910 -2.485 1.00 0.00 45 ILE A C 16
ATOM 22298 O O . ILE A 1 45 ? 63.441 4.943 -2.119 1.00 0.00 45 ILE A O 16
ATOM 22314 N N . VAL A 1 46 ? 65.211 3.577 -2.093 1.00 0.00 46 VAL A N 16
ATOM 22315 C CA . VAL A 1 46 ? 65.955 4.365 -1.167 1.00 0.00 46 VAL A CA 16
ATOM 22316 C C . VAL A 1 46 ? 67.106 5.009 -1.902 1.00 0.00 46 VAL A C 16
ATOM 22317 O O . VAL A 1 46 ? 67.923 4.330 -2.496 1.00 0.00 46 VAL A O 16
ATOM 22330 N N . VAL A 1 47 ? 67.129 6.300 -1.897 1.00 0.00 47 VAL A N 16
ATOM 22331 C CA . VAL A 1 47 ? 68.177 7.044 -2.525 1.00 0.00 47 VAL A CA 16
ATOM 22332 C C . VAL A 1 47 ? 69.173 7.395 -1.442 1.00 0.00 47 VAL A C 16
ATOM 22333 O O . VAL A 1 47 ? 68.800 7.986 -0.409 1.00 0.00 47 VAL A O 16
ATOM 22346 N N . VAL A 1 48 ? 70.389 6.984 -1.626 1.00 0.00 48 VAL A N 16
ATOM 22347 C CA . VAL A 1 48 ? 71.403 7.170 -0.621 1.00 0.00 48 VAL A CA 16
ATOM 22348 C C . VAL A 1 48 ? 72.555 7.975 -1.172 1.00 0.00 48 VAL A C 16
ATOM 22349 O O . VAL A 1 48 ? 73.067 7.675 -2.262 1.00 0.00 48 VAL A O 16
ATOM 22362 N N . GLU A 1 49 ? 72.952 8.992 -0.438 1.00 0.00 49 GLU A N 16
ATOM 22363 C CA . GLU A 1 49 ? 74.144 9.721 -0.766 1.00 0.00 49 GLU A CA 16
ATOM 22364 C C . GLU A 1 49 ? 75.181 9.309 0.253 1.00 0.00 49 GLU A C 16
ATOM 22365 O O . GLU A 1 49 ? 74.968 9.474 1.470 1.00 0.00 49 GLU A O 16
ATOM 22377 N N . ALA A 1 50 ? 76.272 8.781 -0.206 1.00 0.00 50 ALA A N 16
ATOM 22378 C CA . ALA A 1 50 ? 77.314 8.346 0.681 1.00 0.00 50 ALA A CA 16
ATOM 22379 C C . ALA A 1 50 ? 78.626 8.900 0.227 1.00 0.00 50 ALA A C 16
ATOM 22380 O O . ALA A 1 50 ? 78.886 8.973 -0.960 1.00 0.00 50 ALA A O 16
ATOM 22387 N N . GLU A 1 51 ? 79.442 9.258 1.163 1.00 0.00 51 GLU A N 16
ATOM 22388 C CA . GLU A 1 51 ? 80.699 9.923 0.906 1.00 0.00 51 GLU A CA 16
ATOM 22389 C C . GLU A 1 51 ? 81.747 8.954 0.378 1.00 0.00 51 GLU A C 16
ATOM 22390 O O . GLU A 1 51 ? 82.601 9.332 -0.424 1.00 0.00 51 GLU A O 16
ATOM 22402 N N . ASP A 1 52 ? 81.674 7.715 0.809 1.00 0.00 52 ASP A N 16
ATOM 22403 C CA . ASP A 1 52 ? 82.660 6.732 0.412 1.00 0.00 52 ASP A CA 16
ATOM 22404 C C . ASP A 1 52 ? 81.987 5.470 -0.104 1.00 0.00 52 ASP A C 16
ATOM 22405 O O . ASP A 1 52 ? 80.880 5.138 0.329 1.00 0.00 52 ASP A O 16
ATOM 22414 N N . SER A 1 53 ? 82.651 4.790 -1.026 1.00 0.00 53 SER A N 16
ATOM 22415 C CA . SER A 1 53 ? 82.176 3.558 -1.636 1.00 0.00 53 SER A CA 16
ATOM 22416 C C . SER A 1 53 ? 81.836 2.468 -0.594 1.00 0.00 53 SER A C 16
ATOM 22417 O O . SER A 1 53 ? 80.769 1.859 -0.656 1.00 0.00 53 SER A O 16
ATOM 22425 N N . GLU A 1 54 ? 82.711 2.266 0.379 1.00 0.00 54 GLU A N 16
ATOM 22426 C CA . GLU A 1 54 ? 82.518 1.213 1.361 1.00 0.00 54 GLU A CA 16
ATOM 22427 C C . GLU A 1 54 ? 81.511 1.648 2.401 1.00 0.00 54 GLU A C 16
ATOM 22428 O O . GLU A 1 54 ? 80.704 0.840 2.879 1.00 0.00 54 GLU A O 16
ATOM 22440 N N . THR A 1 55 ? 81.533 2.928 2.725 1.00 0.00 55 THR A N 16
ATOM 22441 C CA . THR A 1 55 ? 80.579 3.495 3.642 1.00 0.00 55 THR A CA 16
ATOM 22442 C C . THR A 1 55 ? 79.167 3.337 3.059 1.00 0.00 55 THR A C 16
ATOM 22443 O O . THR A 1 55 ? 78.212 3.041 3.783 1.00 0.00 55 THR A O 16
ATOM 22454 N N . LEU A 1 56 ? 79.064 3.481 1.732 1.00 0.00 56 LEU A N 16
ATOM 22455 C CA . LEU A 1 56 ? 77.818 3.272 1.022 1.00 0.00 56 LEU A CA 16
ATOM 22456 C C . LEU A 1 56 ? 77.342 1.851 1.249 1.00 0.00 56 LEU A C 16
ATOM 22457 O O . LEU A 1 56 ? 76.226 1.638 1.704 1.00 0.00 56 LEU A O 16
ATOM 22473 N N . ILE A 1 57 ? 78.236 0.899 1.015 1.00 0.00 57 ILE A N 16
ATOM 22474 C CA . ILE A 1 57 ? 77.916 -0.515 1.132 1.00 0.00 57 ILE A CA 16
ATOM 22475 C C . ILE A 1 57 ? 77.482 -0.871 2.547 1.00 0.00 57 ILE A C 16
ATOM 22476 O O . ILE A 1 57 ? 76.442 -1.485 2.725 1.00 0.00 57 ILE A O 16
ATOM 22492 N N . GLN A 1 58 ? 78.245 -0.431 3.540 1.00 0.00 58 GLN A N 16
ATOM 22493 C CA . GLN A 1 58 ? 77.948 -0.688 4.920 1.00 0.00 58 GLN A CA 16
ATOM 22494 C C . GLN A 1 58 ? 76.554 -0.172 5.300 1.00 0.00 58 GLN A C 16
ATOM 22495 O O . GLN A 1 58 ? 75.782 -0.868 5.976 1.00 0.00 58 GLN A O 16
ATOM 22509 N N . THR A 1 59 ? 76.227 1.018 4.841 1.00 0.00 59 THR A N 16
ATOM 22510 C CA . THR A 1 59 ? 74.933 1.608 5.108 1.00 0.00 59 THR A CA 16
ATOM 22511 C C . THR A 1 59 ? 73.823 0.774 4.428 1.00 0.00 59 THR A C 16
ATOM 22512 O O . THR A 1 59 ? 72.764 0.524 5.008 1.00 0.00 59 THR A O 16
ATOM 22523 N N . ILE A 1 60 ? 74.107 0.304 3.229 1.00 0.00 60 ILE A N 16
ATOM 22524 C CA . ILE A 1 60 ? 73.195 -0.549 2.486 1.00 0.00 60 ILE A CA 16
ATOM 22525 C C . ILE A 1 60 ? 73.022 -1.894 3.209 1.00 0.00 60 ILE A C 16
ATOM 22526 O O . ILE A 1 60 ? 71.918 -2.425 3.297 1.00 0.00 60 ILE A O 16
ATOM 22542 N N . GLU A 1 61 ? 74.106 -2.417 3.752 1.00 0.00 61 GLU A N 16
ATOM 22543 C CA . GLU A 1 61 ? 74.056 -3.651 4.518 1.00 0.00 61 GLU A CA 16
ATOM 22544 C C . GLU A 1 61 ? 73.270 -3.443 5.811 1.00 0.00 61 GLU A C 16
ATOM 22545 O O . GLU A 1 61 ? 72.559 -4.326 6.253 1.00 0.00 61 GLU A O 16
ATOM 22557 N N . SER A 1 62 ? 73.351 -2.241 6.356 1.00 0.00 62 SER A N 16
ATOM 22558 C CA . SER A 1 62 ? 72.576 -1.856 7.513 1.00 0.00 62 SER A CA 16
ATOM 22559 C C . SER A 1 62 ? 71.080 -1.878 7.163 1.00 0.00 62 SER A C 16
ATOM 22560 O O . SER A 1 62 ? 70.244 -2.354 7.933 1.00 0.00 62 SER A O 16
ATOM 22568 N N . VAL A 1 63 ? 70.774 -1.373 5.990 1.00 0.00 63 VAL A N 16
ATOM 22569 C CA . VAL A 1 63 ? 69.442 -1.404 5.418 1.00 0.00 63 VAL A CA 16
ATOM 22570 C C . VAL A 1 63 ? 68.981 -2.870 5.224 1.00 0.00 63 VAL A C 16
ATOM 22571 O O . VAL A 1 63 ? 67.841 -3.222 5.502 1.00 0.00 63 VAL A O 16
ATOM 22584 N N . ARG A 1 64 ? 69.910 -3.715 4.801 1.00 0.00 64 ARG A N 16
ATOM 22585 C CA . ARG A 1 64 ? 69.671 -5.154 4.629 1.00 0.00 64 ARG A CA 16
ATOM 22586 C C . ARG A 1 64 ? 69.445 -5.855 5.973 1.00 0.00 64 ARG A C 16
ATOM 22587 O O . ARG A 1 64 ? 68.971 -6.994 6.021 1.00 0.00 64 ARG A O 16
ATOM 22608 N N . ASN A 1 65 ? 69.792 -5.177 7.053 1.00 0.00 65 ASN A N 16
ATOM 22609 C CA . ASN A 1 65 ? 69.598 -5.702 8.392 1.00 0.00 65 ASN A CA 16
ATOM 22610 C C . ASN A 1 65 ? 68.190 -5.458 8.883 1.00 0.00 65 ASN A C 16
ATOM 22611 O O . ASN A 1 65 ? 67.788 -6.009 9.904 1.00 0.00 65 ASN A O 16
ATOM 22622 N N . VAL A 1 66 ? 67.434 -4.642 8.153 1.00 0.00 66 VAL A N 16
ATOM 22623 C CA . VAL A 1 66 ? 66.053 -4.394 8.507 1.00 0.00 66 VAL A CA 16
ATOM 22624 C C . VAL A 1 66 ? 65.249 -5.613 8.215 1.00 0.00 66 VAL A C 16
ATOM 22625 O O . VAL A 1 66 ? 65.211 -6.116 7.072 1.00 0.00 66 VAL A O 16
ATOM 22638 N N . GLU A 1 67 ? 64.638 -6.108 9.235 1.00 0.00 67 GLU A N 16
ATOM 22639 C CA . GLU A 1 67 ? 63.930 -7.281 9.150 1.00 0.00 67 GLU A CA 16
ATOM 22640 C C . GLU A 1 67 ? 62.654 -7.119 8.427 1.00 0.00 67 GLU A C 16
ATOM 22641 O O . GLU A 1 67 ? 61.774 -6.363 8.811 1.00 0.00 67 GLU A O 16
ATOM 22653 N N . GLY A 1 68 ? 62.604 -7.797 7.355 1.00 0.00 68 GLY A N 16
ATOM 22654 C CA . GLY A 1 68 ? 61.476 -7.775 6.513 1.00 0.00 68 GLY A CA 16
ATOM 22655 C C . GLY A 1 68 ? 61.899 -7.486 5.118 1.00 0.00 68 GLY A C 16
ATOM 22656 O O . GLY A 1 68 ? 61.109 -7.586 4.187 1.00 0.00 68 GLY A O 16
ATOM 22660 N N . VAL A 1 69 ? 63.149 -7.106 4.962 1.00 0.00 69 VAL A N 16
ATOM 22661 C CA . VAL A 1 69 ? 63.680 -6.854 3.645 1.00 0.00 69 VAL A CA 16
ATOM 22662 C C . VAL A 1 69 ? 64.065 -8.174 2.996 1.00 0.00 69 VAL A C 16
ATOM 22663 O O . VAL A 1 69 ? 64.724 -9.005 3.621 1.00 0.00 69 VAL A O 16
ATOM 22676 N N . LEU A 1 70 ? 63.659 -8.360 1.764 1.00 0.00 70 LEU A N 16
ATOM 22677 C CA . LEU A 1 70 ? 63.899 -9.588 1.055 1.00 0.00 70 LEU A CA 16
ATOM 22678 C C . LEU A 1 70 ? 65.095 -9.426 0.142 1.00 0.00 70 LEU A C 16
ATOM 22679 O O . LEU A 1 70 ? 66.109 -10.105 0.307 1.00 0.00 70 LEU A O 16
ATOM 22695 N N . ALA A 1 71 ? 65.000 -8.500 -0.784 1.00 0.00 71 ALA A N 16
ATOM 22696 C CA . ALA A 1 71 ? 66.062 -8.268 -1.729 1.00 0.00 71 ALA A CA 16
ATOM 22697 C C . ALA A 1 71 ? 66.325 -6.794 -1.880 1.00 0.00 71 ALA A C 16
ATOM 22698 O O . ALA A 1 71 ? 65.402 -6.010 -2.092 1.00 0.00 71 ALA A O 16
ATOM 22705 N N . VAL A 1 72 ? 67.554 -6.416 -1.722 1.00 0.00 72 VAL A N 16
ATOM 22706 C CA . VAL A 1 72 ? 67.966 -5.054 -1.966 1.00 0.00 72 VAL A CA 16
ATOM 22707 C C . VAL A 1 72 ? 68.801 -5.034 -3.232 1.00 0.00 72 VAL A C 16
ATOM 22708 O O . VAL A 1 72 ? 69.909 -5.587 -3.267 1.00 0.00 72 VAL A O 16
ATOM 22721 N N . SER A 1 73 ? 68.263 -4.469 -4.264 1.00 0.00 73 SER A N 16
ATOM 22722 C CA . SER A 1 73 ? 68.968 -4.341 -5.501 1.00 0.00 73 SER A CA 16
ATOM 22723 C C . SER A 1 73 ? 69.651 -2.977 -5.546 1.00 0.00 73 SER A C 16
ATOM 22724 O O . SER A 1 73 ? 68.986 -1.928 -5.497 1.00 0.00 73 SER A O 16
ATOM 22732 N N . LEU A 1 74 ? 70.966 -2.997 -5.579 1.00 0.00 74 LEU A N 16
ATOM 22733 C CA . LEU A 1 74 ? 71.755 -1.794 -5.559 1.00 0.00 74 LEU A CA 16
ATOM 22734 C C . LEU A 1 74 ? 71.826 -1.220 -6.954 1.00 0.00 74 LEU A C 16
ATOM 22735 O O . LEU A 1 74 ? 72.491 -1.764 -7.848 1.00 0.00 74 LEU A O 16
ATOM 22751 N N . VAL A 1 75 ? 71.147 -0.145 -7.135 1.00 0.00 75 VAL A N 16
ATOM 22752 C CA . VAL A 1 75 ? 71.112 0.540 -8.373 1.00 0.00 75 VAL A CA 16
ATOM 22753 C C . VAL A 1 75 ? 72.195 1.603 -8.358 1.00 0.00 75 VAL A C 16
ATOM 22754 O O . VAL A 1 75 ? 71.993 2.708 -7.860 1.00 0.00 75 VAL A O 16
ATOM 22767 N N . TYR A 1 76 ? 73.376 1.215 -8.803 1.00 0.00 76 TYR A N 16
ATOM 22768 C CA . TYR A 1 76 ? 74.523 2.132 -8.887 1.00 0.00 76 TYR A CA 16
ATOM 22769 C C . TYR A 1 76 ? 74.223 3.188 -9.935 1.00 0.00 76 TYR A C 16
ATOM 22770 O O . TYR A 1 76 ? 74.633 4.337 -9.828 1.00 0.00 76 TYR A O 16
ATOM 22788 N N . HIS A 1 77 ? 73.494 2.746 -10.942 1.00 0.00 77 HIS A N 16
ATOM 22789 C CA . HIS A 1 77 ? 73.105 3.551 -12.078 1.00 0.00 77 HIS A CA 16
ATOM 22790 C C . HIS A 1 77 ? 72.219 4.689 -11.624 1.00 0.00 77 HIS A C 16
ATOM 22791 O O . HIS A 1 77 ? 71.397 4.522 -10.717 1.00 0.00 77 HIS A O 16
ATOM 22805 N N . GLN A 1 78 ? 72.365 5.819 -12.241 1.00 0.00 78 GLN A N 16
ATOM 22806 C CA . GLN A 1 78 ? 71.712 7.010 -11.776 1.00 0.00 78 GLN A CA 16
ATOM 22807 C C . GLN A 1 78 ? 70.881 7.687 -12.852 1.00 0.00 78 GLN A C 16
ATOM 22808 O O . GLN A 1 78 ? 70.745 7.161 -13.969 1.00 0.00 78 GLN A O 16
ATOM 22822 N N . GLN A 1 79 ? 70.309 8.837 -12.499 1.00 0.00 79 GLN A N 16
ATOM 22823 C CA . GLN A 1 79 ? 69.415 9.606 -13.369 1.00 0.00 79 GLN A CA 16
ATOM 22824 C C . GLN A 1 79 ? 70.078 9.913 -14.695 1.00 0.00 79 GLN A C 16
ATOM 22825 O O . GLN A 1 79 ? 69.499 9.694 -15.753 1.00 0.00 79 GLN A O 16
ATOM 22839 N N . GLU A 1 80 ? 71.280 10.404 -14.635 1.00 0.00 80 GLU A N 16
ATOM 22840 C CA . GLU A 1 80 ? 72.046 10.681 -15.817 1.00 0.00 80 GLU A CA 16
ATOM 22841 C C . GLU A 1 80 ? 73.421 10.079 -15.673 1.00 0.00 80 GLU A C 16
ATOM 22842 O O . GLU A 1 80 ? 74.117 10.336 -14.687 1.00 0.00 80 GLU A O 16
ATOM 22854 N N . GLU A 1 81 ? 73.783 9.239 -16.617 1.00 0.00 81 GLU A N 16
ATOM 22855 C CA . GLU A 1 81 ? 75.045 8.536 -16.577 1.00 0.00 81 GLU A CA 16
ATOM 22856 C C . GLU A 1 81 ? 76.195 9.526 -16.722 1.00 0.00 81 GLU A C 16
ATOM 22857 O O . GLU A 1 81 ? 76.986 9.722 -15.795 1.00 0.00 81 GLU A O 16
ATOM 22869 N N . GLN A 1 82 ? 76.233 10.192 -17.844 1.00 0.00 82 GLN A N 16
ATOM 22870 C CA . GLN A 1 82 ? 77.268 11.165 -18.151 1.00 0.00 82 GLN A CA 16
ATOM 22871 C C . GLN A 1 82 ? 76.708 12.233 -19.050 1.00 0.00 82 GLN A C 16
ATOM 22872 O O . GLN A 1 82 ? 75.825 11.958 -19.880 1.00 0.00 82 GLN A O 16
ATOM 22886 N N . GLY A 1 83 ? 77.222 13.427 -18.911 1.00 0.00 83 GLY A N 16
ATOM 22887 C CA . GLY A 1 83 ? 76.808 14.525 -19.744 1.00 0.00 83 GLY A CA 16
ATOM 22888 C C . GLY A 1 83 ? 77.625 14.588 -21.017 1.00 0.00 83 GLY A C 16
ATOM 22889 O O . GLY A 1 83 ? 78.207 15.618 -21.343 1.00 0.00 83 GLY A O 16
ATOM 22893 N N . GLU A 1 84 ? 77.670 13.487 -21.735 1.00 0.00 84 GLU A N 16
ATOM 22894 C CA . GLU A 1 84 ? 78.431 13.413 -22.951 1.00 0.00 84 GLU A CA 16
ATOM 22895 C C . GLU A 1 84 ? 77.538 13.658 -24.149 1.00 0.00 84 GLU A C 16
ATOM 22896 O O . GLU A 1 84 ? 76.759 12.778 -24.554 1.00 0.00 84 GLU A O 16
ATOM 22908 N N . GLU A 1 85 ? 77.616 14.845 -24.691 1.00 0.00 85 GLU A N 16
ATOM 22909 C CA . GLU A 1 85 ? 76.863 15.179 -25.879 1.00 0.00 85 GLU A CA 16
ATOM 22910 C C . GLU A 1 85 ? 77.799 15.210 -27.082 1.00 0.00 85 GLU A C 16
ATOM 22911 O O . GLU A 1 85 ? 77.387 15.518 -28.201 1.00 0.00 85 GLU A O 16
ATOM 22923 N N . THR A 1 86 ? 79.046 14.905 -26.832 1.00 0.00 86 THR A N 16
ATOM 22924 C CA . THR A 1 86 ? 80.072 14.942 -27.838 1.00 0.00 86 THR A CA 16
ATOM 22925 C C . THR A 1 86 ? 80.290 13.535 -28.447 1.00 0.00 86 THR A C 16
ATOM 22926 O O . THR A 1 86 ? 80.834 12.629 -27.782 1.00 0.00 86 THR A O 16
ATOM 22937 N N . PRO A 1 87 ? 79.794 13.297 -29.670 1.00 0.00 87 PRO A N 16
ATOM 22938 C CA . PRO A 1 87 ? 79.975 12.045 -30.356 1.00 0.00 87 PRO A CA 16
ATOM 22939 C C . PRO A 1 87 ? 81.124 12.098 -31.392 1.00 0.00 87 PRO A C 16
ATOM 22940 O O . PRO A 1 87 ? 81.451 13.171 -31.932 1.00 0.00 87 PRO A O 16
ATOM 22951 N N . ARG A 1 88 ? 81.698 10.925 -31.675 1.00 0.00 88 ARG A N 16
ATOM 22952 C CA . ARG A 1 88 ? 82.842 10.724 -32.606 1.00 0.00 88 ARG A CA 16
ATOM 22953 C C . ARG A 1 88 ? 84.145 11.291 -32.030 1.00 0.00 88 ARG A C 16
ATOM 22954 O O . ARG A 1 88 ? 84.140 12.235 -31.232 1.00 0.00 88 ARG A O 16
ATOM 22975 N N . SER A 1 89 ? 85.251 10.706 -32.419 1.00 0.00 89 SER A N 16
ATOM 22976 C CA . SER A 1 89 ? 86.543 11.178 -31.995 1.00 0.00 89 SER A CA 16
ATOM 22977 C C . SER A 1 89 ? 86.922 12.409 -32.819 1.00 0.00 89 SER A C 16
ATOM 22978 O O . SER A 1 89 ? 87.456 12.296 -33.935 1.00 0.00 89 SER A O 16
ATOM 22986 N N . HIS A 1 90 ? 86.565 13.568 -32.326 1.00 0.00 90 HIS A N 16
ATOM 22987 C CA . HIS A 1 90 ? 86.863 14.788 -33.017 1.00 0.00 90 HIS A CA 16
ATOM 22988 C C . HIS A 1 90 ? 87.784 15.620 -32.157 1.00 0.00 90 HIS A C 16
ATOM 22989 O O . HIS A 1 90 ? 87.414 16.051 -31.053 1.00 0.00 90 HIS A O 16
ATOM 23003 N N . HIS A 1 91 ? 88.972 15.818 -32.641 1.00 0.00 91 HIS A N 16
ATOM 23004 C CA . HIS A 1 91 ? 89.973 16.584 -31.953 1.00 0.00 91 HIS A CA 16
ATOM 23005 C C . HIS A 1 91 ? 90.542 17.591 -32.925 1.00 0.00 91 HIS A C 16
ATOM 23006 O O . HIS A 1 91 ? 90.484 17.371 -34.131 1.00 0.00 91 HIS A O 16
ATOM 23020 N N . HIS A 1 92 ? 91.062 18.680 -32.419 1.00 0.00 92 HIS A N 16
ATOM 23021 C CA . HIS A 1 92 ? 91.667 19.704 -33.264 1.00 0.00 92 HIS A CA 16
ATOM 23022 C C . HIS A 1 92 ? 93.103 19.369 -33.565 1.00 0.00 92 HIS A C 16
ATOM 23023 O O . HIS A 1 92 ? 93.707 19.927 -34.496 1.00 0.00 92 HIS A O 16
ATOM 23037 N N . HIS A 1 93 ? 93.650 18.461 -32.761 1.00 0.00 93 HIS A N 16
ATOM 23038 C CA . HIS A 1 93 ? 94.998 17.909 -32.948 1.00 0.00 93 HIS A CA 16
ATOM 23039 C C . HIS A 1 93 ? 96.073 18.993 -32.768 1.00 0.00 93 HIS A C 16
ATOM 23040 O O . HIS A 1 93 ? 95.777 20.103 -32.306 1.00 0.00 93 HIS A O 16
ATOM 23054 N N . HIS A 1 94 ? 97.307 18.675 -33.087 1.00 0.00 94 HIS A N 16
ATOM 23055 C CA . HIS A 1 94 ? 98.389 19.623 -32.959 1.00 0.00 94 HIS A CA 16
ATOM 23056 C C . HIS A 1 94 ? 99.358 19.460 -34.117 1.00 0.00 94 HIS A C 16
ATOM 23057 O O . HIS A 1 94 ? 99.582 18.348 -34.596 1.00 0.00 94 HIS A O 16
ATOM 23071 N N . HIS A 1 95 ? 99.905 20.558 -34.553 1.00 0.00 95 HIS A N 16
ATOM 23072 C CA . HIS A 1 95 ? 100.887 20.590 -35.598 1.00 0.00 95 HIS A CA 16
ATOM 23073 C C . HIS A 1 95 ? 101.898 21.682 -35.303 1.00 0.00 95 HIS A C 16
ATOM 23074 O O . HIS A 1 95 ? 103.073 21.365 -35.037 1.00 0.00 95 HIS A O 16
ATOM 23089 N N . MET A 1 1 ? 84.495 17.977 4.586 1.00 0.00 1 MET A N 17
ATOM 23090 C CA . MET A 1 1 ? 84.019 16.598 4.711 1.00 0.00 1 MET A CA 17
ATOM 23091 C C . MET A 1 1 ? 82.997 16.291 3.628 1.00 0.00 1 MET A C 17
ATOM 23092 O O . MET A 1 1 ? 82.342 15.252 3.662 1.00 0.00 1 MET A O 17
ATOM 23108 N N . HIS A 1 2 ? 82.864 17.190 2.669 1.00 0.00 2 HIS A N 17
ATOM 23109 C CA . HIS A 1 2 ? 81.943 17.011 1.588 1.00 0.00 2 HIS A CA 17
ATOM 23110 C C . HIS A 1 2 ? 82.620 17.472 0.314 1.00 0.00 2 HIS A C 17
ATOM 23111 O O . HIS A 1 2 ? 82.642 18.663 0.006 1.00 0.00 2 HIS A O 17
ATOM 23125 N N . THR A 1 3 ? 83.234 16.560 -0.359 1.00 0.00 3 THR A N 17
ATOM 23126 C CA . THR A 1 3 ? 83.906 16.847 -1.594 1.00 0.00 3 THR A CA 17
ATOM 23127 C C . THR A 1 3 ? 82.924 16.598 -2.742 1.00 0.00 3 THR A C 17
ATOM 23128 O O . THR A 1 3 ? 82.473 17.525 -3.418 1.00 0.00 3 THR A O 17
ATOM 23139 N N . ASN A 1 4 ? 82.559 15.352 -2.900 1.00 0.00 4 ASN A N 17
ATOM 23140 C CA . ASN A 1 4 ? 81.632 14.913 -3.917 1.00 0.00 4 ASN A CA 17
ATOM 23141 C C . ASN A 1 4 ? 81.132 13.575 -3.496 1.00 0.00 4 ASN A C 17
ATOM 23142 O O . ASN A 1 4 ? 81.912 12.719 -3.083 1.00 0.00 4 ASN A O 17
ATOM 23153 N N . TRP A 1 5 ? 79.868 13.391 -3.576 1.00 0.00 5 TRP A N 17
ATOM 23154 C CA . TRP A 1 5 ? 79.270 12.195 -3.084 1.00 0.00 5 TRP A CA 17
ATOM 23155 C C . TRP A 1 5 ? 78.603 11.388 -4.162 1.00 0.00 5 TRP A C 17
ATOM 23156 O O . TRP A 1 5 ? 78.276 11.899 -5.241 1.00 0.00 5 TRP A O 17
ATOM 23177 N N . GLN A 1 6 ? 78.408 10.145 -3.863 1.00 0.00 6 GLN A N 17
ATOM 23178 C CA . GLN A 1 6 ? 77.849 9.199 -4.772 1.00 0.00 6 GLN A CA 17
ATOM 23179 C C . GLN A 1 6 ? 76.511 8.722 -4.269 1.00 0.00 6 GLN A C 17
ATOM 23180 O O . GLN A 1 6 ? 76.325 8.492 -3.064 1.00 0.00 6 GLN A O 17
ATOM 23194 N N . VAL A 1 7 ? 75.579 8.620 -5.170 1.00 0.00 7 VAL A N 17
ATOM 23195 C CA . VAL A 1 7 ? 74.249 8.187 -4.844 1.00 0.00 7 VAL A CA 17
ATOM 23196 C C . VAL A 1 7 ? 74.021 6.785 -5.392 1.00 0.00 7 VAL A C 17
ATOM 23197 O O . VAL A 1 7 ? 74.582 6.411 -6.427 1.00 0.00 7 VAL A O 17
ATOM 23210 N N . CYS A 1 8 ? 73.259 6.016 -4.695 1.00 0.00 8 CYS A N 17
ATOM 23211 C CA . CYS A 1 8 ? 72.900 4.712 -5.144 1.00 0.00 8 CYS A CA 17
ATOM 23212 C C . CYS A 1 8 ? 71.433 4.512 -4.855 1.00 0.00 8 CYS A C 17
ATOM 23213 O O . CYS A 1 8 ? 70.934 4.945 -3.802 1.00 0.00 8 CYS A O 17
ATOM 23221 N N . SER A 1 9 ? 70.743 3.925 -5.783 1.00 0.00 9 SER A N 17
ATOM 23222 C CA . SER A 1 9 ? 69.362 3.637 -5.613 1.00 0.00 9 SER A CA 17
ATOM 23223 C C . SER A 1 9 ? 69.251 2.176 -5.253 1.00 0.00 9 SER A C 17
ATOM 23224 O O . SER A 1 9 ? 69.983 1.340 -5.784 1.00 0.00 9 SER A O 17
ATOM 23232 N N . LEU A 1 10 ? 68.421 1.878 -4.323 1.00 0.00 10 LEU A N 17
ATOM 23233 C CA . LEU A 1 10 ? 68.228 0.529 -3.910 1.00 0.00 10 LEU A CA 17
ATOM 23234 C C . LEU A 1 10 ? 66.800 0.140 -4.126 1.00 0.00 10 LEU A C 17
ATOM 23235 O O . LEU A 1 10 ? 65.888 0.852 -3.695 1.00 0.00 10 LEU A O 17
ATOM 23251 N N . VAL A 1 11 ? 66.599 -0.950 -4.810 1.00 0.00 11 VAL A N 17
ATOM 23252 C CA . VAL A 1 11 ? 65.272 -1.472 -5.011 1.00 0.00 11 VAL A CA 17
ATOM 23253 C C . VAL A 1 11 ? 65.044 -2.514 -3.945 1.00 0.00 11 VAL A C 17
ATOM 23254 O O . VAL A 1 11 ? 65.594 -3.621 -4.012 1.00 0.00 11 VAL A O 17
ATOM 23267 N N . VAL A 1 12 ? 64.312 -2.142 -2.944 1.00 0.00 12 VAL A N 17
ATOM 23268 C CA . VAL A 1 12 ? 64.046 -3.009 -1.837 1.00 0.00 12 VAL A CA 17
ATOM 23269 C C . VAL A 1 12 ? 62.733 -3.727 -2.055 1.00 0.00 12 VAL A C 17
ATOM 23270 O O . VAL A 1 12 ? 61.673 -3.105 -2.082 1.00 0.00 12 VAL A O 17
ATOM 23283 N N . GLN A 1 13 ? 62.815 -5.002 -2.272 1.00 0.00 13 GLN A N 17
ATOM 23284 C CA . GLN A 1 13 ? 61.657 -5.840 -2.371 1.00 0.00 13 GLN A CA 17
ATOM 23285 C C . GLN A 1 13 ? 61.332 -6.258 -0.945 1.00 0.00 13 GLN A C 17
ATOM 23286 O O . GLN A 1 13 ? 62.169 -6.902 -0.272 1.00 0.00 13 GLN A O 17
ATOM 23300 N N . ALA A 1 14 ? 60.180 -5.875 -0.471 1.00 0.00 14 ALA A N 17
ATOM 23301 C CA . ALA A 1 14 ? 59.836 -6.051 0.909 1.00 0.00 14 ALA A CA 17
ATOM 23302 C C . ALA A 1 14 ? 58.385 -6.477 1.092 1.00 0.00 14 ALA A C 17
ATOM 23303 O O . ALA A 1 14 ? 57.610 -6.528 0.131 1.00 0.00 14 ALA A O 17
ATOM 23310 N N . LYS A 1 15 ? 58.039 -6.810 2.336 1.00 0.00 15 LYS A N 17
ATOM 23311 C CA . LYS A 1 15 ? 56.670 -7.149 2.707 1.00 0.00 15 LYS A CA 17
ATOM 23312 C C . LYS A 1 15 ? 55.826 -5.895 2.662 1.00 0.00 15 LYS A C 17
ATOM 23313 O O . LYS A 1 15 ? 56.108 -4.945 3.390 1.00 0.00 15 LYS A O 17
ATOM 23332 N N . SER A 1 16 ? 54.793 -5.907 1.851 1.00 0.00 16 SER A N 17
ATOM 23333 C CA . SER A 1 16 ? 53.912 -4.768 1.673 1.00 0.00 16 SER A CA 17
ATOM 23334 C C . SER A 1 16 ? 53.259 -4.352 2.994 1.00 0.00 16 SER A C 17
ATOM 23335 O O . SER A 1 16 ? 53.217 -3.158 3.335 1.00 0.00 16 SER A O 17
ATOM 23343 N N . GLU A 1 17 ? 52.803 -5.324 3.760 1.00 0.00 17 GLU A N 17
ATOM 23344 C CA . GLU A 1 17 ? 52.143 -5.054 5.037 1.00 0.00 17 GLU A CA 17
ATOM 23345 C C . GLU A 1 17 ? 53.113 -4.505 6.079 1.00 0.00 17 GLU A C 17
ATOM 23346 O O . GLU A 1 17 ? 52.708 -3.918 7.075 1.00 0.00 17 GLU A O 17
ATOM 23358 N N . ARG A 1 18 ? 54.387 -4.668 5.829 1.00 0.00 18 ARG A N 17
ATOM 23359 C CA . ARG A 1 18 ? 55.380 -4.237 6.761 1.00 0.00 18 ARG A CA 17
ATOM 23360 C C . ARG A 1 18 ? 56.118 -3.010 6.216 1.00 0.00 18 ARG A C 17
ATOM 23361 O O . ARG A 1 18 ? 57.014 -2.466 6.862 1.00 0.00 18 ARG A O 17
ATOM 23382 N N . ILE A 1 19 ? 55.687 -2.542 5.044 1.00 0.00 19 ILE A N 17
ATOM 23383 C CA . ILE A 1 19 ? 56.332 -1.431 4.337 1.00 0.00 19 ILE A CA 17
ATOM 23384 C C . ILE A 1 19 ? 56.501 -0.164 5.158 1.00 0.00 19 ILE A C 17
ATOM 23385 O O . ILE A 1 19 ? 57.552 0.462 5.087 1.00 0.00 19 ILE A O 17
ATOM 23401 N N . SER A 1 20 ? 55.526 0.186 5.960 1.00 0.00 20 SER A N 17
ATOM 23402 C CA . SER A 1 20 ? 55.599 1.413 6.738 1.00 0.00 20 SER A CA 17
ATOM 23403 C C . SER A 1 20 ? 56.726 1.307 7.783 1.00 0.00 20 SER A C 17
ATOM 23404 O O . SER A 1 20 ? 57.470 2.254 8.023 1.00 0.00 20 SER A O 17
ATOM 23412 N N . ASP A 1 21 ? 56.887 0.124 8.328 1.00 0.00 21 ASP A N 17
ATOM 23413 C CA . ASP A 1 21 ? 57.911 -0.150 9.334 1.00 0.00 21 ASP A CA 17
ATOM 23414 C C . ASP A 1 21 ? 59.267 -0.200 8.666 1.00 0.00 21 ASP A C 17
ATOM 23415 O O . ASP A 1 21 ? 60.265 0.311 9.183 1.00 0.00 21 ASP A O 17
ATOM 23424 N N . ILE A 1 22 ? 59.289 -0.806 7.501 1.00 0.00 22 ILE A N 17
ATOM 23425 C CA . ILE A 1 22 ? 60.505 -0.973 6.725 1.00 0.00 22 ILE A CA 17
ATOM 23426 C C . ILE A 1 22 ? 61.019 0.371 6.213 1.00 0.00 22 ILE A C 17
ATOM 23427 O O . ILE A 1 22 ? 62.174 0.696 6.405 1.00 0.00 22 ILE A O 17
ATOM 23443 N N . SER A 1 23 ? 60.144 1.165 5.626 1.00 0.00 23 SER A N 17
ATOM 23444 C CA . SER A 1 23 ? 60.518 2.460 5.068 1.00 0.00 23 SER A CA 17
ATOM 23445 C C . SER A 1 23 ? 61.050 3.402 6.142 1.00 0.00 23 SER A C 17
ATOM 23446 O O . SER A 1 23 ? 62.033 4.110 5.929 1.00 0.00 23 SER A O 17
ATOM 23454 N N . THR A 1 24 ? 60.459 3.329 7.319 1.00 0.00 24 THR A N 17
ATOM 23455 C CA . THR A 1 24 ? 60.851 4.178 8.410 1.00 0.00 24 THR A CA 17
ATOM 23456 C C . THR A 1 24 ? 62.213 3.720 8.945 1.00 0.00 24 THR A C 17
ATOM 23457 O O . THR A 1 24 ? 63.037 4.540 9.376 1.00 0.00 24 THR A O 17
ATOM 23468 N N . GLN A 1 25 ? 62.455 2.418 8.870 1.00 0.00 25 GLN A N 17
ATOM 23469 C CA . GLN A 1 25 ? 63.707 1.853 9.275 1.00 0.00 25 GLN A CA 17
ATOM 23470 C C . GLN A 1 25 ? 64.799 2.208 8.265 1.00 0.00 25 GLN A C 17
ATOM 23471 O O . GLN A 1 25 ? 65.891 2.569 8.652 1.00 0.00 25 GLN A O 17
ATOM 23485 N N . LEU A 1 26 ? 64.476 2.150 6.969 1.00 0.00 26 LEU A N 17
ATOM 23486 C CA . LEU A 1 26 ? 65.401 2.500 5.921 1.00 0.00 26 LEU A CA 17
ATOM 23487 C C . LEU A 1 26 ? 65.763 3.980 6.012 1.00 0.00 26 LEU A C 17
ATOM 23488 O O . LEU A 1 26 ? 66.915 4.351 5.874 1.00 0.00 26 LEU A O 17
ATOM 23504 N N . ASN A 1 27 ? 64.762 4.804 6.293 1.00 0.00 27 ASN A N 17
ATOM 23505 C CA . ASN A 1 27 ? 64.917 6.265 6.412 1.00 0.00 27 ASN A CA 17
ATOM 23506 C C . ASN A 1 27 ? 65.754 6.642 7.652 1.00 0.00 27 ASN A C 17
ATOM 23507 O O . ASN A 1 27 ? 66.228 7.775 7.778 1.00 0.00 27 ASN A O 17
ATOM 23518 N N . ALA A 1 28 ? 65.933 5.687 8.553 1.00 0.00 28 ALA A N 17
ATOM 23519 C CA . ALA A 1 28 ? 66.609 5.927 9.813 1.00 0.00 28 ALA A CA 17
ATOM 23520 C C . ALA A 1 28 ? 68.117 6.017 9.675 1.00 0.00 28 ALA A C 17
ATOM 23521 O O . ALA A 1 28 ? 68.770 6.644 10.506 1.00 0.00 28 ALA A O 17
ATOM 23528 N N . PHE A 1 29 ? 68.674 5.397 8.661 1.00 0.00 29 PHE A N 17
ATOM 23529 C CA . PHE A 1 29 ? 70.079 5.379 8.493 1.00 0.00 29 PHE A CA 17
ATOM 23530 C C . PHE A 1 29 ? 70.541 6.691 7.845 1.00 0.00 29 PHE A C 17
ATOM 23531 O O . PHE A 1 29 ? 69.928 7.147 6.881 1.00 0.00 29 PHE A O 17
ATOM 23548 N N . PRO A 1 30 ? 71.633 7.296 8.351 1.00 0.00 30 PRO A N 17
ATOM 23549 C CA . PRO A 1 30 ? 72.115 8.603 7.887 1.00 0.00 30 PRO A CA 17
ATOM 23550 C C . PRO A 1 30 ? 72.553 8.594 6.422 1.00 0.00 30 PRO A C 17
ATOM 23551 O O . PRO A 1 30 ? 73.617 8.048 6.072 1.00 0.00 30 PRO A O 17
ATOM 23562 N N . GLY A 1 31 ? 71.708 9.153 5.574 1.00 0.00 31 GLY A N 17
ATOM 23563 C CA . GLY A 1 31 ? 72.012 9.249 4.168 1.00 0.00 31 GLY A CA 17
ATOM 23564 C C . GLY A 1 31 ? 71.141 8.342 3.345 1.00 0.00 31 GLY A C 17
ATOM 23565 O O . GLY A 1 31 ? 71.217 8.340 2.115 1.00 0.00 31 GLY A O 17
ATOM 23569 N N . CYS A 1 32 ? 70.303 7.596 4.012 1.00 0.00 32 CYS A N 17
ATOM 23570 C CA . CYS A 1 32 ? 69.425 6.651 3.378 1.00 0.00 32 CYS A CA 17
ATOM 23571 C C . CYS A 1 32 ? 67.985 7.123 3.499 1.00 0.00 32 CYS A C 17
ATOM 23572 O O . CYS A 1 32 ? 67.454 7.262 4.601 1.00 0.00 32 CYS A O 17
ATOM 23580 N N . GLU A 1 33 ? 67.371 7.391 2.381 1.00 0.00 33 GLU A N 17
ATOM 23581 C CA . GLU A 1 33 ? 66.017 7.901 2.357 1.00 0.00 33 GLU A CA 17
ATOM 23582 C C . GLU A 1 33 ? 65.194 7.152 1.324 1.00 0.00 33 GLU A C 17
ATOM 23583 O O . GLU A 1 33 ? 65.675 6.874 0.236 1.00 0.00 33 GLU A O 17
ATOM 23595 N N . VAL A 1 34 ? 63.975 6.807 1.666 1.00 0.00 34 VAL A N 17
ATOM 23596 C CA . VAL A 1 34 ? 63.092 6.156 0.728 1.00 0.00 34 VAL A CA 17
ATOM 23597 C C . VAL A 1 34 ? 62.491 7.224 -0.178 1.00 0.00 34 VAL A C 17
ATOM 23598 O O . VAL A 1 34 ? 61.832 8.151 0.295 1.00 0.00 34 VAL A O 17
ATOM 23611 N N . ALA A 1 35 ? 62.742 7.108 -1.451 1.00 0.00 35 ALA A N 17
ATOM 23612 C CA . ALA A 1 35 ? 62.275 8.070 -2.407 1.00 0.00 35 ALA A CA 17
ATOM 23613 C C . ALA A 1 35 ? 60.894 7.680 -2.907 1.00 0.00 35 ALA A C 17
ATOM 23614 O O . ALA A 1 35 ? 59.898 8.303 -2.548 1.00 0.00 35 ALA A O 17
ATOM 23621 N N . VAL A 1 36 ? 60.823 6.609 -3.664 1.00 0.00 36 VAL A N 17
ATOM 23622 C CA . VAL A 1 36 ? 59.564 6.175 -4.243 1.00 0.00 36 VAL A CA 17
ATOM 23623 C C . VAL A 1 36 ? 59.100 4.898 -3.559 1.00 0.00 36 VAL A C 17
ATOM 23624 O O . VAL A 1 36 ? 59.791 3.882 -3.601 1.00 0.00 36 VAL A O 17
ATOM 23637 N N . SER A 1 37 ? 57.981 4.954 -2.898 1.00 0.00 37 SER A N 17
ATOM 23638 C CA . SER A 1 37 ? 57.434 3.789 -2.261 1.00 0.00 37 SER A CA 17
ATOM 23639 C C . SER A 1 37 ? 56.332 3.180 -3.125 1.00 0.00 37 SER A C 17
ATOM 23640 O O . SER A 1 37 ? 55.483 3.913 -3.662 1.00 0.00 37 SER A O 17
ATOM 23648 N N . ASP A 1 38 ? 56.362 1.881 -3.307 1.00 0.00 38 ASP A N 17
ATOM 23649 C CA . ASP A 1 38 ? 55.306 1.194 -4.027 1.00 0.00 38 ASP A CA 17
ATOM 23650 C C . ASP A 1 38 ? 54.767 0.073 -3.161 1.00 0.00 38 ASP A C 17
ATOM 23651 O O . ASP A 1 38 ? 55.296 -1.049 -3.149 1.00 0.00 38 ASP A O 17
ATOM 23660 N N . ALA A 1 39 ? 53.778 0.413 -2.373 1.00 0.00 39 ALA A N 17
ATOM 23661 C CA . ALA A 1 39 ? 53.093 -0.529 -1.512 1.00 0.00 39 ALA A CA 17
ATOM 23662 C C . ALA A 1 39 ? 52.414 -1.678 -2.310 1.00 0.00 39 ALA A C 17
ATOM 23663 O O . ALA A 1 39 ? 52.537 -2.829 -1.910 1.00 0.00 39 ALA A O 17
ATOM 23670 N N . PRO A 1 40 ? 51.687 -1.390 -3.453 1.00 0.00 40 PRO A N 17
ATOM 23671 C CA . PRO A 1 40 ? 51.019 -2.427 -4.279 1.00 0.00 40 PRO A CA 17
ATOM 23672 C C . PRO A 1 40 ? 51.927 -3.625 -4.651 1.00 0.00 40 PRO A C 17
ATOM 23673 O O . PRO A 1 40 ? 51.503 -4.769 -4.544 1.00 0.00 40 PRO A O 17
ATOM 23684 N N . SER A 1 41 ? 53.158 -3.377 -5.066 1.00 0.00 41 SER A N 17
ATOM 23685 C CA . SER A 1 41 ? 54.029 -4.471 -5.445 1.00 0.00 41 SER A CA 17
ATOM 23686 C C . SER A 1 41 ? 54.891 -4.899 -4.252 1.00 0.00 41 SER A C 17
ATOM 23687 O O . SER A 1 41 ? 55.244 -6.079 -4.112 1.00 0.00 41 SER A O 17
ATOM 23695 N N . GLY A 1 42 ? 55.191 -3.961 -3.376 1.00 0.00 42 GLY A N 17
ATOM 23696 C CA . GLY A 1 42 ? 56.029 -4.269 -2.248 1.00 0.00 42 GLY A CA 17
ATOM 23697 C C . GLY A 1 42 ? 57.459 -3.833 -2.484 1.00 0.00 42 GLY A C 17
ATOM 23698 O O . GLY A 1 42 ? 58.387 -4.389 -1.919 1.00 0.00 42 GLY A O 17
ATOM 23702 N N . GLN A 1 43 ? 57.638 -2.855 -3.337 1.00 0.00 43 GLN A N 17
ATOM 23703 C CA . GLN A 1 43 ? 58.958 -2.405 -3.715 1.00 0.00 43 GLN A CA 17
ATOM 23704 C C . GLN A 1 43 ? 59.196 -0.984 -3.252 1.00 0.00 43 GLN A C 17
ATOM 23705 O O . GLN A 1 43 ? 58.348 -0.111 -3.420 1.00 0.00 43 GLN A O 17
ATOM 23719 N N . LEU A 1 44 ? 60.321 -0.758 -2.649 1.00 0.00 44 LEU A N 17
ATOM 23720 C CA . LEU A 1 44 ? 60.676 0.547 -2.163 1.00 0.00 44 LEU A CA 17
ATOM 23721 C C . LEU A 1 44 ? 61.963 1.003 -2.822 1.00 0.00 44 LEU A C 17
ATOM 23722 O O . LEU A 1 44 ? 62.954 0.276 -2.818 1.00 0.00 44 LEU A O 17
ATOM 23738 N N . ILE A 1 45 ? 61.930 2.165 -3.415 1.00 0.00 45 ILE A N 17
ATOM 23739 C CA . ILE A 1 45 ? 63.104 2.756 -4.008 1.00 0.00 45 ILE A CA 17
ATOM 23740 C C . ILE A 1 45 ? 63.763 3.626 -2.960 1.00 0.00 45 ILE A C 17
ATOM 23741 O O . ILE A 1 45 ? 63.159 4.584 -2.467 1.00 0.00 45 ILE A O 17
ATOM 23757 N N . VAL A 1 46 ? 64.957 3.295 -2.619 1.00 0.00 46 VAL A N 17
ATOM 23758 C CA . VAL A 1 46 ? 65.694 4.009 -1.618 1.00 0.00 46 VAL A CA 17
ATOM 23759 C C . VAL A 1 46 ? 66.851 4.734 -2.270 1.00 0.00 46 VAL A C 17
ATOM 23760 O O . VAL A 1 46 ? 67.513 4.185 -3.138 1.00 0.00 46 VAL A O 17
ATOM 23773 N N . VAL A 1 47 ? 67.061 5.952 -1.884 1.00 0.00 47 VAL A N 17
ATOM 23774 C CA . VAL A 1 47 ? 68.164 6.705 -2.367 1.00 0.00 47 VAL A CA 17
ATOM 23775 C C . VAL A 1 47 ? 69.168 6.885 -1.230 1.00 0.00 47 VAL A C 17
ATOM 23776 O O . VAL A 1 47 ? 68.867 7.469 -0.177 1.00 0.00 47 VAL A O 17
ATOM 23789 N N . VAL A 1 48 ? 70.310 6.303 -1.404 1.00 0.00 48 VAL A N 17
ATOM 23790 C CA . VAL A 1 48 ? 71.360 6.384 -0.431 1.00 0.00 48 VAL A CA 17
ATOM 23791 C C . VAL A 1 48 ? 72.449 7.252 -1.006 1.00 0.00 48 VAL A C 17
ATOM 23792 O O . VAL A 1 48 ? 72.922 7.006 -2.116 1.00 0.00 48 VAL A O 17
ATOM 23805 N N . GLU A 1 49 ? 72.815 8.266 -0.290 1.00 0.00 49 GLU A N 17
ATOM 23806 C CA . GLU A 1 49 ? 73.796 9.200 -0.753 1.00 0.00 49 GLU A CA 17
ATOM 23807 C C . GLU A 1 49 ? 74.856 9.435 0.322 1.00 0.00 49 GLU A C 17
ATOM 23808 O O . GLU A 1 49 ? 74.535 9.787 1.461 1.00 0.00 49 GLU A O 17
ATOM 23820 N N . ALA A 1 50 ? 76.103 9.180 -0.028 1.00 0.00 50 ALA A N 17
ATOM 23821 C CA . ALA A 1 50 ? 77.230 9.326 0.882 1.00 0.00 50 ALA A CA 17
ATOM 23822 C C . ALA A 1 50 ? 78.478 9.595 0.071 1.00 0.00 50 ALA A C 17
ATOM 23823 O O . ALA A 1 50 ? 78.499 9.314 -1.130 1.00 0.00 50 ALA A O 17
ATOM 23830 N N . GLU A 1 51 ? 79.501 10.145 0.690 1.00 0.00 51 GLU A N 17
ATOM 23831 C CA . GLU A 1 51 ? 80.723 10.458 -0.025 1.00 0.00 51 GLU A CA 17
ATOM 23832 C C . GLU A 1 51 ? 81.558 9.206 -0.252 1.00 0.00 51 GLU A C 17
ATOM 23833 O O . GLU A 1 51 ? 81.705 8.732 -1.388 1.00 0.00 51 GLU A O 17
ATOM 23845 N N . ASP A 1 52 ? 82.058 8.658 0.830 1.00 0.00 52 ASP A N 17
ATOM 23846 C CA . ASP A 1 52 ? 82.955 7.527 0.766 1.00 0.00 52 ASP A CA 17
ATOM 23847 C C . ASP A 1 52 ? 82.188 6.256 0.464 1.00 0.00 52 ASP A C 17
ATOM 23848 O O . ASP A 1 52 ? 81.084 6.041 0.997 1.00 0.00 52 ASP A O 17
ATOM 23857 N N . SER A 1 53 ? 82.760 5.429 -0.381 1.00 0.00 53 SER A N 17
ATOM 23858 C CA . SER A 1 53 ? 82.174 4.169 -0.775 1.00 0.00 53 SER A CA 17
ATOM 23859 C C . SER A 1 53 ? 81.900 3.253 0.418 1.00 0.00 53 SER A C 17
ATOM 23860 O O . SER A 1 53 ? 80.847 2.650 0.485 1.00 0.00 53 SER A O 17
ATOM 23868 N N . GLU A 1 54 ? 82.808 3.211 1.388 1.00 0.00 54 GLU A N 17
ATOM 23869 C CA . GLU A 1 54 ? 82.675 2.318 2.524 1.00 0.00 54 GLU A CA 17
ATOM 23870 C C . GLU A 1 54 ? 81.516 2.798 3.391 1.00 0.00 54 GLU A C 17
ATOM 23871 O O . GLU A 1 54 ? 80.746 1.996 3.935 1.00 0.00 54 GLU A O 17
ATOM 23883 N N . THR A 1 55 ? 81.387 4.105 3.483 1.00 0.00 55 THR A N 17
ATOM 23884 C CA . THR A 1 55 ? 80.305 4.735 4.202 1.00 0.00 55 THR A CA 17
ATOM 23885 C C . THR A 1 55 ? 78.969 4.396 3.505 1.00 0.00 55 THR A C 17
ATOM 23886 O O . THR A 1 55 ? 77.967 4.048 4.158 1.00 0.00 55 THR A O 17
ATOM 23897 N N . LEU A 1 56 ? 78.989 4.449 2.181 1.00 0.00 56 LEU A N 17
ATOM 23898 C CA . LEU A 1 56 ? 77.834 4.123 1.366 1.00 0.00 56 LEU A CA 17
ATOM 23899 C C . LEU A 1 56 ? 77.456 2.646 1.572 1.00 0.00 56 LEU A C 17
ATOM 23900 O O . LEU A 1 56 ? 76.319 2.336 1.906 1.00 0.00 56 LEU A O 17
ATOM 23916 N N . ILE A 1 57 ? 78.452 1.761 1.441 1.00 0.00 57 ILE A N 17
ATOM 23917 C CA . ILE A 1 57 ? 78.277 0.303 1.585 1.00 0.00 57 ILE A CA 17
ATOM 23918 C C . ILE A 1 57 ? 77.648 -0.061 2.927 1.00 0.00 57 ILE A C 17
ATOM 23919 O O . ILE A 1 57 ? 76.675 -0.800 2.978 1.00 0.00 57 ILE A O 17
ATOM 23935 N N . GLN A 1 58 ? 78.185 0.481 4.002 1.00 0.00 58 GLN A N 17
ATOM 23936 C CA . GLN A 1 58 ? 77.681 0.189 5.340 1.00 0.00 58 GLN A CA 17
ATOM 23937 C C . GLN A 1 58 ? 76.246 0.661 5.531 1.00 0.00 58 GLN A C 17
ATOM 23938 O O . GLN A 1 58 ? 75.462 0.018 6.226 1.00 0.00 58 GLN A O 17
ATOM 23952 N N . THR A 1 59 ? 75.889 1.748 4.888 1.00 0.00 59 THR A N 17
ATOM 23953 C CA . THR A 1 59 ? 74.535 2.243 4.947 1.00 0.00 59 THR A CA 17
ATOM 23954 C C . THR A 1 59 ? 73.605 1.290 4.151 1.00 0.00 59 THR A C 17
ATOM 23955 O O . THR A 1 59 ? 72.491 0.988 4.570 1.00 0.00 59 THR A O 17
ATOM 23966 N N . ILE A 1 60 ? 74.117 0.769 3.046 1.00 0.00 60 ILE A N 17
ATOM 23967 C CA . ILE A 1 60 ? 73.394 -0.206 2.234 1.00 0.00 60 ILE A CA 17
ATOM 23968 C C . ILE A 1 6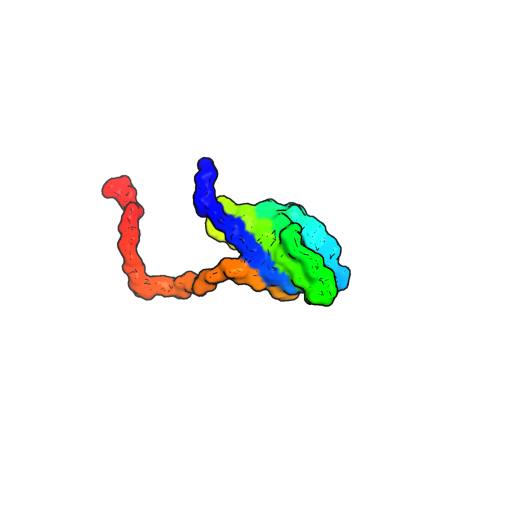0 ? 73.251 -1.530 3.018 1.00 0.00 60 ILE A C 17
ATOM 23969 O O . ILE A 1 60 ? 72.208 -2.185 2.979 1.00 0.00 60 ILE A O 17
ATOM 23985 N N . GLU A 1 61 ? 74.290 -1.895 3.757 1.00 0.00 61 GLU A N 17
ATOM 23986 C CA . GLU A 1 61 ? 74.254 -3.095 4.578 1.00 0.00 61 GLU A CA 17
ATOM 23987 C C . GLU A 1 61 ? 73.245 -2.924 5.707 1.00 0.00 61 GLU A C 17
ATOM 23988 O O . GLU A 1 61 ? 72.551 -3.863 6.077 1.00 0.00 61 GLU A O 17
ATOM 24000 N N . SER A 1 62 ? 73.155 -1.716 6.219 1.00 0.00 62 SER A N 17
ATOM 24001 C CA . SER A 1 62 ? 72.188 -1.366 7.234 1.00 0.00 62 SER A CA 17
ATOM 24002 C C . SER A 1 62 ? 70.770 -1.626 6.718 1.00 0.00 62 SER A C 17
ATOM 24003 O O . SER A 1 62 ? 69.934 -2.192 7.410 1.00 0.00 62 SER A O 17
ATOM 24011 N N . VAL A 1 63 ? 70.552 -1.244 5.481 1.00 0.00 63 VAL A N 17
ATOM 24012 C CA . VAL A 1 63 ? 69.309 -1.473 4.770 1.00 0.00 63 VAL A CA 17
ATOM 24013 C C . VAL A 1 63 ? 68.996 -2.979 4.692 1.00 0.00 63 VAL A C 17
ATOM 24014 O O . VAL A 1 63 ? 67.856 -3.397 4.853 1.00 0.00 63 VAL A O 17
ATOM 24027 N N . ARG A 1 64 ? 70.028 -3.782 4.511 1.00 0.00 64 ARG A N 17
ATOM 24028 C CA . ARG A 1 64 ? 69.870 -5.231 4.413 1.00 0.00 64 ARG A CA 17
ATOM 24029 C C . ARG A 1 64 ? 69.617 -5.838 5.789 1.00 0.00 64 ARG A C 17
ATOM 24030 O O . ARG A 1 64 ? 69.248 -6.997 5.913 1.00 0.00 64 ARG A O 17
ATOM 24051 N N . ASN A 1 65 ? 69.823 -5.045 6.817 1.00 0.00 65 ASN A N 17
ATOM 24052 C CA . ASN A 1 65 ? 69.594 -5.474 8.183 1.00 0.00 65 ASN A CA 17
ATOM 24053 C C . ASN A 1 65 ? 68.176 -5.153 8.618 1.00 0.00 65 ASN A C 17
ATOM 24054 O O . ASN A 1 65 ? 67.772 -5.452 9.746 1.00 0.00 65 ASN A O 17
ATOM 24065 N N . VAL A 1 66 ? 67.414 -4.551 7.719 1.00 0.00 66 VAL A N 17
ATOM 24066 C CA . VAL A 1 66 ? 66.022 -4.277 7.963 1.00 0.00 66 VAL A CA 17
ATOM 24067 C C . VAL A 1 66 ? 65.230 -5.543 7.732 1.00 0.00 66 VAL A C 17
ATOM 24068 O O . VAL A 1 66 ? 65.244 -6.132 6.651 1.00 0.00 66 VAL A O 17
ATOM 24081 N N . GLU A 1 67 ? 64.579 -5.931 8.779 1.00 0.00 67 GLU A N 17
ATOM 24082 C CA . GLU A 1 67 ? 63.771 -7.135 8.943 1.00 0.00 67 GLU A CA 17
ATOM 24083 C C . GLU A 1 67 ? 62.912 -7.561 7.729 1.00 0.00 67 GLU A C 17
ATOM 24084 O O . GLU A 1 67 ? 62.739 -8.749 7.479 1.00 0.00 67 GLU A O 17
ATOM 24096 N N . GLY A 1 68 ? 62.394 -6.623 6.993 1.00 0.00 68 GLY A N 17
ATOM 24097 C CA . GLY A 1 68 ? 61.463 -6.981 5.978 1.00 0.00 68 GLY A CA 17
ATOM 24098 C C . GLY A 1 68 ? 62.039 -6.985 4.603 1.00 0.00 68 GLY A C 17
ATOM 24099 O O . GLY A 1 68 ? 61.289 -7.060 3.632 1.00 0.00 68 GLY A O 17
ATOM 24103 N N . VAL A 1 69 ? 63.343 -6.911 4.499 1.00 0.00 69 VAL A N 17
ATOM 24104 C CA . VAL A 1 69 ? 63.961 -6.896 3.189 1.00 0.00 69 VAL A CA 17
ATOM 24105 C C . VAL A 1 69 ? 64.154 -8.316 2.682 1.00 0.00 69 VAL A C 17
ATOM 24106 O O . VAL A 1 69 ? 64.784 -9.153 3.344 1.00 0.00 69 VAL A O 17
ATOM 24119 N N . LEU A 1 70 ? 63.584 -8.590 1.536 1.00 0.00 70 LEU A N 17
ATOM 24120 C CA . LEU A 1 70 ? 63.696 -9.882 0.909 1.00 0.00 70 LEU A CA 17
ATOM 24121 C C . LEU A 1 70 ? 64.897 -9.848 0.009 1.00 0.00 70 LEU A C 17
ATOM 24122 O O . LEU A 1 70 ? 65.854 -10.622 0.163 1.00 0.00 70 LEU A O 17
ATOM 24138 N N . ALA A 1 71 ? 64.859 -8.920 -0.899 1.00 0.00 71 ALA A N 17
ATOM 24139 C CA . ALA A 1 71 ? 65.886 -8.729 -1.863 1.00 0.00 71 ALA A CA 17
ATOM 24140 C C . ALA A 1 71 ? 66.060 -7.258 -2.083 1.00 0.00 71 ALA A C 17
ATOM 24141 O O . ALA A 1 71 ? 65.083 -6.538 -2.257 1.00 0.00 71 ALA A O 17
ATOM 24148 N N . VAL A 1 72 ? 67.256 -6.805 -2.006 1.00 0.00 72 VAL A N 17
ATOM 24149 C CA . VAL A 1 72 ? 67.554 -5.433 -2.283 1.00 0.00 72 VAL A CA 17
ATOM 24150 C C . VAL A 1 72 ? 68.575 -5.339 -3.406 1.00 0.00 72 VAL A C 17
ATOM 24151 O O . VAL A 1 72 ? 69.726 -5.773 -3.273 1.00 0.00 72 VAL A O 17
ATOM 24164 N N . SER A 1 73 ? 68.123 -4.835 -4.521 1.00 0.00 73 SER A N 17
ATOM 24165 C CA . SER A 1 73 ? 68.935 -4.726 -5.698 1.00 0.00 73 SER A CA 17
ATOM 24166 C C . SER A 1 73 ? 69.685 -3.399 -5.668 1.00 0.00 73 SER A C 17
ATOM 24167 O O . SER A 1 73 ? 69.089 -2.340 -5.383 1.00 0.00 73 SER A O 17
ATOM 24175 N N . LEU A 1 74 ? 70.973 -3.457 -5.936 1.00 0.00 74 LEU A N 17
ATOM 24176 C CA . LEU A 1 74 ? 71.823 -2.294 -5.903 1.00 0.00 74 LEU A CA 17
ATOM 24177 C C . LEU A 1 74 ? 71.889 -1.651 -7.276 1.00 0.00 74 LEU A C 17
ATOM 24178 O O . LEU A 1 74 ? 72.368 -2.248 -8.248 1.00 0.00 74 LEU A O 17
ATOM 24194 N N . VAL A 1 75 ? 71.372 -0.454 -7.361 1.00 0.00 75 VAL A N 17
ATOM 24195 C CA . VAL A 1 75 ? 71.356 0.278 -8.584 1.00 0.00 75 VAL A CA 17
ATOM 24196 C C . VAL A 1 75 ? 72.501 1.284 -8.605 1.00 0.00 75 VAL A C 17
ATOM 24197 O O . VAL A 1 75 ? 72.407 2.397 -8.059 1.00 0.00 75 VAL A O 17
ATOM 24210 N N . TYR A 1 76 ? 73.604 0.817 -9.097 1.00 0.00 76 TYR A N 17
ATOM 24211 C CA . TYR A 1 76 ? 74.783 1.606 -9.374 1.00 0.00 76 TYR A CA 17
ATOM 24212 C C . TYR A 1 76 ? 75.483 0.892 -10.508 1.00 0.00 76 TYR A C 17
ATOM 24213 O O . TYR A 1 76 ? 75.537 -0.343 -10.508 1.00 0.00 76 TYR A O 17
ATOM 24231 N N . HIS A 1 77 ? 75.973 1.617 -11.474 1.00 0.00 77 HIS A N 17
ATOM 24232 C CA . HIS A 1 77 ? 76.549 0.985 -12.642 1.00 0.00 77 HIS A CA 17
ATOM 24233 C C . HIS A 1 77 ? 78.024 0.715 -12.453 1.00 0.00 77 HIS A C 17
ATOM 24234 O O . HIS A 1 77 ? 78.777 1.572 -11.967 1.00 0.00 77 HIS A O 17
ATOM 24248 N N . GLN A 1 78 ? 78.423 -0.481 -12.812 1.00 0.00 78 GLN A N 17
ATOM 24249 C CA . GLN A 1 78 ? 79.798 -0.907 -12.708 1.00 0.00 78 GLN A CA 17
ATOM 24250 C C . GLN A 1 78 ? 80.595 -0.351 -13.877 1.00 0.00 78 GLN A C 17
ATOM 24251 O O . GLN A 1 78 ? 80.020 0.017 -14.905 1.00 0.00 78 GLN A O 17
ATOM 24265 N N . GLN A 1 79 ? 81.892 -0.276 -13.725 1.00 0.00 79 GLN A N 17
ATOM 24266 C CA . GLN A 1 79 ? 82.744 0.239 -14.775 1.00 0.00 79 GLN A CA 17
ATOM 24267 C C . GLN A 1 79 ? 82.991 -0.827 -15.838 1.00 0.00 79 GLN A C 17
ATOM 24268 O O . GLN A 1 79 ? 83.152 -0.507 -17.023 1.00 0.00 79 GLN A O 17
ATOM 24282 N N . GLU A 1 80 ? 83.013 -2.092 -15.426 1.00 0.00 80 GLU A N 17
ATOM 24283 C CA . GLU A 1 80 ? 83.137 -3.176 -16.376 1.00 0.00 80 GLU A CA 17
ATOM 24284 C C . GLU A 1 80 ? 81.786 -3.377 -17.053 1.00 0.00 80 GLU A C 17
ATOM 24285 O O . GLU A 1 80 ? 80.966 -4.159 -16.596 1.00 0.00 80 GLU A O 17
ATOM 24297 N N . GLU A 1 81 ? 81.552 -2.621 -18.094 1.00 0.00 81 GLU A N 17
ATOM 24298 C CA . GLU A 1 81 ? 80.290 -2.627 -18.813 1.00 0.00 81 GLU A CA 17
ATOM 24299 C C . GLU A 1 81 ? 79.982 -3.980 -19.450 1.00 0.00 81 GLU A C 17
ATOM 24300 O O . GLU A 1 81 ? 78.847 -4.455 -19.393 1.00 0.00 81 GLU A O 17
ATOM 24312 N N . GLN A 1 82 ? 80.982 -4.592 -20.027 1.00 0.00 82 GLN A N 17
ATOM 24313 C CA . GLN A 1 82 ? 80.827 -5.900 -20.623 1.00 0.00 82 GLN A CA 17
ATOM 24314 C C . GLN A 1 82 ? 81.078 -6.945 -19.571 1.00 0.00 82 GLN A C 17
ATOM 24315 O O . GLN A 1 82 ? 80.394 -7.973 -19.511 1.00 0.00 82 GLN A O 17
ATOM 24329 N N . GLY A 1 83 ? 82.038 -6.670 -18.729 1.00 0.00 83 GLY A N 17
ATOM 24330 C CA . GLY A 1 83 ? 82.398 -7.580 -17.686 1.00 0.00 83 GLY A CA 17
ATOM 24331 C C . GLY A 1 83 ? 83.643 -8.329 -18.051 1.00 0.00 83 GLY A C 17
ATOM 24332 O O . GLY A 1 83 ? 83.977 -8.438 -19.232 1.00 0.00 83 GLY A O 17
ATOM 24336 N N . GLU A 1 84 ? 84.336 -8.821 -17.071 1.00 0.00 84 GLU A N 17
ATOM 24337 C CA . GLU A 1 84 ? 85.534 -9.579 -17.303 1.00 0.00 84 GLU A CA 17
ATOM 24338 C C . GLU A 1 84 ? 85.154 -11.039 -17.474 1.00 0.00 84 GLU A C 17
ATOM 24339 O O . GLU A 1 84 ? 84.606 -11.663 -16.549 1.00 0.00 84 GLU A O 17
ATOM 24351 N N . GLU A 1 85 ? 85.378 -11.563 -18.651 1.00 0.00 85 GLU A N 17
ATOM 24352 C CA . GLU A 1 85 ? 85.021 -12.923 -18.946 1.00 0.00 85 GLU A CA 17
ATOM 24353 C C . GLU A 1 85 ? 86.229 -13.694 -19.456 1.00 0.00 85 GLU A C 17
ATOM 24354 O O . GLU A 1 85 ? 86.739 -14.580 -18.779 1.00 0.00 85 GLU A O 17
ATOM 24366 N N . THR A 1 86 ? 86.707 -13.356 -20.627 1.00 0.00 86 THR A N 17
ATOM 24367 C CA . THR A 1 86 ? 87.827 -14.052 -21.182 1.00 0.00 86 THR A CA 17
ATOM 24368 C C . THR A 1 86 ? 88.938 -13.081 -21.601 1.00 0.00 86 THR A C 17
ATOM 24369 O O . THR A 1 86 ? 88.900 -12.503 -22.695 1.00 0.00 86 THR A O 17
ATOM 24380 N N . PRO A 1 87 ? 89.921 -12.855 -20.725 1.00 0.00 87 PRO A N 17
ATOM 24381 C CA . PRO A 1 87 ? 91.071 -12.022 -21.021 1.00 0.00 87 PRO A CA 17
ATOM 24382 C C . PRO A 1 87 ? 92.261 -12.883 -21.464 1.00 0.00 87 PRO A C 17
ATOM 24383 O O . PRO A 1 87 ? 93.420 -12.490 -21.332 1.00 0.00 87 PRO A O 17
ATOM 24394 N N . ARG A 1 88 ? 91.959 -14.035 -22.008 1.00 0.00 88 ARG A N 17
ATOM 24395 C CA . ARG A 1 88 ? 92.971 -14.992 -22.398 1.00 0.00 88 ARG A CA 17
ATOM 24396 C C . ARG A 1 88 ? 93.205 -14.918 -23.892 1.00 0.00 88 ARG A C 17
ATOM 24397 O O . ARG A 1 88 ? 92.376 -14.373 -24.631 1.00 0.00 88 ARG A O 17
ATOM 24418 N N . SER A 1 89 ? 94.300 -15.470 -24.328 1.00 0.00 89 SER A N 17
ATOM 24419 C CA . SER A 1 89 ? 94.584 -15.585 -25.723 1.00 0.00 89 SER A CA 17
ATOM 24420 C C . SER A 1 89 ? 94.038 -16.933 -26.185 1.00 0.00 89 SER A C 17
ATOM 24421 O O . SER A 1 89 ? 94.536 -17.996 -25.775 1.00 0.00 89 SER A O 17
ATOM 24429 N N . HIS A 1 90 ? 92.975 -16.899 -26.949 1.00 0.00 90 HIS A N 17
ATOM 24430 C CA . HIS A 1 90 ? 92.316 -18.128 -27.375 1.00 0.00 90 HIS A CA 17
ATOM 24431 C C . HIS A 1 90 ? 91.968 -18.119 -28.858 1.00 0.00 90 HIS A C 17
ATOM 24432 O O . HIS A 1 90 ? 91.738 -19.175 -29.452 1.00 0.00 90 HIS A O 17
ATOM 24446 N N . HIS A 1 91 ? 91.952 -16.937 -29.464 1.00 0.00 91 HIS A N 17
ATOM 24447 C CA . HIS A 1 91 ? 91.651 -16.822 -30.895 1.00 0.00 91 HIS A CA 17
ATOM 24448 C C . HIS A 1 91 ? 92.870 -17.222 -31.688 1.00 0.00 91 HIS A C 17
ATOM 24449 O O . HIS A 1 91 ? 92.809 -17.494 -32.878 1.00 0.00 91 HIS A O 17
ATOM 24463 N N . HIS A 1 92 ? 93.964 -17.250 -31.005 1.00 0.00 92 HIS A N 17
ATOM 24464 C CA . HIS A 1 92 ? 95.229 -17.611 -31.542 1.00 0.00 92 HIS A CA 17
ATOM 24465 C C . HIS A 1 92 ? 96.025 -18.298 -30.463 1.00 0.00 92 HIS A C 17
ATOM 24466 O O . HIS A 1 92 ? 95.939 -17.919 -29.289 1.00 0.00 92 HIS A O 17
ATOM 24480 N N . HIS A 1 93 ? 96.712 -19.338 -30.828 1.00 0.00 93 HIS A N 17
ATOM 24481 C CA . HIS A 1 93 ? 97.526 -20.071 -29.883 1.00 0.00 93 HIS A CA 17
ATOM 24482 C C . HIS A 1 93 ? 98.997 -19.920 -30.268 1.00 0.00 93 HIS A C 17
ATOM 24483 O O . HIS A 1 93 ? 99.892 -20.026 -29.421 1.00 0.00 93 HIS A O 17
ATOM 24497 N N . HIS A 1 94 ? 99.210 -19.656 -31.561 1.00 0.00 94 HIS A N 17
ATOM 24498 C CA . HIS A 1 94 ? 100.524 -19.378 -32.170 1.00 0.00 94 HIS A CA 17
ATOM 24499 C C . HIS A 1 94 ? 101.426 -20.605 -32.273 1.00 0.00 94 HIS A C 17
ATOM 24500 O O . HIS A 1 94 ? 101.969 -21.084 -31.270 1.00 0.00 94 HIS A O 17
ATOM 24514 N N . HIS A 1 95 ? 101.573 -21.096 -33.504 1.00 0.00 95 HIS A N 17
ATOM 24515 C CA . HIS A 1 95 ? 102.469 -22.210 -33.854 1.00 0.00 95 HIS A CA 17
ATOM 24516 C C . HIS A 1 95 ? 102.061 -23.512 -33.192 1.00 0.00 95 HIS A C 17
ATOM 24517 O O . HIS A 1 95 ? 102.695 -23.948 -32.206 1.00 0.00 95 HIS A O 17
ATOM 24532 N N . MET A 1 1 ? 80.462 15.901 -1.301 1.00 0.00 1 MET A N 18
ATOM 24533 C CA . MET A 1 1 ? 79.178 15.697 -0.627 1.00 0.00 1 MET A CA 18
ATOM 24534 C C . MET A 1 1 ? 78.126 16.718 -1.046 1.00 0.00 1 MET A C 18
ATOM 24535 O O . MET A 1 1 ? 77.006 16.695 -0.543 1.00 0.00 1 MET A O 18
ATOM 24551 N N . HIS A 1 2 ? 78.463 17.614 -1.952 1.00 0.00 2 HIS A N 18
ATOM 24552 C CA . HIS A 1 2 ? 77.490 18.594 -2.403 1.00 0.00 2 HIS A CA 18
ATOM 24553 C C . HIS A 1 2 ? 77.345 18.568 -3.904 1.00 0.00 2 HIS A C 18
ATOM 24554 O O . HIS A 1 2 ? 76.332 18.114 -4.424 1.00 0.00 2 HIS A O 18
ATOM 24568 N N . THR A 1 3 ? 78.366 19.029 -4.595 1.00 0.00 3 THR A N 18
ATOM 24569 C CA . THR A 1 3 ? 78.364 19.092 -6.044 1.00 0.00 3 THR A CA 18
ATOM 24570 C C . THR A 1 3 ? 78.395 17.676 -6.635 1.00 0.00 3 THR A C 18
ATOM 24571 O O . THR A 1 3 ? 77.803 17.399 -7.682 1.00 0.00 3 THR A O 18
ATOM 24582 N N . ASN A 1 4 ? 79.069 16.795 -5.942 1.00 0.00 4 ASN A N 18
ATOM 24583 C CA . ASN A 1 4 ? 79.217 1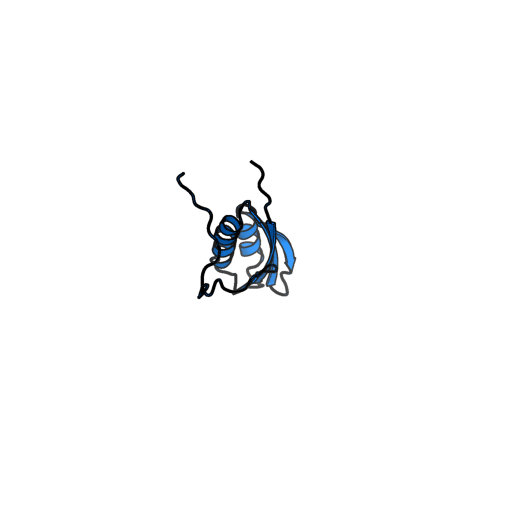5.428 -6.355 1.00 0.00 4 ASN A CA 18
ATOM 24584 C C . ASN A 1 4 ? 79.302 14.569 -5.109 1.00 0.00 4 ASN A C 18
ATOM 24585 O O . ASN A 1 4 ? 79.745 15.050 -4.059 1.00 0.00 4 ASN A O 18
ATOM 24596 N N . TRP A 1 5 ? 78.786 13.360 -5.203 1.00 0.00 5 TRP A N 18
ATOM 24597 C CA . TRP A 1 5 ? 78.818 12.342 -4.155 1.00 0.00 5 TRP A CA 18
ATOM 24598 C C . TRP A 1 5 ? 78.068 11.143 -4.636 1.00 0.00 5 TRP A C 18
ATOM 24599 O O . TRP A 1 5 ? 77.385 11.217 -5.665 1.00 0.00 5 TRP A O 18
ATOM 24620 N N . GLN A 1 6 ? 78.163 10.074 -3.923 1.00 0.00 6 GLN A N 18
ATOM 24621 C CA . GLN A 1 6 ? 77.546 8.859 -4.336 1.00 0.00 6 GLN A CA 18
ATOM 24622 C C . GLN A 1 6 ? 76.116 8.851 -3.874 1.00 0.00 6 GLN A C 18
ATOM 24623 O O . GLN A 1 6 ? 75.840 8.953 -2.679 1.00 0.00 6 GLN A O 18
ATOM 24637 N N . VAL A 1 7 ? 75.232 8.765 -4.813 1.00 0.00 7 VAL A N 18
ATOM 24638 C CA . VAL A 1 7 ? 73.823 8.688 -4.565 1.00 0.00 7 VAL A CA 18
ATOM 24639 C C . VAL A 1 7 ? 73.270 7.511 -5.335 1.00 0.00 7 VAL A C 18
ATOM 24640 O O . VAL A 1 7 ? 73.138 7.547 -6.558 1.00 0.00 7 VAL A O 18
ATOM 24653 N N . CYS A 1 8 ? 73.028 6.453 -4.640 1.00 0.00 8 CYS A N 18
ATOM 24654 C CA . CYS A 1 8 ? 72.583 5.248 -5.267 1.00 0.00 8 CYS A CA 18
ATOM 24655 C C . CYS A 1 8 ? 71.160 4.934 -4.894 1.00 0.00 8 CYS A C 18
ATOM 24656 O O . CYS A 1 8 ? 70.781 5.008 -3.720 1.00 0.00 8 CYS A O 18
ATOM 24664 N N . SER A 1 9 ? 70.374 4.613 -5.885 1.00 0.00 9 SER A N 18
ATOM 24665 C CA . SER A 1 9 ? 69.035 4.182 -5.669 1.00 0.00 9 SER A CA 18
ATOM 24666 C C . SER A 1 9 ? 69.062 2.692 -5.355 1.00 0.00 9 SER A C 18
ATOM 24667 O O . SER A 1 9 ? 69.902 1.935 -5.894 1.00 0.00 9 SER A O 18
ATOM 24675 N N . LEU A 1 10 ? 68.231 2.294 -4.455 1.00 0.00 10 LEU A N 18
ATOM 24676 C CA . LEU A 1 10 ? 68.103 0.937 -4.040 1.00 0.00 10 LEU A CA 18
ATOM 24677 C C . LEU A 1 10 ? 66.683 0.509 -4.206 1.00 0.00 10 LEU A C 18
ATOM 24678 O O . LEU A 1 10 ? 65.769 1.225 -3.792 1.00 0.00 10 LEU A O 18
ATOM 24694 N N . VAL A 1 11 ? 66.482 -0.621 -4.811 1.00 0.00 11 VAL A N 18
ATOM 24695 C CA . VAL A 1 11 ? 65.171 -1.183 -4.886 1.00 0.00 11 VAL A CA 18
ATOM 24696 C C . VAL A 1 11 ? 65.079 -2.176 -3.762 1.00 0.00 11 VAL A C 18
ATOM 24697 O O . VAL A 1 11 ? 65.669 -3.269 -3.820 1.00 0.00 11 VAL A O 18
ATOM 24710 N N . VAL A 1 12 ? 64.431 -1.778 -2.724 1.00 0.00 12 VAL A N 18
ATOM 24711 C CA . VAL A 1 12 ? 64.272 -2.600 -1.585 1.00 0.00 12 VAL A CA 18
ATOM 24712 C C . VAL A 1 12 ? 63.016 -3.410 -1.751 1.00 0.00 12 VAL A C 18
ATOM 24713 O O . VAL A 1 12 ? 61.903 -2.875 -1.712 1.00 0.00 12 VAL A O 18
ATOM 24726 N N . GLN A 1 13 ? 63.209 -4.662 -2.015 1.00 0.00 13 GLN A N 18
ATOM 24727 C CA . GLN A 1 13 ? 62.147 -5.600 -2.168 1.00 0.00 13 GLN A CA 18
ATOM 24728 C C . GLN A 1 13 ? 61.900 -6.120 -0.756 1.00 0.00 13 GLN A C 18
ATOM 24729 O O . GLN A 1 13 ? 62.809 -6.694 -0.126 1.00 0.00 13 GLN A O 18
ATOM 24743 N N . ALA A 1 14 ? 60.738 -5.877 -0.244 1.00 0.00 14 ALA A N 18
ATOM 24744 C CA . ALA A 1 14 ? 60.459 -6.124 1.139 1.00 0.00 14 ALA A CA 18
ATOM 24745 C C . ALA A 1 14 ? 59.066 -6.695 1.337 1.00 0.00 14 ALA A C 18
ATOM 24746 O O . ALA A 1 14 ? 58.319 -6.863 0.371 1.00 0.00 14 ALA A O 18
ATOM 24753 N N . LYS A 1 15 ? 58.749 -7.079 2.588 1.00 0.00 15 LYS A N 18
ATOM 24754 C CA . LYS A 1 15 ? 57.408 -7.569 2.927 1.00 0.00 15 LYS A CA 18
ATOM 24755 C C . LYS A 1 15 ? 56.376 -6.489 2.584 1.00 0.00 15 LYS A C 18
ATOM 24756 O O . LYS A 1 15 ? 56.331 -5.440 3.234 1.00 0.00 15 LYS A O 18
ATOM 24775 N N . SER A 1 16 ? 55.547 -6.772 1.597 1.00 0.00 16 SER A N 18
ATOM 24776 C CA . SER A 1 16 ? 54.569 -5.836 1.064 1.00 0.00 16 SER A CA 18
ATOM 24777 C C . SER A 1 16 ? 53.568 -5.359 2.134 1.00 0.00 16 SER A C 18
ATOM 24778 O O . SER A 1 16 ? 53.128 -4.202 2.131 1.00 0.00 16 SER A O 18
ATOM 24786 N N . GLU A 1 17 ? 53.254 -6.236 3.058 1.00 0.00 17 GLU A N 18
ATOM 24787 C CA . GLU A 1 17 ? 52.320 -5.944 4.141 1.00 0.00 17 GLU A CA 18
ATOM 24788 C C . GLU A 1 17 ? 52.947 -5.047 5.224 1.00 0.00 17 GLU A C 18
ATOM 24789 O O . GLU A 1 17 ? 52.249 -4.512 6.078 1.00 0.00 17 GLU A O 18
ATOM 24801 N N . ARG A 1 18 ? 54.251 -4.868 5.168 1.00 0.00 18 ARG A N 18
ATOM 24802 C CA . ARG A 1 18 ? 54.956 -4.189 6.232 1.00 0.00 18 ARG A CA 18
ATOM 24803 C C . ARG A 1 18 ? 55.705 -2.966 5.688 1.00 0.00 18 ARG A C 18
ATOM 24804 O O . ARG A 1 18 ? 56.472 -2.314 6.404 1.00 0.00 18 ARG A O 18
ATOM 24825 N N . ILE A 1 19 ? 55.420 -2.632 4.439 1.00 0.00 19 ILE A N 18
ATOM 24826 C CA . ILE A 1 19 ? 56.104 -1.549 3.712 1.00 0.00 19 ILE A CA 18
ATOM 24827 C C . ILE A 1 19 ? 56.117 -0.201 4.448 1.00 0.00 19 ILE A C 18
ATOM 24828 O O . ILE A 1 19 ? 57.161 0.459 4.492 1.00 0.00 19 ILE A O 18
ATOM 24844 N N . SER A 1 20 ? 55.011 0.171 5.068 1.00 0.00 20 SER A N 18
ATOM 24845 C CA . SER A 1 20 ? 54.906 1.463 5.732 1.00 0.00 20 SER A CA 18
ATOM 24846 C C . SER A 1 20 ? 55.907 1.559 6.899 1.00 0.00 20 SER A C 18
ATOM 24847 O O . SER A 1 20 ? 56.557 2.593 7.100 1.00 0.00 20 SER A O 18
ATOM 24855 N N . ASP A 1 21 ? 56.061 0.467 7.637 1.00 0.00 21 ASP A N 18
ATOM 24856 C CA . ASP A 1 21 ? 56.991 0.436 8.768 1.00 0.00 21 ASP A CA 18
ATOM 24857 C C . ASP A 1 21 ? 58.414 0.417 8.266 1.00 0.00 21 ASP A C 18
ATOM 24858 O O . ASP A 1 21 ? 59.287 1.131 8.770 1.00 0.00 21 ASP A O 18
ATOM 24867 N N . ILE A 1 22 ? 58.633 -0.370 7.236 1.00 0.00 22 ILE A N 18
ATOM 24868 C CA . ILE A 1 22 ? 59.948 -0.545 6.646 1.00 0.00 22 ILE A CA 18
ATOM 24869 C C . ILE A 1 22 ? 60.465 0.765 6.078 1.00 0.00 22 ILE A C 18
ATOM 24870 O O . ILE A 1 22 ? 61.612 1.114 6.295 1.00 0.00 22 ILE A O 18
ATOM 24886 N N . SER A 1 23 ? 59.598 1.497 5.413 1.00 0.00 23 SER A N 18
ATOM 24887 C CA . SER A 1 23 ? 59.942 2.771 4.810 1.00 0.00 23 SER A CA 18
ATOM 24888 C C . SER A 1 23 ? 60.465 3.759 5.869 1.00 0.00 23 SER A C 18
ATOM 24889 O O . SER A 1 23 ? 61.476 4.429 5.660 1.00 0.00 23 SER A O 18
ATOM 24897 N N . THR A 1 24 ? 59.859 3.739 7.046 1.00 0.00 24 THR A N 18
ATOM 24898 C CA . THR A 1 24 ? 60.213 4.673 8.086 1.00 0.00 24 THR A CA 18
ATOM 24899 C C . THR A 1 24 ? 61.542 4.259 8.698 1.00 0.00 24 THR A C 18
ATOM 24900 O O . THR A 1 24 ? 62.391 5.091 9.041 1.00 0.00 24 THR A O 18
ATOM 24911 N N . GLN A 1 25 ? 61.717 2.970 8.773 1.00 0.00 25 GLN A N 18
ATOM 24912 C CA . GLN A 1 25 ? 62.900 2.358 9.255 1.00 0.00 25 GLN A CA 18
ATOM 24913 C C . GLN A 1 25 ? 64.091 2.633 8.330 1.00 0.00 25 GLN A C 18
ATOM 24914 O O . GLN A 1 25 ? 65.164 2.995 8.800 1.00 0.00 25 GLN A O 18
ATOM 24928 N N . LEU A 1 26 ? 63.881 2.497 7.025 1.00 0.00 26 LEU A N 18
ATOM 24929 C CA . LEU A 1 26 ? 64.903 2.730 6.033 1.00 0.00 26 LEU A CA 18
ATOM 24930 C C . LEU A 1 26 ? 65.254 4.204 5.956 1.00 0.00 26 LEU A C 18
ATOM 24931 O O . LEU A 1 26 ? 66.404 4.572 5.762 1.00 0.00 26 LEU A O 18
ATOM 24947 N N . ASN A 1 27 ? 64.251 5.036 6.148 1.00 0.00 27 ASN A N 18
ATOM 24948 C CA . ASN A 1 27 ? 64.389 6.487 6.131 1.00 0.00 27 ASN A CA 18
ATOM 24949 C C . ASN A 1 27 ? 65.191 6.948 7.366 1.00 0.00 27 ASN A C 18
ATOM 24950 O O . ASN A 1 27 ? 65.664 8.064 7.437 1.00 0.00 27 ASN A O 18
ATOM 24961 N N . ALA A 1 28 ? 65.356 6.057 8.325 1.00 0.00 28 ALA A N 18
ATOM 24962 C CA . ALA A 1 28 ? 66.076 6.366 9.540 1.00 0.00 28 ALA A CA 18
ATOM 24963 C C . ALA A 1 28 ? 67.557 5.967 9.451 1.00 0.00 28 ALA A C 18
ATOM 24964 O O . ALA A 1 28 ? 68.290 6.064 10.444 1.00 0.00 28 ALA A O 18
ATOM 24971 N N . PHE A 1 29 ? 67.999 5.503 8.287 1.00 0.00 29 PHE A N 18
ATOM 24972 C CA . PHE A 1 29 ? 69.382 5.198 8.074 1.00 0.00 29 PHE A CA 18
ATOM 24973 C C . PHE A 1 29 ? 70.097 6.467 7.617 1.00 0.00 29 PHE A C 18
ATOM 24974 O O . PHE A 1 29 ? 69.480 7.312 6.962 1.00 0.00 29 PHE A O 18
ATOM 24991 N N . PRO A 1 30 ? 71.394 6.622 7.947 1.00 0.00 30 PRO A N 18
ATOM 24992 C CA . PRO A 1 30 ? 72.157 7.841 7.642 1.00 0.00 30 PRO A CA 18
ATOM 24993 C C . PRO A 1 30 ? 72.252 8.134 6.150 1.00 0.00 30 PRO A C 18
ATOM 24994 O O . PRO A 1 30 ? 73.026 7.495 5.414 1.00 0.00 30 PRO A O 18
ATOM 25005 N N . GLY A 1 31 ? 71.416 9.038 5.700 1.00 0.00 31 GLY A N 18
ATOM 25006 C CA . GLY A 1 31 ? 71.448 9.467 4.330 1.00 0.00 31 GLY A CA 18
ATOM 25007 C C . GLY A 1 31 ? 70.652 8.572 3.427 1.00 0.00 31 GLY A C 18
ATOM 25008 O O . GLY A 1 31 ? 70.823 8.599 2.206 1.00 0.00 31 GLY A O 18
ATOM 25012 N N . CYS A 1 32 ? 69.812 7.761 4.004 1.00 0.00 32 CYS A N 18
ATOM 25013 C CA . CYS A 1 32 ? 68.985 6.902 3.250 1.00 0.00 32 CYS A CA 18
ATOM 25014 C C . CYS A 1 32 ? 67.569 7.412 3.336 1.00 0.00 32 CYS A C 18
ATOM 25015 O O . CYS A 1 32 ? 66.968 7.414 4.411 1.00 0.00 32 CYS A O 18
ATOM 25023 N N . GLU A 1 33 ? 67.063 7.901 2.241 1.00 0.00 33 GLU A N 18
ATOM 25024 C CA . GLU A 1 33 ? 65.724 8.419 2.213 1.00 0.00 33 GLU A CA 18
ATOM 25025 C C . GLU A 1 33 ? 64.928 7.666 1.174 1.00 0.00 33 GLU A C 18
ATOM 25026 O O . GLU A 1 33 ? 65.451 7.335 0.099 1.00 0.00 33 GLU A O 18
ATOM 25038 N N . VAL A 1 34 ? 63.698 7.366 1.494 1.00 0.00 34 VAL A N 18
ATOM 25039 C CA . VAL A 1 34 ? 62.821 6.684 0.575 1.00 0.00 34 VAL A CA 18
ATOM 25040 C C . VAL A 1 34 ? 62.276 7.717 -0.407 1.00 0.00 34 VAL A C 18
ATOM 25041 O O . VAL A 1 34 ? 61.674 8.711 0.003 1.00 0.00 34 VAL A O 18
ATOM 25054 N N . ALA A 1 35 ? 62.522 7.507 -1.670 1.00 0.00 35 ALA A N 18
ATOM 25055 C CA . ALA A 1 35 ? 62.112 8.447 -2.690 1.00 0.00 35 ALA A CA 18
ATOM 25056 C C . ALA A 1 35 ? 60.752 8.070 -3.248 1.00 0.00 35 ALA A C 18
ATOM 25057 O O . ALA A 1 35 ? 59.885 8.920 -3.427 1.00 0.00 35 ALA A O 18
ATOM 25064 N N . VAL A 1 36 ? 60.563 6.796 -3.502 1.00 0.00 36 VAL A N 18
ATOM 25065 C CA . VAL A 1 36 ? 59.316 6.296 -4.051 1.00 0.00 36 VAL A CA 18
ATOM 25066 C C . VAL A 1 36 ? 58.910 5.076 -3.260 1.00 0.00 36 VAL A C 18
ATOM 25067 O O . VAL A 1 36 ? 59.734 4.185 -3.031 1.00 0.00 36 VAL A O 18
ATOM 25080 N N . SER A 1 37 ? 57.683 5.038 -2.813 1.00 0.00 37 SER A N 18
ATOM 25081 C CA . SER A 1 37 ? 57.204 3.908 -2.074 1.00 0.00 37 SER A CA 18
ATOM 25082 C C . SER A 1 37 ? 56.106 3.228 -2.865 1.00 0.00 37 SER A C 18
ATOM 25083 O O . SER A 1 37 ? 55.192 3.901 -3.361 1.00 0.00 37 SER A O 18
ATOM 25091 N N . ASP A 1 38 ? 56.195 1.933 -3.029 1.00 0.00 38 ASP A N 18
ATOM 25092 C CA . ASP A 1 38 ? 55.134 1.216 -3.681 1.00 0.00 38 ASP A CA 18
ATOM 25093 C C . ASP A 1 38 ? 54.805 -0.022 -2.890 1.00 0.00 38 ASP A C 18
ATOM 25094 O O . ASP A 1 38 ? 55.408 -1.093 -3.075 1.00 0.00 38 ASP A O 18
ATOM 25103 N N . ALA A 1 39 ? 53.890 0.146 -1.960 1.00 0.00 39 ALA A N 18
ATOM 25104 C CA . ALA A 1 39 ? 53.419 -0.932 -1.099 1.00 0.00 39 ALA A CA 18
ATOM 25105 C C . ALA A 1 39 ? 52.805 -2.120 -1.882 1.00 0.00 39 ALA A C 18
ATOM 25106 O O . ALA A 1 39 ? 53.050 -3.274 -1.508 1.00 0.00 39 ALA A O 18
ATOM 25113 N N . PRO A 1 40 ? 51.986 -1.883 -2.969 1.00 0.00 40 PRO A N 18
ATOM 25114 C CA . PRO A 1 40 ? 51.425 -2.964 -3.804 1.00 0.00 40 PRO A CA 18
ATOM 25115 C C . PRO A 1 40 ? 52.490 -3.960 -4.307 1.00 0.00 40 PRO A C 18
ATOM 25116 O O . PRO A 1 40 ? 52.314 -5.167 -4.192 1.00 0.00 40 PRO A O 18
ATOM 25127 N N . SER A 1 41 ? 53.618 -3.462 -4.792 1.00 0.00 41 SER A N 18
ATOM 25128 C CA . SER A 1 41 ? 54.630 -4.352 -5.332 1.00 0.00 41 SER A CA 18
ATOM 25129 C C . SER A 1 41 ? 55.684 -4.719 -4.278 1.00 0.00 41 SER A C 18
ATOM 25130 O O . SER A 1 41 ? 56.580 -5.525 -4.542 1.00 0.00 41 SER A O 18
ATOM 25138 N N . GLY A 1 42 ? 55.578 -4.124 -3.095 1.00 0.00 42 GLY A N 18
ATOM 25139 C CA . GLY A 1 42 ? 56.523 -4.423 -2.036 1.00 0.00 42 GLY A CA 18
ATOM 25140 C C . GLY A 1 42 ? 57.882 -3.814 -2.302 1.00 0.00 42 GLY A C 18
ATOM 25141 O O . GLY A 1 42 ? 58.902 -4.321 -1.841 1.00 0.00 42 GLY A O 18
ATOM 25145 N N . GLN A 1 43 ? 57.896 -2.737 -3.065 1.00 0.00 43 GLN A N 18
ATOM 25146 C CA . GLN A 1 43 ? 59.135 -2.130 -3.484 1.00 0.00 43 GLN A CA 18
ATOM 25147 C C . GLN A 1 43 ? 59.274 -0.740 -2.923 1.00 0.00 43 GLN A C 18
ATOM 25148 O O . GLN A 1 43 ? 58.357 0.085 -3.011 1.00 0.00 43 GLN A O 18
ATOM 25162 N N . LEU A 1 44 ? 60.387 -0.504 -2.330 1.00 0.00 44 LEU A N 18
ATOM 25163 C CA . LEU A 1 44 ? 60.734 0.788 -1.798 1.00 0.00 44 LEU A CA 18
ATOM 25164 C C . LEU A 1 44 ? 61.994 1.284 -2.460 1.00 0.00 44 LEU A C 18
ATOM 25165 O O . LEU A 1 44 ? 63.005 0.582 -2.486 1.00 0.00 44 LEU A O 18
ATOM 25181 N N . ILE A 1 45 ? 61.927 2.457 -3.027 1.00 0.00 45 ILE A N 18
ATOM 25182 C CA . ILE A 1 45 ? 63.078 3.059 -3.648 1.00 0.00 45 ILE A CA 18
ATOM 25183 C C . ILE A 1 45 ? 63.760 3.933 -2.625 1.00 0.00 45 ILE A C 18
ATOM 25184 O O . ILE A 1 45 ? 63.174 4.899 -2.132 1.00 0.00 45 ILE A O 18
ATOM 25200 N N . VAL A 1 46 ? 64.973 3.606 -2.312 1.00 0.00 46 VAL A N 18
ATOM 25201 C CA . VAL A 1 46 ? 65.724 4.311 -1.306 1.00 0.00 46 VAL A CA 18
ATOM 25202 C C . VAL A 1 46 ? 66.956 4.898 -1.940 1.00 0.00 46 VAL A C 18
ATOM 25203 O O . VAL A 1 46 ? 67.658 4.212 -2.655 1.00 0.00 46 VAL A O 18
ATOM 25216 N N . VAL A 1 47 ? 67.194 6.152 -1.718 1.00 0.00 47 VAL A N 18
ATOM 25217 C CA . VAL A 1 47 ? 68.375 6.779 -2.239 1.00 0.00 47 VAL A CA 18
ATOM 25218 C C . VAL A 1 47 ? 69.361 6.951 -1.110 1.00 0.00 47 VAL A C 18
ATOM 25219 O O . VAL A 1 47 ? 69.082 7.665 -0.130 1.00 0.00 47 VAL A O 18
ATOM 25232 N N . VAL A 1 48 ? 70.465 6.270 -1.211 1.00 0.00 48 VAL A N 18
ATOM 25233 C CA . VAL A 1 48 ? 71.496 6.340 -0.210 1.00 0.00 48 VAL A CA 18
ATOM 25234 C C . VAL A 1 48 ? 72.594 7.258 -0.692 1.00 0.00 48 VAL A C 18
ATOM 25235 O O . VAL A 1 48 ? 73.164 7.051 -1.775 1.00 0.00 48 VAL A O 18
ATOM 25248 N N . GLU A 1 49 ? 72.850 8.270 0.084 1.00 0.00 49 GLU A N 18
ATOM 25249 C CA . GLU A 1 49 ? 73.855 9.249 -0.219 1.00 0.00 49 GLU A CA 18
ATOM 25250 C C . GLU A 1 49 ? 75.055 9.048 0.713 1.00 0.00 49 GLU A C 18
ATOM 25251 O O . GLU A 1 49 ? 74.885 8.796 1.926 1.00 0.00 49 GLU A O 18
ATOM 25263 N N . ALA A 1 50 ? 76.243 9.087 0.154 1.00 0.00 50 ALA A N 18
ATOM 25264 C CA . ALA A 1 50 ? 77.460 8.939 0.923 1.00 0.00 50 ALA A CA 18
ATOM 25265 C C . ALA A 1 50 ? 78.630 9.508 0.155 1.00 0.00 50 ALA A C 18
ATOM 25266 O O . ALA A 1 50 ? 78.543 9.721 -1.063 1.00 0.00 50 ALA A O 18
ATOM 25273 N N . GLU A 1 51 ? 79.706 9.750 0.850 1.00 0.00 51 GLU A N 18
ATOM 25274 C CA . GLU A 1 51 ? 80.902 10.282 0.256 1.00 0.00 51 GLU A CA 18
ATOM 25275 C C . GLU A 1 51 ? 81.839 9.133 -0.110 1.00 0.00 51 GLU A C 18
ATOM 25276 O O . GLU A 1 51 ? 82.176 8.941 -1.271 1.00 0.00 51 GLU A O 18
ATOM 25288 N N . ASP A 1 52 ? 82.204 8.344 0.878 1.00 0.00 52 ASP A N 18
ATOM 25289 C CA . ASP A 1 52 ? 83.162 7.252 0.690 1.00 0.00 52 ASP A CA 18
ATOM 25290 C C . ASP A 1 52 ? 82.478 6.009 0.150 1.00 0.00 52 ASP A C 18
ATOM 25291 O O . ASP A 1 52 ? 81.306 5.738 0.472 1.00 0.00 52 ASP A O 18
ATOM 25300 N N . SER A 1 53 ? 83.191 5.245 -0.655 1.00 0.00 53 SER A N 18
ATOM 25301 C CA . SER A 1 53 ? 82.641 4.081 -1.320 1.00 0.00 53 SER A CA 18
ATOM 25302 C C . SER A 1 53 ? 82.283 2.970 -0.336 1.00 0.00 53 SER A C 18
ATOM 25303 O O . SER A 1 53 ? 81.175 2.427 -0.374 1.00 0.00 53 SER A O 18
ATOM 25311 N N . GLU A 1 54 ? 83.175 2.684 0.578 1.00 0.00 54 GLU A N 18
ATOM 25312 C CA . GLU A 1 54 ? 82.952 1.635 1.546 1.00 0.00 54 GLU A CA 18
ATOM 25313 C C . GLU A 1 54 ? 81.924 2.056 2.565 1.00 0.00 54 GLU A C 18
ATOM 25314 O O . GLU A 1 54 ? 81.108 1.252 2.986 1.00 0.00 54 GLU A O 18
ATOM 25326 N N . THR A 1 55 ? 81.923 3.332 2.912 1.00 0.00 55 THR A N 18
ATOM 25327 C CA . THR A 1 55 ? 80.940 3.879 3.824 1.00 0.00 55 THR A CA 18
ATOM 25328 C C . THR A 1 55 ? 79.528 3.736 3.209 1.00 0.00 55 THR A C 18
ATOM 25329 O O . THR A 1 55 ? 78.543 3.460 3.914 1.00 0.00 55 THR A O 18
ATOM 25340 N N . LEU A 1 56 ? 79.451 3.886 1.890 1.00 0.00 56 LEU A N 18
ATOM 25341 C CA . LEU A 1 56 ? 78.213 3.688 1.157 1.00 0.00 56 LEU A CA 18
ATOM 25342 C C . LEU A 1 56 ? 77.780 2.232 1.303 1.00 0.00 56 LEU A C 18
ATOM 25343 O O . LEU A 1 56 ? 76.659 1.949 1.721 1.00 0.00 56 LEU A O 18
ATOM 25359 N N . ILE A 1 57 ? 78.716 1.326 1.024 1.00 0.00 57 ILE A N 18
ATOM 25360 C CA . ILE A 1 57 ? 78.479 -0.115 1.102 1.00 0.00 57 ILE A CA 18
ATOM 25361 C C . ILE A 1 57 ? 78.028 -0.521 2.508 1.00 0.00 57 ILE A C 18
ATOM 25362 O O . ILE A 1 57 ? 77.027 -1.197 2.655 1.00 0.00 57 ILE A O 18
ATOM 25378 N N . GLN A 1 58 ? 78.755 -0.052 3.530 1.00 0.00 58 GLN A N 18
ATOM 25379 C CA . GLN A 1 58 ? 78.438 -0.328 4.948 1.00 0.00 58 GLN A CA 18
ATOM 25380 C C . GLN A 1 58 ? 76.992 0.016 5.264 1.00 0.00 58 GLN A C 18
ATOM 25381 O O . GLN A 1 58 ? 76.260 -0.786 5.857 1.00 0.00 58 GLN A O 18
ATOM 25395 N N . THR A 1 59 ? 76.584 1.191 4.839 1.00 0.00 59 THR A N 18
ATOM 25396 C CA . THR A 1 59 ? 75.248 1.666 5.072 1.00 0.00 59 THR A CA 18
ATOM 25397 C C . THR A 1 59 ? 74.226 0.780 4.327 1.00 0.00 59 THR A C 18
ATOM 25398 O O . THR A 1 59 ? 73.214 0.366 4.901 1.00 0.00 59 THR A O 18
ATOM 25409 N N . ILE A 1 60 ? 74.537 0.438 3.074 1.00 0.00 60 ILE A N 18
ATOM 25410 C CA . ILE A 1 60 ? 73.672 -0.424 2.259 1.00 0.00 60 ILE A CA 18
ATOM 25411 C C . ILE A 1 60 ? 73.555 -1.822 2.894 1.00 0.00 60 ILE A C 18
ATOM 25412 O O . ILE A 1 60 ? 72.476 -2.420 2.915 1.00 0.00 60 ILE A O 18
ATOM 25428 N N . GLU A 1 61 ? 74.661 -2.317 3.439 1.00 0.00 61 GLU A N 18
ATOM 25429 C CA . GLU A 1 61 ? 74.677 -3.598 4.127 1.00 0.00 61 GLU A CA 18
ATOM 25430 C C . GLU A 1 61 ? 73.770 -3.564 5.331 1.00 0.00 61 GLU A C 18
ATOM 25431 O O . GLU A 1 61 ? 73.048 -4.522 5.604 1.00 0.00 61 GLU A O 18
ATOM 25443 N N . SER A 1 62 ? 73.775 -2.451 6.030 1.00 0.00 62 SER A N 18
ATOM 25444 C CA . SER A 1 62 ? 72.940 -2.280 7.191 1.00 0.00 62 SER A CA 18
ATOM 25445 C C . SER A 1 62 ? 71.467 -2.301 6.756 1.00 0.00 62 SER A C 18
ATOM 25446 O O . SER A 1 62 ? 70.633 -2.892 7.430 1.00 0.00 62 SER A O 18
ATOM 25454 N N . VAL A 1 63 ? 71.178 -1.698 5.595 1.00 0.00 63 VAL A N 18
ATOM 25455 C CA . VAL A 1 63 ? 69.827 -1.672 5.012 1.00 0.00 63 VAL A CA 18
ATOM 25456 C C . VAL A 1 63 ? 69.322 -3.111 4.800 1.00 0.00 63 VAL A C 18
ATOM 25457 O O . VAL A 1 63 ? 68.175 -3.443 5.099 1.00 0.00 63 VAL A O 18
ATOM 25470 N N . ARG A 1 64 ? 70.225 -3.964 4.335 1.00 0.00 64 ARG A N 18
ATOM 25471 C CA . ARG A 1 64 ? 69.922 -5.370 4.036 1.00 0.00 64 ARG A CA 18
ATOM 25472 C C . ARG A 1 64 ? 69.575 -6.136 5.306 1.00 0.00 64 ARG A C 18
ATOM 25473 O O . ARG A 1 64 ? 68.893 -7.155 5.266 1.00 0.00 64 ARG A O 18
ATOM 25494 N N . ASN A 1 65 ? 70.029 -5.627 6.426 1.00 0.00 65 ASN A N 18
ATOM 25495 C CA . ASN A 1 65 ? 69.857 -6.288 7.704 1.00 0.00 65 ASN A CA 18
ATOM 25496 C C . ASN A 1 65 ? 68.513 -6.014 8.351 1.00 0.00 65 ASN A C 18
ATOM 25497 O O . ASN A 1 65 ? 68.245 -6.504 9.447 1.00 0.00 65 ASN A O 18
ATOM 25508 N N . VAL A 1 66 ? 67.652 -5.263 7.692 1.00 0.00 66 VAL A N 18
ATOM 25509 C CA . VAL A 1 66 ? 66.357 -4.993 8.272 1.00 0.00 66 VAL A CA 18
ATOM 25510 C C . VAL A 1 66 ? 65.410 -6.170 8.116 1.00 0.00 66 VAL A C 18
ATOM 25511 O O . VAL A 1 66 ? 65.325 -6.810 7.056 1.00 0.00 66 VAL A O 18
ATOM 25524 N N . GLU A 1 67 ? 64.726 -6.407 9.195 1.00 0.00 67 GLU A N 18
ATOM 25525 C CA . GLU A 1 67 ? 63.672 -7.362 9.380 1.00 0.00 67 GLU A CA 18
ATOM 25526 C C . GLU A 1 67 ? 62.670 -7.407 8.213 1.00 0.00 67 GLU A C 18
ATOM 25527 O O . GLU A 1 67 ? 62.445 -8.458 7.605 1.00 0.00 67 GLU A O 18
ATOM 25539 N N . GLY A 1 68 ? 62.090 -6.280 7.894 1.00 0.00 68 GLY A N 18
ATOM 25540 C CA . GLY A 1 68 ? 61.088 -6.247 6.868 1.00 0.00 68 GLY A CA 18
ATOM 25541 C C . GLY A 1 68 ? 61.640 -6.373 5.452 1.00 0.00 68 GLY A C 18
ATOM 25542 O O . GLY A 1 68 ? 60.874 -6.537 4.508 1.00 0.00 68 GLY A O 18
ATOM 25546 N N . VAL A 1 69 ? 62.943 -6.346 5.302 1.00 0.00 69 VAL A N 18
ATOM 25547 C CA . VAL A 1 69 ? 63.542 -6.378 3.978 1.00 0.00 69 VAL A CA 18
ATOM 25548 C C . VAL A 1 69 ? 63.778 -7.823 3.523 1.00 0.00 69 VAL A C 18
ATOM 25549 O O . VAL A 1 69 ? 64.047 -8.711 4.342 1.00 0.00 69 VAL A O 18
ATOM 25562 N N . LEU A 1 70 ? 63.613 -8.058 2.234 1.00 0.00 70 LEU A N 18
ATOM 25563 C CA . LEU A 1 70 ? 63.851 -9.348 1.644 1.00 0.00 70 LEU A CA 18
ATOM 25564 C C . LEU A 1 70 ? 65.130 -9.276 0.839 1.00 0.00 70 LEU A C 18
ATOM 25565 O O . LEU A 1 70 ? 66.100 -9.986 1.129 1.00 0.00 70 LEU A O 18
ATOM 25581 N N . ALA A 1 71 ? 65.145 -8.374 -0.124 1.00 0.00 71 ALA A N 18
ATOM 25582 C CA . ALA A 1 71 ? 66.268 -8.213 -1.012 1.00 0.00 71 ALA A CA 18
ATOM 25583 C C . ALA A 1 71 ? 66.503 -6.746 -1.292 1.00 0.00 71 ALA A C 18
ATOM 25584 O O . ALA A 1 71 ? 65.566 -5.999 -1.553 1.00 0.00 71 ALA A O 18
ATOM 25591 N N . VAL A 1 72 ? 67.728 -6.332 -1.205 1.00 0.00 72 VAL A N 18
ATOM 25592 C CA . VAL A 1 72 ? 68.092 -4.977 -1.539 1.00 0.00 72 VAL A CA 18
ATOM 25593 C C . VAL A 1 72 ? 68.880 -4.990 -2.841 1.00 0.00 72 VAL A C 18
ATOM 25594 O O . VAL A 1 72 ? 70.026 -5.449 -2.884 1.00 0.00 72 VAL A O 18
ATOM 25607 N N . SER A 1 73 ? 68.275 -4.505 -3.884 1.00 0.00 73 SER A N 18
ATOM 25608 C CA . SER A 1 73 ? 68.930 -4.421 -5.156 1.00 0.00 73 SER A CA 18
ATOM 25609 C C . SER A 1 73 ? 69.596 -3.064 -5.297 1.00 0.00 73 SER A C 18
ATOM 25610 O O . SER A 1 73 ? 68.952 -2.018 -5.106 1.00 0.00 73 SER A O 18
ATOM 25618 N N . LEU A 1 74 ? 70.851 -3.071 -5.629 1.00 0.00 74 LEU A N 18
ATOM 25619 C CA . LEU A 1 74 ? 71.597 -1.862 -5.767 1.00 0.00 74 LEU A CA 18
ATOM 25620 C C . LEU A 1 74 ? 71.495 -1.417 -7.227 1.00 0.00 74 LEU A C 18
ATOM 25621 O O . LEU A 1 74 ? 72.012 -2.078 -8.114 1.00 0.00 74 LEU A O 18
ATOM 25637 N N . VAL A 1 75 ? 70.797 -0.325 -7.458 1.00 0.00 75 VAL A N 18
ATOM 25638 C CA . VAL A 1 75 ? 70.561 0.180 -8.807 1.00 0.00 75 VAL A CA 18
ATOM 25639 C C . VAL A 1 75 ? 71.804 0.760 -9.415 1.00 0.00 75 VAL A C 18
ATOM 25640 O O . VAL A 1 75 ? 72.230 0.375 -10.508 1.00 0.00 75 VAL A O 18
ATOM 25653 N N . TYR A 1 76 ? 72.391 1.651 -8.728 1.00 0.00 76 TYR A N 18
ATOM 25654 C CA . TYR A 1 76 ? 73.540 2.298 -9.250 1.00 0.00 76 TYR A CA 18
ATOM 25655 C C . TYR A 1 76 ? 74.806 1.707 -8.683 1.00 0.00 76 TYR A C 18
ATOM 25656 O O . TYR A 1 76 ? 75.335 2.164 -7.669 1.00 0.00 76 TYR A O 18
ATOM 25674 N N . HIS A 1 77 ? 75.232 0.638 -9.297 1.00 0.00 77 HIS A N 18
ATOM 25675 C CA . HIS A 1 77 ? 76.434 -0.045 -8.917 1.00 0.00 77 HIS A CA 18
ATOM 25676 C C . HIS A 1 77 ? 77.247 -0.300 -10.167 1.00 0.00 77 HIS A C 18
ATOM 25677 O O . HIS A 1 77 ? 76.872 -1.124 -11.005 1.00 0.00 77 HIS A O 18
ATOM 25691 N N . GLN A 1 78 ? 78.305 0.446 -10.320 1.00 0.00 78 GLN A N 18
ATOM 25692 C CA . GLN A 1 78 ? 79.171 0.313 -11.464 1.00 0.00 78 GLN A CA 18
ATOM 25693 C C . GLN A 1 78 ? 80.559 0.033 -10.942 1.00 0.00 78 GLN A C 18
ATOM 25694 O O . GLN A 1 78 ? 81.159 0.900 -10.306 1.00 0.00 78 GLN A O 18
ATOM 25708 N N . GLN A 1 79 ? 81.048 -1.163 -11.138 1.00 0.00 79 GLN A N 18
ATOM 25709 C CA . GLN A 1 79 ? 82.385 -1.474 -10.687 1.00 0.00 79 GLN A CA 18
ATOM 25710 C C . GLN A 1 79 ? 83.376 -1.174 -11.798 1.00 0.00 79 GLN A C 18
ATOM 25711 O O . GLN A 1 79 ? 84.171 -0.240 -11.685 1.00 0.00 79 GLN A O 18
ATOM 25725 N N . GLU A 1 80 ? 83.302 -1.946 -12.871 1.00 0.00 80 GLU A N 18
ATOM 25726 C CA . GLU A 1 80 ? 84.141 -1.744 -14.024 1.00 0.00 80 GLU A CA 18
ATOM 25727 C C . GLU A 1 80 ? 83.578 -2.537 -15.198 1.00 0.00 80 GLU A C 18
ATOM 25728 O O . GLU A 1 80 ? 83.155 -3.694 -15.042 1.00 0.00 80 GLU A O 18
ATOM 25740 N N . GLU A 1 81 ? 83.597 -1.924 -16.353 1.00 0.00 81 GLU A N 18
ATOM 25741 C CA . GLU A 1 81 ? 82.955 -2.450 -17.533 1.00 0.00 81 GLU A CA 18
ATOM 25742 C C . GLU A 1 81 ? 83.826 -3.464 -18.261 1.00 0.00 81 GLU A C 18
ATOM 25743 O O . GLU A 1 81 ? 83.330 -4.479 -18.754 1.00 0.00 81 GLU A O 18
ATOM 25755 N N . GLN A 1 82 ? 85.107 -3.208 -18.306 1.00 0.00 82 GLN A N 18
ATOM 25756 C CA . GLN A 1 82 ? 86.035 -4.113 -18.965 1.00 0.00 82 GLN A CA 18
ATOM 25757 C C . GLN A 1 82 ? 87.137 -4.521 -18.007 1.00 0.00 82 GLN A C 18
ATOM 25758 O O . GLN A 1 82 ? 87.169 -4.061 -16.867 1.00 0.00 82 GLN A O 18
ATOM 25772 N N . GLY A 1 83 ? 88.026 -5.377 -18.458 1.00 0.00 83 GLY A N 18
ATOM 25773 C CA . GLY A 1 83 ? 89.106 -5.838 -17.621 1.00 0.00 83 GLY A CA 18
ATOM 25774 C C . GLY A 1 83 ? 88.873 -7.253 -17.180 1.00 0.00 83 GLY A C 18
ATOM 25775 O O . GLY A 1 83 ? 89.583 -8.176 -17.602 1.00 0.00 83 GLY A O 18
ATOM 25779 N N . GLU A 1 84 ? 87.889 -7.444 -16.337 1.00 0.00 84 GLU A N 18
ATOM 25780 C CA . GLU A 1 84 ? 87.541 -8.769 -15.896 1.00 0.00 84 GLU A CA 18
ATOM 25781 C C . GLU A 1 84 ? 86.624 -9.394 -16.931 1.00 0.00 84 GLU A C 18
ATOM 25782 O O . GLU A 1 84 ? 86.954 -10.414 -17.542 1.00 0.00 84 GLU A O 18
ATOM 25794 N N . GLU A 1 85 ? 85.509 -8.762 -17.156 1.00 0.00 85 GLU A N 18
ATOM 25795 C CA . GLU A 1 85 ? 84.589 -9.196 -18.158 1.00 0.00 85 GLU A CA 18
ATOM 25796 C C . GLU A 1 85 ? 84.884 -8.466 -19.450 1.00 0.00 85 GLU A C 18
ATOM 25797 O O . GLU A 1 85 ? 85.452 -7.368 -19.437 1.00 0.00 85 GLU A O 18
ATOM 25809 N N . THR A 1 86 ? 84.580 -9.079 -20.549 1.00 0.00 86 THR A N 18
ATOM 25810 C CA . THR A 1 86 ? 84.750 -8.461 -21.839 1.00 0.00 86 THR A CA 18
ATOM 25811 C C . THR A 1 86 ? 83.682 -8.991 -22.787 1.00 0.00 86 THR A C 18
ATOM 25812 O O . THR A 1 86 ? 83.885 -9.986 -23.479 1.00 0.00 86 THR A O 18
ATOM 25823 N N . PRO A 1 87 ? 82.480 -8.394 -22.744 1.00 0.00 87 PRO A N 18
ATOM 25824 C CA . PRO A 1 87 ? 81.378 -8.805 -23.604 1.00 0.00 87 PRO A CA 18
ATOM 25825 C C . PRO A 1 87 ? 81.595 -8.354 -25.037 1.00 0.00 87 PRO A C 18
ATOM 25826 O O . PRO A 1 87 ? 81.391 -9.113 -25.993 1.00 0.00 87 PRO A O 18
ATOM 25837 N N . ARG A 1 88 ? 82.032 -7.131 -25.178 1.00 0.00 88 ARG A N 18
ATOM 25838 C CA . ARG A 1 88 ? 82.201 -6.517 -26.456 1.00 0.00 88 ARG A CA 18
ATOM 25839 C C . ARG A 1 88 ? 83.270 -5.457 -26.368 1.00 0.00 88 ARG A C 18
ATOM 25840 O O . ARG A 1 88 ? 83.396 -4.790 -25.338 1.00 0.00 88 ARG A O 18
ATOM 25861 N N . SER A 1 89 ? 84.048 -5.325 -27.405 1.00 0.00 89 SER A N 18
ATOM 25862 C CA . SER A 1 89 ? 85.077 -4.335 -27.439 1.00 0.00 89 SER A CA 18
ATOM 25863 C C . SER A 1 89 ? 84.728 -3.297 -28.496 1.00 0.00 89 SER A C 18
ATOM 25864 O O . SER A 1 89 ? 85.050 -3.454 -29.681 1.00 0.00 89 SER A O 18
ATOM 25872 N N . HIS A 1 90 ? 83.986 -2.301 -28.086 1.00 0.00 90 HIS A N 18
ATOM 25873 C CA . HIS A 1 90 ? 83.580 -1.244 -28.976 1.00 0.00 90 HIS A CA 18
ATOM 25874 C C . HIS A 1 90 ? 84.488 -0.067 -28.799 1.00 0.00 90 HIS A C 18
ATOM 25875 O O . HIS A 1 90 ? 84.206 0.841 -28.018 1.00 0.00 90 HIS A O 18
ATOM 25889 N N . HIS A 1 91 ? 85.589 -0.089 -29.478 1.00 0.00 91 HIS A N 18
ATOM 25890 C CA . HIS A 1 91 ? 86.549 0.960 -29.348 1.00 0.00 91 HIS A CA 18
ATOM 25891 C C . HIS A 1 91 ? 86.530 1.878 -30.547 1.00 0.00 91 HIS A C 18
ATOM 25892 O O . HIS A 1 91 ? 87.345 1.773 -31.472 1.00 0.00 91 HIS A O 18
ATOM 25906 N N . HIS A 1 92 ? 85.532 2.716 -30.579 1.00 0.00 92 HIS A N 18
ATOM 25907 C CA . HIS A 1 92 ? 85.456 3.734 -31.587 1.00 0.00 92 HIS A CA 18
ATOM 25908 C C . HIS A 1 92 ? 86.501 4.773 -31.248 1.00 0.00 92 HIS A C 18
ATOM 25909 O O . HIS A 1 92 ? 86.561 5.248 -30.113 1.00 0.00 92 HIS A O 18
ATOM 25923 N N . HIS A 1 93 ? 87.365 5.060 -32.177 1.00 0.00 93 HIS A N 18
ATOM 25924 C CA . HIS A 1 93 ? 88.469 5.952 -31.917 1.00 0.00 93 HIS A CA 18
ATOM 25925 C C . HIS A 1 93 ? 88.037 7.389 -31.931 1.00 0.00 93 HIS A C 18
ATOM 25926 O O . HIS A 1 93 ? 87.917 8.009 -33.010 1.00 0.00 93 HIS A O 18
ATOM 25940 N N . HIS A 1 94 ? 87.759 7.890 -30.728 1.00 0.00 94 HIS A N 18
ATOM 25941 C CA . HIS A 1 94 ? 87.311 9.258 -30.440 1.00 0.00 94 HIS A CA 18
ATOM 25942 C C . HIS A 1 94 ? 85.888 9.478 -30.957 1.00 0.00 94 HIS A C 18
ATOM 25943 O O . HIS A 1 94 ? 84.934 9.540 -30.178 1.00 0.00 94 HIS A O 18
ATOM 25957 N N . HIS A 1 95 ? 85.779 9.554 -32.264 1.00 0.00 95 HIS A N 18
ATOM 25958 C CA . HIS A 1 95 ? 84.559 9.707 -33.025 1.00 0.00 95 HIS A CA 18
ATOM 25959 C C . HIS A 1 95 ? 85.009 10.021 -34.427 1.00 0.00 95 HIS A C 18
ATOM 25960 O O . HIS A 1 95 ? 85.263 11.198 -34.723 1.00 0.00 95 HIS A O 18
ATOM 25975 N N . MET A 1 1 ? 86.318 15.040 -2.153 1.00 0.00 1 MET A N 19
ATOM 25976 C CA . MET A 1 1 ? 85.200 15.256 -3.058 1.00 0.00 1 MET A CA 19
ATOM 25977 C C . MET A 1 1 ? 83.895 15.253 -2.281 1.00 0.00 1 MET A C 19
ATOM 25978 O O . MET A 1 1 ? 83.393 14.203 -1.919 1.00 0.00 1 MET A O 19
ATOM 25994 N N . HIS A 1 2 ? 83.371 16.421 -2.005 1.00 0.00 2 HIS A N 19
ATOM 25995 C CA . HIS A 1 2 ? 82.120 16.535 -1.265 1.00 0.00 2 HIS A CA 19
ATOM 25996 C C . HIS A 1 2 ? 80.945 16.729 -2.205 1.00 0.00 2 HIS A C 19
ATOM 25997 O O . HIS A 1 2 ? 79.857 16.202 -1.962 1.00 0.00 2 HIS A O 19
ATOM 26011 N N . THR A 1 3 ? 81.165 17.489 -3.265 1.00 0.00 3 THR A N 19
ATOM 26012 C CA . THR A 1 3 ? 80.129 17.817 -4.230 1.00 0.00 3 THR A CA 19
ATOM 26013 C C . THR A 1 3 ? 79.608 16.589 -4.982 1.00 0.00 3 THR A C 19
ATOM 26014 O O . THR A 1 3 ? 78.403 16.342 -5.023 1.00 0.00 3 THR A O 19
ATOM 26025 N N . ASN A 1 4 ? 80.489 15.828 -5.573 1.00 0.00 4 ASN A N 19
ATOM 26026 C CA . ASN A 1 4 ? 80.053 14.680 -6.327 1.00 0.00 4 ASN A CA 19
ATOM 26027 C C . ASN A 1 4 ? 80.187 13.449 -5.486 1.00 0.00 4 ASN A C 19
ATOM 26028 O O . ASN A 1 4 ? 81.249 12.840 -5.402 1.00 0.00 4 ASN A O 19
ATOM 26039 N N . TRP A 1 5 ? 79.140 13.116 -4.826 1.00 0.00 5 TRP A N 19
ATOM 26040 C CA . TRP A 1 5 ? 79.129 11.991 -3.957 1.00 0.00 5 TRP A CA 19
ATOM 26041 C C . TRP A 1 5 ? 78.308 10.877 -4.522 1.00 0.00 5 TRP A C 19
ATOM 26042 O O . TRP A 1 5 ? 77.507 11.087 -5.450 1.00 0.00 5 TRP A O 19
ATOM 26063 N N . GLN A 1 6 ? 78.519 9.706 -4.006 1.00 0.00 6 GLN A N 19
ATOM 26064 C CA . GLN A 1 6 ? 77.920 8.508 -4.532 1.00 0.00 6 GLN A CA 19
ATOM 26065 C C . GLN A 1 6 ? 76.457 8.466 -4.205 1.00 0.00 6 GLN A C 19
ATOM 26066 O O . GLN A 1 6 ? 76.069 8.482 -3.036 1.00 0.00 6 GLN A O 19
ATOM 26080 N N . VAL A 1 7 ? 75.667 8.416 -5.222 1.00 0.00 7 VAL A N 19
ATOM 26081 C CA . VAL A 1 7 ? 74.252 8.315 -5.090 1.00 0.00 7 VAL A CA 19
ATOM 26082 C C . VAL A 1 7 ? 73.827 7.027 -5.755 1.00 0.00 7 VAL A C 19
ATOM 26083 O O . VAL A 1 7 ? 74.280 6.706 -6.862 1.00 0.00 7 VAL A O 19
ATOM 26096 N N . CYS A 1 8 ? 73.059 6.261 -5.078 1.00 0.00 8 CYS A N 19
ATOM 26097 C CA . CYS A 1 8 ? 72.595 5.022 -5.609 1.00 0.00 8 CYS A CA 19
ATOM 26098 C C . CYS A 1 8 ? 71.187 4.797 -5.162 1.00 0.00 8 CYS A C 19
ATOM 26099 O O . CYS A 1 8 ? 70.788 5.266 -4.084 1.00 0.00 8 CYS A O 19
ATOM 26107 N N . SER A 1 9 ? 70.429 4.149 -5.976 1.00 0.00 9 SER A N 19
ATOM 26108 C CA . SER A 1 9 ? 69.098 3.842 -5.633 1.00 0.00 9 SER A CA 19
ATOM 26109 C C . SER A 1 9 ? 69.047 2.375 -5.276 1.00 0.00 9 SER A C 19
ATOM 26110 O O . SER A 1 9 ? 69.874 1.588 -5.730 1.00 0.00 9 SER A O 19
ATOM 26118 N N . LEU A 1 10 ? 68.167 2.025 -4.430 1.00 0.00 10 LEU A N 19
ATOM 26119 C CA . LEU A 1 10 ? 67.993 0.677 -4.042 1.00 0.00 10 LEU A CA 19
ATOM 26120 C C . LEU A 1 10 ? 66.577 0.298 -4.288 1.00 0.00 10 LEU A C 19
ATOM 26121 O O . LEU A 1 10 ? 65.659 0.962 -3.794 1.00 0.00 10 LEU A O 19
ATOM 26137 N N . VAL A 1 11 ? 66.381 -0.714 -5.070 1.00 0.00 11 VAL A N 19
ATOM 26138 C CA . VAL A 1 11 ? 65.071 -1.254 -5.230 1.00 0.00 11 VAL A CA 19
ATOM 26139 C C . VAL A 1 11 ? 64.937 -2.306 -4.174 1.00 0.00 11 VAL A C 19
ATOM 26140 O O . VAL A 1 11 ? 65.520 -3.400 -4.267 1.00 0.00 11 VAL A O 19
ATOM 26153 N N . VAL A 1 12 ? 64.262 -1.950 -3.146 1.00 0.00 12 VAL A N 19
ATOM 26154 C CA . VAL A 1 12 ? 64.086 -2.798 -2.031 1.00 0.00 12 VAL A CA 19
ATOM 26155 C C . VAL A 1 12 ? 62.760 -3.505 -2.140 1.00 0.00 12 VAL A C 19
ATOM 26156 O O . VAL A 1 12 ? 61.706 -2.869 -2.171 1.00 0.00 12 VAL A O 19
ATOM 26169 N N . GLN A 1 13 ? 62.820 -4.795 -2.275 1.00 0.00 13 GLN A N 19
ATOM 26170 C CA . GLN A 1 13 ? 61.649 -5.602 -2.256 1.00 0.00 13 GLN A CA 19
ATOM 26171 C C . GLN A 1 13 ? 61.449 -6.030 -0.823 1.00 0.00 13 GLN A C 19
ATOM 26172 O O . GLN A 1 13 ? 62.356 -6.623 -0.209 1.00 0.00 13 GLN A O 19
ATOM 26186 N N . ALA A 1 14 ? 60.327 -5.700 -0.286 1.00 0.00 14 ALA A N 19
ATOM 26187 C CA . ALA A 1 14 ? 60.014 -5.984 1.079 1.00 0.00 14 ALA A CA 19
ATOM 26188 C C . ALA A 1 14 ? 58.579 -6.441 1.177 1.00 0.00 14 ALA A C 19
ATOM 26189 O O . ALA A 1 14 ? 57.862 -6.447 0.161 1.00 0.00 14 ALA A O 19
ATOM 26196 N N . LYS A 1 15 ? 58.170 -6.881 2.366 1.00 0.00 15 LYS A N 19
ATOM 26197 C CA . LYS A 1 15 ? 56.780 -7.276 2.582 1.00 0.00 15 LYS A CA 19
ATOM 26198 C C . LYS A 1 15 ? 55.872 -6.096 2.309 1.00 0.00 15 LYS A C 19
ATOM 26199 O O . LYS A 1 15 ? 56.037 -5.035 2.905 1.00 0.00 15 LYS A O 19
ATOM 26218 N N . SER A 1 16 ? 54.910 -6.290 1.437 1.00 0.00 16 SER A N 19
ATOM 26219 C CA . SER A 1 16 ? 54.003 -5.244 1.035 1.00 0.00 16 SER A CA 19
ATOM 26220 C C . SER A 1 16 ? 53.128 -4.776 2.215 1.00 0.00 16 SER A C 19
ATOM 26221 O O . SER A 1 16 ? 52.714 -3.608 2.296 1.00 0.00 16 SER A O 19
ATOM 26229 N N . GLU A 1 17 ? 52.909 -5.680 3.151 1.00 0.00 17 GLU A N 19
ATOM 26230 C CA . GLU A 1 17 ? 52.154 -5.392 4.364 1.00 0.00 17 GLU A CA 19
ATOM 26231 C C . GLU A 1 17 ? 53.022 -4.645 5.376 1.00 0.00 17 GLU A C 19
ATOM 26232 O O . GLU A 1 17 ? 52.525 -4.118 6.365 1.00 0.00 17 GLU A O 19
ATOM 26244 N N . ARG A 1 18 ? 54.306 -4.583 5.107 1.00 0.00 18 ARG A N 19
ATOM 26245 C CA . ARG A 1 18 ? 55.241 -4.038 6.048 1.00 0.00 18 ARG A CA 19
ATOM 26246 C C . ARG A 1 18 ? 56.006 -2.852 5.425 1.00 0.00 18 ARG A C 19
ATOM 26247 O O . ARG A 1 18 ? 57.056 -2.412 5.924 1.00 0.00 18 ARG A O 19
ATOM 26268 N N . ILE A 1 19 ? 55.448 -2.310 4.368 1.00 0.00 19 ILE A N 19
ATOM 26269 C CA . ILE A 1 19 ? 56.058 -1.211 3.636 1.00 0.00 19 ILE A CA 19
ATOM 26270 C C . ILE A 1 19 ? 56.205 0.025 4.501 1.00 0.00 19 ILE A C 19
ATOM 26271 O O . ILE A 1 19 ? 57.291 0.594 4.568 1.00 0.00 19 ILE A O 19
ATOM 26287 N N . SER A 1 20 ? 55.149 0.394 5.203 1.00 0.00 20 SER A N 19
ATOM 26288 C CA . SER A 1 20 ? 55.172 1.563 6.056 1.00 0.00 20 SER A CA 19
ATOM 26289 C C . SER A 1 20 ? 56.239 1.405 7.166 1.00 0.00 20 SER A C 19
ATOM 26290 O O . SER A 1 20 ? 56.999 2.336 7.456 1.00 0.00 20 SER A O 19
ATOM 26298 N N . ASP A 1 21 ? 56.329 0.207 7.727 1.00 0.00 21 ASP A N 19
ATOM 26299 C CA . ASP A 1 21 ? 57.312 -0.099 8.770 1.00 0.00 21 ASP A CA 19
ATOM 26300 C C . ASP A 1 21 ? 58.741 0.001 8.253 1.00 0.00 21 ASP A C 19
ATOM 26301 O O . ASP A 1 21 ? 59.539 0.793 8.757 1.00 0.00 21 ASP A O 19
ATOM 26310 N N . ILE A 1 22 ? 59.041 -0.759 7.225 1.00 0.00 22 ILE A N 19
ATOM 26311 C CA . ILE A 1 22 ? 60.391 -0.826 6.677 1.00 0.00 22 ILE A CA 19
ATOM 26312 C C . ILE A 1 22 ? 60.824 0.508 6.085 1.00 0.00 22 ILE A C 19
ATOM 26313 O O . ILE A 1 22 ? 61.967 0.896 6.223 1.00 0.00 22 ILE A O 19
ATOM 26329 N N . SER A 1 23 ? 59.900 1.235 5.498 1.00 0.00 23 SER A N 19
ATOM 26330 C CA . SER A 1 23 ? 60.202 2.541 4.939 1.00 0.00 23 SER A CA 19
ATOM 26331 C C . SER A 1 23 ? 60.631 3.505 6.074 1.00 0.00 23 SER A C 19
ATOM 26332 O O . SER A 1 23 ? 61.504 4.335 5.893 1.00 0.00 23 SER A O 19
ATOM 26340 N N . THR A 1 24 ? 60.097 3.296 7.268 1.00 0.00 24 THR A N 19
ATOM 26341 C CA . THR A 1 24 ? 60.377 4.171 8.386 1.00 0.00 24 THR A CA 19
ATOM 26342 C C . THR A 1 24 ? 61.711 3.766 9.001 1.00 0.00 24 THR A C 19
ATOM 26343 O O . THR A 1 24 ? 62.449 4.587 9.569 1.00 0.00 24 THR A O 19
ATOM 26354 N N . GLN A 1 25 ? 62.014 2.504 8.858 1.00 0.00 25 GLN A N 19
ATOM 26355 C CA . GLN A 1 25 ? 63.240 1.953 9.276 1.00 0.00 25 GLN A CA 19
ATOM 26356 C C . GLN A 1 25 ? 64.386 2.369 8.345 1.00 0.00 25 GLN A C 19
ATOM 26357 O O . GLN A 1 25 ? 65.423 2.826 8.799 1.00 0.00 25 GLN A O 19
ATOM 26371 N N . LEU A 1 26 ? 64.169 2.248 7.047 1.00 0.00 26 LEU A N 19
ATOM 26372 C CA . LEU A 1 26 ? 65.170 2.551 6.066 1.00 0.00 26 LEU A CA 19
ATOM 26373 C C . LEU A 1 26 ? 65.452 4.042 5.975 1.00 0.00 26 LEU A C 19
ATOM 26374 O O . LEU A 1 26 ? 66.579 4.453 5.734 1.00 0.00 26 LEU A O 19
ATOM 26390 N N . ASN A 1 27 ? 64.442 4.848 6.198 1.00 0.00 27 ASN A N 19
ATOM 26391 C CA . ASN A 1 27 ? 64.571 6.286 6.123 1.00 0.00 27 ASN A CA 19
ATOM 26392 C C . ASN A 1 27 ? 65.159 6.857 7.436 1.00 0.00 27 ASN A C 19
ATOM 26393 O O . ASN A 1 27 ? 65.262 8.064 7.625 1.00 0.00 27 ASN A O 19
ATOM 26404 N N . ALA A 1 28 ? 65.561 5.965 8.325 1.00 0.00 28 ALA A N 19
ATOM 26405 C CA . ALA A 1 28 ? 66.136 6.343 9.602 1.00 0.00 28 ALA A CA 19
ATOM 26406 C C . ALA A 1 28 ? 67.663 6.193 9.601 1.00 0.00 28 ALA A C 19
ATOM 26407 O O . ALA A 1 28 ? 68.306 6.285 10.660 1.00 0.00 28 ALA A O 19
ATOM 26414 N N . PHE A 1 29 ? 68.246 5.942 8.437 1.00 0.00 29 PHE A N 19
ATOM 26415 C CA . PHE A 1 29 ? 69.652 5.805 8.319 1.00 0.00 29 PHE A CA 19
ATOM 26416 C C . PHE A 1 29 ? 70.266 7.075 7.710 1.00 0.00 29 PHE A C 19
ATOM 26417 O O . PHE A 1 29 ? 69.616 7.754 6.906 1.00 0.00 29 PHE A O 19
ATOM 26434 N N . PRO A 1 30 ? 71.526 7.406 8.060 1.00 0.00 30 PRO A N 19
ATOM 26435 C CA . PRO A 1 30 ? 72.195 8.616 7.570 1.00 0.00 30 PRO A CA 19
ATOM 26436 C C . PRO A 1 30 ? 72.526 8.527 6.079 1.00 0.00 30 PRO A C 19
ATOM 26437 O O . PRO A 1 30 ? 73.318 7.674 5.651 1.00 0.00 30 PRO A O 19
ATOM 26448 N N . GLY A 1 31 ? 71.894 9.372 5.290 1.00 0.00 31 GLY A N 19
ATOM 26449 C CA . GLY A 1 31 ? 72.151 9.390 3.864 1.00 0.00 31 GLY A CA 19
ATOM 26450 C C . GLY A 1 31 ? 71.243 8.444 3.119 1.00 0.00 31 GLY A C 19
ATOM 26451 O O . GLY A 1 31 ? 71.314 8.331 1.899 1.00 0.00 31 GLY A O 19
ATOM 26455 N N . CYS A 1 32 ? 70.401 7.774 3.847 1.00 0.00 32 CYS A N 19
ATOM 26456 C CA . CYS A 1 32 ? 69.507 6.820 3.299 1.00 0.00 32 CYS A CA 19
ATOM 26457 C C . CYS A 1 32 ? 68.080 7.295 3.485 1.00 0.00 32 CYS A C 19
ATOM 26458 O O . CYS A 1 32 ? 67.591 7.410 4.617 1.00 0.00 32 CYS A O 19
ATOM 26466 N N . GLU A 1 33 ? 67.436 7.608 2.394 1.00 0.00 33 GLU A N 19
ATOM 26467 C CA . GLU A 1 33 ? 66.075 8.071 2.432 1.00 0.00 33 GLU A CA 19
ATOM 26468 C C . GLU A 1 33 ? 65.241 7.335 1.404 1.00 0.00 33 GLU A C 19
ATOM 26469 O O . GLU A 1 33 ? 65.715 7.023 0.309 1.00 0.00 33 GLU A O 19
ATOM 26481 N N . VAL A 1 34 ? 64.015 7.063 1.758 1.00 0.00 34 VAL A N 19
ATOM 26482 C CA . VAL A 1 34 ? 63.088 6.407 0.882 1.00 0.00 34 VAL A CA 19
ATOM 26483 C C . VAL A 1 34 ? 62.417 7.468 0.019 1.00 0.00 34 VAL A C 19
ATOM 26484 O O . VAL A 1 34 ? 61.919 8.465 0.535 1.00 0.00 34 VAL A O 19
ATOM 26497 N N . ALA A 1 35 ? 62.436 7.273 -1.274 1.00 0.00 35 ALA A N 19
ATOM 26498 C CA . ALA A 1 35 ? 61.863 8.232 -2.189 1.00 0.00 35 ALA A CA 19
ATOM 26499 C C . ALA A 1 35 ? 60.484 7.786 -2.649 1.00 0.00 35 ALA A C 19
ATOM 26500 O O . ALA A 1 35 ? 59.503 8.515 -2.518 1.00 0.00 35 ALA A O 19
ATOM 26507 N N . VAL A 1 36 ? 60.407 6.585 -3.173 1.00 0.00 36 VAL A N 19
ATOM 26508 C CA . VAL A 1 36 ? 59.162 6.063 -3.696 1.00 0.00 36 VAL A CA 19
ATOM 26509 C C . VAL A 1 36 ? 58.814 4.787 -2.962 1.00 0.00 36 VAL A C 19
ATOM 26510 O O . VAL A 1 36 ? 59.629 3.869 -2.889 1.00 0.00 36 VAL A O 19
ATOM 26523 N N . SER A 1 37 ? 57.657 4.752 -2.387 1.00 0.00 37 SER A N 19
ATOM 26524 C CA . SER A 1 37 ? 57.196 3.583 -1.701 1.00 0.00 37 SER A CA 19
ATOM 26525 C C . SER A 1 37 ? 55.984 3.033 -2.458 1.00 0.00 37 SER A C 19
ATOM 26526 O O . SER A 1 37 ? 54.905 3.643 -2.440 1.00 0.00 37 SER A O 19
ATOM 26534 N N . ASP A 1 38 ? 56.169 1.943 -3.154 1.00 0.00 38 ASP A N 19
ATOM 26535 C CA . ASP A 1 38 ? 55.087 1.323 -3.903 1.00 0.00 38 ASP A CA 19
ATOM 26536 C C . ASP A 1 38 ? 54.562 0.189 -3.077 1.00 0.00 38 ASP A C 19
ATOM 26537 O O . ASP A 1 38 ? 55.133 -0.921 -3.090 1.00 0.00 38 ASP A O 19
ATOM 26546 N N . ALA A 1 39 ? 53.508 0.446 -2.352 1.00 0.00 39 ALA A N 19
ATOM 26547 C CA . ALA A 1 39 ? 52.892 -0.556 -1.491 1.00 0.00 39 ALA A CA 19
ATOM 26548 C C . ALA A 1 39 ? 52.448 -1.841 -2.258 1.00 0.00 39 ALA A C 19
ATOM 26549 O O . ALA A 1 39 ? 52.833 -2.936 -1.860 1.00 0.00 39 ALA A O 19
ATOM 26556 N N . PRO A 1 40 ? 51.709 -1.730 -3.424 1.00 0.00 40 PRO A N 19
ATOM 26557 C CA . PRO A 1 40 ? 51.183 -2.907 -4.173 1.00 0.00 40 PRO A CA 19
ATOM 26558 C C . PRO A 1 40 ? 52.276 -3.891 -4.590 1.00 0.00 40 PRO A C 19
ATOM 26559 O O . PRO A 1 40 ? 52.074 -5.109 -4.585 1.00 0.00 40 PRO A O 19
ATOM 26570 N N . SER A 1 41 ? 53.424 -3.365 -4.920 1.00 0.00 41 SER A N 19
ATOM 26571 C CA . SER A 1 41 ? 54.499 -4.166 -5.421 1.00 0.00 41 SER A CA 19
ATOM 26572 C C . SER A 1 41 ? 55.486 -4.555 -4.325 1.00 0.00 41 SER A C 19
ATOM 26573 O O . SER A 1 41 ? 56.354 -5.407 -4.543 1.00 0.00 41 SER A O 19
ATOM 26581 N N . GLY A 1 42 ? 55.340 -3.972 -3.140 1.00 0.00 42 GLY A N 19
ATOM 26582 C CA . GLY A 1 42 ? 56.280 -4.260 -2.079 1.00 0.00 42 GLY A CA 19
ATOM 26583 C C . GLY A 1 42 ? 57.623 -3.605 -2.358 1.00 0.00 42 GLY A C 19
ATOM 26584 O O . GLY A 1 42 ? 58.662 -4.077 -1.913 1.00 0.00 42 GLY A O 19
ATOM 26588 N N . GLN A 1 43 ? 57.583 -2.533 -3.119 1.00 0.00 43 GLN A N 19
ATOM 26589 C CA . GLN A 1 43 ? 58.768 -1.851 -3.572 1.00 0.00 43 GLN A CA 19
ATOM 26590 C C . GLN A 1 43 ? 59.046 -0.596 -2.787 1.00 0.00 43 GLN A C 19
ATOM 26591 O O . GLN A 1 43 ? 58.163 0.213 -2.551 1.00 0.00 43 GLN A O 19
ATOM 26605 N N . LEU A 1 44 ? 60.258 -0.465 -2.378 1.00 0.00 44 LEU A N 19
ATOM 26606 C CA . LEU A 1 44 ? 60.744 0.714 -1.741 1.00 0.00 44 LEU A CA 19
ATOM 26607 C C . LEU A 1 44 ? 61.962 1.191 -2.491 1.00 0.00 44 LEU A C 19
ATOM 26608 O O . LEU A 1 44 ? 62.934 0.456 -2.622 1.00 0.00 44 LEU A O 19
ATOM 26624 N N . ILE A 1 45 ? 61.881 2.364 -3.047 1.00 0.00 45 ILE A N 19
ATOM 26625 C CA . ILE A 1 45 ? 63.009 2.962 -3.702 1.00 0.00 45 ILE A CA 19
ATOM 26626 C C . ILE A 1 45 ? 63.727 3.795 -2.679 1.00 0.00 45 ILE A C 19
ATOM 26627 O O . ILE A 1 45 ? 63.167 4.769 -2.144 1.00 0.00 45 ILE A O 19
ATOM 26643 N N . VAL A 1 46 ? 64.931 3.432 -2.402 1.00 0.00 46 VAL A N 19
ATOM 26644 C CA . VAL A 1 46 ? 65.705 4.109 -1.410 1.00 0.00 46 VAL A CA 19
ATOM 26645 C C . VAL A 1 46 ? 66.919 4.731 -2.052 1.00 0.00 46 VAL A C 19
ATOM 26646 O O . VAL A 1 46 ? 67.702 4.048 -2.680 1.00 0.00 46 VAL A O 19
ATOM 26659 N N . VAL A 1 47 ? 67.054 6.018 -1.912 1.00 0.00 47 VAL A N 19
ATOM 26660 C CA . VAL A 1 47 ? 68.178 6.719 -2.468 1.00 0.00 47 VAL A CA 19
ATOM 26661 C C . VAL A 1 47 ? 69.206 6.897 -1.376 1.00 0.00 47 VAL A C 19
ATOM 26662 O O . VAL A 1 47 ? 68.996 7.665 -0.415 1.00 0.00 47 VAL A O 19
ATOM 26675 N N . VAL A 1 48 ? 70.278 6.171 -1.497 1.00 0.00 48 VAL A N 19
ATOM 26676 C CA . VAL A 1 48 ? 71.334 6.208 -0.538 1.00 0.00 48 VAL A CA 19
ATOM 26677 C C . VAL A 1 48 ? 72.477 6.980 -1.128 1.00 0.00 48 VAL A C 19
ATOM 26678 O O . VAL A 1 48 ? 73.053 6.589 -2.165 1.00 0.00 48 VAL A O 19
ATOM 26691 N N . GLU A 1 49 ? 72.767 8.075 -0.520 1.00 0.00 49 GLU A N 19
ATOM 26692 C CA . GLU A 1 49 ? 73.816 8.921 -0.943 1.00 0.00 49 GLU A CA 19
ATOM 26693 C C . GLU A 1 49 ? 74.848 9.052 0.166 1.00 0.00 49 GLU A C 19
ATOM 26694 O O . GLU A 1 49 ? 74.527 9.408 1.308 1.00 0.00 49 GLU A O 19
ATOM 26706 N N . ALA A 1 50 ? 76.060 8.699 -0.156 1.00 0.00 50 ALA A N 19
ATOM 26707 C CA . ALA A 1 50 ? 77.156 8.724 0.771 1.00 0.00 50 ALA A CA 19
ATOM 26708 C C . ALA A 1 50 ? 78.403 9.087 0.015 1.00 0.00 50 ALA A C 19
ATOM 26709 O O . ALA A 1 50 ? 78.572 8.693 -1.145 1.00 0.00 50 ALA A O 19
ATOM 26716 N N . GLU A 1 51 ? 79.259 9.812 0.653 1.00 0.00 51 GLU A N 19
ATOM 26717 C CA . GLU A 1 51 ? 80.442 10.323 0.026 1.00 0.00 51 GLU A CA 19
ATOM 26718 C C . GLU A 1 51 ? 81.487 9.236 -0.178 1.00 0.00 51 GLU A C 19
ATOM 26719 O O . GLU A 1 51 ? 81.892 8.965 -1.305 1.00 0.00 51 GLU A O 19
ATOM 26731 N N . ASP A 1 52 ? 81.890 8.601 0.896 1.00 0.00 52 ASP A N 19
ATOM 26732 C CA . ASP A 1 52 ? 82.956 7.613 0.836 1.00 0.00 52 ASP A CA 19
ATOM 26733 C C . ASP A 1 52 ? 82.436 6.271 0.375 1.00 0.00 52 ASP A C 19
ATOM 26734 O O . ASP A 1 52 ? 81.286 5.903 0.669 1.00 0.00 52 ASP A O 19
ATOM 26743 N N . SER A 1 53 ? 83.277 5.543 -0.329 1.00 0.00 53 SER A N 19
ATOM 26744 C CA . SER A 1 53 ? 82.934 4.254 -0.904 1.00 0.00 53 SER A CA 19
ATOM 26745 C C . SER A 1 53 ? 82.586 3.250 0.194 1.00 0.00 53 SER A C 19
ATOM 26746 O O . SER A 1 53 ? 81.521 2.618 0.167 1.00 0.00 53 SER A O 19
ATOM 26754 N N . GLU A 1 54 ? 83.431 3.183 1.192 1.00 0.00 54 GLU A N 19
ATOM 26755 C CA . GLU A 1 54 ? 83.261 2.267 2.285 1.00 0.00 54 GLU A CA 19
ATOM 26756 C C . GLU A 1 54 ? 82.068 2.657 3.126 1.00 0.00 54 GLU A C 19
ATOM 26757 O O . GLU A 1 54 ? 81.288 1.805 3.535 1.00 0.00 54 GLU A O 19
ATOM 26769 N N . THR A 1 55 ? 81.900 3.949 3.328 1.00 0.00 55 THR A N 19
ATOM 26770 C CA . THR A 1 55 ? 80.787 4.469 4.082 1.00 0.00 55 THR A CA 19
ATOM 26771 C C . THR A 1 55 ? 79.458 4.114 3.392 1.00 0.00 55 THR A C 19
ATOM 26772 O O . THR A 1 55 ? 78.462 3.805 4.057 1.00 0.00 55 THR A O 19
ATOM 26783 N N . LEU A 1 56 ? 79.464 4.117 2.063 1.00 0.00 56 LEU A N 19
ATOM 26784 C CA . LEU A 1 56 ? 78.297 3.739 1.289 1.00 0.00 56 LEU A CA 19
ATOM 26785 C C . LEU A 1 56 ? 77.949 2.289 1.597 1.00 0.00 56 LEU A C 19
ATOM 26786 O O . LEU A 1 56 ? 76.820 1.983 1.977 1.00 0.00 56 LEU A O 19
ATOM 26802 N N . ILE A 1 57 ? 78.956 1.425 1.517 1.00 0.00 57 ILE A N 19
ATOM 26803 C CA . ILE A 1 57 ? 78.792 -0.010 1.764 1.00 0.00 57 ILE A CA 19
ATOM 26804 C C . ILE A 1 57 ? 78.300 -0.264 3.205 1.00 0.00 57 ILE A C 19
ATOM 26805 O O . ILE A 1 57 ? 77.372 -1.060 3.426 1.00 0.00 57 ILE A O 19
ATOM 26821 N N . GLN A 1 58 ? 78.893 0.452 4.167 1.00 0.00 58 GLN A N 19
ATOM 26822 C CA . GLN A 1 58 ? 78.535 0.302 5.584 1.00 0.00 58 GLN A CA 19
ATOM 26823 C C . GLN A 1 58 ? 77.086 0.698 5.842 1.00 0.00 58 GLN A C 19
ATOM 26824 O O . GLN A 1 58 ? 76.412 0.109 6.683 1.00 0.00 58 GLN A O 19
ATOM 26838 N N . THR A 1 59 ? 76.616 1.677 5.121 1.00 0.00 59 THR A N 19
ATOM 26839 C CA . THR A 1 59 ? 75.259 2.131 5.267 1.00 0.00 59 THR A CA 19
ATOM 26840 C C . THR A 1 59 ? 74.302 1.139 4.596 1.00 0.00 59 THR A C 19
ATOM 26841 O O . THR A 1 59 ? 73.262 0.775 5.160 1.00 0.00 59 THR A O 19
ATOM 26852 N N . ILE A 1 60 ? 74.688 0.661 3.422 1.00 0.00 60 ILE A N 19
ATOM 26853 C CA . ILE A 1 60 ? 73.872 -0.272 2.666 1.00 0.00 60 ILE A CA 19
ATOM 26854 C C . ILE A 1 60 ? 73.664 -1.597 3.421 1.00 0.00 60 ILE A C 19
ATOM 26855 O O . ILE A 1 60 ? 72.558 -2.141 3.406 1.00 0.00 60 ILE A O 19
ATOM 26871 N N . GLU A 1 61 ? 74.692 -2.088 4.128 1.00 0.00 61 GLU A N 19
ATOM 26872 C CA . GLU A 1 61 ? 74.514 -3.332 4.869 1.00 0.00 61 GLU A CA 19
ATOM 26873 C C . GLU A 1 61 ? 73.510 -3.156 6.001 1.00 0.00 61 GLU A C 19
ATOM 26874 O O . GLU A 1 61 ? 72.694 -4.018 6.222 1.00 0.00 61 GLU A O 19
ATOM 26886 N N . SER A 1 62 ? 73.548 -1.998 6.667 1.00 0.00 62 SER A N 19
ATOM 26887 C CA . SER A 1 62 ? 72.628 -1.673 7.746 1.00 0.00 62 SER A CA 19
ATOM 26888 C C . SER A 1 62 ? 71.185 -1.740 7.259 1.00 0.00 62 SER A C 19
ATOM 26889 O O . SER A 1 62 ? 70.300 -2.287 7.929 1.00 0.00 62 SER A O 19
ATOM 26897 N N . VAL A 1 63 ? 70.987 -1.192 6.085 1.00 0.00 63 VAL A N 19
ATOM 26898 C CA . VAL A 1 63 ? 69.722 -1.189 5.380 1.00 0.00 63 VAL A CA 19
ATOM 26899 C C . VAL A 1 63 ? 69.264 -2.631 5.105 1.00 0.00 63 VAL A C 19
ATOM 26900 O O . VAL A 1 63 ? 68.108 -2.985 5.310 1.00 0.00 63 VAL A O 19
ATOM 26913 N N . ARG A 1 64 ? 70.201 -3.463 4.710 1.00 0.00 64 ARG A N 19
ATOM 26914 C CA . ARG A 1 64 ? 69.923 -4.858 4.386 1.00 0.00 64 ARG A CA 19
ATOM 26915 C C . ARG A 1 64 ? 69.790 -5.719 5.653 1.00 0.00 64 ARG A C 19
ATOM 26916 O O . ARG A 1 64 ? 69.386 -6.893 5.589 1.00 0.00 64 ARG A O 19
ATOM 26937 N N . ASN A 1 65 ? 70.143 -5.143 6.793 1.00 0.00 65 ASN A N 19
ATOM 26938 C CA . ASN A 1 65 ? 70.058 -5.828 8.076 1.00 0.00 65 ASN A CA 19
ATOM 26939 C C . ASN A 1 65 ? 68.683 -5.701 8.668 1.00 0.00 65 ASN A C 19
ATOM 26940 O O . ASN A 1 65 ? 68.389 -6.306 9.714 1.00 0.00 65 ASN A O 19
ATOM 26951 N N . VAL A 1 66 ? 67.843 -4.905 8.036 1.00 0.00 66 VAL A N 19
ATOM 26952 C CA . VAL A 1 66 ? 66.488 -4.745 8.493 1.00 0.00 66 VAL A CA 19
ATOM 26953 C C . VAL A 1 66 ? 65.702 -5.992 8.197 1.00 0.00 66 VAL A C 19
ATOM 26954 O O . VAL A 1 66 ? 65.512 -6.380 7.034 1.00 0.00 66 VAL A O 19
ATOM 26967 N N . GLU A 1 67 ? 65.279 -6.631 9.236 1.00 0.00 67 GLU A N 19
ATOM 26968 C CA . GLU A 1 67 ? 64.566 -7.816 9.124 1.00 0.00 67 GLU A CA 19
ATOM 26969 C C . GLU A 1 67 ? 63.167 -7.550 8.704 1.00 0.00 67 GLU A C 19
ATOM 26970 O O . GLU A 1 67 ? 62.370 -6.987 9.434 1.00 0.00 67 GLU A O 19
ATOM 26982 N N . GLY A 1 68 ? 62.933 -7.905 7.495 1.00 0.00 68 GLY A N 19
ATOM 26983 C CA . GLY A 1 68 ? 61.692 -7.688 6.830 1.00 0.00 68 GLY A CA 19
ATOM 26984 C C . GLY A 1 68 ? 61.976 -7.444 5.370 1.00 0.00 68 GLY A C 19
ATOM 26985 O O . GLY A 1 68 ? 61.075 -7.430 4.535 1.00 0.00 68 GLY A O 19
ATOM 26989 N N . VAL A 1 69 ? 63.243 -7.248 5.049 1.00 0.00 69 VAL A N 19
ATOM 26990 C CA . VAL A 1 69 ? 63.618 -7.046 3.671 1.00 0.00 69 VAL A CA 19
ATOM 26991 C C . VAL A 1 69 ? 63.705 -8.404 2.948 1.00 0.00 69 VAL A C 19
ATOM 26992 O O . VAL A 1 69 ? 64.114 -9.410 3.540 1.00 0.00 69 VAL A O 19
ATOM 27005 N N . LEU A 1 70 ? 63.305 -8.431 1.695 1.00 0.00 70 LEU A N 19
ATOM 27006 C CA . LEU A 1 70 ? 63.286 -9.652 0.919 1.00 0.00 70 LEU A CA 19
ATOM 27007 C C . LEU A 1 70 ? 64.464 -9.685 -0.020 1.00 0.00 70 LEU A C 19
ATOM 27008 O O . LEU A 1 70 ? 65.258 -10.633 -0.004 1.00 0.00 70 LEU A O 19
ATOM 27024 N N . ALA A 1 71 ? 64.596 -8.652 -0.828 1.00 0.00 71 ALA A N 19
ATOM 27025 C CA . ALA A 1 71 ? 65.692 -8.556 -1.769 1.00 0.00 71 ALA A CA 19
ATOM 27026 C C . ALA A 1 71 ? 65.985 -7.109 -2.080 1.00 0.00 71 ALA A C 19
ATOM 27027 O O . ALA A 1 71 ? 65.076 -6.324 -2.318 1.00 0.00 71 ALA A O 19
ATOM 27034 N N . VAL A 1 72 ? 67.230 -6.752 -2.030 1.00 0.00 72 VAL A N 19
ATOM 27035 C CA . VAL A 1 72 ? 67.654 -5.419 -2.389 1.00 0.00 72 VAL A CA 19
ATOM 27036 C C . VAL A 1 72 ? 68.429 -5.481 -3.697 1.00 0.00 72 VAL A C 19
ATOM 27037 O O . VAL A 1 72 ? 69.413 -6.229 -3.805 1.00 0.00 72 VAL A O 19
ATOM 27050 N N . SER A 1 73 ? 67.966 -4.762 -4.685 1.00 0.00 73 SER A N 19
ATOM 27051 C CA . SER A 1 73 ? 68.655 -4.667 -5.941 1.00 0.00 73 SER A CA 19
ATOM 27052 C C . SER A 1 73 ? 69.341 -3.304 -5.954 1.00 0.00 73 SER A C 19
ATOM 27053 O O . SER A 1 73 ? 68.675 -2.261 -5.846 1.00 0.00 73 SER A O 19
ATOM 27061 N N . LEU A 1 74 ? 70.648 -3.310 -6.034 1.00 0.00 74 LEU A N 19
ATOM 27062 C CA . LEU A 1 74 ? 71.422 -2.087 -5.936 1.00 0.00 74 LEU A CA 19
ATOM 27063 C C . LEU A 1 74 ? 71.481 -1.390 -7.303 1.00 0.00 74 LEU A C 19
ATOM 27064 O O . LEU A 1 74 ? 72.174 -1.842 -8.229 1.00 0.00 74 LEU A O 19
ATOM 27080 N N . VAL A 1 75 ? 70.769 -0.298 -7.422 1.00 0.00 75 VAL A N 19
ATOM 27081 C CA . VAL A 1 75 ? 70.735 0.460 -8.641 1.00 0.00 75 VAL A CA 19
ATOM 27082 C C . VAL A 1 75 ? 71.926 1.404 -8.670 1.00 0.00 75 VAL A C 19
ATOM 27083 O O . VAL A 1 75 ? 71.889 2.548 -8.186 1.00 0.00 75 VAL A O 19
ATOM 27096 N N . TYR A 1 76 ? 72.986 0.845 -9.127 1.00 0.00 76 TYR A N 19
ATOM 27097 C CA . TYR A 1 76 ? 74.276 1.469 -9.289 1.00 0.00 76 TYR A CA 19
ATOM 27098 C C . TYR A 1 76 ? 74.973 0.575 -10.271 1.00 0.00 76 TYR A C 19
ATOM 27099 O O . TYR A 1 76 ? 75.657 1.028 -11.187 1.00 0.00 76 TYR A O 19
ATOM 27117 N N . HIS A 1 77 ? 74.730 -0.730 -10.062 1.00 0.00 77 HIS A N 19
ATOM 27118 C CA . HIS A 1 77 ? 75.119 -1.805 -10.960 1.00 0.00 77 HIS A CA 19
ATOM 27119 C C . HIS A 1 77 ? 76.584 -2.140 -10.903 1.00 0.00 77 HIS A C 19
ATOM 27120 O O . HIS A 1 77 ? 77.419 -1.358 -10.423 1.00 0.00 77 HIS A O 19
ATOM 27134 N N . GLN A 1 78 ? 76.889 -3.323 -11.345 1.00 0.00 78 GLN A N 19
ATOM 27135 C CA . GLN A 1 78 ? 78.237 -3.783 -11.390 1.00 0.00 78 GLN A CA 19
ATOM 27136 C C . GLN A 1 78 ? 78.576 -4.152 -12.823 1.00 0.00 78 GLN A C 19
ATOM 27137 O O . GLN A 1 78 ? 79.603 -3.730 -13.371 1.00 0.00 78 GLN A O 19
ATOM 27151 N N . GLN A 1 79 ? 77.691 -4.904 -13.459 1.00 0.00 79 GLN A N 19
ATOM 27152 C CA . GLN A 1 79 ? 77.911 -5.287 -14.822 1.00 0.00 79 GLN A CA 19
ATOM 27153 C C . GLN A 1 79 ? 77.429 -4.222 -15.774 1.00 0.00 79 GLN A C 19
ATOM 27154 O O . GLN A 1 79 ? 76.251 -4.128 -16.115 1.00 0.00 79 GLN A O 19
ATOM 27168 N N . GLU A 1 80 ? 78.336 -3.359 -16.090 1.00 0.00 80 GLU A N 19
ATOM 27169 C CA . GLU A 1 80 ? 78.122 -2.322 -17.052 1.00 0.00 80 GLU A CA 19
ATOM 27170 C C . GLU A 1 80 ? 79.300 -2.375 -18.008 1.00 0.00 80 GLU A C 19
ATOM 27171 O O . GLU A 1 80 ? 79.142 -2.574 -19.209 1.00 0.00 80 GLU A O 19
ATOM 27183 N N . GLU A 1 81 ? 80.498 -2.298 -17.433 1.00 0.00 81 GLU A N 19
ATOM 27184 C CA . GLU A 1 81 ? 81.748 -2.346 -18.191 1.00 0.00 81 GLU A CA 19
ATOM 27185 C C . GLU A 1 81 ? 81.955 -3.688 -18.909 1.00 0.00 81 GLU A C 19
ATOM 27186 O O . GLU A 1 81 ? 82.526 -3.742 -19.985 1.00 0.00 81 GLU A O 19
ATOM 27198 N N . GLN A 1 82 ? 81.476 -4.760 -18.306 1.00 0.00 82 GLN A N 19
ATOM 27199 C CA . GLN A 1 82 ? 81.636 -6.091 -18.888 1.00 0.00 82 GLN A CA 19
ATOM 27200 C C . GLN A 1 82 ? 80.437 -6.444 -19.758 1.00 0.00 82 GLN A C 19
ATOM 27201 O O . GLN A 1 82 ? 80.381 -7.515 -20.366 1.00 0.00 82 GLN A O 19
ATOM 27215 N N . GLY A 1 83 ? 79.503 -5.542 -19.833 1.00 0.00 83 GLY A N 19
ATOM 27216 C CA . GLY A 1 83 ? 78.312 -5.791 -20.571 1.00 0.00 83 GLY A CA 19
ATOM 27217 C C . GLY A 1 83 ? 77.103 -5.390 -19.786 1.00 0.00 83 GLY A C 19
ATOM 27218 O O . GLY A 1 83 ? 76.936 -5.814 -18.643 1.00 0.00 83 GLY A O 19
ATOM 27222 N N . GLU A 1 84 ? 76.292 -4.558 -20.382 1.00 0.00 84 GLU A N 19
ATOM 27223 C CA . GLU A 1 84 ? 75.072 -4.066 -19.765 1.00 0.00 84 GLU A CA 19
ATOM 27224 C C . GLU A 1 84 ? 73.958 -5.094 -19.886 1.00 0.00 84 GLU A C 19
ATOM 27225 O O . GLU A 1 84 ? 72.974 -5.064 -19.142 1.00 0.00 84 GLU A O 19
ATOM 27237 N N . GLU A 1 85 ? 74.109 -5.993 -20.829 1.00 0.00 85 GLU A N 19
ATOM 27238 C CA . GLU A 1 85 ? 73.142 -7.025 -21.033 1.00 0.00 85 GLU A CA 19
ATOM 27239 C C . GLU A 1 85 ? 73.404 -8.174 -20.099 1.00 0.00 85 GLU A C 19
ATOM 27240 O O . GLU A 1 85 ? 74.555 -8.585 -19.897 1.00 0.00 85 GLU A O 19
ATOM 27252 N N . THR A 1 86 ? 72.357 -8.674 -19.527 1.00 0.00 86 THR A N 19
ATOM 27253 C CA . THR A 1 86 ? 72.415 -9.772 -18.648 1.00 0.00 86 THR A CA 19
ATOM 27254 C C . THR A 1 86 ? 72.249 -11.036 -19.475 1.00 0.00 86 THR A C 19
ATOM 27255 O O . THR A 1 86 ? 71.245 -11.205 -20.175 1.00 0.00 86 THR A O 19
ATOM 27266 N N . PRO A 1 87 ? 73.252 -11.893 -19.488 1.00 0.00 87 PRO A N 19
ATOM 27267 C CA . PRO A 1 87 ? 73.245 -13.078 -20.312 1.00 0.00 87 PRO A CA 19
ATOM 27268 C C . PRO A 1 87 ? 72.525 -14.256 -19.653 1.00 0.00 87 PRO A C 19
ATOM 27269 O O . PRO A 1 87 ? 71.756 -14.076 -18.691 1.00 0.00 87 PRO A O 19
ATOM 27280 N N . ARG A 1 88 ? 72.734 -15.437 -20.179 1.00 0.00 88 ARG A N 19
ATOM 27281 C CA . ARG A 1 88 ? 72.084 -16.625 -19.673 1.00 0.00 88 ARG A CA 19
ATOM 27282 C C . ARG A 1 88 ? 72.690 -17.070 -18.358 1.00 0.00 88 ARG A C 19
ATOM 27283 O O . ARG A 1 88 ? 73.769 -17.683 -18.317 1.00 0.00 88 ARG A O 19
ATOM 27304 N N . SER A 1 89 ? 72.037 -16.698 -17.301 1.00 0.00 89 SER A N 19
ATOM 27305 C CA . SER A 1 89 ? 72.419 -17.073 -15.979 1.00 0.00 89 SER A CA 19
ATOM 27306 C C . SER A 1 89 ? 72.097 -18.548 -15.760 1.00 0.00 89 SER A C 19
ATOM 27307 O O . SER A 1 89 ? 70.969 -18.990 -16.035 1.00 0.00 89 SER A O 19
ATOM 27315 N N . HIS A 1 90 ? 73.105 -19.294 -15.294 1.00 0.00 90 HIS A N 19
ATOM 27316 C CA . HIS A 1 90 ? 73.055 -20.747 -15.082 1.00 0.00 90 HIS A CA 19
ATOM 27317 C C . HIS A 1 90 ? 73.093 -21.506 -16.398 1.00 0.00 90 HIS A C 19
ATOM 27318 O O . HIS A 1 90 ? 72.088 -21.594 -17.126 1.00 0.00 90 HIS A O 19
ATOM 27332 N N . HIS A 1 91 ? 74.241 -22.046 -16.724 1.00 0.00 91 HIS A N 19
ATOM 27333 C CA . HIS A 1 91 ? 74.370 -22.855 -17.913 1.00 0.00 91 HIS A CA 19
ATOM 27334 C C . HIS A 1 91 ? 73.857 -24.253 -17.573 1.00 0.00 91 HIS A C 19
ATOM 27335 O O . HIS A 1 91 ? 74.605 -25.150 -17.189 1.00 0.00 91 HIS A O 19
ATOM 27349 N N . HIS A 1 92 ? 72.555 -24.362 -17.609 1.00 0.00 92 HIS A N 19
ATOM 27350 C CA . HIS A 1 92 ? 71.835 -25.555 -17.226 1.00 0.00 92 HIS A CA 19
ATOM 27351 C C . HIS A 1 92 ? 71.441 -26.333 -18.478 1.00 0.00 92 HIS A C 19
ATOM 27352 O O . HIS A 1 92 ? 71.107 -27.524 -18.429 1.00 0.00 92 HIS A O 19
ATOM 27366 N N . HIS A 1 93 ? 71.508 -25.659 -19.605 1.00 0.00 93 HIS A N 19
ATOM 27367 C CA . HIS A 1 93 ? 71.108 -26.238 -20.861 1.00 0.00 93 HIS A CA 19
ATOM 27368 C C . HIS A 1 93 ? 72.223 -26.118 -21.877 1.00 0.00 93 HIS A C 19
ATOM 27369 O O . HIS A 1 93 ? 72.424 -25.050 -22.470 1.00 0.00 93 HIS A O 19
ATOM 27383 N N . HIS A 1 94 ? 72.984 -27.180 -22.020 1.00 0.00 94 HIS A N 19
ATOM 27384 C CA . HIS A 1 94 ? 74.019 -27.246 -23.024 1.00 0.00 94 HIS A CA 19
ATOM 27385 C C . HIS A 1 94 ? 73.332 -27.512 -24.355 1.00 0.00 94 HIS A C 19
ATOM 27386 O O . HIS A 1 94 ? 72.892 -28.630 -24.639 1.00 0.00 94 HIS A O 19
ATOM 27400 N N . HIS A 1 95 ? 73.180 -26.481 -25.107 1.00 0.00 95 HIS A N 19
ATOM 27401 C CA . HIS A 1 95 ? 72.458 -26.523 -26.340 1.00 0.00 95 HIS A CA 19
ATOM 27402 C C . HIS A 1 95 ? 73.412 -26.536 -27.506 1.00 0.00 95 HIS A C 19
ATOM 27403 O O . HIS A 1 95 ? 73.418 -27.519 -28.251 1.00 0.00 95 HIS A O 19
ATOM 27418 N N . MET A 1 1 ? 84.233 16.183 1.093 1.00 0.00 1 MET A N 20
ATOM 27419 C CA . MET A 1 1 ? 83.464 17.425 1.034 1.00 0.00 1 MET A CA 20
ATOM 27420 C C . MET A 1 1 ? 83.534 18.077 -0.348 1.00 0.00 1 MET A C 20
ATOM 27421 O O . MET A 1 1 ? 82.891 19.105 -0.590 1.00 0.00 1 MET A O 20
ATOM 27437 N N . HIS A 1 2 ? 84.314 17.494 -1.255 1.00 0.00 2 HIS A N 20
ATOM 27438 C CA . HIS A 1 2 ? 84.369 17.977 -2.635 1.00 0.00 2 HIS A CA 20
ATOM 27439 C C . HIS A 1 2 ? 84.319 16.805 -3.602 1.00 0.00 2 HIS A C 20
ATOM 27440 O O . HIS A 1 2 ? 84.621 16.935 -4.790 1.00 0.00 2 HIS A O 20
ATOM 27454 N N . THR A 1 3 ? 83.882 15.690 -3.107 1.00 0.00 3 THR A N 20
ATOM 27455 C CA . THR A 1 3 ? 83.820 14.479 -3.870 1.00 0.00 3 THR A CA 20
ATOM 27456 C C . THR A 1 3 ? 82.448 14.405 -4.532 1.00 0.00 3 THR A C 20
ATOM 27457 O O . THR A 1 3 ? 81.500 15.075 -4.087 1.00 0.00 3 THR A O 20
ATOM 27468 N N . ASN A 1 4 ? 82.324 13.662 -5.602 1.00 0.00 4 ASN A N 20
ATOM 27469 C CA . ASN A 1 4 ? 81.007 13.363 -6.092 1.00 0.00 4 ASN A CA 20
ATOM 27470 C C . ASN A 1 4 ? 80.539 12.188 -5.291 1.00 0.00 4 ASN A C 20
ATOM 27471 O O . ASN A 1 4 ? 80.840 11.030 -5.622 1.00 0.00 4 ASN A O 20
ATOM 27482 N N . TRP A 1 5 ? 79.970 12.511 -4.140 1.00 0.00 5 TRP A N 20
ATOM 27483 C CA . TRP A 1 5 ? 79.460 11.544 -3.219 1.00 0.00 5 TRP A CA 20
ATOM 27484 C C . TRP A 1 5 ? 78.480 10.641 -3.904 1.00 0.00 5 TRP A C 20
ATOM 27485 O O . TRP A 1 5 ? 77.420 11.064 -4.384 1.00 0.00 5 TRP A O 20
ATOM 27506 N N . GLN A 1 6 ? 78.901 9.420 -3.998 1.00 0.00 6 GLN A N 20
ATOM 27507 C CA . GLN A 1 6 ? 78.267 8.415 -4.764 1.00 0.00 6 GLN A CA 20
ATOM 27508 C C . GLN A 1 6 ? 76.915 8.010 -4.231 1.00 0.00 6 GLN A C 20
ATOM 27509 O O . GLN A 1 6 ? 76.755 7.640 -3.057 1.00 0.00 6 GLN A O 20
ATOM 27523 N N . VAL A 1 7 ? 75.947 8.133 -5.101 1.00 0.00 7 VAL A N 20
ATOM 27524 C CA . VAL A 1 7 ? 74.579 7.815 -4.809 1.00 0.00 7 VAL A CA 20
ATOM 27525 C C . VAL A 1 7 ? 74.249 6.460 -5.417 1.00 0.00 7 VAL A C 20
ATOM 27526 O O . VAL A 1 7 ? 74.858 6.055 -6.427 1.00 0.00 7 VAL A O 20
ATOM 27539 N N . CYS A 1 8 ? 73.368 5.739 -4.788 1.00 0.00 8 CYS A N 20
ATOM 27540 C CA . CYS A 1 8 ? 72.870 4.488 -5.315 1.00 0.00 8 CYS A CA 20
ATOM 27541 C C . CYS A 1 8 ? 71.415 4.324 -4.939 1.00 0.00 8 CYS A C 20
ATOM 27542 O O . CYS A 1 8 ? 71.040 4.487 -3.766 1.00 0.00 8 CYS A O 20
ATOM 27550 N N . SER A 1 9 ? 70.601 4.086 -5.928 1.00 0.00 9 SER A N 20
ATOM 27551 C CA . SER A 1 9 ? 69.227 3.793 -5.721 1.00 0.00 9 SER A CA 20
ATOM 27552 C C . SER A 1 9 ? 69.088 2.297 -5.533 1.00 0.00 9 SER A C 20
ATOM 27553 O O . SER A 1 9 ? 69.727 1.491 -6.242 1.00 0.00 9 SER A O 20
ATOM 27561 N N . LEU A 1 10 ? 68.329 1.934 -4.567 1.00 0.00 10 LEU A N 20
ATOM 27562 C CA . LEU A 1 10 ? 68.122 0.580 -4.209 1.00 0.00 10 LEU A CA 20
ATOM 27563 C C . LEU A 1 10 ? 66.696 0.192 -4.425 1.00 0.00 10 LEU A C 20
ATOM 27564 O O . LEU A 1 10 ? 65.780 0.932 -4.059 1.00 0.00 10 LEU A O 20
ATOM 27580 N N . VAL A 1 11 ? 66.514 -0.939 -5.025 1.00 0.00 11 VAL A N 20
ATOM 27581 C CA . VAL A 1 11 ? 65.232 -1.539 -5.139 1.00 0.00 11 VAL A CA 20
ATOM 27582 C C . VAL A 1 11 ? 65.126 -2.500 -3.987 1.00 0.00 11 VAL A C 20
ATOM 27583 O O . VAL A 1 11 ? 65.749 -3.569 -3.985 1.00 0.00 11 VAL A O 20
ATOM 27596 N N . VAL A 1 12 ? 64.435 -2.090 -2.987 1.00 0.00 12 VAL A N 20
ATOM 27597 C CA . VAL A 1 12 ? 64.240 -2.891 -1.835 1.00 0.00 12 VAL A CA 20
ATOM 27598 C C . VAL A 1 12 ? 62.933 -3.621 -1.982 1.00 0.00 12 VAL A C 20
ATOM 27599 O O . VAL A 1 12 ? 61.860 -3.024 -1.924 1.00 0.00 12 VAL A O 20
ATOM 27612 N N . GLN A 1 13 ? 63.032 -4.880 -2.265 1.00 0.00 13 GLN A N 20
ATOM 27613 C CA . GLN A 1 13 ? 61.890 -5.719 -2.383 1.00 0.00 13 GLN A CA 20
ATOM 27614 C C . GLN A 1 13 ? 61.586 -6.175 -0.983 1.00 0.00 13 GLN A C 20
ATOM 27615 O O . GLN A 1 13 ? 62.420 -6.849 -0.359 1.00 0.00 13 GLN A O 20
ATOM 27629 N N . ALA A 1 14 ? 60.474 -5.775 -0.457 1.00 0.00 14 ALA A N 20
ATOM 27630 C CA . ALA A 1 14 ? 60.158 -6.078 0.904 1.00 0.00 14 ALA A CA 20
ATOM 27631 C C . ALA A 1 14 ? 58.725 -6.519 1.054 1.00 0.00 14 ALA A C 20
ATOM 27632 O O . ALA A 1 14 ? 57.949 -6.483 0.088 1.00 0.00 14 ALA A O 20
ATOM 27639 N N . LYS A 1 15 ? 58.396 -6.974 2.258 1.00 0.00 15 LYS A N 20
ATOM 27640 C CA . LYS A 1 15 ? 57.035 -7.341 2.632 1.00 0.00 15 LYS A CA 20
ATOM 27641 C C . LYS A 1 15 ? 56.089 -6.177 2.401 1.00 0.00 15 LYS A C 20
ATOM 27642 O O . LYS A 1 15 ? 56.198 -5.146 3.067 1.00 0.00 15 LYS A O 20
ATOM 27661 N N . SER A 1 16 ? 55.146 -6.362 1.500 1.00 0.00 16 SER A N 20
ATOM 27662 C CA . SER A 1 16 ? 54.159 -5.348 1.147 1.00 0.00 16 SER A CA 20
ATOM 27663 C C . SER A 1 16 ? 53.306 -4.930 2.365 1.00 0.00 16 SER A C 20
ATOM 27664 O O . SER A 1 16 ? 52.858 -3.788 2.482 1.00 0.00 16 SER A O 20
ATOM 27672 N N . GLU A 1 17 ? 53.151 -5.857 3.283 1.00 0.00 17 GLU A N 20
ATOM 27673 C CA . GLU A 1 17 ? 52.386 -5.663 4.509 1.00 0.00 17 GLU A CA 20
ATOM 27674 C C . GLU A 1 17 ? 53.188 -4.881 5.560 1.00 0.00 17 GLU A C 20
ATOM 27675 O O . GLU A 1 17 ? 52.640 -4.445 6.576 1.00 0.00 17 GLU A O 20
ATOM 27687 N N . ARG A 1 18 ? 54.468 -4.731 5.330 1.00 0.00 18 ARG A N 20
ATOM 27688 C CA . ARG A 1 18 ? 55.358 -4.190 6.335 1.00 0.00 18 ARG A CA 20
ATOM 27689 C C . ARG A 1 18 ? 56.095 -2.968 5.776 1.00 0.00 18 ARG A C 20
ATOM 27690 O O . ARG A 1 18 ? 57.077 -2.489 6.345 1.00 0.00 18 ARG A O 20
ATOM 27711 N N . ILE A 1 19 ? 55.556 -2.428 4.697 1.00 0.00 19 ILE A N 20
ATOM 27712 C CA . ILE A 1 19 ? 56.170 -1.315 3.983 1.00 0.00 19 ILE A CA 20
ATOM 27713 C C . ILE A 1 19 ? 56.327 -0.077 4.856 1.00 0.00 19 ILE A C 20
ATOM 27714 O O . ILE A 1 19 ? 57.432 0.462 4.957 1.00 0.00 19 ILE A O 20
ATOM 27730 N N . SER A 1 20 ? 55.263 0.333 5.522 1.00 0.00 20 SER A N 20
ATOM 27731 C CA . SER A 1 20 ? 55.288 1.522 6.372 1.00 0.00 20 SER A CA 20
ATOM 27732 C C . SER A 1 20 ? 56.328 1.366 7.503 1.00 0.00 20 SER A C 20
ATOM 27733 O O . SER A 1 20 ? 57.060 2.322 7.849 1.00 0.00 20 SER A O 20
ATOM 27741 N N . ASP A 1 21 ? 56.440 0.140 8.013 1.00 0.00 21 ASP A N 20
ATOM 27742 C CA . ASP A 1 21 ? 57.373 -0.177 9.086 1.00 0.00 21 ASP A CA 20
ATOM 27743 C C . ASP A 1 21 ? 58.793 0.016 8.586 1.00 0.00 21 ASP A C 20
ATOM 27744 O O . ASP A 1 21 ? 59.588 0.758 9.170 1.00 0.00 21 ASP A O 20
ATOM 27753 N N . ILE A 1 22 ? 59.091 -0.631 7.485 1.00 0.00 22 ILE A N 20
ATOM 27754 C CA . ILE A 1 22 ? 60.417 -0.607 6.885 1.00 0.00 22 ILE A CA 20
ATOM 27755 C C . ILE A 1 22 ? 60.775 0.803 6.381 1.00 0.00 22 ILE A C 20
ATOM 27756 O O . ILE A 1 22 ? 61.909 1.227 6.509 1.00 0.00 22 ILE A O 20
ATOM 27772 N N . SER A 1 23 ? 59.795 1.546 5.883 1.00 0.00 23 SER A N 20
ATOM 27773 C CA . SER A 1 23 ? 60.028 2.907 5.376 1.00 0.00 23 SER A CA 20
ATOM 27774 C C . SER A 1 23 ? 60.549 3.843 6.484 1.00 0.00 23 SER A C 20
ATOM 27775 O O . SER A 1 23 ? 61.370 4.728 6.229 1.00 0.00 23 SER A O 20
ATOM 27783 N N . THR A 1 24 ? 60.135 3.596 7.709 1.00 0.00 24 THR A N 20
ATOM 27784 C CA . THR A 1 24 ? 60.520 4.440 8.816 1.00 0.00 24 THR A CA 20
ATOM 27785 C C . THR A 1 24 ? 61.945 4.088 9.216 1.00 0.00 24 THR A C 20
ATOM 27786 O O . THR A 1 24 ? 62.762 4.945 9.534 1.00 0.00 24 THR A O 20
ATOM 27797 N N . GLN A 1 25 ? 62.228 2.826 9.086 1.00 0.00 25 GLN A N 20
ATOM 27798 C CA . GLN A 1 25 ? 63.481 2.251 9.404 1.00 0.00 25 GLN A CA 20
ATOM 27799 C C . GLN A 1 25 ? 64.562 2.626 8.374 1.00 0.00 25 GLN A C 20
ATOM 27800 O O . GLN A 1 25 ? 65.670 2.987 8.741 1.00 0.00 25 GLN A O 20
ATOM 27814 N N . LEU A 1 26 ? 64.216 2.586 7.093 1.00 0.00 26 LEU A N 20
ATOM 27815 C CA . LEU A 1 26 ? 65.131 2.921 6.033 1.00 0.00 26 LEU A CA 20
ATOM 27816 C C . LEU A 1 26 ? 65.518 4.394 6.063 1.00 0.00 26 LEU A C 20
ATOM 27817 O O . LEU A 1 26 ? 66.643 4.749 5.745 1.00 0.00 26 LEU A O 20
ATOM 27833 N N . ASN A 1 27 ? 64.598 5.239 6.493 1.00 0.00 27 ASN A N 20
ATOM 27834 C CA . ASN A 1 27 ? 64.867 6.682 6.589 1.00 0.00 27 ASN A CA 20
ATOM 27835 C C . ASN A 1 27 ? 65.584 7.036 7.881 1.00 0.00 27 ASN A C 20
ATOM 27836 O O . ASN A 1 27 ? 65.854 8.215 8.152 1.00 0.00 27 ASN A O 20
ATOM 27847 N N . ALA A 1 28 ? 65.890 6.038 8.682 1.00 0.00 28 ALA A N 20
ATOM 27848 C CA . ALA A 1 28 ? 66.524 6.264 9.965 1.00 0.00 28 ALA A CA 20
ATOM 27849 C C . ALA A 1 28 ? 68.040 6.200 9.866 1.00 0.00 28 ALA A C 20
ATOM 27850 O O . ALA A 1 28 ? 68.745 6.514 10.826 1.00 0.00 28 ALA A O 20
ATOM 27857 N N . PHE A 1 29 ? 68.555 5.790 8.733 1.00 0.00 29 PHE A N 20
ATOM 27858 C CA . PHE A 1 29 ? 69.947 5.708 8.564 1.00 0.00 29 PHE A CA 20
ATOM 27859 C C . PHE A 1 29 ? 70.456 7.029 7.961 1.00 0.00 29 PHE A C 20
ATOM 27860 O O . PHE A 1 29 ? 69.774 7.629 7.117 1.00 0.00 29 PHE A O 20
ATOM 27877 N N . PRO A 1 30 ? 71.621 7.517 8.394 1.00 0.00 30 PRO A N 20
ATOM 27878 C CA . PRO A 1 30 ? 72.164 8.790 7.926 1.00 0.00 30 PRO A CA 20
ATOM 27879 C C . PRO A 1 30 ? 72.644 8.731 6.474 1.00 0.00 30 PRO A C 20
ATOM 27880 O O . PRO A 1 30 ? 73.651 8.082 6.164 1.00 0.00 30 PRO A O 20
ATOM 27891 N N . GLY A 1 31 ? 71.926 9.407 5.594 1.00 0.00 31 GLY A N 20
ATOM 27892 C CA . GLY A 1 31 ? 72.299 9.428 4.191 1.00 0.00 31 GLY A CA 20
ATOM 27893 C C . GLY A 1 31 ? 71.495 8.442 3.376 1.00 0.00 31 GLY A C 20
ATOM 27894 O O . GLY A 1 31 ? 71.761 8.234 2.191 1.00 0.00 31 GLY A O 20
ATOM 27898 N N . CYS A 1 32 ? 70.514 7.859 4.005 1.00 0.00 32 CYS A N 20
ATOM 27899 C CA . CYS A 1 32 ? 69.667 6.879 3.401 1.00 0.00 32 CYS A CA 20
ATOM 27900 C C . CYS A 1 32 ? 68.241 7.358 3.494 1.00 0.00 32 CYS A C 20
ATOM 27901 O O . CYS A 1 32 ? 67.739 7.632 4.591 1.00 0.00 32 CYS A O 20
ATOM 27909 N N . GLU A 1 33 ? 67.601 7.501 2.368 1.00 0.00 33 GLU A N 20
ATOM 27910 C CA . GLU A 1 33 ? 66.257 7.992 2.344 1.00 0.00 33 GLU A CA 20
ATOM 27911 C C . GLU A 1 33 ? 65.426 7.227 1.332 1.00 0.00 33 GLU A C 20
ATOM 27912 O O . GLU A 1 33 ? 65.912 6.869 0.265 1.00 0.00 33 GLU A O 20
ATOM 27924 N N . VAL A 1 34 ? 64.193 6.965 1.672 1.00 0.00 34 VAL A N 20
ATOM 27925 C CA . VAL A 1 34 ? 63.282 6.299 0.769 1.00 0.00 34 VAL A CA 20
ATOM 27926 C C . VAL A 1 34 ? 62.677 7.351 -0.139 1.00 0.00 34 VAL A C 20
ATOM 27927 O O . VAL A 1 34 ? 62.219 8.391 0.331 1.00 0.00 34 VAL A O 20
ATOM 27940 N N . ALA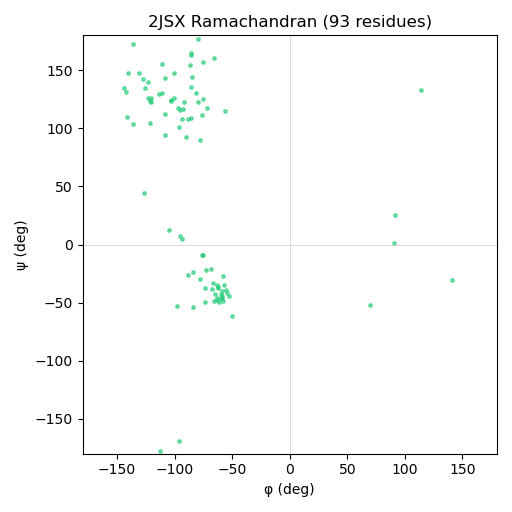 A 1 35 ? 62.700 7.102 -1.413 1.00 0.00 35 ALA A N 20
ATOM 27941 C CA . ALA A 1 35 ? 62.157 8.026 -2.369 1.00 0.00 35 ALA A CA 20
ATOM 27942 C C . ALA A 1 35 ? 60.771 7.575 -2.785 1.00 0.00 35 ALA A C 20
ATOM 27943 O O . ALA A 1 35 ? 59.769 8.203 -2.438 1.00 0.00 35 ALA A O 20
ATOM 27950 N N . VAL A 1 36 ? 60.714 6.460 -3.467 1.00 0.00 36 VAL A N 20
ATOM 27951 C CA . VAL A 1 36 ? 59.462 5.922 -3.961 1.00 0.00 36 VAL A CA 20
ATOM 27952 C C . VAL A 1 36 ? 59.065 4.709 -3.143 1.00 0.00 36 VAL A C 20
ATOM 27953 O O . VAL A 1 36 ? 59.895 3.845 -2.856 1.00 0.00 36 VAL A O 20
ATOM 27966 N N . SER A 1 37 ? 57.837 4.675 -2.728 1.00 0.00 37 SER A N 20
ATOM 27967 C CA . SER A 1 37 ? 57.296 3.553 -2.034 1.00 0.00 37 SER A CA 20
ATOM 27968 C C . SER A 1 37 ? 56.123 3.004 -2.842 1.00 0.00 37 SER A C 20
ATOM 27969 O O . SER A 1 37 ? 55.194 3.749 -3.168 1.00 0.00 37 SER A O 20
ATOM 27977 N N . ASP A 1 38 ? 56.198 1.752 -3.222 1.00 0.00 38 ASP A N 20
ATOM 27978 C CA . ASP A 1 38 ? 55.103 1.103 -3.921 1.00 0.00 38 ASP A CA 20
ATOM 27979 C C . ASP A 1 38 ? 54.568 0.026 -3.048 1.00 0.00 38 ASP A C 20
ATOM 27980 O O . ASP A 1 38 ? 55.093 -1.093 -3.047 1.00 0.00 38 ASP A O 20
ATOM 27989 N N . ALA A 1 39 ? 53.564 0.351 -2.278 1.00 0.00 39 ALA A N 20
ATOM 27990 C CA . ALA A 1 39 ? 52.909 -0.614 -1.405 1.00 0.00 39 ALA A CA 20
ATOM 27991 C C . ALA A 1 39 ? 52.376 -1.866 -2.173 1.00 0.00 39 ALA A C 20
ATOM 27992 O O . ALA A 1 39 ? 52.565 -2.980 -1.694 1.00 0.00 39 ALA A O 20
ATOM 27999 N N . PRO A 1 40 ? 51.730 -1.708 -3.398 1.00 0.00 40 PRO A N 20
ATOM 28000 C CA . PRO A 1 40 ? 51.210 -2.849 -4.200 1.00 0.00 40 PRO A CA 20
ATOM 28001 C C . PRO A 1 40 ? 52.257 -3.949 -4.457 1.00 0.00 40 PRO A C 20
ATOM 28002 O O . PRO A 1 40 ? 51.974 -5.138 -4.301 1.00 0.00 40 PRO A O 20
ATOM 28013 N N . SER A 1 41 ? 53.456 -3.547 -4.819 1.00 0.00 41 SER A N 20
ATOM 28014 C CA . SER A 1 41 ? 54.491 -4.496 -5.154 1.00 0.00 41 SER A CA 20
ATOM 28015 C C . SER A 1 41 ? 55.440 -4.743 -3.991 1.00 0.00 41 SER A C 20
ATOM 28016 O O . SER A 1 41 ? 56.235 -5.685 -4.019 1.00 0.00 41 SER A O 20
ATOM 28024 N N . GLY A 1 42 ? 55.359 -3.914 -2.969 1.00 0.00 42 GLY A N 20
ATOM 28025 C CA . GLY A 1 42 ? 56.259 -4.050 -1.861 1.00 0.00 42 GLY A CA 20
ATOM 28026 C C . GLY A 1 42 ? 57.633 -3.508 -2.201 1.00 0.00 42 GLY A C 20
ATOM 28027 O O . GLY A 1 42 ? 58.638 -3.947 -1.647 1.00 0.00 42 GLY A O 20
ATOM 28031 N N . GLN A 1 43 ? 57.679 -2.569 -3.129 1.00 0.00 43 GLN A N 20
ATOM 28032 C CA . GLN A 1 43 ? 58.928 -2.045 -3.590 1.00 0.00 43 GLN A CA 20
ATOM 28033 C C . GLN A 1 43 ? 59.231 -0.749 -2.877 1.00 0.00 43 GLN A C 20
ATOM 28034 O O . GLN A 1 43 ? 58.386 0.150 -2.808 1.00 0.00 43 GLN A O 20
ATOM 28048 N N . LEU A 1 44 ? 60.393 -0.668 -2.341 1.00 0.00 44 LEU A N 20
ATOM 28049 C CA . LEU A 1 44 ? 60.870 0.521 -1.713 1.00 0.00 44 LEU A CA 20
ATOM 28050 C C . LEU A 1 44 ? 62.128 0.992 -2.399 1.00 0.00 44 LEU A C 20
ATOM 28051 O O . LEU A 1 44 ? 63.121 0.279 -2.446 1.00 0.00 44 LEU A O 20
ATOM 28067 N N . ILE A 1 45 ? 62.064 2.154 -2.980 1.00 0.00 45 ILE A N 20
ATOM 28068 C CA . ILE A 1 45 ? 63.211 2.744 -3.621 1.00 0.00 45 ILE A CA 20
ATOM 28069 C C . ILE A 1 45 ? 63.941 3.575 -2.597 1.00 0.00 45 ILE A C 20
ATOM 28070 O O . ILE A 1 45 ? 63.391 4.545 -2.068 1.00 0.00 45 ILE A O 20
ATOM 28086 N N . VAL A 1 46 ? 65.151 3.214 -2.324 1.00 0.00 46 VAL A N 20
ATOM 28087 C CA . VAL A 1 46 ? 65.944 3.894 -1.338 1.00 0.00 46 VAL A CA 20
ATOM 28088 C C . VAL A 1 46 ? 67.134 4.517 -2.012 1.00 0.00 46 VAL A C 20
ATOM 28089 O O . VAL A 1 46 ? 67.817 3.865 -2.778 1.00 0.00 46 VAL A O 20
ATOM 28102 N N . VAL A 1 47 ? 67.352 5.761 -1.756 1.00 0.00 47 VAL A N 20
ATOM 28103 C CA . VAL A 1 47 ? 68.474 6.446 -2.304 1.00 0.00 47 VAL A CA 20
ATOM 28104 C C . VAL A 1 47 ? 69.465 6.667 -1.198 1.00 0.00 47 VAL A C 20
ATOM 28105 O O . VAL A 1 47 ? 69.182 7.369 -0.213 1.00 0.00 47 VAL A O 20
ATOM 28118 N N . VAL A 1 48 ? 70.576 6.017 -1.312 1.00 0.00 48 VAL A N 20
ATOM 28119 C CA . VAL A 1 48 ? 71.625 6.161 -0.359 1.00 0.00 48 VAL A CA 20
ATOM 28120 C C . VAL A 1 48 ? 72.711 6.979 -1.009 1.00 0.00 48 VAL A C 20
ATOM 28121 O O . VAL A 1 48 ? 73.151 6.664 -2.120 1.00 0.00 48 VAL A O 20
ATOM 28134 N N . GLU A 1 49 ? 73.099 8.026 -0.363 1.00 0.00 49 GLU A N 20
ATOM 28135 C CA . GLU A 1 49 ? 74.107 8.908 -0.872 1.00 0.00 49 GLU A CA 20
ATOM 28136 C C . GLU A 1 49 ? 75.134 9.189 0.216 1.00 0.00 49 GLU A C 20
ATOM 28137 O O . GLU A 1 49 ? 74.791 9.653 1.321 1.00 0.00 49 GLU A O 20
ATOM 28149 N N . ALA A 1 50 ? 76.385 8.877 -0.066 1.00 0.00 50 ALA A N 20
ATOM 28150 C CA . ALA A 1 50 ? 77.420 9.000 0.931 1.00 0.00 50 ALA A CA 20
ATOM 28151 C C . ALA A 1 50 ? 78.734 9.499 0.353 1.00 0.00 50 ALA A C 20
ATOM 28152 O O . ALA A 1 50 ? 79.095 9.176 -0.785 1.00 0.00 50 ALA A O 20
ATOM 28159 N N . GLU A 1 51 ? 79.421 10.286 1.171 1.00 0.00 51 GLU A N 20
ATOM 28160 C CA . GLU A 1 51 ? 80.718 10.897 0.891 1.00 0.00 51 GLU A CA 20
ATOM 28161 C C . GLU A 1 51 ? 81.755 9.855 0.454 1.00 0.00 51 GLU A C 20
ATOM 28162 O O . GLU A 1 51 ? 82.263 9.885 -0.675 1.00 0.00 51 GLU A O 20
ATOM 28174 N N . ASP A 1 52 ? 82.040 8.933 1.341 1.00 0.00 52 ASP A N 20
ATOM 28175 C CA . ASP A 1 52 ? 83.060 7.938 1.104 1.00 0.00 52 ASP A CA 20
ATOM 28176 C C . ASP A 1 52 ? 82.436 6.665 0.579 1.00 0.00 52 ASP A C 20
ATOM 28177 O O . ASP A 1 52 ? 81.310 6.302 0.978 1.00 0.00 52 ASP A O 20
ATOM 28186 N N . SER A 1 53 ? 83.151 5.997 -0.305 1.00 0.00 53 SER A N 20
ATOM 28187 C CA . SER A 1 53 ? 82.713 4.766 -0.927 1.00 0.00 53 SER A CA 20
ATOM 28188 C C . SER A 1 53 ? 82.318 3.693 0.118 1.00 0.00 53 SER A C 20
ATOM 28189 O O . SER A 1 53 ? 81.307 3.002 -0.042 1.00 0.00 53 SER A O 20
ATOM 28197 N N . GLU A 1 54 ? 83.071 3.608 1.213 1.00 0.00 54 GLU A N 20
ATOM 28198 C CA . GLU A 1 54 ? 82.828 2.587 2.209 1.00 0.00 54 GLU A CA 20
ATOM 28199 C C . GLU A 1 54 ? 81.614 2.943 3.064 1.00 0.00 54 GLU A C 20
ATOM 28200 O O . GLU A 1 54 ? 80.862 2.060 3.503 1.00 0.00 54 GLU A O 20
ATOM 28212 N N . THR A 1 55 ? 81.397 4.234 3.253 1.00 0.00 55 THR A N 20
ATOM 28213 C CA . THR A 1 55 ? 80.262 4.725 4.010 1.00 0.00 55 THR A CA 20
ATOM 28214 C C . THR A 1 55 ? 78.964 4.304 3.310 1.00 0.00 55 THR A C 20
ATOM 28215 O O . THR A 1 55 ? 77.981 3.923 3.958 1.00 0.00 55 THR A O 20
ATOM 28226 N N . LEU A 1 56 ? 78.998 4.319 1.982 1.00 0.00 56 LEU A N 20
ATOM 28227 C CA . LEU A 1 56 ? 77.870 3.904 1.173 1.00 0.00 56 LEU A CA 20
ATOM 28228 C C . LEU A 1 56 ? 77.579 2.427 1.435 1.00 0.00 56 LEU A C 20
ATOM 28229 O O . LEU A 1 56 ? 76.459 2.060 1.788 1.00 0.00 56 LEU A O 20
ATOM 28245 N N . ILE A 1 57 ? 78.629 1.614 1.340 1.00 0.00 57 ILE A N 20
ATOM 28246 C CA . ILE A 1 57 ? 78.560 0.160 1.537 1.00 0.00 57 ILE A CA 20
ATOM 28247 C C . ILE A 1 57 ? 77.957 -0.184 2.908 1.00 0.00 57 ILE A C 20
ATOM 28248 O O . ILE A 1 57 ? 77.038 -1.009 3.010 1.00 0.00 57 ILE A O 20
ATOM 28264 N N . GLN A 1 58 ? 78.453 0.483 3.943 1.00 0.00 58 GLN A N 20
ATOM 28265 C CA . GLN A 1 58 ? 77.982 0.275 5.312 1.00 0.00 58 GLN A CA 20
ATOM 28266 C C . GLN A 1 58 ? 76.511 0.671 5.479 1.00 0.00 58 GLN A C 20
ATOM 28267 O O . GLN A 1 58 ? 75.743 -0.032 6.131 1.00 0.00 58 GLN A O 20
ATOM 28281 N N . THR A 1 59 ? 76.113 1.753 4.850 1.00 0.00 59 THR A N 20
ATOM 28282 C CA . THR A 1 59 ? 74.745 2.207 4.955 1.00 0.00 59 THR A CA 20
ATOM 28283 C C . THR A 1 59 ? 73.790 1.238 4.200 1.00 0.00 59 THR A C 20
ATOM 28284 O O . THR A 1 59 ? 72.686 0.935 4.672 1.00 0.00 59 THR A O 20
ATOM 28295 N N . ILE A 1 60 ? 74.251 0.707 3.062 1.00 0.00 60 ILE A N 20
ATOM 28296 C CA . ILE A 1 60 ? 73.475 -0.278 2.295 1.00 0.00 60 ILE A CA 20
ATOM 28297 C C . ILE A 1 60 ? 73.331 -1.575 3.110 1.00 0.00 60 ILE A C 20
ATOM 28298 O O . ILE A 1 60 ? 72.284 -2.241 3.078 1.00 0.00 60 ILE A O 20
ATOM 28314 N N . GLU A 1 61 ? 74.375 -1.896 3.868 1.00 0.00 61 GLU A N 20
ATOM 28315 C CA . GLU A 1 61 ? 74.391 -3.061 4.745 1.00 0.00 61 GLU A CA 20
ATOM 28316 C C . GLU A 1 61 ? 73.252 -2.958 5.773 1.00 0.00 61 GLU A C 20
ATOM 28317 O O . GLU A 1 61 ? 72.518 -3.917 5.992 1.00 0.00 61 GLU A O 20
ATOM 28329 N N . SER A 1 62 ? 73.088 -1.769 6.343 1.00 0.00 62 SER A N 20
ATOM 28330 C CA . SER A 1 62 ? 72.012 -1.476 7.274 1.00 0.00 62 SER A CA 20
ATOM 28331 C C . SER A 1 62 ? 70.640 -1.724 6.659 1.00 0.00 62 SER A C 20
ATOM 28332 O O . SER A 1 62 ? 69.761 -2.297 7.292 1.00 0.00 62 SER A O 20
ATOM 28340 N N . VAL A 1 63 ? 70.484 -1.291 5.431 1.00 0.00 63 VAL A N 20
ATOM 28341 C CA . VAL A 1 63 ? 69.253 -1.454 4.673 1.00 0.00 63 VAL A CA 20
ATOM 28342 C C . VAL A 1 63 ? 68.899 -2.944 4.531 1.00 0.00 63 VAL A C 20
ATOM 28343 O O . VAL A 1 63 ? 67.745 -3.343 4.683 1.00 0.00 63 VAL A O 20
ATOM 28356 N N . ARG A 1 64 ? 69.913 -3.753 4.290 1.00 0.00 64 ARG A N 20
ATOM 28357 C CA . ARG A 1 64 ? 69.755 -5.203 4.162 1.00 0.00 64 ARG A CA 20
ATOM 28358 C C . ARG A 1 64 ? 69.367 -5.831 5.500 1.00 0.00 64 ARG A C 20
ATOM 28359 O O . ARG A 1 64 ? 68.712 -6.871 5.549 1.00 0.00 64 ARG A O 20
ATOM 28380 N N . ASN A 1 65 ? 69.764 -5.180 6.576 1.00 0.00 65 ASN A N 20
ATOM 28381 C CA . ASN A 1 65 ? 69.556 -5.681 7.926 1.00 0.00 65 ASN A CA 20
ATOM 28382 C C . ASN A 1 65 ? 68.137 -5.487 8.428 1.00 0.00 65 ASN A C 20
ATOM 28383 O O . ASN A 1 65 ? 67.783 -5.999 9.488 1.00 0.00 65 ASN A O 20
ATOM 28394 N N . VAL A 1 66 ? 67.320 -4.767 7.696 1.00 0.00 66 VAL A N 20
ATOM 28395 C CA . VAL A 1 66 ? 65.952 -4.556 8.129 1.00 0.00 66 VAL A CA 20
ATOM 28396 C C . VAL A 1 66 ? 65.126 -5.790 7.896 1.00 0.00 66 VAL A C 20
ATOM 28397 O O . VAL A 1 66 ? 65.084 -6.334 6.783 1.00 0.00 66 VAL A O 20
ATOM 28410 N N . GLU A 1 67 ? 64.500 -6.258 8.953 1.00 0.00 67 GLU A N 20
ATOM 28411 C CA . GLU A 1 67 ? 63.696 -7.394 8.881 1.00 0.00 67 GLU A CA 20
ATOM 28412 C C . GLU A 1 67 ? 62.424 -7.113 8.172 1.00 0.00 67 GLU A C 20
ATOM 28413 O O . GLU A 1 67 ? 61.625 -6.266 8.572 1.00 0.00 67 GLU A O 20
ATOM 28425 N N . GLY A 1 68 ? 62.292 -7.776 7.099 1.00 0.00 68 GLY A N 20
ATOM 28426 C CA . GLY A 1 68 ? 61.149 -7.652 6.266 1.00 0.00 68 GLY A CA 20
ATOM 28427 C C . GLY A 1 68 ? 61.575 -7.458 4.851 1.00 0.00 68 GLY A C 20
ATOM 28428 O O . GLY A 1 68 ? 60.745 -7.452 3.929 1.00 0.00 68 GLY A O 20
ATOM 28432 N N . VAL A 1 69 ? 62.871 -7.282 4.668 1.00 0.00 69 VAL A N 20
ATOM 28433 C CA . VAL A 1 69 ? 63.421 -7.119 3.345 1.00 0.00 69 VAL A CA 20
ATOM 28434 C C . VAL A 1 69 ? 63.678 -8.492 2.728 1.00 0.00 69 VAL A C 20
ATOM 28435 O O . VAL A 1 69 ? 64.170 -9.408 3.398 1.00 0.00 69 VAL A O 20
ATOM 28448 N N . LEU A 1 70 ? 63.325 -8.630 1.476 1.00 0.00 70 LEU A N 20
ATOM 28449 C CA . LEU A 1 70 ? 63.447 -9.876 0.766 1.00 0.00 70 LEU A CA 20
ATOM 28450 C C . LEU A 1 70 ? 64.665 -9.838 -0.128 1.00 0.00 70 LEU A C 20
ATOM 28451 O O . LEU A 1 70 ? 65.415 -10.814 -0.222 1.00 0.00 70 LEU A O 20
ATOM 28467 N N . ALA A 1 71 ? 64.861 -8.711 -0.783 1.00 0.00 71 ALA A N 20
ATOM 28468 C CA . ALA A 1 71 ? 65.975 -8.538 -1.684 1.00 0.00 71 ALA A CA 20
ATOM 28469 C C . ALA A 1 71 ? 66.289 -7.070 -1.860 1.00 0.00 71 ALA A C 20
ATOM 28470 O O . ALA A 1 71 ? 65.394 -6.269 -2.126 1.00 0.00 71 ALA A O 20
ATOM 28477 N N . VAL A 1 72 ? 67.531 -6.716 -1.701 1.00 0.00 72 VAL A N 20
ATOM 28478 C CA . VAL A 1 72 ? 67.976 -5.357 -1.949 1.00 0.00 72 VAL A CA 20
ATOM 28479 C C . VAL A 1 72 ? 68.780 -5.359 -3.241 1.00 0.00 72 VAL A C 20
ATOM 28480 O O . VAL A 1 72 ? 69.886 -5.913 -3.306 1.00 0.00 72 VAL A O 20
ATOM 28493 N N . SER A 1 73 ? 68.216 -4.785 -4.261 1.00 0.00 73 SER A N 20
ATOM 28494 C CA . SER A 1 73 ? 68.825 -4.741 -5.566 1.00 0.00 73 SER A CA 20
ATOM 28495 C C . SER A 1 73 ? 69.383 -3.342 -5.854 1.00 0.00 73 SER A C 20
ATOM 28496 O O . SER A 1 73 ? 68.824 -2.343 -5.412 1.00 0.00 73 SER A O 20
ATOM 28504 N N . LEU A 1 74 ? 70.470 -3.289 -6.572 1.00 0.00 74 LEU A N 20
ATOM 28505 C CA . LEU A 1 74 ? 71.119 -2.043 -6.920 1.00 0.00 74 LEU A CA 20
ATOM 28506 C C . LEU A 1 74 ? 70.684 -1.558 -8.285 1.00 0.00 74 LEU A C 20
ATOM 28507 O O . LEU A 1 74 ? 70.922 -2.227 -9.297 1.00 0.00 74 LEU A O 20
ATOM 28523 N N . VAL A 1 75 ? 70.037 -0.404 -8.304 1.00 0.00 75 VAL A N 20
ATOM 28524 C CA . VAL A 1 75 ? 69.618 0.255 -9.539 1.00 0.00 75 VAL A CA 20
ATOM 28525 C C . VAL A 1 75 ? 70.853 0.697 -10.275 1.00 0.00 75 VAL A C 20
ATOM 28526 O O . VAL A 1 75 ? 71.000 0.502 -11.485 1.00 0.00 75 VAL A O 20
ATOM 28539 N N . TYR A 1 76 ? 71.726 1.257 -9.529 1.00 0.00 76 TYR A N 20
ATOM 28540 C CA . TYR A 1 76 ? 73.007 1.611 -9.985 1.00 0.00 76 TYR A CA 20
ATOM 28541 C C . TYR A 1 76 ? 73.952 1.094 -8.960 1.00 0.00 76 TYR A C 20
ATOM 28542 O O . TYR A 1 76 ? 73.806 1.385 -7.776 1.00 0.00 76 TYR A O 20
ATOM 28560 N N . HIS A 1 77 ? 74.860 0.297 -9.384 1.00 0.00 77 HIS A N 20
ATOM 28561 C CA . HIS A 1 77 ? 75.771 -0.332 -8.483 1.00 0.00 77 HIS A CA 20
ATOM 28562 C C . HIS A 1 77 ? 77.101 0.366 -8.473 1.00 0.00 77 HIS A C 20
ATOM 28563 O O . HIS A 1 77 ? 77.390 1.200 -9.346 1.00 0.00 77 HIS A O 20
ATOM 28577 N N . GLN A 1 78 ? 77.873 0.049 -7.469 1.00 0.00 78 GLN A N 20
ATOM 28578 C CA . GLN A 1 78 ? 79.228 0.511 -7.328 1.00 0.00 78 GLN A CA 20
ATOM 28579 C C . GLN A 1 78 ? 80.060 -0.005 -8.497 1.00 0.00 78 GLN A C 20
ATOM 28580 O O . GLN A 1 78 ? 79.737 -1.038 -9.084 1.00 0.00 78 GLN A O 20
ATOM 28594 N N . GLN A 1 79 ? 81.090 0.708 -8.848 1.00 0.00 79 GLN A N 20
ATOM 28595 C CA . GLN A 1 79 ? 81.939 0.274 -9.930 1.00 0.00 79 GLN A CA 20
ATOM 28596 C C . GLN A 1 79 ? 82.823 -0.865 -9.451 1.00 0.00 79 GLN A C 20
ATOM 28597 O O . GLN A 1 79 ? 83.795 -0.663 -8.700 1.00 0.00 79 GLN A O 20
ATOM 28611 N N . GLU A 1 80 ? 82.436 -2.044 -9.826 1.00 0.00 80 GLU A N 20
ATOM 28612 C CA . GLU A 1 80 ? 83.087 -3.256 -9.422 1.00 0.00 80 GLU A CA 20
ATOM 28613 C C . GLU A 1 80 ? 84.071 -3.673 -10.490 1.00 0.00 80 GLU A C 20
ATOM 28614 O O . GLU A 1 80 ? 84.070 -3.105 -11.588 1.00 0.00 80 GLU A O 20
ATOM 28626 N N . GLU A 1 81 ? 84.904 -4.638 -10.185 1.00 0.00 81 GLU A N 20
ATOM 28627 C CA . GLU A 1 81 ? 85.902 -5.082 -11.120 1.00 0.00 81 GLU A CA 20
ATOM 28628 C C . GLU A 1 81 ? 85.268 -5.953 -12.179 1.00 0.00 81 GLU A C 20
ATOM 28629 O O . GLU A 1 81 ? 85.436 -5.705 -13.384 1.00 0.00 81 GLU A O 20
ATOM 28641 N N . GLN A 1 82 ? 84.512 -6.948 -11.720 1.00 0.00 82 GLN A N 20
ATOM 28642 C CA . GLN A 1 82 ? 83.803 -7.902 -12.583 1.00 0.00 82 GLN A CA 20
ATOM 28643 C C . GLN A 1 82 ? 84.771 -8.718 -13.458 1.00 0.00 82 GLN A C 20
ATOM 28644 O O . GLN A 1 82 ? 85.999 -8.650 -13.295 1.00 0.00 82 GLN A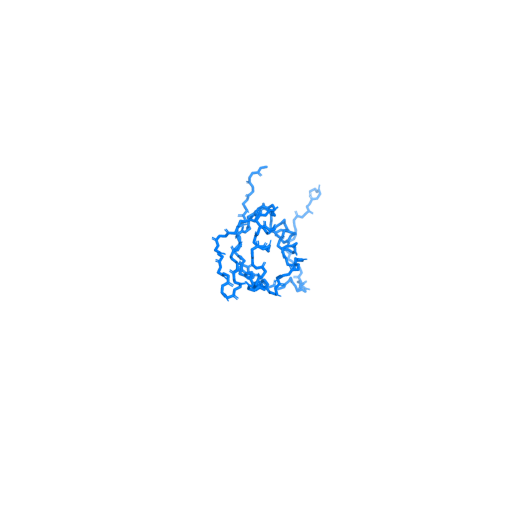 O 20
ATOM 28658 N N . GLY A 1 83 ? 84.219 -9.507 -14.345 1.00 0.00 83 GLY A N 20
ATOM 28659 C CA . GLY A 1 83 ? 85.023 -10.281 -15.245 1.00 0.00 83 GLY A CA 20
ATOM 28660 C C . GLY A 1 83 ? 85.196 -9.561 -16.553 1.00 0.00 83 GLY A C 20
ATOM 28661 O O . GLY A 1 83 ? 84.884 -8.362 -16.649 1.00 0.00 83 GLY A O 20
ATOM 28665 N N . GLU A 1 84 ? 85.656 -10.259 -17.564 1.00 0.00 84 GLU A N 20
ATOM 28666 C CA . GLU A 1 84 ? 85.854 -9.636 -18.855 1.00 0.00 84 GLU A CA 20
ATOM 28667 C C . GLU A 1 84 ? 84.515 -9.482 -19.573 1.00 0.00 84 GLU A C 20
ATOM 28668 O O . GLU A 1 84 ? 84.266 -8.473 -20.223 1.00 0.00 84 GLU A O 20
ATOM 28680 N N . GLU A 1 85 ? 83.649 -10.474 -19.400 1.00 0.00 85 GLU A N 20
ATOM 28681 C CA . GLU A 1 85 ? 82.334 -10.478 -19.995 1.00 0.00 85 GLU A CA 20
ATOM 28682 C C . GLU A 1 85 ? 81.377 -9.669 -19.154 1.00 0.00 85 GLU A C 20
ATOM 28683 O O . GLU A 1 85 ? 81.447 -9.698 -17.923 1.00 0.00 85 GLU A O 20
ATOM 28695 N N . THR A 1 86 ? 80.497 -8.960 -19.795 1.00 0.00 86 THR A N 20
ATOM 28696 C CA . THR A 1 86 ? 79.519 -8.167 -19.106 1.00 0.00 86 THR A CA 20
ATOM 28697 C C . THR A 1 86 ? 78.133 -8.404 -19.702 1.00 0.00 86 THR A C 20
ATOM 28698 O O . THR A 1 86 ? 77.823 -7.937 -20.801 1.00 0.00 86 THR A O 20
ATOM 28709 N N . PRO A 1 87 ? 77.294 -9.179 -19.011 1.00 0.00 87 PRO A N 20
ATOM 28710 C CA . PRO A 1 87 ? 75.977 -9.538 -19.508 1.00 0.00 87 PRO A CA 20
ATOM 28711 C C . PRO A 1 87 ? 74.936 -8.431 -19.328 1.00 0.00 87 PRO A C 20
ATOM 28712 O O . PRO A 1 87 ? 75.171 -7.419 -18.651 1.00 0.00 87 PRO A O 20
ATOM 28723 N N . ARG A 1 88 ? 73.807 -8.618 -19.968 1.00 0.00 88 ARG A N 20
ATOM 28724 C CA . ARG A 1 88 ? 72.668 -7.731 -19.820 1.00 0.00 88 ARG A CA 20
ATOM 28725 C C . ARG A 1 88 ? 71.895 -8.271 -18.617 1.00 0.00 88 ARG A C 20
ATOM 28726 O O . ARG A 1 88 ? 71.842 -7.661 -17.548 1.00 0.00 88 ARG A O 20
ATOM 28747 N N . SER A 1 89 ? 71.341 -9.433 -18.804 1.00 0.00 89 SER A N 20
ATOM 28748 C CA . SER A 1 89 ? 70.824 -10.225 -17.724 1.00 0.00 89 SER A CA 20
ATOM 28749 C C . SER A 1 89 ? 71.727 -11.456 -17.671 1.00 0.00 89 SER A C 20
ATOM 28750 O O . SER A 1 89 ? 72.160 -11.898 -16.619 1.00 0.00 89 SER A O 20
ATOM 28758 N N . HIS A 1 90 ? 72.026 -11.944 -18.872 1.00 0.00 90 HIS A N 20
ATOM 28759 C CA . HIS A 1 90 ? 72.922 -13.027 -19.175 1.00 0.00 90 HIS A CA 20
ATOM 28760 C C . HIS A 1 90 ? 72.779 -13.142 -20.687 1.00 0.00 90 HIS A C 20
ATOM 28761 O O . HIS A 1 90 ? 72.481 -12.111 -21.315 1.00 0.00 90 HIS A O 20
ATOM 28775 N N . HIS A 1 91 ? 72.998 -14.303 -21.273 1.00 0.00 91 HIS A N 20
ATOM 28776 C CA . HIS A 1 91 ? 72.737 -14.507 -22.690 1.00 0.00 91 HIS A CA 20
ATOM 28777 C C . HIS A 1 91 ? 71.217 -14.427 -22.881 1.00 0.00 91 HIS A C 20
ATOM 28778 O O . HIS A 1 91 ? 70.490 -15.371 -22.531 1.00 0.00 91 HIS A O 20
ATOM 28792 N N . HIS A 1 92 ? 70.761 -13.260 -23.357 1.00 0.00 92 HIS A N 20
ATOM 28793 C CA . HIS A 1 92 ? 69.339 -12.896 -23.489 1.00 0.00 92 HIS A CA 20
ATOM 28794 C C . HIS A 1 92 ? 68.757 -12.569 -22.110 1.00 0.00 92 HIS A C 20
ATOM 28795 O O . HIS A 1 92 ? 69.456 -12.677 -21.084 1.00 0.00 92 HIS A O 20
ATOM 28809 N N . HIS A 1 93 ? 67.530 -12.118 -22.061 1.00 0.00 93 HIS A N 20
ATOM 28810 C CA . HIS A 1 93 ? 66.906 -11.843 -20.760 1.00 0.00 93 HIS A CA 20
ATOM 28811 C C . HIS A 1 93 ? 66.105 -13.069 -20.410 1.00 0.00 93 HIS A C 20
ATOM 28812 O O . HIS A 1 93 ? 66.402 -13.811 -19.479 1.00 0.00 93 HIS A O 20
ATOM 28826 N N . HIS A 1 94 ? 65.108 -13.244 -21.206 1.00 0.00 94 HIS A N 20
ATOM 28827 C CA . HIS A 1 94 ? 64.199 -14.351 -21.227 1.00 0.00 94 HIS A CA 20
ATOM 28828 C C . HIS A 1 94 ? 63.541 -14.238 -22.602 1.00 0.00 94 HIS A C 20
ATOM 28829 O O . HIS A 1 94 ? 62.547 -14.873 -22.928 1.00 0.00 94 HIS A O 20
ATOM 28843 N N . HIS A 1 95 ? 64.178 -13.413 -23.407 1.00 0.00 95 HIS A N 20
ATOM 28844 C CA . HIS A 1 95 ? 63.768 -13.000 -24.699 1.00 0.00 95 HIS A CA 20
ATOM 28845 C C . HIS A 1 95 ? 65.070 -12.591 -25.290 1.00 0.00 95 HIS A C 20
ATOM 28846 O O . HIS A 1 95 ? 65.350 -12.886 -26.447 1.00 0.00 95 HIS A O 20
#

Organism: Escherichia coli (strain K12) (NCBI:txid83333)

Sequence (95 aa):
MHTNWQVCSLVVQAKSERISDISTQLNAFPGCEVAVSDAPSGQLIVVVEAEDSETLIQTIESVRNVEGVLAVSLVYHQQEEQGEETPRSHHHHHHMHTNWQVCSLVVQAKSERISDISTQLNAFPGCEVAVSDAPSGQLIVVVEAEDSETLIQTIESVRNVEGVLAVSLVYHQQEEQGEETPRSHHHHHHMHTNWQVCSLVVQAKSERISDISTQLNAFPGCEVAVSDAPSGQLIVVVEAEDSETLIQTIESVRNVEGVLAVSLVYHQQEEQGEETPRSHHHHHHMHTNWQVCSLVVQAKSERISDISTQLNAFPGCEVAVSDAPSGQLIVVVEAEDSETLIQTIESVRNVEGVLAVSLVYHQQEEQGEETPRSHHHHHHMHTNWQVCSLVVQAKSERISDISTQLNAFPGCEVAVSDAPSGQLIVVVEAEDSETLIQTIESVRNVEGVLAVSLVYHQQEEQGEETPRSHHHHHHMHTNWQVCSLVVQAKSERISDISTQLNAFPGCEVAVSDAPSGQLIVVVEAEDSETLIQTIESVRNVEGVLAVSLVYHQQEEQGEETPRSHHHHHHMHTNWQVCSLVVQAKSERISDISTQLNAFPGCEVAVSDAPSGQLIVVVEAEDSETLIQTIESVRNVEGVLAVSLVYHQQEEQGEETPRSHHHHHHMHTNWQVCSLVVQAKSERISDISTQLNAFPGCEVAVSDAPSGQLIVVVEAEDSETLIQTIESVRNVEGVLAVSLVYHQQEEQGEETPRSHHHHHHMHTNWQVCSLVVQAKSERISDISTQLNAFPGCEVAVSDAPSGQLIVVVEAEDSETLIQTIESVRNVEGVLAVSLVYHQQEEQGEETPRSHHHHHHMHTNWQVCSLVVQAKSERISDISTQLNAFPGCEVAVSDAPSGQLIVVVEAEDSETLIQTIESVRNVEGVLAVSLVYHQQEEQGEETPRSHHHHHHMHTNWQVCSLVVQAKSERISDISTQLNAFPGCEVAVSDAPSGQLIVVVEAEDSETLIQTIESVRNVEGVLAVSLVYHQQEEQGEETPRSHHHHHHMHTNWQVCSLVVQAKSERISDISTQLNAFPGCEVAVSDAPSGQLIVVVEAEDSETLIQTIESVRNVEGVLAVSLVYHQQEEQGEETPRSHHHHHHMHTNWQVCSLVVQAKSERISDISTQLNAFPGCEVAVSDAPSGQLIVVVEAEDSETLIQTIESVRNVEGVLAVSLVYHQQEEQGEETPRSHHHHHHMHTNWQVCSLVVQAKSERISDISTQLNAFPGCEVAVSDAPSGQLIVVVEAEDSETLIQTIESVRNVEGVLAVSLVYHQQEEQGEETPRSHHHHHHMHTNWQVCSLVVQAKSERISDISTQLNAFPGCEVAVSDAPSGQLIVVVEAEDSETLIQTIESVRNVEGVLAVSLVYHQQEEQGEETPRSHHHHHHMHTNWQVCSLVVQAKSERISDISTQLNAFPGCEVAVSDAPSGQLIVVVEAEDSETLIQTIESVRNVEGVLAVSLVYHQQEEQGEETPRSHHHHHHMHTNWQVCSLVVQAKSERISDISTQLNAFPGCEVAVSDAPSGQLIVVVEAEDSETLIQTIESVRNVEGVLAVSLVYHQQEEQGEETPRSHHHHHHMHTNWQVCSLVVQAKSERISDISTQLNAFPGCEVAVSDAPSGQLIVVVEAEDSETLIQTIESVRNVEGVLAVSLVYHQQEEQGEETPRSHHHHHHMHTNWQVCSLVVQAKSERISDISTQLNAFPGCEVAVSDAPSGQLIVVVEAEDSETLIQTIESVRNVEGVLAVSLVYHQQEEQGEETPRSHHHHHHMHTNWQVCSLVVQAKSERISDISTQLNAFPGCEVAVSDAPSGQLIVVVEAEDSETLIQTIESVRNVEGVLAVSLVYHQQEEQGEETPRSHHHHHH

Foldseek 3Di:
DPDQFDKWKKWWQFALVCQVVLQVQQCPFVQKHWDDADSVRSTTIIMGTGDDPVSSVVSVVSSVVDPGTDDIGIPPDDDDDDDPDDDPCHVDPVD

Secondary structure (DSSP, 8-state):
-----EEEEEEEEE-TTSHHHHHHHHTTSTTEEEEEEETTTTEEEEEEEESSHHHHHHHHHHHTTSBTEEEEEESS--------SS---------

GO terms:
  GO:0005515 protein binding (F, IPI)
  GO:0005737 cytoplasm (C, IDA)
  GO:0051224 negative regulation of protein transport (P, IDA)
  GO:0005048 signal sequence binding (F, IPI)

Nearest PDB structures (foldseek):
  2jsx-assembly1_A  TM=8.076E-01  e=1.485E-14  Escherichia coli K-12
  2pq4-assembly1_A  TM=7.257E-01  e=2.582E-11  unclassified
  2zny-assembly2_C  TM=6.750E-01  e=1.844E-03  Pyrococcus horikoshii
  2n2t-assembly1_A  TM=4.763E-01  e=1.309E-02  synthetic construct
  8q90-assembly1_B  TM=5.791E-01  e=8.192E-02  Haloferax mediterranei